Protein AF-0000000079915949 (afdb_homodimer)

Foldseek 3Di:
DLQCLDDPVRLVVLLDADDADPVLLVVQLDADPVNLVLLPPPDPDLLSSLLLSQLLRVCLSQVAQHLPSLRYDLVSLVVNCVVNVHDSVSPVVPNPDVVSNVVSNVSSLVVVVAAECDPVNVVVLLVVLLVVLLQDVFLVVSLVVSRVVNSVVRYRDDRPVVSSVSNSVSNVVNLLVLLVLCVVVDDVVLLVVLLQQLDQDPVVRGGVLQLLLDADLFLALVNLVSLLVNLVVLVVSVLLVDDPVSGDPNNLVLLLLVSSLDHSVRLVPDDPSNNVSSSSSVSNVSNQVSLQRSLLSLLVHLVVLLVVLVVVLVVVVVVCVVLCPLVVVLVVQLCVLVVDPPDDPVCSVVCCCDDSPHPVSVVVSVVSDDDDAALVSCSLVSSLVCLVRSVSHVLSSLQRFDKDFDPVCVLLVQLSVQVNVCNVVVPQARDPPRRDPLADPRLVVQLVVCVVVVPRNSNSSSSVSRSSVSVSLCQLLLRMATPSYDLSHRLVLLFDDPVRCVVCLVVQCVQQVADLALVVRVVVLQVLLVVLLVLLLVVAVVAPDQWYADPVLFIHHHDDPDPDQPPVLVVVLVVLVVVDAFAALLVLVVVVCVVQVLLVLFAFSVSSRPDDPVLSVLVSLLLLCLLQVVHLVNSCVQVVNDSVSNVVSCSTGQFLRSLLSSLLSLVVLLCPAPLLVLQHPLQEKEKDKDKFAADDGAPQWDDDVVVDPGTIWIKIWMATSSLATNDIAIHRPVDQPLLCQCQCVLVRPHPRNHAEYEYEQSNDDLLSLLLQSLSNHHYAYHHDPLSPDAAEHADDLVVQCVSRVSSSVSHDHYFDSVLLSVCVNVSNSVSVSPNVPSHGRSSSVSSLVSHDPPPSNSVSSSSSSSSSVNSSSSNCSSDVVSVVVSVSNVVSVVLLSVLSCVLNPPPNRHHHDSYRRSVSSSRSSNSSSSSSQLSSLSNSSSVSVVVCVVVPDDDDSNSVNPHGSSDPPSYHSDRDDDDDPVVVQVCQPPVSHHDDDDPPVPD/DLQCLDPPVRLVVLLDADDADPVLLVVQLDADPVNLVLLPPPDPDLLLSLLLSQLLRVCLSSVAQHLPSLRYDLVSLVVNCVVNVHDSVSPVVPNPDVVSNVVSNVSSLVVVVAAECDPVNVVVLLVVLLVVLLQDVFLVVSLVVSRVVSSVVRYRDDRSVVSSVSNSVSNVVNLLVLLVLCVVVDDVVLLVVLLQQLDQDPVVRGRVLQLLLDADLFLALVNLVSLLVNLVVLVVSVLLVDDPVSGDPNNLVLLLLVSSLDHSVVLVPDDPSNNSSSSSSVSNVSNQVSLQRSLLSLLVHLVVLLVVLVVVLVVVVVVCVVLCPLVVVVVVQLCVLVVDPPDDPVCSVVCCCHDSPHPVSVVVSVVSDDDDAALVSCSLVSSLVCLVRSVSHVLSSLQRFDKDFDPVCVLLVQLSVQVNVCVVVVPQARDPPRRDPLADPRLVVQLVVCVVVVPRNSNSSSSVSRSSVSVSLCQLLLRMATPSYDLSHRLVLLFDDPVRCVVCLVVQCVQQVADLALVVRVVVLQVLLLVLLVLLLVVAVVAPDQWYADPVLFIHHHDDPDPDQPPVLVVLLVVLVVVDAFAALLVLVVVVCVVQVLLVLFAFSVNSRPDDPVLSVLVSLLLLCLLQVVHLVNSCVQVVNDSVSNVVSCSTGQFLRSLLSSLLSLVVLLCPFPLLVLQHPLQEKEKDKDKFAADDGAHQWDDDVVVDPGTIWIKIWMATSSLATNDIAIHRPPDQPLLCQCQCVLVRPHPRNHAEYEYEQSNDDLLSLLLQSLSNHYYQYHHDPLSPDAAEHADDLVVQCVSRVSSSVSHDHYFDSVLLSVCVNVSNSVSVSPNVPSHGRSSSVSSLVSHDPPPSNSVSSSSSSSSSVNSSSSNCSSDVVSVVVSVSNVVSVVLLSVLSCVSNPPPNRHHHDSYRRSVSSSRSSNSSSSSSQLSSLSNSSSVVVVVCVVVPDDDDSNSSNPHGSSDPPSYHSDRDDDDDPVVVQVCQPPVSHHDDDDPPVPD

Structure (mmCIF, N/CA/C/O backbone):
data_AF-0000000079915949-model_v1
#
loop_
_entity.id
_entity.type
_entity.pdbx_description
1 polymer 'DDE transposase'
#
loop_
_atom_site.group_PDB
_atom_site.id
_atom_site.type_symbol
_atom_site.label_atom_id
_atom_site.label_alt_id
_atom_site.label_comp_id
_atom_site.label_asym_id
_atom_site.label_entity_id
_atom_site.label_seq_id
_atom_site.pdbx_PDB_ins_code
_atom_site.Cartn_x
_atom_site.Cartn_y
_atom_site.Cartn_z
_atom_site.occupancy
_atom_site.B_iso_or_equiv
_atom_site.auth_seq_id
_atom_site.auth_comp_id
_atom_site.auth_asym_id
_atom_site.auth_atom_id
_atom_site.pdbx_PDB_model_num
ATOM 1 N N . MET A 1 1 ? 31.922 27.156 32.312 1 30.62 1 MET A N 1
ATOM 2 C CA . MET A 1 1 ? 32.625 27.422 31.078 1 30.62 1 MET A CA 1
ATOM 3 C C . MET A 1 1 ? 31.688 27.984 30.016 1 30.62 1 MET A C 1
ATOM 5 O O . MET A 1 1 ? 30.609 27.422 29.781 1 30.62 1 MET A O 1
ATOM 9 N N . ALA A 1 2 ? 31.891 29.141 29.844 1 39.59 2 ALA A N 1
ATOM 10 C CA . ALA A 1 2 ? 31.109 29.906 28.875 1 39.59 2 ALA A CA 1
ATOM 11 C C . ALA A 1 2 ? 31.047 29.188 27.531 1 39.59 2 ALA A C 1
ATOM 13 O O . ALA A 1 2 ? 32.094 28.906 26.922 1 39.59 2 ALA A O 1
ATOM 14 N N . THR A 1 3 ? 30.078 28.406 27.344 1 44.78 3 THR A N 1
ATOM 15 C CA . THR A 1 3 ? 29.781 27.641 26.141 1 44.78 3 THR A CA 1
ATOM 16 C C . THR A 1 3 ? 29.969 28.5 24.891 1 44.78 3 THR A C 1
ATOM 18 O O . THR A 1 3 ? 29.484 29.625 24.812 1 44.78 3 THR A O 1
ATOM 21 N N . ARG A 1 4 ? 31.047 28.219 24.266 1 52.41 4 ARG A N 1
ATOM 22 C CA . ARG A 1 4 ? 31.531 28.953 23.109 1 52.41 4 ARG A CA 1
ATOM 23 C C . ARG A 1 4 ? 30.484 28.984 22 1 52.41 4 ARG A C 1
ATOM 25 O O . ARG A 1 4 ? 30.125 27.938 21.453 1 52.41 4 ARG A O 1
ATOM 32 N N . VAL A 1 5 ? 29.516 29.922 22.047 1 59.69 5 VAL A N 1
ATOM 33 C CA . VAL A 1 5 ? 28.469 30.172 21.062 1 59.69 5 VAL A CA 1
ATOM 34 C C . VAL A 1 5 ? 29.062 30.125 19.656 1 59.69 5 VAL A C 1
ATOM 36 O O . VAL A 1 5 ? 28.469 29.578 18.734 1 59.69 5 VAL A O 1
ATOM 39 N N . PHE A 1 6 ? 30.375 30.672 19.578 1 65.94 6 PHE A N 1
ATOM 40 C CA . PHE A 1 6 ? 31.062 30.766 18.281 1 65.94 6 PHE A CA 1
ATOM 41 C C . PHE A 1 6 ? 32.406 30.062 18.344 1 65.94 6 PHE A C 1
ATOM 43 O O . PHE A 1 6 ? 33.094 30.094 19.375 1 65.94 6 PHE A O 1
ATOM 50 N N . ALA A 1 7 ? 32.812 29.312 17.375 1 61.62 7 ALA A N 1
ATOM 51 C CA . ALA A 1 7 ? 34.188 28.812 17.234 1 61.62 7 ALA A CA 1
ATOM 52 C C . ALA A 1 7 ? 35.188 29.938 17.078 1 61.62 7 ALA A C 1
ATOM 54 O O . ALA A 1 7 ? 34.812 31.062 16.719 1 61.62 7 ALA A O 1
ATOM 55 N N . ASP A 1 8 ? 36.406 29.703 17.469 1 68.12 8 ASP A N 1
ATOM 56 C CA . ASP A 1 8 ? 37.469 30.719 17.375 1 68.12 8 ASP A CA 1
ATOM 57 C C . ASP A 1 8 ? 37.562 31.266 15.953 1 68.12 8 ASP A C 1
ATOM 59 O O . ASP A 1 8 ? 37.719 32.469 15.766 1 68.12 8 ASP A O 1
ATOM 63 N N . GLU A 1 9 ? 37.375 30.328 15.094 1 65.69 9 GLU A N 1
ATOM 64 C CA . GLU A 1 9 ? 37.438 30.766 13.695 1 65.69 9 GLU A CA 1
ATOM 65 C C . GLU A 1 9 ? 36.281 31.672 13.336 1 65.69 9 GLU A C 1
ATOM 67 O O . GLU A 1 9 ? 36.438 32.656 12.609 1 65.69 9 GLU A O 1
ATOM 72 N N . GLU A 1 10 ? 35.188 31.422 13.922 1 70.62 10 GLU A N 1
ATOM 73 C CA . GLU A 1 10 ? 34 32.25 13.656 1 70.62 10 GLU A CA 1
ATOM 74 C C . GLU A 1 10 ? 34.125 33.625 14.305 1 70.62 10 GLU A C 1
ATOM 76 O O . GLU A 1 10 ? 33.75 34.625 13.711 1 70.62 10 GLU A O 1
ATOM 81 N N . LEU A 1 11 ? 34.688 33.562 15.445 1 77.94 11 LEU A N 1
ATOM 82 C CA . LEU A 1 11 ? 34.906 34.844 16.125 1 77.94 11 LEU A CA 1
ATOM 83 C C . LEU A 1 11 ? 35.875 35.719 15.359 1 77.94 11 LEU A C 1
ATOM 85 O O . LEU A 1 11 ? 35.688 36.938 15.297 1 77.94 11 LEU A O 1
ATOM 89 N N . GLN A 1 12 ? 36.844 35.031 14.773 1 77.75 12 GLN A N 1
ATOM 90 C CA . GLN A 1 12 ? 37.812 35.781 13.953 1 77.75 12 GLN A CA 1
ATOM 91 C C . GLN A 1 12 ? 37.156 36.312 12.688 1 77.75 12 GLN A C 1
ATOM 93 O O . GLN A 1 12 ? 37.406 37.438 12.273 1 77.75 12 GLN A O 1
ATOM 98 N N . ARG A 1 13 ? 36.25 35.5 12.242 1 76.38 13 ARG A N 1
ATOM 99 C CA . ARG A 1 13 ? 35.531 35.906 11.039 1 76.38 13 ARG A CA 1
ATOM 100 C C . ARG A 1 13 ? 34.656 37.125 11.32 1 76.38 13 ARG A C 1
ATOM 102 O O . ARG A 1 13 ? 34.438 37.969 10.445 1 76.38 13 ARG A O 1
ATOM 109 N N . LEU A 1 14 ? 34.219 37.156 12.523 1 83.19 14 LEU A N 1
ATOM 110 C CA . LEU A 1 14 ? 33.312 38.25 12.898 1 83.19 14 LEU A CA 1
ATOM 111 C C . LEU A 1 14 ? 34.094 39.562 13.078 1 83.19 14 LEU A C 1
ATOM 113 O O . LEU A 1 14 ? 33.5 40.625 13.125 1 83.19 14 LEU A O 1
ATOM 117 N N . ARG A 1 15 ? 35.469 39.469 13.008 1 83.88 15 ARG A N 1
ATOM 118 C CA . ARG A 1 15 ? 36.312 40.656 13.133 1 83.88 15 ARG A CA 1
ATOM 119 C C . ARG A 1 15 ? 36.812 41.156 11.766 1 83.88 15 ARG A C 1
ATOM 121 O O . ARG A 1 15 ? 37.406 42.219 11.656 1 83.88 15 ARG A O 1
ATOM 128 N N . GLU A 1 16 ? 36.469 40.281 10.852 1 84.81 16 GLU A N 1
ATOM 129 C CA . GLU A 1 16 ? 36.969 40.562 9.516 1 84.81 16 GLU A CA 1
ATOM 130 C C . GLU A 1 16 ? 35.844 41.031 8.594 1 84.81 16 GLU A C 1
ATOM 132 O O . GLU A 1 16 ? 34.656 41.062 8.992 1 84.81 16 GLU A O 1
ATOM 137 N N . PHE A 1 17 ? 36.281 41.656 7.422 1 87.44 17 PHE A N 1
ATOM 138 C CA . PHE A 1 17 ? 35.312 42.062 6.414 1 87.44 17 PHE A CA 1
ATOM 139 C C . PHE A 1 17 ? 34.625 40.875 5.797 1 87.44 17 PHE A C 1
ATOM 141 O O . PHE A 1 17 ? 35.25 39.906 5.406 1 87.44 17 PHE A O 1
ATOM 148 N N . PRO A 1 18 ? 33.281 40.906 5.91 1 81.25 18 PRO A N 1
ATOM 149 C CA . PRO A 1 18 ? 32.531 39.875 5.203 1 81.25 18 PRO A CA 1
ATOM 150 C C . PRO A 1 18 ? 32.438 40.125 3.699 1 81.25 18 PRO A C 1
ATOM 152 O O . PRO A 1 18 ? 32.906 41.156 3.215 1 81.25 18 PRO A O 1
ATOM 155 N N . GLU A 1 19 ? 31.906 39.156 3.02 1 74.38 19 GLU A N 1
ATOM 156 C CA . GLU A 1 19 ? 31.656 39.375 1.599 1 74.38 19 GLU A CA 1
ATOM 157 C C . GLU A 1 19 ? 30.516 40.344 1.392 1 74.38 19 GLU A C 1
ATOM 159 O O . GLU A 1 19 ? 29.594 40.438 2.209 1 74.38 19 GLU A O 1
ATOM 164 N N . ILE A 1 20 ? 30.75 41.281 0.415 1 75.69 20 ILE A N 1
ATOM 165 C CA . ILE A 1 20 ? 29.766 42.344 0.226 1 75.69 20 ILE A CA 1
ATOM 166 C C . ILE A 1 20 ? 28.906 42.031 -0.997 1 75.69 20 ILE A C 1
ATOM 168 O O . ILE A 1 20 ? 29.422 41.562 -2.018 1 75.69 20 ILE A O 1
ATOM 172 N N . SER A 1 21 ? 27.656 42.094 -0.811 1 65.69 21 SER A N 1
ATOM 173 C CA . SER A 1 21 ? 26.719 41.938 -1.918 1 65.69 21 SER A CA 1
ATOM 174 C C . SER A 1 21 ? 26.641 43.219 -2.758 1 65.69 21 SER A C 1
ATOM 176 O O . SER A 1 21 ? 27.078 44.281 -2.326 1 65.69 21 SER A O 1
ATOM 178 N N . ARG A 1 22 ? 26.141 43.062 -4.008 1 64.88 22 ARG A N 1
ATOM 179 C CA . ARG A 1 22 ? 26.016 44.188 -4.91 1 64.88 22 ARG A CA 1
ATOM 180 C C . ARG A 1 22 ? 25.109 45.25 -4.316 1 64.88 22 ARG A C 1
ATOM 182 O O . ARG A 1 22 ? 25.406 46.469 -4.414 1 64.88 22 ARG A O 1
ATOM 189 N N . GLU A 1 23 ? 24.141 44.781 -3.658 1 65.38 23 GLU A N 1
ATOM 190 C CA . GLU A 1 23 ? 23.203 45.719 -3.066 1 65.38 23 GLU A CA 1
ATOM 191 C C . GLU A 1 23 ? 23.844 46.5 -1.916 1 65.38 23 GLU A C 1
ATOM 193 O O . GLU A 1 23 ? 23.656 47.719 -1.799 1 65.38 23 GLU A O 1
ATOM 198 N N . GLU A 1 24 ? 24.562 45.812 -1.232 1 78.81 24 GLU A N 1
ATOM 199 C CA . GLU A 1 24 ? 25.234 46.438 -0.103 1 78.81 24 GLU A CA 1
ATOM 200 C C . GLU A 1 24 ? 26.297 47.406 -0.577 1 78.81 24 GLU A C 1
ATOM 202 O O . GLU A 1 24 ? 26.5 48.469 0.032 1 78.81 24 GLU A O 1
ATOM 207 N N . LEU A 1 25 ? 26.875 47.094 -1.7 1 80.94 25 LEU A N 1
ATOM 208 C CA . LEU A 1 25 ? 27.938 47.938 -2.254 1 80.94 25 LEU A CA 1
ATOM 209 C C . LEU A 1 25 ? 27.391 49.281 -2.65 1 80.94 25 LEU A C 1
ATOM 211 O O . LEU A 1 25 ? 27.969 50.312 -2.305 1 80.94 25 LEU A O 1
ATOM 215 N N . PHE A 1 26 ? 26.25 49.25 -3.236 1 78.06 26 PHE A N 1
ATOM 216 C CA . PHE A 1 26 ? 25.672 50.5 -3.709 1 78.06 26 PHE A CA 1
ATOM 217 C C . PHE A 1 26 ? 25.062 51.281 -2.557 1 78.06 26 PHE A C 1
ATOM 219 O O . PHE A 1 26 ? 25.109 52.531 -2.535 1 78.06 26 PHE A O 1
ATOM 226 N N . ARG A 1 27 ? 24.641 50.562 -1.641 1 80.69 27 ARG A N 1
ATOM 227 C CA . ARG A 1 27 ? 23.953 51.188 -0.534 1 80.69 27 ARG A CA 1
ATOM 228 C C . ARG A 1 27 ? 24.938 51.875 0.418 1 80.69 27 ARG A C 1
ATOM 230 O O . ARG A 1 27 ? 24.688 52.969 0.886 1 80.69 27 ARG A O 1
ATOM 237 N N . TYR A 1 28 ? 26.094 51.312 0.673 1 87.75 28 TYR A N 1
ATOM 238 C CA . TYR A 1 28 ? 26.938 51.781 1.768 1 87.75 28 TYR A CA 1
ATOM 239 C C . TYR A 1 28 ? 28.234 52.375 1.239 1 87.75 28 TYR A C 1
ATOM 241 O O . TYR A 1 28 ? 28.875 53.156 1.924 1 87.75 28 TYR A O 1
ATOM 249 N N . PHE A 1 29 ? 28.609 52.094 0.014 1 89.69 29 PHE A N 1
ATOM 250 C CA . PHE A 1 29 ? 29.922 52.531 -0.476 1 89.69 29 PHE A CA 1
ATOM 251 C C . PHE A 1 29 ? 29.75 53.531 -1.603 1 89.69 29 PHE A C 1
ATOM 253 O O . PHE A 1 29 ? 30.422 53.438 -2.633 1 89.69 29 PHE A O 1
ATOM 260 N N . THR A 1 30 ? 28.828 54.344 -1.421 1 87.75 30 THR A N 1
ATOM 261 C CA . THR A 1 30 ? 28.625 55.531 -2.26 1 87.75 30 THR A CA 1
ATOM 262 C C . THR A 1 30 ? 28.797 56.812 -1.444 1 87.75 30 THR A C 1
ATOM 264 O O . THR A 1 30 ? 28.094 57 -0.451 1 87.75 30 THR A O 1
ATOM 267 N N . LEU A 1 31 ? 29.766 57.75 -1.846 1 86.75 31 LEU A N 1
ATOM 268 C CA . LEU A 1 31 ? 30.062 58.938 -1.087 1 86.75 31 LEU A CA 1
ATOM 269 C C . LEU A 1 31 ? 29.172 60.125 -1.531 1 86.75 31 LEU A C 1
ATOM 271 O O . LEU A 1 31 ? 29.109 60.406 -2.723 1 86.75 31 LEU A O 1
ATOM 275 N N . THR A 1 32 ? 28.516 60.719 -0.638 1 84.44 32 THR A N 1
ATOM 276 C CA . THR A 1 32 ? 27.734 61.938 -0.9 1 84.44 32 THR A CA 1
ATOM 277 C C . THR A 1 32 ? 28.641 63.156 -1.005 1 84.44 32 THR A C 1
ATOM 279 O O . THR A 1 32 ? 29.812 63.094 -0.612 1 84.44 32 THR A O 1
ATOM 282 N N . PRO A 1 33 ? 28.078 64.25 -1.519 1 82.06 33 PRO A N 1
ATOM 283 C CA . PRO A 1 33 ? 28.875 65.438 -1.572 1 82.06 33 PRO A CA 1
ATOM 284 C C . PRO A 1 33 ? 29.375 65.938 -0.196 1 82.06 33 PRO A C 1
ATOM 286 O O . PRO A 1 33 ? 30.484 66.375 -0.066 1 82.06 33 PRO A O 1
ATOM 289 N N . ALA A 1 34 ? 28.609 65.688 0.743 1 85.44 34 ALA A N 1
ATOM 290 C CA . ALA A 1 34 ? 29.016 66 2.109 1 85.44 34 ALA A CA 1
ATOM 291 C C . ALA A 1 34 ? 30.156 65.125 2.576 1 85.44 34 ALA A C 1
ATOM 293 O O . ALA A 1 34 ? 31.062 65.562 3.281 1 85.44 34 ALA A O 1
ATOM 294 N N . ASP A 1 35 ? 30.094 63.875 2.197 1 90.62 35 ASP A N 1
ATOM 295 C CA . ASP A 1 35 ? 31.156 62.906 2.537 1 90.62 35 ASP A CA 1
ATOM 296 C C . ASP A 1 35 ? 32.469 63.281 1.873 1 90.62 35 ASP A C 1
ATOM 298 O O . ASP A 1 35 ? 33.531 63.188 2.496 1 90.62 35 ASP A O 1
ATOM 302 N N . LEU A 1 36 ? 32.344 63.781 0.668 1 87.25 36 LEU A N 1
ATOM 303 C CA . LEU A 1 36 ? 33.531 64.188 -0.066 1 87.25 36 LEU A CA 1
ATOM 304 C C . LEU A 1 36 ? 34.188 65.438 0.586 1 87.25 36 LEU A C 1
ATOM 306 O O . LEU A 1 36 ? 35.406 65.5 0.666 1 87.25 36 LEU A O 1
ATOM 310 N N . ALA A 1 37 ? 33.25 66.25 0.999 1 86.06 37 ALA A N 1
ATOM 311 C CA . ALA A 1 37 ? 33.75 67.438 1.669 1 86.06 37 ALA A CA 1
ATOM 312 C C . ALA A 1 37 ? 34.438 67.125 2.988 1 86.06 37 ALA A C 1
ATOM 314 O O . ALA A 1 37 ? 35.344 67.812 3.422 1 86.06 37 ALA A O 1
ATOM 315 N N . PHE A 1 38 ? 34 66.062 3.646 1 89.81 38 PHE A N 1
ATOM 316 C CA . PHE A 1 38 ? 34.562 65.625 4.906 1 89.81 38 PHE A CA 1
ATOM 317 C C . PHE A 1 38 ? 35.906 64.938 4.676 1 89.81 38 PHE A C 1
ATOM 319 O O . PHE A 1 38 ? 36.875 65.125 5.449 1 89.81 38 PHE A O 1
ATOM 326 N N . VAL A 1 39 ? 36.062 64.188 3.594 1 89.12 39 VAL A N 1
ATOM 327 C CA . VAL A 1 39 ? 37.25 63.375 3.332 1 89.12 39 VAL A CA 1
ATOM 328 C C . VAL A 1 39 ? 38.344 64.25 2.74 1 89.12 39 VAL A C 1
ATOM 330 O O . VAL A 1 39 ? 39.531 64 2.969 1 89.12 39 VAL A O 1
ATOM 333 N N . ALA A 1 40 ? 38.094 65.438 2.102 1 77.56 40 ALA A N 1
ATOM 334 C CA . ALA A 1 40 ? 39 66.25 1.309 1 77.56 40 ALA A CA 1
ATOM 335 C C . ALA A 1 40 ? 40 67 2.203 1 77.56 40 ALA A C 1
ATOM 337 O O . ALA A 1 40 ? 41.219 66.938 1.985 1 77.56 40 ALA A O 1
ATOM 338 N N . PRO A 1 41 ? 39.5 67.75 3.203 1 69.69 41 PRO A N 1
ATOM 339 C CA . PRO A 1 41 ? 40.438 68.625 3.945 1 69.69 41 PRO A CA 1
ATOM 340 C C . PRO A 1 41 ? 41.375 67.812 4.84 1 69.69 41 PRO A C 1
ATOM 342 O O . PRO A 1 41 ? 42.469 68.25 5.168 1 69.69 41 PRO A O 1
ATOM 345 N N . GLN A 1 42 ? 41.031 66.812 5.289 1 60.31 42 GLN A N 1
ATOM 346 C CA . GLN A 1 42 ? 41.719 66.062 6.34 1 60.31 42 GLN A CA 1
ATOM 347 C C . GLN A 1 42 ? 42.875 65.25 5.777 1 60.31 42 GLN A C 1
ATOM 349 O O . GLN A 1 42 ? 43.781 64.812 6.516 1 60.31 42 GLN A O 1
ATOM 354 N N . GLY A 1 43 ? 43.031 65 4.426 1 58 43 GLY A N 1
ATOM 355 C CA . GLY A 1 43 ? 43.906 63.969 3.926 1 58 43 GLY A CA 1
ATOM 356 C C . GLY A 1 43 ? 45.219 64.5 3.363 1 58 43 GLY A C 1
ATOM 357 O O . GLY A 1 43 ? 45.219 65.125 2.305 1 58 43 GLY A O 1
ATOM 358 N N . ARG A 1 44 ? 46.344 64.625 4.207 1 63.59 44 ARG A N 1
ATOM 359 C CA . ARG A 1 44 ? 47.688 65 3.799 1 63.59 44 ARG A CA 1
ATOM 360 C C . ARG A 1 44 ? 48.281 63.938 2.871 1 63.59 44 ARG A C 1
ATOM 362 O O . ARG A 1 44 ? 49.5 63.938 2.654 1 63.59 44 ARG A O 1
ATOM 369 N N . GLY A 1 45 ? 47.344 63.031 2.176 1 78.25 45 GLY A N 1
ATOM 370 C CA . GLY A 1 45 ? 47.812 62.062 1.2 1 78.25 45 GLY A CA 1
ATOM 371 C C . GLY A 1 45 ? 46.75 61.156 0.654 1 78.25 45 GLY A C 1
ATOM 372 O O . GLY A 1 45 ? 45.656 61.031 1.262 1 78.25 45 GLY A O 1
ATOM 373 N N . PRO A 1 46 ? 46.875 60.656 -0.602 1 86.06 46 PRO A N 1
ATOM 374 C CA . PRO A 1 46 ? 45.906 59.812 -1.258 1 86.06 46 PRO A CA 1
ATOM 375 C C . PRO A 1 46 ? 45.562 58.562 -0.444 1 86.06 46 PRO A C 1
ATOM 377 O O . PRO A 1 46 ? 44.406 58.125 -0.404 1 86.06 46 PRO A O 1
ATOM 380 N N . ALA A 1 47 ? 46.531 58 0.283 1 86.69 47 ALA A N 1
ATOM 381 C CA . ALA A 1 47 ? 46.312 56.781 1.089 1 86.69 47 ALA A CA 1
ATOM 382 C C . ALA A 1 47 ? 45.406 57.094 2.266 1 86.69 47 ALA A C 1
ATOM 384 O O . ALA A 1 47 ? 44.531 56.281 2.592 1 86.69 47 ALA A O 1
ATOM 385 N N . VAL A 1 48 ? 45.531 58.188 2.859 1 86.56 48 VAL A N 1
ATOM 386 C CA . VAL A 1 48 ? 44.75 58.594 4.031 1 86.56 48 VAL A CA 1
ATOM 387 C C . VAL A 1 48 ? 43.312 58.875 3.619 1 86.56 48 VAL A C 1
ATOM 389 O O . VAL A 1 48 ? 42.375 58.5 4.312 1 86.56 48 VAL A O 1
ATOM 392 N N . ARG A 1 49 ? 43.156 59.562 2.461 1 88.88 49 ARG A N 1
ATOM 393 C CA . ARG A 1 49 ? 41.812 59.875 1.976 1 88.88 49 ARG A CA 1
ATOM 394 C C . ARG A 1 49 ? 41.031 58.625 1.654 1 88.88 49 ARG A C 1
ATOM 396 O O . ARG A 1 49 ? 39.875 58.5 1.992 1 88.88 49 ARG A O 1
ATOM 403 N N . LEU A 1 50 ? 41.75 57.656 1.048 1 90.38 50 LEU A N 1
ATOM 404 C CA . LEU A 1 50 ? 41.094 56.406 0.706 1 90.38 50 LEU A CA 1
ATOM 405 C C . LEU A 1 50 ? 40.781 55.594 1.961 1 90.38 50 LEU A C 1
ATOM 407 O O . LEU A 1 50 ? 39.719 55 2.064 1 90.38 50 LEU A O 1
ATOM 411 N N . GLY A 1 51 ? 41.688 55.562 2.867 1 90.44 51 GLY A N 1
ATOM 412 C CA . GLY A 1 51 ? 41.469 54.844 4.121 1 90.44 51 GLY A CA 1
ATOM 413 C C . GLY A 1 51 ? 40.312 55.438 4.918 1 90.44 51 GLY A C 1
ATOM 414 O O . GLY A 1 51 ? 39.5 54.688 5.477 1 90.44 51 GLY A O 1
ATOM 415 N N . LEU A 1 52 ? 40.25 56.688 4.961 1 89.94 52 LEU A N 1
ATOM 416 C CA . LEU A 1 52 ? 39.156 57.375 5.645 1 89.94 52 LEU A CA 1
ATOM 417 C C . LEU A 1 52 ? 37.812 57.094 4.957 1 89.94 52 LEU A C 1
ATOM 419 O O . LEU A 1 52 ? 36.781 56.906 5.629 1 89.94 52 LEU A O 1
ATOM 423 N N . ALA A 1 53 ? 37.844 57.094 3.654 1 92.44 53 ALA A N 1
ATOM 424 C CA . ALA A 1 53 ? 36.625 56.781 2.896 1 92.44 53 ALA A CA 1
ATOM 425 C C . ALA A 1 53 ? 36.156 55.344 3.174 1 92.44 53 ALA A C 1
ATOM 427 O O . ALA A 1 53 ? 34.969 55.094 3.289 1 92.44 53 ALA A O 1
ATOM 428 N N . VAL A 1 54 ? 37.062 54.438 3.322 1 92.81 54 VAL A N 1
ATOM 429 C CA . VAL A 1 54 ? 36.719 53.031 3.621 1 92.81 54 VAL A CA 1
ATOM 430 C C . VAL A 1 54 ? 36.094 52.969 5.012 1 92.81 54 VAL A C 1
ATOM 432 O O . VAL A 1 54 ? 35.094 52.281 5.203 1 92.81 54 VAL A O 1
ATOM 435 N N . ALA A 1 55 ? 36.688 53.594 5.945 1 92.25 55 ALA A N 1
ATOM 436 C CA . ALA A 1 55 ? 36.156 53.594 7.305 1 92.25 55 ALA A CA 1
ATOM 437 C C . ALA A 1 55 ? 34.75 54.25 7.352 1 92.25 55 ALA A C 1
ATOM 439 O O . ALA A 1 55 ? 33.875 53.75 8.062 1 92.25 55 ALA A O 1
ATOM 440 N N . LEU A 1 56 ? 34.625 55.312 6.598 1 92.25 56 LEU A N 1
ATOM 441 C CA . LEU A 1 56 ? 33.375 56.062 6.543 1 92.25 56 LEU A CA 1
ATOM 442 C C . LEU A 1 56 ? 32.25 55.188 6.012 1 92.25 56 LEU A C 1
ATOM 444 O O . LEU A 1 56 ? 31.125 55.25 6.516 1 92.25 56 LEU A O 1
ATOM 448 N N . CYS A 1 57 ? 32.5 54.375 5.086 1 92.75 57 CYS A N 1
ATOM 449 C CA . CYS A 1 57 ? 31.469 53.562 4.465 1 92.75 57 CYS A CA 1
ATOM 450 C C . CYS A 1 57 ? 31.281 52.25 5.238 1 92.75 57 CYS A C 1
ATOM 452 O O . CYS A 1 57 ? 30.188 51.688 5.258 1 92.75 57 CYS A O 1
ATOM 454 N N . THR A 1 58 ? 32.25 51.75 5.898 1 92.56 58 THR A N 1
ATOM 455 C CA . THR A 1 58 ? 32.188 50.469 6.59 1 92.56 58 THR A CA 1
ATOM 456 C C . THR A 1 58 ? 31.391 50.562 7.887 1 92.56 58 THR A C 1
ATOM 458 O O . THR A 1 58 ? 30.703 49.625 8.281 1 92.56 58 THR A O 1
ATOM 461 N N . LEU A 1 59 ? 31.484 51.594 8.57 1 91.44 59 LEU A N 1
ATOM 462 C CA . LEU A 1 59 ? 30.859 51.75 9.883 1 91.44 59 LEU A CA 1
ATOM 463 C C . LEU A 1 59 ? 29.344 51.562 9.797 1 91.44 59 LEU A C 1
ATOM 465 O O . LEU A 1 59 ? 28.766 50.75 10.523 1 91.44 59 LEU A O 1
ATOM 469 N N . PRO A 1 60 ? 28.688 52.25 8.914 1 88.69 60 PRO A N 1
ATOM 470 C CA . PRO A 1 60 ? 27.25 52 8.82 1 88.69 60 PRO A CA 1
ATOM 471 C C . PRO A 1 60 ? 26.906 50.625 8.266 1 88.69 60 PRO A C 1
ATOM 473 O O . PRO A 1 60 ? 25.828 50.094 8.516 1 88.69 60 PRO A O 1
ATOM 476 N N . TRP A 1 61 ? 27.844 50.094 7.516 1 88.25 61 TRP A N 1
ATOM 477 C CA . TRP A 1 61 ? 27.641 48.781 6.906 1 88.25 61 TRP A CA 1
ATOM 478 C C . TRP A 1 61 ? 27.75 47.656 7.945 1 88.25 61 TRP A C 1
ATOM 480 O O . TRP A 1 61 ? 26.844 46.844 8.078 1 88.25 61 TRP A O 1
ATOM 490 N N . LEU A 1 62 ? 28.703 47.625 8.727 1 89.44 62 LEU A N 1
ATOM 491 C CA . LEU A 1 62 ? 29 46.5 9.625 1 89.44 62 LEU A CA 1
ATOM 492 C C . LEU A 1 62 ? 28.719 46.875 11.078 1 89.44 62 LEU A C 1
ATOM 494 O O . LEU A 1 62 ? 28.562 46.031 11.93 1 89.44 62 LEU A O 1
ATOM 498 N N . GLY A 1 63 ? 28.656 48.094 11.383 1 90.44 63 GLY A N 1
ATOM 499 C CA . GLY A 1 63 ? 28.516 48.562 12.75 1 90.44 63 GLY A CA 1
ATOM 500 C C . GLY A 1 63 ? 29.844 48.719 13.469 1 90.44 63 GLY A C 1
ATOM 501 O O . GLY A 1 63 ? 29.891 49.094 14.633 1 90.44 63 GLY A O 1
ATOM 502 N N . PHE A 1 64 ? 30.922 48.281 12.75 1 91.19 64 PHE A N 1
ATOM 503 C CA . PHE A 1 64 ? 32.281 48.406 13.234 1 91.19 64 PHE A CA 1
ATOM 504 C C . PHE A 1 64 ? 33.281 48.469 12.07 1 91.19 64 PHE A C 1
ATOM 506 O O . PHE A 1 64 ? 32.875 48.281 10.914 1 91.19 64 PHE A O 1
ATOM 513 N N . VAL A 1 65 ? 34.5 48.938 12.32 1 91.19 65 VAL A N 1
ATOM 514 C CA . VAL A 1 65 ? 35.531 49 11.297 1 91.19 65 VAL A CA 1
ATOM 515 C C . VAL A 1 65 ? 36.656 48.031 11.648 1 91.19 65 VAL A C 1
ATOM 517 O O . VAL A 1 65 ? 37.344 48.188 12.672 1 91.19 65 VAL A O 1
ATOM 520 N N . PRO A 1 66 ? 36.812 47 10.844 1 91.06 66 PRO A N 1
ATOM 521 C CA . PRO A 1 66 ? 37.875 46.031 11.102 1 91.06 66 PRO A CA 1
ATOM 522 C C . PRO A 1 66 ? 39.25 46.688 11.195 1 91.06 66 PRO A C 1
ATOM 524 O O . PRO A 1 66 ? 39.5 47.719 10.539 1 91.06 66 PRO A O 1
ATOM 527 N N . ASP A 1 67 ? 40.188 46.062 11.945 1 85.31 67 ASP A N 1
ATOM 528 C CA . ASP A 1 67 ? 41.5 46.625 12.188 1 85.31 67 ASP A CA 1
ATOM 529 C C . ASP A 1 67 ? 42.344 46.625 10.906 1 85.31 67 ASP A C 1
ATOM 531 O O . ASP A 1 67 ? 43.094 47.594 10.648 1 85.31 67 ASP A O 1
ATOM 535 N N . LYS A 1 68 ? 42.125 45.594 10.133 1 86.75 68 LYS A N 1
ATOM 536 C CA . LYS A 1 68 ? 42.844 45.5 8.859 1 86.75 68 LYS A CA 1
ATOM 537 C C . LYS A 1 68 ? 42.031 46.125 7.727 1 86.75 68 LYS A C 1
ATOM 539 O O . LYS A 1 68 ? 41.469 45.406 6.895 1 86.75 68 LYS A O 1
ATOM 544 N N . VAL A 1 69 ? 42.094 47.375 7.598 1 88.31 69 VAL A N 1
ATOM 545 C CA . VAL A 1 69 ? 41.312 48.125 6.637 1 88.31 69 VAL A CA 1
ATOM 546 C C . VAL A 1 69 ? 41.719 47.75 5.215 1 88.31 69 VAL A C 1
ATOM 548 O O . VAL A 1 69 ? 40.875 47.625 4.328 1 88.31 69 VAL A O 1
ATOM 551 N N . PRO A 1 70 ? 43 47.406 5.016 1 85.62 70 PRO A N 1
ATOM 552 C CA . PRO A 1 70 ? 43.406 47.031 3.658 1 85.62 70 PRO A CA 1
ATOM 553 C C . PRO A 1 70 ? 42.812 45.719 3.217 1 85.62 70 PRO A C 1
ATOM 555 O O . PRO A 1 70 ? 42.844 45.375 2.029 1 85.62 70 PRO A O 1
ATOM 558 N N . SER A 1 71 ? 42.219 45.062 4.184 1 87.81 71 SER A N 1
ATOM 559 C CA . SER A 1 71 ? 41.625 43.781 3.838 1 87.81 71 SER A CA 1
ATOM 560 C C . SER A 1 71 ? 40.188 43.938 3.4 1 87.81 71 SER A C 1
ATOM 562 O O . SER A 1 71 ? 39.469 42.938 3.246 1 87.81 71 SER A O 1
ATOM 564 N N . ALA A 1 72 ? 39.781 45.094 3.156 1 91.62 72 ALA A N 1
ATOM 565 C CA . ALA A 1 72 ? 38.406 45.375 2.697 1 91.62 72 ALA A CA 1
ATOM 566 C C . ALA A 1 72 ? 38.156 44.75 1.321 1 91.62 72 ALA A C 1
ATOM 568 O O . ALA A 1 72 ? 39.094 44.594 0.536 1 91.62 72 ALA A O 1
ATOM 569 N N . PRO A 1 73 ? 36.969 44.438 1.111 1 88.31 73 PRO A N 1
ATOM 570 C CA . PRO A 1 73 ? 36.688 43.844 -0.189 1 88.31 73 PRO A CA 1
ATOM 571 C C . PRO A 1 73 ? 37.188 44.688 -1.36 1 88.31 73 PRO A C 1
ATOM 573 O O . PRO A 1 73 ? 36.906 45.875 -1.418 1 88.31 73 PRO A O 1
ATOM 576 N N . PRO A 1 74 ? 37.844 44.062 -2.27 1 86.31 74 PRO A N 1
ATOM 577 C CA . PRO A 1 74 ? 38.438 44.844 -3.371 1 86.31 74 PRO A CA 1
ATOM 578 C C . PRO A 1 74 ? 37.406 45.594 -4.203 1 86.31 74 PRO A C 1
ATOM 580 O O . PRO A 1 74 ? 37.688 46.688 -4.66 1 86.31 74 PRO A O 1
ATOM 583 N N . VAL A 1 75 ? 36.312 45.031 -4.273 1 86.31 75 VAL A N 1
ATOM 584 C CA . VAL A 1 75 ? 35.281 45.656 -5.082 1 86.31 75 VAL A CA 1
ATOM 585 C C . VAL A 1 75 ? 34.844 46.938 -4.414 1 86.31 75 VAL A C 1
ATOM 587 O O . VAL A 1 75 ? 34.562 47.938 -5.09 1 86.31 75 VAL A O 1
ATOM 590 N N . ALA A 1 76 ? 34.812 46.969 -3.203 1 92.12 76 ALA A N 1
ATOM 591 C CA . ALA A 1 76 ? 34.406 48.156 -2.453 1 92.12 76 ALA A CA 1
ATOM 592 C C . ALA A 1 76 ? 35.5 49.219 -2.508 1 92.12 76 ALA A C 1
ATOM 594 O O . ALA A 1 76 ? 35.219 50.406 -2.678 1 92.12 76 ALA A O 1
ATOM 595 N N . VAL A 1 77 ? 36.75 48.844 -2.471 1 92.19 77 VAL A N 1
ATOM 596 C CA . VAL A 1 77 ? 37.875 49.75 -2.498 1 92.19 77 VAL A CA 1
ATOM 597 C C . VAL A 1 77 ? 38 50.406 -3.881 1 92.19 77 VAL A C 1
ATOM 599 O O . VAL A 1 77 ? 38.281 51.594 -4 1 92.19 77 VAL A O 1
ATOM 602 N N . ALA A 1 78 ? 37.781 49.531 -4.816 1 90.25 78 ALA A N 1
ATOM 603 C CA . ALA A 1 78 ? 37.844 50.031 -6.184 1 90.25 78 ALA A CA 1
ATOM 604 C C . ALA A 1 78 ? 36.75 51.094 -6.438 1 90.25 78 ALA A C 1
ATOM 606 O O . ALA A 1 78 ? 37.031 52.094 -7.086 1 90.25 78 ALA A O 1
ATOM 607 N N . ARG A 1 79 ? 35.719 50.844 -5.965 1 91.69 79 ARG A N 1
ATOM 608 C CA . ARG A 1 79 ? 34.625 51.781 -6.148 1 91.69 79 ARG A CA 1
ATOM 609 C C . ARG A 1 79 ? 34.906 53.094 -5.461 1 91.69 79 ARG A C 1
ATOM 611 O O . ARG A 1 79 ? 34.656 54.156 -6.031 1 91.69 79 ARG A O 1
ATOM 618 N N . LEU A 1 80 ? 35.344 53.125 -4.324 1 93.25 80 LEU A N 1
ATOM 619 C CA . LEU A 1 80 ? 35.688 54.344 -3.58 1 93.25 80 LEU A CA 1
ATOM 620 C C . LEU A 1 80 ? 36.844 55.094 -4.219 1 93.25 80 LEU A C 1
ATOM 622 O O . LEU A 1 80 ? 36.844 56.312 -4.277 1 93.25 80 LEU A O 1
ATOM 626 N N . ALA A 1 81 ? 37.812 54.312 -4.703 1 92.12 81 ALA A N 1
ATOM 627 C CA . ALA A 1 81 ? 38.969 54.906 -5.379 1 92.12 81 ALA A CA 1
ATOM 628 C C . ALA A 1 81 ? 38.531 55.656 -6.633 1 92.12 81 ALA A C 1
ATOM 630 O O . ALA A 1 81 ? 39.031 56.75 -6.914 1 92.12 81 ALA A O 1
ATOM 631 N N . ASP A 1 82 ? 37.594 55.125 -7.254 1 89.44 82 ASP A N 1
ATOM 632 C CA . ASP A 1 82 ? 37.062 55.75 -8.453 1 89.44 82 ASP A CA 1
ATOM 633 C C . ASP A 1 82 ? 36.344 57.062 -8.117 1 89.44 82 ASP A C 1
ATOM 635 O O . ASP A 1 82 ? 36.5 58.062 -8.836 1 89.44 82 ASP A O 1
ATOM 639 N N . GLN A 1 83 ? 35.656 57.062 -7.07 1 89.75 83 GLN A N 1
ATOM 640 C CA . GLN A 1 83 ? 34.906 58.25 -6.652 1 89.75 83 GLN A CA 1
ATOM 641 C C . GLN A 1 83 ? 35.844 59.344 -6.164 1 89.75 83 GLN A C 1
ATOM 643 O O . GLN A 1 83 ? 35.531 60.531 -6.297 1 89.75 83 GLN A O 1
ATOM 648 N N . LEU A 1 84 ? 37 59.031 -5.648 1 90.94 84 LEU A N 1
ATOM 649 C CA . LEU A 1 84 ? 37.969 60 -5.102 1 90.94 84 LEU A CA 1
ATOM 650 C C . LEU A 1 84 ? 39.062 60.281 -6.105 1 90.94 84 LEU A C 1
ATOM 652 O O . LEU A 1 84 ? 39.906 61.156 -5.875 1 90.94 84 LEU A O 1
ATOM 656 N N . ASN A 1 85 ? 39.031 59.656 -7.207 1 87.19 85 ASN A N 1
ATOM 657 C CA . ASN A 1 85 ? 40.062 59.75 -8.242 1 87.19 85 ASN A CA 1
ATOM 658 C C . ASN A 1 85 ? 41.469 59.438 -7.695 1 87.19 85 ASN A C 1
ATOM 660 O O . ASN A 1 85 ? 42.375 60.25 -7.855 1 87.19 85 ASN A O 1
ATOM 664 N N . ILE A 1 86 ? 41.531 58.312 -6.938 1 89.62 86 ILE A N 1
ATOM 665 C CA . ILE A 1 86 ? 42.781 57.844 -6.344 1 89.62 86 ILE A CA 1
ATOM 666 C C . ILE A 1 86 ? 43.031 56.375 -6.77 1 89.62 86 ILE A C 1
ATOM 668 O O . ILE A 1 86 ? 42.094 55.688 -7.137 1 89.62 86 ILE A O 1
ATOM 672 N N . ASP A 1 87 ? 44.25 56 -6.883 1 86.88 87 ASP A N 1
ATOM 673 C CA . ASP A 1 87 ? 44.594 54.625 -7.18 1 86.88 87 ASP A CA 1
ATOM 674 C C . ASP A 1 87 ? 44.25 53.688 -6.004 1 86.88 87 ASP A C 1
ATOM 676 O O . ASP A 1 87 ? 44.656 53.969 -4.867 1 86.88 87 ASP A O 1
ATOM 680 N N . ALA A 1 88 ? 43.5 52.656 -6.234 1 90.56 88 ALA A N 1
ATOM 681 C CA . ALA A 1 88 ? 43.062 51.719 -5.23 1 90.56 88 ALA A CA 1
ATOM 682 C C . ALA A 1 88 ? 44.219 51.062 -4.496 1 90.56 88 ALA A C 1
ATOM 684 O O . ALA A 1 88 ? 44.094 50.688 -3.334 1 90.56 88 ALA A O 1
ATOM 685 N N . ALA A 1 89 ? 45.406 51.031 -5.16 1 85.56 89 ALA A N 1
ATOM 686 C CA . ALA A 1 89 ? 46.562 50.375 -4.594 1 85.56 89 ALA A CA 1
ATOM 687 C C . ALA A 1 89 ? 47.125 51.188 -3.43 1 85.56 89 ALA A C 1
ATOM 689 O O . ALA A 1 89 ? 47.875 50.656 -2.594 1 85.56 89 ALA A O 1
ATOM 690 N N . GLN A 1 90 ? 46.75 52.375 -3.301 1 87.69 90 GLN A N 1
ATOM 691 C CA . GLN A 1 90 ? 47.281 53.281 -2.266 1 87.69 90 GLN A CA 1
ATOM 692 C C . GLN A 1 90 ? 46.75 52.875 -0.888 1 87.69 90 GLN A C 1
ATOM 694 O O . GLN A 1 90 ? 47.312 53.25 0.134 1 87.69 90 GLN A O 1
ATOM 699 N N . LEU A 1 91 ? 45.688 52.062 -0.879 1 88.62 91 LEU A N 1
ATOM 700 C CA . LEU A 1 91 ? 45.125 51.656 0.399 1 88.62 91 LEU A CA 1
ATOM 701 C C . LEU A 1 91 ? 46.094 50.75 1.169 1 88.62 91 LEU A C 1
ATOM 703 O O . LEU A 1 91 ? 46.031 50.719 2.4 1 88.62 91 LEU A O 1
ATOM 707 N N . ARG A 1 92 ? 46.938 50.031 0.479 1 84.19 92 ARG A N 1
ATOM 708 C CA . ARG A 1 92 ? 47.875 49.094 1.095 1 84.19 92 ARG A CA 1
ATOM 709 C C . ARG A 1 92 ? 48.812 49.781 2.066 1 84.19 92 ARG A C 1
ATOM 711 O O . ARG A 1 92 ? 49.281 49.188 3.037 1 84.19 92 ARG A O 1
ATOM 718 N N . SER A 1 93 ? 48.938 51.125 1.807 1 80.38 93 SER A N 1
ATOM 719 C CA . SER A 1 93 ? 49.875 51.906 2.633 1 80.38 93 SER A CA 1
ATOM 720 C C . SER A 1 93 ? 49.156 52.562 3.795 1 80.38 93 SER A C 1
ATOM 722 O O . SER A 1 93 ? 49.812 53.219 4.637 1 80.38 93 SER A O 1
ATOM 724 N N . TYR A 1 94 ? 47.875 52.312 3.764 1 84.44 94 TYR A N 1
ATOM 725 C CA . TYR A 1 94 ? 47.094 52.938 4.828 1 84.44 94 TYR A CA 1
ATOM 726 C C . TYR A 1 94 ? 47.188 52.125 6.113 1 84.44 94 TYR A C 1
ATOM 728 O O . TYR A 1 94 ? 47.219 50.875 6.074 1 84.44 94 TYR A O 1
ATOM 736 N N . GLY A 1 95 ? 47.281 52.75 7.266 1 71.75 95 GLY A N 1
ATOM 737 C CA . GLY A 1 95 ? 47.031 52.125 8.562 1 71.75 95 GLY A CA 1
ATOM 738 C C . GLY A 1 95 ? 48.281 51.5 9.164 1 71.75 95 GLY A C 1
ATOM 739 O O . GLY A 1 95 ? 48.188 50.594 9.977 1 71.75 95 GLY A O 1
ATOM 740 N N . LYS A 1 96 ? 49.5 51.844 8.648 1 69.44 96 LYS A N 1
ATOM 741 C CA . LYS A 1 96 ? 50.75 51.344 9.219 1 69.44 96 LYS A CA 1
ATOM 742 C C . LYS A 1 96 ? 50.906 51.781 10.68 1 69.44 96 LYS A C 1
ATOM 744 O O . LYS A 1 96 ? 51.406 51 11.5 1 69.44 96 LYS A O 1
ATOM 749 N N . ARG A 1 97 ? 50.406 52.906 10.961 1 70.75 97 ARG A N 1
ATOM 750 C CA . ARG A 1 97 ? 50.375 53.344 12.344 1 70.75 97 ARG A CA 1
ATOM 751 C C . ARG A 1 97 ? 49 53.094 12.953 1 70.75 97 ARG A C 1
ATOM 753 O O . ARG A 1 97 ? 48 53.625 12.445 1 70.75 97 ARG A O 1
ATOM 760 N N . ALA A 1 98 ? 48.875 52.406 14.102 1 78.19 98 ALA A N 1
ATOM 761 C CA . ALA A 1 98 ? 47.625 52.031 14.773 1 78.19 98 ALA A CA 1
ATOM 762 C C . ALA A 1 98 ? 46.906 53.281 15.273 1 78.19 98 ALA A C 1
ATOM 764 O O . ALA A 1 98 ? 45.656 53.344 15.242 1 78.19 98 ALA A O 1
ATOM 765 N N . GLN A 1 99 ? 47.625 54.312 15.688 1 79.81 99 GLN A N 1
ATOM 766 C CA . GLN A 1 99 ? 47.031 55.562 16.234 1 79.81 99 GLN A CA 1
ATOM 767 C C . GLN A 1 99 ? 46.281 56.312 15.172 1 79.81 99 GLN A C 1
ATOM 769 O O . GLN A 1 99 ? 45.219 56.906 15.461 1 79.81 99 GLN A O 1
ATOM 774 N N . THR A 1 100 ? 46.812 56.281 13.945 1 80.69 100 THR A N 1
ATOM 775 C CA . THR A 1 100 ? 46.156 56.969 12.852 1 80.69 100 THR A CA 1
ATOM 776 C C . THR A 1 100 ? 44.812 56.344 12.562 1 80.69 100 THR A C 1
ATOM 778 O O . THR A 1 100 ? 43.812 57.031 12.336 1 80.69 100 THR A O 1
ATOM 781 N N . ARG A 1 101 ? 44.812 55.062 12.695 1 83.44 101 ARG A N 1
ATOM 782 C CA . ARG A 1 101 ? 43.562 54.344 12.43 1 83.44 101 ARG A CA 1
ATOM 783 C C . ARG A 1 101 ? 42.5 54.656 13.484 1 83.44 101 ARG A C 1
ATOM 785 O O . ARG A 1 101 ? 41.344 54.906 13.148 1 83.44 101 ARG A O 1
ATOM 792 N N . THR A 1 102 ? 42.938 54.625 14.719 1 84.94 102 THR A N 1
ATOM 793 C CA . THR A 1 102 ? 42.031 54.875 15.828 1 84.94 102 THR A CA 1
ATOM 794 C C . THR A 1 102 ? 41.469 56.281 15.758 1 84.94 102 THR A C 1
ATOM 796 O O . THR A 1 102 ? 40.281 56.531 16.031 1 84.94 102 THR A O 1
ATOM 799 N N . GLU A 1 103 ? 42.312 57.219 15.359 1 87.19 103 GLU A N 1
ATOM 800 C CA . GLU A 1 103 ? 41.906 58.625 15.227 1 87.19 103 GLU A CA 1
ATOM 801 C C . GLU A 1 103 ? 40.938 58.812 14.07 1 87.19 103 GLU A C 1
ATOM 803 O O . GLU A 1 103 ? 39.969 59.562 14.188 1 87.19 103 GLU A O 1
ATOM 808 N N . HIS A 1 104 ? 41.188 58.156 13.039 1 88.62 104 HIS A N 1
ATOM 809 C CA . HIS A 1 104 ? 40.312 58.25 11.875 1 88.62 104 HIS A CA 1
ATOM 810 C C . HIS A 1 104 ? 38.938 57.656 12.172 1 88.62 104 HIS A C 1
ATOM 812 O O . HIS A 1 104 ? 37.938 58.219 11.758 1 88.62 104 HIS A O 1
ATOM 818 N N . VAL A 1 105 ? 38.938 56.5 12.875 1 90.31 105 VAL A N 1
ATOM 819 C CA . VAL A 1 105 ? 37.656 55.875 13.234 1 90.31 105 VAL A CA 1
ATOM 820 C C . VAL A 1 105 ? 36.875 56.812 14.141 1 90.31 105 VAL A C 1
ATOM 822 O O . VAL A 1 105 ? 35.625 56.938 14.023 1 90.31 105 VAL A O 1
ATOM 825 N N . ARG A 1 106 ? 37.531 57.531 15 1 88.75 106 ARG A N 1
ATOM 826 C CA . ARG A 1 106 ? 36.906 58.469 15.891 1 88.75 106 ARG A CA 1
ATOM 827 C C . ARG A 1 106 ? 36.312 59.656 15.102 1 88.75 106 ARG A C 1
ATOM 829 O O . ARG A 1 106 ? 35.188 60.094 15.375 1 88.75 106 ARG A O 1
ATOM 836 N N . LEU A 1 107 ? 37.094 60.125 14.141 1 89.69 107 LEU A N 1
ATOM 837 C CA . LEU A 1 107 ? 36.656 61.25 13.305 1 89.69 107 LEU A CA 1
ATOM 838 C C . LEU A 1 107 ? 35.438 60.844 12.477 1 89.69 107 LEU A C 1
ATOM 840 O O . LEU A 1 107 ? 34.5 61.625 12.359 1 89.69 107 LEU A O 1
ATOM 844 N N . VAL A 1 108 ? 35.5 59.688 11.969 1 92.62 108 VAL A N 1
ATOM 845 C CA . VAL A 1 108 ? 34.406 59.156 11.164 1 92.62 108 VAL A CA 1
ATOM 846 C C . VAL A 1 108 ? 33.156 59 12.031 1 92.62 108 VAL A C 1
ATOM 848 O O . VAL A 1 108 ? 32.031 59.312 11.617 1 92.62 108 VAL A O 1
ATOM 851 N N . ALA A 1 109 ? 33.312 58.406 13.234 1 93.56 109 ALA A N 1
ATOM 852 C CA . ALA A 1 109 ? 32.188 58.156 14.164 1 93.56 109 ALA A CA 1
ATOM 853 C C . ALA A 1 109 ? 31.516 59.469 14.531 1 93.56 109 ALA A C 1
ATOM 855 O O . ALA A 1 109 ? 30.281 59.562 14.594 1 93.56 109 ALA A O 1
ATOM 856 N N . GLN A 1 110 ? 32.25 60.562 14.719 1 90.94 110 GLN A N 1
ATOM 857 C CA . GLN A 1 110 ? 31.703 61.875 15.055 1 90.94 110 GLN A CA 1
ATOM 858 C C . GLN A 1 110 ? 30.938 62.469 13.875 1 90.94 110 GLN A C 1
ATOM 860 O O . GLN A 1 110 ? 29.859 63.031 14.047 1 90.94 110 GLN A O 1
ATOM 865 N N . TYR A 1 111 ? 31.641 62.312 12.75 1 91.75 111 TYR A N 1
ATOM 866 C CA . TYR A 1 111 ? 31 62.812 11.539 1 91.75 111 TYR A CA 1
ATOM 867 C C . TYR A 1 111 ? 29.656 62.156 11.297 1 91.75 111 TYR A C 1
ATOM 869 O O . TYR A 1 111 ? 28.672 62.812 10.953 1 91.75 111 TYR A O 1
ATOM 877 N N . LEU A 1 112 ? 29.547 60.844 11.562 1 92.38 112 LEU A N 1
ATOM 878 C CA . LEU A 1 112 ? 28.344 60.062 11.273 1 92.38 112 LEU A CA 1
ATOM 879 C C . LEU A 1 112 ? 27.406 60.062 12.477 1 92.38 112 LEU A C 1
ATOM 881 O O . LEU A 1 112 ? 26.281 59.562 12.383 1 92.38 112 LEU A O 1
ATOM 885 N N . GLY A 1 113 ? 27.844 60.531 13.602 1 90.62 113 GLY A N 1
ATOM 886 C CA . GLY A 1 113 ? 27.016 60.562 14.805 1 90.62 113 GLY A CA 1
ATOM 887 C C . GLY A 1 113 ? 27 59.25 15.539 1 90.62 113 GLY A C 1
ATOM 888 O O . GLY A 1 113 ? 25.984 58.844 16.109 1 90.62 113 GLY A O 1
ATOM 889 N N . TRP A 1 114 ? 27.984 58.438 15.383 1 93.44 114 TRP A N 1
ATOM 890 C CA . TRP A 1 114 ? 28.109 57.156 16.078 1 93.44 114 TRP A CA 1
ATOM 891 C C . TRP A 1 114 ? 28.812 57.344 17.422 1 93.44 114 TRP A C 1
ATOM 893 O O . TRP A 1 114 ? 29.672 58.219 17.562 1 93.44 114 TRP A O 1
ATOM 903 N N . ARG A 1 115 ? 28.516 56.625 18.406 1 92.31 115 ARG A N 1
ATOM 904 C CA . ARG A 1 115 ? 29.125 56.688 19.734 1 92.31 115 ARG A CA 1
ATOM 905 C C . ARG A 1 115 ? 29.891 55.406 20.047 1 92.31 115 ARG A C 1
ATOM 907 O O . ARG A 1 115 ? 29.516 54.312 19.562 1 92.31 115 ARG A O 1
ATOM 914 N N . PRO A 1 116 ? 30.969 55.562 20.75 1 90.06 116 PRO A N 1
ATOM 915 C CA . PRO A 1 116 ? 31.609 54.344 21.234 1 90.06 116 PRO A CA 1
ATOM 916 C C . PRO A 1 116 ? 30.797 53.625 22.297 1 90.06 116 PRO A C 1
ATOM 918 O O . PRO A 1 116 ? 29.938 54.219 22.938 1 90.06 116 PRO A O 1
ATOM 921 N N . ALA A 1 117 ? 31.078 52.344 22.469 1 90.44 117 ALA A N 1
ATOM 922 C CA . ALA A 1 117 ? 30.375 51.531 23.438 1 90.44 117 ALA A CA 1
ATOM 923 C C . ALA A 1 117 ? 30.859 51.781 24.859 1 90.44 117 ALA A C 1
ATOM 925 O O . ALA A 1 117 ? 31.75 51.094 25.359 1 90.44 117 ALA A O 1
ATOM 926 N N . GLY A 1 118 ? 30.359 52.812 25.438 1 87.88 118 GLY A N 1
ATOM 927 C CA . GLY A 1 118 ? 30.688 53.125 26.812 1 87.88 118 GLY A CA 1
ATOM 928 C C . GLY A 1 118 ? 29.812 52.406 27.828 1 87.88 118 GLY A C 1
ATOM 929 O O . GLY A 1 118 ? 29.078 51.469 27.469 1 87.88 118 GLY A O 1
ATOM 930 N N . ALA A 1 119 ? 29.906 52.75 29.031 1 88.81 119 ALA A N 1
ATOM 931 C CA . ALA A 1 119 ? 29.203 52.094 30.125 1 88.81 119 ALA A CA 1
ATOM 932 C C . ALA A 1 119 ? 27.688 52.25 29.969 1 88.81 119 ALA A C 1
ATOM 934 O O . ALA A 1 119 ? 26.938 51.281 30.188 1 88.81 119 ALA A O 1
ATOM 935 N N . MET A 1 120 ? 27.297 53.375 29.547 1 88.94 120 MET A N 1
ATOM 936 C CA . MET A 1 120 ? 25.875 53.656 29.406 1 88.94 120 MET A CA 1
ATOM 937 C C . MET A 1 120 ? 25.297 52.875 28.219 1 88.94 120 MET A C 1
ATOM 939 O O . MET A 1 120 ? 24.234 52.281 28.328 1 88.94 120 MET A O 1
ATOM 943 N N . GLU A 1 121 ? 25.984 52.906 27.109 1 89.75 121 GLU A N 1
ATOM 944 C CA . GLU A 1 121 ? 25.547 52.188 25.922 1 89.75 121 GLU A CA 1
ATOM 945 C C . GLU A 1 121 ? 25.5 50.688 26.172 1 89.75 121 GLU A C 1
ATOM 947 O O . GLU A 1 121 ? 24.609 50 25.688 1 89.75 121 GLU A O 1
ATOM 952 N N . LEU A 1 122 ? 26.438 50.25 26.953 1 91.75 122 LEU A N 1
ATOM 953 C CA . LEU A 1 122 ? 26.5 48.812 27.25 1 91.75 122 LEU A CA 1
ATOM 954 C C . LEU A 1 122 ? 25.375 48.438 28.203 1 91.75 122 LEU A C 1
ATOM 956 O O . LEU A 1 122 ? 24.844 47.312 28.125 1 91.75 122 LEU A O 1
ATOM 960 N N . LYS A 1 123 ? 25.031 49.281 29.047 1 90.69 123 LYS A N 1
ATOM 961 C CA . LYS A 1 123 ? 23.906 49.031 29.938 1 90.69 123 LYS A CA 1
ATOM 962 C C . LYS A 1 123 ? 22.594 48.969 29.156 1 90.69 123 LYS A C 1
ATOM 964 O O . LYS A 1 123 ? 21.734 48.125 29.438 1 90.69 123 LYS A O 1
ATOM 969 N N . GLU A 1 124 ? 22.484 49.875 28.25 1 90.88 124 GLU A N 1
ATOM 970 C CA . GLU A 1 124 ? 21.297 49.812 27.391 1 90.88 124 GLU A CA 1
ATOM 971 C C . GLU A 1 124 ? 21.25 48.5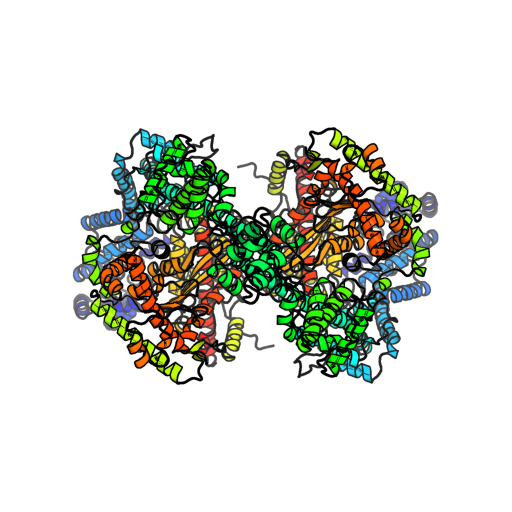31 26.562 1 90.88 124 GLU A C 1
ATOM 973 O O . GLU A 1 124 ? 20.188 47.969 26.359 1 90.88 124 GLU A O 1
ATOM 978 N N . LEU A 1 125 ? 22.328 48.125 26.156 1 93.12 125 LEU A N 1
ATOM 979 C CA . LEU A 1 125 ? 22.406 46.875 25.438 1 93.12 125 LEU A CA 1
ATOM 980 C C . LEU A 1 125 ? 22 45.688 26.328 1 93.12 125 LEU A C 1
ATOM 982 O O . LEU A 1 125 ? 21.312 44.781 25.891 1 93.12 125 LEU A O 1
ATOM 986 N N . ASP A 1 126 ? 22.438 45.75 27.516 1 92.19 126 ASP A N 1
ATOM 987 C CA . ASP A 1 126 ? 22.109 44.688 28.453 1 92.19 126 ASP A CA 1
ATOM 988 C C . ASP A 1 126 ? 20.594 44.625 28.688 1 92.19 126 ASP A C 1
ATOM 990 O O . ASP A 1 126 ? 20.031 43.531 28.781 1 92.19 126 ASP A O 1
ATOM 994 N N . GLU A 1 127 ? 19.969 45.719 28.734 1 89.12 127 GLU A N 1
ATOM 995 C CA . GLU A 1 127 ? 18.531 45.75 28.922 1 89.12 127 GLU A CA 1
ATOM 996 C C . GLU A 1 127 ? 17.797 45.219 27.703 1 89.12 127 GLU A C 1
ATOM 998 O O . GLU A 1 127 ? 16.812 44.5 27.828 1 89.12 127 GLU A O 1
ATOM 1003 N N . PHE A 1 128 ? 18.188 45.688 26.609 1 90.38 128 PHE A N 1
ATOM 1004 C CA . PHE A 1 128 ? 17.641 45.156 25.359 1 90.38 128 PHE A CA 1
ATOM 1005 C C . PHE A 1 128 ? 17.797 43.656 25.281 1 90.38 128 PHE A C 1
ATOM 1007 O O . PHE A 1 128 ? 16.859 42.938 24.938 1 90.38 128 PHE A O 1
ATOM 1014 N N . LEU A 1 129 ? 18.984 43.219 25.625 1 90 129 LEU A N 1
ATOM 1015 C CA . LEU A 1 129 ? 19.281 41.812 25.531 1 90 129 LEU A CA 1
ATOM 1016 C C . LEU A 1 129 ? 18.469 41 26.531 1 90 129 LEU A C 1
ATOM 1018 O O . LEU A 1 129 ? 18.047 39.875 26.25 1 90 129 LEU A O 1
ATOM 1022 N N . LEU A 1 130 ? 18.266 41.5 27.641 1 88.88 130 LEU A N 1
ATOM 1023 C CA . LEU A 1 130 ? 17.469 40.781 28.641 1 88.88 130 LEU A CA 1
ATOM 1024 C C . LEU A 1 130 ? 16.031 40.625 28.172 1 88.88 130 LEU A C 1
ATOM 1026 O O . LEU A 1 130 ? 15.453 39.562 28.312 1 88.88 130 LEU A O 1
ATOM 1030 N N . ALA A 1 131 ? 15.5 41.688 27.625 1 83.56 131 ALA A N 1
ATOM 1031 C CA . ALA A 1 131 ? 14.133 41.625 27.109 1 83.56 131 ALA A CA 1
ATOM 1032 C C . ALA A 1 131 ? 14.008 40.594 26.016 1 83.56 131 ALA A C 1
ATOM 1034 O O . ALA A 1 131 ? 13.016 39.875 25.953 1 83.56 131 ALA A O 1
ATOM 1035 N N . ARG A 1 132 ? 14.969 40.562 25.219 1 82.25 132 ARG A N 1
ATOM 1036 C CA . ARG A 1 132 ? 14.945 39.625 24.109 1 82.25 132 ARG A CA 1
ATOM 1037 C C . ARG A 1 132 ? 15.234 38.188 24.609 1 82.25 132 ARG A C 1
ATOM 1039 O O . ARG A 1 132 ? 14.719 37.219 24.047 1 82.25 132 ARG A O 1
ATOM 1046 N N . ALA A 1 133 ? 16.078 38.125 25.578 1 85.44 133 ALA A N 1
ATOM 1047 C CA . ALA A 1 133 ? 16.422 36.844 26.125 1 85.44 133 ALA A CA 1
ATOM 1048 C C . ALA A 1 133 ? 15.234 36.188 26.828 1 85.44 133 ALA A C 1
ATOM 1050 O O . ALA A 1 133 ? 15.164 34.969 26.953 1 85.44 133 ALA A O 1
ATOM 1051 N N . MET A 1 134 ? 14.336 37 27.234 1 83.06 134 MET A N 1
ATOM 1052 C CA . MET A 1 134 ? 13.125 36.469 27.859 1 83.06 134 MET A CA 1
ATOM 1053 C C . MET A 1 134 ? 12.172 35.906 26.812 1 83.06 134 MET A C 1
ATOM 1055 O O . MET A 1 134 ? 11.297 35.094 27.125 1 83.06 134 MET A O 1
ATOM 1059 N N . GLU A 1 135 ? 12.43 36.312 25.625 1 75 135 GLU A N 1
ATOM 1060 C CA . GLU A 1 135 ? 11.57 35.844 24.547 1 75 135 GLU A CA 1
ATOM 1061 C C . GLU A 1 135 ? 12.25 34.719 23.75 1 75 135 GLU A C 1
ATOM 1063 O O . GLU A 1 135 ? 11.578 33.875 23.172 1 75 135 GLU A O 1
ATOM 1068 N N . HIS A 1 136 ? 13.555 34.969 23.625 1 68.31 136 HIS A N 1
ATOM 1069 C CA . HIS A 1 136 ? 14.305 34.031 22.797 1 68.31 136 HIS A CA 1
ATOM 1070 C C . HIS A 1 136 ? 15.516 33.5 23.547 1 68.31 136 HIS A C 1
ATOM 1072 O O . HIS A 1 136 ? 16.125 34.219 24.359 1 68.31 136 HIS A O 1
ATOM 1078 N N . ASP A 1 137 ? 15.812 32.281 23.438 1 67.44 137 ASP A N 1
ATOM 1079 C CA . ASP A 1 137 ? 16.938 31.734 24.172 1 67.44 137 ASP A CA 1
ATOM 1080 C C . ASP A 1 137 ? 18.109 31.422 23.234 1 67.44 137 ASP A C 1
ATOM 1082 O O . ASP A 1 137 ? 19.203 31.078 23.688 1 67.44 137 ASP A O 1
ATOM 1086 N N . SER A 1 138 ? 17.969 31.719 22.031 1 70.12 138 SER A N 1
ATOM 1087 C CA . SER A 1 138 ? 19.062 31.422 21.094 1 70.12 138 SER A CA 1
ATOM 1088 C C . SER A 1 138 ? 20.172 32.469 21.219 1 70.12 138 SER A C 1
ATOM 1090 O O . SER A 1 138 ? 19.953 33.656 20.969 1 70.12 138 SER A O 1
ATOM 1092 N N . PRO A 1 139 ? 21.391 31.984 21.672 1 74.5 139 PRO A N 1
ATOM 1093 C CA . PRO A 1 139 ? 22.5 32.938 21.781 1 74.5 139 PRO A CA 1
ATOM 1094 C C . PRO A 1 139 ? 22.844 33.594 20.453 1 74.5 139 PRO A C 1
ATOM 1096 O O . PRO A 1 139 ? 23.172 34.781 20.406 1 74.5 139 PRO A O 1
ATOM 1099 N N . THR A 1 140 ? 22.719 32.812 19.375 1 71.94 140 THR A N 1
ATOM 1100 C CA . THR A 1 140 ? 23.047 33.344 18.062 1 71.94 140 THR A CA 1
ATOM 1101 C C . THR A 1 140 ? 22.031 34.406 17.656 1 71.94 140 THR A C 1
ATOM 1103 O O . THR A 1 140 ? 22.391 35.438 17.078 1 71.94 140 THR A O 1
ATOM 1106 N N . LEU A 1 141 ? 20.844 34.031 17.969 1 72.56 141 LEU A N 1
ATOM 1107 C CA . LEU A 1 141 ? 19.812 35.031 17.656 1 72.56 141 LEU A CA 1
ATOM 1108 C C . LEU A 1 141 ? 20.016 36.281 18.516 1 72.56 141 LEU A C 1
ATOM 1110 O O . LEU A 1 141 ? 19.906 37.406 18 1 72.56 141 LEU A O 1
ATOM 1114 N N . LEU A 1 142 ? 20.328 36.062 19.734 1 81.44 142 LEU A N 1
ATOM 1115 C CA . LEU A 1 142 ? 20.531 37.219 20.625 1 81.44 142 LEU A CA 1
ATOM 1116 C C . LEU A 1 142 ? 21.734 38.031 20.188 1 81.44 142 LEU A C 1
ATOM 1118 O O . LEU A 1 142 ? 21.719 39.281 20.266 1 81.44 142 LEU A O 1
ATOM 1122 N N . PHE A 1 143 ? 22.75 37.312 19.703 1 82.38 143 PHE A N 1
ATOM 1123 C CA . PHE A 1 143 ? 23.922 38.031 19.172 1 82.38 143 PHE A CA 1
ATOM 1124 C C . PHE A 1 143 ? 23.547 38.875 17.953 1 82.38 143 PHE A C 1
ATOM 1126 O O . PHE A 1 143 ? 23.938 40.031 17.859 1 82.38 143 PHE A O 1
ATOM 1133 N N . ARG A 1 144 ? 22.859 38.25 17.094 1 75.94 144 ARG A N 1
ATOM 1134 C CA . ARG A 1 144 ? 22.422 38.969 15.891 1 75.94 144 ARG A CA 1
ATOM 1135 C C . ARG A 1 144 ? 21.562 40.188 16.25 1 75.94 144 ARG A C 1
ATOM 1137 O O . ARG A 1 144 ? 21.734 41.281 15.703 1 75.94 144 ARG A O 1
ATOM 1144 N N . LEU A 1 145 ? 20.672 39.938 17.172 1 79.75 145 LEU A N 1
ATOM 1145 C CA . LEU A 1 145 ? 19.797 41 17.594 1 79.75 145 LEU A CA 1
ATOM 1146 C C . LEU A 1 145 ? 20.594 42.125 18.281 1 79.75 145 LEU A C 1
ATOM 1148 O O . LEU A 1 145 ? 20.281 43.312 18.125 1 79.75 145 LEU A O 1
ATOM 1152 N N . ALA A 1 146 ? 21.641 41.75 19 1 88.44 146 ALA A N 1
ATOM 1153 C CA . ALA A 1 146 ? 22.5 42.719 19.656 1 88.44 146 ALA A CA 1
ATOM 1154 C C . ALA A 1 146 ? 23.219 43.594 18.625 1 88.44 146 ALA A C 1
ATOM 1156 O O . ALA A 1 146 ? 23.297 44.812 18.781 1 88.44 146 ALA A O 1
ATOM 1157 N N . CYS A 1 147 ? 23.672 42.844 17.562 1 86 147 CYS A N 1
ATOM 1158 C CA . CYS A 1 147 ? 24.359 43.594 16.5 1 86 147 CYS A CA 1
ATOM 1159 C C . CYS A 1 147 ? 23.406 44.562 15.797 1 86 147 CYS A C 1
ATOM 1161 O O . CYS A 1 147 ? 23.75 45.688 15.531 1 86 147 CYS A O 1
ATOM 1163 N N . GLU A 1 148 ? 22.281 44.125 15.539 1 83.25 148 GLU A N 1
ATOM 1164 C CA . GLU A 1 148 ? 21.281 44.969 14.883 1 83.25 148 GLU A CA 1
ATOM 1165 C C . GLU A 1 148 ? 20.875 46.156 15.773 1 83.25 148 GLU A C 1
ATOM 1167 O O . GLU A 1 148 ? 20.688 47.25 15.281 1 83.25 148 GLU A O 1
ATOM 1172 N N . TYR A 1 149 ? 20.703 45.844 16.984 1 87.5 149 TYR A N 1
ATOM 1173 C CA . TYR A 1 149 ? 20.344 46.875 17.938 1 87.5 149 TYR A CA 1
ATOM 1174 C C . TYR A 1 149 ? 21.438 47.938 18 1 87.5 149 TYR A C 1
ATOM 1176 O O . TYR A 1 149 ? 21.125 49.156 17.984 1 87.5 149 TYR A O 1
ATOM 1184 N N . LEU A 1 150 ? 22.75 47.594 18 1 90.44 150 LEU A N 1
ATOM 1185 C CA . LEU A 1 150 ? 23.859 48.531 18.094 1 90.44 150 LEU A CA 1
ATOM 1186 C C . LEU A 1 150 ? 23.938 49.406 16.844 1 90.44 150 LEU A C 1
ATOM 1188 O O . LEU A 1 150 ? 24.234 50.594 16.938 1 90.44 150 LEU A O 1
ATOM 1192 N N . ILE A 1 151 ? 23.609 48.812 15.75 1 87.75 151 ILE A N 1
ATOM 1193 C CA . ILE A 1 151 ? 23.609 49.562 14.5 1 87.75 151 ILE A CA 1
ATOM 1194 C C . ILE A 1 151 ? 22.469 50.594 14.516 1 87.75 151 ILE A C 1
ATOM 1196 O O . ILE A 1 151 ? 22.656 51.75 14.172 1 87.75 151 ILE A O 1
ATOM 1200 N N . SER A 1 152 ? 21.328 50.125 14.945 1 85.25 152 SER A N 1
ATOM 1201 C CA . SER A 1 152 ? 20.156 51 14.984 1 85.25 152 SER A CA 1
ATOM 1202 C C . SER A 1 152 ? 20.375 52.156 15.977 1 85.25 152 SER A C 1
ATOM 1204 O O . SER A 1 152 ? 19.906 53.281 15.75 1 85.25 152 SER A O 1
ATOM 1206 N N . ALA A 1 153 ? 21.031 51.875 17.031 1 88.06 153 ALA A N 1
ATOM 1207 C CA . ALA A 1 153 ? 21.297 52.875 18.062 1 88.06 153 ALA A CA 1
ATOM 1208 C C . ALA A 1 153 ? 22.531 53.688 17.719 1 88.06 153 ALA A C 1
ATOM 1210 O O . ALA A 1 153 ? 22.875 54.625 18.422 1 88.06 153 ALA A O 1
ATOM 1211 N N . ARG A 1 154 ? 23.25 53.312 16.609 1 89.81 154 ARG A N 1
ATOM 1212 C CA . ARG A 1 154 ? 24.453 53.969 16.141 1 89.81 154 ARG A CA 1
ATOM 1213 C C . ARG A 1 154 ? 25.547 53.938 17.203 1 89.81 154 ARG A C 1
ATOM 1215 O O . ARG A 1 154 ? 26.141 54.969 17.531 1 89.81 154 ARG A O 1
ATOM 1222 N N . VAL A 1 155 ? 25.75 52.812 17.766 1 93.62 155 VAL A N 1
ATOM 1223 C CA . VAL A 1 155 ? 26.828 52.531 18.719 1 93.62 155 VAL A CA 1
ATOM 1224 C C . VAL A 1 155 ? 27.812 51.562 18.078 1 93.62 155 VAL A C 1
ATOM 1226 O O . VAL A 1 155 ? 27.406 50.562 17.484 1 93.62 155 VAL A O 1
ATOM 1229 N N . ILE A 1 156 ? 29.078 51.875 18.125 1 93.44 156 ILE A N 1
ATOM 1230 C CA . ILE A 1 156 ? 30.109 51.031 17.516 1 93.44 156 ILE A CA 1
ATOM 1231 C C . ILE A 1 156 ? 30.172 49.719 18.25 1 93.44 156 ILE A C 1
ATOM 1233 O O . ILE A 1 156 ? 30.312 49.688 19.484 1 93.44 156 ILE A O 1
ATOM 1237 N N . ARG A 1 157 ? 30.047 48.594 17.562 1 93.25 157 ARG A N 1
ATOM 1238 C CA . ARG A 1 157 ? 30.047 47.25 18.141 1 93.25 157 ARG A CA 1
ATOM 1239 C C . ARG A 1 157 ? 31.375 46.969 18.844 1 93.25 157 ARG A C 1
ATOM 1241 O O . ARG A 1 157 ? 32.438 47.125 18.25 1 93.25 157 ARG A O 1
ATOM 1248 N N . PRO A 1 158 ? 31.25 46.562 20.062 1 89.94 158 PRO A N 1
ATOM 1249 C CA . PRO A 1 158 ? 32.5 46.094 20.703 1 89.94 158 PRO A CA 1
ATOM 1250 C C . PRO A 1 158 ? 33 44.812 20.109 1 89.94 158 PRO A C 1
ATOM 1252 O O . PRO A 1 158 ? 32.406 44.219 19.219 1 89.94 158 PRO A O 1
ATOM 1255 N N . GLY A 1 159 ? 34.156 44.344 20.594 1 86.88 159 GLY A N 1
ATOM 1256 C CA . GLY A 1 159 ? 34.688 43.062 20.125 1 86.88 159 GLY A CA 1
ATOM 1257 C C . GLY A 1 159 ? 33.688 41.938 20.25 1 86.88 159 GLY A C 1
ATOM 1258 O O . GLY A 1 159 ? 32.875 41.938 21.156 1 86.88 159 GLY A O 1
ATOM 1259 N N . PRO A 1 160 ? 33.656 41.062 19.312 1 88.44 160 PRO A N 1
ATOM 1260 C CA . PRO A 1 160 ? 32.719 39.969 19.359 1 88.44 160 PRO A CA 1
ATOM 1261 C C . PRO A 1 160 ? 32.719 39.219 20.688 1 88.44 160 PRO A C 1
ATOM 1263 O O . PRO A 1 160 ? 31.672 38.75 21.156 1 88.44 160 PRO A O 1
ATOM 1266 N N . GLU A 1 161 ? 33.812 39.125 21.234 1 87.06 161 GLU A N 1
ATOM 1267 C CA . GLU A 1 161 ? 33.875 38.438 22.516 1 87.06 161 GLU A CA 1
ATOM 1268 C C . GLU A 1 161 ? 33.094 39.156 23.594 1 87.06 161 GLU A C 1
ATOM 1270 O O . GLU A 1 161 ? 32.469 38.531 24.453 1 87.06 161 GLU A O 1
ATOM 1275 N N . THR A 1 162 ? 33.219 40.438 23.516 1 88.88 162 THR A N 1
ATOM 1276 C CA . THR A 1 162 ? 32.469 41.219 24.5 1 88.88 162 THR A CA 1
ATOM 1277 C C . THR A 1 162 ? 30.969 41.062 24.297 1 88.88 162 THR A C 1
ATOM 1279 O O . THR A 1 162 ? 30.219 40.938 25.266 1 88.88 162 THR A O 1
ATOM 1282 N N . VAL A 1 163 ? 30.531 41.062 23.141 1 90.25 163 VAL A N 1
ATOM 1283 C CA . VAL A 1 163 ? 29.109 40.938 22.844 1 90.25 163 VAL A CA 1
ATOM 1284 C C . VAL A 1 163 ? 28.641 39.531 23.266 1 90.25 163 VAL A C 1
ATOM 1286 O O . VAL A 1 163 ? 27.562 39.406 23.844 1 90.25 163 VAL A O 1
ATOM 1289 N N . VAL A 1 164 ? 29.438 38.562 23 1 88.06 164 VAL A N 1
ATOM 1290 C CA . VAL A 1 164 ? 29.094 37.188 23.359 1 88.06 164 VAL A CA 1
ATOM 1291 C C . VAL A 1 164 ? 28.969 37.062 24.875 1 88.06 164 VAL A C 1
ATOM 1293 O O . VAL A 1 164 ? 28.078 36.375 25.375 1 88.06 164 VAL A O 1
ATOM 1296 N N . ARG A 1 165 ? 29.875 37.719 25.516 1 87.5 165 ARG A N 1
ATOM 1297 C CA . ARG A 1 165 ? 29.812 37.719 26.984 1 87.5 165 ARG A CA 1
ATOM 1298 C C . ARG A 1 165 ? 28.547 38.375 27.5 1 87.5 165 ARG A C 1
ATOM 1300 O O . ARG A 1 165 ? 27.969 37.906 28.484 1 87.5 165 ARG A O 1
ATOM 1307 N N . ARG A 1 166 ? 28.188 39.375 26.828 1 90.25 166 ARG A N 1
ATOM 1308 C CA . ARG A 1 166 ? 26.969 40.062 27.25 1 90.25 166 ARG A CA 1
ATOM 1309 C C . ARG A 1 166 ? 25.734 39.219 26.938 1 90.25 166 ARG A C 1
ATOM 1311 O O . ARG A 1 166 ? 24.75 39.281 27.672 1 90.25 166 ARG A O 1
ATOM 1318 N N . VAL A 1 167 ? 25.734 38.562 25.906 1 88.5 167 VAL A N 1
ATOM 1319 C CA . VAL A 1 167 ? 24.656 37.656 25.562 1 88.5 167 VAL A CA 1
ATOM 1320 C C . VAL A 1 167 ? 24.547 36.562 26.625 1 88.5 167 VAL A C 1
ATOM 1322 O O . VAL A 1 167 ? 23.453 36.219 27.062 1 88.5 167 VAL A O 1
ATOM 1325 N N . ALA A 1 168 ? 25.656 35.969 26.953 1 86.06 168 ALA A N 1
ATOM 1326 C CA . ALA A 1 168 ? 25.672 34.938 27.969 1 86.06 168 ALA A CA 1
ATOM 1327 C C . ALA A 1 168 ? 25.125 35.469 29.297 1 86.06 168 ALA A C 1
ATOM 1329 O O . ALA A 1 168 ? 24.406 34.75 30 1 86.06 168 ALA A O 1
ATOM 1330 N N . HIS A 1 169 ? 25.578 36.625 29.531 1 87.94 169 HIS A N 1
ATOM 1331 C CA . HIS A 1 169 ? 25.094 37.25 30.766 1 87.94 169 HIS A CA 1
ATOM 1332 C C . HIS A 1 169 ? 23.594 37.469 30.719 1 87.94 169 HIS A C 1
ATOM 1334 O O . HIS A 1 169 ? 22.891 37.281 31.703 1 87.94 169 HIS A O 1
ATOM 1340 N N . ALA A 1 170 ? 23.125 37.969 29.688 1 89.62 170 ALA A N 1
ATOM 1341 C CA . ALA A 1 170 ? 21.688 38.219 29.516 1 89.62 170 ALA A CA 1
ATOM 1342 C C . ALA A 1 170 ? 20.891 36.906 29.656 1 89.62 170 ALA A C 1
ATOM 1344 O O . ALA A 1 170 ? 19.797 36.906 30.219 1 89.62 170 ALA A O 1
ATOM 1345 N N . ARG A 1 171 ? 21.375 35.906 29.172 1 86.94 171 ARG A N 1
ATOM 1346 C CA . ARG A 1 171 ? 20.703 34.625 29.266 1 86.94 171 ARG A CA 1
ATOM 1347 C C . ARG A 1 171 ? 20.641 34.125 30.719 1 86.94 171 ARG A C 1
ATOM 1349 O O . ARG A 1 171 ? 19.625 33.594 31.156 1 86.94 171 ARG A O 1
ATOM 1356 N N . THR A 1 172 ? 21.734 34.281 31.312 1 86.5 172 THR A N 1
ATOM 1357 C CA . THR A 1 172 ? 21.766 33.906 32.719 1 86.5 172 THR A CA 1
ATOM 1358 C C . THR A 1 172 ? 20.812 34.781 33.531 1 86.5 172 THR A C 1
ATOM 1360 O O . THR A 1 172 ? 20.109 34.281 34.438 1 86.5 172 THR A O 1
ATOM 1363 N N . ARG A 1 173 ? 20.844 36 33.219 1 88.81 173 ARG A N 1
ATOM 1364 C CA . ARG A 1 173 ? 19.922 36.906 33.875 1 88.81 173 ARG A CA 1
ATOM 1365 C C . ARG A 1 173 ? 18.484 36.531 33.562 1 88.81 173 ARG A C 1
ATOM 1367 O O . ARG A 1 173 ? 17.609 36.656 34.438 1 88.81 173 ARG A O 1
ATOM 1374 N N . ALA A 1 174 ? 18.203 36.25 32.438 1 89.31 174 ALA A N 1
ATOM 1375 C CA . ALA A 1 174 ? 16.859 35.844 32.031 1 89.31 174 ALA A CA 1
ATOM 1376 C C . ALA A 1 174 ? 16.406 34.625 32.844 1 89.31 174 ALA A C 1
ATOM 1378 O O . ALA A 1 174 ? 15.227 34.5 33.188 1 89.31 174 ALA A O 1
ATOM 1379 N N . GLN A 1 175 ? 17.297 33.75 33.062 1 88.81 175 GLN A N 1
ATOM 1380 C CA . GLN A 1 175 ? 16.984 32.562 33.875 1 88.81 175 GLN A CA 1
ATOM 1381 C C . GLN A 1 175 ? 16.625 32.938 35.281 1 88.81 175 GLN A C 1
ATOM 1383 O O . GLN A 1 175 ? 15.656 32.406 35.875 1 88.81 175 GLN A O 1
ATOM 1388 N N . ARG A 1 176 ? 17.406 33.781 35.781 1 88.75 176 ARG A N 1
ATOM 1389 C CA . ARG A 1 176 ? 17.141 34.25 37.125 1 88.75 176 ARG A CA 1
ATOM 1390 C C . ARG A 1 176 ? 15.836 35.031 37.188 1 88.75 176 ARG A C 1
ATOM 1392 O O . ARG A 1 176 ? 15.07 34.875 38.156 1 88.75 176 ARG A O 1
ATOM 1399 N N . GLU A 1 177 ? 15.695 35.812 36.188 1 90.94 177 GLU A N 1
ATOM 1400 C CA . GLU A 1 177 ? 14.461 36.594 36.125 1 90.94 177 GLU A CA 1
ATOM 1401 C C . GLU A 1 177 ? 13.242 35.688 36.031 1 90.94 177 GLU A C 1
ATOM 1403 O O . GLU A 1 177 ? 12.188 36 36.594 1 90.94 177 GLU A O 1
ATOM 1408 N N . THR A 1 178 ? 13.352 34.688 35.312 1 92.06 178 THR A N 1
ATOM 1409 C CA . THR A 1 178 ? 12.266 33.719 35.188 1 92.06 178 THR A CA 1
ATOM 1410 C C . THR A 1 178 ? 11.898 33.094 36.531 1 92.06 178 THR A C 1
ATOM 1412 O O . THR A 1 178 ? 10.727 33 36.875 1 92.06 178 THR A O 1
ATOM 1415 N N . TYR A 1 179 ? 12.891 32.719 37.25 1 92.56 179 TYR A N 1
ATOM 1416 C CA . TYR A 1 179 ? 12.672 32.125 38.594 1 92.56 179 TYR A CA 1
ATOM 1417 C C . TYR A 1 179 ? 12.039 33.156 39.531 1 92.56 179 TYR A C 1
ATOM 1419 O O . TYR A 1 179 ? 11.117 32.812 40.281 1 92.56 179 TYR A O 1
ATOM 1427 N N . ASP A 1 180 ? 12.461 34.406 39.406 1 92 180 ASP A N 1
ATOM 1428 C CA . ASP A 1 180 ? 11.969 35.438 40.312 1 92 180 ASP A CA 1
ATOM 1429 C C . ASP A 1 180 ? 10.516 35.781 40 1 92 180 ASP A C 1
ATOM 1431 O O . ASP A 1 180 ? 9.727 36.031 40.906 1 92 180 ASP A O 1
ATOM 1435 N N . ARG A 1 181 ? 10.219 35.812 38.781 1 92.06 181 ARG A N 1
ATOM 1436 C CA . ARG A 1 181 ? 8.844 36.094 38.375 1 92.06 181 ARG A CA 1
ATOM 1437 C C . ARG A 1 181 ? 7.887 35 38.812 1 92.06 181 ARG A C 1
ATOM 1439 O O . ARG A 1 181 ? 6.707 35.25 39.062 1 92.06 181 ARG A O 1
ATOM 1446 N N . LEU A 1 182 ? 8.438 33.844 38.969 1 93.19 182 LEU A N 1
ATOM 1447 C CA . LEU A 1 182 ? 7.609 32.719 39.344 1 93.19 182 LEU A CA 1
ATOM 1448 C C . LEU A 1 182 ? 7.766 32.375 40.812 1 93.19 182 LEU A C 1
ATOM 1450 O O . LEU A 1 182 ? 7.281 31.344 41.281 1 93.19 182 LEU A O 1
ATOM 1454 N N . ALA A 1 183 ? 8.383 33.156 41.5 1 90.31 183 ALA A N 1
ATOM 1455 C CA . ALA A 1 183 ? 8.75 32.875 42.875 1 90.31 183 ALA A CA 1
ATOM 1456 C C . ALA A 1 183 ? 7.508 32.594 43.719 1 90.31 183 ALA A C 1
ATOM 1458 O O . ALA A 1 183 ? 7.543 31.781 44.625 1 90.31 183 ALA A O 1
ATOM 1459 N N . ARG A 1 184 ? 6.438 33.25 43.344 1 88.62 184 ARG A N 1
ATOM 1460 C CA . ARG A 1 184 ? 5.207 33.094 44.125 1 88.62 184 ARG A CA 1
ATOM 1461 C C . ARG A 1 184 ? 4.633 31.688 43.969 1 88.62 184 ARG A C 1
ATOM 1463 O O . ARG A 1 184 ? 3.928 31.203 44.875 1 88.62 184 ARG A O 1
ATOM 1470 N N . GLU A 1 185 ? 4.938 31.062 42.969 1 92 185 GLU A N 1
ATOM 1471 C CA . GLU A 1 185 ? 4.398 29.734 42.688 1 92 185 GLU A CA 1
ATOM 1472 C C . GLU A 1 185 ? 5.25 28.641 43.312 1 92 185 GLU A C 1
ATOM 1474 O O . GLU A 1 185 ? 4.797 27.5 43.469 1 92 185 GLU A O 1
ATOM 1479 N N . PHE A 1 186 ? 6.434 28.984 43.844 1 92.81 186 PHE A N 1
ATOM 1480 C CA . PHE A 1 186 ? 7.336 27.969 44.375 1 92.81 186 PHE A CA 1
ATOM 1481 C C . PHE A 1 186 ? 7.191 27.844 45.875 1 92.81 186 PHE A C 1
ATOM 1483 O O . PHE A 1 186 ? 8.125 28.141 46.625 1 92.81 186 PHE A O 1
ATOM 1490 N N . THR A 1 187 ? 6.094 27.312 46.25 1 92.5 187 THR A N 1
ATOM 1491 C CA . THR A 1 187 ? 5.914 26.969 47.656 1 92.5 187 THR A CA 1
ATOM 1492 C C . THR A 1 187 ? 6.648 25.672 47.969 1 92.5 187 THR A C 1
ATOM 1494 O O . THR A 1 187 ? 6.93 24.859 47.094 1 92.5 187 THR A O 1
ATOM 1497 N N . PRO A 1 188 ? 7.023 25.5 49.188 1 93.31 188 PRO A N 1
ATOM 1498 C CA . PRO A 1 188 ? 7.73 24.266 49.562 1 93.31 188 PRO A CA 1
ATOM 1499 C C . PRO A 1 188 ? 6.961 23 49.156 1 93.31 188 PRO A C 1
ATOM 1501 O O . PRO A 1 188 ? 7.566 22.016 48.719 1 93.31 188 PRO A O 1
ATOM 1504 N N . GLN A 1 189 ? 5.758 23.094 49.312 1 93.5 189 GLN A N 1
ATOM 1505 C CA . GLN A 1 189 ? 4.945 21.953 48.938 1 93.5 189 GLN A CA 1
ATOM 1506 C C . GLN A 1 189 ? 5.012 21.719 47.438 1 93.5 189 GLN A C 1
ATOM 1508 O O . GLN A 1 189 ? 5.168 20.578 46.969 1 93.5 189 GLN A O 1
ATOM 1513 N N . ARG A 1 190 ? 4.855 22.719 46.719 1 93.56 190 ARG A N 1
ATOM 1514 C CA . ARG A 1 190 ? 4.906 22.594 45.25 1 93.56 190 ARG A CA 1
ATOM 1515 C C . ARG A 1 190 ? 6.266 22.078 44.781 1 93.56 190 ARG A C 1
ATOM 1517 O O . ARG A 1 190 ? 6.344 21.266 43.875 1 93.56 190 ARG A O 1
ATOM 1524 N N . CYS A 1 191 ? 7.309 22.547 45.344 1 94.94 191 CYS A N 1
ATOM 1525 C CA . CYS A 1 191 ? 8.648 22.094 44.969 1 94.94 191 CYS A CA 1
ATOM 1526 C C . CYS A 1 191 ? 8.82 20.609 45.25 1 94.94 191 CYS A C 1
ATOM 1528 O O . CYS A 1 191 ? 9.438 19.906 44.438 1 94.94 191 CYS A O 1
ATOM 1530 N N . LYS A 1 192 ? 8.234 20.203 46.281 1 94.25 192 LYS A N 1
ATOM 1531 C CA . LYS A 1 192 ? 8.273 18.781 46.594 1 94.25 192 LYS A CA 1
ATOM 1532 C C . LYS A 1 192 ? 7.5 17.969 45.531 1 94.25 192 LYS A C 1
ATOM 1534 O O . LYS A 1 192 ? 7.926 16.891 45.156 1 94.25 192 LYS A O 1
ATOM 1539 N N . GLU A 1 193 ? 6.387 18.531 45.25 1 94.69 193 GLU A N 1
ATOM 1540 C CA . GLU A 1 193 ? 5.566 17.875 44.25 1 94.69 193 GLU A CA 1
ATOM 1541 C C . GLU A 1 193 ? 6.285 17.828 42.906 1 94.69 193 GLU A C 1
ATOM 1543 O O . GLU A 1 193 ? 6.188 16.828 42.188 1 94.69 193 GLU A O 1
ATOM 1548 N N . LEU A 1 194 ? 6.934 18.891 42.562 1 95.19 194 LEU A N 1
ATOM 1549 C CA . LEU A 1 194 ? 7.68 18.953 41.312 1 95.19 194 LEU A CA 1
ATOM 1550 C C . LEU A 1 194 ? 8.82 17.938 41.312 1 95.19 194 LEU A C 1
ATOM 1552 O O . LEU A 1 194 ? 9.07 17.281 40.281 1 95.19 194 LEU A O 1
ATOM 1556 N N . ASP A 1 195 ? 9.445 17.781 42.375 1 94.25 195 ASP A N 1
ATOM 1557 C CA . ASP A 1 195 ? 10.531 16.812 42.5 1 94.25 195 ASP A CA 1
ATOM 1558 C C . ASP A 1 195 ? 10 15.383 42.406 1 94.25 195 ASP A C 1
ATOM 1560 O O . ASP A 1 195 ? 10.68 14.5 41.906 1 94.25 195 ASP A O 1
ATOM 1564 N N . ALA A 1 196 ? 8.859 15.203 42.875 1 93.62 196 ALA A N 1
ATOM 1565 C CA . ALA A 1 196 ? 8.242 13.875 42.875 1 93.62 196 ALA A CA 1
ATOM 1566 C C . ALA A 1 196 ? 7.953 13.414 41.469 1 93.62 196 ALA A C 1
ATOM 1568 O O . ALA A 1 196 ? 7.875 12.211 41.188 1 93.62 196 ALA A O 1
ATOM 1569 N N . LEU A 1 197 ? 7.797 14.375 40.562 1 94.5 197 LEU A N 1
ATOM 1570 C CA . LEU A 1 197 ? 7.535 14.039 39.156 1 94.5 197 LEU A CA 1
ATOM 1571 C C . LEU A 1 197 ? 8.727 13.312 38.531 1 94.5 197 LEU A C 1
ATOM 1573 O O . LEU A 1 197 ? 8.578 12.617 37.531 1 94.5 197 LEU A O 1
ATOM 1577 N N . LEU A 1 198 ? 9.93 13.438 39.094 1 93.38 198 LEU A N 1
ATOM 1578 C CA . LEU A 1 198 ? 11.156 12.93 38.5 1 93.38 198 LEU A CA 1
ATOM 1579 C C . LEU A 1 198 ? 11.461 11.523 39 1 93.38 198 LEU A C 1
ATOM 1581 O O . LEU A 1 198 ? 12.266 10.805 38.406 1 93.38 198 LEU A O 1
ATOM 1585 N N . VAL A 1 199 ? 10.695 11.07 40 1 90.88 199 VAL A N 1
ATOM 1586 C CA . VAL A 1 199 ? 10.945 9.766 40.625 1 90.88 199 VAL A CA 1
ATOM 1587 C C . VAL A 1 199 ? 10.086 8.703 39.938 1 90.88 199 VAL A C 1
ATOM 1589 O O . VAL A 1 199 ? 8.945 8.969 39.531 1 90.88 199 VAL A O 1
ATOM 1592 N N . VAL A 1 200 ? 10.672 7.531 39.75 1 90.5 200 VAL A N 1
ATOM 1593 C CA . VAL A 1 200 ? 9.969 6.422 39.125 1 90.5 200 VAL A CA 1
ATOM 1594 C C . VAL A 1 200 ? 8.883 5.898 40.062 1 90.5 200 VAL A C 1
ATOM 1596 O O . VAL A 1 200 ? 9.164 5.547 41.219 1 90.5 200 VAL A O 1
ATOM 1599 N N . ASP A 1 201 ? 7.719 6.004 39.594 1 89.38 201 ASP A N 1
ATOM 1600 C CA . ASP A 1 201 ? 6.57 5.449 40.312 1 89.38 201 ASP A CA 1
ATOM 1601 C C . ASP A 1 201 ? 6.438 3.951 40.062 1 89.38 201 ASP A C 1
ATOM 1603 O O . ASP A 1 201 ? 6.234 3.527 38.938 1 89.38 201 ASP A O 1
ATOM 1607 N N . PRO A 1 202 ? 6.59 3.133 40.938 1 87.25 202 PRO A N 1
ATOM 1608 C CA . PRO A 1 202 ? 6.543 1.679 40.75 1 87.25 202 PRO A CA 1
ATOM 1609 C C . PRO A 1 202 ? 5.215 1.193 40.188 1 87.25 202 PRO A C 1
ATOM 1611 O O . PRO A 1 202 ? 5.168 0.161 39.5 1 87.25 202 PRO A O 1
ATOM 1614 N N . SER A 1 203 ? 4.145 1.866 40.438 1 85.88 203 SER A N 1
ATOM 1615 C CA . SER A 1 203 ? 2.832 1.44 39.969 1 85.88 203 SER A CA 1
ATOM 1616 C C . SER A 1 203 ? 2.74 1.536 38.438 1 85.88 203 SER A C 1
ATOM 1618 O O . SER A 1 203 ? 2.055 0.732 37.812 1 85.88 203 SER A O 1
ATOM 1620 N N . ILE A 1 204 ? 3.404 2.574 37.938 1 88.81 204 ILE A N 1
ATOM 1621 C CA . ILE A 1 204 ? 3.311 2.76 36.5 1 88.81 204 ILE A CA 1
ATOM 1622 C C . ILE A 1 204 ? 4.648 2.422 35.844 1 88.81 204 ILE A C 1
ATOM 1624 O O . ILE A 1 204 ? 4.773 2.443 34.594 1 88.81 204 ILE A O 1
ATOM 1628 N N . GLU A 1 205 ? 5.691 2.049 36.594 1 87.38 205 GLU A N 1
ATOM 1629 C CA . GLU A 1 205 ? 7.012 1.615 36.125 1 87.38 205 GLU A CA 1
ATOM 1630 C C . GLU A 1 205 ? 7.699 2.693 35.312 1 87.38 205 GLU A C 1
ATOM 1632 O O . GLU A 1 205 ? 8.414 2.385 34.344 1 87.38 205 GLU A O 1
ATOM 1637 N N . MET A 1 206 ? 7.289 3.973 35.531 1 90.12 206 MET A N 1
ATOM 1638 C CA . MET A 1 206 ? 7.93 5.129 34.906 1 90.12 206 MET A CA 1
ATOM 1639 C C . MET A 1 206 ? 7.746 6.379 35.75 1 90.12 206 MET A C 1
ATOM 1641 O O . MET A 1 206 ? 6.969 6.375 36.719 1 90.12 206 MET A O 1
ATOM 1645 N N . SER A 1 207 ? 8.5 7.32 35.406 1 92.12 207 SER A N 1
ATOM 1646 C CA . SER A 1 207 ? 8.328 8.578 36.125 1 92.12 207 SER A CA 1
ATOM 1647 C C . SER A 1 207 ? 7.031 9.266 35.719 1 92.12 207 SER A C 1
ATOM 1649 O O . SER A 1 207 ? 6.539 9.086 34.625 1 92.12 207 SER A O 1
ATOM 1651 N N . ARG A 1 208 ? 6.441 10.008 36.594 1 92.56 208 ARG A N 1
ATOM 1652 C CA . ARG A 1 208 ? 5.203 10.727 36.312 1 92.56 208 ARG A CA 1
ATOM 1653 C C . ARG A 1 208 ? 5.414 11.766 35.219 1 92.56 208 ARG A C 1
ATOM 1655 O O . ARG A 1 208 ? 4.5 12.047 34.438 1 92.56 208 ARG A O 1
ATOM 1662 N N . LEU A 1 209 ? 6.617 12.273 35.156 1 92.44 209 LEU A N 1
ATOM 1663 C CA . LEU A 1 209 ? 6.914 13.227 34.094 1 92.44 209 LEU A CA 1
ATOM 1664 C C . LEU A 1 209 ? 6.824 12.562 32.719 1 92.44 209 LEU A C 1
ATOM 1666 O O . LEU A 1 209 ? 6.219 13.117 31.812 1 92.44 209 LEU A O 1
ATOM 1670 N N . ARG A 1 210 ? 7.406 11.406 32.656 1 89.88 210 ARG A N 1
ATOM 1671 C CA . ARG A 1 210 ? 7.344 10.672 31.391 1 89.88 210 ARG A CA 1
ATOM 1672 C C . ARG A 1 210 ? 5.91 10.25 31.062 1 89.88 210 ARG A C 1
ATOM 1674 O O . ARG A 1 210 ? 5.492 10.273 29.906 1 89.88 210 ARG A O 1
ATOM 1681 N N . TRP A 1 211 ? 5.254 9.859 32.062 1 92.62 211 TRP A N 1
ATOM 1682 C CA . TRP A 1 211 ? 3.855 9.461 31.922 1 92.62 211 TRP A CA 1
ATOM 1683 C C . TRP A 1 211 ? 3.016 10.602 31.359 1 92.62 211 TRP A C 1
ATOM 1685 O O . TRP A 1 211 ? 2.211 10.398 30.453 1 92.62 211 TRP A O 1
ATOM 1695 N N . LEU A 1 212 ? 3.215 11.781 31.797 1 91.75 212 LEU A N 1
ATOM 1696 C CA . LEU A 1 212 ? 2.477 12.969 31.375 1 91.75 212 LEU A CA 1
ATOM 1697 C C . LEU A 1 212 ? 2.852 13.359 29.953 1 91.75 212 LEU A C 1
ATOM 1699 O O . LEU A 1 212 ? 2.02 13.883 29.203 1 91.75 212 LEU A O 1
ATOM 1703 N N . SER A 1 213 ? 4.07 13.039 29.625 1 88.75 213 SER A N 1
ATOM 1704 C CA . SER A 1 213 ? 4.578 13.5 28.328 1 88.75 213 SER A CA 1
ATOM 1705 C C . SER A 1 213 ? 4.262 12.5 27.219 1 88.75 213 SER A C 1
ATOM 1707 O O . SER A 1 213 ? 4.43 12.805 26.031 1 88.75 213 SER A O 1
ATOM 1709 N N . THR A 1 214 ? 3.82 11.305 27.562 1 88.06 214 THR A N 1
ATOM 1710 C CA . THR A 1 214 ? 3.498 10.297 26.547 1 88.06 214 THR A CA 1
ATOM 1711 C C . THR A 1 214 ? 2.025 10.375 26.156 1 88.06 214 THR A C 1
ATOM 1713 O O . THR A 1 214 ? 1.145 10.133 26.984 1 88.06 214 THR A O 1
ATOM 1716 N N . GLY A 1 215 ? 1.729 10.758 25 1 89.44 215 GLY A N 1
ATOM 1717 C CA . GLY A 1 215 ? 0.364 10.898 24.516 1 89.44 215 GLY A CA 1
ATOM 1718 C C . GLY A 1 215 ? -0.266 9.578 24.109 1 89.44 215 GLY A C 1
ATOM 1719 O O . GLY A 1 215 ? 0.425 8.57 23.984 1 89.44 215 GLY A O 1
ATOM 1720 N N . PRO A 1 216 ? -1.563 9.578 23.922 1 91.94 216 PRO A N 1
ATOM 1721 C CA . PRO A 1 216 ? -2.273 8.367 23.484 1 91.94 216 PRO A CA 1
ATOM 1722 C C . PRO A 1 216 ? -1.994 8.016 22.031 1 91.94 216 PRO A C 1
ATOM 1724 O O . PRO A 1 216 ? -1.684 8.898 21.219 1 91.94 216 PRO A O 1
ATOM 1727 N N . VAL A 1 217 ? -2.145 6.723 21.656 1 89.94 217 VAL A N 1
ATOM 1728 C CA . VAL A 1 217 ? -1.868 6.266 20.297 1 89.94 217 VAL A CA 1
ATOM 1729 C C . VAL A 1 217 ? -3.145 5.707 19.672 1 89.94 217 VAL A C 1
ATOM 1731 O O . VAL A 1 217 ? -3.146 5.309 18.5 1 89.94 217 VAL A O 1
ATOM 1734 N N . GLU A 1 218 ? -4.207 5.645 20.406 1 89.75 218 GLU A N 1
ATOM 1735 C CA . GLU A 1 218 ? -5.492 5.18 19.891 1 89.75 218 GLU A CA 1
ATOM 1736 C C . GLU A 1 218 ? -6.652 5.809 20.656 1 89.75 218 GLU A C 1
ATOM 1738 O O . GLU A 1 218 ? -6.469 6.312 21.766 1 89.75 218 GLU A O 1
ATOM 1743 N N . ALA A 1 219 ? -7.766 5.773 20.031 1 89.56 219 ALA A N 1
ATOM 1744 C CA . ALA A 1 219 ? -8.961 6.309 20.688 1 89.56 219 ALA A CA 1
ATOM 1745 C C . ALA A 1 219 ? -9.859 5.188 21.188 1 89.56 219 ALA A C 1
ATOM 1747 O O . ALA A 1 219 ? -11.016 5.074 20.781 1 89.56 219 ALA A O 1
ATOM 1748 N N . SER A 1 220 ? -9.352 4.438 22.141 1 91.38 220 SER A N 1
ATOM 1749 C CA . SER A 1 220 ? -10.117 3.375 22.781 1 91.38 220 SER A CA 1
ATOM 1750 C C . SER A 1 220 ? -10.672 3.83 24.125 1 91.38 220 SER A C 1
ATOM 1752 O O . SER A 1 220 ? -10.266 4.871 24.641 1 91.38 220 SER A O 1
ATOM 1754 N N . ALA A 1 221 ? -11.586 3.104 24.656 1 92.94 221 ALA A N 1
ATOM 1755 C CA . ALA A 1 221 ? -12.148 3.41 25.969 1 92.94 221 ALA A CA 1
ATOM 1756 C C . ALA A 1 221 ? -11.055 3.445 27.031 1 92.94 221 ALA A C 1
ATOM 1758 O O . ALA A 1 221 ? -11.047 4.336 27.891 1 92.94 221 ALA A O 1
ATOM 1759 N N . THR A 1 222 ? -10.133 2.609 26.859 1 92.25 222 THR A N 1
ATOM 1760 C CA . THR A 1 222 ? -9.039 2.537 27.812 1 92.25 222 THR A CA 1
ATOM 1761 C C . THR A 1 222 ? -8.133 3.76 27.703 1 92.25 222 THR A C 1
ATOM 1763 O O . THR A 1 222 ? -7.66 4.285 28.703 1 92.25 222 THR A O 1
ATOM 1766 N N . ALA A 1 223 ? -7.918 4.215 26.531 1 93.62 223 ALA A N 1
ATOM 1767 C CA . ALA A 1 223 ? -7.07 5.383 26.312 1 93.62 223 ALA A CA 1
ATOM 1768 C C . ALA A 1 223 ? -7.727 6.648 26.859 1 93.62 223 ALA A C 1
ATOM 1770 O O . ALA A 1 223 ? -7.047 7.516 27.406 1 93.62 223 ALA A O 1
ATOM 1771 N N . VAL A 1 224 ? -9.016 6.758 26.688 1 95.12 224 VAL A N 1
ATOM 1772 C CA . VAL A 1 224 ? -9.734 7.918 27.203 1 95.12 224 VAL A CA 1
ATOM 1773 C C . VAL A 1 224 ? -9.656 7.934 28.734 1 95.12 224 VAL A C 1
ATOM 1775 O O . VAL A 1 224 ? -9.398 8.977 29.328 1 95.12 224 VAL A O 1
ATOM 1778 N N . LYS A 1 225 ? -9.812 6.781 29.344 1 95.19 225 LYS A N 1
ATOM 1779 C CA . LYS A 1 225 ? -9.75 6.684 30.797 1 95.19 225 LYS A CA 1
ATOM 1780 C C . LYS A 1 225 ? -8.359 7.051 31.312 1 95.19 225 LYS A C 1
ATOM 1782 O O . LYS A 1 225 ? -8.227 7.746 32.312 1 95.19 225 LYS A O 1
ATOM 1787 N N . ALA A 1 226 ? -7.418 6.641 30.562 1 94.69 226 ALA A N 1
ATOM 1788 C CA . ALA A 1 226 ? -6.043 6.938 30.953 1 94.69 226 ALA A CA 1
ATOM 1789 C C . ALA A 1 226 ? -5.77 8.438 30.906 1 94.69 226 ALA A C 1
ATOM 1791 O O . ALA A 1 226 ? -5.094 8.984 31.781 1 94.69 226 ALA A O 1
ATOM 1792 N N . GLU A 1 227 ? -6.246 9.094 29.906 1 95.75 227 GLU A N 1
ATOM 1793 C CA . GLU A 1 227 ? -6.039 10.531 29.766 1 95.75 227 GLU A CA 1
ATOM 1794 C C . GLU A 1 227 ? -6.84 11.305 30.812 1 95.75 227 GLU A C 1
ATOM 1796 O O . GLU A 1 227 ? -6.398 12.352 31.297 1 95.75 227 GLU A O 1
ATOM 1801 N N . VAL A 1 228 ? -8.008 10.75 31.188 1 96.5 228 VAL A N 1
ATOM 1802 C CA . VAL A 1 228 ? -8.797 11.375 32.25 1 96.5 228 VAL A CA 1
ATOM 1803 C C . VAL A 1 228 ? -8.047 11.266 33.562 1 96.5 228 VAL A C 1
ATOM 1805 O O . VAL A 1 228 ? -8.055 12.203 34.375 1 96.5 228 VAL A O 1
ATOM 1808 N N . GLU A 1 229 ? -7.426 10.172 33.75 1 95.31 229 GLU A N 1
ATOM 1809 C CA . GLU A 1 229 ? -6.617 10 34.938 1 95.31 229 GLU A CA 1
ATOM 1810 C C . GLU A 1 229 ? -5.477 11.016 35 1 95.31 229 GLU A C 1
ATOM 1812 O O . GLU A 1 229 ? -5.145 11.531 36.062 1 95.31 229 GLU A O 1
ATOM 1817 N N . LYS A 1 230 ? -4.867 11.266 33.906 1 96.19 230 LYS A N 1
ATOM 1818 C CA . LYS A 1 230 ? -3.826 12.289 33.844 1 96.19 230 LYS A CA 1
ATOM 1819 C C . LYS A 1 230 ? -4.379 13.664 34.188 1 96.19 230 LYS A C 1
ATOM 1821 O O . LYS A 1 230 ? -3.727 14.43 34.906 1 96.19 230 LYS A O 1
ATOM 1826 N N . LEU A 1 231 ? -5.566 13.93 33.625 1 96.38 231 LEU A N 1
ATOM 1827 C CA . LEU A 1 231 ? -6.188 15.227 33.875 1 96.38 231 LEU A CA 1
ATOM 1828 C C . LEU A 1 231 ? -6.492 15.422 35.344 1 96.38 231 LEU A C 1
ATOM 1830 O O . LEU A 1 231 ? -6.258 16.5 35.906 1 96.38 231 LEU A O 1
ATOM 1834 N N . VAL A 1 232 ? -7.008 14.344 35.969 1 95.88 232 VAL A N 1
ATOM 1835 C CA . VAL A 1 232 ? -7.312 14.406 37.406 1 95.88 232 VAL A CA 1
ATOM 1836 C C . VAL A 1 232 ? -6.023 14.586 38.188 1 95.88 232 VAL A C 1
ATOM 1838 O O . VAL A 1 232 ? -5.984 15.352 39.156 1 95.88 232 VAL A O 1
ATOM 1841 N N . PHE A 1 233 ? -4.98 13.953 37.875 1 95.25 233 PHE A N 1
ATOM 1842 C CA . PHE A 1 233 ? -3.676 14.078 38.5 1 95.25 233 PHE A CA 1
ATOM 1843 C C . PHE A 1 233 ? -3.17 15.508 38.438 1 95.25 233 PHE A C 1
ATOM 1845 O O . PHE A 1 233 ? -2.713 16.062 39.438 1 95.25 233 PHE A O 1
ATOM 1852 N N . LEU A 1 234 ? -3.281 16.109 37.281 1 96 234 LEU A N 1
ATOM 1853 C CA . LEU A 1 234 ? -2.82 17.484 37.062 1 96 234 LEU A CA 1
ATOM 1854 C C . LEU A 1 234 ? -3.648 18.469 37.875 1 96 234 LEU A C 1
ATOM 1856 O O . LEU A 1 234 ? -3.105 19.422 38.438 1 96 234 LEU A O 1
ATOM 1860 N N . ARG A 1 235 ? -4.879 18.25 37.938 1 94.69 235 ARG A N 1
ATOM 1861 C CA . ARG A 1 235 ? -5.75 19.141 38.688 1 94.69 235 ARG A CA 1
ATOM 1862 C C . ARG A 1 235 ? -5.488 19.016 40.188 1 94.69 235 ARG A C 1
ATOM 1864 O O . ARG A 1 235 ? -5.586 20.016 40.938 1 94.69 235 ARG A O 1
ATOM 1871 N N . ASN A 1 236 ? -5.184 17.828 40.625 1 93.62 236 ASN A N 1
ATOM 1872 C CA . ASN A 1 236 ? -4.84 17.625 42.031 1 93.62 236 ASN A CA 1
ATOM 1873 C C . ASN A 1 236 ? -3.564 18.375 42.406 1 93.62 236 ASN A C 1
ATOM 1875 O O . ASN A 1 236 ? -3.385 18.766 43.562 1 93.62 236 ASN A O 1
ATOM 1879 N N . LEU A 1 237 ? -2.744 18.609 41.375 1 94.25 237 LEU A N 1
ATOM 1880 C CA . LEU A 1 237 ? -1.516 19.375 41.625 1 94.25 237 LEU A CA 1
ATOM 1881 C C . LEU A 1 237 ? -1.749 20.859 41.406 1 94.25 237 LEU A C 1
ATOM 1883 O O . LEU A 1 237 ? -0.827 21.672 41.562 1 94.25 237 LEU A O 1
ATOM 1887 N N . GLY A 1 238 ? -2.943 21.172 41 1 92.12 238 GLY A N 1
ATOM 1888 C CA . GLY A 1 238 ? -3.279 22.562 40.781 1 92.12 238 GLY A CA 1
ATOM 1889 C C . GLY A 1 238 ? -2.703 23.125 39.5 1 92.12 238 GLY A C 1
ATOM 1890 O O . GLY A 1 238 ? -2.467 24.328 39.375 1 92.12 238 GLY A O 1
ATOM 1891 N N . ALA A 1 239 ? -2.436 22.359 38.531 1 92.62 239 ALA A N 1
ATOM 1892 C CA . ALA A 1 239 ? -1.797 22.766 37.281 1 92.62 239 ALA A CA 1
ATOM 1893 C C . ALA A 1 239 ? -2.713 23.688 36.469 1 92.62 239 ALA A C 1
ATOM 1895 O O . ALA A 1 239 ? -2.238 24.516 35.688 1 92.62 239 ALA A O 1
ATOM 1896 N N . ASP A 1 240 ? -4.02 23.578 36.625 1 89 240 ASP A N 1
ATOM 1897 C CA . ASP A 1 240 ? -4.973 24.359 35.844 1 89 240 ASP A CA 1
ATOM 1898 C C . ASP A 1 240 ? -5.168 25.75 36.438 1 89 240 ASP A C 1
ATOM 1900 O O . ASP A 1 240 ? -5.742 26.625 35.781 1 89 240 ASP A O 1
ATOM 1904 N N . GLU A 1 241 ? -4.613 25.938 37.562 1 88.5 241 GLU A N 1
ATOM 1905 C CA . GLU A 1 241 ? -4.812 27.219 38.25 1 88.5 241 GLU A CA 1
ATOM 1906 C C . GLU A 1 241 ? -3.525 28.031 38.281 1 88.5 241 GLU A C 1
ATOM 1908 O O . GLU A 1 241 ? -3.51 29.156 38.781 1 88.5 241 GLU A O 1
ATOM 1913 N N . LEU A 1 242 ? -2.537 27.5 37.656 1 89.62 242 LEU A N 1
ATOM 1914 C CA . LEU A 1 242 ? -1.255 28.188 37.656 1 89.62 242 LEU A CA 1
ATOM 1915 C C . LEU A 1 242 ? -1.311 29.453 36.781 1 89.62 242 LEU A C 1
ATOM 1917 O O . LEU A 1 242 ? -1.861 29.422 35.688 1 89.62 242 LEU A O 1
ATOM 1921 N N . ASP A 1 243 ? -0.91 30.469 37.312 1 86.19 243 ASP A N 1
ATOM 1922 C CA . ASP A 1 243 ? -0.836 31.719 36.562 1 86.19 243 ASP A CA 1
ATOM 1923 C C . ASP A 1 243 ? 0.529 31.859 35.875 1 86.19 243 ASP A C 1
ATOM 1925 O O . ASP A 1 243 ? 1.509 32.219 36.531 1 86.19 243 ASP A O 1
ATOM 1929 N N . MET A 1 244 ? 0.601 31.609 34.688 1 86.56 244 MET A N 1
ATOM 1930 C CA . MET A 1 244 ? 1.85 31.703 33.938 1 86.56 244 MET A CA 1
ATOM 1931 C C . MET A 1 244 ? 1.889 32.969 33.094 1 86.56 244 MET A C 1
ATOM 1933 O O . MET A 1 244 ? 2.777 33.125 32.25 1 86.56 244 MET A O 1
ATOM 1937 N N . SER A 1 245 ? 0.978 33.906 33.312 1 83.06 245 SER A N 1
ATOM 1938 C CA . SER A 1 245 ? 0.866 35.094 32.469 1 83.06 245 SER A CA 1
ATOM 1939 C C . SER A 1 245 ? 2.035 36.062 32.719 1 83.06 245 SER A C 1
ATOM 1941 O O . SER A 1 245 ? 2.305 36.938 31.875 1 83.06 245 SER A O 1
ATOM 1943 N N . VAL A 1 246 ? 2.771 35.719 33.75 1 84.75 246 VAL A N 1
ATOM 1944 C CA . VAL A 1 246 ? 3.906 36.562 34.094 1 84.75 246 VAL A CA 1
ATOM 1945 C C . VAL A 1 246 ? 5.055 36.312 33.125 1 84.75 246 VAL A C 1
ATOM 1947 O O . VAL A 1 246 ? 5.949 37.156 32.969 1 84.75 246 VAL A O 1
ATOM 1950 N N . LEU A 1 247 ? 4.992 35.219 32.5 1 87.81 247 LEU A N 1
ATOM 1951 C CA . LEU A 1 247 ? 6.023 34.906 31.516 1 87.81 247 LEU A CA 1
ATOM 1952 C C . LEU A 1 247 ? 5.5 35.094 30.094 1 87.81 247 LEU A C 1
ATOM 1954 O O . LEU A 1 247 ? 4.34 34.781 29.812 1 87.81 247 LEU A O 1
ATOM 1958 N N . PRO A 1 248 ? 6.352 35.625 29.281 1 81.88 248 PRO A N 1
ATOM 1959 C CA . PRO A 1 248 ? 5.957 35.656 27.875 1 81.88 248 PRO A CA 1
ATOM 1960 C C . PRO A 1 248 ? 5.656 34.25 27.328 1 81.88 248 PRO A C 1
ATOM 1962 O O . PRO A 1 248 ? 6.238 33.281 27.781 1 81.88 248 PRO A O 1
ATOM 1965 N N . ALA A 1 249 ? 4.781 34.219 26.391 1 78.25 249 ALA A N 1
ATOM 1966 C CA . ALA A 1 249 ? 4.305 32.938 25.828 1 78.25 249 ALA A CA 1
ATOM 1967 C C . ALA A 1 249 ? 5.457 32.125 25.234 1 78.25 249 ALA A C 1
ATOM 1969 O O . ALA A 1 249 ? 5.496 30.906 25.359 1 78.25 249 ALA A O 1
ATOM 1970 N N . GLU A 1 250 ? 6.375 32.781 24.625 1 76.25 250 GLU A N 1
ATOM 1971 C CA . GLU A 1 250 ? 7.484 32.094 23.969 1 76.25 250 GLU A CA 1
ATOM 1972 C C . GLU A 1 250 ? 8.414 31.438 24.984 1 76.25 250 GLU A C 1
ATOM 1974 O O . GLU A 1 250 ? 8.953 30.344 24.75 1 76.25 250 GLU A O 1
ATOM 1979 N N . ARG A 1 251 ? 8.633 32.125 26.062 1 84.81 251 ARG A N 1
ATOM 1980 C CA . ARG A 1 251 ? 9.477 31.578 27.109 1 84.81 251 ARG A CA 1
ATOM 1981 C C . ARG A 1 251 ? 8.844 30.328 27.734 1 84.81 251 ARG A C 1
ATOM 1983 O O . ARG A 1 251 ? 9.539 29.359 28.016 1 84.81 251 ARG A O 1
ATOM 1990 N N . ARG A 1 252 ? 7.578 30.438 27.922 1 87.06 252 ARG A N 1
ATOM 1991 C CA . ARG A 1 252 ? 6.855 29.297 28.469 1 87.06 252 ARG A CA 1
ATOM 1992 C C . ARG A 1 252 ? 6.988 28.078 27.562 1 87.06 252 ARG A C 1
ATOM 1994 O O . ARG A 1 252 ? 7.281 26.969 28.031 1 87.06 252 ARG A O 1
ATOM 2001 N N . ARG A 1 253 ? 6.785 28.344 26.344 1 83.12 253 ARG A N 1
ATOM 2002 C CA . ARG A 1 253 ? 6.863 27.25 25.359 1 83.12 253 ARG A CA 1
ATOM 2003 C C . ARG A 1 253 ? 8.266 26.656 25.312 1 83.12 253 ARG A C 1
ATOM 2005 O O . ARG A 1 253 ? 8.43 25.438 25.203 1 83.12 253 ARG A O 1
ATOM 2012 N N . PHE A 1 254 ? 9.195 27.562 25.422 1 81.62 254 PHE A N 1
ATOM 2013 C CA . PHE A 1 254 ? 10.594 27.125 25.391 1 81.62 254 PHE A CA 1
ATOM 2014 C C . PHE A 1 254 ? 10.914 26.234 26.578 1 81.62 254 PHE A C 1
ATOM 2016 O O . PHE A 1 254 ? 11.461 25.141 26.422 1 81.62 254 PHE A O 1
ATOM 2023 N N . LEU A 1 255 ? 10.602 26.656 27.719 1 87.56 255 LEU A N 1
ATOM 2024 C CA . LEU A 1 255 ? 10.914 25.906 28.938 1 87.56 255 LEU A CA 1
ATOM 2025 C C . LEU A 1 255 ? 10.172 24.578 28.953 1 87.56 255 LEU A C 1
ATOM 2027 O O . LEU A 1 255 ? 10.742 23.547 29.344 1 87.56 255 LEU A O 1
ATOM 2031 N N . ALA A 1 256 ? 8.977 24.625 28.531 1 89.56 256 ALA A N 1
ATOM 2032 C CA . ALA A 1 256 ? 8.203 23.391 28.469 1 89.56 256 ALA A CA 1
ATOM 2033 C C . ALA A 1 256 ? 8.812 22.391 27.5 1 89.56 256 ALA A C 1
ATOM 2035 O O . ALA A 1 256 ? 8.844 21.188 27.766 1 89.56 256 ALA A O 1
ATOM 2036 N N . THR A 1 257 ? 9.227 22.828 26.406 1 85.19 257 THR A N 1
ATOM 2037 C CA . THR A 1 257 ? 9.852 21.969 25.406 1 85.19 257 THR A CA 1
ATOM 2038 C C . THR A 1 257 ? 11.133 21.344 25.953 1 85.19 257 THR A C 1
ATOM 2040 O O . THR A 1 257 ? 11.383 20.156 25.75 1 85.19 257 THR A O 1
ATOM 2043 N N . VAL A 1 258 ? 11.922 22.141 26.641 1 84.25 258 VAL A N 1
ATOM 2044 C CA . VAL A 1 258 ? 13.148 21.641 27.25 1 84.25 258 VAL A CA 1
ATOM 2045 C C . VAL A 1 258 ? 12.812 20.562 28.281 1 84.25 258 VAL A C 1
ATOM 2047 O O . VAL A 1 258 ? 13.484 19.531 28.344 1 84.25 258 VAL A O 1
ATOM 2050 N N . GLY A 1 259 ? 11.844 20.812 28.984 1 88.25 259 GLY A N 1
ATOM 2051 C CA . GLY A 1 259 ? 11.453 19.859 30.016 1 88.25 259 GLY A CA 1
ATOM 2052 C C . GLY A 1 259 ? 10.984 18.531 29.453 1 88.25 259 GLY A C 1
ATOM 2053 O O . GLY A 1 259 ? 11.25 17.469 30.031 1 88.25 259 GLY A O 1
ATOM 2054 N N . ARG A 1 260 ? 10.305 18.547 28.375 1 87.19 260 ARG A N 1
ATOM 2055 C CA . ARG A 1 260 ? 9.789 17.328 27.766 1 87.19 260 ARG A CA 1
ATOM 2056 C C . ARG A 1 260 ? 10.906 16.516 27.125 1 87.19 260 ARG A C 1
ATOM 2058 O O . ARG A 1 260 ? 10.789 15.297 26.969 1 87.19 260 ARG A O 1
ATOM 2065 N N . ARG A 1 261 ? 11.953 17.125 26.797 1 82.62 261 ARG A N 1
ATOM 2066 C CA . ARG A 1 261 ? 13.023 16.453 26.078 1 82.62 261 ARG A CA 1
ATOM 2067 C C . ARG A 1 261 ? 14.102 15.953 27.016 1 82.62 261 ARG A C 1
ATOM 2069 O O . ARG A 1 261 ? 14.805 14.984 26.719 1 82.62 261 ARG A O 1
ATOM 2076 N N . LEU A 1 262 ? 14.266 16.594 28.188 1 83.81 262 LEU A N 1
ATOM 2077 C CA . LEU A 1 262 ? 15.297 16.203 29.141 1 83.81 262 LEU A CA 1
ATOM 2078 C C . LEU A 1 262 ? 14.898 14.93 29.891 1 83.81 262 LEU A C 1
ATOM 2080 O O . LEU A 1 262 ? 13.711 14.656 30.062 1 83.81 262 LEU A O 1
ATOM 2084 N N . THR A 1 263 ? 15.969 14.172 30.203 1 83 263 THR A N 1
ATOM 2085 C CA . THR A 1 263 ? 15.711 12.992 31.016 1 83 263 THR A CA 1
ATOM 2086 C C . THR A 1 263 ? 15.461 13.383 32.469 1 83 263 THR A C 1
ATOM 2088 O O . THR A 1 263 ? 15.852 14.469 32.906 1 83 263 THR A O 1
ATOM 2091 N N . GLY A 1 264 ? 14.82 12.531 33.156 1 86.12 264 GLY A N 1
ATOM 2092 C CA . GLY A 1 264 ? 14.586 12.766 34.594 1 86.12 264 GLY A CA 1
ATOM 2093 C C . GLY A 1 264 ? 15.875 12.977 35.375 1 86.12 264 GLY A C 1
ATOM 2094 O O . GLY A 1 264 ? 15.938 13.852 36.25 1 86.12 264 GLY A O 1
ATOM 2095 N N . GLN A 1 265 ? 16.906 12.305 34.906 1 83.25 265 GLN A N 1
ATOM 2096 C CA . GLN A 1 265 ? 18.188 12.406 35.594 1 83.25 265 GLN A CA 1
ATOM 2097 C C . GLN A 1 265 ? 18.844 13.758 35.312 1 83.25 265 GLN A C 1
ATOM 2099 O O . GLN A 1 265 ? 19.438 14.367 36.219 1 83.25 265 GLN A O 1
ATOM 2104 N N . ALA A 1 266 ? 18.688 14.219 34.125 1 85.62 266 ALA A N 1
ATOM 2105 C CA . ALA A 1 266 ? 19.266 15.508 33.75 1 85.62 266 ALA A CA 1
ATOM 2106 C C . ALA A 1 266 ? 18.594 16.656 34.5 1 85.62 266 ALA A C 1
ATOM 2108 O O . ALA A 1 266 ? 19.234 17.625 34.875 1 85.62 266 ALA A O 1
ATOM 2109 N N . LEU A 1 267 ? 17.344 16.547 34.719 1 91 267 LEU A N 1
ATOM 2110 C CA . LEU A 1 267 ? 16.594 17.562 35.438 1 91 267 LEU A CA 1
ATOM 2111 C C . LEU A 1 267 ? 16.906 17.547 36.906 1 91 267 LEU A C 1
ATOM 2113 O O . LEU A 1 267 ? 17 18.609 37.562 1 91 267 LEU A O 1
ATOM 2117 N N . GLU A 1 268 ? 17.141 16.328 37.406 1 89.12 268 GLU A N 1
ATOM 2118 C CA . GLU A 1 268 ? 17.469 16.188 38.812 1 89.12 268 GLU A CA 1
ATOM 2119 C C . GLU A 1 268 ? 18.828 16.812 39.156 1 89.12 268 GLU A C 1
ATOM 2121 O O . GLU A 1 268 ? 19.016 17.375 40.219 1 89.12 268 GLU A O 1
ATOM 2126 N N . ARG A 1 269 ? 19.703 16.797 38.188 1 87.19 269 ARG A N 1
ATOM 2127 C CA . ARG A 1 269 ? 21.062 17.281 38.375 1 87.19 269 ARG A CA 1
ATOM 2128 C C . ARG A 1 269 ? 21.125 18.797 38.281 1 87.19 269 ARG A C 1
ATOM 2130 O O . ARG A 1 269 ? 22.062 19.422 38.75 1 87.19 269 ARG A O 1
ATOM 2137 N N . ARG A 1 270 ? 20.125 19.375 37.75 1 88.69 270 ARG A N 1
ATOM 2138 C CA . ARG A 1 270 ? 20.109 20.828 37.562 1 88.69 270 ARG A CA 1
ATOM 2139 C C . ARG A 1 270 ? 19.781 21.547 38.844 1 88.69 270 ARG A C 1
ATOM 2141 O O . ARG A 1 270 ? 19.078 21 39.719 1 88.69 270 ARG A O 1
ATOM 2148 N N . ASP A 1 271 ? 20.281 22.75 38.906 1 89.44 271 ASP A N 1
ATOM 2149 C CA . ASP A 1 271 ? 19.984 23.594 40.062 1 89.44 271 ASP A CA 1
ATOM 2150 C C . ASP A 1 271 ? 18.5 23.891 40.156 1 89.44 271 ASP A C 1
ATOM 2152 O O . ASP A 1 271 ? 17.812 24.031 39.156 1 89.44 271 ASP A O 1
ATOM 2156 N N . PRO A 1 272 ? 18 23.984 41.375 1 91.31 272 PRO A N 1
ATOM 2157 C CA . PRO A 1 272 ? 16.578 24.25 41.594 1 91.31 272 PRO A CA 1
ATOM 2158 C C . PRO A 1 272 ? 16.094 25.5 40.844 1 91.31 272 PRO A C 1
ATOM 2160 O O . PRO A 1 272 ? 14.961 25.516 40.344 1 91.31 272 PRO A O 1
ATOM 2163 N N . GLN A 1 273 ? 16.969 26.469 40.781 1 89.75 273 GLN A N 1
ATOM 2164 C CA . GLN A 1 273 ? 16.562 27.719 40.125 1 89.75 273 GLN A CA 1
ATOM 2165 C C . GLN A 1 273 ? 16.281 27.484 38.625 1 89.75 273 GLN A C 1
ATOM 2167 O O . GLN A 1 273 ? 15.531 28.25 38.031 1 89.75 273 GLN A O 1
ATOM 2172 N N . ARG A 1 274 ? 16.844 26.484 38.156 1 89.38 274 ARG A N 1
ATOM 2173 C CA . ARG A 1 274 ? 16.609 26.156 36.75 1 89.38 274 ARG A CA 1
ATOM 2174 C C . ARG A 1 274 ? 15.594 25.031 36.625 1 89.38 274 ARG A C 1
ATOM 2176 O O . ARG A 1 274 ? 14.766 25.031 35.688 1 89.38 274 ARG A O 1
ATOM 2183 N N . ARG A 1 275 ? 15.578 24.141 37.5 1 93.31 275 ARG A N 1
ATOM 2184 C CA . ARG A 1 275 ? 14.758 22.922 37.469 1 93.31 275 ARG A CA 1
ATOM 2185 C C . ARG A 1 275 ? 13.281 23.266 37.656 1 93.31 275 ARG A C 1
ATOM 2187 O O . ARG A 1 275 ? 12.438 22.812 36.875 1 93.31 275 ARG A O 1
ATOM 2194 N N . TYR A 1 276 ? 12.945 24.062 38.594 1 94.69 276 TYR A N 1
ATOM 2195 C CA . TYR A 1 276 ? 11.555 24.266 39 1 94.69 276 TYR A CA 1
ATOM 2196 C C . TYR A 1 276 ? 10.789 25.047 37.938 1 94.69 276 TYR A C 1
ATOM 2198 O O . TYR A 1 276 ? 9.656 24.703 37.594 1 94.69 276 TYR A O 1
ATOM 2206 N N . PRO A 1 277 ? 11.375 26.141 37.375 1 93.38 277 PRO A N 1
ATOM 2207 C CA . PRO A 1 277 ? 10.633 26.812 36.312 1 93.38 277 PRO A CA 1
ATOM 2208 C C . PRO A 1 277 ? 10.344 25.891 35.125 1 93.38 277 PRO A C 1
ATOM 2210 O O . PRO A 1 277 ? 9.266 25.969 34.531 1 93.38 277 PRO A O 1
ATOM 2213 N N . ILE A 1 278 ? 11.219 25.031 34.812 1 92.69 278 ILE A N 1
ATOM 2214 C CA . ILE A 1 278 ? 11.047 24.094 33.719 1 92.69 278 ILE A CA 1
ATOM 2215 C C . ILE A 1 278 ? 9.898 23.141 34.031 1 92.69 278 ILE A C 1
ATOM 2217 O O . ILE A 1 278 ? 8.992 22.953 33.219 1 92.69 278 ILE A O 1
ATOM 2221 N N . LEU A 1 279 ? 9.922 22.609 35.156 1 94.81 279 LEU A N 1
ATOM 2222 C CA . LEU A 1 279 ? 8.914 21.641 35.531 1 94.81 279 LEU A CA 1
ATOM 2223 C C . LEU A 1 279 ? 7.543 22.297 35.656 1 94.81 279 LEU A C 1
ATOM 2225 O O . LEU A 1 279 ? 6.527 21.688 35.312 1 94.81 279 LEU A O 1
ATOM 2229 N N . LEU A 1 280 ? 7.559 23.484 36.188 1 94.5 280 LEU A N 1
ATOM 2230 C CA . LEU A 1 280 ? 6.297 24.203 36.375 1 94.5 280 LEU A CA 1
ATOM 2231 C C . LEU A 1 280 ? 5.648 24.5 35 1 94.5 280 LEU A C 1
ATOM 2233 O O . LEU A 1 280 ? 4.43 24.375 34.875 1 94.5 280 LEU A O 1
ATOM 2237 N N . THR A 1 281 ? 6.402 24.938 34.062 1 93.69 281 THR A N 1
ATOM 2238 C CA . THR A 1 281 ? 5.867 25.234 32.75 1 93.69 281 THR A CA 1
ATOM 2239 C C . THR A 1 281 ? 5.383 23.953 32.062 1 93.69 281 THR A C 1
ATOM 2241 O O . THR A 1 281 ? 4.395 23.969 31.328 1 93.69 281 THR A O 1
ATOM 2244 N N . VAL A 1 282 ? 6.039 22.859 32.281 1 93.69 282 VAL A N 1
ATOM 2245 C CA . VAL A 1 282 ? 5.598 21.578 31.734 1 93.69 282 VAL A CA 1
ATOM 2246 C C . VAL A 1 282 ? 4.242 21.203 32.312 1 93.69 282 VAL A C 1
ATOM 2248 O O . VAL A 1 282 ? 3.355 20.734 31.609 1 93.69 282 VAL A O 1
ATOM 2251 N N . LEU A 1 283 ? 4.148 21.422 33.562 1 94.25 283 LEU A N 1
ATOM 2252 C CA . LEU A 1 283 ? 2.898 21.094 34.25 1 94.25 283 LEU A CA 1
ATOM 2253 C C . LEU A 1 283 ? 1.756 21.953 33.688 1 94.25 283 LEU A C 1
ATOM 2255 O O . LEU A 1 283 ? 0.672 21.438 33.406 1 94.25 283 LEU A O 1
ATOM 2259 N N . ALA A 1 284 ? 1.992 23.188 33.562 1 93.25 284 ALA A N 1
ATOM 2260 C CA . ALA A 1 284 ? 0.964 24.109 33.094 1 93.25 284 ALA A CA 1
ATOM 2261 C C . ALA A 1 284 ? 0.547 23.766 31.656 1 93.25 284 ALA A C 1
ATOM 2263 O O . ALA A 1 284 ? -0.645 23.734 31.344 1 93.25 284 ALA A O 1
ATOM 2264 N N . GLN A 1 285 ? 1.467 23.562 30.875 1 91.75 285 GLN A N 1
ATOM 2265 C CA . GLN A 1 285 ? 1.17 23.234 29.484 1 91.75 285 GLN A CA 1
ATOM 2266 C C . GLN A 1 285 ? 0.483 21.875 29.391 1 91.75 285 GLN A C 1
ATOM 2268 O O . GLN A 1 285 ? -0.387 21.672 28.531 1 91.75 285 GLN A O 1
ATOM 2273 N N . SER A 1 286 ? 0.894 20.906 30.172 1 94.19 286 SER A N 1
ATOM 2274 C CA . SER A 1 286 ? 0.289 19.578 30.156 1 94.19 286 SER A CA 1
ATOM 2275 C C . SER A 1 286 ? -1.184 19.641 30.547 1 94.19 286 SER A C 1
ATOM 2277 O O . SER A 1 286 ? -1.993 18.859 30.047 1 94.19 286 SER A O 1
ATOM 2279 N N . ALA A 1 287 ? -1.515 20.531 31.438 1 94 287 ALA A N 1
ATOM 2280 C CA . ALA A 1 287 ? -2.91 20.672 31.844 1 94 287 ALA A CA 1
ATOM 2281 C C . ALA A 1 287 ? -3.799 21.031 30.656 1 94 287 ALA A C 1
ATOM 2283 O O . ALA A 1 287 ? -4.902 20.5 30.516 1 94 287 ALA A O 1
ATOM 2284 N N . THR A 1 288 ? -3.311 21.859 29.812 1 91.94 288 THR A N 1
ATOM 2285 C CA . THR A 1 288 ? -4.062 22.266 28.625 1 91.94 288 THR A CA 1
ATOM 2286 C C . THR A 1 288 ? -4.031 21.172 27.562 1 91.94 288 THR A C 1
ATOM 2288 O O . THR A 1 288 ? -5.059 20.859 26.969 1 91.94 288 THR A O 1
ATOM 2291 N N . ASP A 1 289 ? -2.885 20.625 27.375 1 92.38 289 ASP A N 1
ATOM 2292 C CA . ASP A 1 289 ? -2.711 19.625 26.328 1 92.38 289 ASP A CA 1
ATOM 2293 C C . ASP A 1 289 ? -3.539 18.375 26.625 1 92.38 289 ASP A C 1
ATOM 2295 O O . ASP A 1 289 ? -4.176 17.828 25.719 1 92.38 289 ASP A O 1
ATOM 2299 N N . VAL A 1 290 ? -3.49 17.875 27.828 1 95.38 290 VAL A N 1
ATOM 2300 C CA . VAL A 1 290 ? -4.199 16.656 28.203 1 95.38 290 VAL A CA 1
ATOM 2301 C C . VAL A 1 290 ? -5.707 16.891 28.109 1 95.38 290 VAL A C 1
ATOM 2303 O O . VAL A 1 290 ? -6.457 16 27.703 1 95.38 290 VAL A O 1
ATOM 2306 N N . LEU A 1 291 ? -6.133 18.078 28.5 1 95.25 291 LEU A N 1
ATOM 2307 C CA . LEU A 1 291 ? -7.547 18.422 28.359 1 95.25 291 LEU A CA 1
ATOM 2308 C C . LEU A 1 291 ? -7.984 18.344 26.906 1 95.25 291 LEU A C 1
ATOM 2310 O O . LEU A 1 291 ? -9.016 17.75 26.594 1 95.25 291 LEU A O 1
ATOM 2314 N N . ASP A 1 292 ? -7.254 18.922 26.062 1 93.75 292 ASP A N 1
ATOM 2315 C CA . ASP A 1 292 ? -7.535 18.859 24.641 1 93.75 292 ASP A CA 1
ATOM 2316 C C . ASP A 1 292 ? -7.566 17.422 24.141 1 93.75 292 ASP A C 1
ATOM 2318 O O . ASP A 1 292 ? -8.414 17.062 23.312 1 93.75 292 ASP A O 1
ATOM 2322 N N . GLU A 1 293 ? -6.672 16.625 24.641 1 94.25 293 GLU A N 1
ATOM 2323 C CA . GLU A 1 293 ? -6.574 15.234 24.219 1 94.25 293 GLU A CA 1
ATOM 2324 C C . GLU A 1 293 ? -7.793 14.43 24.672 1 94.25 293 GLU A C 1
ATOM 2326 O O . GLU A 1 293 ? -8.289 13.578 23.938 1 94.25 293 GLU A O 1
ATOM 2331 N N . VAL A 1 294 ? -8.211 14.695 25.859 1 95.88 294 VAL A N 1
ATOM 2332 C CA . VAL A 1 294 ? -9.383 13.992 26.391 1 95.88 294 VAL A CA 1
ATOM 2333 C C . VAL A 1 294 ? -10.594 14.281 25.5 1 95.88 294 VAL A C 1
ATOM 2335 O O . VAL A 1 294 ? -11.32 13.359 25.109 1 95.88 294 VAL A O 1
ATOM 2338 N N . VAL A 1 295 ? -10.766 15.531 25.172 1 95.38 295 VAL A N 1
ATOM 2339 C CA . VAL A 1 295 ? -11.914 15.93 24.375 1 95.38 295 VAL A CA 1
ATOM 2340 C C . VAL A 1 295 ? -11.789 15.359 22.969 1 95.38 295 VAL A C 1
ATOM 2342 O O . VAL A 1 295 ? -12.766 14.891 22.375 1 95.38 295 VAL A O 1
ATOM 2345 N N . GLN A 1 296 ? -10.641 15.43 22.469 1 93.31 296 GLN A N 1
ATOM 2346 C CA . GLN A 1 296 ? -10.391 14.891 21.141 1 93.31 296 GLN A CA 1
ATOM 2347 C C . GLN A 1 296 ? -10.664 13.391 21.094 1 93.31 296 GLN A C 1
ATOM 2349 O O . GLN A 1 296 ? -11.289 12.898 20.141 1 93.31 296 GLN A O 1
ATOM 2354 N N . LEU A 1 297 ? -10.172 12.633 22.062 1 94.88 297 LEU A N 1
ATOM 2355 C CA . LEU A 1 297 ? -10.375 11.188 22.125 1 94.88 297 LEU A CA 1
ATOM 2356 C C . LEU A 1 297 ? -11.852 10.852 22.281 1 94.88 297 LEU A C 1
ATOM 2358 O O . LEU A 1 297 ? -12.328 9.867 21.719 1 94.88 297 LEU A O 1
ATOM 2362 N N . PHE A 1 298 ? -12.531 11.68 23.078 1 94.5 298 PHE A N 1
ATOM 2363 C CA . PHE A 1 298 ? -13.969 11.523 23.25 1 94.5 298 PHE A CA 1
ATOM 2364 C C . PHE A 1 298 ? -14.688 11.625 21.906 1 94.5 298 PHE A C 1
ATOM 2366 O O . PHE A 1 298 ? -15.469 10.742 21.547 1 94.5 298 PHE A O 1
ATOM 2373 N N . ASP A 1 299 ? -14.383 12.609 21.219 1 92.56 299 ASP A N 1
ATOM 2374 C CA . ASP A 1 299 ? -14.977 12.836 19.891 1 92.56 299 ASP A CA 1
ATOM 2375 C C . ASP A 1 299 ? -14.656 11.68 18.953 1 92.56 299 ASP A C 1
ATOM 2377 O O . ASP A 1 299 ? -15.539 11.164 18.266 1 92.56 299 ASP A O 1
ATOM 2381 N N . GLN A 1 300 ? -13.438 11.266 18.938 1 91.75 300 GLN A N 1
ATOM 2382 C CA . GLN A 1 300 ? -12.984 10.25 18 1 91.75 300 GLN A CA 1
ATOM 2383 C C . GLN A 1 300 ? -13.578 8.883 18.344 1 91.75 300 GLN A C 1
ATOM 2385 O O . GLN A 1 300 ? -13.922 8.109 17.438 1 91.75 300 GLN A O 1
ATOM 2390 N N . ALA A 1 301 ? -13.609 8.57 19.594 1 93.5 301 ALA A N 1
ATOM 2391 C CA . ALA A 1 301 ? -14.148 7.281 20.016 1 93.5 301 ALA A CA 1
ATOM 2392 C C . ALA A 1 301 ? -15.633 7.164 19.656 1 93.5 301 ALA A C 1
ATOM 2394 O O . ALA A 1 301 ? -16.078 6.125 19.172 1 93.5 301 ALA A O 1
ATOM 2395 N N . ILE A 1 302 ? -16.359 8.219 19.906 1 93.62 302 ILE A N 1
ATOM 2396 C CA . ILE A 1 302 ? -17.797 8.219 19.609 1 93.62 302 ILE A CA 1
ATOM 2397 C C . ILE A 1 302 ? -18 8.156 18.094 1 93.62 302 ILE A C 1
ATOM 2399 O O . ILE A 1 302 ? -18.844 7.41 17.609 1 93.62 302 ILE A O 1
ATOM 2403 N N . SER A 1 303 ? -17.234 8.93 17.375 1 90.94 303 SER A N 1
ATOM 2404 C CA . SER A 1 303 ? -17.359 8.969 15.93 1 90.94 303 SER A CA 1
ATOM 2405 C C . SER A 1 303 ? -17.016 7.617 15.312 1 90.94 303 SER A C 1
ATOM 2407 O O . SER A 1 303 ? -17.609 7.219 14.305 1 90.94 303 SER A O 1
ATOM 2409 N N . ALA A 1 304 ? -16.047 6.957 15.836 1 88.56 304 ALA A N 1
ATOM 2410 C CA . ALA A 1 304 ? -15.664 5.641 15.336 1 88.56 304 ALA A CA 1
ATOM 2411 C C . ALA A 1 304 ? -16.812 4.645 15.477 1 88.56 304 ALA A C 1
ATOM 2413 O O . ALA A 1 304 ? -17.062 3.842 14.578 1 88.56 304 ALA A O 1
ATOM 2414 N N . ARG A 1 305 ? -17.5 4.699 16.609 1 91.19 305 ARG A N 1
ATOM 2415 C CA . ARG A 1 305 ? -18.609 3.787 16.828 1 91.19 305 ARG A CA 1
ATOM 2416 C C . ARG A 1 305 ? -19.797 4.145 15.945 1 91.19 305 ARG A C 1
ATOM 2418 O O . ARG A 1 305 ? -20.547 3.262 15.508 1 91.19 305 ARG A O 1
ATOM 2425 N N . LEU A 1 306 ? -19.969 5.402 15.727 1 90.12 306 LEU A N 1
ATOM 2426 C CA . LEU A 1 306 ? -21.031 5.848 14.82 1 90.12 306 LEU A CA 1
ATOM 2427 C C . LEU A 1 306 ? -20.766 5.363 13.398 1 90.12 306 LEU A C 1
ATOM 2429 O O . LEU A 1 306 ? -21.688 4.898 12.719 1 90.12 306 LEU A O 1
ATOM 2433 N N . SER A 1 307 ? -19.594 5.516 13.008 1 86.31 307 SER A N 1
ATOM 2434 C CA . SER A 1 307 ? -19.219 5.07 11.664 1 86.31 307 SER A CA 1
ATOM 2435 C C . SER A 1 307 ? -19.406 3.564 11.516 1 86.31 307 SER A C 1
ATOM 2437 O O . SER A 1 307 ? -19.844 3.088 10.469 1 86.31 307 SER A O 1
ATOM 2439 N N . LYS A 1 308 ? -19.047 2.809 12.508 1 86.31 308 LYS A N 1
ATOM 2440 C CA . LYS A 1 308 ? -19.234 1.361 12.5 1 86.31 308 LYS A CA 1
ATOM 2441 C C . LYS A 1 308 ? -20.719 1.008 12.398 1 86.31 308 LYS A C 1
ATOM 2443 O O . LYS A 1 308 ? -21.094 0.084 11.68 1 86.31 308 LYS A O 1
ATOM 2448 N N . ALA A 1 309 ? -21.547 1.726 13.172 1 88.44 309 ALA A N 1
ATOM 2449 C CA . ALA A 1 309 ? -22.984 1.52 13.133 1 88.44 309 ALA A CA 1
ATOM 2450 C C . ALA A 1 309 ? -23.547 1.817 11.75 1 88.44 309 ALA A C 1
ATOM 2452 O O . ALA A 1 309 ? -24.422 1.098 11.258 1 88.44 309 ALA A O 1
ATOM 2453 N N . GLU A 1 310 ? -23.062 2.865 11.164 1 84.44 310 GLU A N 1
ATOM 2454 C CA . GLU A 1 310 ? -23.5 3.246 9.82 1 84.44 310 GLU A CA 1
ATOM 2455 C C . GLU A 1 310 ? -23.156 2.176 8.797 1 84.44 310 GLU A C 1
ATOM 2457 O O . GLU A 1 310 ? -23.938 1.886 7.895 1 84.44 310 GLU A O 1
ATOM 2462 N N . ARG A 1 311 ? -22.031 1.604 8.891 1 78.62 311 ARG A N 1
ATOM 2463 C CA . ARG A 1 311 ? -21.609 0.55 7.969 1 78.62 311 ARG A CA 1
ATOM 2464 C C . ARG A 1 311 ? -22.469 -0.704 8.148 1 78.62 311 ARG A C 1
ATOM 2466 O O . ARG A 1 311 ? -22.875 -1.33 7.168 1 78.62 311 ARG A O 1
ATOM 2473 N N . ARG A 1 312 ? -22.703 -1.053 9.344 1 81.75 312 ARG A N 1
ATOM 2474 C CA . ARG A 1 312 ? -23.547 -2.205 9.648 1 81.75 312 ARG A CA 1
ATOM 2475 C C . ARG A 1 312 ? -24.953 -2.012 9.094 1 81.75 312 ARG A C 1
ATOM 2477 O O . ARG A 1 312 ? -25.531 -2.941 8.531 1 81.75 312 ARG A O 1
ATOM 2484 N N . MET A 1 313 ? -25.438 -0.847 9.289 1 80.12 313 MET A N 1
ATOM 2485 C CA . MET A 1 313 ? -26.797 -0.552 8.82 1 80.12 313 MET A CA 1
ATOM 2486 C C . MET A 1 313 ? -26.875 -0.599 7.297 1 80.12 313 MET A C 1
ATOM 2488 O O . MET A 1 313 ? -27.891 -0.997 6.734 1 80.12 313 MET A O 1
ATOM 2492 N N . ARG A 1 314 ? -25.828 -0.18 6.664 1 75.25 314 ARG A N 1
ATOM 2493 C CA . ARG A 1 314 ? -25.797 -0.235 5.207 1 75.25 314 ARG A CA 1
ATOM 2494 C C . ARG A 1 314 ? -25.844 -1.677 4.711 1 75.25 314 ARG A C 1
ATOM 2496 O O . ARG A 1 314 ? -26.547 -1.98 3.738 1 75.25 314 ARG A O 1
ATOM 2503 N N . ASP A 1 315 ? -25.172 -2.541 5.348 1 76.88 315 ASP A N 1
ATOM 2504 C CA . ASP A 1 315 ? -25.172 -3.957 4.996 1 76.88 315 ASP A CA 1
ATOM 2505 C C . ASP A 1 315 ? -26.547 -4.582 5.246 1 76.88 315 ASP A C 1
ATOM 2507 O O . ASP A 1 315 ? -27.031 -5.383 4.441 1 76.88 315 ASP A O 1
ATOM 2511 N N . GLU A 1 316 ? -27.172 -4.184 6.348 1 77.88 316 GLU A N 1
ATOM 2512 C CA . GLU A 1 316 ? -28.484 -4.711 6.68 1 77.88 316 GLU A CA 1
ATOM 2513 C C . GLU A 1 316 ? -29.547 -4.211 5.695 1 77.88 316 GLU A C 1
ATOM 2515 O O . GLU A 1 316 ? -30.469 -4.945 5.348 1 77.88 316 GLU A O 1
ATOM 2520 N N . LEU A 1 317 ? -29.422 -3.012 5.305 1 76.81 317 LEU A N 1
ATOM 2521 C CA . LEU A 1 317 ? -30.359 -2.441 4.348 1 76.81 317 LEU A CA 1
ATOM 2522 C C . LEU A 1 317 ? -30.25 -3.133 2.992 1 76.81 317 LEU A C 1
ATOM 2524 O O . LEU A 1 317 ? -31.25 -3.34 2.309 1 76.81 317 LEU A O 1
ATOM 2528 N N . ALA A 1 318 ? -29.062 -3.479 2.639 1 74.38 318 ALA A N 1
ATOM 2529 C CA . ALA A 1 318 ? -28.859 -4.203 1.389 1 74.38 318 ALA A CA 1
ATOM 2530 C C . ALA A 1 318 ? -29.516 -5.582 1.441 1 74.38 318 ALA A C 1
ATOM 2532 O O . ALA A 1 318 ? -30.125 -6.016 0.469 1 74.38 318 ALA A O 1
ATOM 2533 N N . GLU A 1 319 ? -29.422 -6.238 2.494 1 77.44 319 GLU A N 1
ATOM 2534 C CA . GLU A 1 319 ? -30.047 -7.543 2.674 1 77.44 319 GLU A CA 1
ATOM 2535 C C . GLU A 1 319 ? -31.578 -7.426 2.701 1 77.44 319 GLU A C 1
ATOM 2537 O O . GLU A 1 319 ? -32.281 -8.297 2.191 1 77.44 319 GLU A O 1
ATOM 2542 N N . ARG A 1 320 ? -32.062 -6.367 3.291 1 76.44 320 ARG A N 1
ATOM 2543 C CA . ARG A 1 320 ? -33.5 -6.109 3.326 1 76.44 320 ARG A CA 1
ATOM 2544 C C . ARG A 1 320 ? -34.062 -5.836 1.928 1 76.44 320 ARG A C 1
ATOM 2546 O O . ARG A 1 320 ? -35.188 -6.219 1.606 1 76.44 320 ARG A O 1
ATOM 2553 N N . GLY A 1 321 ? -33.281 -5.176 1.219 1 74.38 321 GLY A N 1
ATOM 2554 C CA . GLY A 1 321 ? -33.688 -4.926 -0.158 1 74.38 321 GLY A CA 1
ATOM 2555 C C . GLY A 1 321 ? -33.812 -6.195 -0.977 1 74.38 321 GLY A C 1
ATOM 2556 O O . GLY A 1 321 ? -34.75 -6.324 -1.764 1 74.38 321 GLY A O 1
ATOM 2557 N N . LYS A 1 322 ? -33.031 -7.176 -0.69 1 75.56 322 LYS A N 1
ATOM 2558 C CA . LYS A 1 322 ? -33.094 -8.461 -1.383 1 75.56 322 LYS A CA 1
ATOM 2559 C C . LYS A 1 322 ? -34.281 -9.266 -0.938 1 75.56 322 LYS A C 1
ATOM 2561 O O . LYS A 1 322 ? -35.031 -9.797 -1.771 1 75.56 322 LYS A O 1
ATOM 2566 N N . ALA A 1 323 ? -34.5 -9.227 0.304 1 74.44 323 ALA A N 1
ATOM 2567 C CA . ALA A 1 323 ? -35.562 -10.055 0.881 1 74.44 323 ALA A CA 1
ATOM 2568 C C . ALA A 1 323 ? -36.938 -9.461 0.607 1 74.44 323 ALA A C 1
ATOM 2570 O O . ALA A 1 323 ? -37.938 -10.18 0.569 1 74.44 323 ALA A O 1
ATOM 2571 N N . GLY A 1 324 ? -36.969 -8.195 0.354 1 77.19 324 GLY A N 1
ATOM 2572 C CA . GLY A 1 324 ? -38.25 -7.512 0.243 1 77.19 324 GLY A CA 1
ATOM 2573 C C . GLY A 1 324 ? -38.812 -7.527 -1.164 1 77.19 324 GLY A C 1
ATOM 2574 O O . GLY A 1 324 ? -39.906 -7.051 -1.397 1 77.19 324 GLY A O 1
ATOM 2575 N N . GLU A 1 325 ? -38.125 -8.188 -2.016 1 79.5 325 GLU A N 1
ATOM 2576 C CA . GLU A 1 325 ? -38.562 -8.125 -3.408 1 79.5 325 GLU A CA 1
ATOM 2577 C C . GLU A 1 325 ? -39.875 -8.859 -3.607 1 79.5 325 GLU A C 1
ATOM 2579 O O . GLU A 1 325 ? -40.75 -8.383 -4.324 1 79.5 325 GLU A O 1
ATOM 2584 N N . ASP A 1 326 ? -39.969 -9.992 -2.998 1 80.12 326 ASP A N 1
ATOM 2585 C CA . ASP A 1 326 ? -41.219 -10.75 -3.123 1 80.12 326 ASP A CA 1
ATOM 2586 C C . ASP A 1 326 ? -42.406 -9.984 -2.521 1 80.12 326 ASP A C 1
ATOM 2588 O O . ASP A 1 326 ? -43.5 -10 -3.066 1 80.12 326 ASP A O 1
ATOM 2592 N N . ARG A 1 327 ? -42.156 -9.359 -1.484 1 86.44 327 ARG A N 1
ATOM 2593 C CA . ARG A 1 327 ? -43.188 -8.562 -0.815 1 86.44 327 ARG A CA 1
ATOM 2594 C C . ARG A 1 327 ? -43.594 -7.363 -1.666 1 86.44 327 ARG A C 1
ATOM 2596 O O . ARG A 1 327 ? -44.781 -7.016 -1.739 1 86.44 327 ARG A O 1
ATOM 2603 N N . GLN A 1 328 ? -42.656 -6.855 -2.268 1 85.62 328 GLN A N 1
ATOM 2604 C CA . GLN A 1 328 ? -42.969 -5.734 -3.15 1 85.62 328 GLN A CA 1
ATOM 2605 C C . GLN A 1 328 ? -43.812 -6.18 -4.336 1 85.62 328 GLN A C 1
ATOM 2607 O O . GLN A 1 328 ? -44.688 -5.449 -4.773 1 85.62 328 GLN A O 1
ATOM 2612 N N . GLY A 1 329 ? -43.5 -7.332 -4.773 1 85.12 329 GLY A N 1
ATOM 2613 C CA . GLY A 1 329 ? -44.312 -7.891 -5.84 1 85.12 329 GLY A CA 1
ATOM 2614 C C . GLY A 1 329 ? -45.75 -8.125 -5.43 1 85.12 329 GLY A C 1
ATOM 2615 O O . GLY A 1 329 ? -46.688 -7.84 -6.195 1 85.12 329 GLY A O 1
ATOM 2616 N N . LEU A 1 330 ? -45.906 -8.594 -4.273 1 89.12 330 LEU A N 1
ATOM 2617 C CA . LEU A 1 330 ? -47.25 -8.812 -3.752 1 89.12 330 LEU A CA 1
ATOM 2618 C C . LEU A 1 330 ? -48 -7.492 -3.629 1 89.12 330 LEU A C 1
ATOM 2620 O O . LEU A 1 330 ? -49.188 -7.414 -3.967 1 89.12 330 LEU A O 1
ATOM 2624 N N . LEU A 1 331 ? -47.312 -6.535 -3.15 1 90.62 331 LEU A N 1
ATOM 2625 C CA . LEU A 1 331 ? -47.938 -5.223 -3.014 1 90.62 331 LEU A CA 1
ATOM 2626 C C . LEU A 1 331 ? -48.406 -4.703 -4.367 1 90.62 331 LEU A C 1
ATOM 2628 O O . LEU A 1 331 ? -49.5 -4.137 -4.477 1 90.62 331 LEU A O 1
ATOM 2632 N N . ASP A 1 332 ? -47.625 -4.895 -5.27 1 89.56 332 ASP A N 1
ATOM 2633 C CA . ASP A 1 332 ? -48 -4.449 -6.605 1 89.56 332 ASP A CA 1
ATOM 2634 C C . ASP A 1 332 ? -49.281 -5.164 -7.078 1 89.56 332 ASP A C 1
ATOM 2636 O O . ASP A 1 332 ? -50.156 -4.551 -7.695 1 89.56 332 ASP A O 1
ATOM 2640 N N . ASP A 1 333 ? -49.312 -6.418 -6.816 1 90.62 333 ASP A N 1
ATOM 2641 C CA . ASP A 1 333 ? -50.5 -7.199 -7.191 1 90.62 333 ASP A CA 1
ATOM 2642 C C . ASP A 1 333 ? -51.719 -6.727 -6.438 1 90.62 333 ASP A C 1
ATOM 2644 O O . ASP A 1 333 ? -52.812 -6.668 -7 1 90.62 333 ASP A O 1
ATOM 2648 N N . LEU A 1 334 ? -51.562 -6.453 -5.219 1 92.12 334 LEU A N 1
ATOM 2649 C CA . LEU A 1 334 ? -52.688 -5.953 -4.402 1 92.12 334 LEU A CA 1
ATOM 2650 C C . LEU A 1 334 ? -53.156 -4.594 -4.902 1 92.12 334 LEU A C 1
ATOM 2652 O O . LEU A 1 334 ? -54.344 -4.355 -5.016 1 92.12 334 LEU A O 1
ATOM 2656 N N . LEU A 1 335 ? -52.188 -3.789 -5.191 1 92 335 LEU A N 1
ATOM 2657 C CA . LEU A 1 335 ? -52.531 -2.439 -5.633 1 92 335 LEU A CA 1
ATOM 2658 C C . LEU A 1 335 ? -53.25 -2.471 -6.973 1 92 335 LEU A C 1
ATOM 2660 O O . LEU A 1 335 ? -54.094 -1.624 -7.242 1 92 335 LEU A O 1
ATOM 2664 N N . ALA A 1 336 ? -52.844 -3.406 -7.766 1 90.94 336 ALA A N 1
ATOM 2665 C CA . ALA A 1 336 ? -53.531 -3.566 -9.047 1 90.94 336 ALA A CA 1
ATOM 2666 C C . ALA A 1 336 ? -55.031 -3.871 -8.852 1 90.94 336 ALA A C 1
ATOM 2668 O O . ALA A 1 336 ? -55.875 -3.455 -9.648 1 90.94 336 ALA A O 1
ATOM 2669 N N . ILE A 1 337 ? -55.406 -4.547 -7.781 1 91.81 337 ILE A N 1
ATOM 2670 C CA . ILE A 1 337 ? -56.781 -4.914 -7.477 1 91.81 337 ILE A CA 1
ATOM 2671 C C . ILE A 1 337 ? -57.5 -3.748 -6.777 1 91.81 337 ILE A C 1
ATOM 2673 O O . ILE A 1 337 ? -58.594 -3.348 -7.176 1 91.81 337 ILE A O 1
ATOM 2677 N N . VAL A 1 338 ? -56.844 -3.125 -5.855 1 92.31 338 VAL A N 1
ATOM 2678 C CA . VAL A 1 338 ? -57.438 -2.121 -4.977 1 92.31 338 VAL A CA 1
ATOM 2679 C C . VAL A 1 338 ? -57.625 -0.81 -5.742 1 92.31 338 VAL A C 1
ATOM 2681 O O . VAL A 1 338 ? -58.594 -0.08 -5.516 1 92.31 338 VAL A O 1
ATOM 2684 N N . CYS A 1 339 ? -56.688 -0.586 -6.633 1 90.81 339 CYS A N 1
ATOM 2685 C CA . CYS A 1 339 ? -56.719 0.71 -7.301 1 90.81 339 CYS A CA 1
ATOM 2686 C C . CYS A 1 339 ? -57.562 0.643 -8.578 1 90.81 339 CYS A C 1
ATOM 2688 O O . CYS A 1 339 ? -57.75 1.658 -9.242 1 90.81 339 CYS A O 1
ATOM 2690 N N . ASP A 1 340 ? -58 -0.533 -8.898 1 90.19 340 ASP A N 1
ATOM 2691 C CA . ASP A 1 340 ? -58.875 -0.669 -10.055 1 90.19 340 ASP A CA 1
ATOM 2692 C C . ASP A 1 340 ? -60.281 -0.142 -9.742 1 90.19 340 ASP A C 1
ATOM 2694 O O . ASP A 1 340 ? -61 -0.748 -8.953 1 90.19 340 ASP A O 1
ATOM 2698 N N . LEU A 1 341 ? -60.656 0.847 -10.383 1 88.94 341 LEU A N 1
ATOM 2699 C CA . LEU A 1 341 ? -61.906 1.528 -10.102 1 88.94 341 LEU A CA 1
ATOM 2700 C C . LEU A 1 341 ? -63.094 0.719 -10.617 1 88.94 341 LEU A C 1
ATOM 2702 O O . LEU A 1 341 ? -64.25 0.956 -10.219 1 88.94 341 LEU A O 1
ATOM 2706 N N . GLN A 1 342 ? -62.906 -0.267 -11.492 1 90.38 342 GLN A N 1
ATOM 2707 C CA . GLN A 1 342 ? -64 -1.081 -12.062 1 90.38 342 GLN A CA 1
ATOM 2708 C C . GLN A 1 342 ? -64.438 -2.164 -11.086 1 90.38 342 GLN A C 1
ATOM 2710 O O . GLN A 1 342 ? -65.5 -2.76 -11.258 1 90.38 342 GLN A O 1
ATOM 2715 N N . ILE A 1 343 ? -63.656 -2.357 -10.094 1 92.31 343 ILE A N 1
ATOM 2716 C CA . ILE A 1 343 ? -64 -3.354 -9.086 1 92.31 343 ILE A CA 1
ATOM 2717 C C . ILE A 1 343 ? -64.688 -2.674 -7.902 1 92.31 343 ILE A C 1
ATOM 2719 O O . ILE A 1 343 ? -64.125 -1.818 -7.242 1 92.31 343 ILE A O 1
ATOM 2723 N N . PRO A 1 344 ? -66 -2.979 -7.711 1 90.94 344 PRO A N 1
ATOM 2724 C CA . PRO A 1 344 ? -66.688 -2.359 -6.57 1 90.94 344 PRO A CA 1
ATOM 2725 C C . PRO A 1 344 ? -66.062 -2.723 -5.23 1 90.94 344 PRO A C 1
ATOM 2727 O O . PRO A 1 344 ? -65.375 -3.754 -5.121 1 90.94 344 PRO A O 1
ATOM 2730 N N . ASP A 1 345 ? -66.125 -1.903 -4.207 1 91.44 345 ASP A N 1
ATOM 2731 C CA . ASP A 1 345 ? -65.562 -2.047 -2.891 1 91.44 345 ASP A CA 1
ATOM 2732 C C . ASP A 1 345 ? -65.875 -3.393 -2.264 1 91.44 345 ASP A C 1
ATOM 2734 O O . ASP A 1 345 ? -65.062 -3.996 -1.571 1 91.44 345 ASP A O 1
ATOM 2738 N N . GLU A 1 346 ? -67.062 -3.92 -2.598 1 89.94 346 GLU A N 1
ATOM 2739 C CA . GLU A 1 346 ? -67.562 -5.117 -1.944 1 89.94 346 GLU A CA 1
ATOM 2740 C C . GLU A 1 346 ? -66.938 -6.375 -2.488 1 89.94 346 GLU A C 1
ATOM 2742 O O . GLU A 1 346 ? -66.875 -7.406 -1.814 1 89.94 346 GLU A O 1
ATOM 2747 N N . GLU A 1 347 ? -66.25 -6.262 -3.635 1 91.88 347 GLU A N 1
ATOM 2748 C CA . GLU A 1 347 ? -65.688 -7.441 -4.277 1 91.88 347 GLU A CA 1
ATOM 2749 C C . GLU A 1 347 ? -64.188 -7.547 -4.004 1 91.88 347 GLU A C 1
ATOM 2751 O O . GLU A 1 347 ? -63.594 -8.594 -4.23 1 91.88 347 GLU A O 1
ATOM 2756 N N . ILE A 1 348 ? -63.656 -6.523 -3.523 1 92.56 348 ILE A N 1
ATOM 2757 C CA . ILE A 1 348 ? -62.219 -6.434 -3.375 1 92.56 348 ILE A CA 1
ATOM 2758 C C . ILE A 1 348 ? -61.719 -7.492 -2.389 1 92.56 348 ILE A C 1
ATOM 2760 O O . ILE A 1 348 ? -60.75 -8.203 -2.658 1 92.56 348 ILE A O 1
ATOM 2764 N N . GLY A 1 349 ? -62.344 -7.676 -1.28 1 92.19 349 GLY A N 1
ATOM 2765 C CA . GLY A 1 349 ? -61.938 -8.656 -0.279 1 92.19 349 GLY A CA 1
ATOM 2766 C C . GLY A 1 349 ? -61.969 -10.078 -0.793 1 92.19 349 GLY A C 1
ATOM 2767 O O . GLY A 1 349 ? -61.062 -10.859 -0.539 1 92.19 349 GLY A O 1
ATOM 2768 N N . GLY A 1 350 ? -63 -10.391 -1.514 1 90 350 GLY A N 1
ATOM 2769 C CA . GLY A 1 350 ? -63.125 -11.719 -2.084 1 90 350 GLY A CA 1
ATOM 2770 C C . GLY A 1 350 ? -62.062 -12.031 -3.123 1 90 350 GLY A C 1
ATOM 2771 O O . GLY A 1 350 ? -61.562 -13.156 -3.195 1 90 350 GLY A O 1
ATOM 2772 N N . LEU A 1 351 ? -61.656 -11.047 -3.889 1 92.75 351 LEU A N 1
ATOM 2773 C CA . LEU A 1 351 ? -60.656 -11.219 -4.922 1 92.75 351 LEU A CA 1
ATOM 2774 C C . LEU A 1 351 ? -59.281 -11.414 -4.297 1 92.75 351 LEU A C 1
ATOM 2776 O O . LEU A 1 351 ? -58.469 -12.195 -4.797 1 92.75 351 LEU A O 1
ATOM 2780 N N . ILE A 1 352 ? -59 -10.695 -3.236 1 93.56 352 ILE A N 1
ATOM 2781 C CA . ILE A 1 352 ? -57.688 -10.742 -2.598 1 93.56 352 ILE A CA 1
ATOM 2782 C C . ILE A 1 352 ? -57.531 -12.055 -1.832 1 93.56 352 ILE A C 1
ATOM 2784 O O . ILE A 1 352 ? -56.531 -12.758 -1.985 1 93.56 352 ILE A O 1
ATOM 2788 N N . ARG A 1 353 ? -58.562 -12.414 -1.019 1 92.56 353 ARG A N 1
ATOM 2789 C CA . ARG A 1 353 ? -58.5 -13.609 -0.187 1 92.56 353 ARG A CA 1
ATOM 2790 C C . ARG A 1 353 ? -58.75 -14.867 -1.016 1 92.56 353 ARG A C 1
ATOM 2792 O O . ARG A 1 353 ? -58.375 -15.969 -0.613 1 92.56 353 ARG A O 1
ATOM 2799 N N . GLY A 1 354 ? -59.281 -14.734 -2.131 1 85 354 GLY A N 1
ATOM 2800 C CA . GLY A 1 354 ? -59.656 -15.852 -2.973 1 85 354 GLY A CA 1
ATOM 2801 C C . GLY A 1 354 ? -58.625 -16.188 -4.035 1 85 354 GLY A C 1
ATOM 2802 O O . GLY A 1 354 ? -57.438 -16.297 -3.736 1 85 354 GLY A O 1
ATOM 2803 N N . ASP A 1 355 ? -59.062 -16.203 -5.367 1 78.38 355 ASP A N 1
ATOM 2804 C CA . ASP A 1 355 ? -58.375 -16.891 -6.441 1 78.38 355 ASP A CA 1
ATOM 2805 C C . ASP A 1 355 ? -57.281 -16 -7.035 1 78.38 355 ASP A C 1
ATOM 2807 O O . ASP A 1 355 ? -56.312 -16.516 -7.621 1 78.38 355 ASP A O 1
ATOM 2811 N N . ARG A 1 356 ? -57.312 -14.609 -6.867 1 84.94 356 ARG A N 1
ATOM 2812 C CA . ARG A 1 356 ? -56.312 -13.805 -7.57 1 84.94 356 ARG A CA 1
ATOM 2813 C C . ARG A 1 356 ? -55 -13.758 -6.805 1 84.94 356 ARG A C 1
ATOM 2815 O O . ARG A 1 356 ? -53.906 -13.867 -7.402 1 84.94 356 ARG A O 1
ATOM 2822 N N . ILE A 1 357 ? -55.031 -13.602 -5.492 1 91.94 357 ILE A N 1
ATOM 2823 C CA . ILE A 1 357 ? -53.812 -13.578 -4.691 1 91.94 357 ILE A CA 1
ATOM 2824 C C . ILE A 1 357 ? -53.75 -14.805 -3.779 1 91.94 357 ILE A C 1
ATOM 2826 O O . ILE A 1 357 ? -52.906 -15.688 -3.947 1 91.94 357 ILE A O 1
ATOM 2830 N N . GLY A 1 358 ? -54.75 -15.086 -3.031 1 90.44 358 GLY A N 1
ATOM 2831 C CA . GLY A 1 358 ? -54.875 -16.281 -2.221 1 90.44 358 GLY A CA 1
ATOM 2832 C C . GLY A 1 358 ? -54.25 -16.141 -0.837 1 90.44 358 GLY A C 1
ATOM 2833 O O . GLY A 1 358 ? -53.344 -15.328 -0.629 1 90.44 358 GLY A O 1
ATOM 2834 N N . TRP A 1 359 ? -54.656 -16.938 0.059 1 90.19 359 TRP A N 1
ATOM 2835 C CA . TRP A 1 359 ? -54.25 -16.906 1.461 1 90.19 359 TRP A CA 1
ATOM 2836 C C . TRP A 1 359 ? -52.781 -17.344 1.623 1 90.19 359 TRP A C 1
ATOM 2838 O O . TRP A 1 359 ? -52.094 -16.859 2.514 1 90.19 359 TRP A O 1
ATOM 2848 N N . GLU A 1 360 ? -52.344 -18.109 0.749 1 88.31 360 GLU A N 1
ATOM 2849 C CA . GLU A 1 360 ? -51 -18.625 0.871 1 88.31 360 GLU A CA 1
ATOM 2850 C C . GLU A 1 360 ? -49.969 -17.516 0.683 1 88.31 360 GLU A C 1
ATOM 2852 O O . GLU A 1 360 ? -49.031 -17.391 1.473 1 88.31 360 GLU A O 1
ATOM 2857 N N . ARG A 1 361 ? -50.156 -16.766 -0.279 1 90.31 361 ARG A N 1
ATOM 2858 C CA . ARG A 1 361 ? -49.25 -15.664 -0.562 1 90.31 361 ARG A CA 1
ATOM 2859 C C . ARG A 1 361 ? -49.344 -14.594 0.519 1 90.31 361 ARG A C 1
ATOM 2861 O O . ARG A 1 361 ? -48.344 -13.992 0.886 1 90.31 361 ARG A O 1
ATOM 2868 N N . LEU A 1 362 ? -50.562 -14.383 0.944 1 91.94 362 LEU A N 1
ATOM 2869 C CA . LEU A 1 362 ? -50.75 -13.367 1.968 1 91.94 362 LEU A CA 1
ATOM 2870 C C . LEU A 1 362 ? -50.094 -13.773 3.281 1 91.94 362 LEU A C 1
ATOM 2872 O O . LEU A 1 362 ? -49.406 -12.969 3.91 1 91.94 362 LEU A O 1
ATOM 2876 N N . ARG A 1 363 ? -50.219 -14.977 3.568 1 89.44 363 ARG A N 1
ATOM 2877 C CA . ARG A 1 363 ? -49.625 -15.477 4.805 1 89.44 363 ARG A CA 1
ATOM 2878 C C . ARG A 1 363 ? -48.094 -15.5 4.703 1 89.44 363 ARG A C 1
ATOM 2880 O O . ARG A 1 363 ? -47.406 -15.227 5.684 1 89.44 363 ARG A O 1
ATOM 2887 N N . ALA A 1 364 ? -47.625 -15.867 3.561 1 88.19 364 ALA A N 1
ATOM 2888 C CA . ALA A 1 364 ? -46.188 -15.875 3.352 1 88.19 364 ALA A CA 1
ATOM 2889 C C . ALA A 1 364 ? -45.594 -14.477 3.51 1 88.19 364 ALA A C 1
ATOM 2891 O O . ALA A 1 364 ? -44.5 -14.312 4.043 1 88.19 364 ALA A O 1
ATOM 2892 N N . ALA A 1 365 ? -46.312 -13.523 3.033 1 89.31 365 ALA A N 1
ATOM 2893 C CA . ALA A 1 365 ? -45.844 -12.133 3.123 1 89.31 365 ALA A CA 1
ATOM 2894 C C . ALA A 1 365 ? -45.844 -11.656 4.57 1 89.31 365 ALA A C 1
ATOM 2896 O O . ALA A 1 365 ? -44.969 -10.875 4.969 1 89.31 365 ALA A O 1
ATOM 2897 N N . VAL A 1 366 ? -46.844 -12.086 5.258 1 87.56 366 VAL A N 1
ATOM 2898 C CA . VAL A 1 366 ? -46.906 -11.711 6.668 1 87.56 366 VAL A CA 1
ATOM 2899 C C . VAL A 1 366 ? -45.75 -12.359 7.426 1 87.56 366 VAL A C 1
ATOM 2901 O O . VAL A 1 366 ? -45.125 -11.727 8.289 1 87.56 366 VAL A O 1
ATOM 2904 N N . ALA A 1 367 ? -45.469 -13.539 6.977 1 85.19 367 ALA A N 1
ATOM 2905 C CA . ALA A 1 367 ? -44.406 -14.273 7.645 1 85.19 367 ALA A CA 1
ATOM 2906 C C . ALA A 1 367 ? -43.031 -13.641 7.352 1 85.19 367 ALA A C 1
ATOM 2908 O O . ALA A 1 367 ? -42.125 -13.68 8.188 1 85.19 367 ALA A O 1
ATOM 2909 N N . GLN A 1 368 ? -42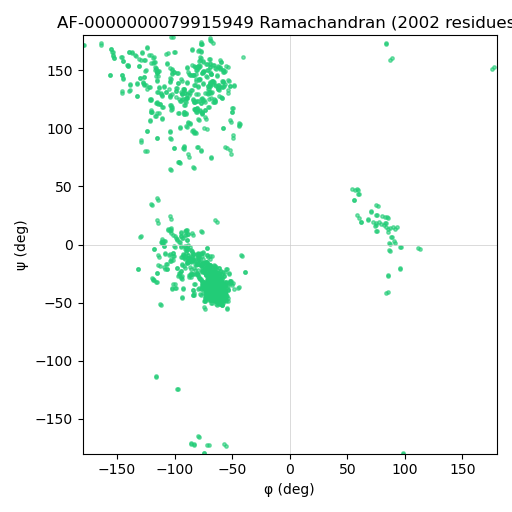.906 -13.062 6.234 1 81.5 368 GLN A N 1
ATOM 2910 C CA . GLN A 1 368 ? -41.625 -12.5 5.812 1 81.5 368 GLN A CA 1
ATOM 2911 C C . GLN A 1 368 ? -41.5 -11.047 6.27 1 81.5 368 GLN A C 1
ATOM 2913 O O . GLN A 1 368 ? -40.438 -10.43 6.082 1 81.5 368 GLN A O 1
ATOM 2918 N N . ALA A 1 369 ? -42.5 -10.539 6.863 1 80.81 369 ALA A N 1
ATOM 2919 C CA . ALA A 1 369 ? -42.531 -9.125 7.227 1 80.81 369 ALA A CA 1
ATOM 2920 C C . ALA A 1 369 ? -41.469 -8.812 8.266 1 80.81 369 ALA A C 1
ATOM 2922 O O . ALA A 1 369 ? -41.219 -9.602 9.188 1 80.81 369 ALA A O 1
ATOM 2923 N N . LYS A 1 370 ? -40.594 -7.859 7.91 1 77.62 370 LYS A N 1
ATOM 2924 C CA . LYS A 1 370 ? -39.625 -7.332 8.867 1 77.62 370 LYS A CA 1
ATOM 2925 C C . LYS A 1 370 ? -40.125 -6.039 9.5 1 77.62 370 LYS A C 1
ATOM 2927 O O . LYS A 1 370 ? -40.906 -5.312 8.898 1 77.62 370 LYS A O 1
ATOM 2932 N N . PRO A 1 371 ? -39.781 -5.836 10.641 1 76.69 371 PRO A N 1
ATOM 2933 C CA . PRO A 1 371 ? -40.25 -4.617 11.305 1 76.69 371 PRO A CA 1
ATOM 2934 C C . PRO A 1 371 ? -39.844 -3.346 10.555 1 76.69 371 PRO A C 1
ATOM 2936 O O . PRO A 1 371 ? -38.781 -3.289 9.945 1 76.69 371 PRO A O 1
ATOM 2939 N N . ARG A 1 372 ? -40.844 -2.422 10.57 1 75.38 372 ARG A N 1
ATOM 2940 C CA . ARG A 1 372 ? -40.625 -1.129 9.93 1 75.38 372 ARG A CA 1
ATOM 2941 C C . ARG A 1 372 ? -39.406 -0.429 10.523 1 75.38 372 ARG A C 1
ATOM 2943 O O . ARG A 1 372 ? -39.188 -0.468 11.734 1 75.38 372 ARG A O 1
ATOM 2950 N N . LEU A 1 373 ? -38.625 0.116 9.594 1 77.62 373 LEU A N 1
ATOM 2951 C CA . LEU A 1 373 ? -37.438 0.846 10.031 1 77.62 373 LEU A CA 1
ATOM 2952 C C . LEU A 1 373 ? -37.781 2.264 10.461 1 77.62 373 LEU A C 1
ATOM 2954 O O . LEU A 1 373 ? -38.719 2.859 9.93 1 77.62 373 LEU A O 1
ATOM 2958 N N . PRO A 1 374 ? -37.125 2.77 11.375 1 77.56 374 PRO A N 1
ATOM 2959 C CA . PRO A 1 374 ? -37.344 4.16 11.789 1 77.56 374 PRO A CA 1
ATOM 2960 C C . PRO A 1 374 ? -36.906 5.164 10.719 1 77.56 374 PRO A C 1
ATOM 2962 O O . PRO A 1 374 ? -36.406 4.77 9.664 1 77.56 374 PRO A O 1
ATOM 2965 N N . ARG A 1 375 ? -37.125 6.441 10.906 1 76.19 375 ARG A N 1
ATOM 2966 C CA . ARG A 1 375 ? -36.906 7.52 9.961 1 76.19 375 ARG A CA 1
ATOM 2967 C C . ARG A 1 375 ? -35.406 7.582 9.57 1 76.19 375 ARG A C 1
ATOM 2969 O O . ARG A 1 375 ? -35.094 7.992 8.461 1 76.19 375 ARG A O 1
ATOM 2976 N N . ASP A 1 376 ? -34.531 7.281 10.555 1 79.5 376 ASP A N 1
ATOM 2977 C CA . ASP A 1 376 ? -33.094 7.34 10.258 1 79.5 376 ASP A CA 1
ATOM 2978 C C . ASP A 1 376 ? -32.594 6.008 9.711 1 79.5 376 ASP A C 1
ATOM 2980 O O . ASP A 1 376 ? -31.391 5.75 9.695 1 79.5 376 ASP A O 1
ATOM 2984 N N . HIS A 1 377 ? -33.531 5.152 9.43 1 78.19 377 HIS A N 1
ATOM 2985 C CA . HIS A 1 377 ? -33.25 3.855 8.828 1 78.19 377 HIS A CA 1
ATOM 2986 C C . HIS A 1 377 ? -32.5 2.951 9.805 1 78.19 377 HIS A C 1
ATOM 2988 O O . HIS A 1 377 ? -31.703 2.113 9.398 1 78.19 377 HIS A O 1
ATOM 2994 N N . GLY A 1 378 ? -32.625 3.252 11.109 1 80.5 378 GLY A N 1
ATOM 2995 C CA . GLY A 1 378 ? -32.125 2.354 12.133 1 80.5 378 GLY A CA 1
ATOM 2996 C C . GLY A 1 378 ? -30.688 2.666 12.547 1 80.5 378 GLY A C 1
ATOM 2997 O O . GLY A 1 378 ? -30.047 1.874 13.242 1 80.5 378 GLY A O 1
ATOM 2998 N N . HIS A 1 379 ? -30.188 3.826 12.164 1 84.5 379 HIS A N 1
ATOM 2999 C CA . HIS A 1 379 ? -28.797 4.176 12.461 1 84.5 379 HIS A CA 1
ATOM 3000 C C . HIS A 1 379 ? -28.578 4.281 13.969 1 84.5 379 HIS A C 1
ATOM 3002 O O . HIS A 1 379 ? -27.609 3.727 14.492 1 84.5 379 HIS A O 1
ATOM 3008 N N . LEU A 1 380 ? -29.453 4.977 14.602 1 88.62 380 LEU A N 1
ATOM 3009 C CA . LEU A 1 380 ? -29.312 5.145 16.047 1 88.62 380 LEU A CA 1
ATOM 3010 C C . LEU A 1 380 ? -29.5 3.814 16.766 1 88.62 380 LEU A C 1
ATOM 3012 O O . LEU A 1 380 ? -28.797 3.543 17.75 1 88.62 380 LEU A O 1
ATOM 3016 N N . ALA A 1 381 ? -30.406 3.033 16.281 1 88 381 ALA A N 1
ATOM 3017 C CA . ALA A 1 381 ? -30.609 1.707 16.859 1 88 381 ALA A CA 1
ATOM 3018 C C . ALA A 1 381 ? -29.359 0.848 16.719 1 88 381 ALA A C 1
ATOM 3020 O O . ALA A 1 381 ? -29.047 0.061 17.609 1 88 381 ALA A O 1
ATOM 3021 N N . ALA A 1 382 ? -28.75 1.004 15.602 1 89 382 ALA A N 1
ATOM 3022 C CA . ALA A 1 382 ? -27.516 0.257 15.383 1 89 382 ALA A CA 1
ATOM 3023 C C . ALA A 1 382 ? -26.422 0.699 16.359 1 89 382 ALA A C 1
ATOM 3025 O O . ALA A 1 382 ? -25.594 -0.107 16.766 1 89 382 ALA A O 1
ATOM 3026 N N . LEU A 1 383 ? -26.406 1.961 16.734 1 91.06 383 LEU A N 1
ATOM 3027 C CA . LEU A 1 383 ? -25.422 2.494 17.672 1 91.06 383 LEU A CA 1
ATOM 3028 C C . LEU A 1 383 ? -25.672 1.969 19.078 1 91.06 383 LEU A C 1
ATOM 3030 O O . LEU A 1 383 ? -24.75 1.899 19.891 1 91.06 383 LEU A O 1
ATOM 3034 N N . ASP A 1 384 ? -26.875 1.598 19.359 1 89.5 384 ASP A N 1
ATOM 3035 C CA . ASP A 1 384 ? -27.25 1.086 20.672 1 89.5 384 ASP A CA 1
ATOM 3036 C C . ASP A 1 384 ? -26.469 -0.192 21 1 89.5 384 ASP A C 1
ATOM 3038 O O . ASP A 1 384 ? -26.234 -0.5 22.172 1 89.5 384 ASP A O 1
ATOM 3042 N N . SER A 1 385 ? -26.047 -0.876 19.922 1 87.38 385 SER A N 1
ATOM 3043 C CA . SER A 1 385 ? -25.25 -2.078 20.141 1 87.38 385 SER A CA 1
ATOM 3044 C C . SER A 1 385 ? -23.922 -1.745 20.812 1 87.38 385 SER A C 1
ATOM 3046 O O . SER A 1 385 ? -23.312 -2.605 21.438 1 87.38 385 SER A O 1
ATOM 3048 N N . SER A 1 386 ? -23.547 -0.442 20.703 1 91.38 386 SER A N 1
ATOM 3049 C CA . SER A 1 386 ? -22.281 -0.01 21.281 1 91.38 386 SER A CA 1
ATOM 3050 C C . SER A 1 386 ? -22.484 0.753 22.594 1 91.38 386 SER A C 1
ATOM 3052 O O . SER A 1 386 ? -21.578 1.426 23.078 1 91.38 386 SER A O 1
ATOM 3054 N N . TYR A 1 387 ? -23.656 0.672 23.141 1 92.44 387 TYR A N 1
ATOM 3055 C CA . TYR A 1 387 ? -24.016 1.437 24.344 1 92.44 387 TYR A CA 1
ATOM 3056 C C . TYR A 1 387 ? -23.109 1.072 25.516 1 92.44 387 TYR A C 1
ATOM 3058 O O . TYR A 1 387 ? -22.578 1.953 26.188 1 92.44 387 TYR A O 1
ATOM 3066 N N . SER A 1 388 ? -22.875 -0.213 25.688 1 91.19 388 SER A N 1
ATOM 3067 C CA . SER A 1 388 ? -22.062 -0.668 26.812 1 91.19 388 SER A CA 1
ATOM 3068 C C . SER A 1 388 ? -20.625 -0.215 26.672 1 91.19 388 SER A C 1
ATOM 3070 O O . SER A 1 388 ? -19.969 0.117 27.656 1 91.19 388 SER A O 1
ATOM 3072 N N . TYR A 1 389 ? -20.203 -0.21 25.484 1 92.56 389 TYR A N 1
ATOM 3073 C CA . TYR A 1 389 ? -18.844 0.248 25.234 1 92.56 389 TYR A CA 1
ATOM 3074 C C . TYR A 1 389 ? -18.688 1.732 25.547 1 92.56 389 TYR A C 1
ATOM 3076 O O . TYR A 1 389 ? -17.719 2.15 26.172 1 92.56 389 TYR A O 1
ATOM 3084 N N . LEU A 1 390 ? -19.641 2.531 25.172 1 94.31 390 LEU A N 1
ATOM 3085 C CA . LEU A 1 390 ? -19.594 3.973 25.391 1 94.31 390 LEU A CA 1
ATOM 3086 C C . LEU A 1 390 ? -19.656 4.301 26.875 1 94.31 390 LEU A C 1
ATOM 3088 O O . LEU A 1 390 ? -19 5.238 27.344 1 94.31 390 LEU A O 1
ATOM 3092 N N . ARG A 1 391 ? -20.312 3.494 27.578 1 93.88 391 ARG A N 1
ATOM 3093 C CA . ARG A 1 391 ? -20.516 3.744 29 1 93.88 391 ARG A CA 1
ATOM 3094 C C . ARG A 1 391 ? -19.219 3.506 29.781 1 93.88 391 ARG A C 1
ATOM 3096 O O . ARG A 1 391 ? -19.078 3.959 30.922 1 93.88 391 ARG A O 1
ATOM 3103 N N . GLN A 1 392 ? -18.328 2.867 29.156 1 93.81 392 GLN A N 1
ATOM 3104 C CA . GLN A 1 392 ? -17.078 2.582 29.828 1 93.81 392 GLN A CA 1
ATOM 3105 C C . GLN A 1 392 ? -16.297 3.865 30.109 1 93.81 392 GLN A C 1
ATOM 3107 O O . GLN A 1 392 ? -15.547 3.941 31.078 1 93.81 392 GLN A O 1
ATOM 3112 N N . PHE A 1 393 ? -16.516 4.922 29.281 1 95.56 393 PHE A N 1
ATOM 3113 C CA . PHE A 1 393 ? -15.656 6.082 29.469 1 95.56 393 PHE A CA 1
ATOM 3114 C C . PHE A 1 393 ? -16.469 7.363 29.531 1 95.56 393 PHE A C 1
ATOM 3116 O O . PHE A 1 393 ? -16.016 8.375 30.062 1 95.56 393 PHE A O 1
ATOM 3123 N N . THR A 1 394 ? -17.688 7.43 29.031 1 95.75 394 THR A N 1
ATOM 3124 C CA . THR A 1 394 ? -18.453 8.664 28.906 1 95.75 394 THR A CA 1
ATOM 3125 C C . THR A 1 394 ? -18.781 9.234 30.281 1 95.75 394 THR A C 1
ATOM 3127 O O . THR A 1 394 ? -18.703 10.453 30.484 1 95.75 394 THR A O 1
ATOM 3130 N N . PRO A 1 395 ? -19.109 8.391 31.297 1 95.44 395 PRO A N 1
ATOM 3131 C CA . PRO A 1 395 ? -19.406 8.969 32.625 1 95.44 395 PRO A CA 1
ATOM 3132 C C . PRO A 1 395 ? -18.203 9.672 33.219 1 95.44 395 PRO A C 1
ATOM 3134 O O . PRO A 1 395 ? -18.344 10.742 33.812 1 95.44 395 PRO A O 1
ATOM 3137 N N . GLN A 1 396 ? -17.078 9.133 33 1 95.5 396 GLN A N 1
ATOM 3138 C CA . GLN A 1 396 ? -15.867 9.727 33.531 1 95.5 396 GLN A CA 1
ATOM 3139 C C . GLN A 1 396 ? -15.523 11.039 32.844 1 95.5 396 GLN A C 1
ATOM 3141 O O . GLN A 1 396 ? -15.094 11.992 33.5 1 95.5 396 GLN A O 1
ATOM 3146 N N . VAL A 1 397 ? -15.703 11.117 31.609 1 96.69 397 VAL A N 1
ATOM 3147 C CA . VAL A 1 397 ? -15.414 12.328 30.844 1 96.69 397 VAL A CA 1
ATOM 3148 C C . VAL A 1 397 ? -16.375 13.438 31.25 1 96.69 397 VAL A C 1
ATOM 3150 O O . VAL A 1 397 ? -15.961 14.578 31.469 1 96.69 397 VAL A O 1
ATOM 3153 N N . LEU A 1 398 ? -17.656 13.07 31.438 1 96.31 398 LEU A N 1
ATOM 3154 C CA . LEU A 1 398 ? -18.672 14.062 31.75 1 96.31 398 LEU A CA 1
ATOM 3155 C C . LEU A 1 398 ? -18.5 14.57 33.188 1 96.31 398 LEU A C 1
ATOM 3157 O O . LEU A 1 398 ? -18.828 15.719 33.469 1 96.31 398 LEU A O 1
ATOM 3161 N N . SER A 1 399 ? -17.938 13.758 33.969 1 95.12 399 SER A N 1
ATOM 3162 C CA . SER A 1 399 ? -17.734 14.18 35.375 1 95.12 399 SER A CA 1
ATOM 3163 C C . SER A 1 399 ? -16.484 15.047 35.5 1 95.12 399 SER A C 1
ATOM 3165 O O . SER A 1 399 ? -16.391 15.891 36.375 1 95.12 399 SER A O 1
ATOM 3167 N N . THR A 1 400 ? -15.578 14.883 34.625 1 95.19 400 THR A N 1
ATOM 3168 C CA . THR A 1 400 ? -14.289 15.539 34.781 1 95.19 400 THR A CA 1
ATOM 3169 C C . THR A 1 400 ? -14.227 16.812 33.938 1 95.19 400 THR A C 1
ATOM 3171 O O . THR A 1 400 ? -13.664 17.828 34.375 1 95.19 400 THR A O 1
ATOM 3174 N N . VAL A 1 401 ? -14.773 16.844 32.781 1 96.19 401 VAL A N 1
ATOM 3175 C CA . VAL A 1 401 ? -14.664 17.984 31.859 1 96.19 401 VAL A CA 1
ATOM 3176 C C . VAL A 1 401 ? -15.836 18.938 32.062 1 96.19 401 VAL A C 1
ATOM 3178 O O . VAL A 1 401 ? -16.984 18.5 32.188 1 96.19 401 VAL A O 1
ATOM 3181 N N . ARG A 1 402 ? -15.492 20.109 32.125 1 94.12 402 ARG A N 1
ATOM 3182 C CA . ARG A 1 402 ? -16.516 21.156 32.25 1 94.12 402 ARG A CA 1
ATOM 3183 C C . ARG A 1 402 ? -16.891 21.703 30.859 1 94.12 402 ARG A C 1
ATOM 3185 O O . ARG A 1 402 ? -16 22.062 30.078 1 94.12 402 ARG A O 1
ATOM 3192 N N . PHE A 1 403 ? -18.172 21.734 30.625 1 96.12 403 PHE A N 1
ATOM 3193 C CA . PHE A 1 403 ? -18.656 22.203 29.328 1 96.12 403 PHE A CA 1
ATOM 3194 C C . PHE A 1 403 ? -19.422 23.5 29.469 1 96.12 403 PHE A C 1
ATOM 3196 O O . PHE A 1 403 ? -20.172 23.688 30.438 1 96.12 403 PHE A O 1
ATOM 3203 N N . ALA A 1 404 ? -19.094 24.375 28.578 1 94.44 404 ALA A N 1
ATOM 3204 C CA . ALA A 1 404 ? -19.812 25.641 28.5 1 94.44 404 ALA A CA 1
ATOM 3205 C C . ALA A 1 404 ? -20.281 25.922 27.078 1 94.44 404 ALA A C 1
ATOM 3207 O O . ALA A 1 404 ? -19.844 25.25 26.141 1 94.44 404 ALA A O 1
ATOM 3208 N N . GLY A 1 405 ? -21.312 26.812 27 1 89.62 405 GLY A N 1
ATOM 3209 C CA . GLY A 1 405 ? -21.797 27.062 25.641 1 89.62 405 GLY A CA 1
ATOM 3210 C C . GLY A 1 405 ? -22.656 28.312 25.547 1 89.62 405 GLY A C 1
ATOM 3211 O O . GLY A 1 405 ? -22.922 28.969 26.562 1 89.62 405 GLY A O 1
ATOM 3212 N N . GLY A 1 406 ? -22.969 28.656 24.328 1 80.31 406 GLY A N 1
ATOM 3213 C CA . GLY A 1 406 ? -23.812 29.812 24.047 1 80.31 406 GLY A CA 1
ATOM 3214 C C . GLY A 1 406 ? -25.281 29.531 24.25 1 80.31 406 GLY A C 1
ATOM 3215 O O . GLY A 1 406 ? -25.656 28.5 24.828 1 80.31 406 GLY A O 1
ATOM 3216 N N . THR A 1 407 ? -26.125 30.375 23.766 1 79 407 THR A N 1
ATOM 3217 C CA . THR A 1 407 ? -27.562 30.312 23.938 1 79 407 THR A CA 1
ATOM 3218 C C . THR A 1 407 ? -28.156 29.141 23.172 1 79 407 THR A C 1
ATOM 3220 O O . THR A 1 407 ? -29.094 28.484 23.641 1 79 407 THR A O 1
ATOM 3223 N N . ALA A 1 408 ? -27.578 28.875 22.109 1 78.38 408 ALA A N 1
ATOM 3224 C CA . ALA A 1 408 ? -28.125 27.812 21.25 1 78.38 408 ALA A CA 1
ATOM 3225 C C . ALA A 1 408 ? -27.906 26.438 21.875 1 78.38 408 ALA A C 1
ATOM 3227 O O . ALA A 1 408 ? -28.641 25.484 21.594 1 78.38 408 ALA A O 1
ATOM 3228 N N . ALA A 1 409 ? -26.953 26.328 22.828 1 89 409 ALA A N 1
ATOM 3229 C CA . ALA A 1 409 ? -26.609 25.016 23.391 1 89 409 ALA A CA 1
ATOM 3230 C C . ALA A 1 409 ? -27.172 24.859 24.812 1 89 409 ALA A C 1
ATOM 3232 O O . ALA A 1 409 ? -26.859 23.891 25.5 1 89 409 ALA A O 1
ATOM 3233 N N . THR A 1 410 ? -28.031 25.703 25.203 1 90.69 410 THR A N 1
ATOM 3234 C CA . THR A 1 410 ? -28.516 25.719 26.594 1 90.69 410 THR A CA 1
ATOM 3235 C C . THR A 1 410 ? -29.219 24.406 26.922 1 90.69 410 THR A C 1
ATOM 3237 O O . THR A 1 410 ? -28.922 23.781 27.938 1 90.69 410 THR A O 1
ATOM 3240 N N . GLU A 1 411 ? -30.125 24 26.016 1 93.38 411 GLU A N 1
ATOM 3241 C CA . GLU A 1 411 ? -30.875 22.766 26.281 1 93.38 411 GLU A CA 1
ATOM 3242 C C . GLU A 1 411 ? -29.938 21.562 26.312 1 93.38 411 GLU A C 1
ATOM 3244 O O . GLU A 1 411 ? -30.125 20.656 27.141 1 93.38 411 GLU A O 1
ATOM 3249 N N . LEU A 1 412 ? -29.062 21.562 25.453 1 95.12 412 LEU A N 1
ATOM 3250 C CA . LEU A 1 412 ? -28.094 20.469 25.406 1 95.12 412 LEU A CA 1
ATOM 3251 C C . LEU A 1 412 ? -27.266 20.406 26.688 1 95.12 412 LEU A C 1
ATOM 3253 O O . LEU A 1 412 ? -27.031 19.328 27.234 1 95.12 412 LEU A O 1
ATOM 3257 N N . LEU A 1 413 ? -26.844 21.531 27.219 1 96 413 LEU A N 1
ATOM 3258 C CA . LEU A 1 413 ? -26.016 21.594 28.406 1 96 413 LEU A CA 1
ATOM 3259 C C . LEU A 1 413 ? -26.812 21.156 29.641 1 96 413 LEU A C 1
ATOM 3261 O O . LEU A 1 413 ? -26.266 20.547 30.562 1 96 413 LEU A O 1
ATOM 3265 N N . ILE A 1 414 ? -28.047 21.531 29.578 1 95.5 414 ILE A N 1
ATOM 3266 C CA . ILE A 1 414 ? -28.922 21.047 30.641 1 95.5 414 ILE A CA 1
ATOM 3267 C C . ILE A 1 414 ? -28.984 19.516 30.594 1 95.5 414 ILE A C 1
ATOM 3269 O O . ILE A 1 414 ? -28.922 18.859 31.625 1 95.5 414 ILE A O 1
ATOM 3273 N N . GLY A 1 415 ? -29.141 19.031 29.406 1 96.12 415 GLY A N 1
ATOM 3274 C CA . GLY A 1 415 ? -29.125 17.594 29.234 1 96.12 415 GLY A CA 1
ATOM 3275 C C . GLY A 1 415 ? -27.844 16.953 29.719 1 96.12 415 GLY A C 1
ATOM 3276 O O . GLY A 1 415 ? -27.875 15.891 30.344 1 96.12 415 GLY A O 1
ATOM 3277 N N . VAL A 1 416 ? -26.688 17.531 29.406 1 96.88 416 VAL A N 1
ATOM 3278 C CA . VAL A 1 416 ? -25.391 17.016 29.812 1 96.88 416 VAL A CA 1
ATOM 3279 C C . VAL A 1 416 ? -25.281 17 31.328 1 96.88 416 VAL A C 1
ATOM 3281 O O . VAL A 1 416 ? -24.781 16.031 31.922 1 96.88 416 VAL A O 1
ATOM 3284 N N . HIS A 1 417 ? -25.75 18.047 31.938 1 95.56 417 HIS A N 1
ATOM 3285 C CA . HIS A 1 417 ? -25.734 18.125 33.406 1 95.56 417 HIS A CA 1
ATOM 3286 C C . HIS A 1 417 ? -26.625 17.047 34.031 1 95.56 417 HIS A C 1
ATOM 3288 O O . HIS A 1 417 ? -26.25 16.422 35 1 95.56 417 HIS A O 1
ATOM 3294 N N . MET A 1 418 ? -27.766 16.891 33.406 1 96 418 MET A N 1
ATOM 3295 C CA . MET A 1 418 ? -28.688 15.867 33.906 1 96 418 MET A CA 1
ATOM 3296 C C . MET A 1 418 ? -28.078 14.477 33.75 1 96 418 MET A C 1
ATOM 3298 O O . MET A 1 418 ? -28.219 13.641 34.656 1 96 418 MET A O 1
ATOM 3302 N N . LEU A 1 419 ? -27.484 14.258 32.656 1 96.19 419 LEU A N 1
ATOM 3303 C CA . LEU A 1 419 ? -26.859 12.961 32.438 1 96.19 419 LEU A CA 1
ATOM 3304 C C . LEU A 1 419 ? -25.734 12.719 33.438 1 96.19 419 LEU A C 1
ATOM 3306 O O . LEU A 1 419 ? -25.562 11.594 33.906 1 96.19 419 LEU A O 1
ATOM 3310 N N . ARG A 1 420 ? -24.938 13.719 33.719 1 95.88 420 ARG A N 1
ATOM 3311 C CA . ARG A 1 420 ? -23.891 13.633 34.719 1 95.88 420 ARG A CA 1
ATOM 3312 C C . ARG A 1 420 ? -24.453 13.219 36.094 1 95.88 420 ARG A C 1
ATOM 3314 O O . ARG A 1 420 ? -23.875 12.359 36.75 1 95.88 420 ARG A O 1
ATOM 3321 N N . GLU A 1 421 ? -25.562 13.758 36.406 1 94.44 421 GLU A N 1
ATOM 3322 C CA . GLU A 1 421 ? -26.203 13.453 37.688 1 94.44 421 GLU A CA 1
ATOM 3323 C C . GLU A 1 421 ? -26.766 12.031 37.688 1 94.44 421 GLU A C 1
ATOM 3325 O O . GLU A 1 421 ? -26.641 11.312 38.688 1 94.44 421 GLU A O 1
ATOM 3330 N N . LEU A 1 422 ? -27.359 11.711 36.625 1 95.12 422 LEU A N 1
ATOM 3331 C CA . LEU A 1 422 ? -27.906 10.359 36.5 1 95.12 422 LEU A CA 1
ATOM 3332 C C . LEU A 1 422 ? -26.781 9.328 36.625 1 95.12 422 LEU A C 1
ATOM 3334 O O . LEU A 1 422 ? -26.984 8.273 37.25 1 95.12 422 LEU A O 1
ATOM 3338 N N . ASN A 1 423 ? -25.672 9.609 36.031 1 95.19 423 ASN A N 1
ATOM 3339 C CA . ASN A 1 423 ? -24.547 8.703 36.094 1 95.19 423 ASN A CA 1
ATOM 3340 C C . ASN A 1 423 ? -23.984 8.609 37.531 1 95.19 423 ASN A C 1
ATOM 3342 O O . ASN A 1 423 ? -23.562 7.539 37.969 1 95.19 423 ASN A O 1
ATOM 3346 N N . ALA A 1 424 ? -23.938 9.68 38.188 1 93.44 424 ALA A N 1
ATOM 3347 C CA . ALA A 1 424 ? -23.406 9.727 39.531 1 93.44 424 ALA A CA 1
ATOM 3348 C C . ALA A 1 424 ? -24.312 8.961 40.5 1 93.44 424 ALA A C 1
ATOM 3350 O O . ALA A 1 424 ? -23.828 8.281 41.406 1 93.44 424 ALA A O 1
ATOM 3351 N N . THR A 1 425 ? -25.641 9.016 40.281 1 92.69 425 THR A N 1
ATOM 3352 C CA . THR A 1 425 ? -26.609 8.398 41.219 1 92.69 425 THR A CA 1
ATOM 3353 C C . THR A 1 425 ? -26.922 6.965 40.781 1 92.69 425 THR A C 1
ATOM 3355 O O . THR A 1 425 ? -27.406 6.172 41.594 1 92.69 425 THR A O 1
ATOM 3358 N N . GLY A 1 426 ? -26.641 6.668 39.562 1 88.88 426 GLY A N 1
ATOM 3359 C CA . GLY A 1 426 ? -26.922 5.34 39.031 1 88.88 426 GLY A CA 1
ATOM 3360 C C . GLY A 1 426 ? -28.391 5.133 38.688 1 88.88 426 GLY A C 1
ATOM 3361 O O . GLY A 1 426 ? -28.844 3.996 38.562 1 88.88 426 GLY A O 1
ATOM 3362 N N . THR A 1 427 ? -29.125 6.254 38.531 1 88.56 427 THR A N 1
ATOM 3363 C CA . THR A 1 427 ? -30.547 6.172 38.25 1 88.56 427 THR A CA 1
ATOM 3364 C C . THR A 1 427 ? -30.781 5.754 36.781 1 88.56 427 THR A C 1
ATOM 3366 O O . THR A 1 427 ? -30.109 6.242 35.875 1 88.56 427 THR A O 1
ATOM 3369 N N . ARG A 1 428 ? -31.688 4.926 36.562 1 84.56 428 ARG A N 1
ATOM 3370 C CA . ARG A 1 428 ? -31.969 4.387 35.25 1 84.56 428 ARG A CA 1
ATOM 3371 C C . ARG A 1 428 ? -33.062 5.191 34.531 1 84.56 428 ARG A C 1
ATOM 3373 O O . ARG A 1 428 ? -33 5.367 33.312 1 84.56 428 ARG A O 1
ATOM 3380 N N . LYS A 1 429 ? -33.969 5.77 35.344 1 90.69 429 LYS A N 1
ATOM 3381 C CA . LYS A 1 429 ? -35.062 6.477 34.75 1 90.69 429 LYS A CA 1
ATOM 3382 C C . LYS A 1 429 ? -34.719 7.941 34.469 1 90.69 429 LYS A C 1
ATOM 3384 O O . LYS A 1 429 ? -34.312 8.656 35.406 1 90.69 429 LYS A O 1
ATOM 3389 N N . VAL A 1 430 ? -34.938 8.406 33.312 1 94.12 430 VAL A N 1
ATOM 3390 C CA . VAL A 1 430 ? -34.75 9.797 32.906 1 94.12 430 VAL A CA 1
ATOM 3391 C C . VAL A 1 430 ? -35.969 10.633 33.375 1 94.12 430 VAL A C 1
ATOM 3393 O O . VAL A 1 430 ? -37.125 10.234 33.156 1 94.12 430 VAL A O 1
ATOM 3396 N N . PRO A 1 431 ? -35.688 11.672 34 1 91.88 431 PRO A N 1
ATOM 3397 C CA . PRO A 1 431 ? -36.781 12.523 34.469 1 91.88 431 PRO A CA 1
ATOM 3398 C C . PRO A 1 431 ? -37.688 12.969 33.312 1 91.88 431 PRO A C 1
ATOM 3400 O O . PRO A 1 431 ? -37.219 13.18 32.188 1 91.88 431 PRO A O 1
ATOM 3403 N N . ASP A 1 432 ? -38.938 13.156 33.594 1 88.94 432 ASP A N 1
ATOM 3404 C CA . ASP A 1 432 ? -39.938 13.508 32.594 1 88.94 432 ASP A CA 1
ATOM 3405 C C . ASP A 1 432 ? -39.688 14.906 32.031 1 88.94 432 ASP A C 1
ATOM 3407 O O . ASP A 1 432 ? -40.062 15.211 30.906 1 88.94 432 ASP A O 1
ATOM 3411 N N . ASP A 1 433 ? -38.938 15.703 32.781 1 88.62 433 ASP A N 1
ATOM 3412 C CA . ASP A 1 433 ? -38.656 17.078 32.375 1 88.62 433 ASP A CA 1
ATOM 3413 C C . ASP A 1 433 ? -37.344 17.172 31.625 1 88.62 433 ASP A C 1
ATOM 3415 O O . ASP A 1 433 ? -36.812 18.266 31.391 1 88.62 433 ASP A O 1
ATOM 3419 N N . ALA A 1 434 ? -36.812 16.047 31.297 1 93.31 434 ALA A N 1
ATOM 3420 C CA . ALA A 1 434 ? -35.562 16.047 30.562 1 93.31 434 ALA A CA 1
ATOM 3421 C C . ALA A 1 434 ? -35.719 16.75 29.219 1 93.31 434 ALA A C 1
ATOM 3423 O O . ALA A 1 434 ? -36.688 16.531 28.5 1 93.31 434 ALA A O 1
ATOM 3424 N N . PRO A 1 435 ? -34.812 17.609 28.891 1 93.44 435 PRO A N 1
ATOM 3425 C CA . PRO A 1 435 ? -34.906 18.359 27.641 1 93.44 435 PRO A CA 1
ATOM 3426 C C . PRO A 1 435 ? -34.75 17.469 26.406 1 93.44 435 PRO A C 1
ATOM 3428 O O . PRO A 1 435 ? -33.938 16.562 26.391 1 93.44 435 PRO A O 1
ATOM 3431 N N . THR A 1 436 ? -35.562 17.703 25.391 1 92.12 436 THR A N 1
ATOM 3432 C CA . THR A 1 436 ? -35.5 16.953 24.141 1 92.12 436 THR A CA 1
ATOM 3433 C C . THR A 1 436 ? -35.438 17.906 22.953 1 92.12 436 THR A C 1
ATOM 3435 O O . THR A 1 436 ? -35.5 17.484 21.797 1 92.12 436 THR A O 1
ATOM 3438 N N . GLY A 1 437 ? -35.312 19.125 23.234 1 88.5 437 GLY A N 1
ATOM 3439 C CA . GLY A 1 437 ? -35.312 20.125 22.156 1 88.5 437 GLY A CA 1
ATOM 3440 C C . GLY A 1 437 ? -34.094 20.031 21.266 1 88.5 437 GLY A C 1
ATOM 3441 O O . GLY A 1 437 ? -34.125 20.422 20.109 1 88.5 437 GLY A O 1
ATOM 3442 N N . PHE A 1 438 ? -33 19.469 21.797 1 91 438 PHE A N 1
ATOM 3443 C CA . PHE A 1 438 ? -31.766 19.391 21.047 1 91 438 PHE A CA 1
ATOM 3444 C C . PHE A 1 438 ? -31.75 18.156 20.156 1 91 438 PHE A C 1
ATOM 3446 O O . PHE A 1 438 ? -30.906 18.031 19.266 1 91 438 PHE A O 1
ATOM 3453 N N . VAL A 1 439 ? -32.719 17.234 20.312 1 92.94 439 VAL A N 1
ATOM 3454 C CA . VAL A 1 439 ? -32.75 15.984 19.578 1 92.94 439 VAL A CA 1
ATOM 3455 C C . VAL A 1 439 ? -33.219 16.234 18.156 1 92.94 439 VAL A C 1
ATOM 3457 O O . VAL A 1 439 ? -34.281 16.812 17.938 1 92.94 439 VAL A O 1
ATOM 3460 N N . PRO A 1 440 ? -32.469 15.805 17.203 1 88.88 440 PRO A N 1
ATOM 3461 C CA . PRO A 1 440 ? -32.906 15.953 15.805 1 88.88 440 PRO A CA 1
ATOM 3462 C C . PRO A 1 440 ? -34.219 15.242 15.523 1 88.88 440 PRO A C 1
ATOM 3464 O O . PRO A 1 440 ? -34.5 14.211 16.141 1 88.88 440 PRO A O 1
ATOM 3467 N N . THR A 1 441 ? -34.875 15.648 14.555 1 87.12 441 THR A N 1
ATOM 3468 C CA . THR A 1 441 ? -36.188 15.125 14.211 1 87.12 441 THR A CA 1
ATOM 3469 C C . THR A 1 441 ? -36.094 13.664 13.797 1 87.12 441 THR A C 1
ATOM 3471 O O . THR A 1 441 ? -37 12.875 14.078 1 87.12 441 THR A O 1
ATOM 3474 N N . LYS A 1 442 ? -35.062 13.312 13.305 1 86.44 442 LYS A N 1
ATOM 3475 C CA . LYS A 1 442 ? -34.906 11.953 12.797 1 86.44 442 LYS A CA 1
ATOM 3476 C C . LYS A 1 442 ? -34.812 10.945 13.938 1 86.44 442 LYS A C 1
ATOM 3478 O O . LYS A 1 442 ? -35.062 9.758 13.75 1 86.44 442 LYS A O 1
ATOM 3483 N N . TRP A 1 443 ? -34.5 11.406 15.125 1 91.44 443 TRP A N 1
ATOM 3484 C CA . TRP A 1 443 ? -34.281 10.484 16.234 1 91.44 443 TRP A CA 1
ATOM 3485 C C . TRP A 1 443 ? -35.438 10.562 17.234 1 91.44 443 TRP A C 1
ATOM 3487 O O . TRP A 1 443 ? -35.531 9.742 18.156 1 91.44 443 TRP A O 1
ATOM 3497 N N . ARG A 1 444 ? -36.312 11.484 17.062 1 89.69 444 ARG A N 1
ATOM 3498 C CA . ARG A 1 444 ? -37.406 11.703 18.016 1 89.69 444 ARG A CA 1
ATOM 3499 C C . ARG A 1 444 ? -38.312 10.484 18.094 1 89.69 444 ARG A C 1
ATOM 3501 O O . ARG A 1 444 ? -38.844 10.18 19.156 1 89.69 444 ARG A O 1
ATOM 3508 N N . GLY A 1 445 ? -38.406 9.797 17.016 1 88.81 445 GLY A N 1
ATOM 3509 C CA . GLY A 1 445 ? -39.25 8.625 16.969 1 88.81 445 GLY A CA 1
ATOM 3510 C C . GLY A 1 445 ? -38.844 7.535 17.938 1 88.81 445 GLY A C 1
ATOM 3511 O O . GLY A 1 445 ? -39.688 6.82 18.469 1 88.81 445 GLY A O 1
ATOM 3512 N N . TYR A 1 446 ? -37.594 7.445 18.25 1 92 446 TYR A N 1
ATOM 3513 C CA . TYR A 1 446 ? -37.094 6.43 19.172 1 92 446 TYR A CA 1
ATOM 3514 C C . TYR A 1 446 ? -37.531 6.711 20.594 1 92 446 TYR A C 1
ATOM 3516 O O . TYR A 1 446 ? -37.906 5.793 21.328 1 92 446 TYR A O 1
ATOM 3524 N N . LEU A 1 447 ? -37.469 7.988 20.938 1 92.75 447 LEU A N 1
ATOM 3525 C CA . LEU A 1 447 ? -37.844 8.383 22.297 1 92.75 447 LEU A CA 1
ATOM 3526 C C . LEU A 1 447 ? -39.344 8.266 22.5 1 92.75 447 LEU A C 1
ATOM 3528 O O . LEU A 1 447 ? -39.781 7.766 23.531 1 92.75 447 LEU A O 1
ATOM 3532 N N . ASP A 1 448 ? -40.125 8.641 21.484 1 91.31 448 ASP A N 1
ATOM 3533 C CA . ASP A 1 448 ? -41.562 8.562 21.578 1 91.31 448 ASP A CA 1
ATOM 3534 C C . ASP A 1 448 ? -42.031 7.113 21.688 1 91.31 448 ASP A C 1
ATOM 3536 O O . ASP A 1 448 ? -42.938 6.805 22.5 1 91.31 448 ASP A O 1
ATOM 3540 N N . GLU A 1 449 ? -41.438 6.297 20.906 1 90.25 449 GLU A N 1
ATOM 3541 C CA . GLU A 1 449 ? -41.812 4.883 20.938 1 90.25 449 GLU A CA 1
ATOM 3542 C C . GLU A 1 449 ? -41.438 4.238 22.266 1 90.25 449 GLU A C 1
ATOM 3544 O O . GLU A 1 449 ? -42.219 3.416 22.797 1 90.25 449 GLU A O 1
ATOM 3549 N N . ALA A 1 450 ? -40.344 4.582 22.766 1 91.69 450 ALA A N 1
ATOM 3550 C CA . ALA A 1 450 ? -39.938 4.031 24.047 1 91.69 450 ALA A CA 1
ATOM 3551 C C . ALA A 1 450 ? -40.844 4.504 25.172 1 91.69 450 ALA A C 1
ATOM 3553 O O . ALA A 1 450 ? -41.156 3.74 26.078 1 91.69 450 ALA A O 1
ATOM 3554 N N . ARG A 1 451 ? -41.188 5.758 25.125 1 90.06 451 ARG A N 1
ATOM 3555 C CA . ARG A 1 451 ? -42.094 6.316 26.125 1 90.06 451 ARG A CA 1
ATOM 3556 C C . ARG A 1 451 ? -43.469 5.66 26.062 1 90.06 451 ARG A C 1
ATOM 3558 O O . ARG A 1 451 ? -44.031 5.312 27.094 1 90.06 451 ARG A O 1
ATOM 3565 N N . LYS A 1 452 ? -44 5.465 24.875 1 89.62 452 LYS A N 1
ATOM 3566 C CA . LYS A 1 452 ? -45.312 4.836 24.672 1 89.62 452 LYS A CA 1
ATOM 3567 C C . LYS A 1 452 ? -45.281 3.389 25.156 1 89.62 452 LYS A C 1
ATOM 3569 O O . LYS A 1 452 ? -46.281 2.92 25.734 1 89.62 452 LYS A O 1
ATOM 3574 N N . ALA A 1 453 ? -44.219 2.766 24.875 1 90.19 453 ALA A N 1
ATOM 3575 C CA . ALA A 1 453 ? -44.125 1.363 25.266 1 90.19 453 ALA A CA 1
ATOM 3576 C C . ALA A 1 453 ? -43.812 1.229 26.75 1 90.19 453 ALA A C 1
ATOM 3578 O O . ALA A 1 453 ? -43.875 0.131 27.312 1 90.19 453 ALA A O 1
ATOM 3579 N N . GLY A 1 454 ? -43.438 2.221 27.438 1 86.12 454 GLY A N 1
ATOM 3580 C CA . GLY A 1 454 ? -43.125 2.219 28.859 1 86.12 454 GLY A CA 1
ATOM 3581 C C . GLY A 1 454 ? -41.781 1.576 29.156 1 86.12 454 GLY A C 1
ATOM 3582 O O . GLY A 1 454 ? -41.562 1.06 30.25 1 86.12 454 GLY A O 1
ATOM 3583 N N . ASN A 1 455 ? -41.031 1.504 28.125 1 91 455 ASN A N 1
ATOM 3584 C CA . ASN A 1 455 ? -39.688 0.92 28.281 1 91 455 ASN A CA 1
ATOM 3585 C C . ASN A 1 455 ? -38.688 1.953 28.766 1 91 455 ASN A C 1
ATOM 3587 O O . ASN A 1 455 ? -38.062 2.641 27.969 1 91 455 ASN A O 1
ATOM 3591 N N . THR A 1 456 ? -38.375 2.031 29.953 1 89.81 456 THR A N 1
ATOM 3592 C CA . THR A 1 456 ? -37.5 3.023 30.578 1 89.81 456 THR A CA 1
ATOM 3593 C C . THR A 1 456 ? -36.031 2.82 30.172 1 89.81 456 THR A C 1
ATOM 3595 O O . THR A 1 456 ? -35.281 3.787 30.031 1 89.81 456 THR A O 1
ATOM 3598 N N . THR A 1 457 ? -35.719 1.586 29.969 1 90.31 457 THR A N 1
ATOM 3599 C CA . THR A 1 457 ? -34.344 1.283 29.594 1 90.31 457 THR A CA 1
ATOM 3600 C C . THR A 1 457 ? -34.031 1.784 28.188 1 90.31 457 THR A C 1
ATOM 3602 O O . THR A 1 457 ? -33 2.41 27.953 1 90.31 457 THR A O 1
ATOM 3605 N N . ALA A 1 458 ? -34.969 1.562 27.328 1 92 458 ALA A N 1
ATOM 3606 C CA . ALA A 1 458 ? -34.781 2.016 25.953 1 92 458 ALA A CA 1
ATOM 3607 C C . ALA A 1 458 ? -34.75 3.541 25.875 1 92 458 ALA A C 1
ATOM 3609 O O . ALA A 1 458 ? -33.969 4.117 25.125 1 92 458 ALA A O 1
ATOM 3610 N N . TYR A 1 459 ? -35.594 4.102 26.641 1 93.5 459 TYR A N 1
ATOM 3611 C CA . TYR A 1 459 ? -35.625 5.562 26.656 1 93.5 459 TYR A CA 1
ATOM 3612 C C . TYR A 1 459 ? -34.281 6.129 27.156 1 93.5 459 TYR A C 1
ATOM 3614 O O . TYR A 1 459 ? -33.75 7.078 26.578 1 93.5 459 TYR A O 1
ATOM 3622 N N . ARG A 1 460 ? -33.812 5.59 28.203 1 94.44 460 ARG A N 1
ATOM 3623 C CA . ARG A 1 460 ? -32.531 6.031 28.766 1 94.44 460 ARG A CA 1
ATOM 3624 C C . ARG A 1 460 ? -31.406 5.875 27.75 1 94.44 460 ARG A C 1
ATOM 3626 O O . ARG A 1 460 ? -30.594 6.789 27.562 1 94.44 460 ARG A O 1
ATOM 3633 N N . HIS A 1 461 ? -31.359 4.793 27.094 1 94.19 461 HIS A N 1
ATOM 3634 C CA . HIS A 1 461 ? -30.312 4.512 26.125 1 94.19 461 HIS A CA 1
ATOM 3635 C C . HIS A 1 461 ? -30.328 5.531 24.984 1 94.19 461 HIS A C 1
ATOM 3637 O O . HIS A 1 461 ? -29.312 6.176 24.719 1 94.19 461 HIS A O 1
ATOM 3643 N N . TYR A 1 462 ? -31.531 5.727 24.438 1 94.94 462 TYR A N 1
ATOM 3644 C CA . TYR A 1 462 ? -31.609 6.586 23.25 1 94.94 462 TYR A CA 1
ATOM 3645 C C . TYR A 1 462 ? -31.438 8.047 23.641 1 94.94 462 TYR A C 1
ATOM 3647 O O . TYR A 1 462 ? -30.828 8.82 22.891 1 94.94 462 TYR A O 1
ATOM 3655 N N . TRP A 1 463 ? -31.922 8.383 24.75 1 95.56 463 TRP A N 1
ATOM 3656 C CA . TRP A 1 463 ? -31.75 9.766 25.203 1 95.56 463 TRP A CA 1
ATOM 3657 C C . TRP A 1 463 ? -30.281 10.07 25.484 1 95.56 463 TRP A C 1
ATOM 3659 O O . TRP A 1 463 ? -29.766 11.109 25.062 1 95.56 463 TRP A O 1
ATOM 3669 N N . GLU A 1 464 ? -29.641 9.203 26.172 1 96 464 GLU A N 1
ATOM 3670 C CA . GLU A 1 464 ? -28.219 9.352 26.469 1 96 464 GLU A CA 1
ATOM 3671 C C . GLU A 1 464 ? -27.406 9.43 25.188 1 96 464 GLU A C 1
ATOM 3673 O O . GLU A 1 464 ? -26.5 10.258 25.078 1 96 464 GLU A O 1
ATOM 3678 N N . LEU A 1 465 ? -27.75 8.578 24.281 1 96.12 465 LEU A N 1
ATOM 3679 C CA . LEU A 1 465 ? -27.031 8.586 23.016 1 96.12 465 LEU A CA 1
ATOM 3680 C C . LEU A 1 465 ? -27.234 9.922 22.281 1 96.12 465 LEU A C 1
ATOM 3682 O O . LEU A 1 465 ? -26.297 10.453 21.688 1 96.12 465 LEU A O 1
ATOM 3686 N N . CYS A 1 466 ? -28.375 10.453 22.344 1 95.62 466 CYS A N 1
ATOM 3687 C CA . CYS A 1 466 ? -28.641 11.742 21.719 1 95.62 466 CYS A CA 1
ATOM 3688 C C . CYS A 1 466 ? -27.859 12.859 22.391 1 95.62 466 CYS A C 1
ATOM 3690 O O . CYS A 1 466 ? -27.359 13.766 21.719 1 95.62 466 CYS A O 1
ATOM 3692 N N . VAL A 1 467 ? -27.766 12.742 23.703 1 95.94 467 VAL A N 1
ATOM 3693 C CA . VAL A 1 467 ? -27 13.742 24.438 1 95.94 467 VAL A CA 1
ATOM 3694 C C . VAL A 1 467 ? -25.531 13.68 24.047 1 95.94 467 VAL A C 1
ATOM 3696 O O . VAL A 1 467 ? -24.906 14.711 23.797 1 95.94 467 VAL A O 1
ATOM 3699 N N . LEU A 1 468 ? -25.016 12.516 23.984 1 96.44 468 LEU A N 1
ATOM 3700 C CA . LEU A 1 468 ? -23.609 12.328 23.656 1 96.44 468 LEU A CA 1
ATOM 3701 C C . LEU A 1 468 ? -23.312 12.789 22.234 1 96.44 468 LEU A C 1
ATOM 3703 O O . LEU A 1 468 ? -22.297 13.453 21.984 1 96.44 468 LEU A O 1
ATOM 3707 N N . LEU A 1 469 ? -24.172 12.492 21.297 1 95.12 469 LEU A N 1
ATOM 3708 C CA . LEU A 1 469 ? -24 12.906 19.906 1 95.12 469 LEU A CA 1
ATOM 3709 C C . LEU A 1 469 ? -24.188 14.406 19.766 1 95.12 469 LEU A C 1
ATOM 3711 O O . LEU A 1 469 ? -23.469 15.055 18.984 1 95.12 469 LEU A O 1
ATOM 3715 N N . GLY A 1 470 ? -25.125 14.883 20.484 1 93.62 470 GLY A N 1
ATOM 3716 C CA . GLY A 1 470 ? -25.281 16.328 20.516 1 93.62 470 GLY A CA 1
ATOM 3717 C C . GLY A 1 470 ? -24.062 17.062 21.047 1 93.62 470 GLY A C 1
ATOM 3718 O O . GLY A 1 470 ? -23.688 18.109 20.531 1 93.62 470 GLY A O 1
ATOM 3719 N N . LEU A 1 471 ? -23.531 16.516 22.094 1 95.5 471 LEU A N 1
ATOM 3720 C CA . LEU A 1 471 ? -22.328 17.094 22.672 1 95.5 471 LEU A CA 1
ATOM 3721 C C . LEU A 1 471 ? -21.172 17.062 21.688 1 95.5 471 LEU A C 1
ATOM 3723 O O . LEU A 1 471 ? -20.438 18.047 21.531 1 95.5 471 LEU A O 1
ATOM 3727 N N . ARG A 1 472 ? -20.953 15.938 21.047 1 93.69 472 ARG A N 1
ATOM 3728 C CA . ARG A 1 472 ? -19.906 15.812 20.031 1 93.69 472 ARG A CA 1
ATOM 3729 C C . ARG A 1 472 ? -20.078 16.859 18.938 1 93.69 472 ARG A C 1
ATOM 3731 O O . ARG A 1 472 ? -19.125 17.547 18.578 1 93.69 472 ARG A O 1
ATOM 3738 N N . ASP A 1 473 ? -21.297 17.016 18.406 1 91.06 473 ASP A N 1
ATOM 3739 C CA . ASP A 1 473 ? -21.578 17.984 17.344 1 91.06 473 ASP A CA 1
ATOM 3740 C C . ASP A 1 473 ? -21.391 19.406 17.828 1 91.06 473 ASP A C 1
ATOM 3742 O O . ASP A 1 473 ? -20.922 20.281 17.094 1 91.06 473 ASP A O 1
ATOM 3746 N N . GLY A 1 474 ? -21.844 19.625 19.078 1 91.06 474 GLY A N 1
ATOM 3747 C CA . GLY A 1 474 ? -21.672 20.938 19.656 1 91.06 474 GLY A CA 1
ATOM 3748 C C . GLY A 1 474 ? -20.203 21.328 19.828 1 91.06 474 GLY A C 1
ATOM 3749 O O . GLY A 1 474 ? -19.844 22.484 19.641 1 91.06 474 GLY A O 1
ATOM 3750 N N . LEU A 1 475 ? -19.391 20.391 20.203 1 91.88 475 LEU A N 1
ATOM 3751 C CA . LEU A 1 475 ? -17.969 20.641 20.344 1 91.88 475 LEU A CA 1
ATOM 3752 C C . LEU A 1 475 ? -17.328 20.922 18.984 1 91.88 475 LEU A C 1
ATOM 3754 O O . LEU A 1 475 ? -16.438 21.766 18.875 1 91.88 475 LEU A O 1
ATOM 3758 N N . ARG A 1 476 ? -17.781 20.297 17.922 1 88.06 476 ARG A N 1
ATOM 3759 C CA . ARG A 1 476 ? -17.25 20.469 16.578 1 88.06 476 ARG A CA 1
ATOM 3760 C C . ARG A 1 476 ? -17.641 21.828 16.016 1 88.06 476 ARG A C 1
ATOM 3762 O O . ARG A 1 476 ? -16.859 22.469 15.32 1 88.06 476 ARG A O 1
ATOM 3769 N N . SER A 1 477 ? -18.859 22.25 16.297 1 85.44 477 SER A N 1
ATOM 3770 C CA . SER A 1 477 ? -19.375 23.516 15.766 1 85.44 477 SER A CA 1
ATOM 3771 C C . SER A 1 477 ? -18.859 24.703 16.578 1 85.44 477 SER A C 1
ATOM 3773 O O . SER A 1 477 ? -18.844 25.828 16.094 1 85.44 477 SER A O 1
ATOM 3775 N N . GLY A 1 478 ? -18.516 24.406 17.875 1 86.25 478 GLY A N 1
ATOM 3776 C CA . GLY A 1 478 ? -18.109 25.484 18.766 1 86.25 478 GLY A CA 1
ATOM 3777 C C . GLY A 1 478 ? -19.234 26.016 19.625 1 86.25 478 GLY A C 1
ATOM 3778 O O . GLY A 1 478 ? -19.016 26.891 20.469 1 86.25 478 GLY A O 1
ATOM 3779 N N . ASP A 1 479 ? -20.438 25.469 19.422 1 87.62 479 ASP A N 1
ATOM 3780 C CA . ASP A 1 479 ? -21.562 25.875 20.266 1 87.62 479 ASP A CA 1
ATOM 3781 C C . ASP A 1 479 ? -21.297 25.5 21.734 1 87.62 479 ASP A C 1
ATOM 3783 O O . ASP A 1 479 ? -21.781 26.172 22.641 1 87.62 479 ASP A O 1
ATOM 3787 N N . VAL A 1 480 ? -20.656 24.438 21.828 1 92.88 480 VAL A N 1
ATOM 3788 C CA . VAL A 1 480 ? -20.172 24.016 23.141 1 92.88 480 VAL A CA 1
ATOM 3789 C C . VAL A 1 480 ? -18.656 24.125 23.188 1 92.88 480 VAL A C 1
ATOM 3791 O O . VAL A 1 480 ? -17.969 23.797 22.219 1 92.88 480 VAL A O 1
ATOM 3794 N N . PHE A 1 481 ? -18.141 24.766 24.172 1 93.38 481 PHE A N 1
ATOM 3795 C CA . PHE A 1 481 ? -16.688 24.875 24.297 1 93.38 481 PHE A CA 1
ATOM 3796 C C . PHE A 1 481 ? -16.234 24.453 25.688 1 93.38 481 PHE A C 1
ATOM 3798 O O . PHE A 1 481 ? -17.062 24.234 26.578 1 93.38 481 PHE A O 1
ATOM 3805 N N . VAL A 1 482 ? -15.008 24.219 25.875 1 95.25 482 VAL A N 1
ATOM 3806 C CA . VAL A 1 482 ? -14.406 23.734 27.109 1 95.25 482 VAL A CA 1
ATOM 3807 C C . VAL A 1 482 ? -13.438 24.781 27.656 1 95.25 482 VAL A C 1
ATOM 3809 O O . VAL A 1 482 ? -12.375 25 27.094 1 95.25 482 VAL A O 1
ATOM 3812 N N . PRO A 1 483 ? -13.82 25.344 28.719 1 91.88 483 PRO A N 1
ATOM 3813 C CA . PRO A 1 483 ? -12.898 26.312 29.312 1 91.88 483 PRO A CA 1
ATOM 3814 C C . PRO A 1 483 ? -11.539 25.703 29.656 1 91.88 483 PRO A C 1
ATOM 3816 O O . PRO A 1 483 ? -11.477 24.625 30.234 1 91.88 483 PRO A O 1
ATOM 3819 N N . GLY A 1 484 ? -10.5 26.438 29.312 1 87.94 484 GLY A N 1
ATOM 3820 C CA . GLY A 1 484 ? -9.156 25.938 29.578 1 87.94 484 GLY A CA 1
ATOM 3821 C C . GLY A 1 484 ? -8.539 25.234 28.391 1 87.94 484 GLY A C 1
ATOM 3822 O O . GLY A 1 484 ? -7.324 25.016 28.359 1 87.94 484 GLY A O 1
ATOM 3823 N N . SER A 1 485 ? -9.398 24.828 27.5 1 91.38 485 SER A N 1
ATOM 3824 C CA . SER A 1 485 ? -8.906 24.156 26.297 1 91.38 485 SER A CA 1
ATOM 3825 C C . SER A 1 485 ? -8.43 25.156 25.266 1 91.38 485 SER A C 1
ATOM 3827 O O . SER A 1 485 ? -8.875 26.312 25.266 1 91.38 485 SER A O 1
ATOM 3829 N N . ARG A 1 486 ? -7.508 24.766 24.516 1 86.5 486 ARG A N 1
ATOM 3830 C CA . ARG A 1 486 ? -7.031 25.609 23.406 1 86.5 486 ARG A CA 1
ATOM 3831 C C . ARG A 1 486 ? -7.762 25.266 22.109 1 86.5 486 ARG A C 1
ATOM 3833 O O . ARG A 1 486 ? -8.148 26.172 21.359 1 86.5 486 ARG A O 1
ATOM 3840 N N . ARG A 1 487 ? -8.047 24.094 21.828 1 87.5 487 ARG A N 1
ATOM 3841 C CA . ARG A 1 487 ? -8.625 23.641 20.578 1 87.5 487 ARG A CA 1
ATOM 3842 C C . ARG A 1 487 ? -10.148 23.734 20.609 1 87.5 487 ARG A C 1
ATOM 3844 O O . ARG A 1 487 ? -10.789 23.828 19.547 1 87.5 487 ARG A O 1
ATOM 3851 N N . TYR A 1 488 ? -10.68 23.656 21.812 1 91.69 488 TYR A N 1
ATOM 3852 C CA . TYR A 1 488 ? -12.133 23.672 21.953 1 91.69 488 TYR A CA 1
ATOM 3853 C C . TYR A 1 488 ? -12.578 24.859 22.812 1 91.69 488 TYR A C 1
ATOM 3855 O O . TYR A 1 488 ? -13.484 24.734 23.641 1 91.69 488 TYR A O 1
ATOM 3863 N N . ALA A 1 489 ? -11.828 25.891 22.625 1 88.62 489 ALA A N 1
ATOM 3864 C CA . ALA A 1 489 ? -12.156 27.109 23.359 1 88.62 489 ALA A CA 1
ATOM 3865 C C . ALA A 1 489 ? -13.344 27.828 22.734 1 88.62 489 ALA A C 1
ATOM 3867 O O . ALA A 1 489 ? -13.852 27.406 21.703 1 88.62 489 ALA A O 1
ATOM 3868 N N . ASP A 1 490 ? -13.75 28.797 23.406 1 86.44 490 ASP A N 1
ATOM 3869 C CA . ASP A 1 490 ? -14.82 29.641 22.875 1 86.44 490 ASP A CA 1
ATOM 3870 C C . ASP A 1 490 ? -14.422 30.266 21.531 1 86.44 490 ASP A C 1
ATOM 3872 O O . ASP A 1 490 ? -13.352 30.859 21.422 1 86.44 490 ASP A O 1
ATOM 3876 N N . PRO A 1 491 ? -15.219 30.094 20.547 1 81.88 491 PRO A N 1
ATOM 3877 C CA . PRO A 1 491 ? -14.891 30.656 19.219 1 81.88 491 PRO A CA 1
ATOM 3878 C C . PRO A 1 491 ? -14.672 32.156 19.25 1 81.88 491 PRO A C 1
ATOM 3880 O O . PRO A 1 491 ? -13.891 32.688 18.469 1 81.88 491 PRO A O 1
ATOM 3883 N N . ALA A 1 492 ? -15.281 32.75 20.172 1 79.81 492 ALA A N 1
ATOM 3884 C CA . ALA A 1 492 ? -15.117 34.188 20.297 1 79.81 492 ALA A CA 1
ATOM 3885 C C . ALA A 1 492 ? -13.711 34.562 20.781 1 79.81 492 ALA A C 1
ATOM 3887 O O . ALA A 1 492 ? -13.195 35.625 20.469 1 79.81 492 ALA A O 1
ATOM 3888 N N . ALA A 1 493 ? -13.227 33.656 21.453 1 82.5 493 ALA A N 1
ATOM 3889 C CA . ALA A 1 493 ? -11.891 33.875 21.984 1 82.5 493 ALA A CA 1
ATOM 3890 C C . ALA A 1 493 ? -10.836 33.844 20.891 1 82.5 493 ALA A C 1
ATOM 3892 O O . ALA A 1 493 ? -9.727 34.344 21.062 1 82.5 493 ALA A O 1
ATOM 3893 N N . TYR A 1 494 ? -11.234 33.312 19.781 1 84.5 494 TYR A N 1
ATOM 3894 C CA . TYR A 1 494 ? -10.297 33.219 18.656 1 84.5 494 TYR A CA 1
ATOM 3895 C C . TYR A 1 494 ? -10.266 34.531 17.875 1 84.5 494 TYR A C 1
ATOM 3897 O O . TYR A 1 494 ? -9.367 34.75 17.062 1 84.5 494 TYR A O 1
ATOM 3905 N N . LEU A 1 495 ? -11.242 35.375 18.125 1 87.81 495 LEU A N 1
ATOM 3906 C CA . LEU A 1 495 ? -11.359 36.625 17.359 1 87.81 495 LEU A CA 1
ATOM 3907 C C . LEU A 1 495 ? -10.844 37.812 18.156 1 87.81 495 LEU A C 1
ATOM 3909 O O . LEU A 1 495 ? -10.852 37.781 19.391 1 87.81 495 LEU A O 1
ATOM 3913 N N . LEU A 1 496 ? -10.391 38.719 17.438 1 88.5 496 LEU A N 1
ATOM 3914 C CA . LEU A 1 496 ? -10.07 40 18.062 1 88.5 496 LEU A CA 1
ATOM 3915 C C . LEU A 1 496 ? -11.297 40.594 18.75 1 88.5 496 LEU A C 1
ATOM 3917 O O . LEU A 1 496 ? -12.414 40.5 18.219 1 88.5 496 LEU A O 1
ATOM 3921 N N . THR A 1 497 ? -11.055 41.156 19.875 1 89.81 497 THR A N 1
ATOM 3922 C CA . THR A 1 497 ? -12.164 41.812 20.531 1 89.81 497 THR A CA 1
ATOM 3923 C C . THR A 1 497 ? -12.586 43.062 19.75 1 89.81 497 THR A C 1
ATOM 3925 O O . THR A 1 497 ? -11.781 43.656 19.031 1 89.81 497 THR A O 1
ATOM 3928 N N . PRO A 1 498 ? -13.883 43.344 19.828 1 89.94 498 PRO A N 1
ATOM 3929 C CA . PRO A 1 498 ? -14.344 44.531 19.109 1 89.94 498 PRO A CA 1
ATOM 3930 C C . PRO A 1 498 ? -13.523 45.781 19.438 1 89.94 498 PRO A C 1
ATOM 3932 O O . PRO A 1 498 ? -13.273 46.625 18.562 1 89.94 498 PRO A O 1
ATOM 3935 N N . GLN A 1 499 ? -13.039 45.844 20.641 1 89.94 499 GLN A N 1
ATOM 3936 C CA . GLN A 1 499 ? -12.25 47 21.062 1 89.94 499 GLN A CA 1
ATOM 3937 C C . GLN A 1 499 ? -10.875 47 20.406 1 89.94 499 GLN A C 1
ATOM 3939 O O . GLN A 1 499 ? -10.391 48.062 19.969 1 89.94 499 GLN A O 1
ATOM 3944 N N . ALA A 1 500 ? -10.344 45.875 20.297 1 88.69 500 ALA A N 1
ATOM 3945 C CA . ALA A 1 500 ? -9.031 45.75 19.656 1 88.69 500 ALA A CA 1
ATOM 3946 C C . ALA A 1 500 ? -9.133 45.875 18.141 1 88.69 500 ALA A C 1
ATOM 3948 O O . ALA A 1 500 ? -8.18 46.312 17.484 1 88.69 500 ALA A O 1
ATOM 3949 N N . TRP A 1 501 ? -10.312 45.656 17.547 1 91.12 501 TRP A N 1
ATOM 3950 C CA . TRP A 1 501 ? -10.531 45.625 16.094 1 91.12 501 TRP A CA 1
ATOM 3951 C C . TRP A 1 501 ? -10.711 47.031 15.539 1 91.12 501 TRP A C 1
ATOM 3953 O O . TRP A 1 501 ? -10.211 47.312 14.453 1 91.12 501 TRP A O 1
ATOM 3963 N N . GLU A 1 502 ? -11.258 47.844 16.234 1 89.88 502 GLU A N 1
ATOM 3964 C CA . GLU A 1 502 ? -11.625 49.156 15.742 1 89.88 502 GLU A CA 1
ATOM 3965 C C . GLU A 1 502 ? -10.398 49.938 15.25 1 89.88 502 GLU A C 1
ATOM 3967 O O . GLU A 1 502 ? -10.391 50.438 14.125 1 89.88 502 GLU A O 1
ATOM 3972 N N . PRO A 1 503 ? -9.352 49.906 16.031 1 88 503 PRO A N 1
ATOM 3973 C CA . PRO A 1 503 ? -8.188 50.625 15.531 1 88 503 PRO A CA 1
ATOM 3974 C C . PRO A 1 503 ? -7.461 49.906 14.398 1 88 503 PRO A C 1
ATOM 3976 O O . PRO A 1 503 ? -6.746 50.531 13.617 1 88 503 PRO A O 1
ATOM 3979 N N . GLN A 1 504 ? -7.598 48.656 14.297 1 90.31 504 GLN A N 1
ATOM 3980 C CA . GLN A 1 504 ? -6.859 47.875 13.32 1 90.31 504 GLN A CA 1
ATOM 3981 C C . GLN A 1 504 ? -7.637 47.719 12.016 1 90.31 504 GLN A C 1
ATOM 3983 O O . GLN A 1 504 ? -7.07 47.344 10.992 1 90.31 504 GLN A O 1
ATOM 3988 N N . ARG A 1 505 ? -8.883 48.062 11.984 1 92.62 505 ARG A N 1
ATOM 3989 C CA . ARG A 1 505 ? -9.773 47.844 10.844 1 92.62 505 ARG A CA 1
ATOM 3990 C C . ARG A 1 505 ? -9.266 48.562 9.602 1 92.62 505 ARG A C 1
ATOM 3992 O O . ARG A 1 505 ? -9.18 48 8.523 1 92.62 505 ARG A O 1
ATOM 3999 N N . ASP A 1 506 ? -8.914 49.781 9.734 1 87.69 506 ASP A N 1
ATOM 4000 C CA . ASP A 1 506 ? -8.492 50.594 8.586 1 87.69 506 ASP A CA 1
ATOM 4001 C C . ASP A 1 506 ? -7.164 50.094 8.023 1 87.69 506 ASP A C 1
ATOM 4003 O O . ASP A 1 506 ? -6.969 50.062 6.809 1 87.69 506 ASP A O 1
ATOM 4007 N N . GLU A 1 507 ? -6.344 49.75 8.953 1 86.44 507 GLU A N 1
ATOM 4008 C CA . GLU A 1 507 ? -5.07 49.188 8.516 1 86.44 507 GLU A CA 1
ATOM 4009 C C . GLU A 1 507 ? -5.273 47.906 7.754 1 86.44 507 GLU A C 1
ATOM 4011 O O . GLU A 1 507 ? -4.648 47.688 6.711 1 86.44 507 GLU A O 1
ATOM 4016 N N . PHE A 1 508 ? -6.062 47.094 8.289 1 91 508 PHE A N 1
ATOM 4017 C CA . PHE A 1 508 ? -6.359 45.844 7.645 1 91 508 PHE A CA 1
ATOM 4018 C C . PHE A 1 508 ? -6.957 46.062 6.262 1 91 508 PHE A C 1
ATOM 4020 O O . PHE A 1 508 ? -6.547 45.406 5.289 1 91 508 PHE A O 1
ATOM 4027 N N . CYS A 1 509 ? -7.996 46.875 6.109 1 91.38 509 CYS A N 1
ATOM 4028 C CA . CYS A 1 509 ? -8.688 47.125 4.848 1 91.38 509 CYS A CA 1
ATOM 4029 C C . CYS A 1 509 ? -7.727 47.656 3.793 1 91.38 509 CYS A C 1
ATOM 4031 O O . CYS A 1 509 ? -7.836 47.312 2.617 1 91.38 509 CYS A O 1
ATOM 4033 N N . ARG A 1 510 ? -6.773 48.406 4.211 1 87.19 510 ARG A N 1
ATOM 4034 C CA . ARG A 1 510 ? -5.758 48.906 3.285 1 87.19 510 ARG A CA 1
ATOM 4035 C C . ARG A 1 510 ? -4.848 47.781 2.814 1 87.19 510 ARG A C 1
ATOM 4037 O O . ARG A 1 510 ? -4.484 47.719 1.639 1 87.19 510 ARG A O 1
ATOM 4044 N N . LEU A 1 511 ? -4.516 47 3.703 1 84.75 511 LEU A N 1
ATOM 4045 C CA . LEU A 1 511 ? -3.607 45.875 3.41 1 84.75 511 LEU A CA 1
ATOM 4046 C C . LEU A 1 511 ? -4.23 44.906 2.408 1 84.75 511 LEU A C 1
ATOM 4048 O O . LEU A 1 511 ? -3.537 44.375 1.541 1 84.75 511 LEU A O 1
ATOM 4052 N N . VAL A 1 512 ? -5.535 44.656 2.482 1 90 512 VAL A N 1
ATOM 4053 C CA . VAL A 1 512 ? -6.172 43.625 1.671 1 90 512 VAL A CA 1
ATOM 4054 C C . VAL A 1 512 ? -6.879 44.281 0.479 1 90 512 VAL A C 1
ATOM 4056 O O . VAL A 1 512 ? -7.285 43.594 -0.458 1 90 512 VAL A O 1
ATOM 4059 N N . GLY A 1 513 ? -7 45.594 0.436 1 87.31 513 GLY A N 1
ATOM 4060 C CA . GLY A 1 513 ? -7.625 46.281 -0.673 1 87.31 513 GLY A CA 1
ATOM 4061 C C . GLY A 1 513 ? -9.141 46.188 -0.665 1 87.31 513 GLY A C 1
ATOM 4062 O O . GLY A 1 513 ? -9.758 45.969 -1.706 1 87.31 513 GLY A O 1
ATOM 4063 N N . LYS A 1 514 ? -9.727 46.156 0.521 1 91.56 514 LYS A N 1
ATOM 4064 C CA . LYS A 1 514 ? -11.18 46.094 0.663 1 91.56 514 LYS A CA 1
ATOM 4065 C C . LYS A 1 514 ? -11.703 47.344 1.363 1 91.56 514 LYS A C 1
ATOM 4067 O O . LYS A 1 514 ? -11 47.969 2.168 1 91.56 514 LYS A O 1
ATOM 4072 N N . SER A 1 515 ? -12.93 47.656 1.048 1 92.69 515 SER A N 1
ATOM 4073 C CA . SER A 1 515 ? -13.555 48.812 1.677 1 92.69 515 SER A CA 1
ATOM 4074 C C . SER A 1 515 ? -14.148 48.438 3.033 1 92.69 515 SER A C 1
ATOM 4076 O O . SER A 1 515 ? -14.695 47.344 3.207 1 92.69 515 SER A O 1
ATOM 4078 N N . ALA A 1 516 ? -14.109 49.375 3.959 1 93.19 516 ALA A N 1
ATOM 4079 C CA . ALA A 1 516 ? -14.719 49.188 5.27 1 93.19 516 ALA A CA 1
ATOM 4080 C C . ALA A 1 516 ? -16.234 49.375 5.207 1 93.19 516 ALA A C 1
ATOM 4082 O O . ALA A 1 516 ? -16.953 48.875 6.078 1 93.19 516 ALA A O 1
ATOM 4083 N N . ASP A 1 517 ? -16.625 50 4.035 1 93.94 517 ASP A N 1
ATOM 4084 C CA . ASP A 1 517 ? -18.062 50.25 3.846 1 93.94 517 ASP A CA 1
ATOM 4085 C C . ASP A 1 517 ? -18.719 49.094 3.107 1 93.94 517 ASP A C 1
ATOM 4087 O O . ASP A 1 517 ? -18.344 48.781 1.975 1 93.94 517 ASP A O 1
ATOM 4091 N N . PRO A 1 518 ? -19.688 48.5 3.783 1 95.62 518 PRO A N 1
ATOM 4092 C CA . PRO A 1 518 ? -20.344 47.344 3.166 1 95.62 518 PRO A CA 1
ATOM 4093 C C . PRO A 1 518 ? -21.016 47.688 1.838 1 95.62 518 PRO A C 1
ATOM 4095 O O . PRO A 1 518 ? -21 46.875 0.903 1 95.62 518 PRO A O 1
ATOM 4098 N N . ALA A 1 519 ? -21.625 48.812 1.739 1 94.62 519 ALA A N 1
ATOM 4099 C CA . ALA A 1 519 ? -22.328 49.188 0.519 1 94.62 519 ALA A CA 1
ATOM 4100 C C . ALA A 1 519 ? -21.359 49.312 -0.66 1 94.62 519 ALA A C 1
ATOM 4102 O O . ALA A 1 519 ? -21.656 48.844 -1.759 1 94.62 519 ALA A O 1
ATOM 4103 N N . ARG A 1 520 ? -20.328 49.938 -0.44 1 94.75 520 ARG A N 1
ATOM 4104 C CA . ARG A 1 520 ? -19.328 50.062 -1.495 1 94.75 520 ARG A CA 1
ATOM 4105 C C . ARG A 1 520 ? -18.734 48.719 -1.867 1 94.75 520 ARG A C 1
ATOM 4107 O O . ARG A 1 520 ? -18.516 48.438 -3.047 1 94.75 520 ARG A O 1
ATOM 4114 N N . ALA A 1 521 ? -18.422 47.969 -0.844 1 94.75 521 ALA A N 1
ATOM 4115 C CA . ALA A 1 521 ? -17.828 46.656 -1.075 1 94.75 521 ALA A CA 1
ATOM 4116 C C . ALA A 1 521 ? -18.766 45.781 -1.888 1 94.75 521 ALA A C 1
ATOM 4118 O O . ALA A 1 521 ? -18.344 45.062 -2.809 1 94.75 521 ALA A O 1
ATOM 4119 N N . LEU A 1 522 ? -20.031 45.719 -1.562 1 95.75 522 LEU A N 1
ATOM 4120 C CA . LEU A 1 522 ? -21 44.875 -2.238 1 95.75 522 LEU A CA 1
ATOM 4121 C C . LEU A 1 522 ? -21.281 45.406 -3.645 1 95.75 522 LEU A C 1
ATOM 4123 O O . LEU A 1 522 ? -21.531 44.594 -4.562 1 95.75 522 LEU A O 1
ATOM 4127 N N . ALA A 1 523 ? -21.25 46.719 -3.785 1 94.56 523 ALA A N 1
ATOM 4128 C CA . ALA A 1 523 ? -21.422 47.281 -5.121 1 94.56 523 ALA A CA 1
ATOM 4129 C C . ALA A 1 523 ? -20.297 46.844 -6.051 1 94.56 523 ALA A C 1
ATOM 4131 O O . ALA A 1 523 ? -20.531 46.469 -7.207 1 94.56 523 ALA A O 1
ATOM 4132 N N . THR A 1 524 ? -19.172 46.938 -5.539 1 94.12 524 THR A N 1
ATOM 4133 C CA . THR A 1 524 ? -18.016 46.5 -6.316 1 94.12 524 THR A CA 1
ATOM 4134 C C . THR A 1 524 ? -18.125 45.031 -6.68 1 94.12 524 THR A C 1
ATOM 4136 O O . THR A 1 524 ? -17.828 44.625 -7.812 1 94.12 524 THR A O 1
ATOM 4139 N N . ALA A 1 525 ? -18.5 44.188 -5.742 1 95.19 525 ALA A N 1
ATOM 4140 C CA . ALA A 1 525 ? -18.625 42.75 -5.965 1 95.19 525 ALA A CA 1
ATOM 4141 C C . ALA A 1 525 ? -19.719 42.438 -6.977 1 95.19 525 ALA A C 1
ATOM 4143 O O . ALA A 1 525 ? -19.578 41.531 -7.797 1 95.19 525 ALA A O 1
ATOM 4144 N N . THR A 1 526 ? -20.781 43.125 -6.891 1 95.06 526 THR A N 1
ATOM 4145 C CA . THR A 1 526 ? -21.875 42.906 -7.828 1 95.06 526 THR A CA 1
ATOM 4146 C C . THR A 1 526 ? -21.5 43.344 -9.234 1 95.06 526 THR A C 1
ATOM 4148 O O . THR A 1 526 ? -21.922 42.75 -10.219 1 95.06 526 THR A O 1
ATOM 4151 N N . ASP A 1 527 ? -20.703 44.406 -9.297 1 94.75 527 ASP A N 1
ATOM 4152 C CA . ASP A 1 527 ? -20.188 44.844 -10.586 1 94.75 527 ASP A CA 1
ATOM 4153 C C . ASP A 1 527 ? -19.281 43.781 -11.203 1 94.75 527 ASP A C 1
ATOM 4155 O O . ASP A 1 527 ? -19.328 43.531 -12.414 1 94.75 527 ASP A O 1
ATOM 4159 N N . GLU A 1 528 ? -18.516 43.25 -10.375 1 95.81 528 GLU A N 1
ATOM 4160 C CA . GLU A 1 528 ? -17.656 42.156 -10.836 1 95.81 528 GLU A CA 1
ATOM 4161 C C . GLU A 1 528 ? -18.484 40.969 -11.336 1 95.81 528 GLU A C 1
ATOM 4163 O O . GLU A 1 528 ? -18.125 40.344 -12.328 1 95.81 528 GLU A O 1
ATOM 4168 N N . LEU A 1 529 ? -19.531 40.625 -10.633 1 96.44 529 LEU A N 1
ATOM 4169 C CA . LEU A 1 529 ? -20.422 39.531 -11.031 1 96.44 529 LEU A CA 1
ATOM 4170 C C . LEU A 1 529 ? -21.047 39.812 -12.391 1 96.44 529 LEU A C 1
ATOM 4172 O O . LEU A 1 529 ? -21.078 38.938 -13.258 1 96.44 529 LEU A O 1
ATOM 4176 N N . ASP A 1 530 ? -21.438 41.031 -12.57 1 94.81 530 ASP A N 1
ATOM 4177 C CA . ASP A 1 530 ? -22.047 41.406 -13.836 1 94.81 530 ASP A CA 1
ATOM 4178 C C . ASP A 1 530 ? -21.047 41.344 -14.984 1 94.81 530 ASP A C 1
ATOM 4180 O O . ASP A 1 530 ? -21.391 40.906 -16.078 1 94.81 530 ASP A O 1
ATOM 4184 N N . ALA A 1 531 ? -19.938 41.781 -14.656 1 95.38 531 ALA A N 1
ATOM 4185 C CA . ALA A 1 531 ? -18.891 41.719 -15.672 1 95.38 531 ALA A CA 1
ATOM 4186 C C . ALA A 1 531 ? -18.578 40.281 -16.047 1 95.38 531 ALA A C 1
ATOM 4188 O O . ALA A 1 531 ? -18.406 39.969 -17.219 1 95.38 531 ALA A O 1
ATOM 4189 N N . ALA A 1 532 ? -18.406 39.438 -15.094 1 96.12 532 ALA A N 1
ATOM 4190 C CA . ALA A 1 532 ? -18.094 38.031 -15.328 1 96.12 532 ALA A CA 1
ATOM 4191 C C . ALA A 1 532 ? -19.219 37.344 -16.094 1 96.12 532 ALA A C 1
ATOM 4193 O O . ALA A 1 532 ? -18.969 36.531 -17 1 96.12 532 ALA A O 1
ATOM 4194 N N . MET A 1 533 ? -20.422 37.719 -15.781 1 95 533 MET A N 1
ATOM 4195 C CA . MET A 1 533 ? -21.578 37.125 -16.453 1 95 533 MET A CA 1
ATOM 4196 C C . MET A 1 533 ? -21.656 37.625 -17.906 1 95 533 MET A C 1
ATOM 4198 O O . MET A 1 533 ? -22.094 36.875 -18.781 1 95 533 MET A O 1
ATOM 4202 N N . GLY A 1 534 ? -21.25 38.812 -18.047 1 94.38 534 GLY A N 1
ATOM 4203 C CA . GLY A 1 534 ? -21.188 39.344 -19.406 1 94.38 534 GLY A CA 1
ATOM 4204 C C . GLY A 1 534 ? -20.25 38.562 -20.297 1 94.38 534 GLY A C 1
ATOM 4205 O O . GLY A 1 534 ? -20.562 38.281 -21.453 1 94.38 534 GLY A O 1
ATOM 4206 N N . GLU A 1 535 ? -19.188 38.281 -19.766 1 94.75 535 GLU A N 1
ATOM 4207 C CA . GLU A 1 535 ? -18.219 37.469 -20.516 1 94.75 535 GLU A CA 1
ATOM 4208 C C . GLU A 1 535 ? -18.75 36.062 -20.781 1 94.75 535 GLU A C 1
ATOM 4210 O O . GLU A 1 535 ? -18.547 35.531 -21.875 1 94.75 535 GLU A O 1
ATOM 4215 N N . LEU A 1 536 ? -19.359 35.469 -19.812 1 94.38 536 LEU A N 1
ATOM 4216 C CA . LEU A 1 536 ? -19.922 34.125 -19.984 1 94.38 536 LEU A CA 1
ATOM 4217 C C . LEU A 1 536 ? -21.047 34.125 -21.031 1 94.38 536 LEU A C 1
ATOM 4219 O O . LEU A 1 536 ? -21.172 33.188 -21.812 1 94.38 536 LEU A O 1
ATOM 4223 N N . GLU A 1 537 ? -21.812 35.219 -21.031 1 94.56 537 GLU A N 1
ATOM 4224 C CA . GLU A 1 537 ? -22.891 35.344 -22 1 94.56 537 GLU A CA 1
ATOM 4225 C C . GLU A 1 537 ? -22.359 35.344 -23.422 1 94.56 537 GLU A C 1
ATOM 4227 O O . GLU A 1 537 ? -22.938 34.719 -24.312 1 94.56 537 GLU A O 1
ATOM 4232 N N . LYS A 1 538 ? -21.25 36 -23.562 1 93.12 538 LYS A N 1
ATOM 4233 C CA . LYS A 1 538 ? -20.641 36.062 -24.891 1 93.12 538 LYS A CA 1
ATOM 4234 C C . LYS A 1 538 ? -20.203 34.688 -25.359 1 93.12 538 LYS A C 1
ATOM 4236 O O . LYS A 1 538 ? -20.344 34.344 -26.531 1 93.12 538 LYS A O 1
ATOM 4241 N N . VAL A 1 539 ? -19.641 33.938 -24.453 1 93.25 539 VAL A N 1
ATOM 4242 C CA . VAL A 1 539 ? -19.141 32.594 -24.781 1 93.25 539 VAL A CA 1
ATOM 4243 C C . VAL A 1 539 ? -20.312 31.656 -25.094 1 93.25 539 VAL A C 1
ATOM 4245 O O . VAL A 1 539 ? -20.266 30.891 -26.047 1 93.25 539 VAL A O 1
ATOM 4248 N N . LEU A 1 540 ? -21.344 31.703 -24.344 1 92.75 540 LEU A N 1
ATOM 4249 C CA . LEU A 1 540 ? -22.484 30.812 -24.516 1 92.75 540 LEU A CA 1
ATOM 4250 C C . LEU A 1 540 ? -23.281 31.188 -25.766 1 92.75 540 LEU A C 1
ATOM 4252 O O . LEU A 1 540 ? -23.891 30.328 -26.391 1 92.75 540 LEU A O 1
ATOM 4256 N N . ALA A 1 541 ? -23.297 32.406 -26.078 1 90.62 541 ALA A N 1
ATOM 4257 C CA . ALA A 1 541 ? -23.984 32.875 -27.281 1 90.62 541 ALA A CA 1
ATOM 4258 C C . ALA A 1 541 ? -23.297 32.344 -28.547 1 90.62 541 ALA A C 1
ATOM 4260 O O . ALA A 1 541 ? -23.953 32.125 -29.562 1 90.62 541 ALA A O 1
ATOM 4261 N N . GLY A 1 542 ? -22.078 32.094 -28.516 1 86.69 542 GLY A N 1
ATOM 4262 C CA . GLY A 1 542 ? -21.344 31.578 -29.641 1 86.69 542 GLY A CA 1
ATOM 4263 C C . GLY A 1 542 ? -21.656 30.125 -29.938 1 86.69 542 GLY A C 1
ATOM 4264 O O . GLY A 1 542 ? -21.5 29.672 -31.078 1 86.69 542 GLY A O 1
ATOM 4265 N N . GLY A 1 543 ? -22.109 29.125 -29.109 1 75.38 543 GLY A N 1
ATOM 4266 C CA . GLY A 1 543 ? -22.703 27.797 -29.25 1 75.38 543 GLY A CA 1
ATOM 4267 C C . GLY A 1 543 ? -21.656 26.703 -29.406 1 75.38 543 GLY A C 1
ATOM 4268 O O . GLY A 1 543 ? -21.938 25.531 -29.109 1 75.38 543 GLY A O 1
ATOM 4269 N N . ASP A 1 544 ? -20.562 26.844 -30.156 1 73.62 544 ASP A N 1
ATOM 4270 C CA . ASP A 1 544 ? -19.734 25.719 -30.578 1 73.62 544 ASP A CA 1
ATOM 4271 C C . ASP A 1 544 ? -18.453 25.641 -29.766 1 73.62 544 ASP A C 1
ATOM 4273 O O . ASP A 1 544 ? -17.531 24.875 -30.094 1 73.62 544 ASP A O 1
ATOM 4277 N N . GLY A 1 545 ? -18.391 26.109 -28.672 1 79.31 545 GLY A N 1
ATOM 4278 C CA . GLY A 1 545 ? -17.125 26.078 -27.953 1 79.31 545 GLY A CA 1
ATOM 4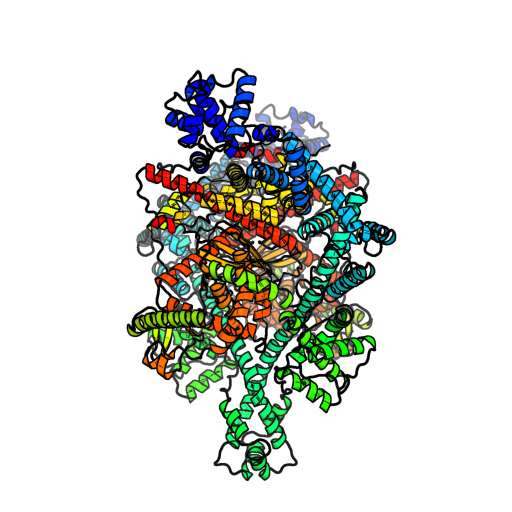279 C C . GLY A 1 545 ? -17.078 25 -26.875 1 79.31 545 GLY A C 1
ATOM 4280 O O . GLY A 1 545 ? -17.969 24.156 -26.797 1 79.31 545 GLY A O 1
ATOM 4281 N N . PRO A 1 546 ? -15.914 24.859 -26.141 1 84.75 546 PRO A N 1
ATOM 4282 C CA . PRO A 1 546 ? -15.758 23.875 -25.062 1 84.75 546 PRO A CA 1
ATOM 4283 C C . PRO A 1 546 ? -16.844 24 -24 1 84.75 546 PRO A C 1
ATOM 4285 O O . PRO A 1 546 ? -17.078 23.047 -23.25 1 84.75 546 PRO A O 1
ATOM 4288 N N . VAL A 1 547 ? -17.484 25.219 -23.938 1 90.25 547 VAL A N 1
ATOM 4289 C CA . VAL A 1 547 ? -18.578 25.438 -23.016 1 90.25 547 VAL A CA 1
ATOM 4290 C C . VAL A 1 547 ? -19.844 25.828 -23.781 1 90.25 547 VAL A C 1
ATOM 4292 O O . VAL A 1 547 ? -19.875 26.828 -24.484 1 90.25 547 VAL A O 1
ATOM 4295 N N . ARG A 1 548 ? -20.812 24.938 -23.656 1 90.25 548 ARG A N 1
ATOM 4296 C CA . ARG A 1 548 ? -22.031 25.188 -24.422 1 90.25 548 ARG A CA 1
ATOM 4297 C C . ARG A 1 548 ? -23.266 24.688 -23.656 1 90.25 548 ARG A C 1
ATOM 4299 O O . ARG A 1 548 ? -23.125 24.016 -22.625 1 90.25 548 ARG A O 1
ATOM 4306 N N . LEU A 1 549 ? -24.391 25.172 -24.031 1 89.38 549 LEU A N 1
ATOM 4307 C CA . LEU A 1 549 ? -25.656 24.703 -23.469 1 89.38 549 LEU A CA 1
ATOM 4308 C C . LEU A 1 549 ? -26.266 23.594 -24.328 1 89.38 549 LEU A C 1
ATOM 4310 O O . LEU A 1 549 ? -26.203 23.672 -25.562 1 89.38 549 LEU A O 1
ATOM 4314 N N . ASP A 1 550 ? -26.625 22.547 -23.688 1 85.69 550 ASP A N 1
ATOM 4315 C CA . ASP A 1 550 ? -27.312 21.5 -24.438 1 85.69 550 ASP A CA 1
ATOM 4316 C C . ASP A 1 550 ? -28.75 21.891 -24.766 1 85.69 550 ASP A C 1
ATOM 4318 O O . ASP A 1 550 ? -29.188 22.984 -24.422 1 85.69 550 ASP A O 1
ATOM 4322 N N . GLU A 1 551 ? -29.438 20.938 -25.453 1 80.19 551 GLU A N 1
ATOM 4323 C CA . GLU A 1 551 ? -30.797 21.203 -25.922 1 80.19 551 GLU A CA 1
ATOM 4324 C C . GLU A 1 551 ? -31.75 21.438 -24.75 1 80.19 551 GLU A C 1
ATOM 4326 O O . GLU A 1 551 ? -32.719 22.188 -24.875 1 80.19 551 GLU A O 1
ATOM 4331 N N . ALA A 1 552 ? -31.453 20.859 -23.641 1 80.88 552 ALA A N 1
ATOM 4332 C CA . ALA A 1 552 ? -32.281 21 -22.453 1 80.88 552 ALA A CA 1
ATOM 4333 C C . ALA A 1 552 ? -31.906 22.234 -21.641 1 80.88 552 ALA A C 1
ATOM 4335 O O . ALA A 1 552 ? -32.594 22.594 -20.672 1 80.88 552 ALA A O 1
ATOM 4336 N N . GLY A 1 553 ? -30.859 22.984 -22.094 1 81 553 GLY A N 1
ATOM 4337 C CA . GLY A 1 553 ? -30.406 24.188 -21.406 1 81 553 GLY A CA 1
ATOM 4338 C C . GLY A 1 553 ? -29.375 23.906 -20.328 1 81 553 GLY A C 1
ATOM 4339 O O . GLY A 1 553 ? -29.016 24.812 -19.562 1 81 553 GLY A O 1
ATOM 4340 N N . ASP A 1 554 ? -28.969 22.672 -20.297 1 85.75 554 ASP A N 1
ATOM 4341 C CA . ASP A 1 554 ? -27.969 22.312 -19.297 1 85.75 554 ASP A CA 1
ATOM 4342 C C . ASP A 1 554 ? -26.547 22.594 -19.797 1 85.75 554 ASP A C 1
ATOM 4344 O O . ASP A 1 554 ? -26.281 22.469 -21 1 85.75 554 ASP A O 1
ATOM 4348 N N . LEU A 1 555 ? -25.766 22.969 -18.844 1 88.31 555 LEU A N 1
ATOM 4349 C CA . LEU A 1 555 ? -24.375 23.344 -19.141 1 88.31 555 LEU A CA 1
ATOM 4350 C C . LEU A 1 555 ? -23.531 22.109 -19.453 1 88.31 555 LEU A C 1
ATOM 4352 O O . LEU A 1 555 ? -23.547 21.141 -18.688 1 88.31 555 LEU A O 1
ATOM 4356 N N . VAL A 1 556 ? -22.906 22.031 -20.594 1 87.62 556 VAL A N 1
ATOM 4357 C CA . VAL A 1 556 ? -21.984 20.984 -20.984 1 87.62 556 VAL A CA 1
ATOM 4358 C C . VAL A 1 556 ? -20.562 21.531 -21.047 1 87.62 556 VAL A C 1
ATOM 4360 O O . VAL A 1 556 ? -20.297 22.5 -21.766 1 87.62 556 VAL A O 1
ATOM 4363 N N . ILE A 1 557 ? -19.719 21 -20.25 1 88.88 557 ILE A N 1
ATOM 4364 C CA . ILE A 1 557 ? -18.328 21.438 -20.188 1 88.88 557 ILE A CA 1
ATOM 4365 C C . ILE A 1 557 ? -17.422 20.344 -20.734 1 88.88 557 ILE A C 1
ATOM 4367 O O . ILE A 1 557 ? -17.203 19.328 -20.078 1 88.88 557 ILE A O 1
ATOM 4371 N N . SER A 1 558 ? -16.859 20.422 -21.797 1 82.88 558 SER A N 1
ATOM 4372 C CA . SER A 1 558 ? -15.961 19.438 -22.406 1 82.88 558 SER A CA 1
ATOM 4373 C C . SER A 1 558 ? -14.539 19.578 -21.859 1 82.88 558 SER A C 1
ATOM 4375 O O . SER A 1 558 ? -14.07 20.688 -21.625 1 82.88 558 SER A O 1
ATOM 4377 N N . PRO A 1 559 ? -13.953 18.406 -21.594 1 81.06 559 PRO A N 1
ATOM 4378 C CA . PRO A 1 559 ? -12.547 18.484 -21.172 1 81.06 559 PRO A CA 1
ATOM 4379 C C . PRO A 1 559 ? -11.648 19.109 -22.25 1 81.06 559 PRO A C 1
ATOM 4381 O O . PRO A 1 559 ? -11.867 18.891 -23.438 1 81.06 559 PRO A O 1
ATOM 4384 N N . LEU A 1 560 ? -10.805 19.938 -21.812 1 78.69 560 LEU A N 1
ATOM 4385 C CA . LEU A 1 560 ? -9.859 20.547 -22.734 1 78.69 560 LEU A CA 1
ATOM 4386 C C . LEU A 1 560 ? -8.828 19.516 -23.203 1 78.69 560 LEU A C 1
ATOM 4388 O O . LEU A 1 560 ? -8.492 18.594 -22.469 1 78.69 560 LEU A O 1
ATOM 4392 N N . SER A 1 561 ? -8.5 19.469 -24.422 1 69.25 561 SER A N 1
ATOM 4393 C CA . SER A 1 561 ? -7.477 18.578 -24.953 1 69.25 561 SER A CA 1
ATOM 4394 C C . SER A 1 561 ? -6.176 18.703 -24.172 1 69.25 561 SER A C 1
ATOM 4396 O O . SER A 1 561 ? -5.84 19.766 -23.672 1 69.25 561 SER A O 1
ATOM 4398 N N . ALA A 1 562 ? -5.613 17.578 -23.906 1 65.88 562 ALA A N 1
ATOM 4399 C CA . ALA A 1 562 ? -4.34 17.594 -23.188 1 65.88 562 ALA A CA 1
ATOM 4400 C C . ALA A 1 562 ? -3.346 18.547 -23.844 1 65.88 562 ALA A C 1
ATOM 4402 O O . ALA A 1 562 ? -3.262 18.609 -25.078 1 65.88 562 ALA A O 1
ATOM 4403 N N . GLU A 1 563 ? -2.963 19.578 -23.031 1 64.69 563 GLU A N 1
ATOM 4404 C CA . GLU A 1 563 ? -1.946 20.469 -23.578 1 64.69 563 GLU A CA 1
ATOM 4405 C C . GLU A 1 563 ? -0.751 19.688 -24.109 1 64.69 563 GLU A C 1
ATOM 4407 O O . GLU A 1 563 ? -0.185 18.844 -23.406 1 64.69 563 GLU A O 1
ATOM 4412 N N . ASP A 1 564 ? -0.604 19.562 -25.328 1 65.94 564 ASP A N 1
ATOM 4413 C CA . ASP A 1 564 ? 0.488 18.828 -25.953 1 65.94 564 ASP A CA 1
ATOM 4414 C C . ASP A 1 564 ? 1.844 19.391 -25.531 1 65.94 564 ASP A C 1
ATOM 4416 O O . ASP A 1 564 ? 2.104 20.578 -25.688 1 65.94 564 ASP A O 1
ATOM 4420 N N . VAL A 1 565 ? 2.516 18.797 -24.625 1 77.12 565 VAL A N 1
ATOM 4421 C CA . VAL A 1 565 ? 3.928 19.109 -24.438 1 77.12 565 VAL A CA 1
ATOM 4422 C C . VAL A 1 565 ? 4.648 19.047 -25.781 1 77.12 565 VAL A C 1
ATOM 4424 O O . VAL A 1 565 ? 4.609 18.016 -26.469 1 77.12 565 VAL A O 1
ATOM 4427 N N . PRO A 1 566 ? 5.105 20.219 -26.172 1 81.19 566 PRO A N 1
ATOM 4428 C CA . PRO A 1 566 ? 5.832 20.219 -27.453 1 81.19 566 PRO A CA 1
ATOM 4429 C C . PRO A 1 566 ? 6.887 19.125 -27.531 1 81.19 566 PRO A C 1
ATOM 4431 O O . PRO A 1 566 ? 7.547 18.828 -26.531 1 81.19 566 PRO A O 1
ATOM 4434 N N . ALA A 1 567 ? 6.973 18.469 -28.578 1 85.94 567 ALA A N 1
ATOM 4435 C CA . ALA A 1 567 ? 7.961 17.406 -28.812 1 85.94 567 ALA A CA 1
ATOM 4436 C C . ALA A 1 567 ? 9.375 17.906 -28.516 1 85.94 567 ALA A C 1
ATOM 4438 O O . ALA A 1 567 ? 10.211 17.156 -28.016 1 85.94 567 ALA A O 1
ATOM 4439 N N . GLU A 1 568 ? 9.531 19.125 -28.766 1 88.56 568 GLU A N 1
ATOM 4440 C CA . GLU A 1 568 ? 10.836 19.75 -28.516 1 88.56 568 GLU A CA 1
ATOM 4441 C C . GLU A 1 568 ? 11.172 19.734 -27.031 1 88.56 568 GLU A C 1
ATOM 4443 O O . GLU A 1 568 ? 12.336 19.578 -26.656 1 88.56 568 GLU A O 1
ATOM 4448 N N . ALA A 1 569 ? 10.219 19.922 -26.234 1 91.31 569 ALA A N 1
ATOM 4449 C CA . ALA A 1 569 ? 10.445 19.938 -24.797 1 91.31 569 ALA A CA 1
ATOM 4450 C C . ALA A 1 569 ? 10.836 18.547 -24.297 1 91.31 569 ALA A C 1
ATOM 4452 O O . ALA A 1 569 ? 11.688 18.422 -23.406 1 91.31 569 ALA A O 1
ATOM 4453 N N . THR A 1 570 ? 10.273 17.562 -24.844 1 91 570 THR A N 1
ATOM 4454 C CA . THR A 1 570 ? 10.602 16.188 -24.469 1 91 570 THR A CA 1
ATOM 4455 C C . THR A 1 570 ? 12.023 15.836 -24.875 1 91 570 THR A C 1
ATOM 4457 O O . THR A 1 570 ? 12.766 15.219 -24.109 1 91 570 THR A O 1
ATOM 4460 N N . ALA A 1 571 ? 12.344 16.234 -26.094 1 91.25 571 ALA A N 1
ATOM 4461 C CA . ALA A 1 571 ? 13.703 15.992 -26.578 1 91.25 571 ALA A CA 1
ATOM 4462 C C . ALA A 1 571 ? 14.727 16.75 -25.75 1 91.25 571 ALA A C 1
ATOM 4464 O O . ALA A 1 571 ? 15.797 16.219 -25.422 1 91.25 571 ALA A O 1
ATOM 4465 N N . LEU A 1 572 ? 14.391 17.938 -25.484 1 93.19 572 LEU A N 1
ATOM 4466 C CA . LEU A 1 572 ? 15.297 18.766 -24.688 1 93.19 572 LEU A CA 1
ATOM 4467 C C . LEU A 1 572 ? 15.477 18.172 -23.297 1 93.19 572 LEU A C 1
ATOM 4469 O O . LEU A 1 572 ? 16.594 18.156 -22.766 1 93.19 572 LEU A O 1
ATOM 4473 N N . LYS A 1 573 ? 14.398 17.734 -22.656 1 93.19 573 LYS A N 1
ATOM 4474 C CA . LYS A 1 573 ? 14.484 17.125 -21.328 1 93.19 573 LYS A CA 1
ATOM 4475 C C . LYS A 1 573 ? 15.406 15.906 -21.344 1 93.19 573 LYS A C 1
ATOM 4477 O O . LYS A 1 573 ? 16.203 15.711 -20.422 1 93.19 573 LYS A O 1
ATOM 4482 N N . ALA A 1 574 ? 15.289 15.125 -22.391 1 91.31 574 ALA A N 1
ATOM 4483 C CA . ALA A 1 574 ? 16.141 13.945 -22.516 1 91.31 574 ALA A CA 1
ATOM 4484 C C . ALA A 1 574 ? 17.609 14.336 -22.641 1 91.31 574 ALA A C 1
ATOM 4486 O O . ALA A 1 574 ? 18.484 13.703 -22.047 1 91.31 574 ALA A O 1
ATOM 4487 N N . GLU A 1 575 ? 17.859 15.336 -23.422 1 90.88 575 GLU A N 1
ATOM 4488 C CA . GLU A 1 575 ? 19.219 15.82 -23.594 1 90.88 575 GLU A CA 1
ATOM 4489 C C . GLU A 1 575 ? 19.781 16.375 -22.297 1 90.88 575 GLU A C 1
ATOM 4491 O O . GLU A 1 575 ? 20.938 16.109 -21.938 1 90.88 575 GLU A O 1
ATOM 4496 N N . LEU A 1 576 ? 18.969 17.094 -21.609 1 93.31 576 LEU A N 1
ATOM 4497 C CA . LEU A 1 576 ? 19.391 17.656 -20.328 1 93.31 576 LEU A CA 1
ATOM 4498 C C . LEU A 1 576 ? 19.688 16.531 -19.328 1 93.31 576 LEU A C 1
ATOM 4500 O O . LEU A 1 576 ? 20.672 16.609 -18.578 1 93.31 576 LEU A O 1
ATOM 4504 N N . THR A 1 577 ? 18.844 15.547 -19.297 1 91.38 577 THR A N 1
ATOM 4505 C CA . THR A 1 577 ? 19.016 14.422 -18.391 1 91.38 577 THR A CA 1
ATOM 4506 C C . THR A 1 577 ? 20.344 13.703 -18.656 1 91.38 577 THR A C 1
ATOM 4508 O O . THR A 1 577 ? 21.016 13.273 -17.719 1 91.38 577 THR A O 1
ATOM 4511 N N . GLU A 1 578 ? 20.703 13.648 -19.891 1 88.12 578 GLU A N 1
ATOM 4512 C CA . GLU A 1 578 ? 21.953 12.992 -20.266 1 88.12 578 GLU A CA 1
ATOM 4513 C C . GLU A 1 578 ? 23.156 13.828 -19.859 1 88.12 578 GLU A C 1
ATOM 4515 O O . GLU A 1 578 ? 24.234 13.289 -19.578 1 88.12 578 GLU A O 1
ATOM 4520 N N . MET A 1 579 ? 22.969 15.07 -19.75 1 91.44 579 MET A N 1
ATOM 4521 C CA . MET A 1 579 ? 24.047 15.984 -19.422 1 91.44 579 MET A CA 1
ATOM 4522 C C . MET A 1 579 ? 24.234 16.094 -17.922 1 91.44 579 MET A C 1
ATOM 4524 O O . MET A 1 579 ? 25.312 16.438 -17.438 1 91.44 579 MET A O 1
ATOM 4528 N N . LEU A 1 580 ? 23.203 15.836 -17.156 1 92.81 580 LEU A N 1
ATOM 4529 C CA . LEU A 1 580 ? 23.266 15.992 -15.711 1 92.81 580 LEU A CA 1
ATOM 4530 C C . LEU A 1 580 ? 24.219 14.969 -15.094 1 92.81 580 LEU A C 1
ATOM 4532 O O . LEU A 1 580 ? 24.266 13.82 -15.539 1 92.81 580 LEU A O 1
ATOM 4536 N N . PRO A 1 581 ? 24.984 15.375 -14.102 1 90 581 PRO A N 1
ATOM 4537 C CA . PRO A 1 581 ? 25.797 14.391 -13.383 1 90 581 PRO A CA 1
ATOM 4538 C C . PRO A 1 581 ? 24.969 13.438 -12.539 1 90 581 PRO A C 1
ATOM 4540 O O . PRO A 1 581 ? 23.828 13.758 -12.18 1 90 581 PRO A O 1
ATOM 4543 N N . PHE A 1 582 ? 25.562 12.312 -12.312 1 85.69 582 PHE A N 1
ATOM 4544 C CA . PHE A 1 582 ? 24.969 11.391 -11.352 1 85.69 582 PHE A CA 1
ATOM 4545 C C . PHE A 1 582 ? 25.484 11.664 -9.945 1 85.69 582 PHE A C 1
ATOM 4547 O O . PHE A 1 582 ? 26.688 11.828 -9.75 1 85.69 582 PHE A O 1
ATOM 4554 N N . ALA A 1 583 ? 24.594 11.852 -9.047 1 88.62 583 ALA A N 1
ATOM 4555 C CA . ALA A 1 583 ? 25.016 12.141 -7.676 1 88.62 583 ALA A CA 1
ATOM 4556 C C . ALA A 1 583 ? 24.156 11.398 -6.664 1 88.62 583 ALA A C 1
ATOM 4558 O O . ALA A 1 583 ? 22.938 11.258 -6.863 1 88.62 583 ALA A O 1
ATOM 4559 N N . PRO A 1 584 ? 24.812 10.812 -5.602 1 90.12 584 PRO A N 1
ATOM 4560 C CA . PRO A 1 584 ? 24 10.312 -4.492 1 90.12 584 PRO A CA 1
ATOM 4561 C C . PRO A 1 584 ? 23.281 11.438 -3.738 1 90.12 584 PRO A C 1
ATOM 4563 O O . PRO A 1 584 ? 23.75 12.578 -3.74 1 90.12 584 PRO A O 1
ATOM 4566 N N . ILE A 1 585 ? 22.219 11.234 -3.102 1 92.62 585 ILE A N 1
ATOM 4567 C CA . ILE A 1 585 ? 21.422 12.227 -2.4 1 92.62 585 ILE A CA 1
ATOM 4568 C C . ILE A 1 585 ? 22.25 12.883 -1.297 1 92.62 585 ILE A C 1
ATOM 4570 O O . ILE A 1 585 ? 22.078 14.07 -1.003 1 92.62 585 ILE A O 1
ATOM 4574 N N . VAL A 1 586 ? 23.219 12.141 -0.722 1 93.12 586 VAL A N 1
ATOM 4575 C CA . VAL A 1 586 ? 24.094 12.695 0.312 1 93.12 586 VAL A CA 1
ATOM 4576 C C . VAL A 1 586 ? 24.922 13.836 -0.265 1 93.12 586 VAL A C 1
ATOM 4578 O O . VAL A 1 586 ? 25.047 14.891 0.362 1 93.12 586 VAL A O 1
ATOM 4581 N N . SER A 1 587 ? 25.406 13.617 -1.44 1 92.19 587 SER A N 1
ATOM 4582 C CA . SER A 1 587 ? 26.234 14.625 -2.104 1 92.19 587 SER A CA 1
ATOM 4583 C C . SER A 1 587 ? 25.422 15.891 -2.402 1 92.19 587 SER A C 1
ATOM 4585 O O . SER A 1 587 ? 25.938 17 -2.268 1 92.19 587 SER A O 1
ATOM 4587 N N . LEU A 1 588 ? 24.266 15.656 -2.812 1 94.75 588 LEU A N 1
ATOM 4588 C CA . LEU A 1 588 ? 23.375 16.766 -3.115 1 94.75 588 LEU A CA 1
ATOM 4589 C C . LEU A 1 588 ? 23.109 17.609 -1.87 1 94.75 588 LEU A C 1
ATOM 4591 O O . LEU A 1 588 ? 23.125 18.844 -1.937 1 94.75 588 LEU A O 1
ATOM 4595 N N . LEU A 1 589 ? 22.875 17.016 -0.71 1 96.19 589 LEU A N 1
ATOM 4596 C CA . LEU A 1 589 ? 22.609 17.734 0.536 1 96.19 589 LEU A CA 1
ATOM 4597 C C . LEU A 1 589 ? 23.844 18.484 1.001 1 96.19 589 LEU A C 1
ATOM 4599 O O . LEU A 1 589 ? 23.734 19.594 1.533 1 96.19 589 LEU A O 1
ATOM 4603 N N . ILE A 1 590 ? 25.031 17.875 0.755 1 94.69 590 ILE A N 1
ATOM 4604 C CA . ILE A 1 590 ? 26.281 18.516 1.133 1 94.69 590 ILE A CA 1
ATOM 4605 C C . ILE A 1 590 ? 26.531 19.734 0.249 1 94.69 590 ILE A C 1
ATOM 4607 O O . ILE A 1 590 ? 26.906 20.797 0.742 1 94.69 590 ILE A O 1
ATOM 4611 N N . GLU A 1 591 ? 26.281 19.625 -1.027 1 95.06 591 GLU A N 1
ATOM 4612 C CA . GLU A 1 591 ? 26.469 20.719 -1.968 1 95.06 591 GLU A CA 1
ATOM 4613 C C . GLU A 1 591 ? 25.562 21.891 -1.629 1 95.06 591 GLU A C 1
ATOM 4615 O O . GLU A 1 591 ? 26 23.047 -1.667 1 95.06 591 GLU A O 1
ATOM 4620 N N . LEU A 1 592 ? 24.359 21.625 -1.324 1 95.94 592 LEU A N 1
ATOM 4621 C CA . LEU A 1 592 ? 23.422 22.688 -1.014 1 95.94 592 LEU A CA 1
ATOM 4622 C C . LEU A 1 592 ? 23.781 23.375 0.295 1 95.94 592 LEU A C 1
ATOM 4624 O O . LEU A 1 592 ? 23.516 24.562 0.472 1 95.94 592 LEU A O 1
ATOM 4628 N N . ASP A 1 593 ? 24.328 22.562 1.243 1 94.19 593 ASP A N 1
ATOM 4629 C CA . ASP A 1 593 ? 24.781 23.203 2.475 1 94.19 593 ASP A CA 1
ATOM 4630 C C . ASP A 1 593 ? 25.922 24.172 2.203 1 94.19 593 ASP A C 1
ATOM 4632 O O . ASP A 1 593 ? 26 25.25 2.814 1 94.19 593 ASP A O 1
ATOM 4636 N N . LYS A 1 594 ? 26.75 23.766 1.319 1 91.5 594 LYS A N 1
ATOM 4637 C CA . LYS A 1 594 ? 27.844 24.641 0.934 1 91.5 594 LYS A CA 1
ATOM 4638 C C . LYS A 1 594 ? 27.328 25.938 0.32 1 91.5 594 LYS A C 1
ATOM 4640 O O . LYS A 1 594 ? 27.859 27.016 0.581 1 91.5 594 LYS A O 1
ATOM 4645 N N . ARG A 1 595 ? 26.203 25.859 -0.445 1 92.12 595 ARG A N 1
ATOM 4646 C CA . ARG A 1 595 ? 25.625 26.984 -1.143 1 92.12 595 ARG A CA 1
ATOM 4647 C C . ARG A 1 595 ? 24.812 27.859 -0.186 1 92.12 595 ARG A C 1
ATOM 4649 O O . ARG A 1 595 ? 24.797 29.094 -0.325 1 92.12 595 ARG A O 1
ATOM 4656 N N . THR A 1 596 ? 24.125 27.266 0.731 1 92.94 596 THR A N 1
ATOM 4657 C CA . THR A 1 596 ? 23.078 27.984 1.45 1 92.94 596 THR A CA 1
ATOM 4658 C C . THR A 1 596 ? 23.391 28.047 2.943 1 92.94 596 THR A C 1
ATOM 4660 O O . THR A 1 596 ? 22.906 28.938 3.648 1 92.94 596 THR A O 1
ATOM 4663 N N . GLY A 1 597 ? 24.109 27.031 3.449 1 90.94 597 GLY A N 1
ATOM 4664 C CA . GLY A 1 597 ? 24.297 26.906 4.887 1 90.94 597 GLY A CA 1
ATOM 4665 C C . GLY A 1 597 ? 23.047 26.516 5.625 1 90.94 597 GLY A C 1
ATOM 4666 O O . GLY A 1 597 ? 22.828 26.938 6.766 1 90.94 597 GLY A O 1
ATOM 4667 N N . TYR A 1 598 ? 22.141 25.797 5.016 1 95 598 TYR A N 1
ATOM 4668 C CA . TYR A 1 598 ? 20.844 25.5 5.609 1 95 598 TYR A CA 1
ATOM 4669 C C . TYR A 1 598 ? 21 24.641 6.863 1 95 598 TYR A C 1
ATOM 4671 O O . TYR A 1 598 ? 20.156 24.656 7.75 1 95 598 TYR A O 1
ATOM 4679 N N . LEU A 1 599 ? 22.125 23.859 7.043 1 93.75 599 LEU A N 1
ATOM 4680 C CA . LEU A 1 599 ? 22.344 23.016 8.211 1 93.75 599 LEU A CA 1
ATOM 4681 C C . LEU A 1 599 ? 22.594 23.859 9.453 1 93.75 599 LEU A C 1
ATOM 4683 O O . LEU A 1 599 ? 22.453 23.375 10.578 1 93.75 599 LEU A O 1
ATOM 4687 N N . ASP A 1 600 ? 22.906 25.047 9.234 1 87 600 ASP A N 1
ATOM 4688 C CA . ASP A 1 600 ? 23.156 25.938 10.359 1 87 600 ASP A CA 1
ATOM 4689 C C . ASP A 1 600 ? 21.844 26.359 11.031 1 87 600 ASP A C 1
ATOM 4691 O O . ASP A 1 600 ? 21.859 26.875 12.156 1 87 600 ASP A O 1
ATOM 4695 N N . CYS A 1 601 ? 20.766 26.156 10.367 1 89 601 CYS A N 1
ATOM 4696 C CA . CYS A 1 601 ? 19.469 26.484 10.93 1 89 601 CYS A CA 1
ATOM 4697 C C . CYS A 1 601 ? 19.109 25.531 12.062 1 89 601 CYS A C 1
ATOM 4699 O O . CYS A 1 601 ? 18.234 25.828 12.875 1 89 601 CYS A O 1
ATOM 4701 N N . PHE A 1 602 ? 19.781 24.359 12.102 1 91.44 602 PHE A N 1
ATOM 4702 C CA . PHE A 1 602 ? 19.5 23.375 13.141 1 91.44 602 PHE A CA 1
ATOM 4703 C C . PHE A 1 602 ? 20.266 23.703 14.414 1 91.44 602 PHE A C 1
ATOM 4705 O O . PHE A 1 602 ? 21.391 23.25 14.609 1 91.44 602 PHE A O 1
ATOM 4712 N N . THR A 1 603 ? 19.531 24.375 15.273 1 83.25 603 THR A N 1
ATOM 4713 C CA . THR A 1 603 ? 20.125 24.812 16.531 1 83.25 603 THR A CA 1
ATOM 4714 C C . THR A 1 603 ? 19.688 23.891 17.672 1 83.25 603 THR A C 1
ATOM 4716 O O . THR A 1 603 ? 18.625 23.25 17.594 1 83.25 603 THR A O 1
ATOM 4719 N N . HIS A 1 604 ? 20.547 23.703 18.609 1 80.19 604 HIS A N 1
ATOM 4720 C CA . HIS A 1 604 ? 20.234 22.859 19.766 1 80.19 604 HIS A CA 1
ATOM 4721 C C . HIS A 1 604 ? 19.047 23.391 20.547 1 80.19 604 HIS A C 1
ATOM 4723 O O . HIS A 1 604 ? 18.938 24.609 20.766 1 80.19 604 HIS A O 1
ATOM 4729 N N . ALA A 1 605 ? 18.109 22.609 20.969 1 75.62 605 ALA A N 1
ATOM 4730 C CA . ALA A 1 605 ? 16.891 23 21.672 1 75.62 605 ALA A CA 1
ATOM 4731 C C . ALA A 1 605 ? 17.203 23.641 23.016 1 75.62 605 ALA A C 1
ATOM 4733 O O . ALA A 1 605 ? 16.406 24.438 23.516 1 75.62 605 ALA A O 1
ATOM 4734 N N . GLY A 1 606 ? 18.391 23.172 23.656 1 66.31 606 GLY A N 1
ATOM 4735 C CA . GLY A 1 606 ? 18.781 23.734 24.938 1 66.31 606 GLY A CA 1
ATOM 4736 C C . GLY A 1 606 ? 19.578 25.031 24.812 1 66.31 606 GLY A C 1
ATOM 4737 O O . GLY A 1 606 ? 20.016 25.609 25.797 1 66.31 606 GLY A O 1
ATOM 4738 N N . GLY A 1 607 ? 19.656 25.594 23.625 1 60.06 607 GLY A N 1
ATOM 4739 C CA . GLY A 1 607 ? 20.344 26.875 23.422 1 60.06 607 GLY A CA 1
ATOM 4740 C C . GLY A 1 607 ? 21.828 26.719 23.203 1 60.06 607 GLY A C 1
ATOM 4741 O O . GLY A 1 607 ? 22.484 27.641 22.719 1 60.06 607 GLY A O 1
ATOM 4742 N N . LYS A 1 608 ? 22.594 25.516 23.781 1 54.66 608 LYS A N 1
ATOM 4743 C CA . LYS A 1 608 ? 24.047 25.359 23.719 1 54.66 608 LYS A CA 1
ATOM 4744 C C . LYS A 1 608 ? 24.484 24.938 22.312 1 54.66 608 LYS A C 1
ATOM 4746 O O . LYS A 1 608 ? 23.906 24.031 21.719 1 54.66 608 LYS A O 1
ATOM 4751 N N . GLN A 1 609 ? 25.203 25.688 21.531 1 55.12 609 GLN A N 1
ATOM 4752 C CA . GLN A 1 609 ? 25.484 25.422 20.125 1 55.12 609 GLN A CA 1
ATOM 4753 C C . GLN A 1 609 ? 26.828 24.734 19.953 1 55.12 609 GLN A C 1
ATOM 4755 O O . GLN A 1 609 ? 27.875 25.328 20.25 1 55.12 609 GLN A O 1
ATOM 4760 N N . ALA A 1 610 ? 27.094 23.391 20.328 1 50.09 610 ALA A N 1
ATOM 4761 C CA . ALA A 1 610 ? 28.375 22.812 19.922 1 50.09 610 ALA A CA 1
ATOM 4762 C C . ALA A 1 610 ? 28.406 22.547 18.422 1 50.09 610 ALA A C 1
ATOM 4764 O O . ALA A 1 610 ? 27.5 21.891 17.875 1 50.09 610 ALA A O 1
ATOM 4765 N N . ARG A 1 611 ? 29.078 23.5 17.547 1 57.22 611 ARG A N 1
ATOM 4766 C CA . ARG A 1 611 ? 29.125 23.266 16.109 1 57.22 611 ARG A CA 1
ATOM 4767 C C . ARG A 1 611 ? 30.328 22.422 15.719 1 57.22 611 ARG A C 1
ATOM 4769 O O . ARG A 1 611 ? 31.453 22.922 15.703 1 57.22 611 ARG A O 1
ATOM 4776 N N . SER A 1 612 ? 30.312 21.062 15.977 1 62.34 612 SER A N 1
ATOM 4777 C CA . SER A 1 612 ? 31.344 20.172 15.469 1 62.34 612 SER A CA 1
ATOM 4778 C C . SER A 1 612 ? 31.016 19.688 14.055 1 62.34 612 SER A C 1
ATOM 4780 O O . SER A 1 612 ? 29.844 19.609 13.68 1 62.34 612 SER A O 1
ATOM 4782 N N . PRO A 1 613 ? 32.031 19.828 13.172 1 64.38 613 PRO A N 1
ATOM 4783 C CA . PRO A 1 613 ? 31.812 19.234 11.844 1 64.38 613 PRO A CA 1
ATOM 4784 C C . PRO A 1 613 ? 31.078 17.906 11.898 1 64.38 613 PRO A C 1
ATOM 4786 O O . PRO A 1 613 ? 30.391 17.531 10.945 1 64.38 613 PRO A O 1
ATOM 4789 N N . GLU A 1 614 ? 31.188 17.328 12.953 1 82.5 614 GLU A N 1
ATOM 4790 C CA . GLU A 1 614 ? 30.516 16.031 13.094 1 82.5 614 GLU A CA 1
ATOM 4791 C C . GLU A 1 614 ? 29 16.219 13.18 1 82.5 614 GLU A C 1
ATOM 4793 O O . GLU A 1 614 ? 28.25 15.305 12.82 1 82.5 614 GLU A O 1
ATOM 4798 N N . LEU A 1 615 ? 28.688 17.438 13.516 1 87.25 615 LEU A N 1
ATOM 4799 C CA . LEU A 1 615 ? 27.25 17.688 13.664 1 87.25 615 LEU A CA 1
ATOM 4800 C C . LEU A 1 615 ? 26.562 17.688 12.305 1 87.25 615 LEU A C 1
ATOM 4802 O O . LEU A 1 615 ? 25.469 17.141 12.164 1 87.25 615 LEU A O 1
ATOM 4806 N N . LYS A 1 616 ? 27.25 18.344 11.367 1 91.62 616 LYS A N 1
ATOM 4807 C CA . LYS A 1 616 ? 26.641 18.406 10.039 1 91.62 616 LYS A CA 1
ATOM 4808 C C . LYS A 1 616 ? 26.469 17 9.445 1 91.62 616 LYS A C 1
ATOM 4810 O O . LYS A 1 616 ? 25.453 16.719 8.805 1 91.62 616 LYS A O 1
ATOM 4815 N N . ARG A 1 617 ? 27.484 16.203 9.703 1 91.62 617 ARG A N 1
ATOM 4816 C CA . ARG A 1 617 ? 27.406 14.82 9.25 1 91.62 617 ARG A CA 1
ATOM 4817 C C . ARG A 1 617 ? 26.219 14.094 9.883 1 91.62 617 ARG A C 1
ATOM 4819 O O . ARG A 1 617 ? 25.469 13.406 9.195 1 91.62 617 ARG A O 1
ATOM 4826 N N . ASN A 1 618 ? 26.078 14.281 11.156 1 92.88 618 ASN A N 1
ATOM 4827 C CA . ASN A 1 618 ? 25 13.633 11.883 1 92.88 618 ASN A CA 1
ATOM 4828 C C . ASN A 1 618 ? 23.641 14.141 11.422 1 92.88 618 ASN A C 1
ATOM 4830 O O . ASN A 1 618 ? 22.672 13.367 11.312 1 92.88 618 ASN A O 1
ATOM 4834 N N . LEU A 1 619 ? 23.562 15.43 11.164 1 95.38 619 LEU A N 1
ATOM 4835 C CA . LEU A 1 619 ? 22.312 16.031 10.734 1 95.38 619 LEU A CA 1
ATOM 4836 C C . LEU A 1 619 ? 21.875 15.477 9.383 1 95.38 619 LEU A C 1
ATOM 4838 O O . LEU A 1 619 ? 20.703 15.164 9.188 1 95.38 619 LEU A O 1
ATOM 4842 N N . ILE A 1 620 ? 22.828 15.336 8.492 1 96.19 620 ILE A N 1
ATOM 4843 C CA . ILE A 1 620 ? 22.5 14.812 7.168 1 96.19 620 ILE A CA 1
ATOM 4844 C C . ILE A 1 620 ? 22 13.383 7.289 1 96.19 620 ILE A C 1
ATOM 4846 O O . ILE A 1 620 ? 21.016 13.008 6.633 1 96.19 620 ILE A O 1
ATOM 4850 N N . ALA A 1 621 ? 22.625 12.617 8.156 1 95.19 621 ALA A N 1
ATOM 4851 C CA . ALA A 1 621 ? 22.203 11.234 8.359 1 95.19 621 ALA A CA 1
ATOM 4852 C C . ALA A 1 621 ? 20.797 11.164 8.906 1 95.19 621 ALA A C 1
ATOM 4854 O O . ALA A 1 621 ? 19.984 10.328 8.469 1 95.19 621 ALA A O 1
ATOM 4855 N N . VAL A 1 622 ? 20.484 12.023 9.859 1 96.56 622 VAL A N 1
ATOM 4856 C CA . VAL A 1 622 ? 19.156 12.031 10.469 1 96.56 622 VAL A CA 1
ATOM 4857 C C . VAL A 1 622 ? 18.109 12.477 9.445 1 96.56 622 VAL A C 1
ATOM 4859 O O . VAL A 1 622 ? 17.031 11.891 9.359 1 96.56 622 VAL A O 1
ATOM 4862 N N . LEU A 1 623 ? 18.438 13.523 8.688 1 97.5 623 LEU A N 1
ATOM 4863 C CA . LEU A 1 623 ? 17.531 14.016 7.656 1 97.5 623 LEU A CA 1
ATOM 4864 C C . LEU A 1 623 ? 17.203 12.922 6.648 1 97.5 623 LEU A C 1
ATOM 4866 O O . LEU A 1 623 ? 16.047 12.75 6.262 1 97.5 623 LEU A O 1
ATOM 4870 N N . LEU A 1 624 ? 18.203 12.172 6.301 1 96.19 624 LEU A N 1
ATOM 4871 C CA . LEU A 1 624 ? 18 11.102 5.328 1 96.19 624 LEU A CA 1
ATOM 4872 C C . LEU A 1 624 ? 17.234 9.938 5.953 1 96.19 624 LEU A C 1
ATOM 4874 O O . LEU A 1 624 ? 16.438 9.281 5.281 1 96.19 624 LEU A O 1
ATOM 4878 N N . ALA A 1 625 ? 17.516 9.656 7.199 1 95.81 625 ALA A N 1
ATOM 4879 C CA . ALA A 1 625 ? 16.828 8.578 7.891 1 95.81 625 ALA A CA 1
ATOM 4880 C C . ALA A 1 625 ? 15.312 8.773 7.844 1 95.81 625 ALA A C 1
ATOM 4882 O O . ALA A 1 625 ? 14.555 7.828 7.602 1 95.81 625 ALA A O 1
ATOM 4883 N N . TYR A 1 626 ? 14.906 10.031 8.055 1 96.25 626 TYR A N 1
ATOM 4884 C CA . TYR A 1 626 ? 13.477 10.32 8.117 1 96.25 626 TYR A CA 1
ATOM 4885 C C . TYR A 1 626 ? 12.898 10.508 6.719 1 96.25 626 TYR A C 1
ATOM 4887 O O . TYR A 1 626 ? 11.789 10.047 6.434 1 96.25 626 TYR A O 1
ATOM 4895 N N . SER A 1 627 ? 13.594 11.141 5.797 1 96 627 SER A N 1
ATOM 4896 C CA . SER A 1 627 ? 13.07 11.414 4.461 1 96 627 SER A CA 1
ATOM 4897 C C . SER A 1 627 ? 12.93 10.125 3.65 1 96 627 SER A C 1
ATOM 4899 O O . SER A 1 627 ? 12.062 10.023 2.781 1 96 627 SER A O 1
ATOM 4901 N N . THR A 1 628 ? 13.766 9.133 3.883 1 93.75 628 THR A N 1
ATOM 4902 C CA . THR A 1 628 ? 13.727 7.875 3.143 1 93.75 628 THR A CA 1
ATOM 4903 C C . THR A 1 628 ? 12.891 6.836 3.887 1 93.75 628 THR A C 1
ATOM 4905 O O . THR A 1 628 ? 12.648 5.742 3.371 1 93.75 628 THR A O 1
ATOM 4908 N N . ASN A 1 629 ? 12.523 7.094 5.121 1 93.06 629 ASN A N 1
ATOM 4909 C CA . ASN A 1 629 ? 11.719 6.227 5.977 1 93.06 629 ASN A CA 1
ATOM 4910 C C . ASN A 1 629 ? 12.531 5.043 6.496 1 93.06 629 ASN A C 1
ATOM 4912 O O . ASN A 1 629 ? 11.969 4.059 6.977 1 93.06 629 ASN A O 1
ATOM 4916 N N . LEU A 1 630 ? 13.852 5.078 6.43 1 91.12 630 LEU A N 1
ATOM 4917 C CA . LEU A 1 630 ? 14.727 4.047 6.977 1 91.12 630 LEU A CA 1
ATOM 4918 C C . LEU A 1 630 ? 14.641 4.016 8.5 1 91.12 630 LEU A C 1
ATOM 4920 O O . LEU A 1 630 ? 14.688 2.943 9.109 1 91.12 630 LEU A O 1
ATOM 4924 N N . GLY A 1 631 ? 14.516 5.188 9.086 1 91.06 631 GLY A N 1
ATOM 4925 C CA . GLY A 1 631 ? 14.594 5.301 10.531 1 91.06 631 GLY A CA 1
ATOM 4926 C C . GLY A 1 631 ? 16.016 5.383 11.047 1 91.06 631 GLY A C 1
ATOM 4927 O O . GLY A 1 631 ? 16.969 5.211 10.281 1 91.06 631 GLY A O 1
ATOM 4928 N N . LEU A 1 632 ? 16.141 5.613 12.258 1 92.44 632 LEU A N 1
ATOM 4929 C CA . LEU A 1 632 ? 17.469 5.852 12.844 1 92.44 632 LEU A CA 1
ATOM 4930 C C . LEU A 1 632 ? 18.234 4.547 12.984 1 92.44 632 LEU A C 1
ATOM 4932 O O . LEU A 1 632 ? 19.453 4.52 12.797 1 92.44 632 LEU A O 1
ATOM 4936 N N . THR A 1 633 ? 17.562 3.473 13.211 1 86.44 633 THR A N 1
ATOM 4937 C CA . THR A 1 633 ? 18.219 2.189 13.43 1 86.44 633 THR A CA 1
ATOM 4938 C C . THR A 1 633 ? 18.891 1.709 12.141 1 86.44 633 THR A C 1
ATOM 4940 O O . THR A 1 633 ? 20.094 1.396 12.141 1 86.44 633 THR A O 1
ATOM 4943 N N . ARG A 1 634 ? 18.172 1.712 11.078 1 87.62 634 ARG A N 1
ATOM 4944 C CA . ARG A 1 634 ? 18.719 1.239 9.805 1 87.62 634 ARG A CA 1
ATOM 4945 C C . ARG A 1 634 ? 19.75 2.217 9.25 1 87.62 634 ARG A C 1
ATOM 4947 O O . ARG A 1 634 ? 20.703 1.808 8.609 1 87.62 634 ARG A O 1
ATOM 4954 N N . MET A 1 635 ? 19.516 3.471 9.5 1 91.19 635 MET A N 1
ATOM 4955 C CA . MET A 1 635 ? 20.5 4.461 9.047 1 91.19 635 MET A CA 1
ATOM 4956 C C . MET A 1 635 ? 21.828 4.293 9.781 1 91.19 635 MET A C 1
ATOM 4958 O O . MET A 1 635 ? 22.891 4.473 9.188 1 91.19 635 MET A O 1
ATOM 4962 N N . ALA A 1 636 ? 21.75 3.99 11.07 1 87.19 636 ALA A N 1
ATOM 4963 C CA . ALA A 1 636 ? 22.969 3.742 11.82 1 87.19 636 ALA A CA 1
ATOM 4964 C C . ALA A 1 636 ? 23.766 2.596 11.203 1 87.19 636 ALA A C 1
ATOM 4966 O O . ALA A 1 636 ? 24.984 2.689 11.062 1 87.19 636 ALA A O 1
ATOM 4967 N N . GLU A 1 637 ? 23.094 1.615 10.758 1 81 637 GLU A N 1
ATOM 4968 C CA . GLU A 1 637 ? 23.719 0.462 10.133 1 81 637 GLU A CA 1
ATOM 4969 C C . GLU A 1 637 ? 24.281 0.822 8.758 1 81 637 GLU A C 1
ATOM 4971 O O . GLU A 1 637 ? 25.375 0.375 8.383 1 81 637 GLU A O 1
ATOM 4976 N N . ALA A 1 638 ? 23.562 1.602 8.062 1 85.56 638 ALA A N 1
ATOM 4977 C CA . ALA A 1 638 ? 23.938 1.945 6.691 1 85.56 638 ALA A CA 1
ATOM 4978 C C . ALA A 1 638 ? 25.078 2.957 6.668 1 85.56 638 ALA A C 1
ATOM 4980 O O . ALA A 1 638 ? 25.891 2.955 5.746 1 85.56 638 ALA A O 1
ATOM 4981 N N . SER A 1 639 ? 25.156 3.844 7.641 1 86.94 639 SER A N 1
ATOM 4982 C CA . SER A 1 639 ? 26.125 4.941 7.617 1 86.94 639 SER A CA 1
ATOM 4983 C C . SER A 1 639 ? 27.359 4.609 8.445 1 86.94 639 SER A C 1
ATOM 4985 O O . SER A 1 639 ? 28.406 5.246 8.297 1 86.94 639 SER A O 1
ATOM 4987 N N . GLY A 1 640 ? 27.234 3.682 9.336 1 79.56 640 GLY A N 1
ATOM 4988 C CA . GLY A 1 640 ? 28.344 3.365 10.227 1 79.56 640 GLY A CA 1
ATOM 4989 C C . GLY A 1 640 ? 28.375 4.234 11.469 1 79.56 640 GLY A C 1
ATOM 4990 O O . GLY A 1 640 ? 29.219 4.059 12.344 1 79.56 640 GLY A O 1
ATOM 4991 N N . LEU A 1 641 ? 27.375 5.172 11.586 1 86.69 641 LEU A N 1
ATOM 4992 C CA . LEU A 1 641 ? 27.234 5.996 12.781 1 86.69 641 LEU A CA 1
ATOM 4993 C C . LEU A 1 641 ? 26.469 5.254 13.867 1 86.69 641 LEU A C 1
ATOM 4995 O O . LEU A 1 641 ? 25.719 4.32 13.578 1 86.69 641 LEU A O 1
ATOM 4999 N N . SER A 1 642 ? 26.734 5.617 15.078 1 85.81 642 SER A N 1
ATOM 5000 C CA . SER A 1 642 ? 26.031 4.949 16.172 1 85.81 642 SER A CA 1
ATOM 5001 C C . SER A 1 642 ? 24.594 5.434 16.281 1 85.81 642 SER A C 1
ATOM 5003 O O . SER A 1 642 ? 24.297 6.594 16 1 85.81 642 SER A O 1
ATOM 5005 N N . TYR A 1 643 ? 23.75 4.574 16.703 1 87.56 643 TYR A N 1
ATOM 5006 C CA . TYR A 1 643 ? 22.344 4.895 16.891 1 87.56 643 TYR A CA 1
ATOM 5007 C C . TYR A 1 643 ? 22.172 6.008 17.922 1 87.56 643 TYR A C 1
ATOM 5009 O O . TYR A 1 643 ? 21.359 6.91 17.75 1 87.56 643 TYR A O 1
ATOM 5017 N N . ASP A 1 644 ? 22.938 6.004 18.953 1 84.88 644 ASP A N 1
ATOM 5018 C CA . ASP A 1 644 ? 22.797 6.949 20.062 1 84.88 644 ASP A CA 1
ATOM 5019 C C . ASP A 1 644 ? 23.078 8.375 19.594 1 84.88 644 ASP A C 1
ATOM 5021 O O . ASP A 1 644 ? 22.375 9.312 19.984 1 84.88 644 ASP A O 1
ATOM 5025 N N . ILE A 1 645 ? 24.047 8.461 18.781 1 87.94 645 ILE A N 1
ATOM 5026 C CA . ILE A 1 645 ? 24.406 9.789 18.281 1 87.94 645 ILE A CA 1
ATOM 5027 C C . ILE A 1 645 ? 23.297 10.32 17.375 1 87.94 645 ILE A C 1
ATOM 5029 O O . ILE A 1 645 ? 22.953 11.5 17.438 1 87.94 645 ILE A O 1
ATOM 5033 N N . LEU A 1 646 ? 22.797 9.438 16.562 1 92.19 646 LEU A N 1
ATOM 5034 C CA . LEU A 1 646 ? 21.734 9.859 15.664 1 92.19 646 LEU A CA 1
ATOM 5035 C C . LEU A 1 646 ? 20.469 10.219 16.438 1 92.19 646 LEU A C 1
ATOM 5037 O O . LEU A 1 646 ? 19.797 11.203 16.125 1 92.19 646 LEU A O 1
ATOM 5041 N N . ALA A 1 647 ? 20.172 9.406 17.453 1 90.38 647 ALA A N 1
ATOM 5042 C CA . ALA A 1 647 ? 19 9.656 18.281 1 90.38 647 ALA A CA 1
ATOM 5043 C C . ALA A 1 647 ? 19.125 10.977 19.031 1 90.38 647 ALA A C 1
ATOM 5045 O O . ALA A 1 647 ? 18.156 11.734 19.156 1 90.38 647 ALA A O 1
ATOM 5046 N N . TRP A 1 648 ? 20.297 11.195 19.484 1 85.5 648 TRP A N 1
ATOM 5047 C CA . TRP A 1 648 ? 20.594 12.445 20.188 1 85.5 648 TRP A CA 1
ATOM 5048 C C . TRP A 1 648 ? 20.453 13.641 19.266 1 85.5 648 TRP A C 1
ATOM 5050 O O . TRP A 1 648 ? 19.844 14.656 19.625 1 85.5 648 TRP A O 1
ATOM 5060 N N . THR A 1 649 ? 20.969 13.555 18.141 1 90.38 649 THR A N 1
ATOM 5061 C CA . THR A 1 649 ? 20.906 14.625 17.156 1 90.38 649 THR A CA 1
ATOM 5062 C C . THR A 1 649 ? 19.453 14.898 16.75 1 90.38 649 THR A C 1
ATOM 5064 O O . THR A 1 649 ? 19.031 16.062 16.656 1 90.38 649 THR A O 1
ATOM 5067 N N . SER A 1 650 ? 18.703 13.852 16.531 1 93.31 650 SER A N 1
ATOM 5068 C CA . SER A 1 650 ? 17.297 13.969 16.156 1 93.31 650 SER A CA 1
ATOM 5069 C C . SER A 1 650 ? 16.484 14.648 17.266 1 93.31 650 SER A C 1
ATOM 5071 O O . SER A 1 650 ? 15.68 15.539 16.984 1 93.31 650 SER A O 1
ATOM 5073 N N . GLU A 1 651 ? 16.734 14.336 18.484 1 86.31 651 GLU A N 1
ATOM 5074 C CA . GLU A 1 651 ? 15.945 14.812 19.625 1 86.31 651 GLU A CA 1
ATOM 5075 C C . GLU A 1 651 ? 16.219 16.281 19.906 1 86.31 651 GLU A C 1
ATOM 5077 O O . GLU A 1 651 ? 15.312 17.047 20.25 1 86.31 651 GLU A O 1
ATOM 5082 N N . TRP A 1 652 ? 17.453 16.688 19.672 1 84.12 652 TRP A N 1
ATOM 5083 C CA . TRP A 1 652 ? 17.828 18 20.188 1 84.12 652 TRP A CA 1
ATOM 5084 C C . TRP A 1 652 ? 17.922 19.016 19.047 1 84.12 652 TRP A C 1
ATOM 5086 O O . TRP A 1 652 ? 17.797 20.234 19.281 1 84.12 652 TRP A O 1
ATOM 5096 N N . TYR A 1 653 ? 18.094 18.562 17.844 1 89.12 653 TYR A N 1
ATOM 5097 C CA . TYR A 1 653 ? 18.359 19.531 16.781 1 89.12 653 TYR A CA 1
ATOM 5098 C C . TYR A 1 653 ? 17.25 19.531 15.758 1 89.12 653 TYR A C 1
ATOM 5100 O O . TYR A 1 653 ? 16.953 20.578 15.148 1 89.12 653 TYR A O 1
ATOM 5108 N N . VAL A 1 654 ? 16.641 18.422 15.523 1 93.88 654 VAL A N 1
ATOM 5109 C CA . VAL A 1 654 ? 15.664 18.297 14.445 1 93.88 654 VAL A CA 1
ATOM 5110 C C . VAL A 1 654 ? 14.25 18.516 14.992 1 93.88 654 VAL A C 1
ATOM 5112 O O . VAL A 1 654 ? 13.648 17.594 15.539 1 93.88 654 VAL A O 1
ATOM 5115 N N . ARG A 1 655 ? 13.734 19.719 14.789 1 91.75 655 ARG A N 1
ATOM 5116 C CA . ARG A 1 655 ? 12.414 20.156 15.227 1 91.75 655 ARG A CA 1
ATOM 5117 C C . ARG A 1 655 ? 11.672 20.875 14.117 1 91.75 655 ARG A C 1
ATOM 5119 O O . ARG A 1 655 ? 12.289 21.312 13.133 1 91.75 655 ARG A O 1
ATOM 5126 N N . GLU A 1 656 ? 10.406 21.016 14.227 1 89.94 656 GLU A N 1
ATOM 5127 C CA . GLU A 1 656 ? 9.617 21.672 13.195 1 89.94 656 GLU A CA 1
ATOM 5128 C C . GLU A 1 656 ? 10.141 23.078 12.906 1 89.94 656 GLU A C 1
ATOM 5130 O O . GLU A 1 656 ? 10.242 23.484 11.742 1 89.94 656 GLU A O 1
ATOM 5135 N N . GLU A 1 657 ? 10.492 23.828 13.953 1 85 657 GLU A N 1
ATOM 5136 C CA . GLU A 1 657 ? 10.953 25.203 13.805 1 85 657 GLU A CA 1
ATOM 5137 C C . GLU A 1 657 ? 12.25 25.25 13 1 85 657 GLU A C 1
ATOM 5139 O O . GLU A 1 657 ? 12.391 26.078 12.094 1 85 657 GLU A O 1
ATOM 5144 N N . THR A 1 658 ? 13.172 24.344 13.352 1 91.5 658 THR A N 1
ATOM 5145 C CA . THR A 1 658 ? 14.453 24.359 12.672 1 91.5 658 THR A CA 1
ATOM 5146 C C . THR A 1 658 ? 14.312 23.828 11.242 1 91.5 658 THR A C 1
ATOM 5148 O O . THR A 1 658 ? 14.977 24.312 10.328 1 91.5 658 THR A O 1
ATOM 5151 N N . LEU A 1 659 ? 13.492 22.891 11.055 1 95.44 659 LEU A N 1
ATOM 5152 C CA . LEU A 1 659 ? 13.242 22.344 9.727 1 95.44 659 LEU A CA 1
ATOM 5153 C C . LEU A 1 659 ? 12.609 23.391 8.812 1 95.44 659 LEU A C 1
ATOM 5155 O O . LEU A 1 659 ? 12.961 23.484 7.637 1 95.44 659 LEU A O 1
ATOM 5159 N N . ARG A 1 660 ? 11.672 24.188 9.375 1 91.44 660 ARG A N 1
ATOM 5160 C CA . ARG A 1 660 ? 11.047 25.266 8.609 1 91.44 660 ARG A CA 1
ATOM 5161 C C . ARG A 1 660 ? 12.078 26.297 8.18 1 91.44 660 ARG A C 1
ATOM 5163 O O . ARG A 1 660 ? 12.062 26.766 7.039 1 91.44 660 ARG A O 1
ATOM 5170 N N . ALA A 1 661 ? 12.914 26.594 9.125 1 89.94 661 ALA A N 1
ATOM 5171 C CA . ALA A 1 661 ? 13.953 27.578 8.828 1 89.94 661 ALA A CA 1
ATOM 5172 C C . ALA A 1 661 ? 14.898 27.062 7.742 1 89.94 661 ALA A C 1
ATOM 5174 O O . ALA A 1 661 ? 15.258 27.812 6.828 1 89.94 661 ALA A O 1
ATOM 5175 N N . ALA A 1 662 ? 15.273 25.828 7.879 1 95.5 662 ALA A N 1
ATOM 5176 C CA . ALA A 1 662 ? 16.156 25.234 6.879 1 95.5 662 ALA A CA 1
ATOM 5177 C C . ALA A 1 662 ? 15.477 25.188 5.512 1 95.5 662 ALA A C 1
ATOM 5179 O O . ALA A 1 662 ? 16.109 25.453 4.488 1 95.5 662 ALA A O 1
ATOM 5180 N N . ASN A 1 663 ? 14.258 24.828 5.461 1 95.06 663 ASN A N 1
ATOM 5181 C CA . ASN A 1 663 ? 13.492 24.766 4.219 1 95.06 663 ASN A CA 1
ATOM 5182 C C . ASN A 1 663 ? 13.406 26.125 3.539 1 95.06 663 ASN A C 1
ATOM 5184 O O . ASN A 1 663 ? 13.539 26.234 2.318 1 95.06 663 ASN A O 1
ATOM 5188 N 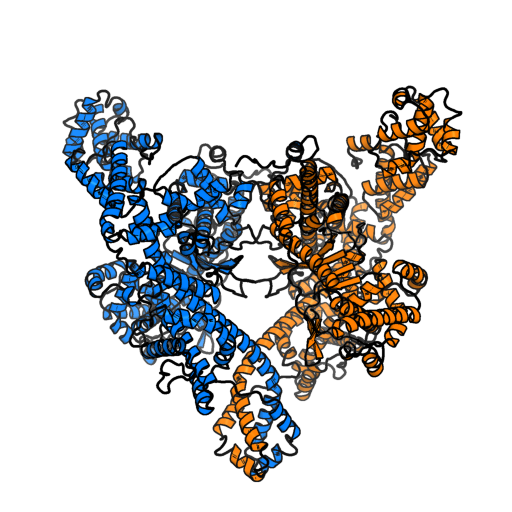N . LEU A 1 664 ? 13.195 27.172 4.328 1 91.5 664 LEU A N 1
ATOM 5189 C CA . LEU A 1 664 ? 13.109 28.531 3.797 1 91.5 664 LEU A CA 1
ATOM 5190 C C . LEU A 1 664 ? 14.43 28.953 3.174 1 91.5 664 LEU A C 1
ATOM 5192 O O . LEU A 1 664 ? 14.445 29.625 2.139 1 91.5 664 LEU A O 1
ATOM 5196 N N . THR A 1 665 ? 15.469 28.531 3.822 1 93.25 665 THR A N 1
ATOM 5197 C CA . THR A 1 665 ? 16.781 28.859 3.307 1 93.25 665 THR A CA 1
ATOM 5198 C C . THR A 1 665 ? 17 28.25 1.926 1 93.25 665 THR A C 1
ATOM 5200 O O . THR A 1 665 ? 17.547 28.891 1.028 1 93.25 665 THR A O 1
ATOM 5203 N N . ILE A 1 666 ? 16.578 27.078 1.729 1 95.69 666 ILE A N 1
ATOM 5204 C CA . ILE A 1 666 ? 16.719 26.391 0.451 1 95.69 666 ILE A CA 1
ATOM 5205 C C . ILE A 1 666 ? 15.812 27.031 -0.59 1 95.69 666 ILE A C 1
ATOM 5207 O O . ILE A 1 666 ? 16.203 27.219 -1.745 1 95.69 666 ILE A O 1
ATOM 5211 N N . ILE A 1 667 ? 14.602 27.406 -0.217 1 93.69 667 ILE A N 1
ATOM 5212 C CA . ILE A 1 667 ? 13.648 28.031 -1.132 1 93.69 667 ILE A CA 1
ATOM 5213 C C . ILE A 1 667 ? 14.18 29.391 -1.588 1 93.69 667 ILE A C 1
ATOM 5215 O O . ILE A 1 667 ? 14.062 29.734 -2.762 1 93.69 667 ILE A O 1
ATOM 5219 N N . ASP A 1 668 ? 14.766 30.078 -0.647 1 90.56 668 ASP A N 1
ATOM 5220 C CA . ASP A 1 668 ? 15.336 31.391 -0.977 1 90.56 668 ASP A CA 1
ATOM 5221 C C . ASP A 1 668 ? 16.453 31.25 -2.01 1 90.56 668 ASP A C 1
ATOM 5223 O O . ASP A 1 668 ? 16.562 32.062 -2.928 1 90.56 668 ASP A O 1
ATOM 5227 N N . TYR A 1 669 ? 17.266 30.281 -1.784 1 93.81 669 TYR A N 1
ATOM 5228 C CA . TYR A 1 669 ? 18.328 30.031 -2.748 1 93.81 669 TYR A CA 1
ATOM 5229 C C . TYR A 1 669 ? 17.75 29.641 -4.109 1 93.81 669 TYR A C 1
ATOM 5231 O O . TYR A 1 669 ? 18.219 30.141 -5.141 1 93.81 669 TYR A O 1
ATOM 5239 N N . HIS A 1 670 ? 16.781 28.766 -4.148 1 95.06 670 HIS A N 1
ATOM 5240 C CA . HIS A 1 670 ? 16.125 28.328 -5.375 1 95.06 670 HIS A CA 1
ATOM 5241 C C . HIS A 1 670 ? 15.547 29.5 -6.152 1 95.06 670 HIS A C 1
ATOM 5243 O O . HIS A 1 670 ? 15.617 29.531 -7.383 1 95.06 670 HIS A O 1
ATOM 5249 N N . GLN A 1 671 ? 15.047 30.484 -5.453 1 89.88 671 GLN A N 1
ATOM 5250 C CA . GLN A 1 671 ? 14.438 31.656 -6.078 1 89.88 671 GLN A CA 1
ATOM 5251 C C . GLN A 1 671 ? 15.477 32.5 -6.801 1 89.88 671 GLN A C 1
ATOM 5253 O O . GLN A 1 671 ? 15.156 33.188 -7.762 1 89.88 671 GLN A O 1
ATOM 5258 N N . ARG A 1 672 ? 16.656 32.375 -6.387 1 89.69 672 ARG A N 1
ATOM 5259 C CA . ARG A 1 672 ? 17.719 33.188 -6.945 1 89.69 672 ARG A CA 1
ATOM 5260 C C . ARG A 1 672 ? 18.344 32.531 -8.164 1 89.69 672 ARG A C 1
ATOM 5262 O O . ARG A 1 672 ? 19.094 33.188 -8.906 1 89.69 672 ARG A O 1
ATOM 5269 N N . LEU A 1 673 ? 18 31.344 -8.414 1 94.69 673 LEU A N 1
ATOM 5270 C CA . LEU A 1 673 ? 18.547 30.641 -9.555 1 94.69 673 LEU A CA 1
ATOM 5271 C C . LEU A 1 673 ? 17.984 31.188 -10.867 1 94.69 673 LEU A C 1
ATOM 5273 O O . LEU A 1 673 ? 16.812 31.562 -10.93 1 94.69 673 LEU A O 1
ATOM 5277 N N . PRO A 1 674 ? 18.734 31.234 -11.875 1 91.5 674 PRO A N 1
ATOM 5278 C CA . PRO A 1 674 ? 18.328 31.844 -13.141 1 91.5 674 PRO A CA 1
ATOM 5279 C C . PRO A 1 674 ? 17.156 31.125 -13.797 1 91.5 674 PRO A C 1
ATOM 5281 O O . PRO A 1 674 ? 16.344 31.75 -14.477 1 91.5 674 PRO A O 1
ATOM 5284 N N . LEU A 1 675 ? 17.062 29.891 -13.664 1 93.94 675 LEU A N 1
ATOM 5285 C CA . LEU A 1 675 ? 16.031 29.109 -14.344 1 93.94 675 LEU A CA 1
ATOM 5286 C C . LEU A 1 675 ? 14.703 29.188 -13.586 1 93.94 675 LEU A C 1
ATOM 5288 O O . LEU A 1 675 ? 13.648 28.891 -14.148 1 93.94 675 LEU A O 1
ATOM 5292 N N . THR A 1 676 ? 14.672 29.578 -12.336 1 93.81 676 THR A N 1
ATOM 5293 C CA . THR A 1 676 ? 13.5 29.531 -11.469 1 93.81 676 THR A CA 1
ATOM 5294 C C . THR A 1 676 ? 12.391 30.438 -11.992 1 93.81 676 THR A C 1
ATOM 5296 O O . THR A 1 676 ? 11.227 30.047 -12.062 1 93.81 676 THR A O 1
ATOM 5299 N N . PRO A 1 677 ? 12.742 31.656 -12.469 1 90.75 677 PRO A N 1
ATOM 5300 C CA . PRO A 1 677 ? 11.68 32.531 -12.961 1 90.75 677 PRO A CA 1
ATOM 5301 C C . PRO A 1 677 ? 11.047 32.031 -14.258 1 90.75 677 PRO A C 1
ATOM 5303 O O . PRO A 1 677 ? 9.945 32.438 -14.609 1 90.75 677 PRO A O 1
ATOM 5306 N N . VAL A 1 678 ? 11.711 31.188 -14.891 1 92.5 678 VAL A N 1
ATOM 5307 C CA . VAL A 1 678 ? 11.188 30.609 -16.125 1 92.5 678 VAL A CA 1
ATOM 5308 C C . VAL A 1 678 ? 10.031 29.672 -15.812 1 92.5 678 VAL A C 1
ATOM 5310 O O . VAL A 1 678 ? 9.086 29.562 -16.594 1 92.5 678 VAL A O 1
ATOM 5313 N N . PHE A 1 679 ? 10.117 29.062 -14.688 1 92.12 679 PHE A N 1
ATOM 5314 C CA . PHE A 1 679 ? 9.062 28.125 -14.305 1 92.12 679 PHE A CA 1
ATOM 5315 C C . PHE A 1 679 ? 7.785 28.875 -13.945 1 92.12 679 PHE A C 1
ATOM 5317 O O . PHE A 1 679 ? 6.684 28.375 -14.195 1 92.12 679 PHE A O 1
ATOM 5324 N N . GLY A 1 680 ? 7.922 30.016 -13.281 1 89.88 680 GLY A N 1
ATOM 5325 C CA . GLY A 1 680 ? 6.797 30.812 -12.82 1 89.88 680 GLY A CA 1
ATOM 5326 C C . GLY A 1 680 ? 7.219 32.062 -12.094 1 89.88 680 GLY A C 1
ATOM 5327 O O . GLY A 1 680 ? 8.375 32.219 -11.703 1 89.88 680 GLY A O 1
ATOM 5328 N N . ALA A 1 681 ? 6.266 32.875 -11.82 1 86.31 681 ALA A N 1
ATOM 5329 C CA . ALA A 1 681 ? 6.531 34.188 -11.203 1 86.31 681 ALA A CA 1
ATOM 5330 C C . ALA A 1 681 ? 6.582 34.062 -9.68 1 86.31 681 ALA A C 1
ATOM 5332 O O . ALA A 1 681 ? 7.086 34.969 -9 1 86.31 681 ALA A O 1
ATOM 5333 N N . GLY A 1 682 ? 6.156 32.969 -9.148 1 87.31 682 GLY A N 1
ATOM 5334 C CA . GLY A 1 682 ? 6.152 32.812 -7.703 1 87.31 682 GLY A CA 1
ATOM 5335 C C . GLY A 1 682 ? 4.91 33.375 -7.035 1 87.31 682 GLY A C 1
ATOM 5336 O O . GLY A 1 682 ? 4.84 33.438 -5.809 1 87.31 682 GLY A O 1
ATOM 5337 N N . THR A 1 683 ? 3.85 33.75 -7.758 1 89.44 683 THR A N 1
ATOM 5338 C CA . THR A 1 683 ? 2.65 34.375 -7.215 1 89.44 683 THR A CA 1
ATOM 5339 C C . THR A 1 683 ? 1.507 33.344 -7.129 1 89.44 683 THR A C 1
ATOM 5341 O O . THR A 1 683 ? 0.494 33.625 -6.477 1 89.44 683 THR A O 1
ATOM 5344 N N . LEU A 1 684 ? 1.689 32.281 -7.762 1 93.25 684 LEU A N 1
ATOM 5345 C CA . LEU A 1 684 ? 0.672 31.234 -7.785 1 93.25 684 LEU A CA 1
ATOM 5346 C C . LEU A 1 684 ? 1.125 30.031 -6.984 1 93.25 684 LEU A C 1
ATOM 5348 O O . LEU A 1 684 ? 2.299 29.641 -7.027 1 93.25 684 LEU A O 1
ATOM 5352 N N . SER A 1 685 ? 0.246 29.516 -6.215 1 94.06 685 SER A N 1
ATOM 5353 C CA . SER A 1 685 ? 0.543 28.297 -5.461 1 94.06 685 SER A CA 1
ATOM 5354 C C . SER A 1 685 ? -0.63 27.328 -5.496 1 94.06 685 SER A C 1
ATOM 5356 O O . SER A 1 685 ? -1.717 27.672 -5.965 1 94.06 685 SER A O 1
ATOM 5358 N N . SER A 1 686 ? -0.408 26.172 -5.141 1 95.81 686 SER A N 1
ATOM 5359 C CA . SER A 1 686 ? -1.44 25.141 -5.055 1 95.81 686 SER A CA 1
ATOM 5360 C C . SER A 1 686 ? -1.242 24.266 -3.828 1 95.81 686 SER A C 1
ATOM 5362 O O . SER A 1 686 ? -0.162 24.25 -3.234 1 95.81 686 SER A O 1
ATOM 5364 N N . SER A 1 687 ? -2.318 23.688 -3.344 1 94.56 687 SER A N 1
ATOM 5365 C CA . SER A 1 687 ? -2.234 22.75 -2.229 1 94.56 687 SER A CA 1
ATOM 5366 C C . SER A 1 687 ? -2.984 21.453 -2.535 1 94.56 687 SER A C 1
ATOM 5368 O O . SER A 1 687 ? -3.986 21.469 -3.252 1 94.56 687 SER A O 1
ATOM 5370 N N . ASP A 1 688 ? -2.432 20.375 -2.07 1 92.75 688 ASP A N 1
ATOM 5371 C CA . ASP A 1 688 ? -3.021 19.047 -2.268 1 92.75 688 ASP A CA 1
ATOM 5372 C C . ASP A 1 688 ? -2.561 18.078 -1.188 1 92.75 688 ASP A C 1
ATOM 5374 O O . ASP A 1 688 ? -1.463 18.219 -0.644 1 92.75 688 ASP A O 1
ATOM 5378 N N . GLY A 1 689 ? -3.482 17.203 -0.865 1 91.94 689 GLY A N 1
ATOM 5379 C CA . GLY A 1 689 ? -3.154 16.203 0.131 1 91.94 689 GLY A CA 1
ATOM 5380 C C . GLY A 1 689 ? -2.586 14.922 -0.47 1 91.94 689 GLY A C 1
ATOM 5381 O O . GLY A 1 689 ? -3.062 14.453 -1.506 1 91.94 689 GLY A O 1
ATOM 5382 N N . GLN A 1 690 ? -1.477 14.469 0.063 1 91.81 690 GLN A N 1
ATOM 5383 C CA . GLN A 1 690 ? -0.9 13.18 -0.302 1 91.81 690 GLN A CA 1
ATOM 5384 C C . GLN A 1 690 ? -1.082 12.164 0.818 1 91.81 690 GLN A C 1
ATOM 5386 O O . GLN A 1 690 ? -0.81 12.453 1.984 1 91.81 690 GLN A O 1
ATOM 5391 N N . ARG A 1 691 ? -1.539 11.031 0.492 1 90.31 691 ARG A N 1
ATOM 5392 C CA . ARG A 1 691 ? -1.87 10.023 1.491 1 90.31 691 ARG A CA 1
ATOM 5393 C C . ARG A 1 691 ? -0.742 9.008 1.64 1 90.31 691 ARG A C 1
ATOM 5395 O O . ARG A 1 691 ? -0.135 8.602 0.648 1 90.31 691 ARG A O 1
ATOM 5402 N N . PHE A 1 692 ? -0.368 8.664 2.861 1 90.38 692 PHE A N 1
ATOM 5403 C CA . PHE A 1 692 ? 0.636 7.668 3.205 1 90.38 692 PHE A CA 1
ATOM 5404 C C . PHE A 1 692 ? 0.066 6.637 4.172 1 90.38 692 PHE A C 1
ATOM 5406 O O . PHE A 1 692 ? -0.655 6.988 5.109 1 90.38 692 PHE A O 1
ATOM 5413 N N . PRO A 1 693 ? 0.333 5.359 4.016 1 88.75 693 PRO A N 1
ATOM 5414 C CA . PRO A 1 693 ? -0.078 4.359 5 1 88.75 693 PRO A CA 1
ATOM 5415 C C . PRO A 1 693 ? 0.691 4.473 6.312 1 88.75 693 PRO A C 1
ATOM 5417 O O . PRO A 1 693 ? 1.768 5.074 6.355 1 88.75 693 PRO A O 1
ATOM 5420 N N . THR A 1 694 ? 0.067 4.051 7.383 1 89.31 694 THR A N 1
ATOM 5421 C CA . THR A 1 694 ? 0.722 4.059 8.688 1 89.31 694 THR A CA 1
ATOM 5422 C C . THR A 1 694 ? 0.9 2.639 9.211 1 89.31 694 THR A C 1
ATOM 5424 O O . THR A 1 694 ? 0.09 1.757 8.922 1 89.31 694 THR A O 1
ATOM 5427 N N . ARG A 1 695 ? 2.002 2.412 9.82 1 85.94 695 ARG A N 1
ATOM 5428 C CA . ARG A 1 695 ? 2.219 1.155 10.531 1 85.94 695 ARG A CA 1
ATOM 5429 C C . ARG A 1 695 ? 2.09 1.349 12.039 1 85.94 695 ARG A C 1
ATOM 5431 O O . ARG A 1 695 ? 2.799 2.168 12.633 1 85.94 695 ARG A O 1
ATOM 5438 N N . GLY A 1 696 ? 1.171 0.642 12.617 1 82 696 GLY A N 1
ATOM 5439 C CA . GLY A 1 696 ? 0.895 0.814 14.039 1 82 696 GLY A CA 1
ATOM 5440 C C . GLY A 1 696 ? -0.3 1.708 14.312 1 82 696 GLY A C 1
ATOM 5441 O O . GLY A 1 696 ? -0.885 2.27 13.383 1 82 696 GLY A O 1
ATOM 5442 N N . LYS A 1 697 ? -0.594 1.899 15.547 1 86.44 697 LYS A N 1
ATOM 5443 C CA . LYS A 1 697 ? -1.753 2.691 15.945 1 86.44 697 LYS A CA 1
ATOM 5444 C C . LYS A 1 697 ? -1.378 4.16 16.141 1 86.44 697 LYS A C 1
ATOM 5446 O O . LYS A 1 697 ? -0.285 4.469 16.609 1 86.44 697 LYS A O 1
ATOM 5451 N N . SER A 1 698 ? -2.15 5.016 15.625 1 89.31 698 SER A N 1
ATOM 5452 C CA . SER A 1 698 ? -1.991 6.457 15.789 1 89.31 698 SER A CA 1
ATOM 5453 C C . SER A 1 698 ? -3.344 7.16 15.836 1 89.31 698 SER A C 1
ATOM 5455 O O . SER A 1 698 ? -4.281 6.77 15.141 1 89.31 698 SER A O 1
ATOM 5457 N N . VAL A 1 699 ? -3.391 8.141 16.578 1 88.5 699 VAL A N 1
ATOM 5458 C CA . VAL A 1 699 ? -4.633 8.898 16.703 1 88.5 699 VAL A CA 1
ATOM 5459 C C . VAL A 1 699 ? -4.879 9.695 15.43 1 88.5 699 VAL A C 1
ATOM 5461 O O . VAL A 1 699 ? -6.02 10.07 15.133 1 88.5 699 VAL A O 1
ATOM 5464 N N . THR A 1 700 ? -3.879 9.891 14.711 1 87.75 700 THR A N 1
ATOM 5465 C CA . THR A 1 700 ? -3.99 10.695 13.5 1 87.75 700 THR A CA 1
ATOM 5466 C C . THR A 1 700 ? -4.363 9.828 12.305 1 87.75 700 THR A C 1
ATOM 5468 O O . THR A 1 700 ? -4.766 10.336 11.258 1 87.75 700 THR A O 1
ATOM 5471 N N . ALA A 1 701 ? -4.254 8.555 12.398 1 87.19 701 ALA A N 1
ATOM 5472 C CA . ALA A 1 701 ? -4.492 7.641 11.281 1 87.19 701 ALA A CA 1
ATOM 5473 C C . ALA A 1 701 ? -5.957 7.223 11.219 1 87.19 701 ALA A C 1
ATOM 5475 O O . ALA A 1 701 ? -6.613 7.07 12.25 1 87.19 701 ALA A O 1
ATOM 5476 N N . ARG A 1 702 ? -6.469 7.164 9.969 1 84.69 702 ARG A N 1
ATOM 5477 C CA . ARG A 1 702 ? -7.844 6.719 9.75 1 84.69 702 ARG A CA 1
ATOM 5478 C C . ARG A 1 702 ? -7.902 5.664 8.648 1 84.69 702 ARG A C 1
ATOM 5480 O O . ARG A 1 702 ? -7.027 5.609 7.781 1 84.69 702 ARG A O 1
ATOM 5487 N N . ALA A 1 703 ? -8.938 4.836 8.742 1 77.69 703 ALA A N 1
ATOM 5488 C CA . ALA A 1 703 ? -9.156 3.822 7.715 1 77.69 703 ALA A CA 1
ATOM 5489 C C . ALA A 1 703 ? -9.875 4.422 6.504 1 77.69 703 ALA A C 1
ATOM 5491 O O . ALA A 1 703 ? -10.922 5.051 6.645 1 77.69 703 ALA A O 1
ATOM 5492 N N . LEU A 1 704 ? -9.211 4.426 5.34 1 74.25 704 LEU A N 1
ATOM 5493 C CA . LEU A 1 704 ? -9.805 4.812 4.062 1 74.25 704 LEU A CA 1
ATOM 5494 C C . LEU A 1 704 ? -9.664 3.695 3.035 1 74.25 704 LEU A C 1
ATOM 5496 O O . LEU A 1 704 ? -8.617 3.545 2.412 1 74.25 704 LEU A O 1
ATOM 5500 N N . SER A 1 705 ? -10.633 2.924 2.844 1 67.44 705 SER A N 1
ATOM 5501 C CA . SER A 1 705 ? -10.578 1.697 2.055 1 67.44 705 SER A CA 1
ATOM 5502 C C . SER A 1 705 ? -10.156 1.98 0.62 1 67.44 705 SER A C 1
ATOM 5504 O O . SER A 1 705 ? -9.578 1.114 -0.045 1 67.44 705 SER A O 1
ATOM 5506 N N . ARG A 1 706 ? -10.43 3.227 0.188 1 66.5 706 ARG A N 1
ATOM 5507 C CA . ARG A 1 706 ? -10.086 3.572 -1.187 1 66.5 706 ARG A CA 1
ATOM 5508 C C . ARG A 1 706 ? -8.57 3.67 -1.363 1 66.5 706 ARG A C 1
ATOM 5510 O O . ARG A 1 706 ? -8.047 3.402 -2.447 1 66.5 706 ARG A O 1
ATOM 5517 N N . TYR A 1 707 ? -7.949 3.973 -0.273 1 67.62 707 TYR A N 1
ATOM 5518 C CA . TYR A 1 707 ? -6.543 4.316 -0.439 1 67.62 707 TYR A CA 1
ATOM 5519 C C . TYR A 1 707 ? -5.648 3.348 0.325 1 67.62 707 TYR A C 1
ATOM 5521 O O . TYR A 1 707 ? -4.492 3.141 -0.04 1 67.62 707 TYR A O 1
ATOM 5529 N N . PHE A 1 708 ? -6.246 2.854 1.446 1 69.5 708 PHE A N 1
ATOM 5530 C CA . PHE A 1 708 ? -5.406 2.031 2.309 1 69.5 708 PHE A CA 1
ATOM 5531 C C . PHE A 1 708 ? -6.062 0.681 2.576 1 69.5 708 PHE A C 1
ATOM 5533 O O . PHE A 1 708 ? -7.289 0.584 2.645 1 69.5 708 PHE A O 1
ATOM 5540 N N . ALA A 1 709 ? -5.246 -0.301 2.656 1 63.94 709 ALA A N 1
ATOM 5541 C CA . ALA A 1 709 ? -5.762 -1.565 3.176 1 63.94 709 ALA A CA 1
ATOM 5542 C C . ALA A 1 709 ? -6.07 -1.461 4.668 1 63.94 709 ALA A C 1
ATOM 5544 O O . ALA A 1 709 ? -7.055 -2.027 5.145 1 63.94 709 ALA A O 1
ATOM 5545 N N . ASN A 1 710 ? -5.238 -0.704 5.367 1 73.19 710 ASN A N 1
ATOM 5546 C CA . ASN A 1 710 ? -5.434 -0.49 6.797 1 73.19 710 ASN A CA 1
ATOM 5547 C C . ASN A 1 710 ? -5.707 0.978 7.113 1 73.19 710 ASN A C 1
ATOM 5549 O O . ASN A 1 710 ? -6.719 1.532 6.684 1 73.19 710 ASN A O 1
ATOM 5553 N N . GLU A 1 711 ? -4.812 1.652 7.824 1 86.06 711 GLU A N 1
ATOM 5554 C CA . GLU A 1 711 ? -4.988 3.064 8.156 1 86.06 711 GLU A CA 1
ATOM 5555 C C . GLU A 1 711 ? -3.887 3.918 7.531 1 86.06 711 GLU A C 1
ATOM 5557 O O . GLU A 1 711 ? -2.869 3.391 7.078 1 86.06 711 GLU A O 1
ATOM 5562 N N . GLY A 1 712 ? -4.188 5.125 7.375 1 88.25 712 GLY A N 1
ATOM 5563 C CA . GLY A 1 712 ? -3.211 6.039 6.809 1 88.25 712 GLY A CA 1
ATOM 5564 C C . GLY A 1 712 ? -3.441 7.484 7.207 1 88.25 712 GLY A C 1
ATOM 5565 O O . GLY A 1 712 ? -4.391 7.789 7.934 1 88.25 712 GLY A O 1
ATOM 5566 N N . LEU A 1 713 ? -2.418 8.312 6.898 1 91.56 713 LEU A N 1
ATOM 5567 C CA . LEU A 1 713 ? -2.506 9.742 7.16 1 91.56 713 LEU A CA 1
ATOM 5568 C C . LEU A 1 713 ? -2.318 10.547 5.875 1 91.56 713 LEU A C 1
ATOM 5570 O O . LEU A 1 713 ? -1.956 9.984 4.836 1 91.56 713 LEU A O 1
ATOM 5574 N N . SER A 1 714 ? -2.699 11.789 5.887 1 91.5 714 SER A N 1
ATOM 5575 C CA . SER A 1 714 ? -2.551 12.703 4.754 1 91.5 714 SER A CA 1
ATOM 5576 C C . SER A 1 714 ? -1.586 13.836 5.078 1 91.5 714 SER A C 1
ATOM 5578 O O . SER A 1 714 ? -1.586 14.359 6.195 1 91.5 714 SER A O 1
ATOM 5580 N N . THR A 1 715 ? -0.697 14.062 4.219 1 93.69 715 THR A N 1
ATOM 5581 C CA . THR A 1 715 ? 0.161 15.234 4.301 1 93.69 715 THR A CA 1
ATOM 5582 C C . THR A 1 715 ? -0.289 16.297 3.309 1 93.69 715 THR A C 1
ATOM 5584 O O . THR A 1 715 ? -0.323 16.062 2.1 1 93.69 715 THR A O 1
ATOM 5587 N N . TYR A 1 716 ? -0.705 17.391 3.818 1 94.19 716 TYR A N 1
ATOM 5588 C CA . TYR A 1 716 ? -1.173 18.5 3.006 1 94.19 716 TYR A CA 1
ATOM 5589 C C . TYR A 1 716 ? -0.03 19.469 2.68 1 94.19 716 TYR A C 1
ATOM 5591 O O . TYR A 1 716 ? 0.572 20.047 3.582 1 94.19 716 TYR A O 1
ATOM 5599 N N . THR A 1 717 ? 0.324 19.562 1.406 1 95.12 717 THR A N 1
ATOM 5600 C CA . THR A 1 717 ? 1.482 20.359 1.01 1 95.12 717 THR A CA 1
ATOM 5601 C C . THR A 1 717 ? 1.055 21.562 0.172 1 95.12 717 THR A C 1
ATOM 5603 O O . THR A 1 717 ? 0.017 21.516 -0.492 1 95.12 717 THR A O 1
ATOM 5606 N N . HIS A 1 718 ? 1.761 22.656 0.241 1 94.81 718 HIS A N 1
ATOM 5607 C CA . HIS A 1 718 ? 1.609 23.875 -0.541 1 94.81 718 HIS A CA 1
ATOM 5608 C C . HIS A 1 718 ? 2.797 24.078 -1.476 1 94.81 718 HIS A C 1
ATOM 5610 O O . HIS A 1 718 ? 3.939 24.172 -1.023 1 94.81 718 HIS A O 1
ATOM 5616 N N . VAL A 1 719 ? 2.537 24.141 -2.738 1 95.5 719 VAL A N 1
ATOM 5617 C CA . VAL A 1 719 ? 3.58 24.188 -3.756 1 95.5 719 VAL A CA 1
ATOM 5618 C C . VAL A 1 719 ? 3.436 25.453 -4.602 1 95.5 719 VAL A C 1
ATOM 5620 O O . VAL A 1 719 ? 2.328 25.797 -5.012 1 95.5 719 VAL A O 1
ATOM 5623 N N . THR A 1 720 ? 4.504 26.109 -4.855 1 94.06 720 THR A N 1
ATOM 5624 C CA . THR A 1 720 ? 4.492 27.312 -5.688 1 94.06 720 THR A CA 1
ATOM 5625 C C . THR A 1 720 ? 4.59 26.938 -7.164 1 94.06 720 THR A C 1
ATOM 5627 O O . THR A 1 720 ? 4.863 25.781 -7.508 1 94.06 720 THR A O 1
ATOM 5630 N N . ASP A 1 721 ? 4.344 27.906 -8.016 1 93.88 721 ASP A N 1
ATOM 5631 C CA . ASP A 1 721 ? 4.441 27.672 -9.453 1 93.88 721 ASP A CA 1
ATOM 5632 C C . ASP A 1 721 ? 5.895 27.516 -9.891 1 93.88 721 ASP A C 1
ATOM 5634 O O . ASP A 1 721 ? 6.172 27.203 -11.047 1 93.88 721 ASP A O 1
ATOM 5638 N N . GLN A 1 722 ? 6.82 27.672 -8.93 1 94.19 722 GLN A N 1
ATOM 5639 C CA . GLN A 1 722 ? 8.242 27.438 -9.172 1 94.19 722 GLN A CA 1
ATOM 5640 C C . GLN A 1 722 ? 8.656 26.047 -8.703 1 94.19 722 GLN A C 1
ATOM 5642 O O . GLN A 1 722 ? 9.844 25.75 -8.633 1 94.19 722 GLN A O 1
ATOM 5647 N N . HIS A 1 723 ? 7.816 25.25 -8.273 1 94.75 723 HIS A N 1
ATOM 5648 C CA . HIS A 1 723 ? 7.984 23.859 -7.887 1 94.75 723 HIS A CA 1
ATOM 5649 C C . HIS A 1 723 ? 8.523 23.734 -6.465 1 94.75 723 HIS A C 1
ATOM 5651 O O . HIS A 1 723 ? 9.039 22.688 -6.074 1 94.75 723 HIS A O 1
ATOM 5657 N N . ALA A 1 724 ? 8.406 24.781 -5.684 1 93.94 724 ALA A N 1
ATOM 5658 C CA . ALA A 1 724 ? 8.891 24.75 -4.309 1 93.94 724 ALA A CA 1
ATOM 5659 C C . ALA A 1 724 ? 7.754 24.484 -3.326 1 93.94 724 ALA A C 1
ATOM 5661 O O . ALA A 1 724 ? 6.672 25.062 -3.457 1 93.94 724 ALA A O 1
ATOM 5662 N N . THR A 1 725 ? 7.973 23.562 -2.416 1 95.5 725 THR A N 1
ATOM 5663 C CA . THR A 1 725 ? 7.012 23.297 -1.353 1 95.5 725 THR A CA 1
ATOM 5664 C C . THR A 1 725 ? 7.309 24.172 -0.131 1 95.5 725 THR A C 1
ATOM 5666 O O . THR A 1 725 ? 8.312 23.953 0.556 1 95.5 725 THR A O 1
ATOM 5669 N N . TYR A 1 726 ? 6.465 25.094 0.186 1 92.81 726 TYR A N 1
ATOM 5670 C CA . TYR A 1 726 ? 6.766 26.016 1.267 1 92.81 726 TYR A CA 1
ATOM 5671 C C . TYR A 1 726 ? 5.977 25.672 2.521 1 92.81 726 TYR A C 1
ATOM 5673 O O . TYR A 1 726 ? 6.258 26.188 3.605 1 92.81 726 TYR A O 1
ATOM 5681 N N . GLY A 1 727 ? 5.078 24.766 2.375 1 92.81 727 GLY A N 1
ATOM 5682 C CA . GLY A 1 727 ? 4.293 24.359 3.531 1 92.81 727 GLY A CA 1
ATOM 5683 C C . GLY A 1 727 ? 3.943 22.891 3.523 1 92.81 727 GLY A C 1
ATOM 5684 O O . GLY A 1 727 ? 3.689 22.312 2.465 1 92.81 727 GLY A O 1
ATOM 5685 N N . THR A 1 728 ? 3.938 22.281 4.668 1 94 728 THR A N 1
ATOM 5686 C CA . THR A 1 728 ? 3.545 20.891 4.852 1 94 728 THR A CA 1
ATOM 5687 C C . THR A 1 728 ? 2.854 20.688 6.195 1 94 728 THR A C 1
ATOM 5689 O O . THR A 1 728 ? 3.271 21.266 7.203 1 94 728 THR A O 1
ATOM 5692 N N . LYS A 1 729 ? 1.729 20.047 6.156 1 92.94 729 LYS A N 1
ATOM 5693 C CA . LYS A 1 729 ? 0.978 19.781 7.379 1 92.94 729 LYS A CA 1
ATOM 5694 C C . LYS A 1 729 ? 0.395 18.375 7.367 1 92.94 729 LYS A C 1
ATOM 5696 O O . LYS A 1 729 ? -0.169 17.938 6.363 1 92.94 729 LYS A O 1
ATOM 5701 N N . VAL A 1 730 ? 0.592 17.688 8.484 1 93.81 730 VAL A N 1
ATOM 5702 C CA . VAL A 1 730 ? -0.013 16.359 8.625 1 93.81 730 VAL A CA 1
ATOM 5703 C C . VAL A 1 730 ? -1.46 16.5 9.094 1 93.81 730 VAL A C 1
ATOM 5705 O O . VAL A 1 730 ? -1.73 17.156 10.102 1 93.81 730 VAL A O 1
ATOM 5708 N N . ILE A 1 731 ? -2.385 15.969 8.352 1 91.06 731 ILE A N 1
ATOM 5709 C CA . ILE A 1 731 ? -3.793 16.078 8.711 1 91.06 731 ILE A CA 1
ATOM 5710 C C . ILE A 1 731 ? -4.434 14.695 8.75 1 91.06 731 ILE A C 1
ATOM 5712 O O . ILE A 1 731 ? -3.902 13.742 8.164 1 91.06 731 ILE A O 1
ATOM 5716 N N . VAL A 1 732 ? -5.535 14.656 9.484 1 85.94 732 VAL A N 1
ATOM 5717 C CA . VAL A 1 732 ? -6.312 13.422 9.547 1 85.94 732 VAL A CA 1
ATOM 5718 C C . VAL A 1 732 ? -6.992 13.18 8.195 1 85.94 732 VAL A C 1
ATOM 5720 O O . VAL A 1 732 ? -7.59 14.086 7.621 1 85.94 732 VAL A O 1
ATOM 5723 N N . ALA A 1 733 ? -6.93 12.008 7.699 1 78.81 733 ALA A N 1
ATOM 5724 C CA . ALA A 1 733 ? -7.316 11.672 6.332 1 78.81 733 ALA A CA 1
ATOM 5725 C C . ALA A 1 733 ? -8.812 11.898 6.109 1 78.81 733 ALA A C 1
ATOM 5727 O O . ALA A 1 733 ? -9.242 12.188 4.992 1 78.81 733 ALA A O 1
ATOM 5728 N N . THR A 1 734 ? -9.578 11.805 7.105 1 77.81 734 THR A N 1
ATOM 5729 C CA . THR A 1 734 ? -11.016 11.914 6.934 1 77.81 734 THR A CA 1
ATOM 5730 C C . THR A 1 734 ? -11.461 13.375 7.027 1 77.81 734 THR A C 1
ATOM 5732 O O . THR A 1 734 ? -12.586 13.711 6.66 1 77.81 734 THR A O 1
ATOM 5735 N N . ARG A 1 735 ? -10.594 14.203 7.516 1 81.06 735 ARG A N 1
ATOM 5736 C CA . ARG A 1 735 ? -10.93 15.617 7.602 1 81.06 735 ARG A CA 1
ATOM 5737 C C . ARG A 1 735 ? -10.875 16.281 6.23 1 81.06 735 ARG A C 1
ATOM 5739 O O . ARG A 1 735 ? -10.055 15.906 5.387 1 81.06 735 ARG A O 1
ATOM 5746 N N . ARG A 1 736 ? -11.68 17.25 6.09 1 83 736 ARG A N 1
ATOM 5747 C CA . ARG A 1 736 ? -11.719 17.953 4.816 1 83 736 ARG A CA 1
ATOM 5748 C C . ARG A 1 736 ? -10.445 18.766 4.602 1 83 736 ARG A C 1
ATOM 5750 O O . ARG A 1 736 ? -10.062 19.562 5.461 1 83 736 ARG A O 1
ATOM 5757 N N . GLU A 1 737 ? -9.859 18.688 3.586 1 88.88 737 GLU A N 1
ATOM 5758 C CA . GLU A 1 737 ? -8.633 19.406 3.229 1 88.88 737 GLU A CA 1
ATOM 5759 C C . GLU A 1 737 ? -8.867 20.906 3.176 1 88.88 737 GLU A C 1
ATOM 5761 O O . GLU A 1 737 ? -7.953 21.688 3.443 1 88.88 737 GLU A O 1
ATOM 5766 N N . ALA A 1 738 ? -10.094 21.25 2.947 1 89.94 738 ALA A N 1
ATOM 5767 C CA . ALA A 1 738 ? -10.461 22.656 2.801 1 89.94 738 ALA A CA 1
ATOM 5768 C C . ALA A 1 738 ? -10.156 23.438 4.074 1 89.94 738 ALA A C 1
ATOM 5770 O O . ALA A 1 738 ? -9.898 24.641 4.023 1 89.94 738 ALA A O 1
ATOM 5771 N N . HIS A 1 739 ? -10.156 22.781 5.168 1 89.75 739 HIS A N 1
ATOM 5772 C CA . HIS A 1 739 ? -9.93 23.453 6.445 1 89.75 739 HIS A CA 1
ATOM 5773 C C . HIS A 1 739 ? -8.492 23.938 6.562 1 89.75 739 HIS A C 1
ATOM 5775 O O . HIS A 1 739 ? -8.203 24.875 7.309 1 89.75 739 HIS A O 1
ATOM 5781 N N . TYR A 1 740 ? -7.633 23.359 5.789 1 91.19 740 TYR A N 1
ATOM 5782 C CA . TYR A 1 740 ? -6.215 23.578 6.051 1 91.19 740 TYR A CA 1
ATOM 5783 C C . TYR A 1 740 ? -5.574 24.406 4.938 1 91.19 740 TYR A C 1
ATOM 5785 O O . TYR A 1 740 ? -4.383 24.703 4.988 1 91.19 740 TYR A O 1
ATOM 5793 N N . VAL A 1 741 ? -6.289 24.828 3.984 1 92 741 VAL A N 1
ATOM 5794 C CA . VAL A 1 741 ? -5.758 25.484 2.799 1 92 741 VAL A CA 1
ATOM 5795 C C . VAL A 1 741 ? -5.066 26.781 3.201 1 92 741 VAL A C 1
ATOM 5797 O O . VAL A 1 741 ? -3.984 27.109 2.701 1 92 741 VAL A O 1
ATOM 5800 N N . LEU A 1 742 ? -5.59 27.453 4.145 1 90.38 742 LEU A N 1
ATOM 5801 C CA . LEU A 1 742 ? -5.109 28.781 4.465 1 90.38 742 LEU A CA 1
ATOM 5802 C C . LEU A 1 742 ? -3.984 28.734 5.488 1 90.38 742 LEU A C 1
ATOM 5804 O O . LEU A 1 742 ? -3.268 29.719 5.684 1 90.38 742 LEU A O 1
ATOM 5808 N N . ASP A 1 743 ? -3.797 27.656 6.172 1 87.31 743 ASP A N 1
ATOM 5809 C CA . ASP A 1 743 ? -2.85 27.562 7.277 1 87.31 743 ASP A CA 1
ATOM 5810 C C . ASP A 1 743 ? -1.453 28 6.84 1 87.31 743 ASP A C 1
ATOM 5812 O O . ASP A 1 743 ? -0.868 28.906 7.438 1 87.31 743 ASP A O 1
ATOM 5816 N N . GLU A 1 744 ? -0.949 27.406 5.82 1 84.75 744 GLU A N 1
ATOM 5817 C CA . GLU A 1 744 ? 0.442 27.641 5.441 1 84.75 744 GLU A CA 1
ATOM 5818 C C . GLU A 1 744 ? 0.575 28.875 4.551 1 84.75 744 GLU A C 1
ATOM 5820 O O . GLU A 1 744 ? 1.671 29.406 4.395 1 84.75 744 GLU A O 1
ATOM 5825 N N . ILE A 1 745 ? -0.52 29.359 4.008 1 85.25 745 ILE A N 1
ATOM 5826 C CA . ILE A 1 745 ? -0.493 30.594 3.223 1 85.25 745 ILE A CA 1
ATOM 5827 C C . ILE A 1 745 ? -0.314 31.781 4.148 1 85.25 745 ILE A C 1
ATOM 5829 O O . ILE A 1 745 ? 0.507 32.656 3.883 1 85.25 745 ILE A O 1
ATOM 5833 N N . LEU A 1 746 ? -1.045 31.75 5.215 1 77.31 746 LEU A N 1
ATOM 5834 C CA . LEU A 1 746 ? -0.986 32.844 6.168 1 77.31 746 LEU A CA 1
ATOM 5835 C C . LEU A 1 746 ? 0.274 32.75 7.02 1 77.31 746 LEU A C 1
ATOM 5837 O O . LEU A 1 746 ? 0.791 33.781 7.477 1 77.31 746 LEU A O 1
ATOM 5841 N N . GLY A 1 747 ? 0.742 31.578 7.23 1 67.06 747 GLY A N 1
ATOM 5842 C CA . GLY A 1 747 ? 1.956 31.422 8.016 1 67.06 747 GLY A CA 1
ATOM 5843 C C . GLY A 1 747 ? 3.217 31.438 7.172 1 67.06 747 GLY A C 1
ATOM 5844 O O . GLY A 1 747 ? 4.301 31.094 7.656 1 67.06 747 GLY A O 1
ATOM 5845 N N . ASN A 1 748 ? 3.014 31.828 5.961 1 58.56 748 ASN A N 1
ATOM 5846 C CA . ASN A 1 748 ? 4.129 31.766 5.023 1 58.56 748 ASN A CA 1
ATOM 5847 C C . ASN A 1 748 ? 5.152 32.875 5.301 1 58.56 748 ASN A C 1
ATOM 5849 O O . ASN A 1 748 ? 4.832 34.062 5.215 1 58.56 748 ASN A O 1
ATOM 5853 N N . ALA A 1 749 ? 6.219 32.406 5.777 1 55.75 749 ALA A N 1
ATOM 5854 C CA . ALA A 1 749 ? 7.285 33.375 6.098 1 55.75 749 ALA A CA 1
ATOM 5855 C C . ALA A 1 749 ? 8.219 33.562 4.91 1 55.75 749 ALA A C 1
ATOM 5857 O O . ALA A 1 749 ? 9.242 34.25 5.023 1 55.75 749 ALA A O 1
ATOM 5858 N N . THR A 1 750 ? 7.793 32.969 3.781 1 55.59 750 THR A N 1
ATOM 5859 C CA . THR A 1 750 ? 8.641 33.125 2.604 1 55.59 750 THR A CA 1
ATOM 5860 C C . THR A 1 750 ? 8.461 34.5 1.964 1 55.59 750 THR A C 1
ATOM 5862 O O . THR A 1 750 ? 7.496 35.188 2.258 1 55.59 750 THR A O 1
ATOM 5865 N N . ASP A 1 751 ? 9.367 34.844 1.27 1 58.81 751 ASP A N 1
ATOM 5866 C CA . ASP A 1 751 ? 9.281 36.062 0.494 1 58.81 751 ASP A CA 1
ATOM 5867 C C . ASP A 1 751 ? 8.414 35.875 -0.746 1 58.81 751 ASP A C 1
ATOM 5869 O O . ASP A 1 751 ? 8.328 36.781 -1.596 1 58.81 751 ASP A O 1
ATOM 5873 N N . LEU A 1 752 ? 7.754 34.812 -0.767 1 70.12 752 LEU A N 1
ATOM 5874 C CA . LEU A 1 752 ? 6.934 34.562 -1.944 1 70.12 752 LEU A CA 1
ATOM 5875 C C . LEU A 1 752 ? 5.594 35.281 -1.845 1 70.12 752 LEU A C 1
ATOM 5877 O O . LEU A 1 752 ? 4.832 35.062 -0.899 1 70.12 752 LEU A O 1
ATOM 5881 N N . PRO A 1 753 ? 5.406 36.156 -2.725 1 79 753 PRO A N 1
ATOM 5882 C CA . PRO A 1 753 ? 4.137 36.906 -2.711 1 79 753 PRO A CA 1
ATOM 5883 C C . PRO A 1 753 ? 2.992 36.094 -3.338 1 79 753 PRO A C 1
ATOM 5885 O O . PRO A 1 753 ? 2.59 36.375 -4.469 1 79 753 PRO A O 1
ATOM 5888 N N . ILE A 1 754 ? 2.357 35.25 -2.662 1 85.69 754 ILE A N 1
ATOM 5889 C CA . ILE A 1 754 ? 1.269 34.438 -3.174 1 85.69 754 ILE A CA 1
ATOM 5890 C C . ILE A 1 754 ? -0.008 35.281 -3.275 1 85.69 754 ILE A C 1
ATOM 5892 O O . ILE A 1 754 ? -0.438 35.875 -2.293 1 85.69 754 ILE A O 1
ATOM 5896 N N . THR A 1 755 ? -0.56 35.375 -4.43 1 88.06 755 THR A N 1
ATOM 5897 C CA . THR A 1 755 ? -1.783 36.125 -4.633 1 88.06 755 THR A CA 1
ATOM 5898 C C . THR A 1 755 ? -2.93 35.219 -5.059 1 88.06 755 THR A C 1
ATOM 5900 O O . THR A 1 755 ? -4.102 35.562 -4.875 1 88.06 755 THR A O 1
ATOM 5903 N N . GLU A 1 756 ? -2.545 34.188 -5.605 1 93.62 756 GLU A N 1
ATOM 5904 C CA . GLU A 1 756 ? -3.533 33.25 -6.117 1 93.62 756 GLU A CA 1
ATOM 5905 C C . GLU A 1 756 ? -3.199 31.812 -5.688 1 93.62 756 GLU A C 1
ATOM 5907 O O . GLU A 1 756 ? -2.027 31.438 -5.602 1 93.62 756 GLU A O 1
ATOM 5912 N N . HIS A 1 757 ? -4.254 31.078 -5.32 1 94.94 757 HIS A N 1
ATOM 5913 C CA . HIS A 1 757 ? -4.039 29.734 -4.824 1 94.94 757 HIS A CA 1
ATOM 5914 C C . HIS A 1 757 ? -5 28.75 -5.488 1 94.94 757 HIS A C 1
ATOM 5916 O O . HIS A 1 757 ? -6.203 29 -5.559 1 94.94 757 HIS A O 1
ATOM 5922 N N . ALA A 1 758 ? -4.461 27.719 -6.008 1 95.81 758 ALA A N 1
ATOM 5923 C CA . ALA A 1 758 ? -5.258 26.688 -6.672 1 95.81 758 ALA A CA 1
ATOM 5924 C C . ALA A 1 758 ? -5.398 25.453 -5.793 1 95.81 758 ALA A C 1
ATOM 5926 O O . ALA A 1 758 ? -4.492 25.125 -5.027 1 95.81 758 ALA A O 1
ATOM 5927 N N . THR A 1 759 ? -6.594 24.797 -5.824 1 94.38 759 THR A N 1
ATOM 5928 C CA . THR A 1 759 ? -6.848 23.547 -5.121 1 94.38 759 THR A CA 1
ATOM 5929 C C . THR A 1 759 ? -7.688 22.609 -5.977 1 94.38 759 THR A C 1
ATOM 5931 O O . THR A 1 759 ? -8.234 23.016 -7.004 1 94.38 759 THR A O 1
ATOM 5934 N N . ASP A 1 760 ? -7.75 21.375 -5.613 1 90.88 760 ASP A N 1
ATOM 5935 C CA . ASP A 1 760 ? -8.719 20.453 -6.199 1 90.88 760 ASP A CA 1
ATOM 5936 C C . ASP A 1 760 ? -10.078 20.578 -5.52 1 90.88 760 ASP A C 1
ATOM 5938 O O . ASP A 1 760 ? -10.289 21.469 -4.691 1 90.88 760 ASP A O 1
ATOM 5942 N N . THR A 1 761 ? -10.969 19.719 -5.836 1 88.06 761 THR A N 1
ATOM 5943 C CA . THR A 1 761 ? -12.344 19.812 -5.355 1 88.06 761 THR A CA 1
ATOM 5944 C C . THR A 1 761 ? -12.398 19.656 -3.84 1 88.06 761 THR A C 1
ATOM 5946 O O . THR A 1 761 ? -13.266 20.25 -3.184 1 88.06 761 THR A O 1
ATOM 5949 N N . HIS A 1 762 ? -11.477 19.062 -3.246 1 83.5 762 HIS A N 1
ATOM 5950 C CA . HIS A 1 762 ? -11.508 18.766 -1.818 1 83.5 762 HIS A CA 1
ATOM 5951 C C . HIS A 1 762 ? -11.125 20 -0.996 1 83.5 762 HIS A C 1
ATOM 5953 O O . HIS A 1 762 ? -11.383 20.047 0.21 1 83.5 762 HIS A O 1
ATOM 5959 N N . GLY A 1 763 ? -10.555 20.922 -1.627 1 83.38 763 GLY A N 1
ATOM 5960 C CA . GLY A 1 763 ? -10.18 22.141 -0.931 1 83.38 763 GLY A CA 1
ATOM 5961 C C . GLY A 1 763 ? -11.227 23.234 -1.039 1 83.38 763 GLY A C 1
ATOM 5962 O O . GLY A 1 763 ? -11.062 24.312 -0.477 1 83.38 763 GLY A O 1
ATOM 5963 N N . VAL A 1 764 ? -12.352 22.828 -1.609 1 87.56 764 VAL A N 1
ATOM 5964 C CA . VAL A 1 764 ? -13.305 23.891 -1.949 1 87.56 764 VAL A CA 1
ATOM 5965 C C . VAL A 1 764 ? -14.445 23.891 -0.931 1 87.56 764 VAL A C 1
ATOM 5967 O O . VAL A 1 764 ? -15.008 22.844 -0.611 1 87.56 764 VAL A O 1
ATOM 5970 N N . THR A 1 765 ? -14.68 25.094 -0.366 1 90.25 765 THR A N 1
ATOM 5971 C CA . THR A 1 765 ? -15.867 25.406 0.42 1 90.25 765 THR A CA 1
ATOM 5972 C C . THR A 1 765 ? -16.297 26.844 0.199 1 90.25 765 THR A C 1
ATOM 5974 O O . THR A 1 765 ? -15.5 27.672 -0.258 1 90.25 765 THR A O 1
ATOM 5977 N N . LEU A 1 766 ? -17.516 27.141 0.455 1 92.38 766 LEU A N 1
ATOM 5978 C CA . LEU A 1 766 ? -17.984 28.516 0.346 1 92.38 766 LEU A CA 1
ATOM 5979 C C . LEU A 1 766 ? -17.266 29.422 1.339 1 92.38 766 LEU A C 1
ATOM 5981 O O . LEU A 1 766 ? -16.953 30.562 1.026 1 92.38 766 LEU A O 1
ATOM 5985 N N . VAL A 1 767 ? -16.906 28.875 2.414 1 92.69 767 VAL A N 1
ATOM 5986 C CA . VAL A 1 767 ? -16.203 29.609 3.453 1 92.69 767 VAL A CA 1
ATOM 5987 C C . VAL A 1 767 ? -14.828 30.031 2.934 1 92.69 767 VAL A C 1
ATOM 5989 O O . VAL A 1 767 ? -14.422 31.188 3.111 1 92.69 767 VAL A O 1
ATOM 5992 N N . ASN A 1 768 ? -14.172 29.156 2.268 1 94.31 768 ASN A N 1
ATOM 5993 C CA . ASN A 1 768 ? -12.844 29.469 1.747 1 94.31 768 ASN A CA 1
ATOM 5994 C C . ASN A 1 768 ? -12.906 30.531 0.656 1 94.31 768 ASN A C 1
ATOM 5996 O O . ASN A 1 768 ? -12.031 31.406 0.575 1 94.31 768 ASN A O 1
ATOM 6000 N N . PHE A 1 769 ? -13.93 30.438 -0.174 1 95.38 769 PHE A N 1
ATOM 6001 C CA . PHE A 1 769 ? -14.07 31.469 -1.205 1 95.38 769 PHE A CA 1
ATOM 6002 C C . PHE A 1 769 ? -14.219 32.844 -0.58 1 95.38 769 PHE A C 1
ATOM 6004 O O . PHE A 1 769 ? -13.594 33.812 -1.031 1 95.38 769 PHE A O 1
ATOM 6011 N N . GLY A 1 770 ? -15.062 32.875 0.404 1 95.5 770 GLY A N 1
ATOM 6012 C CA . GLY A 1 770 ? -15.25 34.156 1.09 1 95.5 770 GLY A CA 1
ATOM 6013 C C . GLY A 1 770 ? -14 34.656 1.774 1 95.5 770 GLY A C 1
ATOM 6014 O O . GLY A 1 770 ? -13.617 35.812 1.615 1 95.5 770 GLY A O 1
ATOM 6015 N N . LEU A 1 771 ? -13.359 33.812 2.502 1 94.5 771 LEU A N 1
ATOM 6016 C CA . LEU A 1 771 ? -12.188 34.188 3.283 1 94.5 771 LEU A CA 1
ATOM 6017 C C . LEU A 1 771 ? -11.031 34.594 2.371 1 94.5 771 LEU A C 1
ATOM 6019 O O . LEU A 1 771 ? -10.305 35.562 2.67 1 94.5 771 LEU A O 1
ATOM 6023 N N . PHE A 1 772 ? -10.789 33.875 1.32 1 94.81 772 PHE A N 1
ATOM 6024 C CA . PHE A 1 772 ? -9.703 34.219 0.407 1 94.81 772 PHE A CA 1
ATOM 6025 C C . PHE A 1 772 ? -9.852 35.625 -0.131 1 94.81 772 PHE A C 1
ATOM 6027 O O . PHE A 1 772 ? -8.891 36.406 -0.14 1 94.81 772 PHE A O 1
ATOM 6034 N N . ASP A 1 773 ? -11.047 35.875 -0.536 1 95.12 773 ASP A N 1
ATOM 6035 C CA . ASP A 1 773 ? -11.266 37.219 -1.083 1 95.12 773 ASP A CA 1
ATOM 6036 C C . ASP A 1 773 ? -11.078 38.281 -0.01 1 95.12 773 ASP A C 1
ATOM 6038 O O . ASP A 1 773 ? -10.461 39.312 -0.259 1 95.12 773 ASP A O 1
ATOM 6042 N N . LEU A 1 774 ? -11.688 38.062 1.142 1 95.06 774 LEU A N 1
ATOM 6043 C CA . LEU A 1 774 ? -11.602 39.031 2.234 1 95.06 774 LEU A CA 1
ATOM 6044 C C . LEU A 1 774 ? -10.156 39.219 2.684 1 95.06 774 LEU A C 1
ATOM 6046 O O . LEU A 1 774 ? -9.812 40.25 3.246 1 95.06 774 LEU A O 1
ATOM 6050 N N . LEU A 1 775 ? -9.344 38.25 2.469 1 92.56 775 LEU A N 1
ATOM 6051 C CA . LEU A 1 775 ? -7.934 38.312 2.838 1 92.56 775 LEU A CA 1
ATOM 6052 C C . LEU A 1 775 ? -7.098 38.906 1.692 1 92.56 775 LEU A C 1
ATOM 6054 O O . LEU A 1 775 ? -5.871 38.938 1.783 1 92.56 775 LEU A O 1
ATOM 6058 N N . GLY A 1 776 ? -7.707 39.188 0.643 1 90 776 GLY A N 1
ATOM 6059 C CA . GLY A 1 776 ? -7.02 39.781 -0.494 1 90 776 GLY A CA 1
ATOM 6060 C C . GLY A 1 776 ? -6.359 38.75 -1.394 1 90 776 GLY A C 1
ATOM 6061 O O . GLY A 1 776 ? -5.363 39.031 -2.057 1 90 776 GLY A O 1
ATOM 6062 N N . LEU A 1 777 ? -6.809 37.531 -1.382 1 92.5 777 LEU A N 1
ATOM 6063 C CA . LEU A 1 777 ? -6.27 36.438 -2.176 1 92.5 777 LEU A CA 1
ATOM 6064 C C . LEU A 1 777 ? -7.324 35.906 -3.133 1 92.5 777 LEU A C 1
ATOM 6066 O O . LEU A 1 777 ? -8.516 36.156 -2.961 1 92.5 777 LEU A O 1
ATOM 6070 N N . GLN A 1 778 ? -6.887 35.219 -4.109 1 93.88 778 GLN A N 1
ATOM 6071 C CA . GLN A 1 778 ? -7.801 34.625 -5.062 1 93.88 778 GLN A CA 1
ATOM 6072 C C . GLN A 1 778 ? -7.727 33.094 -4.988 1 93.88 778 GLN A C 1
ATOM 6074 O O . GLN A 1 778 ? -6.645 32.5 -5.102 1 93.88 778 GLN A O 1
ATOM 6079 N N . LEU A 1 779 ? -8.852 32.5 -4.711 1 95.38 779 LEU A N 1
ATOM 6080 C CA . LEU A 1 779 ? -8.938 31.031 -4.727 1 95.38 779 LEU A CA 1
ATOM 6081 C C . LEU A 1 779 ? -9.352 30.531 -6.105 1 95.38 779 LEU A C 1
ATOM 6083 O O . LEU A 1 779 ? -10.367 30.953 -6.652 1 95.38 779 LEU A O 1
ATOM 6087 N N . SER A 1 780 ? -8.578 29.672 -6.715 1 95.44 780 SER A N 1
ATOM 6088 C CA . SER A 1 780 ? -8.828 29.141 -8.047 1 95.44 780 SER A CA 1
ATOM 6089 C C . SER A 1 780 ? -8.844 27.625 -8.047 1 95.44 780 SER A C 1
ATOM 6091 O O . SER A 1 780 ? -7.906 26.984 -8.531 1 95.44 780 SER A O 1
ATOM 6093 N N . PRO A 1 781 ? -9.922 27.047 -7.66 1 94.94 781 PRO A N 1
ATOM 6094 C CA . PRO A 1 781 ? -9.984 25.578 -7.57 1 94.94 781 PRO A CA 1
ATOM 6095 C C . PRO A 1 781 ? -10.438 24.938 -8.875 1 94.94 781 PRO A C 1
ATOM 6097 O O . PRO A 1 781 ? -11.055 25.594 -9.719 1 94.94 781 PRO A O 1
ATOM 6100 N N . ARG A 1 782 ? -10.023 23.719 -9.117 1 92.62 782 ARG A N 1
ATOM 6101 C CA . ARG A 1 782 ? -10.617 22.844 -10.133 1 92.62 782 ARG A CA 1
ATOM 6102 C C . ARG A 1 782 ? -11.781 22.047 -9.555 1 92.62 782 ARG A C 1
ATOM 6104 O O . ARG A 1 782 ? -11.57 21.109 -8.789 1 92.62 782 ARG A O 1
ATOM 6111 N N . ILE A 1 783 ? -12.961 22.391 -9.867 1 90.75 783 ILE A N 1
ATOM 6112 C CA . ILE A 1 783 ? -14.148 21.797 -9.273 1 90.75 783 ILE A CA 1
ATOM 6113 C C . ILE A 1 783 ? -14.664 20.672 -10.164 1 90.75 783 ILE A C 1
ATOM 6115 O O . ILE A 1 783 ? -14.938 20.891 -11.344 1 90.75 783 ILE A O 1
ATOM 6119 N N . ARG A 1 784 ? -14.766 19.484 -9.516 1 84.88 784 ARG A N 1
ATOM 6120 C CA . ARG A 1 784 ? -15.359 18.359 -10.227 1 84.88 784 ARG A CA 1
ATOM 6121 C C . ARG A 1 784 ? -16.859 18.578 -10.438 1 84.88 784 ARG A C 1
ATOM 6123 O O . ARG A 1 784 ? -17.547 19.078 -9.555 1 84.88 784 ARG A O 1
ATOM 6130 N N . ASP A 1 785 ? -17.438 18.312 -11.484 1 81.81 785 ASP A N 1
ATOM 6131 C CA . ASP A 1 785 ? -18.859 18.438 -11.82 1 81.81 785 ASP A CA 1
ATOM 6132 C C . ASP A 1 785 ? -19.328 19.875 -11.695 1 81.81 785 ASP A C 1
ATOM 6134 O O . ASP A 1 785 ? -20.328 20.156 -11.047 1 81.81 785 ASP A O 1
ATOM 6138 N N . LEU A 1 786 ? -18.562 20.781 -12.172 1 84.75 786 LEU A N 1
ATOM 6139 C CA . LEU A 1 786 ? -18.828 22.219 -12.133 1 84.75 786 LEU A CA 1
ATOM 6140 C C . LEU A 1 786 ? -20.203 22.516 -12.711 1 84.75 786 LEU A C 1
ATOM 6142 O O . LEU A 1 786 ? -20.859 23.484 -12.305 1 84.75 786 LEU A O 1
ATOM 6146 N N . GLY A 1 787 ? -20.672 21.641 -13.57 1 77.31 787 GLY A N 1
ATOM 6147 C CA . GLY A 1 787 ? -21.969 21.844 -14.172 1 77.31 787 GLY A CA 1
ATOM 6148 C C . GLY A 1 787 ? -23.125 21.656 -13.195 1 77.31 787 GLY A C 1
ATOM 6149 O O . GLY A 1 787 ? -24.219 22.156 -13.422 1 77.31 787 GLY A O 1
ATOM 6150 N N . ARG A 1 788 ? -22.891 21.156 -12.07 1 80.25 788 ARG A N 1
ATOM 6151 C CA . ARG A 1 788 ? -23.969 20.828 -11.133 1 80.25 788 ARG A CA 1
ATOM 6152 C C . ARG A 1 788 ? -23.953 21.781 -9.93 1 80.25 788 ARG A C 1
ATOM 6154 O O . ARG A 1 788 ? -24.781 21.656 -9.031 1 80.25 788 ARG A O 1
ATOM 6161 N N . ILE A 1 789 ? -23.047 22.75 -9.93 1 86.69 789 ILE A N 1
ATOM 6162 C CA . ILE A 1 789 ? -22.984 23.641 -8.781 1 86.69 789 ILE A CA 1
ATOM 6163 C C . ILE A 1 789 ? -24.078 24.703 -8.891 1 86.69 789 ILE A C 1
ATOM 6165 O O . ILE A 1 789 ? -24.484 25.062 -10 1 86.69 789 ILE A O 1
ATOM 6169 N N . THR A 1 790 ? -24.531 25.203 -7.816 1 89.38 790 THR A N 1
ATOM 6170 C CA . THR A 1 790 ? -25.562 26.234 -7.77 1 89.38 790 THR A CA 1
ATOM 6171 C C . THR A 1 790 ? -24.953 27.625 -7.988 1 89.38 790 THR A C 1
ATOM 6173 O O . THR A 1 790 ? -24.016 28 -7.277 1 89.38 790 THR A O 1
ATOM 6176 N N . LEU A 1 791 ? -25.406 28.297 -8.945 1 92.75 791 LEU A N 1
ATOM 6177 C CA . LEU A 1 791 ? -24.969 29.656 -9.211 1 92.75 791 LEU A CA 1
ATOM 6178 C C . LEU A 1 791 ? -25.984 30.672 -8.688 1 92.75 791 LEU A C 1
ATOM 6180 O O . LEU A 1 791 ? -27.188 30.375 -8.617 1 92.75 791 LEU A O 1
ATOM 6184 N N . TYR A 1 792 ? -25.5 31.797 -8.289 1 95.31 792 TYR A N 1
ATOM 6185 C CA . TYR A 1 792 ? -26.328 32.75 -7.559 1 95.31 792 TYR A CA 1
ATOM 6186 C C . TYR A 1 792 ? -26.5 34.031 -8.344 1 95.31 792 TYR A C 1
ATOM 6188 O O . TYR A 1 792 ? -25.609 34.438 -9.109 1 95.31 792 TYR A O 1
ATOM 6196 N N . ARG A 1 793 ? -27.641 34.719 -8.148 1 94.5 793 ARG A N 1
ATOM 6197 C CA . ARG A 1 793 ? -27.922 36 -8.766 1 94.5 793 ARG A CA 1
ATOM 6198 C C . ARG A 1 793 ? -28.031 37.094 -7.711 1 94.5 793 ARG A C 1
ATOM 6200 O O . ARG A 1 793 ? -28.469 36.844 -6.586 1 94.5 793 ARG A O 1
ATOM 6207 N N . ALA A 1 794 ? -27.656 38.281 -8.055 1 93.38 794 ALA A N 1
ATOM 6208 C CA . ALA A 1 794 ? -27.719 39.438 -7.148 1 93.38 794 ALA A CA 1
ATOM 6209 C C . ALA A 1 794 ? -29.031 40.219 -7.328 1 93.38 794 ALA A C 1
ATOM 6211 O O . ALA A 1 794 ? -29.422 40.969 -6.457 1 93.38 794 ALA A O 1
ATOM 6212 N N . ALA A 1 795 ? -29.688 39.969 -8.469 1 91.62 795 ALA A N 1
ATOM 6213 C CA . ALA A 1 795 ? -30.922 40.688 -8.812 1 91.62 795 ALA A CA 1
ATOM 6214 C C . ALA A 1 795 ? -32.062 39.688 -9.078 1 91.62 795 ALA A C 1
ATOM 6216 O O . ALA A 1 795 ? -31.844 38.469 -9.133 1 91.62 795 ALA A O 1
ATOM 6217 N N . PRO A 1 796 ? -33.25 40.219 -9.188 1 92.62 796 PRO A N 1
ATOM 6218 C CA . PRO A 1 796 ? -34.375 39.312 -9.445 1 92.62 796 PRO A CA 1
ATOM 6219 C C . PRO A 1 796 ? -34.25 38.562 -10.766 1 92.62 796 PRO A C 1
ATOM 6221 O O . PRO A 1 796 ? -33.625 39.062 -11.703 1 92.62 796 PRO A O 1
ATOM 6224 N N . ARG A 1 797 ? -34.812 37.438 -10.852 1 92.5 797 ARG A N 1
ATOM 6225 C CA . ARG A 1 797 ? -34.688 36.5 -11.953 1 92.5 797 ARG A CA 1
ATOM 6226 C C . ARG A 1 797 ? -35.031 37.156 -13.289 1 92.5 797 ARG A C 1
ATOM 6228 O O . ARG A 1 797 ? -34.281 37.031 -14.258 1 92.5 797 ARG A O 1
ATOM 6235 N N . ALA A 1 798 ? -36.062 37.906 -13.367 1 92.12 798 ALA A N 1
ATOM 6236 C CA . ALA A 1 798 ? -36.531 38.531 -14.609 1 92.12 798 ALA A CA 1
ATOM 6237 C C . ALA A 1 798 ? -35.531 39.531 -15.156 1 92.12 798 ALA A C 1
ATOM 6239 O O . ALA A 1 798 ? -35.281 39.594 -16.359 1 92.12 798 ALA A O 1
ATOM 6240 N N . GLN A 1 799 ? -34.938 40.188 -14.328 1 92.88 799 GLN A N 1
ATOM 6241 C CA . GLN A 1 799 ? -33.969 41.188 -14.711 1 92.88 799 GLN A CA 1
ATOM 6242 C C . GLN A 1 799 ? -32.688 40.562 -15.234 1 92.88 799 GLN A C 1
ATOM 6244 O O . GLN A 1 799 ? -32.125 41 -16.219 1 92.88 799 GLN A O 1
ATOM 6249 N N . VAL A 1 800 ? -32.219 39.531 -14.523 1 93.38 800 VAL A N 1
ATOM 6250 C CA . VAL A 1 800 ? -30.984 38.844 -14.891 1 93.38 800 VAL A CA 1
ATOM 6251 C C . VAL A 1 800 ? -31.172 38.094 -16.203 1 93.38 800 VAL A C 1
ATOM 6253 O O . VAL A 1 800 ? -30.281 38.094 -17.047 1 93.38 800 VAL A O 1
ATOM 6256 N N . GLU A 1 801 ? -32.312 37.5 -16.422 1 93.12 801 GLU A N 1
ATOM 6257 C CA . GLU A 1 801 ? -32.594 36.75 -17.656 1 93.12 801 GLU A CA 1
ATOM 6258 C C . GLU A 1 801 ? -32.719 37.688 -18.859 1 93.12 801 GLU A C 1
ATOM 6260 O O . GLU A 1 801 ? -32.406 37.312 -19.984 1 93.12 801 GLU A O 1
ATOM 6265 N N . SER A 1 802 ? -33.188 38.844 -18.594 1 93.12 802 SER A N 1
ATOM 6266 C CA . SER A 1 802 ? -33.281 39.844 -19.672 1 93.12 802 SER A CA 1
ATOM 6267 C C . SER A 1 802 ? -31.891 40.375 -20.047 1 93.12 802 SER A C 1
ATOM 6269 O O . SER A 1 802 ? -31.609 40.562 -21.234 1 93.12 802 SER A O 1
ATOM 6271 N N . ALA A 1 803 ? -31.109 40.562 -19.047 1 93.06 803 ALA A N 1
ATOM 6272 C CA . ALA A 1 803 ? -29.75 41.062 -19.297 1 93.06 803 ALA A CA 1
ATOM 6273 C C . ALA A 1 803 ? -28.859 40 -19.891 1 93.06 803 ALA A C 1
ATOM 6275 O O . ALA A 1 803 ? -28 40.312 -20.734 1 93.06 803 ALA A O 1
ATOM 6276 N N . PHE A 1 804 ? -29.047 38.781 -19.422 1 95.25 804 PHE A N 1
ATOM 6277 C CA . PHE A 1 804 ? -28.25 37.656 -19.891 1 95.25 804 PHE A CA 1
ATOM 6278 C C . PHE A 1 804 ? -29.141 36.469 -20.312 1 95.25 804 PHE A C 1
ATOM 6280 O O . PHE A 1 804 ? -29.375 35.562 -19.531 1 95.25 804 PHE A O 1
ATOM 6287 N N . PRO A 1 805 ? -29.547 36.438 -21.5 1 91.94 805 PRO A N 1
ATOM 6288 C CA . PRO A 1 805 ? -30.531 35.469 -21.953 1 91.94 805 PRO A CA 1
ATOM 6289 C C . PRO A 1 805 ? -30.031 34.031 -21.875 1 91.94 805 PRO A C 1
ATOM 6291 O O . PRO A 1 805 ? -30.812 33.094 -21.672 1 91.94 805 PRO A O 1
ATOM 6294 N N . HIS A 1 806 ? -28.781 33.875 -22.109 1 92.56 806 HIS A N 1
ATOM 6295 C CA . HIS A 1 806 ? -28.266 32.5 -22.109 1 92.56 806 HIS A CA 1
ATOM 6296 C C . HIS A 1 806 ? -27.719 32.125 -20.734 1 92.56 806 HIS A C 1
ATOM 6298 O O . HIS A 1 806 ? -28.016 31.031 -20.219 1 92.56 806 HIS A O 1
ATOM 6304 N N . ALA A 1 807 ? -26.938 33 -20.109 1 93.25 807 ALA A N 1
ATOM 6305 C CA . ALA A 1 807 ? -26.297 32.688 -18.828 1 93.25 807 ALA A CA 1
ATOM 6306 C C . ALA A 1 807 ? -27.25 32.938 -17.656 1 93.25 807 ALA A C 1
ATOM 6308 O O . ALA A 1 807 ? -27.094 32.344 -16.594 1 93.25 807 ALA A O 1
ATOM 6309 N N . GLY A 1 808 ? -28.203 33.656 -17.797 1 92.25 808 GLY A N 1
ATOM 6310 C CA . GLY A 1 808 ? -29.125 34.062 -16.75 1 92.25 808 GLY A CA 1
ATOM 6311 C C . GLY A 1 808 ? -29.859 32.875 -16.141 1 92.25 808 GLY A C 1
ATOM 6312 O O . GLY A 1 808 ? -29.906 32.719 -14.914 1 92.25 808 GLY A O 1
ATOM 6313 N N . PRO A 1 809 ? -30.406 32.031 -16.953 1 91.12 809 PRO A N 1
ATOM 6314 C CA . PRO A 1 809 ? -31.156 30.875 -16.438 1 91.12 809 PRO A CA 1
ATOM 6315 C C . PRO A 1 809 ? -30.297 29.938 -15.594 1 91.12 809 PRO A C 1
ATOM 6317 O O . PRO A 1 809 ? -30.828 29.125 -14.828 1 91.12 809 PRO A O 1
ATOM 6320 N N . LEU A 1 810 ? -29.094 30.031 -15.758 1 91.94 810 LEU A N 1
ATOM 6321 C CA . LEU A 1 810 ? -28.203 29.156 -14.992 1 91.94 810 LEU A CA 1
ATOM 6322 C C . LEU A 1 810 ? -28.125 29.594 -13.539 1 91.94 810 LEU A C 1
ATOM 6324 O O . LEU A 1 810 ? -27.734 28.812 -12.672 1 91.94 810 LEU A O 1
ATOM 6328 N N . LEU A 1 811 ? -28.406 30.891 -13.266 1 94.31 811 LEU A N 1
ATOM 6329 C CA . LEU A 1 811 ? -28.391 31.438 -11.906 1 94.31 811 LEU A CA 1
ATOM 6330 C C . LEU A 1 811 ? -29.688 31.125 -11.18 1 94.31 811 LEU A C 1
ATOM 6332 O O . LEU A 1 811 ? -30.609 31.938 -11.188 1 94.31 811 LEU A O 1
ATOM 6336 N N . THR A 1 812 ? -29.734 30.094 -10.398 1 90.88 812 THR A N 1
ATOM 6337 C CA . THR A 1 812 ? -30.984 29.562 -9.898 1 90.88 812 THR A CA 1
ATOM 6338 C C . THR A 1 812 ? -31.297 30.125 -8.508 1 90.88 812 THR A C 1
ATOM 6340 O O . THR A 1 812 ? -32.469 30.156 -8.094 1 90.88 812 THR A O 1
ATOM 6343 N N . ARG A 1 813 ? -30.266 30.562 -7.734 1 94 813 ARG A N 1
ATOM 6344 C CA . ARG A 1 813 ? -30.516 31.016 -6.371 1 94 813 ARG A CA 1
ATOM 6345 C C . ARG A 1 813 ? -30.203 32.5 -6.215 1 94 813 ARG A C 1
ATOM 6347 O O . ARG A 1 813 ? -29.281 33 -6.855 1 94 813 ARG A O 1
ATOM 6354 N N . LYS A 1 814 ? -30.938 33.156 -5.348 1 95 814 LYS A N 1
ATOM 6355 C CA . LYS A 1 814 ? -30.719 34.594 -5.102 1 95 814 LYS A CA 1
ATOM 6356 C C . LYS A 1 814 ? -29.844 34.812 -3.863 1 95 814 LYS A C 1
ATOM 6358 O O . LYS A 1 814 ? -30.031 34.125 -2.846 1 95 814 LYS A O 1
ATOM 6363 N N . LEU A 1 815 ? -28.969 35.719 -3.943 1 95.38 815 LEU A N 1
ATOM 6364 C CA . LEU A 1 815 ? -28.062 36.062 -2.846 1 95.38 815 LEU A CA 1
ATOM 6365 C C . LEU A 1 815 ? -28.781 36.938 -1.808 1 95.38 815 LEU A C 1
ATOM 6367 O O . LEU A 1 815 ? -29.578 37.781 -2.158 1 95.38 815 LEU A O 1
ATOM 6371 N N . ASN A 1 816 ? -28.453 36.688 -0.553 1 95.06 816 ASN A N 1
ATOM 6372 C CA . ASN A 1 816 ? -28.922 37.531 0.523 1 95.06 816 ASN A CA 1
ATOM 6373 C C . ASN A 1 816 ? -27.922 38.656 0.823 1 95.06 816 ASN A C 1
ATOM 6375 O O . ASN A 1 816 ? -27.188 38.594 1.809 1 95.06 816 ASN A O 1
ATOM 6379 N N . LEU A 1 817 ? -28 39.719 0.091 1 94.94 817 LEU A N 1
ATOM 6380 C CA . LEU A 1 817 ? -27.031 40.812 0.19 1 94.94 817 LEU A CA 1
ATOM 6381 C C . LEU A 1 817 ? -27.203 41.562 1.501 1 94.94 817 LEU A C 1
ATOM 6383 O O . LEU A 1 817 ? -26.234 42.125 2.043 1 94.94 817 LEU A O 1
ATOM 6387 N N . ASP A 1 818 ? -28.375 41.531 2.035 1 94.44 818 ASP A N 1
ATOM 6388 C CA . ASP A 1 818 ? -28.641 42.25 3.291 1 94.44 818 ASP A CA 1
ATOM 6389 C C . ASP A 1 818 ? -27.922 41.562 4.453 1 94.44 818 ASP A C 1
ATOM 6391 O O . ASP A 1 818 ? -27.375 42.25 5.336 1 94.44 818 ASP A O 1
ATOM 6395 N N . LEU A 1 819 ? -28 40.344 4.402 1 94.75 819 LEU A N 1
ATOM 6396 C CA . LEU A 1 819 ? -27.312 39.594 5.441 1 94.75 819 LEU A CA 1
ATOM 6397 C C . LEU A 1 819 ? -25.812 39.875 5.414 1 94.75 819 LEU A C 1
ATOM 6399 O O . LEU A 1 819 ? -25.188 40 6.465 1 94.75 819 LEU A O 1
ATOM 6403 N N . ILE A 1 820 ? -25.234 39.938 4.277 1 96.5 820 ILE A N 1
ATOM 6404 C CA . ILE A 1 820 ? -23.812 40.219 4.129 1 96.5 820 ILE A CA 1
ATOM 6405 C C . ILE A 1 820 ? -23.516 41.625 4.645 1 96.5 820 ILE A C 1
ATOM 6407 O O . ILE A 1 820 ? -22.547 41.844 5.383 1 96.5 820 ILE A O 1
ATOM 6411 N N . ALA A 1 821 ? -24.344 42.531 4.293 1 96.06 821 ALA A N 1
ATOM 6412 C CA . ALA A 1 821 ? -24.125 43.938 4.676 1 96.06 821 ALA A CA 1
ATOM 6413 C C . ALA A 1 821 ? -24.203 44.094 6.188 1 96.06 821 ALA A C 1
ATOM 6415 O O . ALA A 1 821 ? -23.422 44.844 6.777 1 96.06 821 ALA A O 1
ATOM 6416 N N . GLU A 1 822 ? -25.125 43.438 6.758 1 94.81 822 GLU A N 1
ATOM 6417 C CA . GLU A 1 822 ? -25.344 43.531 8.195 1 94.81 822 GLU A CA 1
ATOM 6418 C C . GLU A 1 822 ? -24.141 43 8.977 1 94.81 822 GLU A C 1
ATOM 6420 O O . GLU A 1 822 ? -23.844 43.5 10.062 1 94.81 822 GLU A O 1
ATOM 6425 N N . HIS A 1 823 ? -23.516 42.062 8.453 1 95 823 HIS A N 1
ATOM 6426 C CA . HIS A 1 823 ? -22.438 41.438 9.195 1 95 823 HIS A CA 1
ATOM 6427 C C . HIS A 1 823 ? -21.094 41.656 8.531 1 95 823 HIS A C 1
ATOM 6429 O O . HIS A 1 823 ? -20.141 40.906 8.758 1 95 823 HIS A O 1
ATOM 6435 N N . TYR A 1 824 ? -20.969 42.656 7.691 1 95.94 824 TYR A N 1
ATOM 6436 C CA . TYR A 1 824 ? -19.766 42.875 6.91 1 95.94 824 TYR A CA 1
ATOM 6437 C C . TYR A 1 824 ? -18.578 43.219 7.812 1 95.94 824 TYR A C 1
ATOM 6439 O O . TYR A 1 824 ? -17.469 42.719 7.617 1 95.94 824 TYR A O 1
ATOM 6447 N N . ASP A 1 825 ? -18.844 43.938 8.828 1 94.69 825 ASP A N 1
ATOM 6448 C CA . ASP A 1 825 ? -17.781 44.312 9.742 1 94.69 825 ASP A CA 1
ATOM 6449 C C . ASP A 1 825 ? -17.281 43.094 10.523 1 94.69 825 ASP A C 1
ATOM 6451 O O . ASP A 1 825 ? -16.078 42.969 10.797 1 94.69 825 ASP A O 1
ATOM 6455 N N . ASP A 1 826 ? -18.141 42.344 10.867 1 93.44 826 ASP A N 1
ATOM 6456 C CA . ASP A 1 826 ? -17.766 41.094 11.555 1 93.44 826 ASP A CA 1
ATOM 6457 C C . ASP A 1 826 ? -16.953 40.188 10.641 1 93.44 826 ASP A C 1
ATOM 6459 O O . ASP A 1 826 ? -16.062 39.469 11.102 1 93.44 826 ASP A O 1
ATOM 6463 N N . LEU A 1 827 ? -17.297 40.219 9.422 1 95.69 827 LEU A N 1
ATOM 6464 C CA . LEU A 1 827 ? -16.547 39.438 8.453 1 95.69 827 LEU A CA 1
ATOM 6465 C C . LEU A 1 827 ? -15.125 39.969 8.32 1 95.69 827 LEU A C 1
ATOM 6467 O O . LEU A 1 827 ? -14.172 39.188 8.242 1 95.69 827 LEU A O 1
ATOM 6471 N N . LEU A 1 828 ? -15.031 41.219 8.344 1 95.56 828 LEU A N 1
ATOM 6472 C CA . LEU A 1 828 ? -13.711 41.812 8.289 1 95.56 828 LEU A CA 1
ATOM 6473 C C . LEU A 1 828 ? -12.922 41.531 9.555 1 95.56 828 LEU A C 1
ATOM 6475 O O . LEU A 1 828 ? -11.719 41.25 9.492 1 95.56 828 LEU A O 1
ATOM 6479 N N . ARG A 1 829 ? -13.594 41.562 10.648 1 93.94 829 ARG A N 1
ATOM 6480 C CA . ARG A 1 829 ? -12.961 41.25 11.93 1 93.94 829 ARG A CA 1
ATOM 6481 C C . ARG A 1 829 ? -12.461 39.812 11.961 1 93.94 829 ARG A C 1
ATOM 6483 O O . ARG A 1 829 ? -11.367 39.562 12.461 1 93.94 829 ARG A O 1
ATOM 6490 N N . LEU A 1 830 ? -13.242 39.031 11.461 1 92.69 830 LEU A N 1
ATOM 6491 C CA . LEU A 1 830 ? -12.859 37.625 11.359 1 92.69 830 LEU A CA 1
ATOM 6492 C C . LEU A 1 830 ? -11.617 37.469 10.492 1 92.69 830 LEU A C 1
ATOM 6494 O O . LEU A 1 830 ? -10.656 36.812 10.898 1 92.69 830 LEU A O 1
ATOM 6498 N N . SER A 1 831 ? -11.57 38 9.375 1 93.94 831 SER A N 1
ATOM 6499 C CA . SER A 1 831 ? -10.445 37.938 8.453 1 93.94 831 SER A CA 1
ATOM 6500 C C . SER A 1 831 ? -9.203 38.594 9.023 1 93.94 831 SER A C 1
ATOM 6502 O O . SER A 1 831 ? -8.086 38.125 8.844 1 93.94 831 SER A O 1
ATOM 6504 N N . GLY A 1 832 ? -9.445 39.656 9.656 1 90.06 832 GLY A N 1
ATOM 6505 C CA . GLY A 1 832 ? -8.344 40.344 10.32 1 90.06 832 GLY A CA 1
ATOM 6506 C C . GLY A 1 832 ? -7.703 39.5 11.414 1 90.06 832 GLY A C 1
ATOM 6507 O O . GLY A 1 832 ? -6.484 39.531 11.578 1 90.06 832 GLY A O 1
ATOM 6508 N N . SER A 1 833 ? -8.523 38.812 12.148 1 89.62 833 SER A N 1
ATOM 6509 C CA . SER A 1 833 ? -8.023 37.938 13.195 1 89.62 833 SER A CA 1
ATOM 6510 C C . SER A 1 833 ? -7.121 36.875 12.625 1 89.62 833 SER A C 1
ATOM 6512 O O . SER A 1 833 ? -6.152 36.438 13.266 1 89.62 833 SER A O 1
ATOM 6514 N N . LEU A 1 834 ? -7.43 36.406 11.461 1 87.5 834 LEU A N 1
ATOM 6515 C CA . LEU A 1 834 ? -6.621 35.406 10.805 1 87.5 834 LEU A CA 1
ATOM 6516 C C . LEU A 1 834 ? -5.324 36 10.266 1 87.5 834 LEU A C 1
ATOM 6518 O O . LEU A 1 834 ? -4.246 35.438 10.453 1 87.5 834 LEU A O 1
ATOM 6522 N N . LYS A 1 835 ? -5.438 37.062 9.664 1 84.44 835 LYS A N 1
ATOM 6523 C CA . LYS A 1 835 ? -4.297 37.719 9.023 1 84.44 835 LYS A CA 1
ATOM 6524 C C . LYS A 1 835 ? -3.25 38.125 10.047 1 84.44 835 LYS A C 1
ATOM 6526 O O . LYS A 1 835 ? -2.047 38 9.805 1 84.44 835 LYS A O 1
ATOM 6531 N N . PHE A 1 836 ? -3.732 38.531 11.195 1 79.88 836 PHE A N 1
ATOM 6532 C CA . PHE A 1 836 ? -2.814 39.031 12.211 1 79.88 836 PHE A CA 1
ATOM 6533 C C . PHE A 1 836 ? -2.381 37.938 13.156 1 79.88 836 PHE A C 1
ATOM 6535 O O . PHE A 1 836 ? -1.686 38.188 14.141 1 79.88 836 PHE A O 1
ATOM 6542 N N . GLY A 1 837 ? -2.766 36.688 12.898 1 76.19 837 GLY A N 1
ATOM 6543 C CA . GLY A 1 837 ? -2.23 35.5 13.57 1 76.19 837 GLY A CA 1
ATOM 6544 C C . GLY A 1 837 ? -2.887 35.25 14.906 1 76.19 837 GLY A C 1
ATOM 6545 O O . GLY A 1 837 ? -2.33 34.531 15.742 1 76.19 837 GLY A O 1
ATOM 6546 N N . HIS A 1 838 ? -3.951 35.812 15.156 1 74.75 838 HIS A N 1
ATOM 6547 C CA . HIS A 1 838 ? -4.652 35.594 16.422 1 74.75 838 HIS A CA 1
ATOM 6548 C C . HIS A 1 838 ? -5.203 34.188 16.516 1 74.75 838 HIS A C 1
ATOM 6550 O O . HIS A 1 838 ? -5.461 33.688 17.609 1 74.75 838 HIS A O 1
ATOM 6556 N N . ALA A 1 839 ? -5.523 33.656 15.383 1 78.69 839 ALA A N 1
ATOM 6557 C CA . ALA A 1 839 ? -6.062 32.281 15.352 1 78.69 839 ALA A CA 1
ATOM 6558 C C . ALA A 1 839 ? -5.523 31.516 14.164 1 78.69 839 ALA A C 1
ATOM 6560 O O . ALA A 1 839 ? -5.109 32.094 13.164 1 78.69 839 ALA A O 1
ATOM 6561 N N . THR A 1 840 ? -5.539 30.219 14.438 1 82.25 840 THR A N 1
ATOM 6562 C CA . THR A 1 840 ? -5.172 29.359 13.312 1 82.25 840 THR A CA 1
ATOM 6563 C C . THR A 1 840 ? -6.348 29.188 12.359 1 82.25 840 THR A C 1
ATOM 6565 O O . THR A 1 840 ? -7.488 29.031 12.797 1 82.25 840 THR A O 1
ATOM 6568 N N . ALA A 1 841 ? -6.133 29.266 11.109 1 85.69 841 ALA A N 1
ATOM 6569 C CA . ALA A 1 841 ? -7.18 29.266 10.086 1 85.69 841 ALA A CA 1
ATOM 6570 C C . ALA A 1 841 ? -7.953 27.953 10.109 1 85.69 841 ALA A C 1
ATOM 6572 O O . ALA A 1 841 ? -9.188 27.938 10.016 1 85.69 841 ALA A O 1
ATOM 6573 N N . SER A 1 842 ? -7.285 26.844 10.227 1 87.75 842 SER A N 1
ATOM 6574 C CA . SER A 1 842 ? -7.953 25.547 10.172 1 87.75 842 SER A CA 1
ATOM 6575 C C . SER A 1 842 ? -8.961 25.391 11.305 1 87.75 842 SER A C 1
ATOM 6577 O O . SER A 1 842 ? -10.039 24.828 11.117 1 87.75 842 SER A O 1
ATOM 6579 N N . LEU A 1 843 ? -8.602 25.906 12.43 1 85.25 843 LEU A N 1
ATOM 6580 C CA . LEU A 1 843 ? -9.492 25.828 13.586 1 85.25 843 LEU A CA 1
ATOM 6581 C C . LEU A 1 843 ? -10.766 26.641 13.344 1 85.25 843 LEU A C 1
ATOM 6583 O O . LEU A 1 843 ? -11.867 26.141 13.586 1 85.25 843 LEU A O 1
ATOM 6587 N N . LEU A 1 844 ? -10.609 27.812 12.859 1 85.56 844 LEU A N 1
ATOM 6588 C CA . LEU A 1 844 ? -11.75 28.703 12.641 1 85.56 844 LEU A CA 1
ATOM 6589 C C . LEU A 1 844 ? -12.602 28.203 11.477 1 85.56 844 LEU A C 1
ATOM 6591 O O . LEU A 1 844 ? -13.836 28.203 11.555 1 85.56 844 LEU A O 1
ATOM 6595 N N . VAL A 1 845 ? -11.977 27.828 10.391 1 87.31 845 VAL A N 1
ATOM 6596 C CA . VAL A 1 845 ? -12.703 27.359 9.211 1 87.31 845 VAL A CA 1
ATOM 6597 C C . VAL A 1 845 ? -13.453 26.078 9.562 1 87.31 845 VAL A C 1
ATOM 6599 O O . VAL A 1 845 ? -14.586 25.875 9.109 1 87.31 845 VAL A O 1
ATOM 6602 N N . GLY A 1 846 ? -12.805 25.25 10.344 1 85.94 846 GLY A N 1
ATOM 6603 C CA . GLY A 1 846 ? -13.469 24.016 10.766 1 85.94 846 GLY A CA 1
ATOM 6604 C C . GLY A 1 846 ? -14.734 24.281 11.562 1 85.94 846 GLY A C 1
ATOM 6605 O O . GLY A 1 846 ? -15.758 23.625 11.336 1 85.94 846 GLY A O 1
ATOM 6606 N N . LYS A 1 847 ? -14.703 25.219 12.469 1 85.5 847 LYS A N 1
ATOM 6607 C CA . LYS A 1 847 ? -15.852 25.547 13.305 1 85.5 847 LYS A CA 1
ATOM 6608 C C . LYS A 1 847 ? -16.953 26.219 12.492 1 85.5 847 LYS A C 1
ATOM 6610 O O . LYS A 1 847 ? -18.141 25.922 12.688 1 85.5 847 LYS A O 1
ATOM 6615 N N . LEU A 1 848 ? -16.547 27.031 11.57 1 85.12 848 LEU A N 1
ATOM 6616 C CA . LEU A 1 848 ? -17.516 27.75 10.75 1 85.12 848 LEU A CA 1
ATOM 6617 C C . LEU A 1 848 ? -18.203 26.812 9.766 1 85.12 848 LEU A C 1
ATOM 6619 O O . LEU A 1 848 ? -19.375 27 9.438 1 85.12 848 LEU A O 1
ATOM 6623 N N . SER A 1 849 ? -17.484 25.828 9.359 1 82.81 849 SER A N 1
ATOM 6624 C CA . SER A 1 849 ? -18.047 24.875 8.414 1 82.81 849 SER A CA 1
ATOM 6625 C C . SER A 1 849 ? -19.016 23.922 9.094 1 82.81 849 SER A C 1
ATOM 6627 O O . SER A 1 849 ? -19.969 23.438 8.477 1 82.81 849 SER A O 1
ATOM 6629 N N . ALA A 1 850 ? -18.75 23.641 10.312 1 78 850 ALA A N 1
ATOM 6630 C CA . ALA A 1 850 ? -19.594 22.719 11.062 1 78 850 ALA A CA 1
ATOM 6631 C C . ALA A 1 850 ? -20.797 23.438 11.656 1 78 850 ALA A C 1
ATOM 6633 O O . ALA A 1 850 ? -21.75 22.781 12.086 1 78 850 ALA A O 1
ATOM 6634 N N . SER A 1 851 ? -20.766 24.734 11.641 1 73.56 851 SER A N 1
ATOM 6635 C CA . SER A 1 851 ? -21.828 25.516 12.258 1 73.56 851 SER A CA 1
ATOM 6636 C C . SER A 1 851 ? -23.125 25.391 11.484 1 73.56 851 SER A C 1
ATOM 6638 O O . SER A 1 851 ? -23.125 25.234 10.258 1 73.56 851 SER A O 1
ATOM 6640 N N . GLY A 1 852 ? -24.125 25.297 12.203 1 67.81 852 GLY A N 1
ATOM 6641 C CA . GLY A 1 852 ? -25.453 25.203 11.602 1 67.81 852 GLY A CA 1
ATOM 6642 C C . GLY A 1 852 ? -25.922 26.516 10.984 1 67.81 852 GLY A C 1
ATOM 6643 O O . GLY A 1 852 ? -25.203 27.516 11.016 1 67.81 852 GLY A O 1
ATOM 6644 N N . ARG A 1 853 ? -27.047 26.594 10.586 1 60.19 853 ARG A N 1
ATOM 6645 C CA . ARG A 1 853 ? -27.641 27.719 9.867 1 60.19 853 ARG A CA 1
ATOM 6646 C C . ARG A 1 853 ? -27.953 28.875 10.812 1 60.19 853 ARG A C 1
ATOM 6648 O O . ARG A 1 853 ? -28.062 30.016 10.383 1 60.19 853 ARG A O 1
ATOM 6655 N N . GLN A 1 854 ? -27.828 28.547 11.977 1 63.06 854 GLN A N 1
ATOM 6656 C CA . GLN A 1 854 ? -28.25 29.547 12.953 1 63.06 854 GLN A CA 1
ATOM 6657 C C . GLN A 1 854 ? -27.125 30.516 13.281 1 63.06 854 GLN A C 1
ATOM 6659 O O . GLN A 1 854 ? -27.359 31.609 13.812 1 63.06 854 GLN A O 1
ATOM 6664 N N . ASN A 1 855 ? -26 30.234 12.953 1 80.81 855 ASN A N 1
ATOM 6665 C CA . ASN A 1 855 ? -24.891 31.156 13.141 1 80.81 855 ASN A CA 1
ATOM 6666 C C . ASN A 1 855 ? -24.859 32.219 12.039 1 80.81 855 ASN A C 1
ATOM 6668 O O . ASN A 1 855 ? -24.438 31.938 10.914 1 80.81 855 ASN A O 1
ATOM 6672 N N . ALA A 1 856 ? -25.203 33.375 12.391 1 83.94 856 ALA A N 1
ATOM 6673 C CA . ALA A 1 856 ? -25.391 34.438 11.422 1 83.94 856 ALA A CA 1
ATOM 6674 C C . ALA A 1 856 ? -24.062 34.781 10.727 1 83.94 856 ALA A C 1
ATOM 6676 O O . ALA A 1 856 ? -24.047 35.094 9.531 1 83.94 856 ALA A O 1
ATOM 6677 N N . LEU A 1 857 ? -23.062 34.75 11.508 1 88.12 857 LEU A N 1
ATOM 6678 C CA . LEU A 1 857 ? -21.766 35.062 10.922 1 88.12 857 LEU A CA 1
ATOM 6679 C C . LEU A 1 857 ? -21.375 34.031 9.883 1 88.12 857 LEU A C 1
ATOM 6681 O O . LEU A 1 857 ? -20.906 34.375 8.797 1 88.12 857 LEU A O 1
ATOM 6685 N N . ALA A 1 858 ? -21.547 32.812 10.219 1 89.94 858 ALA A N 1
ATOM 6686 C CA . ALA A 1 858 ? -21.234 31.734 9.297 1 89.94 858 ALA A CA 1
ATOM 6687 C C . ALA A 1 858 ? -22.109 31.812 8.047 1 89.94 858 ALA A C 1
ATOM 6689 O O . ALA A 1 858 ? -21.641 31.578 6.934 1 89.94 858 ALA A O 1
ATOM 6690 N N . ALA A 1 859 ? -23.312 32.125 8.234 1 91.81 859 ALA A N 1
ATOM 6691 C CA . ALA A 1 859 ? -24.25 32.219 7.117 1 91.81 859 ALA A CA 1
ATOM 6692 C C . ALA A 1 859 ? -23.859 33.375 6.195 1 91.81 859 ALA A C 1
ATOM 6694 O O . ALA A 1 859 ? -23.922 33.25 4.973 1 91.81 859 ALA A O 1
ATOM 6695 N N . ALA A 1 860 ? -23.5 34.469 6.828 1 94.5 860 ALA A N 1
ATOM 6696 C CA . ALA A 1 860 ? -23.078 35.625 6.039 1 94.5 860 ALA A CA 1
ATOM 6697 C C . ALA A 1 860 ? -21.828 35.281 5.223 1 94.5 860 ALA A C 1
ATOM 6699 O O . ALA A 1 860 ? -21.719 35.688 4.062 1 94.5 860 ALA A O 1
ATOM 6700 N N . LEU A 1 861 ? -20.969 34.656 5.852 1 94.44 861 LEU A N 1
ATOM 6701 C CA . LEU A 1 861 ? -19.734 34.25 5.164 1 94.44 861 LEU A CA 1
ATOM 6702 C C . LEU A 1 861 ? -20.031 33.312 4.008 1 94.44 861 LEU A C 1
ATOM 6704 O O . LEU A 1 861 ? -19.438 33.438 2.936 1 94.44 861 LEU A O 1
ATOM 6708 N N . LYS A 1 862 ? -20.875 32.375 4.168 1 94.19 862 LYS A N 1
ATOM 6709 C CA . LYS A 1 862 ? -21.266 31.438 3.119 1 94.19 862 LYS A CA 1
ATOM 6710 C C . LYS A 1 862 ? -21.953 32.156 1.96 1 94.19 862 LYS A C 1
ATOM 6712 O O . LYS A 1 862 ? -21.719 31.812 0.795 1 94.19 862 LYS A O 1
ATOM 6717 N N . GLU A 1 863 ? -22.766 33.094 2.301 1 94.88 863 GLU A N 1
ATOM 6718 C CA . GLU A 1 863 ? -23.422 33.875 1.262 1 94.88 863 GLU A CA 1
ATOM 6719 C C . GLU A 1 863 ? -22.391 34.688 0.448 1 94.88 863 GLU A C 1
ATOM 6721 O O . GLU A 1 863 ? -22.5 34.75 -0.778 1 94.88 863 GLU A O 1
ATOM 6726 N N . TYR A 1 864 ? -21.547 35.281 1.195 1 96.38 864 TYR A N 1
ATOM 6727 C CA . TYR A 1 864 ? -20.484 36.031 0.501 1 96.38 864 TYR A CA 1
ATOM 6728 C C . TYR A 1 864 ? -19.641 35.062 -0.342 1 96.38 864 TYR A C 1
ATOM 6730 O O . TYR A 1 864 ? -19.234 35.406 -1.46 1 96.38 864 TYR A O 1
ATOM 6738 N N . GLY A 1 865 ? -19.297 33.938 0.164 1 96.44 865 GLY A N 1
ATOM 6739 C CA . GLY A 1 865 ? -18.578 32.906 -0.574 1 96.44 865 GLY A CA 1
ATOM 6740 C C . GLY A 1 865 ? -19.297 32.469 -1.823 1 96.44 865 GLY A C 1
ATOM 6741 O O . GLY A 1 865 ? -18.672 32.188 -2.846 1 96.44 865 GLY A O 1
ATOM 6742 N N . ALA A 1 866 ? -20.578 32.344 -1.715 1 96.25 866 ALA A N 1
ATOM 6743 C CA . ALA A 1 866 ? -21.391 31.969 -2.869 1 96.25 866 ALA A CA 1
ATOM 6744 C C . ALA A 1 866 ? -21.281 33 -3.988 1 96.25 866 ALA A C 1
ATOM 6746 O O . ALA A 1 866 ? -21.234 32.625 -5.168 1 96.25 866 ALA A O 1
ATOM 6747 N N . LEU A 1 867 ? -21.297 34.219 -3.574 1 96.75 867 LEU A N 1
ATOM 6748 C CA . LEU A 1 867 ? -21.109 35.281 -4.535 1 96.75 867 LEU A CA 1
ATOM 6749 C C . LEU A 1 867 ? -19.766 35.156 -5.242 1 96.75 867 LEU A C 1
ATOM 6751 O O . LEU A 1 867 ? -19.688 35.188 -6.473 1 96.75 867 LEU A O 1
ATOM 6755 N N . ARG A 1 868 ? -18.766 34.938 -4.453 1 96.12 868 ARG A N 1
ATOM 6756 C CA . ARG A 1 868 ? -17.422 34.844 -4.996 1 96.12 868 ARG A CA 1
ATOM 6757 C C . ARG A 1 868 ? -17.266 33.594 -5.855 1 96.12 868 ARG A C 1
ATOM 6759 O O . ARG A 1 868 ? -16.578 33.625 -6.879 1 96.12 868 ARG A O 1
ATOM 6766 N N . ARG A 1 869 ? -17.766 32.438 -5.43 1 96.19 869 ARG A N 1
ATOM 6767 C CA . ARG A 1 869 ? -17.703 31.219 -6.215 1 96.19 869 ARG A CA 1
ATOM 6768 C C . ARG A 1 869 ? -18.391 31.391 -7.562 1 96.19 869 ARG A C 1
ATOM 6770 O O . ARG A 1 869 ? -17.953 30.844 -8.57 1 96.19 869 ARG A O 1
ATOM 6777 N N . THR A 1 870 ? -19.547 32.094 -7.598 1 96.38 870 THR A N 1
ATOM 6778 C CA . THR A 1 870 ? -20.266 32.312 -8.844 1 96.38 870 THR A CA 1
ATOM 6779 C C . THR A 1 870 ? -19.422 33.156 -9.805 1 96.38 870 THR A C 1
ATOM 6781 O O . THR A 1 870 ? -19.375 32.844 -11 1 96.38 870 THR A O 1
ATOM 6784 N N . ILE A 1 871 ? -18.781 34.156 -9.227 1 95.75 871 ILE A N 1
ATOM 6785 C CA . ILE A 1 871 ? -17.891 35 -10.047 1 95.75 871 ILE A CA 1
ATOM 6786 C C . ILE A 1 871 ? -16.781 34.125 -10.617 1 95.75 871 ILE A C 1
ATOM 6788 O O . ILE A 1 871 ? -16.469 34.188 -11.812 1 95.75 871 ILE A O 1
ATOM 6792 N N . TYR A 1 872 ? -16.125 33.375 -9.789 1 95.5 872 TYR A N 1
ATOM 6793 C CA . TYR A 1 872 ? -15.055 32.469 -10.203 1 95.5 872 TYR A CA 1
ATOM 6794 C C . TYR A 1 872 ? -15.531 31.5 -11.281 1 95.5 872 TYR A C 1
ATOM 6796 O O . TYR A 1 872 ? -14.852 31.312 -12.297 1 95.5 872 TYR A O 1
ATOM 6804 N N . ALA A 1 873 ? -16.688 30.875 -11.031 1 95 873 ALA A N 1
ATOM 6805 C CA . ALA A 1 873 ? -17.203 29.891 -11.969 1 95 873 ALA A CA 1
ATOM 6806 C C . ALA A 1 873 ? -17.453 30.516 -13.336 1 95 873 ALA A C 1
ATOM 6808 O O . ALA A 1 873 ? -17.156 29.906 -14.367 1 95 873 ALA A O 1
ATOM 6809 N N . ALA A 1 874 ? -18.031 31.688 -13.367 1 94.62 874 ALA A N 1
ATOM 6810 C CA . ALA A 1 874 ? -18.297 32.375 -14.625 1 94.62 874 ALA A CA 1
ATOM 6811 C C . ALA A 1 874 ? -16.984 32.656 -15.375 1 94.62 874 ALA A C 1
ATOM 6813 O O . ALA A 1 874 ? -16.906 32.469 -16.578 1 94.62 874 ALA A O 1
ATOM 6814 N N . ARG A 1 875 ? -16 33.094 -14.656 1 94.06 875 ARG A N 1
ATOM 6815 C CA . ARG A 1 875 ? -14.711 33.375 -15.258 1 94.06 875 ARG A CA 1
ATOM 6816 C C . ARG A 1 875 ? -14.039 32.125 -15.75 1 94.06 875 ARG A C 1
ATOM 6818 O O . ARG A 1 875 ? -13.445 32.094 -16.828 1 94.06 875 ARG A O 1
ATOM 6825 N N . TYR A 1 876 ? -14.078 31.094 -14.906 1 93.69 876 TYR A N 1
ATOM 6826 C CA . TYR A 1 876 ? -13.492 29.797 -15.219 1 93.69 876 TYR A CA 1
ATOM 6827 C C . TYR A 1 876 ? -14.086 29.219 -16.5 1 93.69 876 TYR A C 1
ATOM 6829 O O . TYR A 1 876 ? -13.367 28.672 -17.328 1 93.69 876 TYR A O 1
ATOM 6837 N N . LEU A 1 877 ? -15.305 29.375 -16.734 1 92.19 877 LEU A N 1
ATOM 6838 C CA . LEU A 1 877 ? -16 28.812 -17.891 1 92.19 877 LEU A CA 1
ATOM 6839 C C . LEU A 1 877 ? -15.758 29.656 -19.125 1 92.19 877 LEU A C 1
ATOM 6841 O O . LEU A 1 877 ? -15.766 29.141 -20.25 1 92.19 877 LEU A O 1
ATOM 6845 N N . SER A 1 878 ? -15.508 30.922 -18.969 1 91.81 878 SER A N 1
ATOM 6846 C CA . SER A 1 878 ? -15.383 31.844 -20.094 1 91.81 878 SER A CA 1
ATOM 6847 C C . SER A 1 878 ? -13.969 31.812 -20.672 1 91.81 878 SER A C 1
ATOM 6849 O O . SER A 1 878 ? -13.766 32.156 -21.844 1 91.81 878 SER A O 1
ATOM 6851 N N . ASP A 1 879 ? -13 31.438 -19.828 1 91.38 879 ASP A N 1
ATOM 6852 C CA . ASP A 1 879 ? -11.609 31.594 -20.25 1 91.38 879 ASP A CA 1
ATOM 6853 C C . ASP A 1 879 ? -10.883 30.25 -20.234 1 91.38 879 ASP A C 1
ATOM 6855 O O . ASP A 1 879 ? -10.422 29.797 -19.172 1 91.38 879 ASP A O 1
ATOM 6859 N N . PRO A 1 880 ? -10.609 29.688 -21.406 1 88.56 880 PRO A N 1
ATOM 6860 C CA . PRO A 1 880 ? -9.859 28.422 -21.469 1 88.56 880 PRO A CA 1
ATOM 6861 C C . PRO A 1 880 ? -8.422 28.578 -20.969 1 88.56 880 PRO A C 1
ATOM 6863 O O . PRO A 1 880 ? -7.844 27.625 -20.438 1 88.56 880 PRO A O 1
ATOM 6866 N N . GLY A 1 881 ? -7.828 29.719 -21.219 1 87 881 GLY A N 1
ATOM 6867 C CA . GLY A 1 881 ? -6.488 29.969 -20.719 1 87 881 GLY A CA 1
ATOM 6868 C C . GLY A 1 881 ? -6.395 29.891 -19.203 1 87 881 GLY A C 1
ATOM 6869 O O . GLY A 1 881 ? -5.414 29.375 -18.672 1 87 881 GLY A O 1
ATOM 6870 N N . TYR A 1 882 ? -7.453 30.391 -18.594 1 90.94 882 TYR A N 1
ATOM 6871 C CA . TYR A 1 882 ? -7.523 30.344 -17.125 1 90.94 882 TYR A CA 1
ATOM 6872 C C . TYR A 1 882 ? -7.621 28.906 -16.641 1 90.94 882 TYR A C 1
ATOM 6874 O O . TYR A 1 882 ? -6.953 28.531 -15.68 1 90.94 882 TYR A O 1
ATOM 6882 N N . ARG A 1 883 ? -8.312 28.109 -17.312 1 90.12 883 ARG A N 1
ATOM 6883 C CA . ARG A 1 883 ? -8.461 26.688 -16.969 1 90.12 883 ARG A CA 1
ATOM 6884 C C . ARG A 1 883 ? -7.137 25.953 -17.109 1 90.12 883 ARG A C 1
ATOM 6886 O O . ARG A 1 883 ? -6.785 25.141 -16.266 1 90.12 883 ARG A O 1
ATOM 6893 N N . ARG A 1 884 ? -6.434 26.234 -18.156 1 88.94 884 ARG A N 1
ATOM 6894 C CA . ARG A 1 884 ? -5.16 25.578 -18.406 1 88.94 884 ARG A CA 1
ATOM 6895 C C . ARG A 1 884 ? -4.117 25.969 -17.375 1 88.94 884 ARG A C 1
ATOM 6897 O O . ARG A 1 884 ? -3.271 25.156 -16.984 1 88.94 884 ARG A O 1
ATOM 6904 N N . LYS A 1 885 ? -4.211 27.219 -17.016 1 89.62 885 LYS A N 1
ATOM 6905 C CA . LYS A 1 885 ? -3.285 27.703 -16 1 89.62 885 LYS A CA 1
ATOM 6906 C C . LYS A 1 885 ? -3.449 26.953 -14.695 1 89.62 885 LYS A C 1
ATOM 6908 O O . LYS A 1 885 ? -2.463 26.531 -14.086 1 89.62 885 LYS A O 1
ATOM 6913 N N . ILE A 1 886 ? -4.641 26.766 -14.305 1 91.88 886 ILE A N 1
ATOM 6914 C CA . ILE A 1 886 ? -4.949 26.078 -13.055 1 91.88 886 ILE A CA 1
ATOM 6915 C C . ILE A 1 886 ? -4.516 24.609 -13.156 1 91.88 886 ILE A C 1
ATOM 6917 O O . ILE A 1 886 ? -3.916 24.078 -12.227 1 91.88 886 ILE A O 1
ATOM 6921 N N . SER A 1 887 ? -4.77 24 -14.234 1 90.06 887 SER A N 1
ATOM 6922 C CA . SER A 1 887 ? -4.418 22.594 -14.438 1 90.06 887 SER A CA 1
ATOM 6923 C C . SER A 1 887 ? -2.906 22.391 -14.414 1 90.06 887 SER A C 1
ATOM 6925 O O . SER A 1 887 ? -2.414 21.406 -13.852 1 90.06 887 SER A O 1
ATOM 6927 N N . ARG A 1 888 ? -2.203 23.266 -15.023 1 89.19 888 ARG A N 1
ATOM 6928 C CA . ARG A 1 888 ? -0.745 23.188 -15.039 1 89.19 888 ARG A CA 1
ATOM 6929 C C . ARG A 1 888 ? -0.183 23.266 -13.625 1 89.19 888 ARG A C 1
ATOM 6931 O O . ARG A 1 888 ? 0.762 22.547 -13.281 1 89.19 888 ARG A O 1
ATOM 6938 N N . GLN A 1 889 ? -0.744 24.125 -12.859 1 92.31 889 GLN A N 1
ATOM 6939 C CA . GLN A 1 889 ? -0.276 24.297 -11.492 1 92.31 889 GLN A CA 1
ATOM 6940 C C . GLN A 1 889 ? -0.555 23.047 -10.656 1 92.31 889 GLN A C 1
ATOM 6942 O O . GLN A 1 889 ? 0.294 22.609 -9.875 1 92.31 889 GLN A O 1
ATOM 6947 N N . LEU A 1 890 ? -1.719 22.516 -10.805 1 91.62 890 LEU A N 1
ATOM 6948 C CA . LEU A 1 890 ? -2.072 21.328 -10.047 1 91.62 890 LEU A CA 1
ATOM 6949 C C . LEU A 1 890 ? -1.206 20.141 -10.461 1 91.62 890 LEU A C 1
ATOM 6951 O O . LEU A 1 890 ? -0.868 19.297 -9.641 1 91.62 890 LEU A O 1
ATOM 6955 N N . ASN A 1 891 ? -0.812 20.094 -11.703 1 89 891 ASN A N 1
ATOM 6956 C CA . ASN A 1 891 ? 0.038 19.016 -12.203 1 89 891 ASN A CA 1
ATOM 6957 C C . ASN A 1 891 ? 1.439 19.078 -11.602 1 89 891 ASN A C 1
ATOM 6959 O O . ASN A 1 891 ? 2.1 18.062 -11.438 1 89 891 ASN A O 1
ATOM 6963 N N . LYS A 1 892 ? 1.889 20.25 -11.344 1 92.31 892 LYS A N 1
ATOM 6964 C CA . LYS A 1 892 ? 3.168 20.391 -10.656 1 92.31 892 LYS A CA 1
ATOM 6965 C C . LYS A 1 892 ? 3.146 19.688 -9.305 1 92.31 892 LYS A C 1
ATOM 6967 O O . LYS A 1 892 ? 4.125 19.047 -8.922 1 92.31 892 LYS A O 1
ATOM 6972 N N . GLY A 1 893 ? 2.047 19.844 -8.586 1 91.5 893 GLY A N 1
ATOM 6973 C CA . GLY A 1 893 ? 1.9 19.141 -7.316 1 91.5 893 GLY A CA 1
ATOM 6974 C C . GLY A 1 893 ? 1.957 17.641 -7.449 1 91.5 893 GLY A C 1
ATOM 6975 O O . GLY A 1 893 ? 2.547 16.953 -6.605 1 91.5 893 GLY A O 1
ATOM 6976 N N . GLU A 1 894 ? 1.424 17.125 -8.469 1 88.62 894 GLU A N 1
ATOM 6977 C CA . GLU A 1 894 ? 1.42 15.68 -8.703 1 88.62 894 GLU A CA 1
ATOM 6978 C C . GLU A 1 894 ? 2.826 15.164 -8.984 1 88.62 894 GLU A C 1
ATOM 6980 O O . GLU A 1 894 ? 3.186 14.062 -8.562 1 88.62 894 GLU A O 1
ATOM 6985 N N . SER A 1 895 ? 3.549 15.945 -9.734 1 91.19 895 SER A N 1
ATOM 6986 C CA . SER A 1 895 ? 4.934 15.57 -10 1 91.19 895 SER A CA 1
ATOM 6987 C C . SER A 1 895 ? 5.746 15.5 -8.711 1 91.19 895 SER A C 1
ATOM 6989 O O . SER A 1 895 ? 6.59 14.609 -8.555 1 91.19 895 SER A O 1
ATOM 6991 N N . LEU A 1 896 ? 5.492 16.391 -7.879 1 94.88 896 LEU A N 1
ATOM 6992 C CA . LEU A 1 896 ? 6.203 16.406 -6.609 1 94.88 896 LEU A CA 1
ATOM 6993 C C . LEU A 1 896 ? 5.762 15.234 -5.73 1 94.88 896 LEU A C 1
ATOM 6995 O O . LEU A 1 896 ? 6.555 14.703 -4.953 1 94.88 896 LEU A O 1
ATOM 6999 N N . HIS A 1 897 ? 4.512 14.828 -5.828 1 92.5 897 HIS A N 1
ATOM 7000 C CA . HIS A 1 897 ? 4.047 13.641 -5.117 1 92.5 897 HIS A CA 1
ATOM 7001 C C . HIS A 1 897 ? 4.84 12.406 -5.531 1 92.5 897 HIS A C 1
ATOM 7003 O O . HIS A 1 897 ? 5.219 11.594 -4.684 1 92.5 897 HIS A O 1
ATOM 7009 N N . ALA A 1 898 ? 5.082 12.336 -6.789 1 91.06 898 ALA A N 1
ATOM 7010 C CA . ALA A 1 898 ? 5.848 11.195 -7.301 1 91.06 898 ALA A CA 1
ATOM 7011 C C . ALA A 1 898 ? 7.27 11.203 -6.75 1 91.06 898 ALA A C 1
ATOM 7013 O O . ALA A 1 898 ? 7.801 10.156 -6.375 1 91.06 898 ALA A O 1
ATOM 7014 N N . LEU A 1 899 ? 7.859 12.32 -6.762 1 93.88 899 LEU A N 1
ATOM 7015 C CA . LEU A 1 899 ? 9.211 12.453 -6.23 1 93.88 899 LEU A CA 1
ATOM 7016 C C . LEU A 1 899 ? 9.258 12.078 -4.75 1 93.88 899 LEU A C 1
ATOM 7018 O O . LEU A 1 899 ? 10.18 11.391 -4.309 1 93.88 899 LEU A O 1
ATOM 7022 N N . ARG A 1 900 ? 8.305 12.547 -3.973 1 94.56 900 ARG A N 1
ATOM 7023 C CA . ARG A 1 900 ? 8.25 12.242 -2.547 1 94.56 900 ARG A CA 1
ATOM 7024 C C . ARG A 1 900 ? 8.078 10.742 -2.32 1 94.56 900 ARG A C 1
ATOM 7026 O O . ARG A 1 900 ? 8.648 10.18 -1.379 1 94.56 900 ARG A O 1
ATOM 7033 N N . ARG A 1 901 ? 7.352 10.125 -3.117 1 89.75 901 ARG A N 1
ATOM 7034 C CA . ARG A 1 901 ? 7.188 8.68 -3.018 1 89.75 901 ARG A CA 1
ATOM 7035 C C . ARG A 1 901 ? 8.5 7.953 -3.303 1 89.75 901 ARG A C 1
ATOM 7037 O O . ARG A 1 901 ? 8.789 6.922 -2.693 1 89.75 901 ARG A O 1
ATOM 7044 N N . ASP A 1 902 ? 9.18 8.484 -4.273 1 88.56 902 ASP A N 1
ATOM 7045 C CA . ASP A 1 902 ? 10.469 7.891 -4.605 1 88.56 902 ASP A CA 1
ATOM 7046 C C . ASP A 1 902 ? 11.461 8.039 -3.453 1 88.56 902 ASP A C 1
ATOM 7048 O O . ASP A 1 902 ? 12.281 7.156 -3.215 1 88.56 902 ASP A O 1
ATOM 7052 N N . LEU A 1 903 ? 11.359 9.125 -2.82 1 93.25 903 LEU A N 1
ATOM 7053 C CA . LEU A 1 903 ? 12.266 9.398 -1.707 1 93.25 903 LEU A CA 1
ATOM 7054 C C . LEU A 1 903 ? 11.922 8.539 -0.5 1 93.25 903 LEU A C 1
ATOM 7056 O O . LEU A 1 903 ? 12.812 8.008 0.169 1 93.25 903 LEU A O 1
ATOM 7060 N N . LEU A 1 904 ? 10.641 8.422 -0.23 1 93.44 904 LEU A N 1
ATOM 7061 C CA . LEU A 1 904 ? 10.172 7.656 0.917 1 93.44 904 LEU A CA 1
ATOM 7062 C C . LEU A 1 904 ? 10.07 6.172 0.579 1 93.44 904 LEU A C 1
ATOM 7064 O O . LEU A 1 904 ? 9.008 5.57 0.709 1 93.44 904 LEU A O 1
ATOM 7068 N N . TYR A 1 905 ? 11.148 5.477 0.321 1 88 905 TYR A N 1
ATOM 7069 C CA . TYR A 1 905 ? 11.102 4.164 -0.315 1 88 905 TYR A CA 1
ATOM 7070 C C . TYR A 1 905 ? 11.102 3.051 0.728 1 88 905 TYR A C 1
ATOM 7072 O O . TYR A 1 905 ? 10.633 1.943 0.463 1 88 905 TYR A O 1
ATOM 7080 N N . ALA A 1 906 ? 11.594 3.311 1.927 1 88 906 ALA A N 1
ATOM 7081 C CA . ALA A 1 906 ? 11.766 2.219 2.881 1 88 906 ALA A CA 1
ATOM 7082 C C . ALA A 1 906 ? 10.453 1.884 3.582 1 88 906 ALA A C 1
ATOM 7084 O O . ALA A 1 906 ? 9.555 2.723 3.658 1 88 906 ALA A O 1
ATOM 7085 N N . HIS A 1 907 ? 10.258 0.623 4.039 1 87 907 HIS A N 1
ATOM 7086 C CA . HIS A 1 907 ? 9.125 0.106 4.793 1 87 907 HIS A CA 1
ATOM 7087 C C . HIS A 1 907 ? 7.812 0.353 4.055 1 87 907 HIS A C 1
ATOM 7089 O O . HIS A 1 907 ? 6.836 0.813 4.648 1 87 907 HIS A O 1
ATOM 7095 N N . GLU A 1 908 ? 7.855 0.206 2.76 1 80.06 908 GLU A N 1
ATOM 7096 C CA . GLU A 1 908 ? 6.676 0.308 1.903 1 80.06 908 GLU A CA 1
ATOM 7097 C C . GLU A 1 908 ? 6.055 1.699 1.982 1 80.06 908 GLU A C 1
ATOM 7099 O O . GLU A 1 908 ? 4.852 1.86 1.77 1 80.06 908 GLU A O 1
ATOM 7104 N N . GLY A 1 909 ? 6.863 2.697 2.459 1 86.88 909 GLY A N 1
ATOM 7105 C CA . GLY A 1 909 ? 6.367 4.062 2.541 1 86.88 909 GLY A CA 1
ATOM 7106 C C . GLY A 1 909 ? 5.41 4.281 3.695 1 86.88 909 GLY A C 1
ATOM 7107 O O . GLY A 1 909 ? 4.734 5.312 3.762 1 86.88 909 GLY A O 1
ATOM 7108 N N . ALA A 1 910 ? 5.301 3.33 4.617 1 89.31 910 ALA A N 1
ATOM 7109 C CA . ALA A 1 910 ? 4.387 3.445 5.75 1 89.31 910 ALA A CA 1
ATOM 7110 C C . ALA A 1 910 ? 5.023 4.242 6.887 1 89.31 910 ALA A C 1
ATOM 7112 O O . ALA A 1 910 ? 6.113 3.904 7.355 1 89.31 910 ALA A O 1
ATOM 7113 N N . VAL A 1 911 ? 4.328 5.273 7.285 1 91.5 911 VAL A N 1
ATOM 7114 C CA . VAL A 1 911 ? 4.812 6.098 8.383 1 91.5 911 VAL A CA 1
ATOM 7115 C C . VAL A 1 911 ? 4.773 5.301 9.688 1 91.5 911 VAL A C 1
ATOM 7117 O O . VAL A 1 911 ? 3.756 4.684 10.008 1 91.5 911 VAL A O 1
ATOM 7120 N N . ARG A 1 912 ? 5.828 5.301 10.445 1 89.5 912 ARG A N 1
ATOM 7121 C CA . ARG A 1 912 ? 5.934 4.461 11.633 1 89.5 912 ARG A CA 1
ATOM 7122 C C . ARG A 1 912 ? 5.832 5.297 12.906 1 89.5 912 ARG A C 1
ATOM 7124 O O . ARG A 1 912 ? 5.594 4.758 13.984 1 89.5 912 ARG A O 1
ATOM 7131 N N . ALA A 1 913 ? 6.027 6.648 12.711 1 90.31 913 ALA A N 1
ATOM 7132 C CA . ALA A 1 913 ? 5.84 7.52 13.875 1 90.31 913 ALA A CA 1
ATOM 7133 C C . ALA A 1 913 ? 4.406 7.445 14.391 1 90.31 913 ALA A C 1
ATOM 7135 O O . ALA A 1 913 ? 3.455 7.539 13.609 1 90.31 913 ALA A O 1
ATOM 7136 N N . ARG A 1 914 ? 4.242 7.324 15.664 1 87.81 914 ARG A N 1
ATOM 7137 C CA . ARG A 1 914 ? 2.924 7.102 16.25 1 87.81 914 ARG A CA 1
ATOM 7138 C C . ARG A 1 914 ? 2.281 8.422 16.672 1 87.81 914 ARG A C 1
ATOM 7140 O O . ARG A 1 914 ? 1.057 8.516 16.766 1 87.81 914 ARG A O 1
ATOM 7147 N N . HIS A 1 915 ? 3.125 9.375 16.984 1 90.44 915 HIS A N 1
ATOM 7148 C CA . HIS A 1 915 ? 2.604 10.641 17.469 1 90.44 915 HIS A CA 1
ATOM 7149 C C . HIS A 1 915 ? 2.725 11.734 16.422 1 90.44 915 HIS A C 1
ATOM 7151 O O . HIS A 1 915 ? 3.6 11.672 15.547 1 90.44 915 HIS A O 1
ATOM 7157 N N . LEU A 1 916 ? 1.891 12.727 16.531 1 90.88 916 LEU A N 1
ATOM 7158 C CA . LEU A 1 916 ? 1.806 13.812 15.555 1 90.88 916 LEU A CA 1
ATOM 7159 C C . LEU A 1 916 ? 3.137 14.547 15.438 1 90.88 916 LEU A C 1
ATOM 7161 O O . LEU A 1 916 ? 3.547 14.93 14.344 1 90.88 916 LEU A O 1
ATOM 7165 N N . GLU A 1 917 ? 3.795 14.742 16.531 1 89.56 917 GLU A N 1
ATOM 7166 C CA . GLU A 1 917 ? 5.062 15.469 16.516 1 89.56 917 GLU A CA 1
ATOM 7167 C C . GLU A 1 917 ? 6.09 14.758 15.641 1 89.56 917 GLU A C 1
ATOM 7169 O O . GLU A 1 917 ? 6.723 15.391 14.789 1 89.56 917 GLU A O 1
ATOM 7174 N N . GLY A 1 918 ? 6.25 13.477 15.875 1 92.06 918 GLY A N 1
ATOM 7175 C CA . GLY A 1 918 ? 7.164 12.703 15.055 1 92.06 918 GLY A CA 1
ATOM 7176 C C . GLY A 1 918 ? 6.766 12.656 13.586 1 92.06 918 GLY A C 1
ATOM 7177 O O . GLY A 1 918 ? 7.621 12.695 12.703 1 92.06 918 GLY A O 1
ATOM 7178 N N . GLN A 1 919 ? 5.496 12.578 13.344 1 94.5 919 GLN A N 1
ATOM 7179 C CA . GLN A 1 919 ? 4.988 12.57 11.977 1 94.5 919 GLN A CA 1
ATOM 7180 C C . GLN A 1 919 ? 5.273 13.898 11.281 1 94.5 919 GLN A C 1
ATOM 7182 O O . GLN A 1 919 ? 5.637 13.914 10.102 1 94.5 919 GLN A O 1
ATOM 7187 N N . THR A 1 920 ? 5.07 14.961 12 1 94.75 920 THR A N 1
ATOM 7188 C CA . THR A 1 920 ? 5.312 16.297 11.461 1 94.75 920 THR A CA 1
ATOM 7189 C C . THR A 1 920 ? 6.789 16.484 11.125 1 94.75 920 THR A C 1
ATOM 7191 O O . THR A 1 920 ? 7.133 17 10.07 1 94.75 920 THR A O 1
ATOM 7194 N N . GLU A 1 921 ? 7.633 16.078 12.039 1 95.44 921 GLU A N 1
ATOM 7195 C CA . GLU A 1 921 ? 9.062 16.188 11.789 1 95.44 921 GLU A CA 1
ATOM 7196 C C . GLU A 1 921 ? 9.477 15.375 10.562 1 95.44 921 GLU A C 1
ATOM 7198 O O . GLU A 1 921 ? 10.242 15.844 9.727 1 95.44 921 GLU A O 1
ATOM 7203 N N . GLN A 1 922 ? 8.984 14.219 10.461 1 96.25 922 GLN A N 1
ATOM 7204 C CA . GLN A 1 922 ? 9.297 13.383 9.305 1 96.25 922 GLN A CA 1
ATOM 7205 C C . GLN A 1 922 ? 8.789 14.023 8.016 1 96.25 922 GLN A C 1
ATOM 7207 O O . GLN A 1 922 ? 9.477 13.992 6.992 1 96.25 922 GLN A O 1
ATOM 7212 N N . ALA A 1 923 ? 7.574 14.539 8.039 1 96.44 923 ALA A N 1
ATOM 7213 C CA . ALA A 1 923 ? 7 15.195 6.863 1 96.44 923 ALA A CA 1
ATOM 7214 C C . ALA A 1 923 ? 7.859 16.375 6.422 1 96.44 923 ALA A C 1
ATOM 7216 O O . ALA A 1 923 ? 8.055 16.594 5.223 1 96.44 923 ALA A O 1
ATOM 7217 N N . TRP A 1 924 ? 8.336 17.078 7.371 1 96.94 924 TRP A N 1
ATOM 7218 C CA . TRP A 1 924 ? 9.172 18.234 7.047 1 96.94 924 TRP A CA 1
ATOM 7219 C C . TRP A 1 924 ? 10.531 17.781 6.52 1 96.94 924 TRP A C 1
ATOM 7221 O O . TRP A 1 924 ? 11.109 18.422 5.645 1 96.94 924 TRP A O 1
ATOM 7231 N N . CYS A 1 925 ? 11.086 16.734 7.105 1 97.75 925 CYS A N 1
ATOM 7232 C CA . CYS A 1 925 ? 12.32 16.188 6.551 1 97.75 925 CYS A CA 1
ATOM 7233 C C . CYS A 1 925 ? 12.133 15.797 5.094 1 97.75 925 CYS A C 1
ATOM 7235 O O . CYS A 1 925 ? 13.008 16.062 4.262 1 97.75 925 CYS A O 1
ATOM 7237 N N . LEU A 1 926 ? 11.039 15.164 4.824 1 97.25 926 LEU A N 1
ATOM 7238 C CA . LEU A 1 926 ? 10.719 14.766 3.459 1 97.25 926 LEU A CA 1
ATOM 7239 C C . LEU A 1 926 ? 10.578 15.984 2.557 1 97.25 926 LEU A C 1
ATOM 7241 O O . LEU A 1 926 ? 11.047 15.984 1.417 1 97.25 926 LEU A O 1
ATOM 7245 N N . THR A 1 927 ? 9.891 17.016 3.041 1 97.25 927 THR A N 1
ATOM 7246 C CA . THR A 1 927 ? 9.711 18.25 2.289 1 97.25 927 THR A CA 1
ATOM 7247 C C . THR A 1 927 ? 11.062 18.922 2.021 1 97.25 927 THR A C 1
ATOM 7249 O O . THR A 1 927 ? 11.32 19.375 0.907 1 97.25 927 THR A O 1
ATOM 7252 N N . LEU A 1 928 ? 11.883 18.938 3.062 1 97.88 928 LEU A N 1
ATOM 7253 C CA . LEU A 1 928 ? 13.211 19.531 2.922 1 97.88 928 LEU A CA 1
ATOM 7254 C C . LEU A 1 928 ? 14.023 18.797 1.865 1 97.88 928 LEU A C 1
ATOM 7256 O O . LEU A 1 928 ? 14.641 19.422 1.001 1 97.88 928 LEU A O 1
ATOM 7260 N N . ALA A 1 929 ? 14.039 17.5 1.944 1 97.44 929 ALA A N 1
ATOM 7261 C CA . ALA A 1 929 ? 14.766 16.703 0.963 1 97.44 929 ALA A CA 1
ATOM 7262 C C . ALA A 1 929 ? 14.203 16.922 -0.44 1 97.44 929 ALA A C 1
ATOM 7264 O O . ALA A 1 929 ? 14.961 16.953 -1.416 1 97.44 929 ALA A O 1
ATOM 7265 N N . THR A 1 930 ? 12.922 17.016 -0.598 1 97.31 930 THR A N 1
ATOM 7266 C CA . THR A 1 930 ? 12.281 17.234 -1.887 1 97.31 930 THR A CA 1
ATOM 7267 C C . THR A 1 930 ? 12.719 18.578 -2.48 1 97.31 930 THR A C 1
ATOM 7269 O O . THR A 1 930 ? 13.094 18.641 -3.656 1 97.31 930 THR A O 1
ATOM 7272 N N . ASN A 1 931 ? 12.609 19.656 -1.628 1 97.56 931 ASN A N 1
ATOM 7273 C CA . ASN A 1 931 ? 13.039 20.969 -2.102 1 97.56 931 ASN A CA 1
ATOM 7274 C C . ASN A 1 931 ? 14.523 20.984 -2.443 1 97.56 931 ASN A C 1
ATOM 7276 O O . ASN A 1 931 ? 14.953 21.688 -3.363 1 97.56 931 ASN A O 1
ATOM 7280 N N . ALA A 1 932 ? 15.297 20.172 -1.677 1 97.75 932 ALA A N 1
ATOM 7281 C CA . ALA A 1 932 ? 16.719 20.078 -1.977 1 97.75 932 ALA A CA 1
ATOM 7282 C C . ALA A 1 932 ? 16.953 19.484 -3.361 1 97.75 932 ALA A C 1
ATOM 7284 O O . ALA A 1 932 ? 17.781 19.969 -4.129 1 97.75 932 ALA A O 1
ATOM 7285 N N . VAL A 1 933 ? 16.25 18.438 -3.705 1 97.06 933 VAL A N 1
ATOM 7286 C CA . VAL A 1 933 ? 16.359 17.797 -5.012 1 97.06 933 VAL A CA 1
ATOM 7287 C C . VAL A 1 933 ? 15.945 18.781 -6.105 1 97.06 933 VAL A C 1
ATOM 7289 O O . VAL A 1 933 ? 16.609 18.875 -7.141 1 97.06 933 VAL A O 1
ATOM 7292 N N . ILE A 1 934 ? 14.875 19.5 -5.887 1 97.31 934 ILE A N 1
ATOM 7293 C CA . ILE A 1 934 ? 14.352 20.453 -6.863 1 97.31 934 ILE A CA 1
ATOM 7294 C C . ILE A 1 934 ? 15.383 21.562 -7.102 1 97.31 934 ILE A C 1
ATOM 7296 O O . ILE A 1 934 ? 15.664 21.922 -8.25 1 97.31 934 ILE A O 1
ATOM 7300 N N . ALA A 1 935 ? 15.914 22.094 -6.004 1 97.38 935 ALA A N 1
ATOM 7301 C CA . ALA A 1 935 ? 16.891 23.172 -6.121 1 97.38 935 ALA A CA 1
ATOM 7302 C C . ALA A 1 935 ? 18.141 22.703 -6.852 1 97.38 935 ALA A C 1
ATOM 7304 O O . ALA A 1 935 ? 18.656 23.391 -7.73 1 97.38 935 ALA A O 1
ATOM 7305 N N . TRP A 1 936 ? 18.641 21.531 -6.5 1 96.81 936 TRP A N 1
ATOM 7306 C CA . TRP A 1 936 ? 19.828 20.984 -7.125 1 96.81 936 TRP A CA 1
ATOM 7307 C C . TRP A 1 936 ? 19.609 20.734 -8.609 1 96.81 936 TRP A C 1
ATOM 7309 O O . TRP A 1 936 ? 20.438 21.094 -9.438 1 96.81 936 TRP A O 1
ATOM 7319 N N . THR A 1 937 ? 18.5 20.125 -8.977 1 96.31 937 THR A N 1
ATOM 7320 C CA . THR A 1 937 ? 18.188 19.812 -10.367 1 96.31 937 THR A CA 1
ATOM 7321 C C . THR A 1 937 ? 18.016 21.094 -11.172 1 96.31 937 THR A C 1
ATOM 7323 O O . THR A 1 937 ? 18.469 21.188 -12.312 1 96.31 937 THR A O 1
ATOM 7326 N N . THR A 1 938 ? 17.344 22.109 -10.578 1 96.75 938 THR A N 1
ATOM 7327 C CA . THR A 1 938 ? 17.172 23.391 -11.25 1 96.75 938 THR A CA 1
ATOM 7328 C C . THR A 1 938 ? 18.516 24.047 -11.523 1 96.75 938 THR A C 1
ATOM 7330 O O . THR A 1 938 ? 18.734 24.609 -12.594 1 96.75 938 THR A O 1
ATOM 7333 N N . GLU A 1 939 ? 19.359 23.969 -10.508 1 96.19 939 GLU A N 1
ATOM 7334 C CA . GLU A 1 939 ? 20.703 24.531 -10.648 1 96.19 939 GLU A CA 1
ATOM 7335 C C . GLU A 1 939 ? 21.453 23.875 -11.805 1 96.19 939 GLU A C 1
ATOM 7337 O O . GLU A 1 939 ? 22 24.578 -12.664 1 96.19 939 GLU A O 1
ATOM 7342 N N . TYR A 1 940 ? 21.469 22.625 -11.898 1 95.56 940 TYR A N 1
ATOM 7343 C CA . TYR A 1 940 ? 22.234 21.906 -12.914 1 95.56 940 TYR A CA 1
ATOM 7344 C C . TYR A 1 940 ? 21.531 21.984 -14.273 1 95.56 940 TYR A C 1
ATOM 7346 O O . TYR A 1 940 ? 22.203 22.016 -15.312 1 95.56 940 TYR A O 1
ATOM 7354 N N . TYR A 1 941 ? 20.219 21.984 -14.32 1 95.56 941 TYR A N 1
ATOM 7355 C CA . TYR A 1 941 ? 19.516 22.281 -15.562 1 95.56 941 TYR A CA 1
ATOM 7356 C C . TYR A 1 941 ? 19.953 23.641 -16.125 1 95.56 941 TYR A C 1
ATOM 7358 O O . TYR A 1 941 ? 20.125 23.781 -17.328 1 95.56 941 TYR A O 1
ATOM 7366 N N . GLY A 1 942 ? 20.031 24.641 -15.203 1 95 942 GLY A N 1
ATOM 7367 C CA . GLY A 1 942 ? 20.484 25.953 -15.617 1 95 942 GLY A CA 1
ATOM 7368 C C . GLY A 1 942 ? 21.875 25.953 -16.203 1 95 942 GLY A C 1
ATOM 7369 O O . GLY A 1 942 ? 22.125 26.562 -17.25 1 95 942 GLY A O 1
ATOM 7370 N N . LEU A 1 943 ? 22.797 25.25 -15.555 1 93.94 943 LEU A N 1
ATOM 7371 C CA . LEU A 1 943 ? 24.172 25.141 -16.031 1 93.94 943 LEU A CA 1
ATOM 7372 C C . LEU A 1 943 ? 24.234 24.438 -17.375 1 93.94 943 LEU A C 1
ATOM 7374 O O . LEU A 1 943 ? 24.969 24.859 -18.281 1 93.94 943 LEU A O 1
ATOM 7378 N N . ALA A 1 944 ? 23.469 23.375 -17.516 1 94.19 944 ALA A N 1
ATOM 7379 C CA . ALA A 1 944 ? 23.422 22.625 -18.766 1 94.19 944 ALA A CA 1
ATOM 7380 C C . ALA A 1 944 ? 22.859 23.453 -19.891 1 94.19 944 ALA A C 1
ATOM 7382 O O . ALA A 1 944 ? 23.359 23.422 -21.016 1 94.19 944 ALA A O 1
ATOM 7383 N N . THR A 1 945 ? 21.781 24.172 -19.625 1 94.94 945 THR A N 1
ATOM 7384 C CA . THR A 1 945 ? 21.156 25.031 -20.625 1 94.94 945 THR A CA 1
ATOM 7385 C C . THR A 1 945 ? 22.125 26.125 -21.078 1 94.94 945 THR A C 1
ATOM 7387 O O . THR A 1 945 ? 22.234 26.422 -22.266 1 94.94 945 THR A O 1
ATOM 7390 N N . GLU A 1 946 ? 22.828 26.719 -20.141 1 92.88 946 GLU A N 1
ATOM 7391 C CA . GLU A 1 946 ? 23.797 27.75 -20.469 1 92.88 946 GLU A CA 1
ATOM 7392 C C . GLU A 1 946 ? 24.922 27.203 -21.328 1 92.88 946 GLU A C 1
ATOM 7394 O O . GLU A 1 946 ? 25.406 27.875 -22.25 1 92.88 946 GLU A O 1
ATOM 7399 N N . GLN A 1 947 ? 25.312 26.031 -21 1 91.44 947 GLN A N 1
ATOM 7400 C CA . GLN A 1 947 ? 26.359 25.391 -21.781 1 91.44 947 GLN A CA 1
ATOM 7401 C C . GLN A 1 947 ? 25.891 25.094 -23.203 1 91.44 947 GLN A C 1
ATOM 7403 O O . GLN A 1 947 ? 26.625 25.281 -24.172 1 91.44 947 GLN A O 1
ATOM 7408 N N . MET A 1 948 ? 24.734 24.641 -23.344 1 93.25 948 MET A N 1
ATOM 7409 C CA . MET A 1 948 ? 24.172 24.375 -24.656 1 93.25 948 MET A CA 1
ATOM 7410 C C . MET A 1 948 ? 24.016 25.656 -25.469 1 93.25 948 MET A C 1
ATOM 7412 O O . MET A 1 948 ? 24.297 25.672 -26.672 1 93.25 948 MET A O 1
ATOM 7416 N N . ARG A 1 949 ? 23.594 26.672 -24.781 1 93.19 949 ARG A N 1
ATOM 7417 C CA . ARG A 1 949 ? 23.453 27.969 -25.453 1 93.19 949 ARG A CA 1
ATOM 7418 C C . ARG A 1 949 ? 24.812 28.484 -25.906 1 93.19 949 ARG A C 1
ATOM 7420 O O . ARG A 1 949 ? 24.938 29.031 -27 1 93.19 949 ARG A O 1
ATOM 7427 N N . ARG A 1 950 ? 25.781 28.297 -25.141 1 90.81 950 ARG A N 1
ATOM 7428 C CA . ARG A 1 950 ? 27.141 28.719 -25.484 1 90.81 950 ARG A CA 1
ATOM 7429 C C . ARG A 1 950 ? 27.672 27.922 -26.672 1 90.81 950 ARG A C 1
ATOM 7431 O O . ARG A 1 950 ? 28.469 28.438 -27.469 1 90.81 950 ARG A O 1
ATOM 7438 N N . ALA A 1 951 ? 27.25 26.734 -26.766 1 90.31 951 ALA A N 1
ATOM 7439 C CA . ALA A 1 951 ? 27.656 25.859 -27.859 1 90.31 951 ALA A CA 1
ATOM 7440 C C . ALA A 1 951 ? 26.875 26.156 -29.125 1 90.31 951 ALA A C 1
ATOM 7442 O O . ALA A 1 951 ? 27.125 25.562 -30.172 1 90.31 951 ALA A O 1
ATOM 7443 N N . GLY A 1 952 ? 25.859 27.016 -29.094 1 88.06 952 GLY A N 1
ATOM 7444 C CA . GLY A 1 952 ? 25.188 27.484 -30.281 1 88.06 952 GLY A CA 1
ATOM 7445 C C . GLY A 1 952 ? 23.766 26.984 -30.406 1 88.06 952 GLY A C 1
ATOM 7446 O O . GLY A 1 952 ? 23.047 27.328 -31.359 1 88.06 952 GLY A O 1
ATOM 7447 N N . ARG A 1 953 ? 23.328 26.156 -29.5 1 91 953 ARG A N 1
ATOM 7448 C CA . ARG A 1 953 ? 21.953 25.641 -29.562 1 91 953 ARG A CA 1
ATOM 7449 C C . ARG A 1 953 ? 20.953 26.688 -29.094 1 91 953 ARG A C 1
ATOM 7451 O O . ARG A 1 953 ? 21.141 27.312 -28.047 1 91 953 ARG A O 1
ATOM 7458 N N . ARG A 1 954 ? 20.016 26.953 -29.922 1 90.56 954 ARG A N 1
ATOM 7459 C CA . ARG A 1 954 ? 18.984 27.891 -29.531 1 90.56 954 ARG A CA 1
ATOM 7460 C C . ARG A 1 954 ? 17.906 27.219 -28.688 1 90.56 954 ARG A C 1
ATOM 7462 O O . ARG A 1 954 ? 17.266 26.266 -29.141 1 90.56 954 ARG A O 1
ATOM 7469 N N . ILE A 1 955 ? 17.781 27.656 -27.422 1 93.75 955 ILE A N 1
ATOM 7470 C CA . ILE A 1 955 ? 16.781 27.125 -26.516 1 93.75 955 ILE A CA 1
ATOM 7471 C C . ILE A 1 955 ? 15.859 28.25 -26.062 1 93.75 955 ILE A C 1
ATOM 7473 O O . ILE A 1 955 ? 16.297 29.172 -25.359 1 93.75 955 ILE A O 1
ATOM 7477 N N . ASP A 1 956 ? 14.656 28.141 -26.453 1 91.38 956 ASP A N 1
ATOM 7478 C CA . ASP A 1 956 ? 13.656 29.141 -26.047 1 91.38 956 ASP A CA 1
ATOM 7479 C C . ASP A 1 956 ? 13.18 28.875 -24.609 1 91.38 956 ASP A C 1
ATOM 7481 O O . ASP A 1 956 ? 12.984 27.719 -24.219 1 91.38 956 ASP A O 1
ATOM 7485 N N . ASP A 1 957 ? 12.977 29.969 -23.906 1 91.06 957 ASP A N 1
ATOM 7486 C CA . ASP A 1 957 ? 12.531 29.859 -22.531 1 91.06 957 ASP A CA 1
ATOM 7487 C C . ASP A 1 957 ? 11.141 29.219 -22.438 1 91.06 957 ASP A C 1
ATOM 7489 O O . ASP A 1 957 ? 10.82 28.562 -21.469 1 91.06 957 ASP A O 1
ATOM 7493 N N . GLU A 1 958 ? 10.383 29.359 -23.391 1 88.31 958 GLU A N 1
ATOM 7494 C CA . GLU A 1 958 ? 9.039 28.781 -23.422 1 88.31 958 GLU A CA 1
ATOM 7495 C C . GLU A 1 958 ? 9.086 27.266 -23.375 1 88.31 958 GLU A C 1
ATOM 7497 O O . GLU A 1 958 ? 8.211 26.625 -22.781 1 88.31 958 GLU A O 1
ATOM 7502 N N . VAL A 1 959 ? 10.055 26.797 -24.031 1 91.5 959 VAL A N 1
ATOM 7503 C CA . VAL A 1 959 ? 10.219 25.344 -24.047 1 91.5 959 VAL A CA 1
ATOM 7504 C C . VAL A 1 959 ? 10.633 24.859 -22.656 1 91.5 959 VAL A C 1
ATOM 7506 O O . VAL A 1 959 ? 10.195 23.797 -22.203 1 91.5 959 VAL A O 1
ATOM 7509 N N . LEU A 1 960 ? 11.398 25.672 -22.047 1 93.06 960 LEU A N 1
ATOM 7510 C CA . LEU A 1 960 ? 11.93 25.312 -20.734 1 93.06 960 LEU A CA 1
ATOM 7511 C C . LEU A 1 960 ? 10.828 25.281 -19.688 1 93.06 960 LEU A C 1
ATOM 7513 O O . LEU A 1 960 ? 10.945 24.594 -18.656 1 93.06 960 LEU A O 1
ATOM 7517 N N . THR A 1 961 ? 9.758 25.969 -19.891 1 88.88 961 THR A N 1
ATOM 7518 C CA . THR A 1 961 ? 8.648 26.031 -18.938 1 88.88 961 THR A CA 1
ATOM 7519 C C . THR A 1 961 ? 7.984 24.672 -18.797 1 88.88 961 THR A C 1
ATOM 7521 O O . THR A 1 961 ? 7.34 24.391 -17.781 1 88.88 961 THR A O 1
ATOM 7524 N N . HIS A 1 962 ? 8.234 23.797 -19.75 1 89.06 962 HIS A N 1
ATOM 7525 C CA . HIS A 1 962 ? 7.559 22.5 -19.766 1 89.06 962 HIS A CA 1
ATOM 7526 C C . HIS A 1 962 ? 8.422 21.422 -19.125 1 89.06 962 HIS A C 1
ATOM 7528 O O . HIS A 1 962 ? 7.992 20.281 -18.984 1 89.06 962 HIS A O 1
ATOM 7534 N N . ILE A 1 963 ? 9.531 21.797 -18.656 1 91.44 963 ILE A N 1
ATOM 7535 C CA . ILE A 1 963 ? 10.43 20.828 -18.047 1 91.44 963 ILE A CA 1
ATOM 7536 C C . ILE A 1 963 ? 10.359 20.938 -16.531 1 91.44 963 ILE A C 1
ATOM 7538 O O . ILE A 1 963 ? 10.664 21.984 -15.953 1 91.44 963 ILE A O 1
ATOM 7542 N N . SER A 1 964 ? 9.938 19.844 -15.898 1 92.06 964 SER A N 1
ATOM 7543 C CA . SER A 1 964 ? 9.812 19.828 -14.445 1 92.06 964 SER A CA 1
ATOM 7544 C C . SER A 1 964 ? 11.141 19.469 -13.781 1 92.06 964 SER A C 1
ATOM 7546 O O . SER A 1 964 ? 11.805 18.516 -14.188 1 92.06 964 SER A O 1
ATOM 7548 N N . PRO A 1 965 ? 11.508 20.188 -12.82 1 94.75 965 PRO A N 1
ATOM 7549 C CA . PRO A 1 965 ? 12.734 19.859 -12.078 1 94.75 965 PRO A CA 1
ATOM 7550 C C . PRO A 1 965 ? 12.539 18.703 -11.102 1 94.75 965 PRO A C 1
ATOM 7552 O O . PRO A 1 965 ? 13.484 18.297 -10.43 1 94.75 965 PRO A O 1
ATOM 7555 N N . ALA A 1 966 ? 11.305 18.234 -10.914 1 93.75 966 ALA A N 1
ATOM 7556 C CA . ALA A 1 966 ? 11.062 17.031 -10.117 1 93.75 966 ALA A CA 1
ATOM 7557 C C . ALA A 1 966 ? 11.609 15.797 -10.82 1 93.75 966 ALA A C 1
ATOM 7559 O O . ALA A 1 966 ? 10.836 15.008 -11.375 1 93.75 966 ALA A O 1
ATOM 7560 N N . HIS A 1 967 ? 12.891 15.664 -10.797 1 90.69 967 HIS A N 1
ATOM 7561 C CA . HIS A 1 967 ? 13.633 14.656 -11.547 1 90.69 967 HIS A CA 1
ATOM 7562 C C . HIS A 1 967 ? 14.438 13.758 -10.617 1 90.69 967 HIS A C 1
ATOM 7564 O O . HIS A 1 967 ? 15.18 14.242 -9.758 1 90.69 967 HIS A O 1
ATOM 7570 N N . SER A 1 968 ? 14.219 12.461 -10.75 1 88.06 968 SER A N 1
ATOM 7571 C CA . SER A 1 968 ? 14.891 11.555 -9.828 1 88.06 968 SER A CA 1
ATOM 7572 C C . SER A 1 968 ? 15.891 10.656 -10.555 1 88.06 968 SER A C 1
ATOM 7574 O O . SER A 1 968 ? 16.75 10.031 -9.93 1 88.06 968 SER A O 1
ATOM 7576 N N . GLU A 1 969 ? 15.953 10.609 -11.859 1 84.88 969 GLU A N 1
ATOM 7577 C CA . GLU A 1 969 ? 16.703 9.633 -12.633 1 84.88 969 GLU A CA 1
ATOM 7578 C C . GLU A 1 969 ? 18.203 9.797 -12.414 1 84.88 969 GLU A C 1
ATOM 7580 O O . GLU A 1 969 ? 18.969 8.828 -12.477 1 84.88 969 GLU A O 1
ATOM 7585 N N . ASN A 1 970 ? 18.734 10.984 -12.148 1 87.81 970 ASN A N 1
ATOM 7586 C CA . ASN A 1 970 ? 20.156 11.242 -12.008 1 87.81 970 ASN A CA 1
ATOM 7587 C C . ASN A 1 970 ? 20.578 11.273 -10.539 1 87.81 970 ASN A C 1
ATOM 7589 O O . ASN A 1 970 ? 21.734 11.609 -10.227 1 87.81 970 ASN A O 1
ATOM 7593 N N . ILE A 1 971 ? 19.688 10.961 -9.688 1 91.62 971 ILE A N 1
ATOM 7594 C CA . ILE A 1 971 ? 19.969 11.016 -8.258 1 91.62 971 ILE A CA 1
ATOM 7595 C C . ILE A 1 971 ? 19.781 9.633 -7.637 1 91.62 971 ILE A C 1
ATOM 7597 O O . ILE A 1 971 ? 18.703 9.039 -7.766 1 91.62 971 ILE A O 1
ATOM 7601 N N . ASN A 1 972 ? 20.812 9.156 -6.988 1 88.69 972 ASN A N 1
ATOM 7602 C CA . ASN A 1 972 ? 20.703 7.875 -6.301 1 88.69 972 ASN A CA 1
ATOM 7603 C C . ASN A 1 972 ? 20.156 8.039 -4.887 1 88.69 972 ASN A C 1
ATOM 7605 O O . ASN A 1 972 ? 20.875 8.453 -3.982 1 88.69 972 ASN A O 1
ATOM 7609 N N . PHE A 1 973 ? 18.953 7.703 -4.695 1 88.88 973 PHE A N 1
ATOM 7610 C CA . PHE A 1 973 ? 18.297 7.82 -3.398 1 88.88 973 PHE A CA 1
ATOM 7611 C C . PHE A 1 973 ? 18.688 6.656 -2.494 1 88.88 973 PHE A C 1
ATOM 7613 O O . PHE A 1 973 ? 18.5 6.723 -1.276 1 88.88 973 PHE A O 1
ATOM 7620 N N . PHE A 1 974 ? 19.359 5.707 -3.215 1 85.5 974 PHE A N 1
ATOM 7621 C CA . PHE A 1 974 ? 19.609 4.461 -2.498 1 85.5 974 PHE A CA 1
ATOM 7622 C C . PHE A 1 974 ? 21.062 4.367 -2.061 1 85.5 974 PHE A C 1
ATOM 7624 O O . PHE A 1 974 ? 21.906 5.141 -2.52 1 85.5 974 PHE A O 1
ATOM 7631 N N . GLY A 1 975 ? 21.422 3.74 -1.089 1 85.25 975 GLY A N 1
ATOM 7632 C CA . GLY A 1 975 ? 22.797 3.537 -0.662 1 85.25 975 GLY A CA 1
ATOM 7633 C C . GLY A 1 975 ? 23.641 2.814 -1.692 1 85.25 975 GLY A C 1
ATOM 7634 O O . GLY A 1 975 ? 23.109 2.271 -2.666 1 85.25 975 GLY A O 1
ATOM 7635 N N . ALA A 1 976 ? 24.875 2.951 -1.62 1 87.31 976 ALA A N 1
ATOM 7636 C CA . ALA A 1 976 ? 25.797 2.252 -2.504 1 87.31 976 ALA A CA 1
ATOM 7637 C C . ALA A 1 976 ? 25.844 0.759 -2.186 1 87.31 976 ALA A C 1
ATOM 7639 O O . ALA A 1 976 ? 25.859 0.367 -1.017 1 87.31 976 ALA A O 1
ATOM 7640 N N . ILE A 1 977 ? 25.703 -0.058 -3.213 1 87 977 ILE A N 1
ATOM 7641 C CA . ILE A 1 977 ? 25.781 -1.509 -3.078 1 87 977 ILE A CA 1
ATOM 7642 C C . ILE A 1 977 ? 26.984 -2.033 -3.844 1 87 977 ILE A C 1
ATOM 7644 O O . ILE A 1 977 ? 26.891 -2.355 -5.031 1 87 977 ILE A O 1
ATOM 7648 N N . GLU A 1 978 ? 28.047 -2.133 -3.186 1 84.38 978 GLU A N 1
ATOM 7649 C CA . GLU A 1 978 ? 29.281 -2.59 -3.82 1 84.38 978 GLU A CA 1
ATOM 7650 C C . GLU A 1 978 ? 29.453 -4.098 -3.672 1 84.38 978 GLU A C 1
ATOM 7652 O O . GLU A 1 978 ? 29.375 -4.629 -2.561 1 84.38 978 GLU A O 1
ATOM 7657 N N . VAL A 1 979 ? 29.641 -4.766 -4.82 1 87.94 979 VAL A N 1
ATOM 7658 C CA . VAL A 1 979 ? 29.875 -6.207 -4.805 1 87.94 979 VAL A CA 1
ATOM 7659 C C . VAL A 1 979 ? 31.375 -6.492 -4.973 1 87.94 979 VAL A C 1
ATOM 7661 O O . VAL A 1 979 ? 31.828 -6.762 -6.082 1 87.94 979 VAL A O 1
ATOM 7664 N N . ASP A 1 980 ? 32.062 -6.422 -3.891 1 85.25 980 ASP A N 1
ATOM 7665 C CA . ASP A 1 980 ? 33.5 -6.754 -3.877 1 85.25 980 ASP A CA 1
ATOM 7666 C C . ASP A 1 980 ? 33.719 -8.125 -3.246 1 85.25 980 ASP A C 1
ATOM 7668 O O . ASP A 1 980 ? 33.906 -8.227 -2.029 1 85.25 980 ASP A O 1
ATOM 7672 N N . ILE A 1 981 ? 33.844 -9.117 -4.102 1 88.06 981 ILE A N 1
ATOM 7673 C CA . ILE A 1 981 ? 33.906 -10.5 -3.643 1 88.06 981 ILE A CA 1
ATOM 7674 C C . ILE A 1 981 ? 35.188 -10.711 -2.826 1 88.06 981 ILE A C 1
ATOM 7676 O O . ILE A 1 981 ? 35.125 -11.258 -1.72 1 88.06 981 ILE A O 1
ATOM 7680 N N . ASP A 1 982 ? 36.281 -10.148 -3.293 1 82.06 982 ASP A N 1
ATOM 7681 C CA . ASP A 1 982 ? 37.562 -10.367 -2.631 1 82.06 982 ASP A CA 1
ATOM 7682 C C . ASP A 1 982 ? 37.594 -9.664 -1.275 1 82.06 982 ASP A C 1
ATOM 7684 O O . ASP A 1 982 ? 38.062 -10.242 -0.285 1 82.06 982 ASP A O 1
ATOM 7688 N N . ALA A 1 983 ? 37.094 -8.508 -1.277 1 83.44 983 ALA A N 1
ATOM 7689 C CA . ALA A 1 983 ? 37.125 -7.734 -0.037 1 83.44 983 ALA A CA 1
ATOM 7690 C C . ALA A 1 983 ? 36.25 -8.391 1.022 1 83.44 983 ALA A C 1
ATOM 7692 O O . ALA A 1 983 ? 36.562 -8.375 2.211 1 83.44 983 ALA A O 1
ATOM 7693 N N . GLU A 1 984 ? 35.156 -8.93 0.623 1 87.62 984 GLU A N 1
ATOM 7694 C CA . GLU A 1 984 ? 34.219 -9.539 1.562 1 87.62 984 GLU A CA 1
ATOM 7695 C C . GLU A 1 984 ? 34.781 -10.867 2.086 1 87.62 984 GLU A C 1
ATOM 7697 O O . GLU A 1 984 ? 34.594 -11.195 3.262 1 87.62 984 GLU A O 1
ATOM 7702 N N . LEU A 1 985 ? 35.406 -11.633 1.239 1 88.25 985 LEU A N 1
ATOM 7703 C CA . LEU A 1 985 ? 35.938 -12.914 1.657 1 88.25 985 LEU A CA 1
ATOM 7704 C C . LEU A 1 985 ? 37.125 -12.719 2.605 1 88.25 985 LEU A C 1
ATOM 7706 O O . LEU A 1 985 ? 37.375 -13.555 3.475 1 88.25 985 LEU A O 1
ATOM 7710 N N . ALA A 1 986 ? 37.75 -11.547 2.471 1 83.44 986 ALA A N 1
ATOM 7711 C CA . ALA A 1 986 ? 38.906 -11.234 3.326 1 83.44 986 ALA A CA 1
ATOM 7712 C C . ALA A 1 986 ? 38.438 -10.945 4.758 1 83.44 986 ALA A C 1
ATOM 7714 O O . ALA A 1 986 ? 39.219 -11.055 5.699 1 83.44 986 ALA A O 1
ATOM 7715 N N . GLN A 1 987 ? 37.219 -10.617 4.949 1 85 987 GLN A N 1
ATOM 7716 C CA . GLN A 1 987 ? 36.688 -10.297 6.273 1 85 987 GLN A CA 1
ATOM 7717 C C . GLN A 1 987 ? 36.406 -11.562 7.078 1 85 987 GLN A C 1
ATOM 7719 O O . GLN A 1 987 ? 36.188 -11.5 8.289 1 85 987 GLN A O 1
ATOM 7724 N N . LEU A 1 988 ? 36.531 -12.695 6.352 1 88.69 988 LEU A N 1
ATOM 7725 C CA . LEU A 1 988 ? 36.312 -13.961 7.039 1 88.69 988 LEU A CA 1
ATOM 7726 C C . LEU A 1 988 ? 37.531 -14.375 7.84 1 88.69 988 LEU A C 1
ATOM 7728 O O . LEU A 1 988 ? 38.656 -14.203 7.383 1 88.69 988 LEU A O 1
ATOM 7732 N N . GLY A 1 989 ? 37.469 -14.617 9.102 1 77.31 989 GLY A N 1
ATOM 7733 C CA . GLY A 1 989 ? 38.562 -15.055 9.961 1 77.31 989 GLY A CA 1
ATOM 7734 C C . GLY A 1 989 ? 39.219 -16.344 9.492 1 77.31 989 GLY A C 1
ATOM 7735 O O . GLY A 1 989 ? 38.906 -16.844 8.414 1 77.31 989 GLY A O 1
ATOM 7736 N N . PRO A 1 990 ? 40.031 -16.828 10.281 1 75 990 PRO A N 1
ATOM 7737 C CA . PRO A 1 990 ? 40.781 -18.047 9.961 1 75 990 PRO A CA 1
ATOM 7738 C C . PRO A 1 990 ? 39.844 -19.281 9.891 1 75 990 PRO A C 1
ATOM 7740 O O . PRO A 1 990 ? 40.188 -20.25 9.211 1 75 990 PRO A O 1
ATOM 7743 N N . THR A 1 991 ? 38.75 -19.125 10.586 1 80.81 991 THR A N 1
ATOM 7744 C CA . THR A 1 991 ? 37.812 -20.25 10.594 1 80.81 991 THR A CA 1
ATOM 7745 C C . THR A 1 991 ? 36.906 -20.203 9.367 1 80.81 991 THR A C 1
ATOM 7747 O O . THR A 1 991 ? 36.156 -21.141 9.109 1 80.81 991 THR A O 1
ATOM 7750 N N . GLY A 1 992 ? 37 -19.141 8.656 1 85.06 992 GLY A N 1
ATOM 7751 C CA . GLY A 1 992 ? 36.156 -19 7.48 1 85.06 992 GLY A CA 1
ATOM 7752 C C . GLY A 1 992 ? 34.844 -18.297 7.773 1 85.06 992 GLY A C 1
ATOM 7753 O O . GLY A 1 992 ? 33.969 -18.188 6.898 1 85.06 992 GLY A O 1
ATOM 7754 N N . TYR A 1 993 ? 34.719 -17.906 9.047 1 90.5 993 TYR A N 1
ATOM 7755 C CA . TYR A 1 993 ? 33.5 -17.219 9.445 1 90.5 993 TYR A CA 1
ATOM 7756 C C . TYR A 1 993 ? 33.812 -15.812 9.961 1 90.5 993 TYR A C 1
ATOM 7758 O O . TYR A 1 993 ? 34.969 -15.508 10.305 1 90.5 993 TYR A O 1
ATOM 7766 N N . ARG A 1 994 ? 32.844 -14.953 9.891 1 90.44 994 ARG A N 1
ATOM 7767 C CA . ARG A 1 994 ? 32.969 -13.648 10.531 1 90.44 994 ARG A CA 1
ATOM 7768 C C . ARG A 1 994 ? 33.031 -13.781 12.047 1 90.44 994 ARG A C 1
ATOM 7770 O O . ARG A 1 994 ? 32.312 -14.617 12.625 1 90.44 994 ARG A O 1
ATOM 7777 N N . PRO A 1 995 ? 33.844 -13.039 12.656 1 87.44 995 PRO A N 1
ATOM 7778 C CA . PRO A 1 995 ? 33.906 -13.133 14.117 1 87.44 995 PRO A CA 1
ATOM 7779 C C . PRO A 1 995 ? 32.594 -12.688 14.789 1 87.44 995 PRO A C 1
ATOM 7781 O O . PRO A 1 995 ? 31.969 -11.727 14.344 1 87.44 995 PRO A O 1
ATOM 7784 N N . LEU A 1 996 ? 32.188 -13.445 15.773 1 90.69 996 LEU A N 1
ATOM 7785 C CA . LEU A 1 996 ? 31.031 -13.086 16.578 1 90.69 996 LEU A CA 1
ATOM 7786 C C . LEU A 1 996 ? 31.312 -11.852 17.422 1 90.69 996 LEU A C 1
ATOM 7788 O O . LEU A 1 996 ? 32.469 -11.57 17.75 1 90.69 996 LEU A O 1
ATOM 7792 N N . ARG A 1 997 ? 30.328 -11.07 17.641 1 84.69 997 ARG A N 1
ATOM 7793 C CA . ARG A 1 997 ? 30.469 -9.875 18.453 1 84.69 997 ARG A CA 1
ATOM 7794 C C . ARG A 1 997 ? 30.516 -10.227 19.938 1 84.69 997 ARG A C 1
ATOM 7796 O O . ARG A 1 997 ? 29.75 -11.062 20.406 1 84.69 997 ARG A O 1
ATOM 7803 N N . VAL A 1 998 ? 31.656 -10.023 20.594 1 71.44 998 VAL A N 1
ATOM 7804 C CA . VAL A 1 998 ? 31.797 -10.289 22.016 1 71.44 998 VAL A CA 1
ATOM 7805 C C . VAL A 1 998 ? 31.219 -9.125 22.812 1 71.44 998 VAL A C 1
ATOM 7807 O O . VAL A 1 998 ? 31.422 -7.965 22.469 1 71.44 998 VAL A O 1
ATOM 7810 N N . ARG A 1 999 ? 30.156 -9.367 23.625 1 55.31 999 ARG A N 1
ATOM 7811 C CA . ARG A 1 999 ? 29.578 -8.367 24.531 1 55.31 999 ARG A CA 1
ATOM 7812 C C . ARG A 1 999 ? 30.688 -7.613 25.266 1 55.31 999 ARG A C 1
ATOM 7814 O O . ARG A 1 999 ? 31.609 -8.219 25.797 1 55.31 999 ARG A O 1
ATOM 7821 N N . ASP A 1 1000 ? 30.953 -6.414 24.828 1 41.88 1000 ASP A N 1
ATOM 7822 C CA . ASP A 1 1000 ? 31.75 -5.684 25.828 1 41.88 1000 ASP A CA 1
ATOM 7823 C C . ASP A 1 1000 ? 31.078 -5.734 27.203 1 41.88 1000 ASP A C 1
ATOM 7825 O O . ASP A 1 1000 ? 29.953 -5.266 27.359 1 41.88 1000 ASP A O 1
ATOM 7829 N N . THR A 1 1001 ? 31.266 -6.82 27.906 1 34.44 1001 THR A N 1
ATOM 7830 C CA . THR A 1 1001 ? 30.859 -6.828 29.297 1 34.44 1001 THR A CA 1
ATOM 7831 C C . THR A 1 1001 ? 31.234 -5.512 29.984 1 34.44 1001 THR A C 1
ATOM 7833 O O . THR A 1 1001 ? 31.141 -5.391 31.203 1 34.44 1001 THR A O 1
ATOM 7836 N N . LEU A 1 1002 ? 31.969 -4.641 29.406 1 29.3 1002 LEU A N 1
ATOM 7837 C CA . LEU A 1 1002 ? 32.312 -3.549 30.312 1 29.3 1002 LEU A CA 1
ATOM 7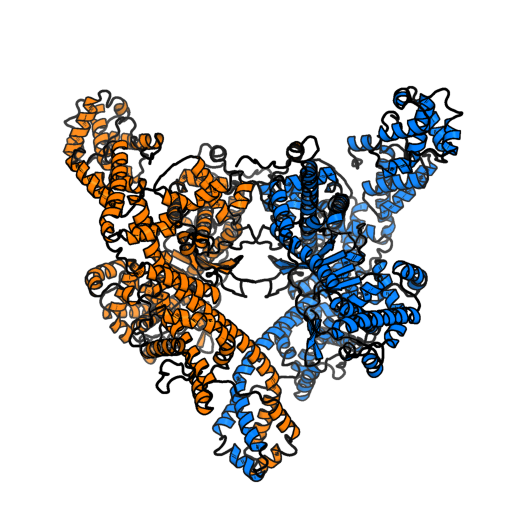838 C C . LEU A 1 1002 ? 31.062 -2.717 30.641 1 29.3 1002 LEU A C 1
ATOM 7840 O O . LEU A 1 1002 ? 31.094 -1.878 31.547 1 29.3 1002 LEU A O 1
ATOM 7844 N N . PHE A 1 1003 ? 30.125 -2.297 29.625 1 28.16 1003 PHE A N 1
ATOM 7845 C CA . PHE A 1 1003 ? 29.219 -1.393 30.312 1 28.16 1003 PHE A CA 1
ATOM 7846 C C . PHE A 1 1003 ? 28.109 -2.172 31.016 1 28.16 1003 PHE A C 1
ATOM 7848 O O . PHE A 1 1003 ? 27.641 -3.182 30.5 1 28.16 1003 PHE A O 1
ATOM 7855 N N . MET B 1 1 ? 36.406 -21.734 -32.219 1 30.81 1 MET B N 1
ATOM 7856 C CA . MET B 1 1 ? 37.125 -21.844 -30.969 1 30.81 1 MET B CA 1
ATOM 7857 C C . MET B 1 1 ? 36.281 -22.547 -29.906 1 30.81 1 MET B C 1
ATOM 7859 O O . MET B 1 1 ? 35.125 -22.172 -29.688 1 30.81 1 MET B O 1
ATOM 7863 N N . ALA B 1 2 ? 36.688 -23.703 -29.703 1 39.72 2 ALA B N 1
ATOM 7864 C CA . ALA B 1 2 ? 36 -24.562 -28.734 1 39.72 2 ALA B CA 1
ATOM 7865 C C . ALA B 1 2 ? 35.781 -23.844 -27.406 1 39.72 2 ALA B C 1
ATOM 7867 O O . ALA B 1 2 ? 36.75 -23.359 -26.781 1 39.72 2 ALA B O 1
ATOM 7868 N N . THR B 1 3 ? 34.688 -23.266 -27.25 1 44.94 3 THR B N 1
ATOM 7869 C CA . THR B 1 3 ? 34.25 -22.547 -26.078 1 44.94 3 THR B CA 1
ATOM 7870 C C . THR B 1 3 ? 34.594 -23.312 -24.797 1 44.94 3 THR B C 1
ATOM 7872 O O . THR B 1 3 ? 34.312 -24.516 -24.719 1 44.94 3 THR B O 1
ATOM 7875 N N . ARG B 1 4 ? 35.562 -22.859 -24.172 1 52.34 4 ARG B N 1
ATOM 7876 C CA . ARG B 1 4 ? 36.156 -23.469 -22.984 1 52.34 4 ARG B CA 1
ATOM 7877 C C . ARG B 1 4 ? 35.094 -23.688 -21.906 1 52.34 4 ARG B C 1
ATOM 7879 O O . ARG B 1 4 ? 34.562 -22.719 -21.344 1 52.34 4 ARG B O 1
ATOM 7886 N N . VAL B 1 5 ? 34.312 -24.781 -21.938 1 59.38 5 VAL B N 1
ATOM 7887 C CA . VAL B 1 5 ? 33.312 -25.203 -20.953 1 59.38 5 VAL B CA 1
ATOM 7888 C C . VAL B 1 5 ? 33.875 -25.062 -19.547 1 59.38 5 VAL B C 1
ATOM 7890 O O . VAL B 1 5 ? 33.156 -24.625 -18.641 1 59.38 5 VAL B O 1
ATOM 7893 N N . PHE B 1 6 ? 35.219 -25.391 -19.438 1 65.31 6 PHE B N 1
ATOM 7894 C CA . PHE B 1 6 ? 35.875 -25.359 -18.141 1 65.31 6 PHE B CA 1
ATOM 7895 C C . PHE B 1 6 ? 37.094 -24.438 -18.188 1 65.31 6 PHE B C 1
ATOM 7897 O O . PHE B 1 6 ? 37.781 -24.344 -19.203 1 65.31 6 PHE B O 1
ATOM 7904 N N . ALA B 1 7 ? 37.344 -23.531 -17.219 1 63.66 7 ALA B N 1
ATOM 7905 C CA . ALA B 1 7 ? 38.594 -22.797 -17.047 1 63.66 7 ALA B CA 1
ATOM 7906 C C . ALA B 1 7 ? 39.781 -23.75 -16.859 1 63.66 7 ALA B C 1
ATOM 7908 O O . ALA B 1 7 ? 39.594 -24.906 -16.516 1 63.66 7 ALA B O 1
ATOM 7909 N N . ASP B 1 8 ? 40.938 -23.344 -17.312 1 65.62 8 ASP B N 1
ATOM 7910 C CA . ASP B 1 8 ? 42.156 -24.141 -17.203 1 65.62 8 ASP B CA 1
ATOM 7911 C C . ASP B 1 8 ? 42.344 -24.672 -15.789 1 65.62 8 ASP B C 1
ATOM 7913 O O . ASP B 1 8 ? 42.719 -25.828 -15.586 1 65.62 8 ASP B O 1
ATOM 7917 N N . GLU B 1 9 ? 41.969 -23.766 -14.906 1 65.06 9 GLU B N 1
ATOM 7918 C CA . GLU B 1 9 ? 42.125 -24.172 -13.516 1 65.06 9 GLU B CA 1
ATOM 7919 C C . GLU B 1 9 ? 41.125 -25.281 -13.156 1 65.06 9 GLU B C 1
ATOM 7921 O O . GLU B 1 9 ? 41.469 -26.219 -12.43 1 65.06 9 GLU B O 1
ATOM 7926 N N . GLU B 1 10 ? 40.031 -25.219 -13.758 1 70.5 10 GLU B N 1
ATOM 7927 C CA . GLU B 1 10 ? 39 -26.234 -13.5 1 70.5 10 GLU B CA 1
ATOM 7928 C C . GLU B 1 10 ? 39.375 -27.578 -14.141 1 70.5 10 GLU B C 1
ATOM 7930 O O . GLU B 1 10 ? 39.156 -28.625 -13.547 1 70.5 10 GLU B O 1
ATOM 7935 N N . LEU B 1 11 ? 39.938 -27.453 -15.273 1 77.31 11 LEU B N 1
ATOM 7936 C CA . LEU B 1 11 ? 40.375 -28.672 -15.961 1 77.31 11 LEU B CA 1
ATOM 7937 C C . LEU B 1 11 ? 41.469 -29.375 -15.18 1 77.31 11 LEU B C 1
ATOM 7939 O O . LEU B 1 11 ? 41.5 -30.609 -15.117 1 77.31 11 LEU B O 1
ATOM 7943 N N . GLN B 1 12 ? 42.312 -28.516 -14.578 1 77.31 12 GLN B N 1
ATOM 7944 C CA . GLN B 1 12 ? 43.375 -29.094 -13.75 1 77.31 12 GLN B CA 1
ATOM 7945 C C . GLN B 1 12 ? 42.812 -29.734 -12.492 1 77.31 12 GLN B C 1
ATOM 7947 O O . GLN B 1 12 ? 43.25 -30.797 -12.07 1 77.31 12 GLN B O 1
ATOM 7952 N N . ARG B 1 13 ? 41.781 -29.109 -12.055 1 76.31 13 ARG B N 1
ATOM 7953 C CA . ARG B 1 13 ? 41.156 -29.641 -10.852 1 76.31 13 ARG B CA 1
ATOM 7954 C C . ARG B 1 13 ? 40.469 -30.984 -11.141 1 76.31 13 ARG B C 1
ATOM 7956 O O . ARG B 1 13 ? 40.438 -31.859 -10.273 1 76.31 13 ARG B O 1
ATOM 7963 N N . LEU B 1 14 ? 40.062 -31.094 -12.352 1 82.94 14 LEU B N 1
ATOM 7964 C CA . LEU B 1 14 ? 39.375 -32.312 -12.734 1 82.94 14 LEU B CA 1
ATOM 7965 C C . LEU B 1 14 ? 40.344 -33.469 -12.906 1 82.94 14 LEU B C 1
ATOM 7967 O O . LEU B 1 14 ? 39.969 -34.625 -12.969 1 82.94 14 LEU B O 1
ATOM 7971 N N . ARG B 1 15 ? 41.719 -33.125 -12.82 1 83.38 15 ARG B N 1
ATOM 7972 C CA . ARG B 1 15 ? 42.75 -34.156 -12.938 1 83.38 15 ARG B CA 1
ATOM 7973 C C . ARG B 1 15 ? 43.312 -34.562 -11.57 1 83.38 15 ARG B C 1
ATOM 7975 O O . ARG B 1 15 ? 44.094 -35.5 -11.453 1 83.38 15 ARG B O 1
ATOM 7982 N N . GLU B 1 16 ? 42.812 -33.75 -10.656 1 84.75 16 GLU B N 1
ATOM 7983 C CA . GLU B 1 16 ? 43.312 -33.938 -9.312 1 84.75 16 GLU B CA 1
ATOM 7984 C C . GLU B 1 16 ? 42.281 -34.625 -8.406 1 84.75 16 GLU B C 1
ATOM 7986 O O . GLU B 1 16 ? 41.156 -34.844 -8.82 1 84.75 16 GLU B O 1
ATOM 7991 N N . PHE B 1 17 ? 42.844 -35.125 -7.227 1 87.56 17 PHE B N 1
ATOM 7992 C CA . PHE B 1 17 ? 41.969 -35.719 -6.23 1 87.56 17 PHE B CA 1
ATOM 7993 C C . PHE B 1 17 ? 41.031 -34.656 -5.621 1 87.56 17 PHE B C 1
ATOM 7995 O O . PHE B 1 17 ? 41.5 -33.594 -5.223 1 87.56 17 PHE B O 1
ATOM 8002 N N . PRO B 1 18 ? 39.719 -34.938 -5.754 1 81.31 18 PRO B N 1
ATOM 8003 C CA . PRO B 1 18 ? 38.812 -34.031 -5.055 1 81.31 18 PRO B CA 1
ATOM 8004 C C . PRO B 1 18 ? 38.75 -34.312 -3.553 1 81.31 18 PRO B C 1
ATOM 8006 O O . PRO B 1 18 ? 39.375 -35.25 -3.066 1 81.31 18 PRO B O 1
ATOM 8009 N N . GLU B 1 19 ? 38.062 -33.469 -2.887 1 74.81 19 GLU B N 1
ATOM 8010 C CA . GLU B 1 19 ? 37.812 -33.719 -1.47 1 74.81 19 GLU B CA 1
ATOM 8011 C C . GLU B 1 19 ? 36.875 -34.906 -1.272 1 74.81 19 GLU B C 1
ATOM 8013 O O . GLU B 1 19 ? 36 -35.125 -2.096 1 74.81 19 GLU B O 1
ATOM 8018 N N . ILE B 1 20 ? 37.25 -35.75 -0.288 1 76.19 20 ILE B N 1
ATOM 8019 C CA . ILE B 1 20 ? 36.469 -36.969 -0.108 1 76.19 20 ILE B CA 1
ATOM 8020 C C . ILE B 1 20 ? 35.562 -36.844 1.106 1 76.19 20 ILE B C 1
ATOM 8022 O O . ILE B 1 20 ? 35.969 -36.281 2.135 1 76.19 20 ILE B O 1
ATOM 8026 N N . SER B 1 21 ? 34.344 -37.125 0.895 1 66 21 SER B N 1
ATOM 8027 C CA . SER B 1 21 ? 33.406 -37.125 1.993 1 66 21 SER B CA 1
ATOM 8028 C C . SER B 1 21 ? 33.531 -38.375 2.834 1 66 21 SER B C 1
ATOM 8030 O O . SER B 1 21 ? 34.156 -39.344 2.408 1 66 21 SER B O 1
ATOM 8032 N N . ARG B 1 22 ? 33 -38.312 4.098 1 64.94 22 ARG B N 1
ATOM 8033 C CA . ARG B 1 22 ? 33.062 -39.469 4.996 1 64.94 22 ARG B CA 1
ATOM 8034 C C . ARG B 1 22 ? 32.375 -40.688 4.395 1 64.94 22 ARG B C 1
ATOM 8036 O O . ARG B 1 22 ? 32.875 -41.812 4.492 1 64.94 22 ARG B O 1
ATOM 8043 N N . GLU B 1 23 ? 31.328 -40.375 3.729 1 65.69 23 GLU B N 1
ATOM 8044 C CA . GLU B 1 23 ? 30.578 -41.469 3.129 1 65.69 23 GLU B CA 1
ATOM 8045 C C . GLU B 1 23 ? 31.359 -42.125 1.986 1 65.69 23 GLU B C 1
ATOM 8047 O O . GLU B 1 23 ? 31.391 -43.344 1.872 1 65.69 23 GLU B O 1
ATOM 8052 N N . GLU B 1 24 ? 31.938 -41.312 1.307 1 79.12 24 GLU B N 1
ATOM 8053 C CA . GLU B 1 24 ? 32.719 -41.812 0.185 1 79.12 24 GLU B CA 1
ATOM 8054 C C . GLU B 1 24 ? 33.938 -42.594 0.673 1 79.12 24 GLU B C 1
ATOM 8056 O O . GLU B 1 24 ? 34.344 -43.594 0.069 1 79.12 24 GLU B O 1
ATOM 8061 N N . LEU B 1 25 ? 34.438 -42.156 1.805 1 81.06 25 LEU B N 1
ATOM 8062 C CA . LEU B 1 25 ? 35.625 -42.781 2.371 1 81.06 25 LEU B CA 1
ATOM 8063 C C . LEU B 1 25 ? 35.312 -44.219 2.768 1 81.06 25 LEU B C 1
ATOM 8065 O O . LEU B 1 25 ? 36.094 -45.156 2.43 1 81.06 25 LEU B O 1
ATOM 8069 N N . PHE B 1 26 ? 34.188 -44.375 3.336 1 78.06 26 PHE B N 1
ATOM 8070 C CA . PHE B 1 26 ? 33.844 -45.719 3.805 1 78.06 26 PHE B CA 1
ATOM 8071 C C . PHE B 1 26 ? 33.375 -46.594 2.646 1 78.06 26 PHE B C 1
ATOM 8073 O O . PHE B 1 26 ? 33.656 -47.812 2.631 1 78.06 26 PHE B O 1
ATOM 8080 N N . ARG B 1 27 ? 32.844 -45.969 1.727 1 80.94 27 ARG B N 1
ATOM 8081 C CA . ARG B 1 27 ? 32.281 -46.719 0.615 1 80.94 27 ARG B CA 1
ATOM 8082 C C . ARG B 1 27 ? 33.375 -47.219 -0.324 1 80.94 27 ARG B C 1
ATOM 8084 O O . ARG B 1 27 ? 33.344 -48.344 -0.789 1 80.94 27 ARG B O 1
ATOM 8091 N N . TYR B 1 28 ? 34.406 -46.438 -0.57 1 88.06 28 TYR B N 1
ATOM 8092 C CA . TYR B 1 28 ? 35.344 -46.75 -1.654 1 88.06 28 TYR B CA 1
ATOM 8093 C C . TYR B 1 28 ? 36.719 -47.125 -1.11 1 88.06 28 TYR B C 1
ATOM 8095 O O . TYR B 1 28 ? 37.5 -47.781 -1.787 1 88.06 28 TYR B O 1
ATOM 8103 N N . PHE B 1 29 ? 37.031 -46.781 0.123 1 89.81 29 PHE B N 1
ATOM 8104 C CA . PHE B 1 29 ? 38.375 -46.969 0.628 1 89.81 29 PHE B CA 1
ATOM 8105 C C . PHE B 1 29 ? 38.406 -48 1.755 1 89.81 29 PHE B C 1
ATOM 8107 O O . PHE B 1 29 ? 39.031 -47.812 2.789 1 89.81 29 PHE B O 1
ATOM 8114 N N . THR B 1 30 ? 37.625 -48.969 1.576 1 87.62 30 THR B N 1
ATOM 8115 C CA . THR B 1 30 ? 37.625 -50.156 2.416 1 87.62 30 THR B CA 1
ATOM 8116 C C . THR B 1 30 ? 38.031 -51.375 1.606 1 87.62 30 THR B C 1
ATOM 8118 O O . THR B 1 30 ? 37.375 -51.719 0.61 1 87.62 30 THR B O 1
ATOM 8121 N N . LEU B 1 31 ? 39.125 -52.125 2.027 1 87.12 31 LEU B N 1
ATOM 8122 C CA . LEU B 1 31 ? 39.656 -53.281 1.275 1 87.12 31 LEU B CA 1
ATOM 8123 C C . LEU B 1 31 ? 38.969 -54.562 1.713 1 87.12 31 LEU B C 1
ATOM 8125 O O . LEU B 1 31 ? 38.938 -54.875 2.904 1 87.12 31 LEU B O 1
ATOM 8129 N N . THR B 1 32 ? 38.438 -55.281 0.812 1 84.69 32 THR B N 1
ATOM 8130 C CA . THR B 1 32 ? 37.875 -56.625 1.068 1 84.69 32 THR B CA 1
ATOM 8131 C C . THR B 1 32 ? 38.969 -57.656 1.188 1 84.69 32 THR B C 1
ATOM 8133 O O . THR B 1 32 ? 40.125 -57.406 0.815 1 84.69 32 THR B O 1
ATOM 8136 N N . PRO B 1 33 ? 38.594 -58.812 1.701 1 82.12 33 PRO B N 1
ATOM 8137 C CA . PRO B 1 33 ? 39.625 -59.875 1.766 1 82.12 33 PRO B CA 1
ATOM 8138 C C . PRO B 1 33 ? 40.188 -60.219 0.395 1 82.12 33 PRO B C 1
ATOM 8140 O O . PRO B 1 33 ? 41.375 -60.531 0.278 1 82.12 33 PRO B O 1
ATOM 8143 N N . ALA B 1 34 ? 39.438 -60.188 -0.559 1 85.69 34 ALA B N 1
ATOM 8144 C CA . ALA B 1 34 ? 39.906 -60.438 -1.92 1 85.69 34 ALA B CA 1
ATOM 8145 C C . ALA B 1 34 ? 40.844 -59.312 -2.377 1 85.69 34 ALA B C 1
ATOM 8147 O O . ALA B 1 34 ? 41.844 -59.594 -3.066 1 85.69 34 ALA B O 1
ATOM 8148 N N . ASP B 1 35 ? 40.594 -58.094 -1.985 1 90.56 35 ASP B N 1
ATOM 8149 C CA . ASP B 1 35 ? 41.438 -56.969 -2.314 1 90.56 35 ASP B CA 1
ATOM 8150 C C . ASP B 1 35 ? 42.812 -57.125 -1.635 1 90.56 35 ASP B C 1
ATOM 8152 O O . ASP B 1 35 ? 43.844 -56.844 -2.248 1 90.56 35 ASP B O 1
ATOM 8156 N N . LEU B 1 36 ? 42.75 -57.625 -0.427 1 87.31 36 LEU B N 1
ATOM 8157 C CA . LEU B 1 36 ? 44 -57.812 0.322 1 87.31 36 LEU B CA 1
ATOM 8158 C C . LEU B 1 36 ? 44.844 -58.906 -0.32 1 87.31 36 LEU B C 1
ATOM 8160 O O . LEU B 1 36 ? 46.094 -58.75 -0.388 1 87.31 36 LEU B O 1
ATOM 8164 N N . ALA B 1 37 ? 44.094 -59.906 -0.733 1 86.25 37 ALA B N 1
ATOM 8165 C CA . ALA B 1 37 ? 44.812 -61 -1.396 1 86.25 37 ALA B CA 1
ATOM 8166 C C . ALA B 1 37 ? 45.438 -60.531 -2.709 1 86.25 37 ALA B C 1
ATOM 8168 O O . ALA B 1 37 ? 46.469 -61.062 -3.127 1 86.25 37 ALA B O 1
ATOM 8169 N N . PHE B 1 38 ? 44.812 -59.562 -3.371 1 89.75 38 PHE B N 1
ATOM 8170 C CA . PHE B 1 38 ? 45.312 -59 -4.625 1 89.75 38 PHE B CA 1
ATOM 8171 C C . PHE B 1 38 ? 46.531 -58.125 -4.383 1 89.75 38 PHE B C 1
ATOM 8173 O O . PHE B 1 38 ? 47.5 -58.125 -5.148 1 89.75 38 PHE B O 1
ATOM 8180 N N . VAL B 1 39 ? 46.5 -57.344 -3.309 1 89.06 39 VAL B N 1
ATOM 8181 C CA . VAL B 1 39 ? 47.531 -56.344 -3.037 1 89.06 39 VAL B CA 1
ATOM 8182 C C . VAL B 1 39 ? 48.75 -57.031 -2.43 1 89.06 39 VAL B C 1
ATOM 8184 O O . VAL B 1 39 ? 49.906 -56.594 -2.641 1 89.06 39 VAL B O 1
ATOM 8187 N N . ALA B 1 40 ? 48.688 -58.25 -1.799 1 77.25 40 ALA B N 1
ATOM 8188 C CA . ALA B 1 40 ? 49.719 -58.906 -0.995 1 77.25 40 ALA B CA 1
ATOM 8189 C C . ALA B 1 40 ? 50.844 -59.438 -1.879 1 77.25 40 ALA B C 1
ATOM 8191 O O . ALA B 1 40 ? 52 -59.188 -1.642 1 77.25 40 ALA B O 1
ATOM 8192 N N . PRO B 1 41 ? 50.5 -60.281 -2.881 1 69.06 41 PRO B N 1
ATOM 8193 C CA . PRO B 1 41 ? 51.594 -60.969 -3.604 1 69.06 41 PRO B CA 1
ATOM 8194 C C . PRO B 1 41 ? 52.375 -60 -4.484 1 69.06 41 PRO B C 1
ATOM 8196 O O . PRO B 1 41 ? 53.531 -60.25 -4.789 1 69.06 41 PRO B O 1
ATOM 8199 N N . GLN B 1 42 ? 51.875 -59.062 -4.945 1 59.44 42 GLN B N 1
ATOM 8200 C CA . GLN B 1 42 ? 52.438 -58.25 -6 1 59.44 42 GLN B CA 1
ATOM 8201 C C . GLN B 1 42 ? 53.406 -57.219 -5.43 1 59.44 42 GLN B C 1
ATOM 8203 O O . GLN B 1 42 ? 54.25 -56.656 -6.16 1 59.44 42 GLN B O 1
ATOM 8208 N N . GLY B 1 43 ? 53.5 -56.938 -4.07 1 57.66 43 GLY B N 1
ATOM 8209 C CA . GLY B 1 43 ? 54.188 -55.75 -3.574 1 57.66 43 GLY B CA 1
ATOM 8210 C C . GLY B 1 43 ? 55.531 -56.031 -2.994 1 57.66 43 GLY B C 1
ATOM 8211 O O . GLY B 1 43 ? 55.656 -56.656 -1.935 1 57.66 43 GLY B O 1
ATOM 8212 N N . ARG B 1 44 ? 56.688 -55.969 -3.818 1 63.41 44 ARG B N 1
ATOM 8213 C CA . ARG B 1 44 ? 58.062 -56.094 -3.4 1 63.41 44 ARG B CA 1
ATOM 8214 C C . ARG B 1 44 ? 58.469 -54.969 -2.465 1 63.41 44 ARG B C 1
ATOM 8216 O O . ARG B 1 44 ? 59.656 -54.719 -2.242 1 63.41 44 ARG B O 1
ATOM 8223 N N . GLY B 1 45 ? 57.406 -54.219 -1.797 1 78.25 45 GLY B N 1
ATOM 8224 C CA . GLY B 1 45 ? 57.688 -53.188 -0.814 1 78.25 45 GLY B CA 1
ATOM 8225 C C . GLY B 1 45 ? 56.469 -52.5 -0.282 1 78.25 45 GLY B C 1
ATOM 8226 O O . GLY B 1 45 ? 55.406 -52.562 -0.902 1 78.25 45 GLY B O 1
ATOM 8227 N N . PRO B 1 46 ? 56.531 -51.969 0.984 1 85.94 46 PRO B N 1
ATOM 8228 C CA . PRO B 1 46 ? 55.375 -51.312 1.631 1 85.94 46 PRO B CA 1
ATOM 8229 C C . PRO B 1 46 ? 54.844 -50.156 0.811 1 85.94 46 PRO B C 1
ATOM 8231 O O . PRO B 1 46 ? 53.625 -49.938 0.76 1 85.94 46 PRO B O 1
ATOM 8234 N N . ALA B 1 47 ? 55.719 -49.406 0.094 1 86.56 47 ALA B N 1
ATOM 8235 C CA . ALA B 1 47 ? 55.312 -48.25 -0.715 1 86.56 47 ALA B CA 1
ATOM 8236 C C . ALA B 1 47 ? 54.469 -48.719 -1.904 1 86.56 47 ALA B C 1
ATOM 8238 O O . ALA B 1 47 ? 53.469 -48.062 -2.238 1 86.56 47 ALA B O 1
ATOM 8239 N N . VAL B 1 48 ? 54.812 -49.781 -2.506 1 86.56 48 VAL B N 1
ATOM 8240 C CA . VAL B 1 48 ? 54.125 -50.312 -3.686 1 86.56 48 VAL B CA 1
ATOM 8241 C C . VAL B 1 48 ? 52.75 -50.844 -3.291 1 86.56 48 VAL B C 1
ATOM 8243 O O . VAL B 1 48 ? 51.781 -50.625 -3.998 1 86.56 48 VAL B O 1
ATOM 8246 N N . ARG B 1 49 ? 52.688 -51.562 -2.133 1 88.81 49 ARG B N 1
ATOM 8247 C CA . ARG B 1 49 ? 51.438 -52.125 -1.665 1 88.81 49 ARG B CA 1
ATOM 8248 C C . ARG B 1 49 ? 50.438 -51 -1.354 1 88.81 49 ARG B C 1
ATOM 8250 O O . ARG B 1 49 ? 49.25 -51.094 -1.708 1 88.81 49 ARG B O 1
ATOM 8257 N N . LEU B 1 50 ? 50.938 -49.938 -0.733 1 90.31 50 LEU B N 1
ATOM 8258 C CA . LEU B 1 50 ? 50.094 -48.812 -0.398 1 90.31 50 LEU B CA 1
ATOM 8259 C C . LEU B 1 50 ? 49.656 -48.062 -1.656 1 90.31 50 LEU B C 1
ATOM 8261 O O . LEU B 1 50 ? 48.469 -47.656 -1.772 1 90.31 50 LEU B O 1
ATOM 8265 N N . GLY B 1 51 ? 50.562 -47.875 -2.559 1 90.12 51 GLY B N 1
ATOM 8266 C CA . GLY B 1 51 ? 50.219 -47.219 -3.818 1 90.12 51 GLY B CA 1
ATOM 8267 C C . GLY B 1 51 ? 49.188 -48 -4.625 1 90.12 51 GLY B C 1
ATOM 8268 O O . GLY B 1 51 ? 48.281 -47.406 -5.191 1 90.12 51 GLY B O 1
ATOM 8269 N N . LEU B 1 52 ? 49.344 -49.25 -4.66 1 89.88 52 LEU B N 1
ATOM 8270 C CA . LEU B 1 52 ? 48.406 -50.125 -5.355 1 89.88 52 LEU B CA 1
ATOM 8271 C C . LEU B 1 52 ? 47.031 -50.062 -4.688 1 89.88 52 LEU B C 1
ATOM 8273 O O . LEU B 1 52 ? 46 -50.062 -5.367 1 89.88 52 LEU B O 1
ATOM 8277 N N . ALA B 1 53 ? 47.062 -50.062 -3.385 1 92.44 53 ALA B N 1
ATOM 8278 C CA . ALA B 1 53 ? 45.812 -49.969 -2.645 1 92.44 53 ALA B CA 1
ATOM 8279 C C . ALA B 1 53 ? 45.094 -48.656 -2.928 1 92.44 53 ALA B C 1
ATOM 8281 O O . ALA B 1 53 ? 43.844 -48.594 -3.061 1 92.44 53 ALA B O 1
ATOM 8282 N N . VAL B 1 54 ? 45.812 -47.594 -3.066 1 92.69 54 VAL B N 1
ATOM 8283 C CA . VAL B 1 54 ? 45.219 -46.281 -3.371 1 92.69 54 VAL B CA 1
ATOM 8284 C C . VAL B 1 54 ? 44.625 -46.312 -4.77 1 92.69 54 VAL B C 1
ATOM 8286 O O . VAL B 1 54 ? 43.5 -45.812 -4.973 1 92.69 54 VAL B O 1
ATOM 8289 N N . ALA B 1 55 ? 45.312 -46.812 -5.699 1 92.19 55 ALA B N 1
ATOM 8290 C CA . ALA B 1 55 ? 44.812 -46.938 -7.066 1 92.19 55 ALA B CA 1
ATOM 8291 C C . ALA B 1 55 ? 43.562 -47.812 -7.133 1 92.19 55 ALA B C 1
ATOM 8293 O O . ALA B 1 55 ? 42.625 -47.5 -7.848 1 92.19 55 ALA B O 1
ATOM 8294 N N . LEU B 1 56 ? 43.625 -48.875 -6.367 1 92.31 56 LEU B N 1
ATOM 8295 C CA . LEU B 1 56 ? 42.531 -49.844 -6.328 1 92.31 56 LEU B CA 1
ATOM 8296 C C . LEU B 1 56 ? 41.25 -49.156 -5.812 1 92.31 56 LEU B C 1
ATOM 8298 O O . LEU B 1 56 ? 40.156 -49.438 -6.328 1 92.31 56 LEU B O 1
ATOM 8302 N N . CYS B 1 57 ? 41.344 -48.344 -4.883 1 92.88 57 CYS B N 1
ATOM 8303 C CA . CYS B 1 57 ? 40.188 -47.719 -4.273 1 92.88 57 CYS B CA 1
ATOM 8304 C C . CYS B 1 57 ? 39.781 -46.469 -5.059 1 92.88 57 CYS B C 1
ATOM 8306 O O . CYS B 1 57 ? 38.594 -46.094 -5.09 1 92.88 57 CYS B O 1
ATOM 8308 N N . THR B 1 58 ? 40.625 -45.812 -5.707 1 92.56 58 THR B N 1
ATOM 8309 C CA . THR B 1 58 ? 40.375 -44.562 -6.402 1 92.56 58 THR B CA 1
ATOM 8310 C C . THR B 1 58 ? 39.625 -44.781 -7.707 1 92.56 58 THR B C 1
ATOM 8312 O O . THR B 1 58 ? 38.781 -44 -8.109 1 92.56 58 THR B O 1
ATOM 8315 N N . LEU B 1 59 ? 39.875 -45.781 -8.398 1 91.5 59 LEU B N 1
ATOM 8316 C CA . LEU B 1 59 ? 39.312 -46.031 -9.719 1 91.5 59 LEU B CA 1
ATOM 8317 C C . LEU B 1 59 ? 37.781 -46.125 -9.648 1 91.5 59 LEU B C 1
ATOM 8319 O O . LEU B 1 59 ? 37.094 -45.438 -10.383 1 91.5 59 LEU B O 1
ATOM 8323 N N . PRO B 1 60 ? 37.25 -46.906 -8.766 1 89 60 PRO B N 1
ATOM 8324 C CA . PRO B 1 60 ? 35.781 -46.938 -8.688 1 89 60 PRO B CA 1
ATOM 8325 C C . PRO B 1 60 ? 35.219 -45.625 -8.141 1 89 60 PRO B C 1
ATOM 8327 O O . PRO B 1 60 ? 34.062 -45.312 -8.398 1 89 60 PRO B O 1
ATOM 8330 N N . TRP B 1 61 ? 36.031 -44.938 -7.387 1 88.62 61 TRP B N 1
ATOM 8331 C CA . TRP B 1 61 ? 35.594 -43.688 -6.781 1 88.62 61 TRP B CA 1
ATOM 8332 C C . TRP B 1 61 ? 35.531 -42.594 -7.824 1 88.62 61 TRP B C 1
ATOM 8334 O O . TRP B 1 61 ? 34.5 -41.906 -7.961 1 88.62 61 TRP B O 1
ATOM 8344 N N . LEU B 1 62 ? 36.438 -42.375 -8.594 1 89.5 62 LEU B N 1
ATOM 8345 C CA . LEU B 1 62 ? 36.562 -41.219 -9.492 1 89.5 62 LEU B CA 1
ATOM 8346 C C . LEU B 1 62 ? 36.344 -41.625 -10.945 1 89.5 62 LEU B C 1
ATOM 8348 O O . LEU B 1 62 ? 36.062 -40.812 -11.805 1 89.5 62 LEU B O 1
ATOM 8352 N N . GLY B 1 63 ? 36.5 -42.844 -11.25 1 90.38 63 GLY B N 1
ATOM 8353 C CA . GLY B 1 63 ? 36.469 -43.312 -12.617 1 90.38 63 GLY B CA 1
ATOM 8354 C C . GLY B 1 63 ? 37.812 -43.219 -13.32 1 90.38 63 GLY B C 1
ATOM 8355 O O . GLY B 1 63 ? 37.938 -43.625 -14.484 1 90.38 63 GLY B O 1
ATOM 8356 N N . PHE B 1 64 ? 38.781 -42.625 -12.594 1 91.12 64 PHE B N 1
ATOM 8357 C CA . PHE B 1 64 ? 40.156 -42.5 -13.062 1 91.12 64 PHE B CA 1
ATOM 8358 C C . PHE B 1 64 ? 41.125 -42.406 -11.891 1 91.12 64 PHE B C 1
ATOM 8360 O O . PHE B 1 64 ? 40.688 -42.281 -10.734 1 91.12 64 PHE B O 1
ATOM 8367 N N . VAL B 1 65 ? 42.438 -42.625 -12.117 1 91.12 65 VAL B N 1
ATOM 8368 C CA . VAL B 1 65 ? 43.438 -42.5 -11.078 1 91.12 65 VAL B CA 1
ATOM 8369 C C . VAL B 1 65 ? 44.375 -41.344 -11.422 1 91.12 65 VAL B C 1
ATOM 8371 O O . VAL B 1 65 ? 45.094 -41.406 -12.43 1 91.12 65 VAL B O 1
ATOM 8374 N N . PRO B 1 66 ? 44.312 -40.312 -10.617 1 91 66 PRO B N 1
ATOM 8375 C CA . PRO B 1 66 ? 45.219 -39.188 -10.867 1 91 66 PRO B CA 1
ATOM 8376 C C . PRO B 1 66 ? 46.688 -39.594 -10.945 1 91 66 PRO B C 1
ATOM 8378 O O . PRO B 1 66 ? 47.094 -40.531 -10.281 1 91 66 PRO B O 1
ATOM 8381 N N . ASP B 1 67 ? 47.5 -38.812 -11.688 1 85.25 67 ASP B N 1
ATOM 8382 C CA . ASP B 1 67 ? 48.906 -39.125 -11.914 1 85.25 67 ASP B CA 1
ATOM 8383 C C . ASP B 1 67 ? 49.719 -38.969 -10.625 1 85.25 67 ASP B C 1
ATOM 8385 O O . ASP B 1 67 ? 50.594 -39.781 -10.352 1 85.25 67 ASP B O 1
ATOM 8389 N N . LYS B 1 68 ? 49.312 -37.969 -9.852 1 86.31 68 LYS B N 1
ATOM 8390 C CA . LYS B 1 68 ? 50 -37.75 -8.578 1 86.31 68 LYS B CA 1
ATOM 8391 C C . LYS B 1 68 ? 49.281 -38.5 -7.449 1 86.31 68 LYS B C 1
ATOM 8393 O O . LYS B 1 68 ? 48.594 -37.875 -6.629 1 86.31 68 LYS B O 1
ATOM 8398 N N . VAL B 1 69 ? 49.562 -39.719 -7.312 1 88.25 69 VAL B N 1
ATOM 8399 C CA . VAL B 1 69 ? 48.906 -40.594 -6.355 1 88.25 69 VAL B CA 1
ATOM 8400 C C . VAL B 1 69 ? 49.219 -40.156 -4.93 1 88.25 69 VAL B C 1
ATOM 8402 O O . VAL B 1 69 ? 48.344 -40.188 -4.055 1 88.25 69 VAL B O 1
ATOM 8405 N N . PRO B 1 70 ? 50.469 -39.625 -4.734 1 85.62 70 PRO B N 1
ATOM 8406 C CA . PRO B 1 70 ? 50.781 -39.188 -3.369 1 85.62 70 PRO B CA 1
ATOM 8407 C C . PRO B 1 70 ? 49.938 -37.969 -2.938 1 85.62 70 PRO B C 1
ATOM 8409 O O . PRO B 1 70 ? 49.906 -37.625 -1.75 1 85.62 70 PRO B O 1
ATOM 8412 N N . SER B 1 71 ? 49.281 -37.438 -3.912 1 87.81 71 SER B N 1
ATOM 8413 C CA . SER B 1 71 ? 48.469 -36.281 -3.578 1 87.81 71 SER B CA 1
ATOM 8414 C C . SER B 1 71 ? 47.062 -36.688 -3.152 1 87.81 71 SER B C 1
ATOM 8416 O O . SER B 1 71 ? 46.156 -35.844 -3.01 1 87.81 71 SER B O 1
ATOM 8418 N N . ALA B 1 72 ? 46.844 -37.906 -2.906 1 91.69 72 ALA B N 1
ATOM 8419 C CA . ALA B 1 72 ? 45.531 -38.406 -2.459 1 91.69 72 ALA B CA 1
ATOM 8420 C C . ALA B 1 72 ? 45.188 -37.844 -1.088 1 91.69 72 ALA B C 1
ATOM 8422 O O . ALA B 1 72 ? 46.062 -37.531 -0.292 1 91.69 72 ALA B O 1
ATOM 8423 N N . PRO B 1 73 ? 43.969 -37.75 -0.898 1 88.38 73 PRO B N 1
ATOM 8424 C CA . PRO B 1 73 ? 43.531 -37.188 0.398 1 88.38 73 PRO B CA 1
ATOM 8425 C C . PRO B 1 73 ? 44.156 -37.938 1.576 1 88.38 73 PRO B C 1
ATOM 8427 O O . PRO B 1 73 ? 44.094 -39.188 1.635 1 88.38 73 PRO B O 1
ATOM 8430 N N . PRO B 1 74 ? 44.719 -37.25 2.494 1 86.38 74 PRO B N 1
ATOM 8431 C CA . PRO B 1 74 ? 45.406 -37.875 3.602 1 86.38 74 PRO B CA 1
ATOM 8432 C C . PRO B 1 74 ? 44.531 -38.812 4.422 1 86.38 74 PRO B C 1
ATOM 8434 O O . PRO B 1 74 ? 45 -39.875 4.883 1 86.38 74 PRO B O 1
ATOM 8437 N N . VAL B 1 75 ? 43.344 -38.438 4.488 1 86.44 75 VAL B N 1
ATOM 8438 C CA . VAL B 1 75 ? 42.406 -39.25 5.285 1 86.44 75 VAL B CA 1
ATOM 8439 C C . VAL B 1 75 ? 42.219 -40.625 4.613 1 86.44 75 VAL B C 1
ATOM 8441 O O . VAL B 1 75 ? 42.125 -41.625 5.289 1 86.44 75 VAL B O 1
ATOM 8444 N N . ALA B 1 76 ? 42.219 -40.625 3.404 1 92.31 76 ALA B N 1
ATOM 8445 C CA . ALA B 1 76 ? 42.031 -41.875 2.654 1 92.31 76 ALA B CA 1
ATOM 8446 C C . ALA B 1 76 ? 43.312 -42.719 2.721 1 92.31 76 ALA B C 1
ATOM 8448 O O . ALA B 1 76 ? 43.219 -43.938 2.891 1 92.31 76 ALA B O 1
ATOM 8449 N N . VAL B 1 77 ? 44.469 -42.125 2.693 1 92.31 77 VAL B N 1
ATOM 8450 C CA . VAL B 1 77 ? 45.75 -42.812 2.734 1 92.31 77 VAL B CA 1
ATOM 8451 C C . VAL B 1 77 ? 45.969 -43.438 4.121 1 92.31 77 VAL B C 1
ATOM 8453 O O . VAL B 1 77 ? 46.406 -44.562 4.242 1 92.31 77 VAL B O 1
ATOM 8456 N N . ALA B 1 78 ? 45.562 -42.625 5.062 1 90.38 78 ALA B N 1
ATOM 8457 C CA . ALA B 1 78 ? 45.688 -43.125 6.434 1 90.38 78 ALA B CA 1
ATOM 8458 C C . ALA B 1 78 ? 44.812 -44.344 6.676 1 90.38 78 ALA B C 1
ATOM 8460 O O . ALA B 1 78 ? 45.25 -45.312 7.324 1 90.38 78 ALA B O 1
ATOM 8461 N N . ARG B 1 79 ? 43.75 -44.281 6.188 1 91.69 79 ARG B N 1
ATOM 8462 C CA . ARG B 1 79 ? 42.812 -45.406 6.359 1 91.69 79 ARG B CA 1
ATOM 8463 C C . ARG B 1 79 ? 43.344 -46.656 5.676 1 91.69 79 ARG B C 1
ATOM 8465 O O . ARG B 1 79 ? 43.281 -47.75 6.246 1 91.69 79 ARG B O 1
ATOM 8472 N N . LEU B 1 80 ? 43.781 -46.594 4.543 1 93.25 80 LEU B N 1
ATOM 8473 C CA . LEU B 1 80 ? 44.344 -47.75 3.805 1 93.25 80 LEU B CA 1
ATOM 8474 C C . LEU B 1 80 ? 45.594 -48.25 4.457 1 93.25 80 LEU B C 1
ATOM 8476 O O . LEU B 1 80 ? 45.812 -49.469 4.523 1 93.25 80 LEU B O 1
ATOM 8480 N N . ALA B 1 81 ? 46.406 -47.312 4.953 1 92.19 81 ALA B N 1
ATOM 8481 C CA . ALA B 1 81 ? 47.625 -47.688 5.648 1 92.19 81 ALA B CA 1
ATOM 8482 C C . ALA B 1 81 ? 47.344 -48.531 6.898 1 92.19 81 ALA B C 1
ATOM 8484 O O . ALA B 1 81 ? 48.031 -49.5 7.184 1 92.19 81 ALA B O 1
ATOM 8485 N N . ASP B 1 82 ? 46.344 -48.156 7.512 1 89.5 82 ASP B N 1
ATOM 8486 C CA . ASP B 1 82 ? 45.906 -48.875 8.711 1 89.5 82 ASP B CA 1
ATOM 8487 C C . ASP B 1 82 ? 45.438 -50.281 8.367 1 89.5 82 ASP B C 1
ATOM 8489 O O . ASP B 1 82 ? 45.75 -51.25 9.086 1 89.5 82 ASP B O 1
ATOM 8493 N N . GLN B 1 83 ? 44.75 -50.438 7.32 1 89.69 83 GLN B N 1
ATOM 8494 C CA . GLN B 1 83 ? 44.219 -51.719 6.898 1 89.69 83 GLN B CA 1
ATOM 8495 C C . GLN B 1 83 ? 45.344 -52.625 6.426 1 89.69 83 GLN B C 1
ATOM 8497 O O . GLN B 1 83 ? 45.25 -53.875 6.559 1 89.69 83 GLN B O 1
ATOM 8502 N N . LEU B 1 84 ? 46.438 -52.125 5.91 1 90.81 84 LEU B N 1
ATOM 8503 C CA . LEU B 1 84 ? 47.531 -52.906 5.375 1 90.81 84 LEU B CA 1
ATOM 8504 C C . LEU B 1 84 ? 48.688 -53 6.395 1 90.81 84 LEU B C 1
ATOM 8506 O O . LEU B 1 84 ? 49.656 -53.719 6.172 1 90.81 84 LEU B O 1
ATOM 8510 N N . ASN B 1 85 ? 48.531 -52.375 7.504 1 87.19 85 ASN B N 1
ATOM 8511 C CA . ASN B 1 85 ? 49.531 -52.312 8.555 1 87.19 85 ASN B CA 1
ATOM 8512 C C . ASN B 1 85 ? 50.844 -51.75 8.023 1 87.19 85 ASN B C 1
ATOM 8514 O O . ASN B 1 85 ? 51.906 -52.375 8.195 1 87.19 85 ASN B O 1
ATOM 8518 N N . ILE B 1 86 ? 50.75 -50.625 7.258 1 89.75 86 ILE B N 1
ATOM 8519 C CA . ILE B 1 86 ? 51.906 -49.938 6.676 1 89.75 86 ILE B CA 1
ATOM 8520 C C . ILE B 1 86 ? 51.906 -48.469 7.102 1 89.75 86 ILE B C 1
ATOM 8522 O O . ILE B 1 86 ? 50.844 -47.938 7.449 1 89.75 86 ILE B O 1
ATOM 8526 N N . ASP B 1 87 ? 53.031 -47.844 7.219 1 86.94 87 ASP B N 1
ATOM 8527 C CA . ASP B 1 87 ? 53.125 -46.438 7.52 1 86.94 87 ASP B CA 1
ATOM 8528 C C . ASP B 1 87 ? 52.656 -45.594 6.34 1 86.94 87 ASP B C 1
ATOM 8530 O O . ASP B 1 87 ? 53.094 -45.781 5.211 1 86.94 87 ASP B O 1
ATOM 8534 N N . ALA B 1 88 ? 51.719 -44.719 6.562 1 90.62 88 ALA B N 1
ATOM 8535 C CA . ALA B 1 88 ? 51.125 -43.844 5.551 1 90.62 88 ALA B CA 1
ATOM 8536 C C . ALA B 1 88 ? 52.156 -43 4.832 1 90.62 88 ALA B C 1
ATOM 8538 O O . ALA B 1 88 ? 52 -42.625 3.668 1 90.62 88 ALA B O 1
ATOM 8539 N N . ALA B 1 89 ? 53.312 -42.781 5.508 1 85.81 89 ALA B N 1
ATOM 8540 C CA . ALA B 1 89 ? 54.344 -41.938 4.953 1 85.81 89 ALA B CA 1
ATOM 8541 C C . ALA B 1 89 ? 55.062 -42.625 3.797 1 85.81 89 ALA B C 1
ATOM 8543 O O . ALA B 1 89 ? 55.719 -41.969 2.969 1 85.81 89 ALA B O 1
ATOM 8544 N N . GLN B 1 90 ? 54.906 -43.875 3.66 1 87.62 90 GLN B N 1
ATOM 8545 C CA . GLN B 1 90 ? 55.594 -44.625 2.633 1 87.62 90 GLN B CA 1
ATOM 8546 C C . GLN B 1 90 ? 55.031 -44.344 1.249 1 87.62 90 GLN B C 1
ATOM 8548 O O . GLN B 1 90 ? 55.656 -44.625 0.234 1 87.62 90 GLN B O 1
ATOM 8553 N N . LEU B 1 91 ? 53.844 -43.75 1.225 1 88.38 91 LEU B N 1
ATOM 8554 C CA . LEU B 1 91 ? 53.219 -43.438 -0.06 1 88.38 91 LEU B CA 1
ATOM 8555 C C . LEU B 1 91 ? 54 -42.375 -0.823 1 88.38 91 LEU B C 1
ATOM 8557 O O . LEU B 1 91 ? 53.969 -42.344 -2.055 1 88.38 91 LEU B O 1
ATOM 8561 N N . ARG B 1 92 ? 54.719 -41.5 -0.118 1 84.31 92 ARG B N 1
ATOM 8562 C CA . ARG B 1 92 ? 55.469 -40.406 -0.726 1 84.31 92 ARG B CA 1
ATOM 8563 C C . ARG B 1 92 ? 56.531 -40.969 -1.687 1 84.31 92 ARG B C 1
ATOM 8565 O O . ARG B 1 92 ? 56.875 -40.281 -2.652 1 84.31 92 ARG B O 1
ATOM 8572 N N . SER B 1 93 ? 56.906 -42.25 -1.436 1 80.25 93 SER B N 1
ATOM 8573 C CA . SER B 1 93 ? 57.969 -42.844 -2.25 1 80.25 93 SER B CA 1
ATOM 8574 C C . SER B 1 93 ? 57.406 -43.625 -3.42 1 80.25 93 SER B C 1
ATOM 8576 O O . SER B 1 93 ? 58.156 -44.125 -4.254 1 80.25 93 SER B O 1
ATOM 8578 N N . TYR B 1 94 ? 56.062 -43.594 -3.406 1 84.5 94 TYR B N 1
ATOM 8579 C CA . TYR B 1 94 ? 55.406 -44.344 -4.477 1 84.5 94 TYR B CA 1
ATOM 8580 C C . TYR B 1 94 ? 55.375 -43.5 -5.766 1 84.5 94 TYR B C 1
ATOM 8582 O O . TYR B 1 94 ? 55.188 -42.312 -5.73 1 84.5 94 TYR B O 1
ATOM 8590 N N . GLY B 1 95 ? 55.562 -44.125 -6.902 1 71.81 95 GLY B N 1
ATOM 8591 C CA . GLY B 1 95 ? 55.25 -43.562 -8.203 1 71.81 95 GLY B CA 1
ATOM 8592 C C . GLY B 1 95 ? 56.375 -42.75 -8.789 1 71.81 95 GLY B C 1
ATOM 8593 O O . GLY B 1 95 ? 56.125 -41.844 -9.609 1 71.81 95 GLY B O 1
ATOM 8594 N N . LYS B 1 96 ? 57.625 -42.844 -8.25 1 69.81 96 LYS B N 1
ATOM 8595 C CA . LYS B 1 96 ? 58.781 -42.156 -8.812 1 69.81 96 LYS B CA 1
ATOM 8596 C C . LYS B 1 96 ? 59 -42.531 -10.266 1 69.81 96 LYS B C 1
ATOM 8598 O O . LYS B 1 96 ? 59.375 -41.688 -11.086 1 69.81 96 LYS B O 1
ATOM 8603 N N . ARG B 1 97 ? 58.75 -43.75 -10.562 1 71.25 97 ARG B N 1
ATOM 8604 C CA . ARG B 1 97 ? 58.781 -44.188 -11.953 1 71.25 97 ARG B CA 1
ATOM 8605 C C . ARG B 1 97 ? 57.406 -44.188 -12.578 1 71.25 97 ARG B C 1
ATOM 8607 O O . ARG B 1 97 ? 56.5 -44.875 -12.086 1 71.25 97 ARG B O 1
ATOM 8614 N N . ALA B 1 98 ? 57.188 -43.5 -13.719 1 78.44 98 ALA B N 1
ATOM 8615 C CA . ALA B 1 98 ? 55.906 -43.375 -14.414 1 78.44 98 ALA B CA 1
ATOM 8616 C C . ALA B 1 98 ? 55.406 -44.75 -14.922 1 78.44 98 ALA B C 1
ATOM 8618 O O . ALA B 1 98 ? 54.219 -45 -14.906 1 78.44 98 ALA B O 1
ATOM 8619 N N . GLN B 1 99 ? 56.312 -45.625 -15.312 1 80 99 GLN B N 1
ATOM 8620 C CA . GLN B 1 99 ? 55.969 -46.938 -15.867 1 80 99 GLN B CA 1
ATOM 8621 C C . GLN B 1 99 ? 55.344 -47.844 -14.812 1 80 99 GLN B C 1
ATOM 8623 O O . GLN B 1 99 ? 54.406 -48.594 -15.109 1 80 99 GLN B O 1
ATOM 8628 N N . THR B 1 100 ? 55.875 -47.719 -13.586 1 80.69 100 THR B N 1
ATOM 8629 C CA . THR B 1 100 ? 55.312 -48.531 -12.492 1 80.69 100 THR B CA 1
ATOM 8630 C C . THR B 1 100 ? 53.844 -48.125 -12.219 1 80.69 100 THR B C 1
ATOM 8632 O O . THR B 1 100 ? 53 -49 -12.008 1 80.69 100 THR B O 1
ATOM 8635 N N . ARG B 1 101 ? 53.656 -46.875 -12.344 1 83.5 101 ARG B N 1
ATOM 8636 C CA . ARG B 1 101 ? 52.281 -46.375 -12.102 1 83.5 101 ARG B CA 1
ATOM 8637 C C . ARG B 1 101 ? 51.312 -46.875 -13.164 1 83.5 101 ARG B C 1
ATOM 8639 O O . ARG B 1 101 ? 50.219 -47.312 -12.844 1 83.5 101 ARG B O 1
ATOM 8646 N N . THR B 1 102 ? 51.75 -46.75 -14.406 1 85 102 THR B N 1
ATOM 8647 C CA . THR B 1 102 ? 50.906 -47.156 -15.523 1 85 102 THR B CA 1
ATOM 8648 C C . THR B 1 102 ? 50.625 -48.656 -15.461 1 85 102 THR B C 1
ATOM 8650 O O . THR B 1 102 ? 49.5 -49.094 -15.742 1 85 102 THR B O 1
ATOM 8653 N N . GLU B 1 103 ? 51.625 -49.438 -15.039 1 87.25 103 GLU B N 1
ATOM 8654 C CA . GLU B 1 103 ? 51.438 -50.875 -14.914 1 87.25 103 GLU B CA 1
ATOM 8655 C C . GLU B 1 103 ? 50.5 -51.219 -13.766 1 87.25 103 GLU B C 1
ATOM 8657 O O . GLU B 1 103 ? 49.688 -52.125 -13.891 1 87.25 103 GLU B O 1
ATOM 8662 N N . HIS B 1 104 ? 50.656 -50.531 -12.734 1 88.5 104 HIS B N 1
ATOM 8663 C CA . HIS B 1 104 ? 49.781 -50.781 -11.578 1 88.5 104 HIS B CA 1
ATOM 8664 C C . HIS B 1 104 ? 48.344 -50.438 -11.898 1 88.5 104 HIS B C 1
ATOM 8666 O O . HIS B 1 104 ? 47.438 -51.188 -11.492 1 88.5 104 HIS B O 1
ATOM 8672 N N . VAL B 1 105 ? 48.094 -49.312 -12.594 1 90.25 105 VAL B N 1
ATOM 8673 C CA . VAL B 1 105 ? 46.75 -48.938 -12.969 1 90.25 105 VAL B CA 1
ATOM 8674 C C . VAL B 1 105 ? 46.156 -50 -13.883 1 90.25 105 VAL B C 1
ATOM 8676 O O . VAL B 1 105 ? 44.969 -50.312 -13.773 1 90.25 105 VAL B O 1
ATOM 8679 N N . ARG B 1 106 ? 46.938 -50.562 -14.734 1 88.75 106 ARG B N 1
ATOM 8680 C CA . ARG B 1 106 ? 46.5 -51.625 -15.625 1 88.75 106 ARG B CA 1
ATOM 8681 C C . ARG B 1 106 ? 46.125 -52.875 -14.844 1 88.75 106 ARG B C 1
ATOM 8683 O O . ARG B 1 106 ? 45.094 -53.5 -15.125 1 88.75 106 ARG B O 1
ATOM 8690 N N . LEU B 1 107 ? 46.969 -53.219 -13.875 1 89.56 107 LEU B N 1
ATOM 8691 C CA . LEU B 1 107 ? 46.719 -54.375 -13.047 1 89.56 107 LEU B CA 1
ATOM 8692 C C . LEU B 1 107 ? 45.438 -54.188 -12.227 1 89.56 107 LEU B C 1
ATOM 8694 O O . LEU B 1 107 ? 44.625 -55.125 -12.117 1 89.56 107 LEU B O 1
ATOM 8698 N N . VAL B 1 108 ? 45.281 -53.031 -11.711 1 92.62 108 VAL B N 1
ATOM 8699 C CA . VAL B 1 108 ? 44.094 -52.719 -10.922 1 92.62 108 VAL B CA 1
ATOM 8700 C C . VAL B 1 108 ? 42.875 -52.781 -11.805 1 92.62 108 VAL B C 1
ATOM 8702 O O . VAL B 1 108 ? 41.812 -53.281 -11.398 1 92.62 108 VAL B O 1
ATOM 8705 N N . ALA B 1 109 ? 42.906 -52.156 -13.016 1 93.56 109 ALA B N 1
ATOM 8706 C CA . ALA B 1 109 ? 41.781 -52.156 -13.961 1 93.56 109 ALA B CA 1
ATOM 8707 C C . ALA B 1 109 ? 41.344 -53.562 -14.328 1 93.56 109 ALA B C 1
ATOM 8709 O O . ALA B 1 109 ? 40.156 -53.844 -14.391 1 93.56 109 ALA B O 1
ATOM 8710 N N . GLN B 1 110 ? 42.25 -54.469 -14.5 1 90.94 110 GLN B N 1
ATOM 8711 C CA . GLN B 1 110 ? 41.969 -55.875 -14.828 1 90.94 110 GLN B CA 1
ATOM 8712 C C . GLN B 1 110 ? 41.312 -56.562 -13.648 1 90.94 110 GLN B C 1
ATOM 8714 O O . GLN B 1 110 ? 40.344 -57.312 -13.836 1 90.94 110 GLN B O 1
ATOM 8719 N N . TYR B 1 111 ? 41.969 -56.312 -12.516 1 91.94 111 TYR B N 1
ATOM 8720 C CA . TYR B 1 111 ? 41.406 -56.938 -11.312 1 91.94 111 TYR B CA 1
ATOM 8721 C C . TYR B 1 111 ? 39.969 -56.5 -11.094 1 91.94 111 TYR B C 1
ATOM 8723 O O . TYR B 1 111 ? 39.094 -57.344 -10.758 1 91.94 111 TYR B O 1
ATOM 8731 N N . LEU B 1 112 ? 39.625 -55.25 -11.367 1 92.44 112 LEU B N 1
ATOM 8732 C CA . LEU B 1 112 ? 38.312 -54.688 -11.094 1 92.44 112 LEU B CA 1
ATOM 8733 C C . LEU B 1 112 ? 37.406 -54.844 -12.305 1 92.44 112 LEU B C 1
ATOM 8735 O O . LEU B 1 112 ? 36.188 -54.531 -12.227 1 92.44 112 LEU B O 1
ATOM 8739 N N . GLY B 1 113 ? 37.906 -55.25 -13.438 1 90.56 113 GLY B N 1
ATOM 8740 C CA . GLY B 1 113 ? 37.125 -55.406 -14.648 1 90.56 113 GLY B CA 1
ATOM 8741 C C . GLY B 1 113 ? 36.875 -54.125 -15.383 1 90.56 113 GLY B C 1
ATOM 8742 O O . GLY B 1 113 ? 35.812 -53.906 -15.977 1 90.56 113 GLY B O 1
ATOM 8743 N N . TRP B 1 114 ? 37.688 -53.156 -15.211 1 93.5 114 TRP B N 1
ATOM 8744 C CA . TRP B 1 114 ? 37.594 -51.906 -15.914 1 93.5 114 TRP B CA 1
ATOM 8745 C C . TRP B 1 114 ? 38.344 -51.938 -17.234 1 93.5 114 TRP B C 1
ATOM 8747 O O . TRP B 1 114 ? 39.344 -52.656 -17.375 1 93.5 114 TRP B O 1
ATOM 8757 N N . ARG B 1 115 ? 37.938 -51.25 -18.234 1 92.31 115 ARG B N 1
ATOM 8758 C CA . ARG B 1 115 ? 38.562 -51.219 -19.547 1 92.31 115 ARG B CA 1
ATOM 8759 C C . ARG B 1 115 ? 39.094 -49.812 -19.859 1 92.31 115 ARG B C 1
ATOM 8761 O O . ARG B 1 115 ? 38.531 -48.812 -19.391 1 92.31 115 ARG B O 1
ATOM 8768 N N . PRO B 1 116 ? 40.188 -49.812 -20.547 1 90 116 PRO B N 1
ATOM 8769 C CA . PRO B 1 116 ? 40.625 -48.469 -21.016 1 90 116 PRO B CA 1
ATOM 8770 C C . PRO B 1 116 ? 39.719 -47.906 -22.094 1 90 116 PRO B C 1
ATOM 8772 O O . PRO B 1 116 ? 38.969 -48.656 -22.75 1 90 116 PRO B O 1
ATOM 8775 N N . ALA B 1 117 ? 39.75 -46.625 -22.281 1 90.38 117 ALA B N 1
ATOM 8776 C CA . ALA B 1 117 ? 38.938 -45.938 -23.266 1 90.38 117 ALA B CA 1
ATOM 8777 C C . ALA B 1 117 ? 39.469 -46.094 -24.672 1 90.38 117 ALA B C 1
ATOM 8779 O O . ALA B 1 117 ? 40.25 -45.281 -25.156 1 90.38 117 ALA B O 1
ATOM 8780 N N . GLY B 1 118 ? 39.156 -47.219 -25.25 1 87.75 118 GLY B N 1
ATOM 8781 C CA . GLY B 1 118 ? 39.562 -47.469 -26.625 1 87.75 118 GLY B CA 1
ATOM 8782 C C . GLY B 1 118 ? 38.562 -46.906 -27.641 1 87.75 118 GLY B C 1
ATOM 8783 O O . GLY B 1 118 ? 37.688 -46.125 -27.297 1 87.75 118 GLY B O 1
ATOM 8784 N N . ALA B 1 119 ? 38.75 -47.219 -28.859 1 88.75 119 ALA B N 1
ATOM 8785 C CA . ALA B 1 119 ? 37.938 -46.688 -29.953 1 88.75 119 ALA B CA 1
ATOM 8786 C C . ALA B 1 119 ? 36.5 -47.094 -29.828 1 88.75 119 ALA B C 1
ATOM 8788 O O . ALA B 1 119 ? 35.594 -46.312 -30.047 1 88.75 119 ALA B O 1
ATOM 8789 N N . MET B 1 120 ? 36.312 -48.312 -29.406 1 88.88 120 MET B N 1
ATOM 8790 C CA . MET B 1 120 ? 34.938 -48.812 -29.266 1 88.88 120 MET B CA 1
ATOM 8791 C C . MET B 1 120 ? 34.219 -48.156 -28.094 1 88.88 120 MET B C 1
ATOM 8793 O O . MET B 1 120 ? 33.062 -47.75 -28.219 1 88.88 120 MET B O 1
ATOM 8797 N N . GLU B 1 121 ? 34.906 -48.094 -26.984 1 89.94 121 GLU B N 1
ATOM 8798 C CA . GLU B 1 121 ? 34.312 -47.469 -25.812 1 89.94 121 GLU B CA 1
ATOM 8799 C C . GLU B 1 121 ? 34.031 -45.969 -26.062 1 89.94 121 GLU B C 1
ATOM 8801 O O . GLU B 1 121 ? 33 -45.469 -25.578 1 89.94 121 GLU B O 1
ATOM 8806 N N . LEU B 1 122 ? 34.875 -45.375 -26.828 1 91.75 122 LEU B N 1
ATOM 8807 C CA . LEU B 1 122 ? 34.688 -43.969 -27.109 1 91.75 122 LEU B CA 1
ATOM 8808 C C . LEU B 1 122 ? 33.5 -43.781 -28.078 1 91.75 122 LEU B C 1
ATOM 8810 O O . LEU B 1 122 ? 32.781 -42.781 -28 1 91.75 122 LEU B O 1
ATOM 8814 N N . LYS B 1 123 ? 33.344 -44.688 -28.938 1 90.56 123 LYS B N 1
ATOM 8815 C CA . LYS B 1 123 ? 32.188 -44.625 -29.828 1 90.56 123 LYS B CA 1
ATOM 8816 C C . LYS B 1 123 ? 30.875 -44.781 -29.062 1 90.56 123 LYS B C 1
ATOM 8818 O O . LYS B 1 123 ? 29.891 -44.094 -29.359 1 90.56 123 LYS B O 1
ATOM 8823 N N . GLU B 1 124 ? 30.922 -45.688 -28.156 1 91 124 GLU B N 1
ATOM 8824 C CA . GLU B 1 124 ? 29.75 -45.844 -27.312 1 91 124 GLU B CA 1
ATOM 8825 C C . GLU B 1 124 ? 29.469 -44.594 -26.484 1 91 124 GLU B C 1
ATOM 8827 O O . GLU B 1 124 ? 28.312 -44.219 -26.281 1 91 124 GLU B O 1
ATOM 8832 N N . LEU B 1 125 ? 30.453 -44 -26.078 1 93.12 125 LEU B N 1
ATOM 8833 C CA . LEU B 1 125 ? 30.297 -42.75 -25.359 1 93.12 125 LEU B CA 1
ATOM 8834 C C . LEU B 1 125 ? 29.703 -41.688 -26.25 1 93.12 125 LEU B C 1
ATOM 8836 O O . LEU B 1 125 ? 28.844 -40.906 -25.812 1 93.12 125 LEU B O 1
ATOM 8840 N N . ASP B 1 126 ? 30.141 -41.656 -27.422 1 92.12 126 ASP B N 1
ATOM 8841 C CA . ASP B 1 126 ? 29.641 -40.656 -28.375 1 92.12 126 ASP B CA 1
ATOM 8842 C C . ASP B 1 126 ? 28.141 -40.844 -28.625 1 92.12 126 ASP B C 1
ATOM 8844 O O . ASP B 1 126 ? 27.391 -39.875 -28.719 1 92.12 126 ASP B O 1
ATOM 8848 N N . GLU B 1 127 ? 27.734 -42.062 -28.688 1 89.12 127 GLU B N 1
ATOM 8849 C CA . GLU B 1 127 ? 26.312 -42.344 -28.891 1 89.12 127 GLU B CA 1
ATOM 8850 C C . GLU B 1 127 ? 25.484 -41.938 -27.672 1 89.12 127 GLU B C 1
ATOM 8852 O O . GLU B 1 127 ? 24.391 -41.375 -27.812 1 89.12 127 GLU B O 1
ATOM 8857 N N . PHE B 1 128 ? 25.953 -42.312 -26.562 1 90.25 128 PHE B N 1
ATOM 8858 C CA . PHE B 1 128 ? 25.312 -41.906 -25.328 1 90.25 128 PHE B CA 1
ATOM 8859 C C . PHE B 1 128 ? 25.203 -40.406 -25.25 1 90.25 128 PHE B C 1
ATOM 8861 O O . PHE B 1 128 ? 24.141 -39.875 -24.922 1 90.25 128 PHE B O 1
ATOM 8868 N N . LEU B 1 129 ? 26.281 -39.75 -25.594 1 89.88 129 LEU B N 1
ATOM 8869 C CA . LEU B 1 129 ? 26.328 -38.312 -25.484 1 89.88 129 LEU B CA 1
ATOM 8870 C C . LEU B 1 129 ? 25.391 -37.656 -26.516 1 89.88 129 LEU B C 1
ATOM 8872 O O . LEU B 1 129 ? 24.781 -36.625 -26.234 1 89.88 129 LEU B O 1
ATOM 8876 N N . LEU B 1 130 ? 25.297 -38.188 -27.609 1 88.69 130 LEU B N 1
ATOM 8877 C CA . LEU B 1 130 ? 24.391 -37.625 -28.625 1 88.69 130 LEU B CA 1
ATOM 8878 C C . LEU B 1 130 ? 22.938 -37.719 -28.172 1 88.69 130 LEU B C 1
ATOM 8880 O O . LEU B 1 130 ? 22.188 -36.781 -28.328 1 88.69 130 LEU B O 1
ATOM 8884 N N . ALA B 1 131 ? 22.609 -38.875 -27.625 1 83.44 131 ALA B N 1
ATOM 8885 C CA . ALA B 1 131 ? 21.25 -39.031 -27.125 1 83.44 131 ALA B CA 1
ATOM 8886 C C . ALA B 1 131 ? 20.938 -38.031 -26.031 1 83.44 131 ALA B C 1
ATOM 8888 O O . ALA B 1 131 ? 19.828 -37.5 -25.969 1 83.44 131 ALA B O 1
ATOM 8889 N N . ARG B 1 132 ? 21.875 -37.844 -25.234 1 81.88 132 ARG B N 1
ATOM 8890 C CA . ARG B 1 132 ? 21.672 -36.938 -24.125 1 81.88 132 ARG B CA 1
ATOM 8891 C C . ARG B 1 132 ? 21.719 -35.469 -24.609 1 81.88 132 ARG B C 1
ATOM 8893 O O . ARG B 1 132 ? 21.031 -34.625 -24.062 1 81.88 132 ARG B O 1
ATOM 8900 N N . ALA B 1 133 ? 22.531 -35.281 -25.562 1 85.38 133 ALA B N 1
ATOM 8901 C CA . ALA B 1 133 ? 22.656 -33.938 -26.125 1 85.38 133 ALA B CA 1
ATOM 8902 C C . ALA B 1 133 ? 21.375 -33.5 -26.828 1 85.38 133 ALA B C 1
ATOM 8904 O O . ALA B 1 133 ? 21.078 -32.312 -26.953 1 85.38 133 ALA B O 1
ATOM 8905 N N . MET B 1 134 ? 20.625 -34.438 -27.234 1 82.81 134 MET B N 1
ATOM 8906 C CA . MET B 1 134 ? 19.344 -34.156 -27.875 1 82.81 134 MET B CA 1
ATOM 8907 C C . MET B 1 134 ? 18.297 -33.781 -26.844 1 82.81 134 MET B C 1
ATOM 8909 O O . MET B 1 134 ? 17.297 -33.125 -27.172 1 82.81 134 MET B O 1
ATOM 8913 N N . GLU B 1 135 ? 18.625 -34.125 -25.656 1 75 135 GLU B N 1
ATOM 8914 C CA . GLU B 1 135 ? 17.703 -33.812 -24.578 1 75 135 GLU B CA 1
ATOM 8915 C C . GLU B 1 135 ? 18.156 -32.594 -23.766 1 75 135 GLU B C 1
ATOM 8917 O O . GLU B 1 135 ? 17.344 -31.875 -23.203 1 75 135 GLU B O 1
ATOM 8922 N N . HIS B 1 136 ? 19.484 -32.594 -23.641 1 68.19 136 HIS B N 1
ATOM 8923 C CA . HIS B 1 136 ? 20.062 -31.547 -22.812 1 68.19 136 HIS B CA 1
ATOM 8924 C C . HIS B 1 136 ? 21.156 -30.797 -23.547 1 68.19 136 HIS B C 1
ATOM 8926 O O . HIS B 1 136 ? 21.875 -31.375 -24.359 1 68.19 136 HIS B O 1
ATOM 8932 N N . ASP B 1 137 ? 21.234 -29.547 -23.422 1 67.19 137 ASP B N 1
ATOM 8933 C CA . ASP B 1 137 ? 22.25 -28.797 -24.156 1 67.19 137 ASP B CA 1
ATOM 8934 C C . ASP B 1 137 ? 23.328 -28.281 -23.203 1 67.19 137 ASP B C 1
ATOM 8936 O O . ASP B 1 137 ? 24.344 -27.734 -23.656 1 67.19 137 ASP B O 1
ATOM 8940 N N . SER B 1 138 ? 23.234 -28.594 -22.016 1 69.75 138 SER B N 1
ATOM 8941 C CA . SER B 1 138 ? 24.25 -28.109 -21.078 1 69.75 138 SER B CA 1
ATOM 8942 C C . SER B 1 138 ? 25.531 -28.922 -21.172 1 69.75 138 SER B C 1
ATOM 8944 O O . SER B 1 138 ? 25.531 -30.125 -20.938 1 69.75 138 SER B O 1
ATOM 8946 N N . PRO B 1 139 ? 26.656 -28.234 -21.625 1 74.19 139 PRO B N 1
ATOM 8947 C CA . PRO B 1 139 ? 27.906 -28.984 -21.734 1 74.19 139 PRO B CA 1
ATOM 8948 C C . PRO B 1 139 ? 28.359 -29.562 -20.391 1 74.19 139 PRO B C 1
ATOM 8950 O O . PRO B 1 139 ? 28.891 -30.688 -20.344 1 74.19 139 PRO B O 1
ATOM 8953 N N . THR B 1 140 ? 28.094 -28.812 -19.312 1 71.88 140 THR B N 1
ATOM 8954 C CA . THR B 1 140 ? 28.5 -29.312 -18.016 1 71.88 140 THR B CA 1
ATOM 8955 C C . THR B 1 140 ? 27.688 -30.531 -17.609 1 71.88 140 THR B C 1
ATOM 8957 O O . THR B 1 140 ? 28.219 -31.484 -17.031 1 71.88 140 THR B O 1
ATOM 8960 N N . LEU B 1 141 ? 26.453 -30.359 -17.922 1 72.44 141 LEU B N 1
ATOM 8961 C CA . LEU B 1 141 ? 25.625 -31.516 -17.625 1 72.44 141 LEU B CA 1
ATOM 8962 C C . LEU B 1 141 ? 26.031 -32.719 -18.469 1 72.44 141 LEU B C 1
ATOM 8964 O O . LEU B 1 141 ? 26.125 -33.844 -17.969 1 72.44 141 LEU B O 1
ATOM 8968 N N . LEU B 1 142 ? 26.297 -32.469 -19.703 1 81.25 142 LEU B N 1
ATOM 8969 C CA . LEU B 1 142 ? 26.719 -33.531 -20.594 1 81.25 142 LEU B CA 1
ATOM 8970 C C . LEU B 1 142 ? 28.047 -34.125 -20.141 1 81.25 142 LEU B C 1
ATOM 8972 O O . LEU B 1 142 ? 28.234 -35.344 -20.219 1 81.25 142 LEU B O 1
ATOM 8976 N N . PHE B 1 143 ? 28.906 -33.25 -19.641 1 82.12 143 PHE B N 1
ATOM 8977 C CA . PHE B 1 143 ? 30.172 -33.75 -19.109 1 82.12 143 PHE B CA 1
ATOM 8978 C C . PHE B 1 143 ? 29.953 -34.625 -17.891 1 82.12 143 PHE B C 1
ATOM 8980 O O . PHE B 1 143 ? 30.531 -35.719 -17.797 1 82.12 143 PHE B O 1
ATOM 8987 N N . ARG B 1 144 ? 29.156 -34.188 -17.031 1 75.69 144 ARG B N 1
ATOM 8988 C CA . ARG B 1 144 ? 28.859 -34.969 -15.836 1 75.69 144 ARG B CA 1
ATOM 8989 C C . ARG B 1 144 ? 28.203 -36.281 -16.203 1 75.69 144 ARG B C 1
ATOM 8991 O O . ARG B 1 144 ? 28.562 -37.344 -15.648 1 75.69 144 ARG B O 1
ATOM 8998 N N . LEU B 1 145 ? 27.297 -36.188 -17.125 1 79.69 145 LEU B N 1
ATOM 8999 C CA . LEU B 1 145 ? 26.625 -37.438 -17.562 1 79.69 145 LEU B CA 1
ATOM 9000 C C . LEU B 1 145 ? 27.609 -38.375 -18.234 1 79.69 145 LEU B C 1
ATOM 9002 O O . LEU B 1 145 ? 27.516 -39.594 -18.078 1 79.69 145 LEU B O 1
ATOM 9006 N N . ALA B 1 146 ? 28.562 -37.812 -18.938 1 88.19 146 ALA B N 1
ATOM 9007 C CA . ALA B 1 146 ? 29.594 -38.625 -19.594 1 88.19 146 ALA B CA 1
ATOM 9008 C C . ALA B 1 146 ? 30.453 -39.344 -18.562 1 88.19 146 ALA B C 1
ATOM 9010 O O . ALA B 1 146 ? 30.734 -40.562 -18.719 1 88.19 146 ALA B O 1
ATOM 9011 N N . CYS B 1 147 ? 30.766 -38.562 -17.5 1 85.94 147 CYS B N 1
ATOM 9012 C CA . CYS B 1 147 ? 31.562 -39.156 -16.438 1 85.94 147 CYS B CA 1
ATOM 9013 C C . CYS B 1 147 ? 30.781 -40.281 -15.727 1 85.94 147 CYS B C 1
ATOM 9015 O O . CYS B 1 147 ? 31.328 -41.344 -15.461 1 85.94 147 CYS B O 1
ATOM 9017 N N . GLU B 1 148 ? 29.594 -40.062 -15.477 1 83.44 148 GLU B N 1
ATOM 9018 C CA . GLU B 1 148 ? 28.75 -41.062 -14.82 1 83.44 148 GLU B CA 1
ATOM 9019 C C . GLU B 1 148 ? 28.562 -42.312 -15.711 1 83.44 148 GLU B C 1
ATOM 9021 O O . GLU B 1 148 ? 28.578 -43.438 -15.227 1 83.44 148 GLU B O 1
ATOM 9026 N N . TYR B 1 149 ? 28.359 -42.031 -16.938 1 87.44 149 TYR B N 1
ATOM 9027 C CA . TYR B 1 149 ? 28.203 -43.125 -17.891 1 87.44 149 TYR B CA 1
ATOM 9028 C C . TYR B 1 149 ? 29.453 -43.969 -17.938 1 87.44 149 TYR B C 1
ATOM 9030 O O . TYR B 1 149 ? 29.375 -45.219 -17.906 1 87.44 149 TYR B O 1
ATOM 9038 N N . LEU B 1 150 ? 30.688 -43.406 -17.922 1 90.5 150 LEU B N 1
ATOM 9039 C CA . LEU B 1 150 ? 31.938 -44.125 -18 1 90.5 150 LEU B CA 1
ATOM 9040 C C . LEU B 1 150 ? 32.156 -44.969 -16.75 1 90.5 150 LEU B C 1
ATOM 9042 O O . LEU B 1 150 ? 32.656 -46.094 -16.828 1 90.5 150 LEU B O 1
ATOM 9046 N N . ILE B 1 151 ? 31.734 -44.438 -15.656 1 87.56 151 ILE B N 1
ATOM 9047 C CA . ILE B 1 151 ? 31.844 -45.188 -14.406 1 87.56 151 ILE B CA 1
ATOM 9048 C C . ILE B 1 151 ? 30.906 -46.406 -14.43 1 87.56 151 ILE B C 1
ATOM 9050 O O . ILE B 1 151 ? 31.297 -47.5 -14.086 1 87.56 151 ILE B O 1
ATOM 9054 N N . SER B 1 152 ? 29.688 -46.156 -14.859 1 85.31 152 SER B N 1
ATOM 9055 C CA . SER B 1 152 ? 28.703 -47.219 -14.914 1 85.31 152 SER B CA 1
ATOM 9056 C C . SER B 1 152 ? 29.109 -48.312 -15.898 1 85.31 152 SER B C 1
ATOM 9058 O O . SER B 1 152 ? 28.859 -49.5 -15.672 1 85.31 152 SER B O 1
ATOM 9060 N N . ALA B 1 153 ? 29.734 -47.906 -16.938 1 88 153 ALA B N 1
ATOM 9061 C CA . ALA B 1 153 ? 30.188 -48.844 -17.969 1 88 153 ALA B CA 1
ATOM 9062 C C . ALA B 1 153 ? 31.547 -49.438 -17.625 1 88 153 ALA B C 1
ATOM 9064 O O . ALA B 1 153 ? 32.062 -50.312 -18.312 1 88 153 ALA B O 1
ATOM 9065 N N . ARG B 1 154 ? 32.156 -48.938 -16.5 1 89.81 154 ARG B N 1
ATOM 9066 C CA . ARG B 1 154 ? 33.469 -49.375 -16 1 89.81 154 ARG B CA 1
ATOM 9067 C C . ARG B 1 154 ? 34.531 -49.156 -17.062 1 89.81 154 ARG B C 1
ATOM 9069 O O . ARG B 1 154 ? 35.312 -50.062 -17.375 1 89.81 154 ARG B O 1
ATOM 9076 N N . VAL B 1 155 ? 34.531 -48 -17.641 1 93.62 155 VAL B N 1
ATOM 9077 C CA . VAL B 1 155 ? 35.562 -47.531 -18.578 1 93.62 155 VAL B CA 1
ATOM 9078 C C . VAL B 1 155 ? 36.344 -46.406 -17.938 1 93.62 155 VAL B C 1
ATOM 9080 O O . VAL B 1 155 ? 35.781 -45.469 -17.359 1 93.62 155 VAL B O 1
ATOM 9083 N N . ILE B 1 156 ? 37.656 -46.5 -17.953 1 93.31 156 ILE B N 1
ATOM 9084 C CA . ILE B 1 156 ? 38.531 -45.5 -17.344 1 93.31 156 ILE B CA 1
ATOM 9085 C C . ILE B 1 156 ? 38.375 -44.156 -18.094 1 93.31 156 ILE B C 1
ATOM 9087 O O . ILE B 1 156 ? 38.5 -44.125 -19.312 1 93.31 156 ILE B O 1
ATOM 9091 N N . ARG B 1 157 ? 38.031 -43.094 -17.406 1 93.19 157 ARG B N 1
ATOM 9092 C CA . ARG B 1 157 ? 37.812 -41.781 -17.984 1 93.19 157 ARG B CA 1
ATOM 9093 C C . ARG B 1 157 ? 39.062 -41.25 -18.688 1 93.19 157 ARG B C 1
ATOM 9095 O O . ARG B 1 157 ? 40.156 -41.25 -18.094 1 93.19 157 ARG B O 1
ATOM 9102 N N . PRO B 1 158 ? 38.875 -40.875 -19.891 1 89.94 158 PRO B N 1
ATOM 9103 C CA . PRO B 1 158 ? 40.031 -40.188 -20.531 1 89.94 158 PRO B CA 1
ATOM 9104 C C . PRO B 1 158 ? 40.312 -38.812 -19.938 1 89.94 158 PRO B C 1
ATOM 9106 O O . PRO B 1 158 ? 39.594 -38.375 -19.047 1 89.94 158 PRO B O 1
ATOM 9109 N N . GLY B 1 159 ? 41.375 -38.188 -20.406 1 86.88 159 GLY B N 1
ATOM 9110 C CA . GLY B 1 159 ? 41.688 -36.844 -19.938 1 86.88 159 GLY B CA 1
ATOM 9111 C C . GLY B 1 159 ? 40.5 -35.875 -20.078 1 86.88 159 GLY B C 1
ATOM 9112 O O . GLY B 1 159 ? 39.688 -36.031 -20.984 1 86.88 159 GLY B O 1
ATOM 9113 N N . PRO B 1 160 ? 40.312 -35.031 -19.125 1 88.5 160 PRO B N 1
ATOM 9114 C CA . PRO B 1 160 ? 39.156 -34.125 -19.188 1 88.5 160 PRO B CA 1
ATOM 9115 C C . PRO B 1 160 ? 39.062 -33.375 -20.516 1 88.5 160 PRO B C 1
ATOM 9117 O O . PRO B 1 160 ? 37.938 -33.094 -20.984 1 88.5 160 PRO B O 1
ATOM 9120 N N . GLU B 1 161 ? 40.094 -33.094 -21.047 1 86.88 161 GLU B N 1
ATOM 9121 C CA . GLU B 1 161 ? 40.094 -32.406 -22.328 1 86.88 161 GLU B CA 1
ATOM 9122 C C . GLU B 1 161 ? 39.438 -33.25 -23.422 1 86.88 161 GLU B C 1
ATOM 9124 O O . GLU B 1 161 ? 38.719 -32.75 -24.266 1 86.88 161 GLU B O 1
ATOM 9129 N N . THR B 1 162 ? 39.781 -34.5 -23.344 1 88.69 162 THR B N 1
ATOM 9130 C CA . THR B 1 162 ? 39.219 -35.406 -24.328 1 88.69 162 THR B CA 1
ATOM 9131 C C . THR B 1 162 ? 37.688 -35.531 -24.156 1 88.69 162 THR B C 1
ATOM 9133 O O . THR B 1 162 ? 36.938 -35.531 -25.125 1 88.69 162 THR B O 1
ATOM 9136 N N . VAL B 1 163 ? 37.281 -35.594 -22.984 1 90.25 163 VAL B N 1
ATOM 9137 C CA . VAL B 1 163 ? 35.844 -35.688 -22.719 1 90.25 163 VAL B CA 1
ATOM 9138 C C . VAL B 1 163 ? 35.125 -34.406 -23.141 1 90.25 163 VAL B C 1
ATOM 9140 O O . VAL B 1 163 ? 34.031 -34.469 -23.719 1 90.25 163 VAL B O 1
ATOM 9143 N N . VAL B 1 164 ? 35.75 -33.312 -22.859 1 88.06 164 VAL B N 1
ATOM 9144 C CA . VAL B 1 164 ? 35.156 -32.031 -23.234 1 88.06 164 VAL B CA 1
ATOM 9145 C C . VAL B 1 164 ? 35.031 -31.938 -24.75 1 88.06 164 VAL B C 1
ATOM 9147 O O . VAL B 1 164 ? 34.031 -31.406 -25.266 1 88.06 164 VAL B O 1
ATOM 9150 N N . ARG B 1 165 ? 36.031 -32.406 -25.391 1 87.38 165 ARG B N 1
ATOM 9151 C CA . ARG B 1 165 ? 36 -32.406 -26.844 1 87.38 165 ARG B CA 1
ATOM 9152 C C . ARG B 1 165 ? 34.875 -33.281 -27.375 1 87.38 165 ARG B C 1
ATOM 9154 O O . ARG B 1 165 ? 34.219 -32.938 -28.359 1 87.38 165 ARG B O 1
ATOM 9161 N N . ARG B 1 166 ? 34.688 -34.344 -26.719 1 90.12 166 ARG B N 1
ATOM 9162 C CA . ARG B 1 166 ? 33.625 -35.25 -27.141 1 90.12 166 ARG B CA 1
ATOM 9163 C C . ARG B 1 166 ? 32.25 -34.625 -26.844 1 90.12 166 ARG B C 1
ATOM 9165 O O . ARG B 1 166 ? 31.281 -34.844 -27.594 1 90.12 166 ARG B O 1
ATOM 9172 N N . VAL B 1 167 ? 32.125 -34 -25.812 1 88.38 167 VAL B N 1
ATOM 9173 C CA . VAL B 1 167 ? 30.906 -33.281 -25.484 1 88.38 167 VAL B CA 1
ATOM 9174 C C . VAL B 1 167 ? 30.609 -32.219 -26.547 1 88.38 167 VAL B C 1
ATOM 9176 O O . VAL B 1 167 ? 29.484 -32.094 -27 1 88.38 167 VAL B O 1
ATOM 9179 N N . ALA B 1 168 ? 31.594 -31.438 -26.875 1 85.81 168 ALA B N 1
ATOM 9180 C CA . ALA B 1 168 ? 31.438 -30.422 -27.891 1 85.81 168 ALA B CA 1
ATOM 9181 C C . ALA B 1 168 ? 31.016 -31.031 -29.219 1 85.81 168 ALA B C 1
ATOM 9183 O O . ALA B 1 168 ? 30.172 -30.469 -29.938 1 85.81 168 ALA B O 1
ATOM 9184 N N . HIS B 1 169 ? 31.656 -32.094 -29.453 1 87.81 169 HIS B N 1
ATOM 9185 C CA . HIS B 1 169 ? 31.312 -32.812 -30.688 1 87.81 169 HIS B CA 1
ATOM 9186 C C . HIS B 1 169 ? 29.875 -33.312 -30.656 1 87.81 169 HIS B C 1
ATOM 9188 O O . HIS B 1 169 ? 29.156 -33.219 -31.656 1 87.81 169 HIS B O 1
ATOM 9194 N N . ALA B 1 170 ? 29.484 -33.875 -29.625 1 89.5 170 ALA B N 1
ATOM 9195 C CA . ALA B 1 170 ? 28.125 -34.344 -29.469 1 89.5 170 ALA B CA 1
ATOM 9196 C C . ALA B 1 170 ? 27.109 -33.219 -29.625 1 89.5 170 ALA B C 1
ATOM 9198 O O . ALA B 1 170 ? 26.047 -33.406 -30.203 1 89.5 170 ALA B O 1
ATOM 9199 N N . ARG B 1 171 ? 27.406 -32.156 -29.141 1 86.81 171 ARG B N 1
ATOM 9200 C CA . ARG B 1 171 ? 26.516 -31 -29.25 1 86.81 171 ARG B CA 1
ATOM 9201 C C . ARG B 1 171 ? 26.375 -30.531 -30.688 1 86.81 171 ARG B C 1
ATOM 9203 O O . ARG B 1 171 ? 25.281 -30.188 -31.141 1 86.81 171 ARG B O 1
ATOM 9210 N N . THR B 1 172 ? 27.484 -30.469 -31.297 1 86.25 172 THR B N 1
ATOM 9211 C CA . THR B 1 172 ? 27.453 -30.094 -32.688 1 86.25 172 THR B CA 1
ATOM 9212 C C . THR B 1 172 ? 26.672 -31.125 -33.5 1 86.25 172 THR B C 1
ATOM 9214 O O . THR B 1 172 ? 25.906 -30.75 -34.406 1 86.25 172 THR B O 1
ATOM 9217 N N . ARG B 1 173 ? 26.922 -32.312 -33.188 1 88.75 173 ARG B N 1
ATOM 9218 C CA . ARG B 1 173 ? 26.188 -33.375 -33.875 1 88.75 173 ARG B CA 1
ATOM 9219 C C . ARG B 1 173 ? 24.688 -33.281 -33.562 1 88.75 173 ARG B C 1
ATOM 9221 O O . ARG B 1 173 ? 23.859 -33.562 -34.438 1 88.75 173 ARG B O 1
ATOM 9228 N N . ALA B 1 174 ? 24.375 -33.031 -32.406 1 89.19 174 ALA B N 1
ATOM 9229 C CA . ALA B 1 174 ? 22.969 -32.875 -32.031 1 89.19 174 ALA B CA 1
ATOM 9230 C C . ALA B 1 174 ? 22.312 -31.75 -32.844 1 89.19 174 ALA B C 1
ATOM 9232 O O . ALA B 1 174 ? 21.125 -31.844 -33.188 1 89.19 174 ALA B O 1
ATOM 9233 N N . GLN B 1 175 ? 23.031 -30.719 -33.062 1 88.69 175 GLN B N 1
ATOM 9234 C CA . GLN B 1 175 ? 22.516 -29.609 -33.875 1 88.69 175 GLN B CA 1
ATOM 9235 C C . GLN B 1 175 ? 22.25 -30.062 -35.312 1 88.69 175 GLN B C 1
ATOM 9237 O O . GLN B 1 175 ? 21.203 -29.719 -35.875 1 88.69 175 GLN B O 1
ATOM 9242 N N . ARG B 1 176 ? 23.172 -30.75 -35.781 1 88.69 176 ARG B N 1
ATOM 9243 C CA . ARG B 1 176 ? 23 -31.25 -37.125 1 88.69 176 ARG B CA 1
ATOM 9244 C C . ARG B 1 176 ? 21.844 -32.25 -37.219 1 88.69 176 ARG B C 1
ATOM 9246 O O . ARG B 1 176 ? 21.062 -32.219 -38.156 1 88.69 176 ARG B O 1
ATOM 9253 N N . GLU B 1 177 ? 21.828 -33.062 -36.188 1 90.81 177 GLU B N 1
ATOM 9254 C CA . GLU B 1 177 ? 20.75 -34.031 -36.156 1 90.81 177 GLU B CA 1
ATOM 9255 C C . GLU B 1 177 ? 19.391 -33.344 -36.031 1 90.81 177 GLU B C 1
ATOM 9257 O O . GLU B 1 177 ? 18.406 -33.844 -36.594 1 90.81 177 GLU B O 1
ATOM 9262 N N . THR B 1 178 ? 19.328 -32.344 -35.344 1 92 178 THR B N 1
ATOM 9263 C CA . THR B 1 178 ? 18.078 -31.594 -35.219 1 92 178 THR B CA 1
ATOM 9264 C C . THR B 1 178 ? 17.625 -31.047 -36.562 1 92 178 THR B C 1
ATOM 9266 O O . THR B 1 178 ? 16.453 -31.156 -36.906 1 92 178 THR B O 1
ATOM 9269 N N . TYR B 1 179 ? 18.531 -30.484 -37.281 1 92.38 179 TYR B N 1
ATOM 9270 C CA . TYR B 1 179 ? 18.219 -29.953 -38.625 1 92.38 179 TYR B CA 1
ATOM 9271 C C . TYR B 1 179 ? 17.781 -31.062 -39.562 1 92.38 179 TYR B C 1
ATOM 9273 O O . TYR B 1 179 ? 16.828 -30.906 -40.312 1 92.38 179 TYR B O 1
ATOM 9281 N N . ASP B 1 180 ? 18.422 -32.219 -39.438 1 91.88 180 ASP B N 1
ATOM 9282 C CA . ASP B 1 180 ? 18.125 -33.344 -40.344 1 91.88 180 ASP B CA 1
ATOM 9283 C C . ASP B 1 180 ? 16.75 -33.906 -40.031 1 91.88 180 ASP B C 1
ATOM 9285 O O . ASP B 1 180 ? 16.016 -34.312 -40.938 1 91.88 180 ASP B O 1
ATOM 9289 N N . ARG B 1 181 ? 16.438 -34 -38.812 1 91.88 181 ARG B N 1
ATOM 9290 C CA . ARG B 1 181 ? 15.148 -34.531 -38.438 1 91.88 181 ARG B CA 1
ATOM 9291 C C . ARG B 1 181 ? 14.016 -33.625 -38.875 1 91.88 181 ARG B C 1
ATOM 9293 O O . ARG B 1 181 ? 12.898 -34.062 -39.125 1 91.88 181 ARG B O 1
ATOM 9300 N N . LEU B 1 182 ? 14.359 -32.375 -39 1 93.12 182 LEU B N 1
ATOM 9301 C CA . LEU B 1 182 ? 13.336 -31.406 -39.375 1 93.12 182 LEU B CA 1
ATOM 9302 C C . LEU B 1 182 ? 13.438 -31.062 -40.875 1 93.12 182 LEU B C 1
ATOM 9304 O O . LEU B 1 182 ? 12.789 -30.125 -41.344 1 93.12 182 LEU B O 1
ATOM 9308 N N . ALA B 1 183 ? 14.188 -31.703 -41.531 1 90.19 183 ALA B N 1
ATOM 9309 C CA . ALA B 1 183 ? 14.5 -31.391 -42.938 1 90.19 183 ALA B CA 1
ATOM 9310 C C . ALA B 1 183 ? 13.234 -31.328 -43.781 1 90.19 183 ALA B C 1
ATOM 9312 O O . ALA B 1 183 ? 13.133 -30.5 -44.688 1 90.19 183 ALA B O 1
ATOM 9313 N N . ARG B 1 184 ? 12.289 -32.156 -43.406 1 88.5 184 ARG B N 1
ATOM 9314 C CA . ARG B 1 184 ? 11.062 -32.219 -44.188 1 88.5 184 ARG B CA 1
ATOM 9315 C C . ARG B 1 184 ? 10.25 -30.922 -44.031 1 88.5 184 ARG B C 1
ATOM 9317 O O . ARG B 1 184 ? 9.469 -30.578 -44.938 1 88.5 184 ARG B O 1
ATOM 9324 N N . GLU B 1 185 ? 10.43 -30.25 -43.031 1 91.94 185 GLU B N 1
ATOM 9325 C CA . GLU B 1 185 ? 9.664 -29.031 -42.75 1 91.94 185 GLU B CA 1
ATOM 9326 C C . GLU B 1 185 ? 10.32 -27.812 -43.406 1 91.94 185 GLU B C 1
ATOM 9328 O O . GLU B 1 185 ? 9.68 -26.781 -43.562 1 91.94 185 GLU B O 1
ATOM 9333 N N . PHE B 1 186 ? 11.547 -27.938 -43.906 1 92.75 186 PHE B N 1
ATOM 9334 C CA . PHE B 1 186 ? 12.266 -26.797 -44.438 1 92.75 186 PHE B CA 1
ATOM 9335 C C . PHE B 1 186 ? 12.102 -26.703 -45.938 1 92.75 186 PHE B C 1
ATOM 9337 O O . PHE B 1 186 ? 13.086 -26.828 -46.688 1 92.75 186 PHE B O 1
ATOM 9344 N N . THR B 1 187 ? 10.93 -26.375 -46.344 1 92.44 187 THR B N 1
ATOM 9345 C CA . THR B 1 187 ? 10.695 -26.062 -47.75 1 92.44 187 THR B CA 1
ATOM 9346 C C . THR B 1 187 ? 11.195 -24.656 -48.062 1 92.44 187 THR B C 1
ATOM 9348 O O . THR B 1 187 ? 11.328 -23.812 -47.188 1 92.44 187 THR B O 1
ATOM 9351 N N . PRO B 1 188 ? 11.547 -24.422 -49.281 1 93.25 188 PRO B N 1
ATOM 9352 C CA . PRO B 1 188 ? 12.023 -23.078 -49.625 1 93.25 188 PRO B CA 1
ATOM 9353 C C . PRO B 1 188 ? 11.047 -21.984 -49.219 1 93.25 188 PRO B C 1
ATOM 9355 O O . PRO B 1 188 ? 11.469 -20.906 -48.812 1 93.25 188 PRO B O 1
ATOM 9358 N N . GLN B 1 189 ? 9.875 -22.281 -49.406 1 93.44 189 GLN B N 1
ATOM 9359 C CA . GLN B 1 189 ? 8.875 -21.297 -49.031 1 93.44 189 GLN B CA 1
ATOM 9360 C C . GLN B 1 189 ? 8.891 -21.047 -47.5 1 93.44 189 GLN B C 1
ATOM 9362 O O . GLN B 1 189 ? 8.844 -19.906 -47.062 1 93.44 189 GLN B O 1
ATOM 9367 N N . ARG B 1 190 ? 8.914 -22.062 -46.812 1 93.62 190 ARG B N 1
ATOM 9368 C CA . ARG B 1 190 ? 8.938 -21.938 -45.344 1 93.62 190 ARG B CA 1
ATOM 9369 C C . ARG B 1 190 ? 10.188 -21.188 -44.875 1 93.62 190 ARG B C 1
ATOM 9371 O O . ARG B 1 190 ? 10.117 -20.359 -43.969 1 93.62 190 ARG B O 1
ATOM 9378 N N . CYS B 1 191 ? 11.289 -21.453 -45.438 1 94.94 191 CYS B N 1
ATOM 9379 C CA . CYS B 1 191 ? 12.539 -20.797 -45.062 1 94.94 191 CYS B CA 1
ATOM 9380 C C . CYS B 1 191 ? 12.445 -19.297 -45.312 1 94.94 191 CYS B C 1
ATOM 9382 O O . CYS B 1 191 ? 12.93 -18.484 -44.531 1 94.94 191 CYS B O 1
ATOM 9384 N N . LYS B 1 192 ? 11.805 -19 -46.375 1 94.25 192 LYS B N 1
ATOM 9385 C CA . LYS B 1 192 ? 11.602 -17.578 -46.688 1 94.25 192 LYS B CA 1
ATOM 9386 C C . LYS B 1 192 ? 10.688 -16.922 -45.656 1 94.25 192 LYS B C 1
ATOM 9388 O O . LYS B 1 192 ? 10.922 -15.773 -45.25 1 94.25 192 LYS B O 1
ATOM 9393 N N . GLU B 1 193 ? 9.688 -17.656 -45.344 1 94.75 193 GLU B N 1
ATOM 9394 C CA . GLU B 1 193 ? 8.758 -17.156 -44.344 1 94.75 193 GLU B CA 1
ATOM 9395 C C . GLU B 1 193 ? 9.453 -16.984 -43 1 94.75 193 GLU B C 1
ATOM 9397 O O . GLU B 1 193 ? 9.18 -16.016 -42.281 1 94.75 193 GLU B O 1
ATOM 9402 N N . LEU B 1 194 ? 10.281 -17.922 -42.656 1 95.19 194 LEU B N 1
ATOM 9403 C CA . LEU B 1 194 ? 11.031 -17.844 -41.406 1 95.19 194 LEU B CA 1
ATOM 9404 C C . LEU B 1 194 ? 11.977 -16.656 -41.406 1 95.19 194 LEU B C 1
ATOM 9406 O O . LEU B 1 194 ? 12.102 -15.953 -40.406 1 95.19 194 LEU B O 1
ATOM 9410 N N . ASP B 1 195 ? 12.57 -16.391 -42.469 1 94.31 195 ASP B N 1
ATOM 9411 C CA . ASP B 1 195 ? 13.469 -15.242 -42.594 1 94.31 195 ASP B CA 1
ATOM 9412 C C . ASP B 1 195 ? 12.695 -13.93 -42.5 1 94.31 195 ASP B C 1
ATOM 9414 O O . ASP B 1 195 ? 13.203 -12.93 -42 1 94.31 195 ASP B O 1
ATOM 9418 N N . ALA B 1 196 ? 11.531 -13.945 -43 1 93.62 196 ALA B N 1
ATOM 9419 C CA . ALA B 1 196 ? 10.695 -12.75 -43 1 93.62 196 ALA B CA 1
ATOM 9420 C C . ALA B 1 196 ? 10.32 -12.336 -41.562 1 93.62 196 ALA B C 1
ATOM 9422 O O . ALA B 1 196 ? 10.031 -11.172 -41.312 1 93.62 196 ALA B O 1
ATOM 9423 N N . LEU B 1 197 ? 10.336 -13.32 -40.656 1 94.5 197 LEU B N 1
ATOM 9424 C CA . LEU B 1 197 ? 10.016 -13.031 -39.281 1 94.5 197 LEU B CA 1
ATOM 9425 C C . LEU B 1 197 ? 11.055 -12.102 -38.656 1 94.5 197 LEU B C 1
ATOM 9427 O O . LEU B 1 197 ? 10.789 -11.445 -37.656 1 94.5 197 LEU B O 1
ATOM 9431 N N . LEU B 1 198 ? 12.258 -12.016 -39.219 1 93.38 198 LEU B N 1
ATOM 9432 C CA . LEU B 1 198 ? 13.383 -11.297 -38.625 1 93.38 198 LEU B CA 1
ATOM 9433 C C . LEU B 1 198 ? 13.438 -9.859 -39.125 1 93.38 198 LEU B C 1
ATOM 9435 O O . LEU B 1 198 ? 14.102 -9.008 -38.531 1 93.38 198 LEU B O 1
ATOM 9439 N N . VAL B 1 199 ? 12.609 -9.547 -40.094 1 90.94 199 VAL B N 1
ATOM 9440 C CA . VAL B 1 199 ? 12.633 -8.219 -40.719 1 90.94 199 VAL B CA 1
ATOM 9441 C C . VAL B 1 199 ? 11.602 -7.32 -40.031 1 90.94 199 VAL B C 1
ATOM 9443 O O . VAL B 1 199 ? 10.523 -7.777 -39.656 1 90.94 199 VAL B O 1
ATOM 9446 N N . VAL B 1 200 ? 11.969 -6.07 -39.875 1 90.56 200 VAL B N 1
ATOM 9447 C CA . VAL B 1 200 ? 11.078 -5.098 -39.25 1 90.56 200 VAL B CA 1
ATOM 9448 C C . VAL B 1 200 ? 9.922 -4.77 -40.188 1 90.56 200 VAL B C 1
ATOM 9450 O O . VAL B 1 200 ? 10.141 -4.387 -41.344 1 90.56 200 VAL B O 1
ATOM 9453 N N . ASP B 1 201 ? 8.805 -5.074 -39.719 1 89.44 201 ASP B N 1
ATOM 9454 C CA . ASP B 1 201 ? 7.578 -4.723 -40.438 1 89.44 201 ASP B CA 1
ATOM 9455 C C . ASP B 1 201 ? 7.188 -3.27 -40.188 1 89.44 201 ASP B C 1
ATOM 9457 O O . ASP B 1 201 ? 6.91 -2.889 -39.062 1 89.44 201 ASP B O 1
ATOM 9461 N N . PRO B 1 202 ? 7.199 -2.43 -41.062 1 87.38 202 PRO B N 1
ATOM 9462 C CA . PRO B 1 202 ? 6.898 -1.006 -40.875 1 87.38 202 PRO B CA 1
ATOM 9463 C C . PRO B 1 202 ? 5.504 -0.761 -40.312 1 87.38 202 PRO B C 1
ATOM 9465 O O . PRO B 1 202 ? 5.273 0.248 -39.625 1 87.38 202 PRO B O 1
ATOM 9468 N N . SER B 1 203 ? 4.562 -1.621 -40.594 1 86.06 203 SER B N 1
ATOM 9469 C CA . SER B 1 203 ? 3.195 -1.432 -40.125 1 86.06 203 SER B CA 1
ATOM 9470 C C . SER B 1 203 ? 3.113 -1.541 -38.594 1 86.06 203 SER B C 1
ATOM 9472 O O . SER B 1 203 ? 2.297 -0.868 -37.969 1 86.06 203 SER B O 1
ATOM 9474 N N . ILE B 1 204 ? 3.949 -2.449 -38.062 1 89 204 ILE B N 1
ATOM 9475 C CA . ILE B 1 204 ? 3.887 -2.645 -36.625 1 89 204 ILE B CA 1
ATOM 9476 C C . ILE B 1 204 ? 5.145 -2.076 -35.969 1 89 204 ILE B C 1
ATOM 9478 O O . ILE B 1 204 ? 5.27 -2.076 -34.75 1 89 204 ILE B O 1
ATOM 9482 N N . GLU B 1 205 ? 6.102 -1.522 -36.719 1 87.56 205 GLU B N 1
ATOM 9483 C CA . GLU B 1 205 ? 7.328 -0.861 -36.281 1 87.56 205 GLU B CA 1
ATOM 9484 C C . GLU B 1 205 ? 8.188 -1.799 -35.438 1 87.56 205 GLU B C 1
ATOM 9486 O O . GLU B 1 205 ? 8.836 -1.366 -34.469 1 87.56 205 GLU B O 1
ATOM 9491 N N . MET B 1 206 ? 8.016 -3.145 -35.656 1 90.31 206 MET B N 1
ATOM 9492 C CA . MET B 1 206 ? 8.852 -4.164 -35.031 1 90.31 206 MET B CA 1
ATOM 9493 C C . MET B 1 206 ? 8.883 -5.434 -35.875 1 90.31 206 MET B C 1
ATOM 9495 O O . MET B 1 206 ? 8.125 -5.57 -36.844 1 90.31 206 MET B O 1
ATOM 9499 N N . SER B 1 207 ? 9.797 -6.219 -35.531 1 92.19 207 SER B N 1
ATOM 9500 C CA . SER B 1 207 ? 9.844 -7.492 -36.25 1 92.19 207 SER B CA 1
ATOM 9501 C C . SER B 1 207 ? 8.68 -8.398 -35.844 1 92.19 207 SER B C 1
ATOM 9503 O O . SER B 1 207 ? 8.164 -8.297 -34.719 1 92.19 207 SER B O 1
ATOM 9505 N N . ARG B 1 208 ? 8.234 -9.227 -36.719 1 92.5 208 ARG B N 1
ATOM 9506 C CA . ARG B 1 208 ? 7.141 -10.148 -36.438 1 92.5 208 ARG B CA 1
ATOM 9507 C C . ARG B 1 208 ? 7.523 -11.133 -35.344 1 92.5 208 ARG B C 1
ATOM 9509 O O . ARG B 1 208 ? 6.672 -11.562 -34.562 1 92.5 208 ARG B O 1
ATOM 9516 N N . LEU B 1 209 ? 8.797 -11.43 -35.281 1 92.44 209 LEU B N 1
ATOM 9517 C CA . LEU B 1 209 ? 9.258 -12.312 -34.219 1 92.44 209 LEU B CA 1
ATOM 9518 C C . LEU B 1 209 ? 9.047 -11.672 -32.844 1 92.44 209 LEU B C 1
ATOM 9520 O O . LEU B 1 209 ? 8.547 -12.32 -31.922 1 92.44 209 LEU B O 1
ATOM 9524 N N . ARG B 1 210 ? 9.422 -10.422 -32.75 1 90 210 ARG B N 1
ATOM 9525 C CA . ARG B 1 210 ? 9.227 -9.711 -31.484 1 90 210 ARG B CA 1
ATOM 9526 C C . ARG B 1 210 ? 7.742 -9.539 -31.188 1 90 210 ARG B C 1
ATOM 9528 O O . ARG B 1 210 ? 7.328 -9.641 -30.016 1 90 210 ARG B O 1
ATOM 9535 N N . TRP B 1 211 ? 7.023 -9.281 -32.188 1 92.62 211 TRP B N 1
ATOM 9536 C CA . TRP B 1 211 ? 5.574 -9.133 -32.062 1 92.62 211 TRP B CA 1
ATOM 9537 C C . TRP B 1 211 ? 4.945 -10.398 -31.484 1 92.62 211 TRP B C 1
ATOM 9539 O O . TRP B 1 211 ? 4.113 -10.336 -30.578 1 92.62 211 TRP B O 1
ATOM 9549 N N . LEU B 1 212 ? 5.352 -11.531 -31.922 1 91.88 212 LEU B N 1
ATOM 9550 C CA . LEU B 1 212 ? 4.828 -12.82 -31.5 1 91.88 212 LEU B CA 1
ATOM 9551 C C . LEU B 1 212 ? 5.262 -13.133 -30.062 1 91.88 212 LEU B C 1
ATOM 9553 O O . LEU B 1 212 ? 4.531 -13.797 -29.312 1 91.88 212 LEU B O 1
ATOM 9557 N N . SER B 1 213 ? 6.406 -12.602 -29.734 1 88.81 213 SER B N 1
ATOM 9558 C CA . SER B 1 213 ? 6.98 -12.961 -28.438 1 88.81 213 SER B CA 1
ATOM 9559 C C . SER B 1 213 ? 6.488 -12.031 -27.344 1 88.81 213 SER B C 1
ATOM 9561 O O . SER B 1 213 ? 6.703 -12.289 -26.156 1 88.81 213 SER B O 1
ATOM 9563 N N . THR B 1 214 ? 5.844 -10.938 -27.672 1 88.12 214 THR B N 1
ATOM 9564 C CA . THR B 1 214 ? 5.348 -10 -26.672 1 88.12 214 THR B CA 1
ATOM 9565 C C . THR B 1 214 ? 3.91 -10.328 -26.281 1 88.12 214 THR B C 1
ATOM 9567 O O . THR B 1 214 ? 3.002 -10.25 -27.125 1 88.12 214 THR B O 1
ATOM 9570 N N . GLY B 1 215 ? 3.693 -10.75 -25.125 1 89.5 215 GLY B N 1
ATOM 9571 C CA . GLY B 1 215 ? 2.373 -11.125 -24.641 1 89.5 215 GLY B CA 1
ATOM 9572 C C . GLY B 1 215 ? 1.522 -9.938 -24.25 1 89.5 215 GLY B C 1
ATOM 9573 O O . GLY B 1 215 ? 2.023 -8.82 -24.125 1 89.5 215 GLY B O 1
ATOM 9574 N N . PRO B 1 216 ? 0.244 -10.156 -24.047 1 91.94 216 PRO B N 1
ATOM 9575 C CA . PRO B 1 216 ? -0.667 -9.094 -23.625 1 91.94 216 PRO B CA 1
ATOM 9576 C C . PRO B 1 216 ? -0.459 -8.695 -22.172 1 91.94 216 PRO B C 1
ATOM 9578 O O . PRO B 1 216 ? 0.004 -9.5 -21.359 1 91.94 216 PRO B O 1
ATOM 9581 N N . VAL B 1 217 ? -0.829 -7.445 -21.797 1 90 217 VAL B N 1
ATOM 9582 C CA . VAL B 1 217 ? -0.641 -6.945 -20.438 1 90 217 VAL B CA 1
ATOM 9583 C C . VAL B 1 217 ? -1.996 -6.617 -19.812 1 90 217 VAL B C 1
ATOM 9585 O O . VAL B 1 217 ? -2.072 -6.223 -18.656 1 90 217 VAL B O 1
ATOM 9588 N N . GLU B 1 218 ? -3.053 -6.746 -20.562 1 89.81 218 GLU B N 1
ATOM 9589 C CA . GLU B 1 218 ? -4.402 -6.516 -20.047 1 89.81 218 GLU B CA 1
ATOM 9590 C C . GLU B 1 218 ? -5.434 -7.332 -20.812 1 89.81 218 GLU B C 1
ATOM 9592 O O . GLU B 1 218 ? -5.16 -7.805 -21.922 1 89.81 218 GLU B O 1
ATOM 9597 N N . ALA B 1 219 ? -6.535 -7.496 -20.188 1 89.44 219 ALA B N 1
ATOM 9598 C CA . ALA B 1 219 ? -7.617 -8.227 -20.828 1 89.44 219 ALA B CA 1
ATOM 9599 C C . ALA B 1 219 ? -8.695 -7.277 -21.344 1 89.44 219 ALA B C 1
ATOM 9601 O O . ALA B 1 219 ? -9.852 -7.363 -20.938 1 89.44 219 ALA B O 1
ATOM 9602 N N . SER B 1 220 ? -8.32 -6.457 -22.297 1 91.44 220 SER B N 1
ATOM 9603 C CA . SER B 1 220 ? -9.258 -5.543 -22.938 1 91.44 220 SER B CA 1
ATOM 9604 C C . SER B 1 220 ? -9.711 -6.086 -24.297 1 91.44 220 SER B C 1
ATOM 9606 O O . SER B 1 220 ? -9.141 -7.047 -24.812 1 91.44 220 SER B O 1
ATOM 9608 N N . ALA B 1 221 ? -10.734 -5.527 -24.828 1 92.88 221 ALA B N 1
ATOM 9609 C CA . ALA B 1 221 ? -11.234 -5.93 -26.141 1 92.88 221 ALA B CA 1
ATOM 9610 C C . ALA B 1 221 ? -10.148 -5.777 -27.203 1 92.88 221 ALA B C 1
ATOM 9612 O O . ALA B 1 221 ? -9.977 -6.652 -28.047 1 92.88 221 ALA B O 1
ATOM 9613 N N . THR B 1 222 ? -9.383 -4.785 -27.016 1 92.19 222 THR B N 1
ATOM 9614 C CA . THR B 1 222 ? -8.32 -4.523 -27.969 1 92.19 222 THR B CA 1
ATOM 9615 C C . THR B 1 222 ? -7.215 -5.57 -27.859 1 92.19 222 THR B C 1
ATOM 9617 O O . THR B 1 222 ? -6.652 -6.008 -28.859 1 92.19 222 THR B O 1
ATOM 9620 N N . ALA B 1 223 ? -6.926 -5.988 -26.688 1 93.62 223 ALA B N 1
ATOM 9621 C CA . ALA B 1 223 ? -5.891 -6.992 -26.469 1 93.62 223 ALA B CA 1
ATOM 9622 C C . ALA B 1 223 ? -6.316 -8.352 -27 1 93.62 223 ALA B C 1
ATOM 9624 O O . ALA B 1 223 ? -5.5 -9.086 -27.562 1 93.62 223 ALA B O 1
ATOM 9625 N N . VAL B 1 224 ? -7.562 -8.68 -26.844 1 95.12 224 VAL B N 1
ATOM 9626 C CA . VAL B 1 224 ? -8.07 -9.945 -27.359 1 95.12 224 VAL B CA 1
ATOM 9627 C C . VAL B 1 224 ? -7.984 -9.953 -28.891 1 95.12 224 VAL B C 1
ATOM 9629 O O . VAL B 1 224 ? -7.547 -10.938 -29.484 1 95.12 224 VAL B O 1
ATOM 9632 N N . LYS B 1 225 ? -8.344 -8.844 -29.5 1 95.19 225 LYS B N 1
ATOM 9633 C CA . LYS B 1 225 ? -8.289 -8.742 -30.953 1 95.19 225 LYS B CA 1
ATOM 9634 C C . LYS B 1 225 ? -6.859 -8.867 -31.469 1 95.19 225 LYS B C 1
ATOM 9636 O O . LYS B 1 225 ? -6.609 -9.531 -32.469 1 95.19 225 LYS B O 1
ATOM 9641 N N . ALA B 1 226 ? -6.008 -8.297 -30.719 1 94.69 226 ALA B N 1
ATOM 9642 C CA . ALA B 1 226 ? -4.602 -8.359 -31.109 1 94.69 226 ALA B CA 1
ATOM 9643 C C . ALA B 1 226 ? -4.074 -9.789 -31.047 1 94.69 226 ALA B C 1
ATOM 9645 O O . ALA B 1 226 ? -3.314 -10.219 -31.922 1 94.69 226 ALA B O 1
ATOM 9646 N N . GLU B 1 227 ? -4.43 -10.516 -30.062 1 95.75 227 GLU B N 1
ATOM 9647 C CA . GLU B 1 227 ? -3.979 -11.898 -29.922 1 95.75 227 GLU B CA 1
ATOM 9648 C C . GLU B 1 227 ? -4.633 -12.797 -30.969 1 95.75 227 GLU B C 1
ATOM 9650 O O . GLU B 1 227 ? -4.016 -13.758 -31.438 1 95.75 227 GLU B O 1
ATOM 9655 N N . VAL B 1 228 ? -5.875 -12.461 -31.344 1 96.56 228 VAL B N 1
ATOM 9656 C CA . VAL B 1 228 ? -6.535 -13.211 -32.406 1 96.56 228 VAL B CA 1
ATOM 9657 C C . VAL B 1 228 ? -5.809 -12.977 -33.719 1 96.56 228 VAL B C 1
ATOM 9659 O O . VAL B 1 228 ? -5.648 -13.906 -34.531 1 96.56 228 VAL B O 1
ATOM 9662 N N . GLU B 1 229 ? -5.391 -11.789 -33.906 1 95.38 229 GLU B N 1
ATOM 9663 C CA . GLU B 1 229 ? -4.621 -11.477 -35.094 1 95.38 229 GLU B CA 1
ATOM 9664 C C . GLU B 1 229 ? -3.324 -12.281 -35.125 1 95.38 229 GLU B C 1
ATOM 9666 O O . GLU B 1 229 ? -2.904 -12.734 -36.219 1 95.38 229 GLU B O 1
ATOM 9671 N N . LYS B 1 230 ? -2.682 -12.422 -34.062 1 96.19 230 LYS B N 1
ATOM 9672 C CA . LYS B 1 230 ? -1.481 -13.25 -33.969 1 96.19 230 LYS B CA 1
ATOM 9673 C C . LYS B 1 230 ? -1.786 -14.695 -34.344 1 96.19 230 LYS B C 1
ATOM 9675 O O . LYS B 1 230 ? -1.011 -15.344 -35.031 1 96.19 230 LYS B O 1
ATOM 9680 N N . LEU B 1 231 ? -2.918 -15.172 -33.75 1 96.44 231 LEU B N 1
ATOM 9681 C CA . LEU B 1 231 ? -3.301 -16.562 -34 1 96.44 231 LEU B CA 1
ATOM 9682 C C . LEU B 1 231 ? -3.562 -16.797 -35.5 1 96.44 231 LEU B C 1
ATOM 9684 O O . LEU B 1 231 ? -3.145 -17.828 -36.031 1 96.44 231 LEU B O 1
ATOM 9688 N N . VAL B 1 232 ? -4.25 -15.836 -36.125 1 95.94 232 VAL B N 1
ATOM 9689 C CA . VAL B 1 232 ? -4.539 -15.945 -37.531 1 95.94 232 VAL B CA 1
ATOM 9690 C C . VAL B 1 232 ? -3.232 -15.906 -38.344 1 95.94 232 VAL B C 1
ATOM 9692 O O . VAL B 1 232 ? -3.059 -16.656 -39.312 1 95.94 232 VAL B O 1
ATOM 9695 N N . PHE B 1 233 ? -2.318 -15.102 -38.031 1 95.19 233 PHE B N 1
ATOM 9696 C CA . PHE B 1 233 ? -1.011 -15 -38.656 1 95.19 233 PHE B CA 1
ATOM 9697 C C . PHE B 1 233 ? -0.264 -16.328 -38.562 1 95.19 233 PHE B C 1
ATOM 9699 O O . PHE B 1 233 ? 0.285 -16.797 -39.562 1 95.19 233 PHE B O 1
ATOM 9706 N N . LEU B 1 234 ? -0.27 -16.938 -37.406 1 96.06 234 LEU B N 1
ATOM 9707 C CA . LEU B 1 234 ? 0.419 -18.203 -37.188 1 96.06 234 LEU B CA 1
ATOM 9708 C C . LEU B 1 234 ? -0.22 -19.328 -38 1 96.06 234 LEU B C 1
ATOM 9710 O O . LEU B 1 234 ? 0.483 -20.172 -38.562 1 96.06 234 LEU B O 1
ATOM 9714 N N . ARG B 1 235 ? -1.477 -19.328 -38.062 1 94.75 235 ARG B N 1
ATOM 9715 C CA . ARG B 1 235 ? -2.178 -20.359 -38.812 1 94.75 235 ARG B CA 1
ATOM 9716 C C . ARG B 1 235 ? -1.935 -20.203 -40.312 1 94.75 235 ARG B C 1
ATOM 9718 O O . ARG B 1 235 ? -1.859 -21.188 -41.031 1 94.75 235 ARG B O 1
ATOM 9725 N N . ASN B 1 236 ? -1.846 -18.953 -40.75 1 93.69 236 ASN B N 1
ATOM 9726 C CA . ASN B 1 236 ? -1.536 -18.703 -42.156 1 93.69 236 ASN B CA 1
ATOM 9727 C C . ASN B 1 236 ? -0.151 -19.219 -42.531 1 93.69 236 ASN B C 1
ATOM 9729 O O . ASN B 1 236 ? 0.095 -19.578 -43.688 1 93.69 236 ASN B O 1
ATOM 9733 N N . LEU B 1 237 ? 0.709 -19.312 -41.5 1 94.31 237 LEU B N 1
ATOM 9734 C CA . LEU B 1 237 ? 2.049 -19.844 -41.719 1 94.31 237 LEU B CA 1
ATOM 9735 C C . LEU B 1 237 ? 2.076 -21.359 -41.531 1 94.31 237 LEU B C 1
ATOM 9737 O O . LEU B 1 237 ? 3.123 -21.984 -41.688 1 94.31 237 LEU B O 1
ATOM 9741 N N . GLY B 1 238 ? 0.947 -21.875 -41.125 1 92.12 238 GLY B N 1
ATOM 9742 C CA . GLY B 1 238 ? 0.858 -23.297 -40.875 1 92.12 238 GLY B CA 1
ATOM 9743 C C . GLY B 1 238 ? 1.518 -23.75 -39.594 1 92.12 238 GLY B C 1
ATOM 9744 O O . GLY B 1 238 ? 1.962 -24.891 -39.469 1 92.12 238 GLY B O 1
ATOM 9745 N N . ALA B 1 239 ? 1.642 -22.938 -38.656 1 92.69 239 ALA B N 1
ATOM 9746 C CA . ALA B 1 239 ? 2.338 -23.234 -37.406 1 92.69 239 ALA B CA 1
ATOM 9747 C C . ALA B 1 239 ? 1.588 -24.281 -36.594 1 92.69 239 ALA B C 1
ATOM 9749 O O . ALA B 1 239 ? 2.191 -25.016 -35.781 1 92.69 239 ALA B O 1
ATOM 9750 N N . ASP B 1 240 ? 0.286 -24.406 -36.75 1 89.06 240 ASP B N 1
ATOM 9751 C CA . ASP B 1 240 ? -0.525 -25.328 -35.938 1 89.06 240 ASP B CA 1
ATOM 9752 C C . ASP B 1 240 ? -0.474 -26.734 -36.531 1 89.06 240 ASP B C 1
ATOM 9754 O O . ASP B 1 240 ? -0.887 -27.703 -35.875 1 89.06 240 ASP B O 1
ATOM 9758 N N . GLU B 1 241 ? 0.109 -26.828 -37.688 1 88.5 241 GLU B N 1
ATOM 9759 C CA . GLU B 1 241 ? 0.134 -28.125 -38.344 1 88.5 241 GLU B CA 1
ATOM 9760 C C . GLU B 1 241 ? 1.545 -28.703 -38.375 1 88.5 241 GLU B C 1
ATOM 9762 O O . GLU B 1 241 ? 1.755 -29.812 -38.844 1 88.5 241 GLU B O 1
ATOM 9767 N N . LEU B 1 242 ? 2.414 -28 -37.75 1 89.62 242 LEU B N 1
ATOM 9768 C CA . LEU B 1 242 ? 3.799 -28.469 -37.75 1 89.62 242 LEU B CA 1
ATOM 9769 C C . LEU B 1 242 ? 3.955 -29.703 -36.875 1 89.62 242 LEU B C 1
ATOM 9771 O O . LEU B 1 242 ? 3.402 -29.766 -35.75 1 89.62 242 LEU B O 1
ATOM 9775 N N . ASP B 1 243 ? 4.531 -30.656 -37.375 1 86.12 243 ASP B N 1
ATOM 9776 C CA . ASP B 1 243 ? 4.812 -31.859 -36.625 1 86.12 243 ASP B CA 1
ATOM 9777 C C . ASP B 1 243 ? 6.184 -31.766 -35.938 1 86.12 243 ASP B C 1
ATOM 9779 O O . ASP B 1 243 ? 7.211 -31.953 -36.594 1 86.12 243 ASP B O 1
ATOM 9783 N N . MET B 1 244 ? 6.207 -31.516 -34.75 1 86.44 244 MET B N 1
ATOM 9784 C CA . MET B 1 244 ? 7.449 -31.391 -34 1 86.44 244 MET B CA 1
ATOM 9785 C C . MET B 1 244 ? 7.707 -32.625 -33.156 1 86.44 244 MET B C 1
ATOM 9787 O O . MET B 1 244 ? 8.609 -32.656 -32.312 1 86.44 244 MET B O 1
ATOM 9791 N N . SER B 1 245 ? 6.973 -33.719 -33.344 1 83 245 SER B N 1
ATOM 9792 C CA . SER B 1 245 ? 7.066 -34.906 -32.531 1 83 245 SER B CA 1
ATOM 9793 C C . SER B 1 245 ? 8.383 -35.625 -32.75 1 83 245 SER B C 1
ATOM 9795 O O . SER B 1 245 ? 8.797 -36.469 -31.922 1 83 245 SER B O 1
ATOM 9797 N N . VAL B 1 246 ? 9.062 -35.188 -33.812 1 84.5 246 VAL B N 1
ATOM 9798 C CA . VAL B 1 246 ? 10.328 -35.812 -34.125 1 84.5 246 VAL B CA 1
ATOM 9799 C C . VAL B 1 246 ? 11.414 -35.375 -33.156 1 84.5 246 VAL B C 1
ATOM 9801 O O . VAL B 1 246 ? 12.438 -36.031 -33 1 84.5 246 VAL B O 1
ATOM 9804 N N . LEU B 1 247 ? 11.164 -34.312 -32.531 1 87.69 247 LEU B N 1
ATOM 9805 C CA . LEU B 1 247 ? 12.117 -33.812 -31.562 1 87.69 247 LEU B CA 1
ATOM 9806 C C . LEU B 1 247 ? 11.633 -34.094 -30.141 1 87.69 247 LEU B C 1
ATOM 9808 O O . LEU B 1 247 ? 10.43 -34 -29.859 1 87.69 247 LEU B O 1
ATOM 9812 N N . PRO B 1 248 ? 12.555 -34.469 -29.312 1 81.62 248 PRO B N 1
ATOM 9813 C CA . PRO B 1 248 ? 12.164 -34.562 -27.906 1 81.62 248 PRO B CA 1
ATOM 9814 C C . PRO B 1 248 ? 11.625 -33.25 -27.359 1 81.62 248 PRO B C 1
ATOM 9816 O O . PRO B 1 248 ? 12.031 -32.156 -27.828 1 81.62 248 PRO B O 1
ATOM 9819 N N . ALA B 1 249 ? 10.742 -33.344 -26.422 1 78.06 249 ALA B N 1
ATOM 9820 C CA . ALA B 1 249 ? 10.055 -32.156 -25.875 1 78.06 249 ALA B CA 1
ATOM 9821 C C . ALA B 1 249 ? 11.039 -31.172 -25.281 1 78.06 249 ALA B C 1
ATOM 9823 O O . ALA B 1 249 ? 10.875 -29.953 -25.406 1 78.06 249 ALA B O 1
ATOM 9824 N N . GLU B 1 250 ? 12.047 -31.625 -24.672 1 76.19 250 GLU B N 1
ATOM 9825 C CA . GLU B 1 250 ? 13.023 -30.766 -24.016 1 76.19 250 GLU B CA 1
ATOM 9826 C C . GLU B 1 250 ? 13.836 -29.969 -25.031 1 76.19 250 GLU B C 1
ATOM 9828 O O . GLU B 1 250 ? 14.172 -28.812 -24.797 1 76.19 250 GLU B O 1
ATOM 9833 N N . ARG B 1 251 ? 14.18 -30.609 -26.094 1 84.56 251 ARG B N 1
ATOM 9834 C CA . ARG B 1 251 ? 14.922 -29.938 -27.141 1 84.56 251 ARG B CA 1
ATOM 9835 C C . ARG B 1 251 ? 14.094 -28.812 -27.766 1 84.56 251 ARG B C 1
ATOM 9837 O O . ARG B 1 251 ? 14.609 -27.734 -28.062 1 84.56 251 ARG B O 1
ATOM 9844 N N . ARG B 1 252 ? 12.859 -29.141 -27.969 1 86.88 252 ARG B N 1
ATOM 9845 C CA . ARG B 1 252 ? 11.953 -28.141 -28.516 1 86.88 252 ARG B CA 1
ATOM 9846 C C . ARG B 1 252 ? 11.875 -26.922 -27.609 1 86.88 252 ARG B C 1
ATOM 9848 O O . ARG B 1 252 ? 11.977 -25.781 -28.094 1 86.88 252 ARG B O 1
ATOM 9855 N N . ARG B 1 253 ? 11.711 -27.203 -26.391 1 83.19 253 ARG B N 1
ATOM 9856 C CA . ARG B 1 253 ? 11.594 -26.125 -25.422 1 83.19 253 ARG B CA 1
ATOM 9857 C C . ARG B 1 253 ? 12.875 -25.297 -25.375 1 83.19 253 ARG B C 1
ATOM 9859 O O . ARG B 1 253 ? 12.82 -24.062 -25.266 1 83.19 253 ARG B O 1
ATOM 9866 N N . PHE B 1 254 ? 13.945 -26.016 -25.469 1 81.75 254 PHE B N 1
ATOM 9867 C CA . PHE B 1 254 ? 15.242 -25.359 -25.438 1 81.75 254 PHE B CA 1
ATOM 9868 C C . PHE B 1 254 ? 15.406 -24.422 -26.625 1 81.75 254 PHE B C 1
ATOM 9870 O O . PHE B 1 254 ? 15.758 -23.25 -26.469 1 81.75 254 PHE B O 1
ATOM 9877 N N . LEU B 1 255 ? 15.188 -24.891 -27.766 1 87.5 255 LEU B N 1
ATOM 9878 C CA . LEU B 1 255 ? 15.367 -24.094 -28.984 1 87.5 255 LEU B CA 1
ATOM 9879 C C . LEU B 1 255 ? 14.406 -22.906 -29 1 87.5 255 LEU B C 1
ATOM 9881 O O . LEU B 1 255 ? 14.789 -21.812 -29.406 1 87.5 255 LEU B O 1
ATOM 9885 N N . ALA B 1 256 ? 13.234 -23.156 -28.594 1 89.62 256 ALA B N 1
ATOM 9886 C CA . ALA B 1 256 ? 12.258 -22.078 -28.547 1 89.62 256 ALA B CA 1
ATOM 9887 C C . ALA B 1 256 ? 12.688 -20.984 -27.562 1 89.62 256 ALA B C 1
ATOM 9889 O O . ALA B 1 256 ? 12.508 -19.797 -27.844 1 89.62 256 ALA B O 1
ATOM 9890 N N . THR B 1 257 ? 13.164 -21.344 -26.469 1 85.25 257 THR B N 1
ATOM 9891 C CA . THR B 1 257 ? 13.625 -20.391 -25.469 1 85.25 257 THR B CA 1
ATOM 9892 C C . THR B 1 257 ? 14.781 -19.562 -26.016 1 85.25 257 THR B C 1
ATOM 9894 O O . THR B 1 257 ? 14.82 -18.344 -25.812 1 85.25 257 THR B O 1
ATOM 9897 N N . VAL B 1 258 ? 15.695 -20.203 -26.703 1 84.25 258 VAL B N 1
ATOM 9898 C CA . VAL B 1 258 ? 16.812 -19.5 -27.312 1 84.25 258 VAL B CA 1
ATOM 9899 C C . VAL B 1 258 ? 16.312 -18.5 -28.344 1 84.25 258 VAL B C 1
ATOM 9901 O O . VAL B 1 258 ? 16.797 -17.359 -28.406 1 84.25 258 VAL B O 1
ATOM 9904 N N . GLY B 1 259 ? 15.398 -18.906 -29.062 1 88.25 259 GLY B N 1
ATOM 9905 C CA . GLY B 1 259 ? 14.852 -18.047 -30.094 1 88.25 259 GLY B CA 1
ATOM 9906 C C . GLY B 1 259 ? 14.164 -16.812 -29.531 1 88.25 259 GLY B C 1
ATOM 9907 O O . GLY B 1 259 ? 14.25 -15.734 -30.125 1 88.25 259 GLY B O 1
ATOM 9908 N N . ARG B 1 260 ? 13.5 -16.953 -28.453 1 87.25 260 ARG B N 1
ATOM 9909 C CA . ARG B 1 260 ? 12.773 -15.844 -27.844 1 87.25 260 ARG B CA 1
ATOM 9910 C C . ARG B 1 260 ? 13.734 -14.844 -27.203 1 87.25 260 ARG B C 1
ATOM 9912 O O . ARG B 1 260 ? 13.406 -13.664 -27.062 1 87.25 260 ARG B O 1
ATOM 9919 N N . ARG B 1 261 ? 14.867 -15.258 -26.891 1 83.06 261 ARG B N 1
ATOM 9920 C CA . ARG B 1 261 ? 15.805 -14.414 -26.156 1 83.06 261 ARG B CA 1
ATOM 9921 C C . ARG B 1 261 ? 16.781 -13.734 -27.094 1 83.06 261 ARG B C 1
ATOM 9923 O O . ARG B 1 261 ? 17.312 -12.656 -26.797 1 83.06 261 ARG B O 1
ATOM 9930 N N . LEU B 1 262 ? 17.062 -14.328 -28.266 1 84 262 LEU B N 1
ATOM 9931 C CA . LEU B 1 262 ? 18.016 -13.766 -29.219 1 84 262 LEU B CA 1
ATOM 9932 C C . LEU B 1 262 ? 17.406 -12.586 -29.969 1 84 262 LEU B C 1
ATOM 9934 O O . LEU B 1 262 ? 16.188 -12.523 -30.156 1 84 262 LEU B O 1
ATOM 9938 N N . THR B 1 263 ? 18.328 -11.648 -30.281 1 83.12 263 THR B N 1
ATOM 9939 C CA . THR B 1 263 ? 17.875 -10.539 -31.109 1 83.12 263 THR B CA 1
ATOM 9940 C C . THR B 1 263 ? 17.703 -10.969 -32.562 1 83.12 263 THR B C 1
ATOM 9942 O O . THR B 1 263 ? 18.281 -11.977 -32.969 1 83.12 263 THR B O 1
ATOM 9945 N N . GLY B 1 264 ? 16.906 -10.25 -33.281 1 86.31 264 GLY B N 1
ATOM 9946 C CA . GLY B 1 264 ? 16.734 -10.523 -34.688 1 86.31 264 GLY B CA 1
ATOM 9947 C C . GLY B 1 264 ? 18.031 -10.516 -35.469 1 86.31 264 GLY B C 1
ATOM 9948 O O . GLY B 1 264 ? 18.25 -11.367 -36.312 1 86.31 264 GLY B O 1
ATOM 9949 N N . GLN B 1 265 ? 18.938 -9.664 -35 1 83.5 265 GLN B N 1
ATOM 9950 C CA . GLN B 1 265 ? 20.219 -9.547 -35.656 1 83.5 265 GLN B CA 1
ATOM 9951 C C . GLN B 1 265 ? 21.109 -10.758 -35.375 1 83.5 265 GLN B C 1
ATOM 9953 O O . GLN B 1 265 ? 21.781 -11.258 -36.281 1 83.5 265 GLN B O 1
ATOM 9958 N N . ALA B 1 266 ? 21.031 -11.234 -34.219 1 85.88 266 ALA B N 1
ATOM 9959 C CA . ALA B 1 266 ? 21.828 -12.406 -33.844 1 85.88 266 ALA B CA 1
ATOM 9960 C C . ALA B 1 266 ? 21.359 -13.656 -34.562 1 85.88 266 ALA B C 1
ATOM 9962 O O . ALA B 1 266 ? 22.156 -14.508 -34.938 1 85.88 266 ALA B O 1
ATOM 9963 N N . LEU B 1 267 ? 20.109 -13.766 -34.781 1 91 267 LEU B N 1
ATOM 9964 C CA . LEU B 1 267 ? 19.547 -14.914 -35.5 1 91 267 LEU B CA 1
ATOM 9965 C C . LEU B 1 267 ? 19.859 -14.844 -37 1 91 267 LEU B C 1
ATOM 9967 O O . LEU B 1 267 ? 20.141 -15.867 -37.625 1 91 267 LEU B O 1
ATOM 9971 N N . GLU B 1 268 ? 19.875 -13.602 -37.469 1 89.25 268 GLU B N 1
ATOM 9972 C CA . GLU B 1 268 ? 20.188 -13.414 -38.906 1 89.25 268 GLU B CA 1
ATOM 9973 C C . GLU B 1 268 ? 21.625 -13.781 -39.219 1 89.25 268 GLU B C 1
ATOM 9975 O O . GLU B 1 268 ? 21.922 -14.305 -40.281 1 89.25 268 GLU B O 1
ATOM 9980 N N . ARG B 1 269 ? 22.484 -13.617 -38.25 1 87.25 269 ARG B N 1
ATOM 9981 C CA . ARG B 1 269 ? 23.922 -13.859 -38.438 1 87.25 269 ARG B CA 1
ATOM 9982 C C . ARG B 1 269 ? 24.234 -15.344 -38.344 1 87.25 269 ARG B C 1
ATOM 9984 O O . ARG B 1 269 ? 25.281 -15.797 -38.812 1 87.25 269 ARG B O 1
ATOM 9991 N N . ARG B 1 270 ? 23.344 -16.078 -37.812 1 88.62 270 ARG B N 1
ATOM 9992 C CA . ARG B 1 270 ? 23.594 -17.516 -37.594 1 88.62 270 ARG B CA 1
ATOM 9993 C C . ARG B 1 270 ? 23.391 -18.281 -38.906 1 88.62 270 ARG B C 1
ATOM 9995 O O . ARG B 1 270 ? 22.609 -17.859 -39.75 1 88.62 270 ARG B O 1
ATOM 10002 N N . ASP B 1 271 ? 24.078 -19.391 -38.969 1 89.31 271 ASP B N 1
ATOM 10003 C CA . ASP B 1 271 ? 23.938 -20.281 -40.125 1 89.31 271 ASP B CA 1
ATOM 10004 C C . ASP B 1 271 ? 22.531 -20.828 -40.219 1 89.31 271 ASP B C 1
ATOM 10006 O O . ASP B 1 271 ? 21.875 -21.078 -39.188 1 89.31 271 ASP B O 1
ATOM 10010 N N . PRO B 1 272 ? 22.062 -21.016 -41.438 1 91.25 272 PRO B N 1
ATOM 10011 C CA . PRO B 1 272 ? 20.703 -21.516 -41.625 1 91.25 272 PRO B CA 1
ATOM 10012 C C . PRO B 1 272 ? 20.438 -22.828 -40.906 1 91.25 272 PRO B C 1
ATOM 10014 O O . PRO B 1 272 ? 19.328 -23.047 -40.406 1 91.25 272 PRO B O 1
ATOM 10017 N N . GLN B 1 273 ? 21.469 -23.641 -40.812 1 89.69 273 GLN B N 1
ATOM 10018 C CA . GLN B 1 273 ? 21.297 -24.922 -40.156 1 89.69 273 GLN B CA 1
ATOM 10019 C C . GLN B 1 273 ? 20.969 -24.75 -38.688 1 89.69 273 GLN B C 1
ATOM 10021 O O . GLN B 1 273 ? 20.359 -25.625 -38.062 1 89.69 273 GLN B O 1
ATOM 10026 N N . ARG B 1 274 ? 21.344 -23.672 -38.188 1 89.25 274 ARG B N 1
ATOM 10027 C CA . ARG B 1 274 ? 21.062 -23.375 -36.781 1 89.25 274 ARG B CA 1
ATOM 10028 C C . ARG B 1 274 ? 19.859 -22.453 -36.656 1 89.25 274 ARG B C 1
ATOM 10030 O O . ARG B 1 274 ? 19.047 -22.594 -35.75 1 89.25 274 ARG B O 1
ATOM 10037 N N . ARG B 1 275 ? 19.688 -21.578 -37.562 1 93.25 275 ARG B N 1
ATOM 10038 C CA . ARG B 1 275 ? 18.672 -20.531 -37.531 1 93.25 275 ARG B CA 1
ATOM 10039 C C . ARG B 1 275 ? 17.281 -21.109 -37.719 1 93.25 275 ARG B C 1
ATOM 10041 O O . ARG B 1 275 ? 16.359 -20.812 -36.938 1 93.25 275 ARG B O 1
ATOM 10048 N N . TYR B 1 276 ? 17.078 -21.938 -38.656 1 94.69 276 TYR B N 1
ATOM 10049 C CA . TYR B 1 276 ? 15.75 -22.375 -39.062 1 94.69 276 TYR B CA 1
ATOM 10050 C C . TYR B 1 276 ? 15.133 -23.281 -38 1 94.69 276 TYR B C 1
ATOM 10052 O O . TYR B 1 276 ? 13.953 -23.141 -37.656 1 94.69 276 TYR B O 1
ATOM 10060 N N . PRO B 1 277 ? 15.898 -24.25 -37.438 1 93.31 277 PRO B N 1
ATOM 10061 C CA . PRO B 1 277 ? 15.281 -25.047 -36.375 1 93.31 277 PRO B CA 1
ATOM 10062 C C . PRO B 1 277 ? 14.836 -24.188 -35.188 1 93.31 277 PRO B C 1
ATOM 10064 O O . PRO B 1 277 ? 13.781 -24.453 -34.594 1 93.31 277 PRO B O 1
ATOM 10067 N N . ILE B 1 278 ? 15.547 -23.188 -34.875 1 92.69 278 ILE B N 1
ATOM 10068 C CA . ILE B 1 278 ? 15.211 -22.297 -33.781 1 92.69 278 ILE B CA 1
ATOM 10069 C C . ILE B 1 278 ? 13.914 -21.562 -34.094 1 92.69 278 ILE B C 1
ATOM 10071 O O . ILE B 1 278 ? 12.992 -21.531 -33.281 1 92.69 278 ILE B O 1
ATOM 10075 N N . LEU B 1 279 ? 13.844 -21.031 -35.219 1 94.81 279 LEU B N 1
ATOM 10076 C CA . LEU B 1 279 ? 12.68 -20.25 -35.625 1 94.81 279 LEU B CA 1
ATOM 10077 C C . LEU B 1 279 ? 11.445 -21.141 -35.75 1 94.81 279 LEU B C 1
ATOM 10079 O O . LEU B 1 279 ? 10.344 -20.719 -35.375 1 94.81 279 LEU B O 1
ATOM 10083 N N . LEU B 1 280 ? 11.672 -22.312 -36.25 1 94.44 280 LEU B N 1
ATOM 10084 C CA . LEU B 1 280 ? 10.555 -23.234 -36.438 1 94.44 280 LEU B CA 1
ATOM 10085 C C . LEU B 1 280 ? 9.961 -23.641 -35.094 1 94.44 280 LEU B C 1
ATOM 10087 O O . LEU B 1 280 ? 8.742 -23.719 -34.938 1 94.44 280 LEU B O 1
ATOM 10091 N N . THR B 1 281 ? 10.789 -23.938 -34.156 1 93.56 281 THR B N 1
ATOM 10092 C CA . THR B 1 281 ? 10.305 -24.312 -32.812 1 93.56 281 THR B CA 1
ATOM 10093 C C . THR B 1 281 ? 9.602 -23.141 -32.156 1 93.56 281 THR B C 1
ATOM 10095 O O . THR B 1 281 ? 8.633 -23.328 -31.422 1 93.56 281 THR B O 1
ATOM 10098 N N . VAL B 1 282 ? 10.055 -21.938 -32.344 1 93.69 282 VAL B N 1
ATOM 10099 C CA . VAL B 1 282 ? 9.398 -20.75 -31.812 1 93.69 282 VAL B CA 1
ATOM 10100 C C . VAL B 1 282 ? 7.996 -20.625 -32.406 1 93.69 282 VAL B C 1
ATOM 10102 O O . VAL B 1 282 ? 7.039 -20.312 -31.703 1 93.69 282 VAL B O 1
ATOM 10105 N N . LEU B 1 283 ? 7.941 -20.859 -33.656 1 94.31 283 LEU B N 1
ATOM 10106 C CA . LEU B 1 283 ? 6.656 -20.766 -34.344 1 94.31 283 LEU B CA 1
ATOM 10107 C C . LEU B 1 283 ? 5.676 -21.797 -33.812 1 94.31 283 LEU B C 1
ATOM 10109 O O . LEU B 1 283 ? 4.52 -21.484 -33.531 1 94.31 283 LEU B O 1
ATOM 10113 N N . ALA B 1 284 ? 6.125 -22.984 -33.656 1 93.25 284 ALA B N 1
ATOM 10114 C CA . ALA B 1 284 ? 5.27 -24.062 -33.188 1 93.25 284 ALA B CA 1
ATOM 10115 C C . ALA B 1 284 ? 4.797 -23.797 -31.766 1 93.25 284 ALA B C 1
ATOM 10117 O O . ALA B 1 284 ? 3.617 -23.969 -31.453 1 93.25 284 ALA B O 1
ATOM 10118 N N . GLN B 1 285 ? 5.664 -23.438 -30.969 1 91.75 285 GLN B N 1
ATOM 10119 C CA . GLN B 1 285 ? 5.312 -23.156 -29.594 1 91.75 285 GLN B CA 1
ATOM 10120 C C . GLN B 1 285 ? 4.398 -21.938 -29.484 1 91.75 285 GLN B C 1
ATOM 10122 O O . GLN B 1 285 ? 3.504 -21.891 -28.641 1 91.75 285 GLN B O 1
ATOM 10127 N N . SER B 1 286 ? 4.641 -20.922 -30.281 1 94.19 286 SER B N 1
ATOM 10128 C CA . SER B 1 286 ? 3.814 -19.719 -30.266 1 94.19 286 SER B CA 1
ATOM 10129 C C . SER B 1 286 ? 2.377 -20.031 -30.656 1 94.19 286 SER B C 1
ATOM 10131 O O . SER B 1 286 ? 1.44 -19.391 -30.172 1 94.19 286 SER B O 1
ATOM 10133 N N . ALA B 1 287 ? 2.203 -20.969 -31.547 1 94 287 ALA B N 1
ATOM 10134 C CA . ALA B 1 287 ? 0.856 -21.344 -31.969 1 94 287 ALA B CA 1
ATOM 10135 C C . ALA B 1 287 ? 0.038 -21.844 -30.781 1 94 287 ALA B C 1
ATOM 10137 O O . ALA B 1 287 ? -1.141 -21.5 -30.641 1 94 287 ALA B O 1
ATOM 10138 N N . THR B 1 288 ? 0.667 -22.578 -29.922 1 91.88 288 THR B N 1
ATOM 10139 C CA . THR B 1 288 ? -0.009 -23.109 -28.75 1 91.88 288 THR B CA 1
ATOM 10140 C C . THR B 1 288 ? -0.167 -22.031 -27.688 1 91.88 288 THR B C 1
ATOM 10142 O O . THR B 1 288 ? -1.235 -21.891 -27.078 1 91.88 288 THR B O 1
ATOM 10145 N N . ASP B 1 289 ? 0.865 -21.281 -27.5 1 92.38 289 ASP B N 1
ATOM 10146 C CA . ASP B 1 289 ? 0.862 -20.266 -26.453 1 92.38 289 ASP B CA 1
ATOM 10147 C C . ASP B 1 289 ? -0.167 -19.172 -26.75 1 92.38 289 ASP B C 1
ATOM 10149 O O . ASP B 1 289 ? -0.894 -18.75 -25.844 1 92.38 289 ASP B O 1
ATOM 10153 N N . VAL B 1 290 ? -0.206 -18.672 -27.938 1 95.38 290 VAL B N 1
ATOM 10154 C CA . VAL B 1 290 ? -1.115 -17.594 -28.328 1 95.38 290 VAL B CA 1
ATOM 10155 C C . VAL B 1 290 ? -2.559 -18.094 -28.234 1 95.38 290 VAL B C 1
ATOM 10157 O O . VAL B 1 290 ? -3.453 -17.328 -27.844 1 95.38 290 VAL B O 1
ATOM 10160 N N . LEU B 1 291 ? -2.77 -19.344 -28.625 1 95.31 291 LEU B N 1
ATOM 10161 C CA . LEU B 1 291 ? -4.105 -19.922 -28.5 1 95.31 291 LEU B CA 1
ATOM 10162 C C . LEU B 1 291 ? -4.555 -19.922 -27.031 1 95.31 291 LEU B C 1
ATOM 10164 O O . LEU B 1 291 ? -5.676 -19.516 -26.734 1 95.31 291 LEU B O 1
ATOM 10168 N N . ASP B 1 292 ? -3.732 -20.359 -26.203 1 93.81 292 ASP B N 1
ATOM 10169 C CA . ASP B 1 292 ? -4.023 -20.344 -24.766 1 93.81 292 ASP B CA 1
ATOM 10170 C C . ASP B 1 292 ? -4.309 -18.938 -24.281 1 93.81 292 ASP B C 1
ATOM 10172 O O . ASP B 1 292 ? -5.207 -18.719 -23.453 1 93.81 292 ASP B O 1
ATOM 10176 N N . GLU B 1 293 ? -3.559 -18 -24.781 1 94.25 293 GLU B N 1
ATOM 10177 C CA . GLU B 1 293 ? -3.703 -16.609 -24.359 1 94.25 293 GLU B CA 1
ATOM 10178 C C . GLU B 1 293 ? -5.039 -16.031 -24.828 1 94.25 293 GLU B C 1
ATOM 10180 O O . GLU B 1 293 ? -5.68 -15.273 -24.094 1 94.25 293 GLU B O 1
ATOM 10185 N N . VAL B 1 294 ? -5.414 -16.359 -26.016 1 95.88 294 VAL B N 1
ATOM 10186 C CA . VAL B 1 294 ? -6.684 -15.867 -26.547 1 95.88 294 VAL B CA 1
ATOM 10187 C C . VAL B 1 294 ? -7.828 -16.359 -25.656 1 95.88 294 VAL B C 1
ATOM 10189 O O . VAL B 1 294 ? -8.703 -15.578 -25.281 1 95.88 294 VAL B O 1
ATOM 10192 N N . VAL B 1 295 ? -7.789 -17.625 -25.328 1 95.44 295 VAL B N 1
ATOM 10193 C CA . VAL B 1 295 ? -8.859 -18.203 -24.531 1 95.44 295 VAL B CA 1
ATOM 10194 C C . VAL B 1 295 ? -8.828 -17.625 -23.125 1 95.44 295 VAL B C 1
ATOM 10196 O O . VAL B 1 295 ? -9.875 -17.328 -22.547 1 95.44 295 VAL B O 1
ATOM 10199 N N . GLN B 1 296 ? -7.691 -17.5 -22.625 1 93.38 296 GLN B N 1
ATOM 10200 C CA . GLN B 1 296 ? -7.535 -16.922 -21.297 1 93.38 296 GLN B CA 1
ATOM 10201 C C . GLN B 1 296 ? -8.062 -15.492 -21.25 1 93.38 296 GLN B C 1
ATOM 10203 O O . GLN B 1 296 ? -8.766 -15.117 -20.312 1 93.38 296 GLN B O 1
ATOM 10208 N N . LEU B 1 297 ? -7.715 -14.664 -22.219 1 94.88 297 LEU B N 1
ATOM 10209 C CA . LEU B 1 297 ? -8.156 -13.273 -22.281 1 94.88 297 LEU B CA 1
ATOM 10210 C C . LEU B 1 297 ? -9.672 -13.195 -22.453 1 94.88 297 LEU B C 1
ATOM 10212 O O . LEU B 1 297 ? -10.312 -12.305 -21.891 1 94.88 297 LEU B O 1
ATOM 10216 N N . PHE B 1 298 ? -10.203 -14.141 -23.234 1 94.56 298 PHE B N 1
ATOM 10217 C CA . PHE B 1 298 ? -11.648 -14.227 -23.406 1 94.56 298 PHE B CA 1
ATOM 10218 C C . PHE B 1 298 ? -12.336 -14.445 -22.062 1 94.56 298 PHE B C 1
ATOM 10220 O O . PHE B 1 298 ? -13.266 -13.711 -21.703 1 94.56 298 PHE B O 1
ATOM 10227 N N . ASP B 1 299 ? -11.867 -15.367 -21.375 1 92.62 299 ASP B N 1
ATOM 10228 C CA . ASP B 1 299 ? -12.414 -15.688 -20.062 1 92.62 299 ASP B CA 1
ATOM 10229 C C . ASP B 1 299 ? -12.305 -14.5 -19.109 1 92.62 299 ASP B C 1
ATOM 10231 O O . ASP B 1 299 ? -13.273 -14.141 -18.438 1 92.62 299 ASP B O 1
ATOM 10235 N N . GLN B 1 300 ? -11.172 -13.875 -19.109 1 91.75 300 GLN B N 1
ATOM 10236 C CA . GLN B 1 300 ? -10.906 -12.789 -18.172 1 91.75 300 GLN B CA 1
ATOM 10237 C C . GLN B 1 300 ? -11.727 -11.555 -18.516 1 91.75 300 GLN B C 1
ATOM 10239 O O . GLN B 1 300 ? -12.203 -10.852 -17.625 1 91.75 300 GLN B O 1
ATOM 10244 N N . ALA B 1 301 ? -11.805 -11.242 -19.766 1 93.56 301 ALA B N 1
ATOM 10245 C CA . ALA B 1 301 ? -12.562 -10.07 -20.188 1 93.56 301 ALA B CA 1
ATOM 10246 C C . ALA B 1 301 ? -14.039 -10.203 -19.844 1 93.56 301 ALA B C 1
ATOM 10248 O O . ALA B 1 301 ? -14.664 -9.258 -19.344 1 93.56 301 ALA B O 1
ATOM 10249 N N . ILE B 1 302 ? -14.586 -11.375 -20.094 1 93.69 302 ILE B N 1
ATOM 10250 C CA . ILE B 1 302 ? -15.992 -11.625 -19.781 1 93.69 302 ILE B CA 1
ATOM 10251 C C . ILE B 1 302 ? -16.203 -11.594 -18.281 1 93.69 302 ILE B C 1
ATOM 10253 O O . ILE B 1 302 ? -17.172 -11.008 -17.797 1 93.69 302 ILE B O 1
ATOM 10257 N N . SER B 1 303 ? -15.328 -12.219 -17.562 1 91 303 SER B N 1
ATOM 10258 C CA . SER B 1 303 ? -15.438 -12.273 -16.109 1 91 303 SER B CA 1
ATOM 10259 C C . SER B 1 303 ? -15.344 -10.883 -15.492 1 91 303 SER B C 1
ATOM 10261 O O . SER B 1 303 ? -16 -10.602 -14.484 1 91 303 SER B O 1
ATOM 10263 N N . ALA B 1 304 ? -14.508 -10.07 -16.016 1 88.69 304 ALA B N 1
ATOM 10264 C CA . ALA B 1 304 ? -14.367 -8.703 -15.516 1 88.69 304 ALA B CA 1
ATOM 10265 C C . ALA B 1 304 ? -15.672 -7.926 -15.664 1 88.69 304 ALA B C 1
ATOM 10267 O O . ALA B 1 304 ? -16.062 -7.18 -14.766 1 88.69 304 ALA B O 1
ATOM 10268 N N . ARG B 1 305 ? -16.328 -8.094 -16.781 1 91.38 305 ARG B N 1
ATOM 10269 C CA . ARG B 1 305 ? -17.594 -7.391 -17.016 1 91.38 305 ARG B CA 1
ATOM 10270 C C . ARG B 1 305 ? -18.703 -7.953 -16.125 1 91.38 305 ARG B C 1
ATOM 10272 O O . ARG B 1 305 ? -19.578 -7.215 -15.688 1 91.38 305 ARG B O 1
ATOM 10279 N N . LEU B 1 306 ? -18.641 -9.227 -15.906 1 90.31 306 LEU B N 1
ATOM 10280 C CA . LEU B 1 306 ? -19.594 -9.852 -15.008 1 90.31 306 LEU B CA 1
ATOM 10281 C C . LEU B 1 306 ? -19.438 -9.336 -13.586 1 90.31 306 LEU B C 1
ATOM 10283 O O . LEU B 1 306 ? -20.422 -9.047 -12.906 1 90.31 306 LEU B O 1
ATOM 10287 N N . SER B 1 307 ? -18.266 -9.258 -13.195 1 86.38 307 SER B N 1
ATOM 10288 C CA . SER B 1 307 ? -17.969 -8.75 -11.859 1 86.38 307 SER B CA 1
ATOM 10289 C C . SER B 1 307 ? -18.422 -7.293 -11.711 1 86.38 307 SER B C 1
ATOM 10291 O O . SER B 1 307 ? -18.938 -6.898 -10.672 1 86.38 307 SER B O 1
ATOM 10293 N N . LYS B 1 308 ? -18.188 -6.496 -12.695 1 86.56 308 LYS B N 1
ATOM 10294 C CA . LYS B 1 308 ? -18.641 -5.105 -12.695 1 86.56 308 LYS B CA 1
ATOM 10295 C C . LYS B 1 308 ? -20.156 -5.02 -12.609 1 86.56 308 LYS B C 1
ATOM 10297 O O . LYS B 1 308 ? -20.688 -4.172 -11.891 1 86.56 308 LYS B O 1
ATOM 10302 N N . ALA B 1 309 ? -20.844 -5.871 -13.367 1 88.69 309 ALA B N 1
ATOM 10303 C CA . ALA B 1 309 ? -22.297 -5.926 -13.336 1 88.69 309 ALA B CA 1
ATOM 10304 C C . ALA B 1 309 ? -22.797 -6.309 -11.945 1 88.69 309 ALA B C 1
ATOM 10306 O O . ALA B 1 309 ? -23.797 -5.77 -11.461 1 88.69 309 ALA B O 1
ATOM 10307 N N . GLU B 1 310 ? -22.125 -7.254 -11.359 1 84.31 310 GLU B N 1
ATOM 10308 C CA . GLU B 1 310 ? -22.5 -7.691 -10.016 1 84.31 310 GLU B CA 1
ATOM 10309 C C . GLU B 1 310 ? -22.359 -6.559 -9.008 1 84.31 310 GLU B C 1
ATOM 10311 O O . GLU B 1 310 ? -23.203 -6.41 -8.117 1 84.31 310 GLU B O 1
ATOM 10316 N N . ARG B 1 311 ? -21.359 -5.797 -9.094 1 78.88 311 ARG B N 1
ATOM 10317 C CA . ARG B 1 311 ? -21.141 -4.676 -8.188 1 78.88 311 ARG B CA 1
ATOM 10318 C C . ARG B 1 311 ? -22.219 -3.602 -8.383 1 78.88 311 ARG B C 1
ATOM 10320 O O . ARG B 1 311 ? -22.734 -3.051 -7.406 1 78.88 311 ARG B O 1
ATOM 10327 N N . ARG B 1 312 ? -22.5 -3.311 -9.57 1 81.81 312 ARG B N 1
ATOM 10328 C CA . ARG B 1 312 ? -23.547 -2.34 -9.883 1 81.81 312 ARG B CA 1
ATOM 10329 C C . ARG B 1 312 ? -24.906 -2.793 -9.336 1 81.81 312 ARG B C 1
ATOM 10331 O O . ARG B 1 312 ? -25.656 -1.989 -8.781 1 81.81 312 ARG B O 1
ATOM 10338 N N . MET B 1 313 ? -25.156 -4.047 -9.547 1 80.31 313 MET B N 1
ATOM 10339 C CA . MET B 1 313 ? -26.406 -4.609 -9.07 1 80.31 313 MET B CA 1
ATOM 10340 C C . MET B 1 313 ? -26.5 -4.523 -7.551 1 80.31 313 MET B C 1
ATOM 10342 O O . MET B 1 313 ? -27.578 -4.23 -7.004 1 80.31 313 MET B O 1
ATOM 10346 N N . ARG B 1 314 ? -25.422 -4.711 -6.879 1 75.31 314 ARG B N 1
ATOM 10347 C CA . ARG B 1 314 ? -25.406 -4.637 -5.422 1 75.31 314 ARG B CA 1
ATOM 10348 C C . ARG B 1 314 ? -25.703 -3.221 -4.945 1 75.31 314 ARG B C 1
ATOM 10350 O O . ARG B 1 314 ? -26.453 -3.033 -3.975 1 75.31 314 ARG B O 1
ATOM 10357 N N . ASP B 1 315 ? -25.188 -2.27 -5.594 1 76.75 315 ASP B N 1
ATOM 10358 C CA . ASP B 1 315 ? -25.438 -0.872 -5.262 1 76.75 315 ASP B CA 1
ATOM 10359 C C . ASP B 1 315 ? -26.906 -0.5 -5.516 1 76.75 315 ASP B C 1
ATOM 10361 O O . ASP B 1 315 ? -27.516 0.212 -4.715 1 76.75 315 ASP B O 1
ATOM 10365 N N . GLU B 1 316 ? -27.438 -0.998 -6.609 1 77.88 316 GLU B N 1
ATOM 10366 C CA . GLU B 1 316 ? -28.828 -0.717 -6.949 1 77.88 316 GLU B CA 1
ATOM 10367 C C . GLU B 1 316 ? -29.781 -1.387 -5.965 1 77.88 316 GLU B C 1
ATOM 10369 O O . GLU B 1 316 ? -30.828 -0.825 -5.621 1 77.88 316 GLU B O 1
ATOM 10374 N N . LEU B 1 317 ? -29.453 -2.543 -5.555 1 76.69 317 LEU B N 1
ATOM 10375 C CA . LEU B 1 317 ? -30.281 -3.26 -4.59 1 76.69 317 LEU B CA 1
ATOM 10376 C C . LEU B 1 317 ? -30.297 -2.545 -3.242 1 76.69 317 LEU B C 1
ATOM 10378 O O . LEU B 1 317 ? -31.312 -2.512 -2.559 1 76.69 317 LEU B O 1
ATOM 10382 N N . ALA B 1 318 ? -29.172 -1.992 -2.896 1 74.31 318 ALA B N 1
ATOM 10383 C CA . ALA B 1 318 ? -29.109 -1.235 -1.65 1 74.31 318 ALA B CA 1
ATOM 10384 C C . ALA B 1 318 ? -30 0.006 -1.709 1 74.31 318 ALA B C 1
ATOM 10386 O O . ALA B 1 318 ? -30.672 0.333 -0.738 1 74.31 318 ALA B O 1
ATOM 10387 N N . GLU B 1 319 ? -30.016 0.663 -2.766 1 77.44 319 GLU B N 1
ATOM 10388 C CA . GLU B 1 319 ? -30.859 1.839 -2.949 1 77.44 319 GLU B CA 1
ATOM 10389 C C . GLU B 1 319 ? -32.344 1.459 -2.973 1 77.44 319 GLU B C 1
ATOM 10391 O O . GLU B 1 319 ? -33.188 2.199 -2.463 1 77.44 319 GLU B O 1
ATOM 10396 N N . ARG B 1 320 ? -32.656 0.331 -3.553 1 76.56 320 ARG B N 1
ATOM 10397 C CA . ARG B 1 320 ? -34.031 -0.171 -3.584 1 76.56 320 ARG B CA 1
ATOM 10398 C C . ARG B 1 320 ? -34.5 -0.533 -2.184 1 76.56 320 ARG B C 1
ATOM 10400 O O . ARG B 1 320 ? -35.688 -0.348 -1.86 1 76.56 320 ARG B O 1
ATOM 10407 N N . GLY B 1 321 ? -33.625 -1.052 -1.481 1 74.38 321 GLY B N 1
ATOM 10408 C CA . GLY B 1 321 ? -33.969 -1.367 -0.105 1 74.38 321 GLY B CA 1
ATOM 10409 C C . GLY B 1 321 ? -34.344 -0.144 0.715 1 74.38 321 GLY B C 1
ATOM 10410 O O . GLY B 1 321 ? -35.281 -0.178 1.504 1 74.38 321 GLY B O 1
ATOM 10411 N N . LYS B 1 322 ? -33.719 0.954 0.434 1 75.31 322 LYS B N 1
ATOM 10412 C CA . LYS B 1 322 ? -34 2.209 1.127 1 75.31 322 LYS B CA 1
ATOM 10413 C C . LYS B 1 322 ? -35.312 2.797 0.682 1 75.31 322 LYS B C 1
ATOM 10415 O O . LYS B 1 322 ? -36.156 3.195 1.514 1 75.31 322 LYS B O 1
ATOM 10420 N N . ALA B 1 323 ? -35.531 2.732 -0.56 1 74.38 323 ALA B N 1
ATOM 10421 C CA . ALA B 1 323 ? -36.719 3.367 -1.138 1 74.38 323 ALA B CA 1
ATOM 10422 C C . ALA B 1 323 ? -37.969 2.543 -0.864 1 74.38 323 ALA B C 1
ATOM 10424 O O . ALA B 1 323 ? -39.062 3.082 -0.824 1 74.38 323 ALA B O 1
ATOM 10425 N N . GLY B 1 324 ? -37.781 1.282 -0.609 1 76.94 324 GLY B N 1
ATOM 10426 C CA . GLY B 1 324 ? -38.906 0.389 -0.501 1 76.94 324 GLY B CA 1
ATOM 10427 C C . GLY B 1 324 ? -39.469 0.305 0.906 1 76.94 324 GLY B C 1
ATOM 10428 O O . GLY B 1 324 ? -40.5 -0.358 1.138 1 76.94 324 GLY B O 1
ATOM 10429 N N . GLU B 1 325 ? -38.938 1.078 1.758 1 79.19 325 GLU B N 1
ATOM 10430 C CA . GLU B 1 325 ? -39.344 0.939 3.148 1 79.19 325 GLU B CA 1
ATOM 10431 C C . GLU B 1 325 ? -40.781 1.439 3.346 1 79.19 325 GLU B C 1
ATOM 10433 O O . GLU B 1 325 ? -41.562 0.818 4.062 1 79.19 325 GLU B O 1
ATOM 10438 N N . ASP B 1 326 ? -41.062 2.531 2.729 1 80.25 326 ASP B N 1
ATOM 10439 C CA . ASP B 1 326 ? -42.438 3.062 2.852 1 80.25 326 ASP B CA 1
ATOM 10440 C C . ASP B 1 326 ? -43.469 2.104 2.248 1 80.25 326 ASP B C 1
ATOM 10442 O O . ASP B 1 326 ? -44.531 1.929 2.793 1 80.25 326 ASP B O 1
ATOM 10446 N N . ARG B 1 327 ? -43.125 1.537 1.215 1 86.38 327 ARG B N 1
ATOM 10447 C CA . ARG B 1 327 ? -44 0.575 0.544 1 86.38 327 ARG B CA 1
ATOM 10448 C C . ARG B 1 327 ? -44.188 -0.678 1.394 1 86.38 327 ARG B C 1
ATOM 10450 O O . ARG B 1 327 ? -45.281 -1.228 1.464 1 86.38 327 ARG B O 1
ATOM 10457 N N . GLN B 1 328 ? -43.156 -1.016 2 1 85.44 328 GLN B N 1
ATOM 10458 C CA . GLN B 1 328 ? -43.25 -2.174 2.883 1 85.44 328 GLN B CA 1
ATOM 10459 C C . GLN B 1 328 ? -44.188 -1.884 4.066 1 85.44 328 GLN B C 1
ATOM 10461 O O . GLN B 1 328 ? -44.938 -2.758 4.5 1 85.44 328 GLN B O 1
ATOM 10466 N N . GLY B 1 329 ? -44.062 -0.693 4.508 1 85.06 329 GLY B N 1
ATOM 10467 C CA . GLY B 1 329 ? -44.969 -0.287 5.574 1 85.06 329 GLY B CA 1
ATOM 10468 C C . GLY B 1 329 ? -46.438 -0.305 5.164 1 85.06 329 GLY B C 1
ATOM 10469 O O . GLY B 1 329 ? -47.312 -0.747 5.926 1 85.06 329 GLY B O 1
ATOM 10470 N N . LEU B 1 330 ? -46.656 0.141 4.004 1 89.12 330 LEU B N 1
ATOM 10471 C CA . LEU B 1 330 ? -48.031 0.122 3.48 1 89.12 330 LEU B CA 1
ATOM 10472 C C . LEU B 1 330 ? -48.531 -1.309 3.357 1 89.12 330 LEU B C 1
ATOM 10474 O O . LEU B 1 330 ? -49.688 -1.59 3.693 1 89.12 330 LEU B O 1
ATOM 10478 N N . LEU B 1 331 ? -47.719 -2.141 2.873 1 90.62 331 LEU B N 1
ATOM 10479 C CA . LEU B 1 331 ? -48.094 -3.539 2.736 1 90.62 331 LEU B CA 1
ATOM 10480 C C . LEU B 1 331 ? -48.469 -4.133 4.09 1 90.62 331 LEU B C 1
ATOM 10482 O O . LEU B 1 331 ? -49.438 -4.883 4.199 1 90.62 331 LEU B O 1
ATOM 10486 N N . ASP B 1 332 ? -47.719 -3.814 4.996 1 89.5 332 ASP B N 1
ATOM 10487 C CA . ASP B 1 332 ? -48.031 -4.316 6.332 1 89.5 332 ASP B CA 1
ATOM 10488 C C . ASP B 1 332 ? -49.406 -3.834 6.801 1 89.5 332 ASP B C 1
ATOM 10490 O O . ASP B 1 332 ? -50.156 -4.594 7.414 1 89.5 332 ASP B O 1
ATOM 10494 N N . ASP B 1 333 ? -49.656 -2.604 6.531 1 90.56 333 ASP B N 1
ATOM 10495 C CA . ASP B 1 333 ? -50.969 -2.041 6.906 1 90.56 333 ASP B CA 1
ATOM 10496 C C . ASP B 1 333 ? -52.094 -2.719 6.148 1 90.56 333 ASP B C 1
ATOM 10498 O O . ASP B 1 333 ? -53.156 -2.967 6.715 1 90.56 333 ASP B O 1
ATOM 10502 N N . LEU B 1 334 ? -51.906 -2.961 4.938 1 92.06 334 LEU B N 1
ATOM 10503 C CA . LEU B 1 334 ? -52.875 -3.643 4.117 1 92.06 334 LEU B CA 1
ATOM 10504 C C . LEU B 1 334 ? -53.125 -5.062 4.621 1 92.06 334 LEU B C 1
ATOM 10506 O O . LEU B 1 334 ? -54.281 -5.504 4.73 1 92.06 334 LEU B O 1
ATOM 10510 N N . LEU B 1 335 ? -52.031 -5.691 4.902 1 91.88 335 LEU B N 1
ATOM 10511 C CA . LEU B 1 335 ? -52.125 -7.078 5.344 1 91.88 335 LEU B CA 1
ATOM 10512 C C . LEU B 1 335 ? -52.844 -7.172 6.684 1 91.88 335 LEU B C 1
ATOM 10514 O O . LEU B 1 335 ? -53.562 -8.156 6.953 1 91.88 335 LEU B O 1
ATOM 10518 N N . ALA B 1 336 ? -52.625 -6.18 7.488 1 90.88 336 ALA B N 1
ATOM 10519 C CA . ALA B 1 336 ? -53.344 -6.141 8.766 1 90.88 336 ALA B CA 1
ATOM 10520 C C . ALA B 1 336 ? -54.844 -6.098 8.562 1 90.88 336 ALA B C 1
ATOM 10522 O O . ALA B 1 336 ? -55.594 -6.652 9.367 1 90.88 336 ALA B O 1
ATOM 10523 N N . ILE B 1 337 ? -55.344 -5.5 7.48 1 91.81 337 ILE B N 1
ATOM 10524 C CA . ILE B 1 337 ? -56.781 -5.379 7.172 1 91.81 337 ILE B CA 1
ATOM 10525 C C . ILE B 1 337 ? -57.25 -6.648 6.477 1 91.81 337 ILE B C 1
ATOM 10527 O O . ILE B 1 337 ? -58.25 -7.238 6.875 1 91.81 337 ILE B O 1
ATOM 10531 N N . VAL B 1 338 ? -56.5 -7.148 5.555 1 92.25 338 VAL B N 1
ATOM 10532 C CA . VAL B 1 338 ? -56.906 -8.242 4.676 1 92.25 338 VAL B CA 1
ATOM 10533 C C . VAL B 1 338 ? -56.875 -9.562 5.434 1 92.25 338 VAL B C 1
ATOM 10535 O O . VAL B 1 338 ? -57.688 -10.453 5.203 1 92.25 338 VAL B O 1
ATOM 10538 N N . CYS B 1 339 ? -55.906 -9.633 6.336 1 90.81 339 CYS B N 1
ATOM 10539 C CA . CYS B 1 339 ? -55.719 -10.914 7.004 1 90.81 339 CYS B CA 1
ATOM 10540 C C . CYS B 1 339 ? -56.531 -10.992 8.281 1 90.81 339 CYS B C 1
ATOM 10542 O O . CYS B 1 339 ? -56.562 -12.031 8.945 1 90.81 339 CYS B O 1
ATOM 10544 N N . ASP B 1 340 ? -57.188 -9.914 8.609 1 90.06 340 ASP B N 1
ATOM 10545 C CA . ASP B 1 340 ? -58.094 -9.93 9.758 1 90.06 340 ASP B CA 1
ATOM 10546 C C . ASP B 1 340 ? -59.375 -10.695 9.445 1 90.06 340 ASP B C 1
ATOM 10548 O O . ASP B 1 340 ? -60.219 -10.227 8.656 1 90.06 340 ASP B O 1
ATOM 10552 N N . LEU B 1 341 ? -59.594 -11.727 10.078 1 88.81 341 LEU B N 1
ATOM 10553 C CA . LEU B 1 341 ? -60.719 -12.617 9.789 1 88.81 341 LEU B CA 1
ATOM 10554 C C . LEU B 1 341 ? -62.031 -12.023 10.305 1 88.81 341 LEU B C 1
ATOM 10556 O O . LEU B 1 341 ? -63.094 -12.453 9.898 1 88.81 341 LEU B O 1
ATOM 10560 N N . GLN B 1 342 ? -62 -11.016 11.18 1 90.19 342 GLN B N 1
ATOM 10561 C CA . GLN B 1 342 ? -63.219 -10.398 11.742 1 90.19 342 GLN B CA 1
ATOM 10562 C C . GLN B 1 342 ? -63.844 -9.406 10.766 1 90.19 342 GLN B C 1
ATOM 10564 O O . GLN B 1 342 ? -65 -9 10.93 1 90.19 342 GLN B O 1
ATOM 10569 N N . ILE B 1 343 ? -63.125 -9.102 9.781 1 92.25 343 ILE B N 1
ATOM 10570 C CA . ILE B 1 343 ? -63.625 -8.172 8.773 1 92.25 343 ILE B CA 1
ATOM 10571 C C . ILE B 1 343 ? -64.188 -8.961 7.586 1 92.25 343 ILE B C 1
ATOM 10573 O O . ILE B 1 343 ? -63.469 -9.703 6.926 1 92.25 343 ILE B O 1
ATOM 10577 N N . PRO B 1 344 ? -65.5 -8.875 7.391 1 90.88 344 PRO B N 1
ATOM 10578 C CA . PRO B 1 344 ? -66.062 -9.594 6.25 1 90.88 344 PRO B CA 1
ATOM 10579 C C . PRO B 1 344 ? -65.5 -9.125 4.914 1 90.88 344 PRO B C 1
ATOM 10581 O O . PRO B 1 344 ? -65 -7.996 4.809 1 90.88 344 PRO B O 1
ATOM 10584 N N . ASP B 1 345 ? -65.438 -9.945 3.895 1 91.44 345 ASP B N 1
ATOM 10585 C CA . ASP B 1 345 ? -64.875 -9.695 2.58 1 91.44 345 ASP B CA 1
ATOM 10586 C C . ASP B 1 345 ? -65.438 -8.43 1.954 1 91.44 345 ASP B C 1
ATOM 10588 O O . ASP B 1 345 ? -64.75 -7.691 1.268 1 91.44 345 ASP B O 1
ATOM 10592 N N . GLU B 1 346 ? -66.688 -8.117 2.279 1 89.88 346 GLU B N 1
ATOM 10593 C CA . GLU B 1 346 ? -67.438 -7.027 1.625 1 89.88 346 GLU B CA 1
ATOM 10594 C C . GLU B 1 346 ? -67 -5.672 2.172 1 89.88 346 GLU B C 1
ATOM 10596 O O . GLU B 1 346 ? -67.125 -4.652 1.498 1 89.88 346 GLU B O 1
ATOM 10601 N N . GLU B 1 347 ? -66.312 -5.664 3.318 1 91.81 347 GLU B N 1
ATOM 10602 C CA . GLU B 1 347 ? -66 -4.406 3.965 1 91.81 347 GLU B CA 1
ATOM 10603 C C . GLU B 1 347 ? -64.5 -4.043 3.695 1 91.81 347 GLU B C 1
ATOM 10605 O O . GLU B 1 347 ? -64.125 -2.904 3.93 1 91.81 347 GLU B O 1
ATOM 10610 N N . ILE B 1 348 ? -63.812 -4.965 3.215 1 92.56 348 ILE B N 1
ATOM 10611 C CA . ILE B 1 348 ? -62.344 -4.801 3.066 1 92.56 348 ILE B CA 1
ATOM 10612 C C . ILE B 1 348 ? -62.062 -3.668 2.084 1 92.56 348 ILE B C 1
ATOM 10614 O O . ILE B 1 348 ? -61.219 -2.803 2.357 1 92.56 348 ILE B O 1
ATOM 10618 N N . GLY B 1 349 ? -62.719 -3.596 0.983 1 92.12 349 GLY B N 1
ATOM 10619 C CA . GLY B 1 349 ? -62.5 -2.562 -0.017 1 92.12 349 GLY B CA 1
ATOM 10620 C C . GLY B 1 349 ? -62.781 -1.163 0.499 1 92.12 349 GLY B C 1
ATOM 10621 O O . GLY B 1 349 ? -62 -0.237 0.244 1 92.12 349 GLY B O 1
ATOM 10622 N N . GLY B 1 350 ? -63.812 -1.042 1.211 1 89.94 350 GLY B N 1
ATOM 10623 C CA . GLY B 1 350 ? -64.188 0.247 1.781 1 89.94 350 GLY B CA 1
ATOM 10624 C C . GLY B 1 350 ? -63.188 0.735 2.822 1 89.94 350 GLY B C 1
ATOM 10625 O O . GLY B 1 350 ? -62.906 1.931 2.896 1 89.94 350 GLY B O 1
ATOM 10626 N N . LEU B 1 351 ? -62.625 -0.175 3.586 1 92.69 351 LEU B N 1
ATOM 10627 C CA . LEU B 1 351 ? -61.656 0.174 4.621 1 92.69 351 LEU B CA 1
ATOM 10628 C C . LEU B 1 351 ? -60.344 0.602 4 1 92.69 351 LEU B C 1
ATOM 10630 O O . LEU B 1 351 ? -59.688 1.517 4.5 1 92.69 351 LEU B O 1
ATOM 10634 N N . ILE B 1 352 ? -59.938 -0.058 2.945 1 93.62 352 ILE B N 1
ATOM 10635 C CA . ILE B 1 352 ? -58.656 0.215 2.309 1 93.62 352 ILE B CA 1
ATOM 10636 C C . ILE B 1 352 ? -58.719 1.534 1.542 1 93.62 352 ILE B C 1
ATOM 10638 O O . ILE B 1 352 ? -57.875 2.398 1.695 1 93.62 352 ILE B O 1
ATOM 10642 N N . ARG B 1 353 ? -59.781 1.713 0.726 1 92.5 353 ARG B N 1
ATOM 10643 C CA . ARG B 1 353 ? -59.938 2.902 -0.108 1 92.5 353 ARG B CA 1
ATOM 10644 C C . ARG B 1 353 ? -60.406 4.094 0.717 1 92.5 353 ARG B C 1
ATOM 10646 O O . ARG B 1 353 ? -60.219 5.246 0.313 1 92.5 353 ARG B O 1
ATOM 10653 N N . GLY B 1 354 ? -60.906 3.877 1.832 1 84.69 354 GLY B N 1
ATOM 10654 C CA . GLY B 1 354 ? -61.5 4.918 2.67 1 84.69 354 GLY B CA 1
ATOM 10655 C C . GLY B 1 354 ? -60.531 5.426 3.732 1 84.69 354 GLY B C 1
ATOM 10656 O O . GLY B 1 354 ? -59.375 5.758 3.438 1 84.69 354 GLY B O 1
ATOM 10657 N N . ASP B 1 355 ? -60.969 5.348 5.07 1 78.31 355 ASP B N 1
ATOM 10658 C CA . ASP B 1 355 ? -60.375 6.152 6.145 1 78.31 355 ASP B CA 1
ATOM 10659 C C . ASP B 1 355 ? -59.156 5.477 6.742 1 78.31 355 ASP B C 1
ATOM 10661 O O . ASP B 1 355 ? -58.281 6.145 7.305 1 78.31 355 ASP B O 1
ATOM 10665 N N . ARG B 1 356 ? -58.938 4.102 6.57 1 84.88 356 ARG B N 1
ATOM 10666 C CA . ARG B 1 356 ? -57.812 3.477 7.273 1 84.88 356 ARG B CA 1
ATOM 10667 C C . ARG B 1 356 ? -56.531 3.662 6.512 1 84.88 356 ARG B C 1
ATOM 10669 O O . ARG B 1 356 ? -55.469 3.959 7.109 1 84.88 356 ARG B O 1
ATOM 10676 N N . ILE B 1 357 ? -56.5 3.49 5.203 1 92 357 ILE B N 1
ATOM 10677 C CA . ILE B 1 357 ? -55.312 3.684 4.402 1 92 357 ILE B CA 1
ATOM 10678 C C . ILE B 1 357 ? -55.469 4.895 3.488 1 92 357 ILE B C 1
ATOM 10680 O O . ILE B 1 357 ? -54.812 5.91 3.656 1 92 357 ILE B O 1
ATOM 10684 N N . GLY B 1 358 ? -56.5 4.996 2.725 1 90.44 358 GLY B N 1
ATOM 10685 C CA . GLY B 1 358 ? -56.844 6.156 1.913 1 90.44 358 GLY B CA 1
ATOM 10686 C C . GLY B 1 358 ? -56.219 6.117 0.53 1 90.44 358 GLY B C 1
ATOM 10687 O O . GLY B 1 358 ? -55.188 5.477 0.326 1 90.44 358 GLY B O 1
ATOM 10688 N N . TRP B 1 359 ? -56.719 6.84 -0.363 1 90.19 359 TRP B N 1
ATOM 10689 C CA . TRP B 1 359 ? -56.312 6.867 -1.765 1 90.19 359 TRP B CA 1
ATOM 10690 C C . TRP B 1 359 ? -54.969 7.551 -1.926 1 90.19 359 TRP B C 1
ATOM 10692 O O . TRP B 1 359 ? -54.188 7.195 -2.812 1 90.19 359 TRP B O 1
ATOM 10702 N N . GLU B 1 360 ? -54.656 8.391 -1.061 1 88.31 360 GLU B N 1
ATOM 10703 C CA . GLU B 1 360 ? -53.406 9.133 -1.182 1 88.31 360 GLU B CA 1
ATOM 10704 C C . GLU B 1 360 ? -52.219 8.219 -0.99 1 88.31 360 GLU B C 1
ATOM 10706 O O . GLU B 1 360 ? -51.25 8.258 -1.779 1 88.31 360 GLU B O 1
ATOM 10711 N N . ARG B 1 361 ? -52.281 7.449 -0.021 1 90.38 361 ARG B N 1
ATOM 10712 C CA . ARG B 1 361 ? -51.188 6.52 0.265 1 90.38 361 ARG B CA 1
ATOM 10713 C C . ARG B 1 361 ? -51.094 5.445 -0.815 1 90.38 361 ARG B C 1
ATOM 10715 O O . ARG B 1 361 ? -50 5.027 -1.181 1 90.38 361 ARG B O 1
ATOM 10722 N N . LEU B 1 362 ? -52.25 5.039 -1.24 1 91.94 362 LEU B N 1
ATOM 10723 C CA . LEU B 1 362 ? -52.281 3.998 -2.262 1 91.94 362 LEU B CA 1
ATOM 10724 C C . LEU B 1 362 ? -51.688 4.512 -3.574 1 91.94 362 LEU B C 1
ATOM 10726 O O . LEU B 1 362 ? -50.875 3.838 -4.203 1 91.94 362 LEU B O 1
ATOM 10730 N N . ARG B 1 363 ? -52 5.668 -3.873 1 89.38 363 ARG B N 1
ATOM 10731 C CA . ARG B 1 363 ? -51.5 6.258 -5.109 1 89.38 363 ARG B CA 1
ATOM 10732 C C . ARG B 1 363 ? -50 6.543 -5.008 1 89.38 363 ARG B C 1
ATOM 10734 O O . ARG B 1 363 ? -49.281 6.391 -5.984 1 89.38 363 ARG B O 1
ATOM 10741 N N . ALA B 1 364 ? -49.625 6.992 -3.871 1 88.19 364 ALA B N 1
ATOM 10742 C CA . ALA B 1 364 ? -48.188 7.25 -3.662 1 88.19 364 ALA B CA 1
ATOM 10743 C C . ALA B 1 364 ? -47.375 5.969 -3.814 1 88.19 364 ALA B C 1
ATOM 10745 O O . ALA B 1 364 ? -46.281 5.996 -4.348 1 88.19 364 ALA B O 1
ATOM 10746 N N . ALA B 1 365 ? -47.906 4.91 -3.334 1 89.44 365 ALA B N 1
ATOM 10747 C CA . ALA B 1 365 ? -47.219 3.623 -3.422 1 89.44 365 ALA B CA 1
ATOM 10748 C C . ALA B 1 365 ? -47.125 3.145 -4.867 1 89.44 365 ALA B C 1
ATOM 10750 O O . ALA B 1 365 ? -46.125 2.531 -5.266 1 89.44 365 ALA B O 1
ATOM 10751 N N . VAL B 1 366 ? -48.188 3.393 -5.555 1 87.5 366 VAL B N 1
ATOM 10752 C CA . VAL B 1 366 ? -48.188 3.008 -6.961 1 87.5 366 VAL B CA 1
ATOM 10753 C C . VAL B 1 366 ? -47.156 3.844 -7.723 1 87.5 366 VAL B C 1
ATOM 10755 O O . VAL B 1 366 ? -46.438 3.326 -8.586 1 87.5 366 VAL B O 1
ATOM 10758 N N . ALA B 1 367 ? -47.062 5.055 -7.277 1 85.25 367 ALA B N 1
ATOM 10759 C CA . ALA B 1 367 ? -46.156 5.957 -7.945 1 85.25 367 ALA B CA 1
ATOM 10760 C C . ALA B 1 367 ? -44.688 5.57 -7.648 1 85.25 367 ALA B C 1
ATOM 10762 O O . ALA B 1 367 ? -43.812 5.762 -8.484 1 85.25 367 ALA B O 1
ATOM 10763 N N . GLN B 1 368 ? -44.469 5.031 -6.527 1 81.69 368 GLN B N 1
ATOM 10764 C CA . GLN B 1 368 ? -43.125 4.695 -6.102 1 81.69 368 GLN B CA 1
ATOM 10765 C C . GLN B 1 368 ? -42.719 3.291 -6.559 1 81.69 368 GLN B C 1
ATOM 10767 O O . GLN B 1 368 ? -41.594 2.861 -6.359 1 81.69 368 GLN B O 1
ATOM 10772 N N . ALA B 1 369 ? -43.656 2.619 -7.16 1 80.94 369 ALA B N 1
ATOM 10773 C CA . ALA B 1 369 ? -43.406 1.223 -7.52 1 80.94 369 ALA B CA 1
ATOM 10774 C C . ALA B 1 369 ? -42.312 1.097 -8.555 1 80.94 369 ALA B C 1
ATOM 10776 O O . ALA B 1 369 ? -42.219 1.91 -9.477 1 80.94 369 ALA B O 1
ATOM 10777 N N . LYS B 1 370 ? -41.281 0.285 -8.195 1 77.75 370 LYS B N 1
ATOM 10778 C CA . LYS B 1 370 ? -40.25 -0.068 -9.148 1 77.75 370 LYS B CA 1
ATOM 10779 C C . LYS B 1 370 ? -40.5 -1.43 -9.781 1 77.75 370 LYS B C 1
ATOM 10781 O O . LYS B 1 370 ? -41.156 -2.279 -9.18 1 77.75 370 LYS B O 1
ATOM 10786 N N . PRO B 1 371 ? -40.125 -1.58 -10.938 1 76.62 371 PRO B N 1
ATOM 10787 C CA . PRO B 1 371 ? -40.375 -2.859 -11.609 1 76.62 371 PRO B CA 1
ATOM 10788 C C . PRO B 1 371 ? -39.75 -4.043 -10.852 1 76.62 371 PRO B C 1
ATOM 10790 O O . PRO B 1 371 ? -38.719 -3.914 -10.234 1 76.62 371 PRO B O 1
ATOM 10793 N N . ARG B 1 372 ? -40.594 -5.121 -10.867 1 76.19 372 ARG B N 1
ATOM 10794 C CA . ARG B 1 372 ? -40.125 -6.352 -10.219 1 76.19 372 ARG B CA 1
ATOM 10795 C C . ARG B 1 372 ? -38.812 -6.828 -10.797 1 76.19 372 ARG B C 1
ATOM 10797 O O . ARG B 1 372 ? -38.594 -6.758 -12.008 1 76.19 372 ARG B O 1
ATOM 10804 N N . LEU B 1 373 ? -37.969 -7.25 -9.859 1 78.12 373 LEU B N 1
ATOM 10805 C CA . LEU B 1 373 ? -36.656 -7.754 -10.281 1 78.12 373 LEU B CA 1
ATOM 10806 C C . LEU B 1 373 ? -36.75 -9.211 -10.711 1 78.12 373 LEU B C 1
ATOM 10808 O O . LEU B 1 373 ? -37.562 -9.969 -10.188 1 78.12 373 LEU B O 1
ATOM 10812 N N . PRO B 1 374 ? -36 -9.586 -11.641 1 78.31 374 PRO B N 1
ATOM 10813 C CA . PRO B 1 374 ? -35.938 -10.992 -12.047 1 78.31 374 PRO B CA 1
ATOM 10814 C C . PRO B 1 374 ? -35.344 -11.898 -10.977 1 78.31 374 PRO B C 1
ATOM 10816 O O . PRO B 1 374 ? -34.938 -11.414 -9.914 1 78.31 374 PRO B O 1
ATOM 10819 N N . ARG B 1 375 ? -35.344 -13.203 -11.148 1 76.5 375 ARG B N 1
ATOM 10820 C CA . ARG B 1 375 ? -34.938 -14.211 -10.188 1 76.5 375 ARG B CA 1
ATOM 10821 C C . ARG B 1 375 ? -33.469 -14 -9.789 1 76.5 375 ARG B C 1
ATOM 10823 O O . ARG B 1 375 ? -33.062 -14.344 -8.68 1 76.5 375 ARG B O 1
ATOM 10830 N N . ASP B 1 376 ? -32.625 -13.539 -10.766 1 80.19 376 ASP B N 1
ATOM 10831 C CA . ASP B 1 376 ? -31.219 -13.336 -10.469 1 80.19 376 ASP B CA 1
ATOM 10832 C C . ASP B 1 376 ? -30.969 -11.922 -9.93 1 80.19 376 ASP B C 1
ATOM 10834 O O . ASP B 1 376 ? -29.844 -11.445 -9.914 1 80.19 376 ASP B O 1
ATOM 10838 N N . HIS B 1 377 ? -32.062 -11.234 -9.664 1 78.69 377 HIS B N 1
ATOM 10839 C CA . HIS B 1 377 ? -32.031 -9.898 -9.078 1 78.69 377 HIS B CA 1
ATOM 10840 C C . HIS B 1 377 ? -31.453 -8.883 -10.062 1 78.69 377 HIS B C 1
ATOM 10842 O O . HIS B 1 377 ? -30.844 -7.895 -9.656 1 78.69 377 HIS B O 1
ATOM 10848 N N . GLY B 1 378 ? -31.484 -9.234 -11.359 1 80.75 378 GLY B N 1
ATOM 10849 C CA . GLY B 1 378 ? -31.125 -8.273 -12.398 1 80.75 378 GLY B CA 1
ATOM 10850 C C . GLY B 1 378 ? -29.656 -8.344 -12.789 1 80.75 378 GLY B C 1
ATOM 10851 O O . GLY B 1 378 ? -29.156 -7.445 -13.453 1 80.75 378 GLY B O 1
ATOM 10852 N N . HIS B 1 379 ? -29.031 -9.414 -12.398 1 84.69 379 HIS B N 1
ATOM 10853 C CA . HIS B 1 379 ? -27.609 -9.547 -12.688 1 84.69 379 HIS B CA 1
ATOM 10854 C C . HIS B 1 379 ? -27.344 -9.594 -14.188 1 84.69 379 HIS B C 1
ATOM 10856 O O . HIS B 1 379 ? -26.484 -8.875 -14.703 1 84.69 379 HIS B O 1
ATOM 10862 N N . LEU B 1 380 ? -28.062 -10.43 -14.867 1 88.75 380 LEU B N 1
ATOM 10863 C CA . LEU B 1 380 ? -27.875 -10.562 -16.312 1 88.75 380 LEU B CA 1
ATOM 10864 C C . LEU B 1 380 ? -28.281 -9.281 -17.031 1 88.75 380 LEU B C 1
ATOM 10866 O O . LEU B 1 380 ? -27.641 -8.883 -18 1 88.75 380 LEU B O 1
ATOM 10870 N N . ALA B 1 381 ? -29.312 -8.656 -16.531 1 88.06 381 ALA B N 1
ATOM 10871 C CA . ALA B 1 381 ? -29.734 -7.379 -17.094 1 88.06 381 ALA B CA 1
ATOM 10872 C C . ALA B 1 381 ? -28.656 -6.32 -16.953 1 88.06 381 ALA B C 1
ATOM 10874 O O . ALA B 1 381 ? -28.469 -5.488 -17.844 1 88.06 381 ALA B O 1
ATOM 10875 N N . ALA B 1 382 ? -28.016 -6.387 -15.828 1 88.88 382 ALA B N 1
ATOM 10876 C CA . ALA B 1 382 ? -26.922 -5.445 -15.602 1 88.88 382 ALA B CA 1
ATOM 10877 C C . ALA B 1 382 ? -25.781 -5.691 -16.562 1 88.88 382 ALA B C 1
ATOM 10879 O O . ALA B 1 382 ? -25.078 -4.758 -16.969 1 88.88 382 ALA B O 1
ATOM 10880 N N . LEU B 1 383 ? -25.547 -6.93 -16.953 1 91.12 383 LEU B N 1
ATOM 10881 C CA . LEU B 1 383 ? -24.484 -7.289 -17.891 1 91.12 383 LEU B CA 1
ATOM 10882 C C . LEU B 1 383 ? -24.812 -6.812 -19.297 1 91.12 383 LEU B C 1
ATOM 10884 O O . LEU B 1 383 ? -23.906 -6.57 -20.109 1 91.12 383 LEU B O 1
ATOM 10888 N N . ASP B 1 384 ? -26.062 -6.668 -19.578 1 89.81 384 ASP B N 1
ATOM 10889 C CA . ASP B 1 384 ? -26.5 -6.23 -20.891 1 89.81 384 ASP B CA 1
ATOM 10890 C C . ASP B 1 384 ? -25.969 -4.84 -21.219 1 89.81 384 ASP B C 1
ATOM 10892 O O . ASP B 1 384 ? -25.781 -4.5 -22.391 1 89.81 384 ASP B O 1
ATOM 10896 N N . SER B 1 385 ? -25.672 -4.09 -20.141 1 87.44 385 SER B N 1
ATOM 10897 C CA . SER B 1 385 ? -25.094 -2.768 -20.375 1 87.44 385 SER B CA 1
ATOM 10898 C C . SER B 1 385 ? -23.734 -2.863 -21.031 1 87.44 385 SER B C 1
ATOM 10900 O O . SER B 1 385 ? -23.266 -1.908 -21.656 1 87.44 385 SER B O 1
ATOM 10902 N N . SER B 1 386 ? -23.125 -4.078 -20.938 1 91.44 386 SER B N 1
ATOM 10903 C CA . SER B 1 386 ? -21.797 -4.285 -21.5 1 91.44 386 SER B CA 1
ATOM 10904 C C . SER B 1 386 ? -21.875 -5.074 -22.812 1 91.44 386 SER B C 1
ATOM 10906 O O . SER B 1 386 ? -20.859 -5.578 -23.297 1 91.44 386 SER B O 1
ATOM 10908 N N . TYR B 1 387 ? -23.047 -5.199 -23.359 1 92.56 387 TYR B N 1
ATOM 10909 C CA . TYR B 1 387 ? -23.25 -6.016 -24.547 1 92.56 387 TYR B CA 1
ATOM 10910 C C . TYR B 1 387 ? -22.422 -5.5 -25.719 1 92.56 387 TYR B C 1
ATOM 10912 O O . TYR B 1 387 ? -21.734 -6.277 -26.391 1 92.56 387 TYR B O 1
ATOM 10920 N N . SER B 1 388 ? -22.422 -4.199 -25.906 1 91.12 388 SER B N 1
ATOM 10921 C CA . SER B 1 388 ? -21.688 -3.611 -27.031 1 91.12 388 SER B CA 1
ATOM 10922 C C . SER B 1 388 ? -20.188 -3.811 -26.875 1 91.12 388 SER B C 1
ATOM 10924 O O . SER B 1 388 ? -19.469 -4.02 -27.859 1 91.12 388 SER B O 1
ATOM 10926 N N . TYR B 1 389 ? -19.781 -3.734 -25.703 1 92.62 389 TYR B N 1
ATOM 10927 C CA . TYR B 1 389 ? -18.359 -3.953 -25.438 1 92.62 389 TYR B CA 1
ATOM 10928 C C . TYR B 1 389 ? -17.969 -5.395 -25.734 1 92.62 389 TYR B C 1
ATOM 10930 O O . TYR B 1 389 ? -16.922 -5.641 -26.359 1 92.62 389 TYR B O 1
ATOM 10938 N N . LEU B 1 390 ? -18.766 -6.344 -25.375 1 94.38 390 LEU B N 1
ATOM 10939 C CA . LEU B 1 390 ? -18.453 -7.758 -25.578 1 94.38 390 LEU B CA 1
ATOM 10940 C C . LEU B 1 390 ? -18.469 -8.094 -27.078 1 94.38 390 LEU B C 1
ATOM 10942 O O . LEU B 1 390 ? -17.656 -8.906 -27.531 1 94.38 390 LEU B O 1
ATOM 10946 N N . ARG B 1 391 ? -19.25 -7.41 -27.781 1 93.88 391 ARG B N 1
ATOM 10947 C CA . ARG B 1 391 ? -19.406 -7.691 -29.203 1 93.88 391 ARG B CA 1
ATOM 10948 C C . ARG B 1 391 ? -18.172 -7.238 -29.984 1 93.88 391 ARG B C 1
ATOM 10950 O O . ARG B 1 391 ? -17.953 -7.664 -31.109 1 93.88 391 ARG B O 1
ATOM 10957 N N . GLN B 1 392 ? -17.406 -6.457 -29.344 1 93.81 392 GLN B N 1
ATOM 10958 C CA . GLN B 1 392 ? -16.203 -5.965 -30.016 1 93.81 392 GLN B CA 1
ATOM 10959 C C . GLN B 1 392 ? -15.219 -7.098 -30.297 1 93.81 392 GLN B C 1
ATOM 10961 O O . GLN B 1 392 ? -14.461 -7.043 -31.266 1 93.81 392 GLN B O 1
ATOM 10966 N N . PHE B 1 393 ? -15.258 -8.164 -29.469 1 95.56 393 PHE B N 1
ATOM 10967 C CA . PHE B 1 393 ? -14.211 -9.164 -29.656 1 95.56 393 PHE B CA 1
ATOM 10968 C C . PHE B 1 393 ? -14.805 -10.562 -29.719 1 95.56 393 PHE B C 1
ATOM 10970 O O . PHE B 1 393 ? -14.172 -11.484 -30.25 1 95.56 393 PHE B O 1
ATOM 10977 N N . THR B 1 394 ? -15.984 -10.836 -29.219 1 95.75 394 THR B N 1
ATOM 10978 C CA . THR B 1 394 ? -16.531 -12.188 -29.094 1 95.75 394 THR B CA 1
ATOM 10979 C C . THR B 1 394 ? -16.734 -12.812 -30.469 1 95.75 394 THR B C 1
ATOM 10981 O O . THR B 1 394 ? -16.453 -13.992 -30.672 1 95.75 394 THR B O 1
ATOM 10984 N N . PRO B 1 395 ? -17.219 -12.039 -31.484 1 95.44 395 PRO B N 1
ATOM 10985 C CA . PRO B 1 395 ? -17.391 -12.664 -32.812 1 95.44 395 PRO B CA 1
ATOM 10986 C C . PRO B 1 395 ? -16.078 -13.148 -33.406 1 95.44 395 PRO B C 1
ATOM 10988 O O . PRO B 1 395 ? -16.031 -14.227 -34 1 95.44 395 PRO B O 1
ATOM 10991 N N . GLN B 1 396 ? -15.07 -12.422 -33.156 1 95.5 396 GLN B N 1
ATOM 10992 C CA . GLN B 1 396 ? -13.773 -12.797 -33.719 1 95.5 396 GLN B CA 1
ATOM 10993 C C . GLN B 1 396 ? -13.211 -14.031 -33 1 95.5 396 GLN B C 1
ATOM 10995 O O . GLN B 1 396 ? -12.617 -14.898 -33.656 1 95.5 396 GLN B O 1
ATOM 11000 N N . VAL B 1 397 ? -13.375 -14.133 -31.781 1 96.69 397 VAL B N 1
ATOM 11001 C CA . VAL B 1 397 ? -12.891 -15.273 -31.016 1 96.69 397 VAL B CA 1
ATOM 11002 C C . VAL B 1 397 ? -13.648 -16.531 -31.438 1 96.69 397 VAL B C 1
ATOM 11004 O O . VAL B 1 397 ? -13.039 -17.594 -31.641 1 96.69 397 VAL B O 1
ATOM 11007 N N . LEU B 1 398 ? -14.969 -16.391 -31.609 1 96.31 398 LEU B N 1
ATOM 11008 C CA . LEU B 1 398 ? -15.797 -17.547 -31.938 1 96.31 398 LEU B CA 1
ATOM 11009 C C . LEU B 1 398 ? -15.523 -18.031 -33.375 1 96.31 398 LEU B C 1
ATOM 11011 O O . LEU B 1 398 ? -15.656 -19.219 -33.656 1 96.31 398 LEU B O 1
ATOM 11015 N N . SER B 1 399 ? -15.125 -17.125 -34.156 1 95.12 399 SER B N 1
ATOM 11016 C CA . SER B 1 399 ? -14.836 -17.5 -35.531 1 95.12 399 SER B CA 1
ATOM 11017 C C . SER B 1 399 ? -13.461 -18.141 -35.656 1 95.12 399 SER B C 1
ATOM 11019 O O . SER B 1 399 ? -13.227 -18.953 -36.562 1 95.12 399 SER B O 1
ATOM 11021 N N . THR B 1 400 ? -12.602 -17.844 -34.781 1 95.25 400 THR B N 1
ATOM 11022 C CA . THR B 1 400 ? -11.211 -18.266 -34.938 1 95.25 400 THR B CA 1
ATOM 11023 C C . THR B 1 400 ? -10.938 -19.5 -34.094 1 95.25 400 THR B C 1
ATOM 11025 O O . THR B 1 400 ? -10.211 -20.406 -34.531 1 95.25 400 THR B O 1
ATOM 11028 N N . VAL B 1 401 ? -11.469 -19.641 -32.938 1 96.19 401 VAL B N 1
ATOM 11029 C CA . VAL B 1 401 ? -11.172 -20.734 -32 1 96.19 401 VAL B CA 1
ATOM 11030 C C . VAL B 1 401 ? -12.156 -21.875 -32.219 1 96.19 401 VAL B C 1
ATOM 11032 O O . VAL B 1 401 ? -13.359 -21.641 -32.344 1 96.19 401 VAL B O 1
ATOM 11035 N N . ARG B 1 402 ? -11.617 -22.969 -32.281 1 94.19 402 ARG B N 1
ATOM 11036 C CA . ARG B 1 402 ? -12.438 -24.172 -32.375 1 94.19 402 ARG B CA 1
ATOM 11037 C C . ARG B 1 402 ? -12.719 -24.781 -31.016 1 94.19 402 ARG B C 1
ATOM 11039 O O . ARG B 1 402 ? -11.789 -24.984 -30.234 1 94.19 402 ARG B O 1
ATOM 11046 N N . PHE B 1 403 ? -13.984 -25.031 -30.781 1 96.12 403 PHE B N 1
ATOM 11047 C CA . PHE B 1 403 ? -14.383 -25.562 -29.5 1 96.12 403 PHE B CA 1
ATOM 11048 C C . PHE B 1 403 ? -14.914 -26.984 -29.641 1 96.12 403 PHE B C 1
ATOM 11050 O O . PHE B 1 403 ? -15.609 -27.297 -30.609 1 96.12 403 PHE B O 1
ATOM 11057 N N . ALA B 1 404 ? -14.453 -27.781 -28.734 1 94.44 404 ALA B N 1
ATOM 11058 C CA . ALA B 1 404 ? -14.945 -29.141 -28.656 1 94.44 404 ALA B CA 1
ATOM 11059 C C . ALA B 1 404 ? -15.352 -29.5 -27.234 1 94.44 404 ALA B C 1
ATOM 11061 O O . ALA B 1 404 ? -15.047 -28.766 -26.281 1 94.44 404 ALA B O 1
ATOM 11062 N N . GLY B 1 405 ? -16.219 -30.562 -27.156 1 89.75 405 GLY B N 1
ATOM 11063 C CA . GLY B 1 405 ? -16.656 -30.906 -25.812 1 89.75 405 GLY B CA 1
ATOM 11064 C C . GLY B 1 405 ? -17.281 -32.281 -25.719 1 89.75 405 GLY B C 1
ATOM 11065 O O . GLY B 1 405 ? -17.438 -32.969 -26.719 1 89.75 405 GLY B O 1
ATOM 11066 N N . GLY B 1 406 ? -17.547 -32.656 -24.484 1 80.38 406 GLY B N 1
ATOM 11067 C CA . GLY B 1 406 ? -18.188 -33.938 -24.203 1 80.38 406 GLY B CA 1
ATOM 11068 C C . GLY B 1 406 ? -19.688 -33.906 -24.422 1 80.38 406 GLY B C 1
ATOM 11069 O O . GLY B 1 406 ? -20.219 -32.969 -25 1 80.38 406 GLY B O 1
ATOM 11070 N N . THR B 1 407 ? -20.359 -34.875 -23.922 1 79.12 407 THR B N 1
ATOM 11071 C CA . THR B 1 407 ? -21.797 -35.062 -24.125 1 79.12 407 THR B CA 1
ATOM 11072 C C . THR B 1 407 ? -22.578 -34 -23.344 1 79.12 407 THR B C 1
ATOM 11074 O O . THR B 1 407 ? -23.609 -33.531 -23.828 1 79.12 407 THR B O 1
ATOM 11077 N N . ALA B 1 408 ? -22.062 -33.656 -22.281 1 78.5 408 ALA B N 1
ATOM 11078 C CA . ALA B 1 408 ? -22.781 -32.719 -21.438 1 78.5 408 ALA B CA 1
ATOM 11079 C C . ALA B 1 408 ? -22.797 -31.312 -22.062 1 78.5 408 ALA B C 1
ATOM 11081 O O . ALA B 1 408 ? -23.688 -30.5 -21.781 1 78.5 408 ALA B O 1
ATOM 11082 N N . ALA B 1 409 ? -21.875 -31.047 -23.016 1 89 409 ALA B N 1
ATOM 11083 C CA . ALA B 1 409 ? -21.75 -29.703 -23.578 1 89 409 ALA B CA 1
ATOM 11084 C C . ALA B 1 409 ? -22.328 -29.641 -24.984 1 89 409 ALA B C 1
ATOM 11086 O O . ALA B 1 409 ? -22.188 -28.625 -25.672 1 89 409 ALA B O 1
ATOM 11087 N N . THR B 1 410 ? -23.031 -30.625 -25.391 1 90.75 410 THR B N 1
ATOM 11088 C CA . THR B 1 410 ? -23.5 -30.719 -26.766 1 90.75 410 THR B CA 1
ATOM 11089 C C . THR B 1 410 ? -24.422 -29.547 -27.109 1 90.75 410 THR B C 1
ATOM 11091 O O . THR B 1 410 ? -24.234 -28.875 -28.125 1 90.75 410 THR B O 1
ATOM 11094 N N . GLU B 1 411 ? -25.391 -29.312 -26.219 1 93.44 411 GLU B N 1
ATOM 11095 C CA . GLU B 1 411 ? -26.328 -28.219 -26.484 1 93.44 411 GLU B CA 1
ATOM 11096 C C . GLU B 1 411 ? -25.625 -26.875 -26.516 1 93.44 411 GLU B C 1
ATOM 11098 O O . GLU B 1 411 ? -25.953 -26.016 -27.344 1 93.44 411 GLU B O 1
ATOM 11103 N N . LEU B 1 412 ? -24.75 -26.719 -25.656 1 95.12 412 LEU B N 1
ATOM 11104 C CA . LEU B 1 412 ? -24 -25.469 -25.609 1 95.12 412 LEU B CA 1
ATOM 11105 C C . LEU B 1 412 ? -23.188 -25.266 -26.875 1 95.12 412 LEU B C 1
ATOM 11107 O O . LEU B 1 412 ? -23.141 -24.172 -27.422 1 95.12 412 LEU B O 1
ATOM 11111 N N . LEU B 1 413 ? -22.578 -26.312 -27.406 1 96 413 LEU B N 1
ATOM 11112 C CA . LEU B 1 413 ? -21.75 -26.219 -28.594 1 96 413 LEU B CA 1
ATOM 11113 C C . LEU B 1 413 ? -22.594 -25.938 -29.828 1 96 413 LEU B C 1
ATOM 11115 O O . LEU B 1 413 ? -22.156 -25.234 -30.75 1 96 413 LEU B O 1
ATOM 11119 N N . ILE B 1 414 ? -23.75 -26.531 -29.766 1 95.56 414 ILE B N 1
ATOM 11120 C CA . ILE B 1 414 ? -24.688 -26.203 -30.844 1 95.56 414 ILE B CA 1
ATOM 11121 C C . ILE B 1 414 ? -25.016 -24.703 -30.797 1 95.56 414 ILE B C 1
ATOM 11123 O O . ILE B 1 414 ? -25.062 -24.047 -31.844 1 95.56 414 ILE B O 1
ATOM 11127 N N . GLY B 1 415 ? -25.25 -24.25 -29.625 1 96.19 415 GLY B N 1
ATOM 11128 C CA . GLY B 1 415 ? -25.484 -22.828 -29.453 1 96.19 415 GLY B CA 1
ATOM 11129 C C . GLY B 1 415 ? -24.328 -21.969 -29.922 1 96.19 415 GLY B C 1
ATOM 11130 O O . GLY B 1 415 ? -24.547 -20.938 -30.578 1 96.19 415 GLY B O 1
ATOM 11131 N N . VAL B 1 416 ? -23.109 -22.344 -29.609 1 96.88 416 VAL B N 1
ATOM 11132 C CA . VAL B 1 416 ? -21.906 -21.609 -30.016 1 96.88 416 VAL B CA 1
ATOM 11133 C C . VAL B 1 416 ? -21.797 -21.594 -31.531 1 96.88 416 VAL B C 1
ATOM 11135 O O . VAL B 1 416 ? -21.469 -20.547 -32.125 1 96.88 416 VAL B O 1
ATOM 11138 N N . HIS B 1 417 ? -22.078 -22.703 -32.156 1 95.62 417 HIS B N 1
ATOM 11139 C CA . HIS B 1 417 ? -22.031 -22.781 -33.594 1 95.62 417 HIS B CA 1
ATOM 11140 C C . HIS B 1 417 ? -23.094 -21.875 -34.219 1 95.62 417 HIS B C 1
ATOM 11142 O O . HIS B 1 417 ? -22.828 -21.188 -35.219 1 95.62 417 HIS B O 1
ATOM 11148 N N . MET B 1 418 ? -24.25 -21.922 -33.625 1 96.06 418 MET B N 1
ATOM 11149 C CA . MET B 1 418 ? -25.328 -21.078 -34.125 1 96.06 418 MET B CA 1
ATOM 11150 C C . MET B 1 418 ? -24.969 -19.594 -34 1 96.06 418 MET B C 1
ATOM 11152 O O . MET B 1 418 ? -25.25 -18.812 -34.906 1 96.06 418 MET B O 1
ATOM 11156 N N . LEU B 1 419 ? -24.438 -19.281 -32.875 1 96.25 419 LEU B N 1
ATOM 11157 C CA . LEU B 1 419 ? -24.047 -17.891 -32.656 1 96.25 419 LEU B CA 1
ATOM 11158 C C . LEU B 1 419 ? -22.984 -17.453 -33.656 1 96.25 419 LEU B C 1
ATOM 11160 O O . LEU B 1 419 ? -23 -16.328 -34.125 1 96.25 419 LEU B O 1
ATOM 11164 N N . ARG B 1 420 ? -22.031 -18.312 -33.938 1 95.94 420 ARG B N 1
ATOM 11165 C CA . ARG B 1 420 ? -21 -18.047 -34.938 1 95.94 420 ARG B CA 1
ATOM 11166 C C . ARG B 1 420 ? -21.625 -17.734 -36.281 1 95.94 420 ARG B C 1
ATOM 11168 O O . ARG B 1 420 ? -21.203 -16.781 -36.969 1 95.94 420 ARG B O 1
ATOM 11175 N N . GLU B 1 421 ? -22.609 -18.453 -36.625 1 94.44 421 GLU B N 1
ATOM 11176 C CA . GLU B 1 421 ? -23.297 -18.25 -37.906 1 94.44 421 GLU B CA 1
ATOM 11177 C C . GLU B 1 421 ? -24.078 -16.953 -37.906 1 94.44 421 GLU B C 1
ATOM 11179 O O . GLU B 1 421 ? -24.078 -16.219 -38.906 1 94.44 421 GLU B O 1
ATOM 11184 N N . LEU B 1 422 ? -24.75 -16.75 -36.844 1 95.12 422 LEU B N 1
ATOM 11185 C CA . LEU B 1 422 ? -25.5 -15.5 -36.719 1 95.12 422 LEU B CA 1
ATOM 11186 C C . LEU B 1 422 ? -24.578 -14.289 -36.875 1 95.12 422 LEU B C 1
ATOM 11188 O O . LEU B 1 422 ? -24.953 -13.289 -37.469 1 95.12 422 LEU B O 1
ATOM 11192 N N . ASN B 1 423 ? -23.453 -14.391 -36.25 1 95.25 423 ASN B N 1
ATOM 11193 C CA . ASN B 1 423 ? -22.484 -13.297 -36.344 1 95.25 423 ASN B CA 1
ATOM 11194 C C . ASN B 1 423 ? -21.938 -13.109 -37.75 1 95.25 423 ASN B C 1
ATOM 11196 O O . ASN B 1 423 ? -21.719 -11.984 -38.188 1 95.25 423 ASN B O 1
ATOM 11200 N N . ALA B 1 424 ? -21.719 -14.148 -38.406 1 93.44 424 ALA B N 1
ATOM 11201 C CA . ALA B 1 424 ? -21.188 -14.109 -39.75 1 93.44 424 ALA B CA 1
ATOM 11202 C C . ALA B 1 424 ? -22.203 -13.508 -40.719 1 93.44 424 ALA B C 1
ATOM 11204 O O . ALA B 1 424 ? -21.828 -12.758 -41.625 1 93.44 424 ALA B O 1
ATOM 11205 N N . THR B 1 425 ? -23.5 -13.789 -40.531 1 92.81 425 THR B N 1
ATOM 11206 C CA . THR B 1 425 ? -24.562 -13.352 -41.438 1 92.81 425 THR B CA 1
ATOM 11207 C C . THR B 1 425 ? -25.109 -11.992 -41 1 92.81 425 THR B C 1
ATOM 11209 O O . THR B 1 425 ? -25.719 -11.289 -41.812 1 92.81 425 THR B O 1
ATOM 11212 N N . GLY B 1 426 ? -24.891 -11.641 -39.75 1 89.12 426 GLY B N 1
ATOM 11213 C CA . GLY B 1 426 ? -25.406 -10.383 -39.25 1 89.12 426 GLY B CA 1
ATOM 11214 C C . GLY B 1 426 ? -26.891 -10.438 -38.906 1 89.12 426 GLY B C 1
ATOM 11215 O O . GLY B 1 426 ? -27.531 -9.391 -38.781 1 89.12 426 GLY B O 1
ATOM 11216 N N . THR B 1 427 ? -27.406 -11.664 -38.75 1 88.75 427 THR B N 1
ATOM 11217 C CA . THR B 1 427 ? -28.828 -11.828 -38.469 1 88.75 427 THR B CA 1
ATOM 11218 C C . THR B 1 427 ? -29.141 -11.461 -37.031 1 88.75 427 THR B C 1
ATOM 11220 O O . THR B 1 427 ? -28.391 -11.828 -36.125 1 88.75 427 THR B O 1
ATOM 11223 N N . ARG B 1 428 ? -30.172 -10.812 -36.812 1 84.88 428 ARG B N 1
ATOM 11224 C CA . ARG B 1 428 ? -30.547 -10.328 -35.469 1 84.88 428 ARG B CA 1
ATOM 11225 C C . ARG B 1 428 ? -31.484 -11.305 -34.781 1 84.88 428 ARG B C 1
ATOM 11227 O O . ARG B 1 428 ? -31.422 -11.461 -33.562 1 84.88 428 ARG B O 1
ATOM 11234 N N . LYS B 1 429 ? -32.25 -12.023 -35.594 1 90.69 429 LYS B N 1
ATOM 11235 C CA . LYS B 1 429 ? -33.25 -12.906 -35 1 90.69 429 LYS B CA 1
ATOM 11236 C C . LYS B 1 429 ? -32.656 -14.289 -34.719 1 90.69 429 LYS B C 1
ATOM 11238 O O . LYS B 1 429 ? -32.125 -14.922 -35.625 1 90.69 429 LYS B O 1
ATOM 11243 N N . VAL B 1 430 ? -32.812 -14.789 -33.562 1 94.19 430 VAL B N 1
ATOM 11244 C CA . VAL B 1 430 ? -32.375 -16.125 -33.156 1 94.19 430 VAL B CA 1
ATOM 11245 C C . VAL B 1 430 ? -33.406 -17.156 -33.625 1 94.19 430 VAL B C 1
ATOM 11247 O O . VAL B 1 430 ? -34.594 -16.969 -33.406 1 94.19 430 VAL B O 1
ATOM 11250 N N . PRO B 1 431 ? -32.969 -18.141 -34.25 1 92 431 PRO B N 1
ATOM 11251 C CA . PRO B 1 431 ? -33.906 -19.172 -34.688 1 92 431 PRO B CA 1
ATOM 11252 C C . PRO B 1 431 ? -34.719 -19.766 -33.562 1 92 431 PRO B C 1
ATOM 11254 O O . PRO B 1 431 ? -34.219 -19.891 -32.438 1 92 431 PRO B O 1
ATOM 11257 N N . ASP B 1 432 ? -35.906 -20.172 -33.844 1 89.06 432 ASP B N 1
ATOM 11258 C CA . ASP B 1 432 ? -36.844 -20.688 -32.844 1 89.06 432 ASP B CA 1
ATOM 11259 C C . ASP B 1 432 ? -36.344 -22.016 -32.281 1 89.06 432 ASP B C 1
ATOM 11261 O O . ASP B 1 432 ? -36.688 -22.375 -31.156 1 89.06 432 ASP B O 1
ATOM 11265 N N . ASP B 1 433 ? -35.469 -22.672 -33.031 1 88.75 433 ASP B N 1
ATOM 11266 C CA . ASP B 1 433 ? -34.969 -23.969 -32.625 1 88.75 433 ASP B CA 1
ATOM 11267 C C . ASP B 1 433 ? -33.656 -23.828 -31.875 1 88.75 433 ASP B C 1
ATOM 11269 O O . ASP B 1 433 ? -32.938 -24.828 -31.641 1 88.75 433 ASP B O 1
ATOM 11273 N N . ALA B 1 434 ? -33.344 -22.641 -31.547 1 93.44 434 ALA B N 1
ATOM 11274 C CA . ALA B 1 434 ? -32.094 -22.422 -30.812 1 93.44 434 ALA B CA 1
ATOM 11275 C C . ALA B 1 434 ? -32.125 -23.141 -29.453 1 93.44 434 ALA B C 1
ATOM 11277 O O . ALA B 1 434 ? -33.156 -23.078 -28.75 1 93.44 434 ALA B O 1
ATOM 11278 N N . PRO B 1 435 ? -31.078 -23.828 -29.125 1 93.56 435 PRO B N 1
ATOM 11279 C CA . PRO B 1 435 ? -31.078 -24.578 -27.859 1 93.56 435 PRO B CA 1
ATOM 11280 C C . PRO B 1 435 ? -31.094 -23.672 -26.641 1 93.56 435 PRO B C 1
ATOM 11282 O O . PRO B 1 435 ? -30.438 -22.625 -26.625 1 93.56 435 PRO B O 1
ATOM 11285 N N . THR B 1 436 ? -31.828 -24.031 -25.625 1 92.19 436 THR B N 1
ATOM 11286 C CA . THR B 1 436 ? -31.906 -23.281 -24.375 1 92.19 436 THR B CA 1
ATOM 11287 C C . THR B 1 436 ? -31.688 -24.219 -23.188 1 92.19 436 THR B C 1
ATOM 11289 O O . THR B 1 436 ? -31.844 -23.797 -22.031 1 92.19 436 THR B O 1
ATOM 11292 N N . GLY B 1 437 ? -31.359 -25.406 -23.453 1 88.69 437 GLY B N 1
ATOM 11293 C CA . GLY B 1 437 ? -31.188 -26.375 -22.391 1 88.69 437 GLY B CA 1
ATOM 11294 C C . GLY B 1 437 ? -30 -26.062 -21.484 1 88.69 437 GLY B C 1
ATOM 11295 O O . GLY B 1 437 ? -29.969 -26.453 -20.328 1 88.69 437 GLY B O 1
ATOM 11296 N N . PHE B 1 438 ? -29.047 -25.328 -22.016 1 91.12 438 PHE B N 1
ATOM 11297 C CA . PHE B 1 438 ? -27.828 -25.016 -21.266 1 91.12 438 PHE B CA 1
ATOM 11298 C C . PHE B 1 438 ? -28.031 -23.797 -20.375 1 91.12 438 PHE B C 1
ATOM 11300 O O . PHE B 1 438 ? -27.219 -23.531 -19.484 1 91.12 438 PHE B O 1
ATOM 11307 N N . VAL B 1 439 ? -29.141 -23.078 -20.547 1 93 439 VAL B N 1
ATOM 11308 C CA . VAL B 1 439 ? -29.391 -21.828 -19.812 1 93 439 VAL B CA 1
ATOM 11309 C C . VAL B 1 439 ? -29.812 -22.156 -18.391 1 93 439 VAL B C 1
ATOM 11311 O O . VAL B 1 439 ? -30.766 -22.922 -18.172 1 93 439 VAL B O 1
ATOM 11314 N N . PRO B 1 440 ? -29.156 -21.625 -17.422 1 89 440 PRO B N 1
ATOM 11315 C CA . PRO B 1 440 ? -29.562 -21.844 -16.031 1 89 440 PRO B CA 1
ATOM 11316 C C . PRO B 1 440 ? -30.984 -21.359 -15.75 1 89 440 PRO B C 1
ATOM 11318 O O . PRO B 1 440 ? -31.453 -20.391 -16.359 1 89 440 PRO B O 1
ATOM 11321 N N . THR B 1 441 ? -31.578 -21.859 -14.789 1 87.19 441 THR B N 1
ATOM 11322 C CA . THR B 1 441 ? -32.969 -21.578 -14.453 1 87.19 441 THR B CA 1
ATOM 11323 C C . THR B 1 441 ? -33.125 -20.125 -14.031 1 87.19 441 THR B C 1
ATOM 11325 O O . THR B 1 441 ? -34.156 -19.5 -14.312 1 87.19 441 THR B O 1
ATOM 11328 N N . LYS B 1 442 ? -32.156 -19.609 -13.539 1 86.62 442 LYS B N 1
ATOM 11329 C CA . LYS B 1 442 ? -32.25 -18.234 -13.023 1 86.62 442 LYS B CA 1
ATOM 11330 C C . LYS B 1 442 ? -32.312 -17.234 -14.164 1 86.62 442 LYS B C 1
ATOM 11332 O O . LYS B 1 442 ? -32.75 -16.094 -13.977 1 86.62 442 LYS B O 1
ATOM 11337 N N . TRP B 1 443 ? -31.922 -17.625 -15.344 1 91.38 443 TRP B N 1
ATOM 11338 C CA . TRP B 1 443 ? -31.859 -16.672 -16.453 1 91.38 443 TRP B CA 1
ATOM 11339 C C . TRP B 1 443 ? -32.969 -16.953 -17.453 1 91.38 443 TRP B C 1
ATOM 11341 O O . TRP B 1 443 ? -33.188 -16.172 -18.391 1 91.38 443 TRP B O 1
ATOM 11351 N N . ARG B 1 444 ? -33.688 -18.016 -17.297 1 89.88 444 ARG B N 1
ATOM 11352 C CA . ARG B 1 444 ? -34.719 -18.422 -18.25 1 89.88 444 ARG B CA 1
ATOM 11353 C C . ARG B 1 444 ? -35.812 -17.375 -18.344 1 89.88 444 ARG B C 1
ATOM 11355 O O . ARG B 1 444 ? -36.406 -17.172 -19.406 1 89.88 444 ARG B O 1
ATOM 11362 N N . GLY B 1 445 ? -36.031 -16.719 -17.266 1 88.94 445 GLY B N 1
ATOM 11363 C CA . GLY B 1 445 ? -37.062 -15.703 -17.219 1 88.94 445 GLY B CA 1
ATOM 11364 C C . GLY B 1 445 ? -36.844 -14.562 -18.188 1 88.94 445 GLY B C 1
ATOM 11365 O O . GLY B 1 445 ? -37.781 -14.008 -18.75 1 88.94 445 GLY B O 1
ATOM 11366 N N . TYR B 1 446 ? -35.625 -14.258 -18.5 1 92.06 446 TYR B N 1
ATOM 11367 C CA . TYR B 1 446 ? -35.281 -13.172 -19.422 1 92.06 446 TYR B CA 1
ATOM 11368 C C . TYR B 1 446 ? -35.688 -13.531 -20.859 1 92.06 446 TYR B C 1
ATOM 11370 O O . TYR B 1 446 ? -36.219 -12.695 -21.578 1 92.06 446 TYR B O 1
ATOM 11378 N N . LEU B 1 447 ? -35.406 -14.773 -21.203 1 92.81 447 LEU B N 1
ATOM 11379 C CA . LEU B 1 447 ? -35.688 -15.234 -22.547 1 92.81 447 LEU B CA 1
ATOM 11380 C C . LEU B 1 447 ? -37.188 -15.367 -22.766 1 92.81 447 LEU B C 1
ATOM 11382 O O . LEU B 1 447 ? -37.719 -14.961 -23.797 1 92.81 447 LEU B O 1
ATOM 11386 N N . ASP B 1 448 ? -37.906 -15.883 -21.766 1 91.38 448 ASP B N 1
ATOM 11387 C CA . ASP B 1 448 ? -39.344 -16.047 -21.859 1 91.38 448 ASP B CA 1
ATOM 11388 C C . ASP B 1 448 ? -40.062 -14.703 -21.969 1 91.38 448 ASP B C 1
ATOM 11390 O O . ASP B 1 448 ? -40.969 -14.547 -22.781 1 91.38 448 ASP B O 1
ATOM 11394 N N . GLU B 1 449 ? -39.594 -13.773 -21.188 1 90.38 449 GLU B N 1
ATOM 11395 C CA . GLU B 1 449 ? -40.219 -12.445 -21.219 1 90.38 449 GLU B CA 1
ATOM 11396 C C . GLU B 1 449 ? -39.969 -11.75 -22.547 1 90.38 449 GLU B C 1
ATOM 11398 O O . GLU B 1 449 ? -40.844 -11.07 -23.078 1 90.38 449 GLU B O 1
ATOM 11403 N N . ALA B 1 450 ? -38.812 -11.914 -23.047 1 91.69 450 ALA B N 1
ATOM 11404 C CA . ALA B 1 450 ? -38.469 -11.297 -24.328 1 91.69 450 ALA B CA 1
ATOM 11405 C C . ALA B 1 450 ? -39.312 -11.922 -25.453 1 91.69 450 ALA B C 1
ATOM 11407 O O . ALA B 1 450 ? -39.75 -11.227 -26.375 1 91.69 450 ALA B O 1
ATOM 11408 N N . ARG B 1 451 ? -39.438 -13.219 -25.406 1 90.19 451 ARG B N 1
ATOM 11409 C CA . ARG B 1 451 ? -40.219 -13.93 -26.406 1 90.19 451 ARG B CA 1
ATOM 11410 C C . ARG B 1 451 ? -41.688 -13.516 -26.344 1 90.19 451 ARG B C 1
ATOM 11412 O O . ARG B 1 451 ? -42.312 -13.273 -27.391 1 90.19 451 ARG B O 1
ATOM 11419 N N . LYS B 1 452 ? -42.25 -13.398 -25.156 1 89.81 452 LYS B N 1
ATOM 11420 C CA . LYS B 1 452 ? -43.625 -13 -24.969 1 89.81 452 LYS B CA 1
ATOM 11421 C C . LYS B 1 452 ? -43.875 -11.578 -25.453 1 89.81 452 LYS B C 1
ATOM 11423 O O . LYS B 1 452 ? -44.906 -11.281 -26.031 1 89.81 452 LYS B O 1
ATOM 11428 N N . ALA B 1 453 ? -42.938 -10.781 -25.172 1 90.19 453 ALA B N 1
ATOM 11429 C CA . ALA B 1 453 ? -43.062 -9.375 -25.562 1 90.19 453 ALA B CA 1
ATOM 11430 C C . ALA B 1 453 ? -42.75 -9.195 -27.047 1 90.19 453 ALA B C 1
ATOM 11432 O O . ALA B 1 453 ? -43 -8.125 -27.609 1 90.19 453 ALA B O 1
ATOM 11433 N N . GLY B 1 454 ? -42.25 -10.109 -27.734 1 86.19 454 GLY B N 1
ATOM 11434 C CA . GLY B 1 454 ? -41.906 -10.047 -29.156 1 86.19 454 GLY B CA 1
ATOM 11435 C C . GLY B 1 454 ? -40.688 -9.188 -29.438 1 86.19 454 GLY B C 1
ATOM 11436 O O . GLY B 1 454 ? -40.562 -8.641 -30.531 1 86.19 454 GLY B O 1
ATOM 11437 N N . ASN B 1 455 ? -39.969 -9 -28.406 1 91 455 ASN B N 1
ATOM 11438 C CA . ASN B 1 455 ? -38.75 -8.203 -28.562 1 91 455 ASN B CA 1
ATOM 11439 C C . ASN B 1 455 ? -37.562 -9.047 -29.047 1 91 455 ASN B C 1
ATOM 11441 O O . ASN B 1 455 ? -36.844 -9.609 -28.234 1 91 455 ASN B O 1
ATOM 11445 N N . THR B 1 456 ? -37.25 -9.07 -30.234 1 89.88 456 THR B N 1
ATOM 11446 C CA . THR B 1 456 ? -36.219 -9.906 -30.859 1 89.88 456 THR B CA 1
ATOM 11447 C C . THR B 1 456 ? -34.844 -9.453 -30.438 1 89.88 456 THR B C 1
ATOM 11449 O O . THR B 1 456 ? -33.938 -10.281 -30.297 1 89.88 456 THR B O 1
ATOM 11452 N N . THR B 1 457 ? -34.719 -8.188 -30.25 1 90.44 457 THR B N 1
ATOM 11453 C CA . THR B 1 457 ? -33.406 -7.656 -29.859 1 90.44 457 THR B CA 1
ATOM 11454 C C . THR B 1 457 ? -33.062 -8.094 -28.453 1 90.44 457 THR B C 1
ATOM 11456 O O . THR B 1 457 ? -31.922 -8.531 -28.203 1 90.44 457 THR B O 1
ATOM 11459 N N . ALA B 1 458 ? -34 -8.031 -27.609 1 92 458 ALA B N 1
ATOM 11460 C CA . ALA B 1 458 ? -33.75 -8.445 -26.234 1 92 458 ALA B CA 1
ATOM 11461 C C . ALA B 1 458 ? -33.469 -9.945 -26.141 1 92 458 ALA B C 1
ATOM 11463 O O . ALA B 1 458 ? -32.594 -10.375 -25.391 1 92 458 ALA B O 1
ATOM 11464 N N . TYR B 1 459 ? -34.188 -10.641 -26.906 1 93.56 459 TYR B N 1
ATOM 11465 C CA . TYR B 1 459 ? -33.969 -12.086 -26.906 1 93.56 459 TYR B CA 1
ATOM 11466 C C . TYR B 1 459 ? -32.562 -12.422 -27.406 1 93.56 459 TYR B C 1
ATOM 11468 O O . TYR B 1 459 ? -31.875 -13.258 -26.828 1 93.56 459 TYR B O 1
ATOM 11476 N N . ARG B 1 460 ? -32.156 -11.805 -28.453 1 94.5 460 ARG B N 1
ATOM 11477 C CA . ARG B 1 460 ? -30.828 -12.023 -29.016 1 94.5 460 ARG B CA 1
ATOM 11478 C C . ARG B 1 460 ? -29.75 -11.68 -27.984 1 94.5 460 ARG B C 1
ATOM 11480 O O . ARG B 1 460 ? -28.797 -12.438 -27.797 1 94.5 460 ARG B O 1
ATOM 11487 N N . HIS B 1 461 ? -29.906 -10.602 -27.359 1 94.25 461 HIS B N 1
ATOM 11488 C CA . HIS B 1 461 ? -28.922 -10.141 -26.375 1 94.25 461 HIS B CA 1
ATOM 11489 C C . HIS B 1 461 ? -28.766 -11.148 -25.234 1 94.25 461 HIS B C 1
ATOM 11491 O O . HIS B 1 461 ? -27.656 -11.609 -24.969 1 94.25 461 HIS B O 1
ATOM 11497 N N . TYR B 1 462 ? -29.906 -11.531 -24.672 1 95 462 TYR B N 1
ATOM 11498 C CA . TYR B 1 462 ? -29.859 -12.391 -23.5 1 95 462 TYR B CA 1
ATOM 11499 C C . TYR B 1 462 ? -29.438 -13.805 -23.875 1 95 462 TYR B C 1
ATOM 11501 O O . TYR B 1 462 ? -28.703 -14.461 -23.125 1 95 462 TYR B O 1
ATOM 11509 N N . TRP B 1 463 ? -29.844 -14.227 -24.984 1 95.62 463 TRP B N 1
ATOM 11510 C CA . TRP B 1 463 ? -29.453 -15.555 -25.438 1 95.62 463 TRP B CA 1
ATOM 11511 C C . TRP B 1 463 ? -27.953 -15.602 -25.703 1 95.62 463 TRP B C 1
ATOM 11513 O O . TRP B 1 463 ? -27.266 -16.547 -25.297 1 95.62 463 TRP B O 1
ATOM 11523 N N . GLU B 1 464 ? -27.469 -14.648 -26.406 1 96.06 464 GLU B N 1
ATOM 11524 C CA . GLU B 1 464 ? -26.047 -14.555 -26.703 1 96.06 464 GLU B CA 1
ATOM 11525 C C . GLU B 1 464 ? -25.219 -14.484 -25.422 1 96.06 464 GLU B C 1
ATOM 11527 O O . GLU B 1 464 ? -24.188 -15.148 -25.297 1 96.06 464 GLU B O 1
ATOM 11532 N N . LEU B 1 465 ? -25.703 -13.703 -24.531 1 96.19 465 LEU B N 1
ATOM 11533 C CA . LEU B 1 465 ? -25.016 -13.586 -23.25 1 96.19 465 LEU B CA 1
ATOM 11534 C C . LEU B 1 465 ? -24.984 -14.922 -22.516 1 96.19 465 LEU B C 1
ATOM 11536 O O . LEU B 1 465 ? -23.969 -15.289 -21.922 1 96.19 465 LEU B O 1
ATOM 11540 N N . CYS B 1 466 ? -26.016 -15.648 -22.578 1 95.69 466 CYS B N 1
ATOM 11541 C CA . CYS B 1 466 ? -26.062 -16.969 -21.953 1 95.69 466 CYS B CA 1
ATOM 11542 C C . CYS B 1 466 ? -25.094 -17.922 -22.609 1 95.69 466 CYS B C 1
ATOM 11544 O O . CYS B 1 466 ? -24.438 -18.734 -21.938 1 95.69 466 CYS B O 1
ATOM 11546 N N . VAL B 1 467 ? -25 -17.812 -23.922 1 96 467 VAL B N 1
ATOM 11547 C CA . VAL B 1 467 ? -24.094 -18.672 -24.656 1 96 467 VAL B CA 1
ATOM 11548 C C . VAL B 1 467 ? -22.656 -18.344 -24.266 1 96 467 VAL B C 1
ATOM 11550 O O . VAL B 1 467 ? -21.859 -19.25 -24 1 96 467 VAL B O 1
ATOM 11553 N N . LEU B 1 468 ? -22.344 -17.109 -24.203 1 96.44 468 LEU B N 1
ATOM 11554 C CA . LEU B 1 468 ? -20.984 -16.688 -23.859 1 96.44 468 LEU B CA 1
ATOM 11555 C C . LEU B 1 468 ? -20.625 -17.094 -22.438 1 96.44 468 LEU B C 1
ATOM 11557 O O . LEU B 1 468 ? -19.516 -17.562 -22.172 1 96.44 468 LEU B O 1
ATOM 11561 N N . LEU B 1 469 ? -21.531 -16.938 -21.5 1 95.19 469 LEU B N 1
ATOM 11562 C CA . LEU B 1 469 ? -21.297 -17.312 -20.125 1 95.19 469 LEU B CA 1
ATOM 11563 C C . LEU B 1 469 ? -21.219 -18.828 -19.969 1 95.19 469 LEU B C 1
ATOM 11565 O O . LEU B 1 469 ? -20.422 -19.328 -19.188 1 95.19 469 LEU B O 1
ATOM 11569 N N . GLY B 1 470 ? -22.062 -19.453 -20.688 1 93.69 470 GLY B N 1
ATOM 11570 C CA . GLY B 1 470 ? -21.969 -20.906 -20.703 1 93.69 470 GLY B CA 1
ATOM 11571 C C . GLY B 1 470 ? -20.641 -21.406 -21.234 1 93.69 470 GLY B C 1
ATOM 11572 O O . GLY B 1 470 ? -20.078 -22.375 -20.719 1 93.69 470 GLY B O 1
ATOM 11573 N N . LEU B 1 471 ? -20.203 -20.797 -22.281 1 95.5 471 LEU B N 1
ATOM 11574 C CA . LEU B 1 471 ? -18.906 -21.156 -22.859 1 95.5 471 LEU B CA 1
ATOM 11575 C C . LEU B 1 471 ? -17.781 -20.922 -21.859 1 95.5 471 LEU B C 1
ATOM 11577 O O . LEU B 1 471 ? -16.891 -21.766 -21.703 1 95.5 471 LEU B O 1
ATOM 11581 N N . ARG B 1 472 ? -17.766 -19.766 -21.234 1 93.69 472 ARG B N 1
ATOM 11582 C CA . ARG B 1 472 ? -16.766 -19.469 -20.203 1 93.69 472 ARG B CA 1
ATOM 11583 C C . ARG B 1 472 ? -16.75 -20.531 -19.125 1 93.69 472 ARG B C 1
ATOM 11585 O O . ARG B 1 472 ? -15.695 -21.031 -18.75 1 93.69 472 ARG B O 1
ATOM 11592 N N . ASP B 1 473 ? -17.938 -20.891 -18.594 1 91.06 473 ASP B N 1
ATOM 11593 C CA . ASP B 1 473 ? -18.047 -21.891 -17.516 1 91.06 473 ASP B CA 1
ATOM 11594 C C . ASP B 1 473 ? -17.625 -23.266 -18.016 1 91.06 473 ASP B C 1
ATOM 11596 O O . ASP B 1 473 ? -17 -24.031 -17.266 1 91.06 473 ASP B O 1
ATOM 11600 N N . GLY B 1 474 ? -18.016 -23.562 -19.25 1 91.12 474 GLY B N 1
ATOM 11601 C CA . GLY B 1 474 ? -17.609 -24.828 -19.844 1 91.12 474 GLY B CA 1
ATOM 11602 C C . GLY B 1 474 ? -16.094 -24.953 -20 1 91.12 474 GLY B C 1
ATOM 11603 O O . GLY B 1 474 ? -15.539 -26.031 -19.797 1 91.12 474 GLY B O 1
ATOM 11604 N N . LEU B 1 475 ? -15.461 -23.906 -20.375 1 92 475 LEU B N 1
ATOM 11605 C CA . LEU B 1 475 ? -14.016 -23.891 -20.5 1 92 475 LEU B CA 1
ATOM 11606 C C . LEU B 1 475 ? -13.336 -24.047 -19.141 1 92 475 LEU B C 1
ATOM 11608 O O . LEU B 1 475 ? -12.312 -24.734 -19.031 1 92 475 LEU B O 1
ATOM 11612 N N . ARG B 1 476 ? -13.906 -23.516 -18.094 1 88.19 476 ARG B N 1
ATOM 11613 C CA . ARG B 1 476 ? -13.344 -23.594 -16.75 1 88.19 476 ARG B CA 1
ATOM 11614 C C . ARG B 1 476 ? -13.516 -25 -16.172 1 88.19 476 ARG B C 1
ATOM 11616 O O . ARG B 1 476 ? -12.625 -25.5 -15.477 1 88.19 476 ARG B O 1
ATOM 11623 N N . SER B 1 477 ? -14.633 -25.625 -16.453 1 85.62 477 SER B N 1
ATOM 11624 C CA . SER B 1 477 ? -14.914 -26.953 -15.922 1 85.62 477 SER B CA 1
ATOM 11625 C C . SER B 1 477 ? -14.203 -28.031 -16.734 1 85.62 477 SER B C 1
ATOM 11627 O O . SER B 1 477 ? -13.984 -29.141 -16.234 1 85.62 477 SER B O 1
ATOM 11629 N N . GLY B 1 478 ? -13.922 -27.688 -18.031 1 86.31 478 GLY B N 1
ATOM 11630 C CA . GLY B 1 478 ? -13.32 -28.688 -18.906 1 86.31 478 GLY B CA 1
ATOM 11631 C C . GLY B 1 478 ? -14.336 -29.406 -19.766 1 86.31 478 GLY B C 1
ATOM 11632 O O . GLY B 1 478 ? -13.969 -30.234 -20.609 1 86.31 478 GLY B O 1
ATOM 11633 N N . ASP B 1 479 ? -15.625 -29.062 -19.578 1 87.81 479 ASP B N 1
ATOM 11634 C CA . ASP B 1 479 ? -16.641 -29.656 -20.422 1 87.81 479 ASP B CA 1
ATOM 11635 C C . ASP B 1 479 ? -16.453 -29.25 -21.891 1 87.81 479 ASP B C 1
ATOM 11637 O O . ASP B 1 479 ? -16.812 -30 -22.797 1 87.81 479 ASP B O 1
ATOM 11641 N N . VAL B 1 480 ? -16 -28.094 -21.984 1 92.88 480 VAL B N 1
ATOM 11642 C CA . VAL B 1 480 ? -15.594 -27.594 -23.297 1 92.88 480 VAL B CA 1
ATOM 11643 C C . VAL B 1 480 ? -14.078 -27.438 -23.344 1 92.88 480 VAL B C 1
ATOM 11645 O O . VAL B 1 480 ? -13.461 -26.984 -22.375 1 92.88 480 VAL B O 1
ATOM 11648 N N . PHE B 1 481 ? -13.461 -27.984 -24.312 1 93.5 481 PHE B N 1
ATOM 11649 C CA . PHE B 1 481 ? -12.016 -27.844 -24.438 1 93.5 481 PHE B CA 1
ATOM 11650 C C . PHE B 1 481 ? -11.633 -27.359 -25.828 1 93.5 481 PHE B C 1
ATOM 11652 O O . PHE B 1 481 ? -12.477 -27.281 -26.719 1 93.5 481 PHE B O 1
ATOM 11659 N N . VAL B 1 482 ? -10.469 -26.906 -26.016 1 95.31 482 VAL B N 1
ATOM 11660 C CA . VAL B 1 482 ? -9.953 -26.344 -27.266 1 95.31 482 VAL B CA 1
ATOM 11661 C C . VAL B 1 482 ? -8.82 -27.203 -27.812 1 95.31 482 VAL B C 1
ATOM 11663 O O . VAL B 1 482 ? -7.73 -27.234 -27.234 1 95.31 482 VAL B O 1
ATOM 11666 N N . PRO B 1 483 ? -9.086 -27.828 -28.859 1 91.94 483 PRO B N 1
ATOM 11667 C CA . PRO B 1 483 ? -8.016 -28.625 -29.453 1 91.94 483 PRO B CA 1
ATOM 11668 C C . PRO B 1 483 ? -6.777 -27.781 -29.797 1 91.94 483 PRO B C 1
ATOM 11670 O O . PRO B 1 483 ? -6.902 -26.703 -30.375 1 91.94 483 PRO B O 1
ATOM 11673 N N . GLY B 1 484 ? -5.633 -28.328 -29.453 1 88 484 GLY B N 1
ATOM 11674 C CA . GLY B 1 484 ? -4.391 -27.609 -29.719 1 88 484 GLY B CA 1
ATOM 11675 C C . GLY B 1 484 ? -3.908 -26.812 -28.516 1 88 484 GLY B C 1
ATOM 11676 O O . GLY B 1 484 ? -2.748 -26.391 -28.484 1 88 484 GLY B O 1
ATOM 11677 N N . SER B 1 485 ? -4.824 -26.547 -27.641 1 91.44 485 SER B N 1
ATOM 11678 C CA . SER B 1 485 ? -4.461 -25.797 -26.438 1 91.44 485 SER B CA 1
ATOM 11679 C C . SER B 1 485 ? -3.818 -26.703 -25.391 1 91.44 485 SER B C 1
ATOM 11681 O O . SER B 1 485 ? -4.055 -27.922 -25.391 1 91.44 485 SER B O 1
ATOM 11683 N N . ARG B 1 486 ? -2.975 -26.141 -24.641 1 86.75 486 ARG B N 1
ATOM 11684 C CA . ARG B 1 486 ? -2.363 -26.891 -23.531 1 86.75 486 ARG B CA 1
ATOM 11685 C C . ARG B 1 486 ? -3.141 -26.688 -22.234 1 86.75 486 ARG B C 1
ATOM 11687 O O . ARG B 1 486 ? -3.367 -27.641 -21.5 1 86.75 486 ARG B O 1
ATOM 11694 N N . ARG B 1 487 ? -3.631 -25.578 -21.969 1 87.62 487 ARG B N 1
ATOM 11695 C CA . ARG B 1 487 ? -4.281 -25.234 -20.719 1 87.62 487 ARG B CA 1
ATOM 11696 C C . ARG B 1 487 ? -5.762 -25.578 -20.75 1 87.62 487 ARG B C 1
ATOM 11698 O O . ARG B 1 487 ? -6.379 -25.781 -19.688 1 87.62 487 ARG B O 1
ATOM 11705 N N . TYR B 1 488 ? -6.305 -25.594 -21.953 1 91.88 488 TYR B N 1
ATOM 11706 C CA . TYR B 1 488 ? -7.73 -25.875 -22.109 1 91.88 488 TYR B CA 1
ATOM 11707 C C . TYR B 1 488 ? -7.961 -27.125 -22.953 1 91.88 488 TYR B C 1
ATOM 11709 O O . TYR B 1 488 ? -8.875 -27.156 -23.781 1 91.88 488 TYR B O 1
ATOM 11717 N N . ALA B 1 489 ? -7.039 -28 -22.766 1 88.75 489 ALA B N 1
ATOM 11718 C CA . ALA B 1 489 ? -7.152 -29.266 -23.5 1 88.75 489 ALA B CA 1
ATOM 11719 C C . ALA B 1 489 ? -8.203 -30.172 -22.859 1 88.75 489 ALA B C 1
ATOM 11721 O O . ALA B 1 489 ? -8.781 -29.844 -21.828 1 88.75 489 ALA B O 1
ATOM 11722 N N . ASP B 1 490 ? -8.438 -31.203 -23.531 1 86.62 490 ASP B N 1
ATOM 11723 C CA . ASP B 1 490 ? -9.344 -32.219 -23 1 86.62 490 ASP B CA 1
ATOM 11724 C C . ASP B 1 490 ? -8.844 -32.75 -21.672 1 86.62 490 ASP B C 1
ATOM 11726 O O . ASP B 1 490 ? -7.691 -33.156 -21.547 1 86.62 490 ASP B O 1
ATOM 11730 N N . PRO B 1 491 ? -9.664 -32.719 -20.672 1 82.19 491 PRO B N 1
ATOM 11731 C CA . PRO B 1 491 ? -9.242 -33.219 -19.359 1 82.19 491 PRO B CA 1
ATOM 11732 C C . PRO B 1 491 ? -8.766 -34.656 -19.391 1 82.19 491 PRO B C 1
ATOM 11734 O O . PRO B 1 491 ? -7.906 -35.031 -18.578 1 82.19 491 PRO B O 1
ATOM 11737 N N . ALA B 1 492 ? -9.258 -35.344 -20.297 1 80.06 492 ALA B N 1
ATOM 11738 C CA . ALA B 1 492 ? -8.844 -36.75 -20.422 1 80.06 492 ALA B CA 1
ATOM 11739 C C . ALA B 1 492 ? -7.391 -36.844 -20.891 1 80.06 492 ALA B C 1
ATOM 11741 O O . ALA B 1 492 ? -6.695 -37.812 -20.578 1 80.06 492 ALA B O 1
ATOM 11742 N N . ALA B 1 493 ? -7.066 -35.875 -21.562 1 82.75 493 ALA B N 1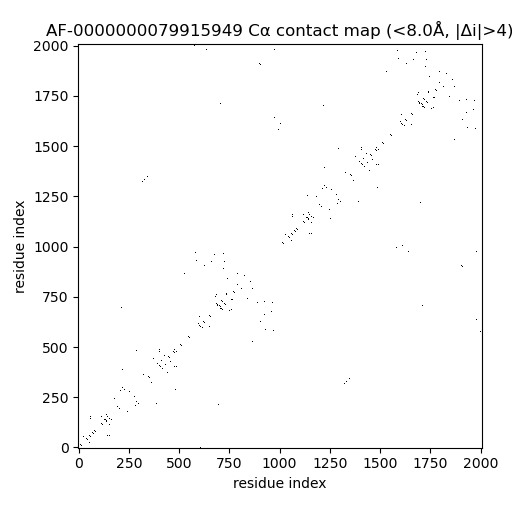
ATOM 11743 C CA . ALA B 1 493 ? -5.707 -35.875 -22.094 1 82.75 493 ALA B CA 1
ATOM 11744 C C . ALA B 1 493 ? -4.68 -35.656 -20.984 1 82.75 493 ALA B C 1
ATOM 11746 O O . ALA B 1 493 ? -3.5 -35.969 -21.156 1 82.75 493 ALA B O 1
ATOM 11747 N N . TYR B 1 494 ? -5.164 -35.188 -19.891 1 84.69 494 TYR B N 1
ATOM 11748 C CA . TYR B 1 494 ? -4.266 -34.938 -18.766 1 84.69 494 TYR B CA 1
ATOM 11749 C C . TYR B 1 494 ? -4.012 -36.219 -17.969 1 84.69 494 TYR B C 1
ATOM 11751 O O . TYR B 1 494 ? -3.086 -36.281 -17.156 1 84.69 494 TYR B O 1
ATOM 11759 N N . LEU B 1 495 ? -4.824 -37.219 -18.234 1 87.88 495 LEU B N 1
ATOM 11760 C CA . LEU B 1 495 ? -4.73 -38.469 -17.469 1 87.88 495 LEU B CA 1
ATOM 11761 C C . LEU B 1 495 ? -4.012 -39.562 -18.266 1 87.88 495 LEU B C 1
ATOM 11763 O O . LEU B 1 495 ? -4.02 -39.531 -19.5 1 87.88 495 LEU B O 1
ATOM 11767 N N . LEU B 1 496 ? -3.402 -40.375 -17.516 1 88.62 496 LEU B N 1
ATOM 11768 C CA . LEU B 1 496 ? -2.855 -41.562 -18.141 1 88.62 496 LEU B CA 1
ATOM 11769 C C . LEU B 1 496 ? -3.955 -42.375 -18.828 1 88.62 496 LEU B C 1
ATOM 11771 O O . LEU B 1 496 ? -5.07 -42.469 -18.312 1 88.62 496 LEU B O 1
ATOM 11775 N N . THR B 1 497 ? -3.607 -42.875 -19.953 1 89.94 497 THR B N 1
ATOM 11776 C CA . THR B 1 497 ? -4.582 -43.719 -20.625 1 89.94 497 THR B CA 1
ATOM 11777 C C . THR B 1 497 ? -4.785 -45.031 -19.844 1 89.94 497 THR B C 1
ATOM 11779 O O . THR B 1 497 ? -3.889 -45.469 -19.109 1 89.94 497 THR B O 1
ATOM 11782 N N . PRO B 1 498 ? -6.012 -45.531 -19.906 1 90.06 498 PRO B N 1
ATOM 11783 C CA . PRO B 1 498 ? -6.258 -46.781 -19.188 1 90.06 498 PRO B CA 1
ATOM 11784 C C . PRO B 1 498 ? -5.238 -47.875 -19.516 1 90.06 498 PRO B C 1
ATOM 11786 O O . PRO B 1 498 ? -4.844 -48.656 -18.641 1 90.06 498 PRO B O 1
ATOM 11789 N N . GLN B 1 499 ? -4.746 -47.844 -20.719 1 90 499 GLN B N 1
ATOM 11790 C CA . GLN B 1 499 ? -3.764 -48.844 -21.141 1 90 499 GLN B CA 1
ATOM 11791 C C . GLN B 1 499 ? -2.414 -48.625 -20.469 1 90 499 GLN B C 1
ATOM 11793 O O . GLN B 1 499 ? -1.755 -49.562 -20.031 1 90 499 GLN B O 1
ATOM 11798 N N . ALA B 1 500 ? -2.084 -47.406 -20.375 1 88.62 500 ALA B N 1
ATOM 11799 C CA . ALA B 1 500 ? -0.815 -47.062 -19.734 1 88.62 500 ALA B CA 1
ATOM 11800 C C . ALA B 1 500 ? -0.898 -47.219 -18.219 1 88.62 500 ALA B C 1
ATOM 11802 O O . ALA B 1 500 ? 0.116 -47.438 -17.547 1 88.62 500 ALA B O 1
ATOM 11803 N N . TRP B 1 501 ? -2.098 -47.188 -17.625 1 91.12 501 TRP B N 1
ATOM 11804 C CA . TRP B 1 501 ? -2.322 -47.188 -16.188 1 91.12 501 TRP B CA 1
ATOM 11805 C C . TRP B 1 501 ? -2.254 -48.594 -15.617 1 91.12 501 TRP B C 1
ATOM 11807 O O . TRP B 1 501 ? -1.707 -48.812 -14.531 1 91.12 501 TRP B O 1
ATOM 11817 N N . GLU B 1 502 ? -2.66 -49.5 -16.312 1 89.88 502 GLU B N 1
ATOM 11818 C CA . GLU B 1 502 ? -2.795 -50.844 -15.812 1 89.88 502 GLU B CA 1
ATOM 11819 C C . GLU B 1 502 ? -1.459 -51.406 -15.312 1 89.88 502 GLU B C 1
ATOM 11821 O O . GLU B 1 502 ? -1.364 -51.906 -14.188 1 89.88 502 GLU B O 1
ATOM 11826 N N . PRO B 1 503 ? -0.424 -51.188 -16.078 1 88.12 503 PRO B N 1
ATOM 11827 C CA . PRO B 1 503 ? 0.852 -51.719 -15.586 1 88.12 503 PRO B CA 1
ATOM 11828 C C . PRO B 1 503 ? 1.436 -50.875 -14.461 1 88.12 503 PRO B C 1
ATOM 11830 O O . PRO B 1 503 ? 2.248 -51.375 -13.672 1 88.12 503 PRO B O 1
ATOM 11833 N N . GLN B 1 504 ? 1.095 -49.656 -14.352 1 90.12 504 GLN B N 1
ATOM 11834 C CA . GLN B 1 504 ? 1.679 -48.75 -13.383 1 90.12 504 GLN B CA 1
ATOM 11835 C C . GLN B 1 504 ? 0.882 -48.75 -12.078 1 90.12 504 GLN B C 1
ATOM 11837 O O . GLN B 1 504 ? 1.37 -48.281 -11.047 1 90.12 504 GLN B O 1
ATOM 11842 N N . ARG B 1 505 ? -0.291 -49.312 -12.047 1 92.56 505 ARG B N 1
ATOM 11843 C CA . ARG B 1 505 ? -1.211 -49.219 -10.914 1 92.56 505 ARG B CA 1
ATOM 11844 C C . ARG B 1 505 ? -0.591 -49.844 -9.672 1 92.56 505 ARG B C 1
ATOM 11846 O O . ARG B 1 505 ? -0.614 -49.25 -8.594 1 92.56 505 ARG B O 1
ATOM 11853 N N . ASP B 1 506 ? -0.032 -51 -9.789 1 87.56 506 ASP B N 1
ATOM 11854 C CA . ASP B 1 506 ? 0.521 -51.688 -8.641 1 87.56 506 ASP B CA 1
ATOM 11855 C C . ASP B 1 506 ? 1.737 -50.969 -8.07 1 87.56 506 ASP B C 1
ATOM 11857 O O . ASP B 1 506 ? 1.919 -50.906 -6.855 1 87.56 506 ASP B O 1
ATOM 11861 N N . GLU B 1 507 ? 2.492 -50.5 -9 1 86.12 507 GLU B N 1
ATOM 11862 C CA . GLU B 1 507 ? 3.65 -49.75 -8.562 1 86.12 507 GLU B CA 1
ATOM 11863 C C . GLU B 1 507 ? 3.221 -48.5 -7.809 1 86.12 507 GLU B C 1
ATOM 11865 O O . GLU B 1 507 ? 3.791 -48.156 -6.766 1 86.12 507 GLU B O 1
ATOM 11870 N N . PHE B 1 508 ? 2.305 -47.844 -8.359 1 90.94 508 PHE B N 1
ATOM 11871 C CA . PHE B 1 508 ? 1.789 -46.656 -7.715 1 90.94 508 PHE B CA 1
ATOM 11872 C C . PHE B 1 508 ? 1.231 -46.969 -6.332 1 90.94 508 PHE B C 1
ATOM 11874 O O . PHE B 1 508 ? 1.529 -46.25 -5.363 1 90.94 508 PHE B O 1
ATOM 11881 N N . CYS B 1 509 ? 0.342 -47.938 -6.18 1 91.19 509 CYS B N 1
ATOM 11882 C CA . CYS B 1 509 ? -0.299 -48.312 -4.922 1 91.19 509 CYS B CA 1
ATOM 11883 C C . CYS B 1 509 ? 0.739 -48.656 -3.859 1 91.19 509 CYS B C 1
ATOM 11885 O O . CYS B 1 509 ? 0.565 -48.312 -2.686 1 91.19 509 CYS B O 1
ATOM 11887 N N . ARG B 1 510 ? 1.812 -49.25 -4.27 1 87.06 510 ARG B N 1
ATOM 11888 C CA . ARG B 1 510 ? 2.895 -49.562 -3.338 1 87.06 510 ARG B CA 1
ATOM 11889 C C . ARG B 1 510 ? 3.59 -48.281 -2.869 1 87.06 510 ARG B C 1
ATOM 11891 O O . ARG B 1 510 ? 3.93 -48.156 -1.69 1 87.06 510 ARG B O 1
ATOM 11898 N N . LEU B 1 511 ? 3.795 -47.438 -3.764 1 84.44 511 LEU B N 1
ATOM 11899 C CA . LEU B 1 511 ? 4.496 -46.219 -3.471 1 84.44 511 LEU B CA 1
ATOM 11900 C C . LEU B 1 511 ? 3.709 -45.375 -2.475 1 84.44 511 LEU B C 1
ATOM 11902 O O . LEU B 1 511 ? 4.297 -44.719 -1.608 1 84.44 511 LEU B O 1
ATOM 11906 N N . VAL B 1 512 ? 2.381 -45.344 -2.555 1 89.94 512 VAL B N 1
ATOM 11907 C CA . VAL B 1 512 ? 1.57 -44.438 -1.748 1 89.94 512 VAL B CA 1
ATOM 11908 C C . VAL B 1 512 ? 0.983 -45.188 -0.557 1 89.94 512 VAL B C 1
ATOM 11910 O O . VAL B 1 512 ? 0.459 -44.562 0.376 1 89.94 512 VAL B O 1
ATOM 11913 N N . GLY B 1 513 ? 1.095 -46.5 -0.512 1 87.12 513 GLY B N 1
ATOM 11914 C CA . GLY B 1 513 ? 0.595 -47.312 0.596 1 87.12 513 GLY B CA 1
ATOM 11915 C C . GLY B 1 513 ? -0.913 -47.469 0.582 1 87.12 513 GLY B C 1
ATOM 11916 O O . GLY B 1 513 ? -1.566 -47.344 1.621 1 87.12 513 GLY B O 1
ATOM 11917 N N . LYS B 1 514 ? -1.502 -47.531 -0.598 1 91.56 514 LYS B N 1
ATOM 11918 C CA . LYS B 1 514 ? -2.939 -47.719 -0.745 1 91.56 514 LYS B CA 1
ATOM 11919 C C . LYS B 1 514 ? -3.24 -49.031 -1.441 1 91.56 514 LYS B C 1
ATOM 11921 O O . LYS B 1 514 ? -2.434 -49.531 -2.236 1 91.56 514 LYS B O 1
ATOM 11926 N N . SER B 1 515 ? -4.391 -49.562 -1.13 1 92.75 515 SER B N 1
ATOM 11927 C CA . SER B 1 515 ? -4.809 -50.812 -1.754 1 92.75 515 SER B CA 1
ATOM 11928 C C . SER B 1 515 ? -5.453 -50.562 -3.113 1 92.75 515 SER B C 1
ATOM 11930 O O . SER B 1 515 ? -6.168 -49.562 -3.297 1 92.75 515 SER B O 1
ATOM 11932 N N . ALA B 1 516 ? -5.25 -51.469 -4.031 1 93.31 516 ALA B N 1
ATOM 11933 C CA . ALA B 1 516 ? -5.879 -51.406 -5.348 1 93.31 516 ALA B CA 1
ATOM 11934 C C . ALA B 1 516 ? -7.336 -51.844 -5.289 1 93.31 516 ALA B C 1
ATOM 11936 O O . ALA B 1 516 ? -8.133 -51.5 -6.168 1 93.31 516 ALA B O 1
ATOM 11937 N N . ASP B 1 517 ? -7.625 -52.531 -4.125 1 93.94 517 ASP B N 1
ATOM 11938 C CA . ASP B 1 517 ? -8.984 -53.031 -3.938 1 93.94 517 ASP B CA 1
ATOM 11939 C C . ASP B 1 517 ? -9.852 -52 -3.205 1 93.94 517 ASP B C 1
ATOM 11941 O O . ASP B 1 517 ? -9.547 -51.625 -2.068 1 93.94 517 ASP B O 1
ATOM 11945 N N . PRO B 1 518 ? -10.906 -51.594 -3.893 1 95.69 518 PRO B N 1
ATOM 11946 C CA . PRO B 1 518 ? -11.758 -50.562 -3.281 1 95.69 518 PRO B CA 1
ATOM 11947 C C . PRO B 1 518 ? -12.359 -51 -1.953 1 95.69 518 PRO B C 1
ATOM 11949 O O . PRO B 1 518 ? -12.477 -50.219 -1.021 1 95.69 518 PRO B O 1
ATOM 11952 N N . ALA B 1 519 ? -12.766 -52.219 -1.856 1 94.69 519 ALA B N 1
ATOM 11953 C CA . ALA B 1 519 ? -13.398 -52.719 -0.636 1 94.69 519 ALA B CA 1
ATOM 11954 C C . ALA B 1 519 ? -12.43 -52.656 0.545 1 94.69 519 ALA B C 1
ATOM 11956 O O . ALA B 1 519 ? -12.812 -52.25 1.642 1 94.69 519 ALA B O 1
ATOM 11957 N N . ARG B 1 520 ? -11.305 -53.125 0.346 1 94.94 520 ARG B N 1
ATOM 11958 C CA . ARG B 1 520 ? -10.305 -53.062 1.404 1 94.94 520 ARG B CA 1
ATOM 11959 C C . ARG B 1 520 ? -9.953 -51.625 1.775 1 94.94 520 ARG B C 1
ATOM 11961 O O . ARG B 1 520 ? -9.797 -51.312 2.955 1 94.94 520 ARG B O 1
ATOM 11968 N N . ALA B 1 521 ? -9.758 -50.844 0.741 1 94.75 521 ALA B N 1
ATOM 11969 C CA . ALA B 1 521 ? -9.406 -49.438 0.97 1 94.75 521 ALA B CA 1
ATOM 11970 C C . ALA B 1 521 ? -10.484 -48.719 1.778 1 94.75 521 ALA B C 1
ATOM 11972 O O . ALA B 1 521 ? -10.188 -47.969 2.703 1 94.75 521 ALA B O 1
ATOM 11973 N N . LEU B 1 522 ? -11.734 -48.906 1.446 1 95.81 522 LEU B N 1
ATOM 11974 C CA . LEU B 1 522 ? -12.844 -48.25 2.117 1 95.81 522 LEU B CA 1
ATOM 11975 C C . LEU B 1 522 ? -13.039 -48.781 3.525 1 95.81 522 LEU B C 1
ATOM 11977 O O . LEU B 1 522 ? -13.414 -48.062 4.438 1 95.81 522 LEU B O 1
ATOM 11981 N N . ALA B 1 523 ? -12.773 -50.062 3.672 1 94.62 523 ALA B N 1
ATOM 11982 C CA . ALA B 1 523 ? -12.852 -50.656 5.012 1 94.62 523 ALA B CA 1
ATOM 11983 C C . ALA B 1 523 ? -11.812 -50.031 5.938 1 94.62 523 ALA B C 1
ATOM 11985 O O . ALA B 1 523 ? -12.117 -49.719 7.094 1 94.62 523 ALA B O 1
ATOM 11986 N N . THR B 1 524 ? -10.711 -49.906 5.426 1 94.12 524 THR B N 1
ATOM 11987 C CA . THR B 1 524 ? -9.648 -49.312 6.207 1 94.12 524 THR B CA 1
ATOM 11988 C C . THR B 1 524 ? -10.008 -47.875 6.566 1 94.12 524 THR B C 1
ATOM 11990 O O . THR B 1 524 ? -9.789 -47.438 7.699 1 94.12 524 THR B O 1
ATOM 11993 N N . ALA B 1 525 ? -10.516 -47.094 5.621 1 95.19 525 ALA B N 1
ATOM 11994 C CA . ALA B 1 525 ? -10.883 -45.719 5.836 1 95.19 525 ALA B CA 1
ATOM 11995 C C . ALA B 1 525 ? -12.023 -45.594 6.844 1 95.19 525 ALA B C 1
ATOM 11997 O O . ALA B 1 525 ? -12.039 -44.656 7.664 1 95.19 525 ALA B O 1
ATOM 11998 N N . THR B 1 526 ? -12.953 -46.438 6.766 1 95.19 526 THR B N 1
ATOM 11999 C CA . THR B 1 526 ? -14.078 -46.438 7.695 1 95.19 526 THR B CA 1
ATOM 12000 C C . THR B 1 526 ? -13.617 -46.812 9.102 1 95.19 526 THR B C 1
ATOM 12002 O O . THR B 1 526 ? -14.148 -46.281 10.094 1 95.19 526 THR B O 1
ATOM 12005 N N . ASP B 1 527 ? -12.656 -47.719 9.164 1 94.81 527 ASP B N 1
ATOM 12006 C CA . ASP B 1 527 ? -12.07 -48.031 10.461 1 94.81 527 ASP B CA 1
ATOM 12007 C C . ASP B 1 527 ? -11.375 -46.844 11.07 1 94.81 527 ASP B C 1
ATOM 12009 O O . ASP B 1 527 ? -11.461 -46.594 12.281 1 94.81 527 ASP B O 1
ATOM 12013 N N . GLU B 1 528 ? -10.703 -46.188 10.258 1 95.88 528 GLU B N 1
ATOM 12014 C CA . GLU B 1 528 ? -10.047 -44.969 10.711 1 95.88 528 GLU B CA 1
ATOM 12015 C C . GLU B 1 528 ? -11.07 -43.938 11.211 1 95.88 528 GLU B C 1
ATOM 12017 O O . GLU B 1 528 ? -10.828 -43.25 12.203 1 95.88 528 GLU B O 1
ATOM 12022 N N . LEU B 1 529 ? -12.164 -43.75 10.5 1 96.5 529 LEU B N 1
ATOM 12023 C CA . LEU B 1 529 ? -13.227 -42.844 10.891 1 96.5 529 LEU B CA 1
ATOM 12024 C C . LEU B 1 529 ? -13.805 -43.219 12.25 1 96.5 529 LEU B C 1
ATOM 12026 O O . LEU B 1 529 ? -13.992 -42.375 13.117 1 96.5 529 LEU B O 1
ATOM 12030 N N . ASP B 1 530 ? -13.969 -44.5 12.438 1 94.94 530 ASP B N 1
ATOM 12031 C CA . ASP B 1 530 ? -14.516 -45 13.695 1 94.94 530 ASP B CA 1
ATOM 12032 C C . ASP B 1 530 ? -13.547 -44.719 14.852 1 94.94 530 ASP B C 1
ATOM 12034 O O . ASP B 1 530 ? -13.961 -44.344 15.945 1 94.94 530 ASP B O 1
ATOM 12038 N N . ALA B 1 531 ? -12.375 -45 14.523 1 95.5 531 ALA B N 1
ATOM 12039 C CA . ALA B 1 531 ? -11.359 -44.75 15.547 1 95.5 531 ALA B CA 1
ATOM 12040 C C . ALA B 1 531 ? -11.305 -43.281 15.922 1 95.5 531 ALA B C 1
ATOM 12042 O O . ALA B 1 531 ? -11.203 -42.938 17.094 1 95.5 531 ALA B O 1
ATOM 12043 N N . ALA B 1 532 ? -11.273 -42.406 14.969 1 96.19 532 ALA B N 1
ATOM 12044 C CA . ALA B 1 532 ? -11.219 -40.969 15.195 1 96.19 532 ALA B CA 1
ATOM 12045 C C . ALA B 1 532 ? -12.445 -40.5 15.961 1 96.19 532 ALA B C 1
ATOM 12047 O O . ALA B 1 532 ? -12.344 -39.656 16.859 1 96.19 532 ALA B O 1
ATOM 12048 N N . MET B 1 533 ? -13.562 -41.031 15.633 1 95.06 533 MET B N 1
ATOM 12049 C CA . MET B 1 533 ? -14.805 -40.688 16.312 1 95.06 533 MET B CA 1
ATOM 12050 C C . MET B 1 533 ? -14.805 -41.156 17.75 1 95.06 533 MET B C 1
ATOM 12052 O O . MET B 1 533 ? -15.375 -40.5 18.625 1 95.06 533 MET B O 1
ATOM 12056 N N . GLY B 1 534 ? -14.203 -42.281 17.891 1 94.5 534 GLY B N 1
ATOM 12057 C CA . GLY B 1 534 ? -14.055 -42.781 19.25 1 94.5 534 GLY B CA 1
ATOM 12058 C C . GLY B 1 534 ? -13.258 -41.844 20.156 1 94.5 534 GLY B C 1
ATOM 12059 O O . GLY B 1 534 ? -13.633 -41.625 21.297 1 94.5 534 GLY B O 1
ATOM 12060 N N . GLU B 1 535 ? -12.266 -41.375 19.641 1 94.75 535 GLU B N 1
ATOM 12061 C CA . GLU B 1 535 ? -11.445 -40.438 20.375 1 94.75 535 GLU B CA 1
ATOM 12062 C C . GLU B 1 535 ? -12.219 -39.125 20.656 1 94.75 535 GLU B C 1
ATOM 12064 O O . GLU B 1 535 ? -12.109 -38.562 21.734 1 94.75 535 GLU B O 1
ATOM 12069 N N . LEU B 1 536 ? -12.93 -38.656 19.672 1 94.38 536 LEU B N 1
ATOM 12070 C CA . LEU B 1 536 ? -13.719 -37.438 19.844 1 94.38 536 LEU B CA 1
ATOM 12071 C C . LEU B 1 536 ? -14.812 -37.625 20.875 1 94.38 536 LEU B C 1
ATOM 12073 O O . LEU B 1 536 ? -15.109 -36.719 21.656 1 94.38 536 LEU B O 1
ATOM 12077 N N . GLU B 1 537 ? -15.391 -38.844 20.875 1 94.56 537 GLU B N 1
ATOM 12078 C CA . GLU B 1 537 ? -16.438 -39.156 21.828 1 94.56 537 GLU B CA 1
ATOM 12079 C C . GLU B 1 537 ? -15.914 -39.062 23.266 1 94.56 537 GLU B C 1
ATOM 12081 O O . GLU B 1 537 ? -16.594 -38.531 24.141 1 94.56 537 GLU B O 1
ATOM 12086 N N . LYS B 1 538 ? -14.711 -39.5 23.422 1 93.12 538 LYS B N 1
ATOM 12087 C CA . LYS B 1 538 ? -14.094 -39.469 24.734 1 93.12 538 LYS B CA 1
ATOM 12088 C C . LYS B 1 538 ? -13.914 -38.031 25.203 1 93.12 538 LYS B C 1
ATOM 12090 O O . LYS B 1 538 ? -14.117 -37.719 26.375 1 93.12 538 LYS B O 1
ATOM 12095 N N . VAL B 1 539 ? -13.492 -37.188 24.312 1 93.25 539 VAL B N 1
ATOM 12096 C CA . VAL B 1 539 ? -13.234 -35.781 24.641 1 93.25 539 VAL B CA 1
ATOM 12097 C C . VAL B 1 539 ? -14.547 -35.062 24.938 1 93.25 539 VAL B C 1
ATOM 12099 O O . VAL B 1 539 ? -14.641 -34.312 25.891 1 93.25 539 VAL B O 1
ATOM 12102 N N . LEU B 1 540 ? -15.555 -35.281 24.172 1 92.81 540 LEU B N 1
ATOM 12103 C CA . LEU B 1 540 ? -16.828 -34.625 24.344 1 92.81 540 LEU B CA 1
ATOM 12104 C C . LEU B 1 540 ? -17.562 -35.125 25.578 1 92.81 540 LEU B C 1
ATOM 12106 O O . LEU B 1 540 ? -18.312 -34.375 26.219 1 92.81 540 LEU B O 1
ATOM 12110 N N . ALA B 1 541 ? -17.344 -36.344 25.906 1 90.75 541 ALA B N 1
ATOM 12111 C CA . ALA B 1 541 ? -17.953 -36.906 27.109 1 90.75 541 ALA B CA 1
ATOM 12112 C C . ALA B 1 541 ? -17.375 -36.281 28.375 1 90.75 541 ALA B C 1
ATOM 12114 O O . ALA B 1 541 ? -18.062 -36.156 29.391 1 90.75 541 ALA B O 1
ATOM 12115 N N . GLY B 1 542 ? -16.219 -35.812 28.344 1 86.75 542 GLY B N 1
ATOM 12116 C CA . GLY B 1 542 ? -15.578 -35.188 29.484 1 86.75 542 GLY B CA 1
ATOM 12117 C C . GLY B 1 542 ? -16.141 -33.812 29.781 1 86.75 542 GLY B C 1
ATOM 12118 O O . GLY B 1 542 ? -16.047 -33.312 30.922 1 86.75 542 GLY B O 1
ATOM 12119 N N . GLY B 1 543 ? -16.781 -32.906 28.953 1 75.31 543 GLY B N 1
ATOM 12120 C CA . GLY B 1 543 ? -17.578 -31.688 29.094 1 75.31 543 GLY B CA 1
ATOM 12121 C C . GLY B 1 543 ? -16.75 -30.438 29.25 1 75.31 543 GLY B C 1
ATOM 12122 O O . GLY B 1 543 ? -17.188 -29.344 28.891 1 75.31 543 GLY B O 1
ATOM 12123 N N . ASP B 1 544 ? -15.633 -30.359 30.016 1 73.75 544 ASP B N 1
ATOM 12124 C CA . ASP B 1 544 ? -15.008 -29.125 30.453 1 73.75 544 ASP B CA 1
ATOM 12125 C C . ASP B 1 544 ? -13.758 -28.812 29.625 1 73.75 544 ASP B C 1
ATOM 12127 O O . ASP B 1 544 ? -12.992 -27.906 29.969 1 73.75 544 ASP B O 1
ATOM 12131 N N . GLY B 1 545 ? -13.617 -29.281 28.531 1 79.38 545 GLY B N 1
ATOM 12132 C CA . GLY B 1 545 ? -12.383 -29.031 27.812 1 79.38 545 GLY B CA 1
ATOM 12133 C C . GLY B 1 545 ? -12.516 -27.969 26.75 1 79.38 545 GLY B C 1
ATOM 12134 O O . GLY B 1 545 ? -13.547 -27.297 26.656 1 79.38 545 GLY B O 1
ATOM 12135 N N . PRO B 1 546 ? -11.406 -27.625 26.016 1 84.81 546 PRO B N 1
ATOM 12136 C CA . PRO B 1 546 ? -11.414 -26.625 24.938 1 84.81 546 PRO B CA 1
ATOM 12137 C C . PRO B 1 546 ? -12.461 -26.938 23.859 1 84.81 546 PRO B C 1
ATOM 12139 O O . PRO B 1 546 ? -12.883 -26.031 23.141 1 84.81 546 PRO B O 1
ATOM 12142 N N . VAL B 1 547 ? -12.875 -28.234 23.797 1 90.31 547 VAL B N 1
ATOM 12143 C CA . VAL B 1 547 ? -13.906 -28.656 22.844 1 90.31 547 VAL B CA 1
ATOM 12144 C C . VAL B 1 547 ? -15.094 -29.25 23.609 1 90.31 547 VAL B C 1
ATOM 12146 O O . VAL B 1 547 ? -14.945 -30.25 24.312 1 90.31 547 VAL B O 1
ATOM 12149 N N . ARG B 1 548 ? -16.188 -28.547 23.5 1 90.25 548 ARG B N 1
ATOM 12150 C CA . ARG B 1 548 ? -17.359 -29 24.25 1 90.25 548 ARG B CA 1
ATOM 12151 C C . ARG B 1 548 ? -18.641 -28.719 23.484 1 90.25 548 ARG B C 1
ATOM 12153 O O . ARG B 1 548 ? -18.625 -28.047 22.469 1 90.25 548 ARG B O 1
ATOM 12160 N N . LEU B 1 549 ? -19.688 -29.391 23.844 1 89.38 549 LEU B N 1
ATOM 12161 C CA . LEU B 1 549 ? -21 -29.141 23.266 1 89.38 549 LEU B CA 1
ATOM 12162 C C . LEU B 1 549 ? -21.797 -28.172 24.125 1 89.38 549 LEU B C 1
ATOM 12164 O O . LEU B 1 549 ? -21.734 -28.234 25.359 1 89.38 549 LEU B O 1
ATOM 12168 N N . ASP B 1 550 ? -22.344 -27.188 23.5 1 85.69 550 ASP B N 1
ATOM 12169 C CA . ASP B 1 550 ? -23.203 -26.281 24.25 1 85.69 550 ASP B CA 1
ATOM 12170 C C . ASP B 1 550 ? -24.547 -26.906 24.562 1 85.69 550 ASP B C 1
ATOM 12172 O O . ASP B 1 550 ? -24.797 -28.062 24.219 1 85.69 550 ASP B O 1
ATOM 12176 N N . GLU B 1 551 ? -25.406 -26.094 25.25 1 80.5 551 GLU B N 1
ATOM 12177 C CA . GLU B 1 551 ? -26.703 -26.594 25.703 1 80.5 551 GLU B CA 1
ATOM 12178 C C . GLU B 1 551 ? -27.594 -26.969 24.531 1 80.5 551 GLU B C 1
ATOM 12180 O O . GLU B 1 551 ? -28.422 -27.891 24.641 1 80.5 551 GLU B O 1
ATOM 12185 N N . ALA B 1 552 ? -27.391 -26.359 23.422 1 81.44 552 ALA B N 1
ATOM 12186 C CA . ALA B 1 552 ? -28.188 -26.641 22.234 1 81.44 552 ALA B CA 1
ATOM 12187 C C . ALA B 1 552 ? -27.594 -27.781 21.422 1 81.44 552 ALA B C 1
ATOM 12189 O O . ALA B 1 552 ? -28.188 -28.25 20.453 1 81.44 552 ALA B O 1
ATOM 12190 N N . GLY B 1 553 ? -26.438 -28.359 21.875 1 81.12 553 GLY B N 1
ATOM 12191 C CA . GLY B 1 553 ? -25.797 -29.469 21.172 1 81.12 553 GLY B CA 1
ATOM 12192 C C . GLY B 1 553 ? -24.812 -29 20.109 1 81.12 553 GLY B C 1
ATOM 12193 O O . GLY B 1 553 ? -24.297 -29.828 19.344 1 81.12 553 GLY B O 1
ATOM 12194 N N . ASP B 1 554 ? -24.609 -27.719 20.094 1 85.88 554 ASP B N 1
ATOM 12195 C CA . ASP B 1 554 ? -23.688 -27.188 19.094 1 85.88 554 ASP B CA 1
ATOM 12196 C C . ASP B 1 554 ? -22.25 -27.219 19.594 1 85.88 554 ASP B C 1
ATOM 12198 O O . ASP B 1 554 ? -22 -27.047 20.797 1 85.88 554 ASP B O 1
ATOM 12202 N N . LEU B 1 555 ? -21.391 -27.453 18.641 1 88.31 555 LEU B N 1
ATOM 12203 C CA . LEU B 1 555 ? -19.969 -27.594 18.953 1 88.31 555 LEU B CA 1
ATOM 12204 C C . LEU B 1 555 ? -19.359 -26.219 19.25 1 88.31 555 LEU B C 1
ATOM 12206 O O . LEU B 1 555 ? -19.531 -25.281 18.484 1 88.31 555 LEU B O 1
ATOM 12210 N N . VAL B 1 556 ? -18.75 -26.047 20.406 1 87.69 556 VAL B N 1
ATOM 12211 C CA . VAL B 1 556 ? -18.031 -24.844 20.797 1 87.69 556 VAL B CA 1
ATOM 12212 C C . VAL B 1 556 ? -16.531 -25.141 20.859 1 87.69 556 VAL B C 1
ATOM 12214 O O . VAL B 1 556 ? -16.094 -26.031 21.594 1 87.69 556 VAL B O 1
ATOM 12217 N N . ILE B 1 557 ? -15.789 -24.484 20.062 1 88.81 557 ILE B N 1
ATOM 12218 C CA . ILE B 1 557 ? -14.344 -24.672 20.016 1 88.81 557 ILE B CA 1
ATOM 12219 C C . ILE B 1 557 ? -13.641 -23.438 20.562 1 88.81 557 ILE B C 1
ATOM 12221 O O . ILE B 1 557 ? -13.578 -22.406 19.906 1 88.81 557 ILE B O 1
ATOM 12225 N N . SER B 1 558 ? -13.07 -23.406 21.625 1 82.94 558 SER B N 1
ATOM 12226 C CA . SER B 1 558 ? -12.359 -22.297 22.25 1 82.94 558 SER B CA 1
ATOM 12227 C C . SER B 1 558 ? -10.93 -22.188 21.719 1 82.94 558 SER B C 1
ATOM 12229 O O . SER B 1 558 ? -10.273 -23.203 21.484 1 82.94 558 SER B O 1
ATOM 12231 N N . PRO B 1 559 ? -10.547 -20.922 21.469 1 81.31 559 PRO B N 1
ATOM 12232 C CA . PRO B 1 559 ? -9.148 -20.766 21.047 1 81.31 559 PRO B CA 1
ATOM 12233 C C . PRO B 1 559 ? -8.164 -21.219 22.109 1 81.31 559 PRO B C 1
ATOM 12235 O O . PRO B 1 559 ? -8.422 -21.062 23.312 1 81.31 559 PRO B O 1
ATOM 12238 N N . LEU B 1 560 ? -7.188 -21.891 21.688 1 79.06 560 LEU B N 1
ATOM 12239 C CA . LEU B 1 560 ? -6.148 -22.312 22.609 1 79.06 560 LEU B CA 1
ATOM 12240 C C . LEU B 1 560 ? -5.316 -21.141 23.094 1 79.06 560 LEU B C 1
ATOM 12242 O O . LEU B 1 560 ? -5.148 -20.156 22.359 1 79.06 560 LEU B O 1
ATOM 12246 N N . SER B 1 561 ? -5 -21.031 24.312 1 70 561 SER B N 1
ATOM 12247 C CA . SER B 1 561 ? -4.152 -19.969 24.859 1 70 561 SER B CA 1
ATOM 12248 C C . SER B 1 561 ? -2.848 -19.859 24.078 1 70 561 SER B C 1
ATOM 12250 O O . SER B 1 561 ? -2.326 -20.859 23.578 1 70 561 SER B O 1
ATOM 12252 N N . ALA B 1 562 ? -2.488 -18.672 23.812 1 66.69 562 ALA B N 1
ATOM 12253 C CA . ALA B 1 562 ? -1.229 -18.438 23.094 1 66.69 562 ALA B CA 1
ATOM 12254 C C . ALA B 1 562 ? -0.087 -19.219 23.75 1 66.69 562 ALA B C 1
ATOM 12256 O O . ALA B 1 562 ? 0.002 -19.281 24.984 1 66.69 562 ALA B O 1
ATOM 12257 N N . GLU B 1 563 ? 0.48 -20.156 22.922 1 65.12 563 GLU B N 1
ATOM 12258 C CA . GLU B 1 563 ? 1.637 -20.859 23.484 1 65.12 563 GLU B CA 1
ATOM 12259 C C . GLU B 1 563 ? 2.672 -19.875 24.016 1 65.12 563 GLU B C 1
ATOM 12261 O O . GLU B 1 563 ? 3.078 -18.938 23.312 1 65.12 563 GLU B O 1
ATOM 12266 N N . ASP B 1 564 ? 2.807 -19.75 25.25 1 65.94 564 ASP B N 1
ATOM 12267 C CA . ASP B 1 564 ? 3.754 -18.844 25.891 1 65.94 564 ASP B CA 1
ATOM 12268 C C . ASP B 1 564 ? 5.188 -19.156 25.453 1 65.94 564 ASP B C 1
ATOM 12270 O O . ASP B 1 564 ? 5.652 -20.281 25.609 1 65.94 564 ASP B O 1
ATOM 12274 N N . VAL B 1 565 ? 5.742 -18.438 24.547 1 77.12 565 VAL B N 1
ATOM 12275 C CA . VAL B 1 565 ? 7.188 -18.5 24.359 1 77.12 565 VAL B CA 1
ATOM 12276 C C . VAL B 1 565 ? 7.891 -18.312 25.688 1 77.12 565 VAL B C 1
ATOM 12278 O O . VAL B 1 565 ? 7.672 -17.312 26.375 1 77.12 565 VAL B O 1
ATOM 12281 N N . PRO B 1 566 ? 8.539 -19.391 26.078 1 81.31 566 PRO B N 1
ATOM 12282 C CA . PRO B 1 566 ? 9.258 -19.266 27.359 1 81.31 566 PRO B CA 1
ATOM 12283 C C . PRO B 1 566 ? 10.109 -18 27.422 1 81.31 566 PRO B C 1
ATOM 12285 O O . PRO B 1 566 ? 10.695 -17.594 26.422 1 81.31 566 PRO B O 1
ATOM 12288 N N . ALA B 1 567 ? 10.086 -17.344 28.484 1 86 567 ALA B N 1
ATOM 12289 C CA . ALA B 1 567 ? 10.883 -16.125 28.719 1 86 567 ALA B CA 1
ATOM 12290 C C . ALA B 1 567 ? 12.352 -16.375 28.406 1 86 567 ALA B C 1
ATOM 12292 O O . ALA B 1 567 ? 13.047 -15.492 27.906 1 86 567 ALA B O 1
ATOM 12293 N N . GLU B 1 568 ? 12.719 -17.562 28.672 1 88.44 568 GLU B N 1
ATOM 12294 C CA . GLU B 1 568 ? 14.102 -17.938 28.406 1 88.44 568 GLU B CA 1
ATOM 12295 C C . GLU B 1 568 ? 14.438 -17.875 26.922 1 88.44 568 GLU B C 1
ATOM 12297 O O . GLU B 1 568 ? 15.547 -17.5 26.547 1 88.44 568 GLU B O 1
ATOM 12302 N N . ALA B 1 569 ? 13.523 -18.219 26.141 1 91.25 569 ALA B N 1
ATOM 12303 C CA . ALA B 1 569 ? 13.742 -18.188 24.688 1 91.25 569 ALA B CA 1
ATOM 12304 C C . ALA B 1 569 ? 13.891 -16.75 24.188 1 91.25 569 ALA B C 1
ATOM 12306 O O . ALA B 1 569 ? 14.711 -16.469 23.312 1 91.25 569 ALA B O 1
ATOM 12307 N N . THR B 1 570 ? 13.164 -15.875 24.734 1 90.88 570 THR B N 1
ATOM 12308 C CA . THR B 1 570 ? 13.25 -14.469 24.359 1 90.88 570 THR B CA 1
ATOM 12309 C C . THR B 1 570 ? 14.594 -13.875 24.781 1 90.88 570 THR B C 1
ATOM 12311 O O . THR B 1 570 ? 15.219 -13.141 24 1 90.88 570 THR B O 1
ATOM 12314 N N . ALA B 1 571 ? 14.977 -14.219 25.984 1 91.12 571 ALA B N 1
ATOM 12315 C CA . ALA B 1 571 ? 16.266 -13.742 26.484 1 91.12 571 ALA B CA 1
ATOM 12316 C C . ALA B 1 571 ? 17.422 -14.312 25.641 1 91.12 571 ALA B C 1
ATOM 12318 O O . ALA B 1 571 ? 18.375 -13.602 25.328 1 91.12 571 ALA B O 1
ATOM 12319 N N . LEU B 1 572 ? 17.281 -15.547 25.375 1 93.12 572 LEU B N 1
ATOM 12320 C CA . LEU B 1 572 ? 18.312 -16.203 24.578 1 93.12 572 LEU B CA 1
ATOM 12321 C C . LEU B 1 572 ? 18.391 -15.586 23.188 1 93.12 572 LEU B C 1
ATOM 12323 O O . LEU B 1 572 ? 19.484 -15.383 22.656 1 93.12 572 LEU B O 1
ATOM 12327 N N . LYS B 1 573 ? 17.25 -15.336 22.562 1 93.12 573 LYS B N 1
ATOM 12328 C CA . LYS B 1 573 ? 17.234 -14.727 21.234 1 93.12 573 LYS B CA 1
ATOM 12329 C C . LYS B 1 573 ? 17.922 -13.359 21.25 1 93.12 573 LYS B C 1
ATOM 12331 O O . LYS B 1 573 ? 18.688 -13.031 20.328 1 93.12 573 LYS B O 1
ATOM 12336 N N . ALA B 1 574 ? 17.688 -12.617 22.297 1 91.19 574 ALA B N 1
ATOM 12337 C CA . ALA B 1 574 ? 18.328 -11.305 22.438 1 91.19 574 ALA B CA 1
ATOM 12338 C C . ALA B 1 574 ? 19.844 -11.438 22.562 1 91.19 574 ALA B C 1
ATOM 12340 O O . ALA B 1 574 ? 20.594 -10.672 21.953 1 91.19 574 ALA B O 1
ATOM 12341 N N . GLU B 1 575 ? 20.25 -12.383 23.328 1 90.69 575 GLU B N 1
ATOM 12342 C CA . GLU B 1 575 ? 21.672 -12.625 23.516 1 90.69 575 GLU B CA 1
ATOM 12343 C C . GLU B 1 575 ? 22.328 -13.07 22.203 1 90.69 575 GLU B C 1
ATOM 12345 O O . GLU B 1 575 ? 23.422 -12.609 21.859 1 90.69 575 GLU B O 1
ATOM 12350 N N . LEU B 1 576 ? 21.656 -13.922 21.516 1 93.25 576 LEU B N 1
ATOM 12351 C CA . LEU B 1 576 ? 22.172 -14.391 20.234 1 93.25 576 LEU B CA 1
ATOM 12352 C C . LEU B 1 576 ? 22.266 -13.242 19.234 1 93.25 576 LEU B C 1
ATOM 12354 O O . LEU B 1 576 ? 23.25 -13.133 18.484 1 93.25 576 LEU B O 1
ATOM 12358 N N . THR B 1 577 ? 21.266 -12.414 19.188 1 91.31 577 THR B N 1
ATOM 12359 C CA . THR B 1 577 ? 21.234 -11.273 18.281 1 91.31 577 THR B CA 1
ATOM 12360 C C . THR B 1 577 ? 22.422 -10.336 18.562 1 91.31 577 THR B C 1
ATOM 12362 O O . THR B 1 577 ? 23.016 -9.797 17.625 1 91.31 577 THR B O 1
ATOM 12365 N N . GLU B 1 578 ? 22.766 -10.219 19.797 1 87.94 578 GLU B N 1
ATOM 12366 C CA . GLU B 1 578 ? 23.891 -9.359 20.172 1 87.94 578 GLU B CA 1
ATOM 12367 C C . GLU B 1 578 ? 25.219 -9.977 19.766 1 87.94 578 GLU B C 1
ATOM 12369 O O . GLU B 1 578 ? 26.188 -9.258 19.484 1 87.94 578 GLU B O 1
ATOM 12374 N N . MET B 1 579 ? 25.234 -11.242 19.672 1 91.38 579 MET B N 1
ATOM 12375 C CA . MET B 1 579 ? 26.469 -11.953 19.344 1 91.38 579 MET B CA 1
ATOM 12376 C C . MET B 1 579 ? 26.672 -12.031 17.828 1 91.38 579 MET B C 1
ATOM 12378 O O . MET B 1 579 ? 27.797 -12.18 17.359 1 91.38 579 MET B O 1
ATOM 12382 N N . LEU B 1 580 ? 25.625 -11.953 17.078 1 92.75 580 LEU B N 1
ATOM 12383 C CA . LEU B 1 580 ? 25.703 -12.102 15.625 1 92.75 580 LEU B CA 1
ATOM 12384 C C . LEU B 1 580 ? 26.453 -10.922 15.008 1 92.75 580 LEU B C 1
ATOM 12386 O O . LEU B 1 580 ? 26.312 -9.781 15.445 1 92.75 580 LEU B O 1
ATOM 12390 N N . PRO B 1 581 ? 27.281 -11.18 14.016 1 89.88 581 PRO B N 1
ATOM 12391 C CA . PRO B 1 581 ? 27.922 -10.07 13.289 1 89.88 581 PRO B CA 1
ATOM 12392 C C . PRO B 1 581 ? 26.922 -9.273 12.445 1 89.88 581 PRO B C 1
ATOM 12394 O O . PRO B 1 581 ? 25.859 -9.789 12.094 1 89.88 581 PRO B O 1
ATOM 12397 N N . PHE B 1 582 ? 27.328 -8.078 12.234 1 85.62 582 PHE B N 1
ATOM 12398 C CA . PHE B 1 582 ? 26.578 -7.27 11.273 1 85.62 582 PHE B CA 1
ATOM 12399 C C . PHE B 1 582 ? 27.141 -7.445 9.867 1 85.62 582 PHE B C 1
ATOM 12401 O O . PHE B 1 582 ? 28.359 -7.387 9.664 1 85.62 582 PHE B O 1
ATOM 12408 N N . ALA B 1 583 ? 26.312 -7.797 8.953 1 88.5 583 ALA B N 1
ATOM 12409 C CA . ALA B 1 583 ? 26.781 -8 7.59 1 88.5 583 ALA B CA 1
ATOM 12410 C C . ALA B 1 583 ? 25.797 -7.434 6.574 1 88.5 583 ALA B C 1
ATOM 12412 O O . ALA B 1 583 ? 24.578 -7.508 6.77 1 88.5 583 ALA B O 1
ATOM 12413 N N . PRO B 1 584 ? 26.359 -6.738 5.5 1 90.06 584 PRO B N 1
ATOM 12414 C CA . PRO B 1 584 ? 25.469 -6.398 4.391 1 90.06 584 PRO B CA 1
ATOM 12415 C C . PRO B 1 584 ? 24.969 -7.629 3.635 1 90.06 584 PRO B C 1
ATOM 12417 O O . PRO B 1 584 ? 25.625 -8.672 3.641 1 90.06 584 PRO B O 1
ATOM 12420 N N . ILE B 1 585 ? 23.891 -7.621 3.004 1 92.5 585 ILE B N 1
ATOM 12421 C CA . ILE B 1 585 ? 23.266 -8.742 2.305 1 92.5 585 ILE B CA 1
ATOM 12422 C C . ILE B 1 585 ? 24.203 -9.242 1.206 1 92.5 585 ILE B C 1
ATOM 12424 O O . ILE B 1 585 ? 24.25 -10.438 0.916 1 92.5 585 ILE B O 1
ATOM 12428 N N . VAL B 1 586 ? 25.031 -8.344 0.631 1 93.06 586 VAL B N 1
ATOM 12429 C CA . VAL B 1 586 ? 26 -8.734 -0.4 1 93.06 586 VAL B CA 1
ATOM 12430 C C . VAL B 1 586 ? 27 -9.719 0.182 1 93.06 586 VAL B C 1
ATOM 12432 O O . VAL B 1 586 ? 27.328 -10.734 -0.442 1 93.06 586 VAL B O 1
ATOM 12435 N N . SER B 1 587 ? 27.438 -9.406 1.364 1 92.06 587 SER B N 1
ATOM 12436 C CA . SER B 1 587 ? 28.422 -10.258 2.031 1 92.06 587 SER B CA 1
ATOM 12437 C C . SER B 1 587 ? 27.844 -11.641 2.328 1 92.06 587 SER B C 1
ATOM 12439 O O . SER B 1 587 ? 28.547 -12.648 2.193 1 92.06 587 SER B O 1
ATOM 12441 N N . LEU B 1 588 ? 26.672 -11.625 2.732 1 94.69 588 LEU B N 1
ATOM 12442 C CA . LEU B 1 588 ? 25.984 -12.875 3.033 1 94.69 588 LEU B CA 1
ATOM 12443 C C . LEU B 1 588 ? 25.875 -13.75 1.789 1 94.69 588 LEU B C 1
ATOM 12445 O O . LEU B 1 588 ? 26.109 -14.961 1.856 1 94.69 588 LEU B O 1
ATOM 12449 N N . LEU B 1 589 ? 25.547 -13.211 0.625 1 96.12 589 LEU B N 1
ATOM 12450 C CA . LEU B 1 589 ? 25.422 -13.961 -0.621 1 96.12 589 LEU B CA 1
ATOM 12451 C C . LEU B 1 589 ? 26.766 -14.484 -1.082 1 96.12 589 LEU B C 1
ATOM 12453 O O . LEU B 1 589 ? 26.859 -15.594 -1.613 1 96.12 589 LEU B O 1
ATOM 12457 N N . ILE B 1 590 ? 27.812 -13.68 -0.836 1 94.56 590 ILE B N 1
ATOM 12458 C CA . ILE B 1 590 ? 29.172 -14.086 -1.21 1 94.56 590 ILE B CA 1
ATOM 12459 C C . ILE B 1 590 ? 29.625 -15.242 -0.323 1 94.56 590 ILE B C 1
ATOM 12461 O O . ILE B 1 590 ? 30.172 -16.219 -0.813 1 94.56 590 ILE B O 1
ATOM 12465 N N . GLU B 1 591 ? 29.344 -15.172 0.953 1 95 591 GLU B N 1
ATOM 12466 C CA . GLU B 1 591 ? 29.719 -16.219 1.897 1 95 591 GLU B CA 1
ATOM 12467 C C . GLU B 1 591 ? 29.031 -17.547 1.559 1 95 591 GLU B C 1
ATOM 12469 O O . GLU B 1 591 ? 29.656 -18.609 1.6 1 95 591 GLU B O 1
ATOM 12474 N N . LEU B 1 592 ? 27.812 -17.484 1.251 1 95.88 592 LEU B N 1
ATOM 12475 C CA . LEU B 1 592 ? 27.062 -18.703 0.942 1 95.88 592 LEU B CA 1
ATOM 12476 C C . LEU B 1 592 ? 27.547 -19.312 -0.365 1 95.88 592 LEU B C 1
ATOM 12478 O O . LEU B 1 592 ? 27.484 -20.531 -0.541 1 95.88 592 LEU B O 1
ATOM 12482 N N . ASP B 1 593 ? 27.938 -18.422 -1.315 1 94.19 593 ASP B N 1
ATOM 12483 C CA . ASP B 1 593 ? 28.5 -18.984 -2.545 1 94.19 593 ASP B CA 1
ATOM 12484 C C . ASP B 1 593 ? 29.797 -19.734 -2.268 1 94.19 593 ASP B C 1
ATOM 12486 O O . ASP B 1 593 ? 30.047 -20.781 -2.873 1 94.19 593 ASP B O 1
ATOM 12490 N N . LYS B 1 594 ? 30.531 -19.172 -1.379 1 91.38 594 LYS B N 1
ATOM 12491 C CA . LYS B 1 594 ? 31.766 -19.859 -0.988 1 91.38 594 LYS B CA 1
ATOM 12492 C C . LYS B 1 594 ? 31.469 -21.219 -0.368 1 91.38 594 LYS B C 1
ATOM 12494 O O . LYS B 1 594 ? 32.188 -22.188 -0.625 1 91.38 594 LYS B O 1
ATOM 12499 N N . ARG B 1 595 ? 30.344 -21.328 0.396 1 92.06 595 ARG B N 1
ATOM 12500 C CA . ARG B 1 595 ? 29.969 -22.547 1.098 1 92.06 595 ARG B CA 1
ATOM 12501 C C . ARG B 1 595 ? 29.328 -23.547 0.142 1 92.06 595 ARG B C 1
ATOM 12503 O O . ARG B 1 595 ? 29.516 -24.75 0.287 1 92.06 595 ARG B O 1
ATOM 12510 N N . THR B 1 596 ? 28.547 -23.078 -0.793 1 92.88 596 THR B N 1
ATOM 12511 C CA . THR B 1 596 ? 27.641 -23.984 -1.513 1 92.88 596 THR B CA 1
ATOM 12512 C C . THR B 1 596 ? 27.969 -23.984 -3.006 1 92.88 596 THR B C 1
ATOM 12514 O O . THR B 1 596 ? 27.656 -24.938 -3.711 1 92.88 596 THR B O 1
ATOM 12517 N N . GLY B 1 597 ? 28.5 -22.859 -3.51 1 90.81 597 GLY B N 1
ATOM 12518 C CA . GLY B 1 597 ? 28.672 -22.703 -4.945 1 90.81 597 GLY B CA 1
ATOM 12519 C C . GLY B 1 597 ? 27.359 -22.531 -5.691 1 90.81 597 GLY B C 1
ATOM 12520 O O . GLY B 1 597 ? 27.219 -22.984 -6.828 1 90.81 597 GLY B O 1
ATOM 12521 N N . TYR B 1 598 ? 26.359 -22 -5.078 1 95 598 TYR B N 1
ATOM 12522 C CA . TYR B 1 598 ? 25.031 -21.922 -5.676 1 95 598 TYR B CA 1
ATOM 12523 C C . TYR B 1 598 ? 25.031 -21.047 -6.93 1 95 598 TYR B C 1
ATOM 12525 O O . TYR B 1 598 ? 24.203 -21.219 -7.82 1 95 598 TYR B O 1
ATOM 12533 N N . LEU B 1 599 ? 26 -20.078 -7.113 1 93.69 599 LEU B N 1
ATOM 12534 C CA . LEU B 1 599 ? 26.078 -19.203 -8.281 1 93.69 599 LEU B CA 1
ATOM 12535 C C . LEU B 1 599 ? 26.469 -20 -9.523 1 93.69 599 LEU B C 1
ATOM 12537 O O . LEU B 1 599 ? 26.25 -19.547 -10.648 1 93.69 599 LEU B O 1
ATOM 12541 N N . ASP B 1 600 ? 26.969 -21.109 -9.305 1 87 600 ASP B N 1
ATOM 12542 C CA . ASP B 1 600 ? 27.375 -21.953 -10.43 1 87 600 ASP B CA 1
ATOM 12543 C C . ASP B 1 600 ? 26.172 -22.594 -11.102 1 87 600 ASP B C 1
ATOM 12545 O O . ASP B 1 600 ? 26.266 -23.094 -12.227 1 87 600 ASP B O 1
ATOM 12549 N N . CYS B 1 601 ? 25.062 -22.578 -10.438 1 88.88 601 CYS B N 1
ATOM 12550 C CA . CYS B 1 601 ? 23.844 -23.125 -11.008 1 88.88 601 CYS B CA 1
ATOM 12551 C C . CYS B 1 601 ? 23.328 -22.266 -12.141 1 88.88 601 CYS B C 1
ATOM 12553 O O . CYS B 1 601 ? 22.516 -22.703 -12.953 1 88.88 601 CYS B O 1
ATOM 12555 N N . PHE B 1 602 ? 23.797 -20.984 -12.172 1 91.31 602 PHE B N 1
ATOM 12556 C CA . PHE B 1 602 ? 23.344 -20.078 -13.211 1 91.31 602 PHE B CA 1
ATOM 12557 C C . PHE B 1 602 ? 24.156 -20.266 -14.492 1 91.31 602 PHE B C 1
ATOM 12559 O O . PHE B 1 602 ? 25.203 -19.625 -14.672 1 91.31 602 PHE B O 1
ATOM 12566 N N . THR B 1 603 ? 23.562 -21.047 -15.352 1 83.19 603 THR B N 1
ATOM 12567 C CA . THR B 1 603 ? 24.219 -21.375 -16.625 1 83.19 603 THR B CA 1
ATOM 12568 C C . THR B 1 603 ? 23.625 -20.547 -17.75 1 83.19 603 THR B C 1
ATOM 12570 O O . THR B 1 603 ? 22.484 -20.094 -17.688 1 83.19 603 THR B O 1
ATOM 12573 N N . HIS B 1 604 ? 24.453 -20.219 -18.703 1 80.38 604 HIS B N 1
ATOM 12574 C CA . HIS B 1 604 ? 24.016 -19.438 -19.844 1 80.38 604 HIS B CA 1
ATOM 12575 C C . HIS B 1 604 ? 22.938 -20.188 -20.641 1 80.38 604 HIS B C 1
ATOM 12577 O O . HIS B 1 604 ? 23.031 -21.391 -20.844 1 80.38 604 HIS B O 1
ATOM 12583 N N . ALA B 1 605 ? 21.875 -19.562 -21.062 1 75.69 605 ALA B N 1
ATOM 12584 C CA . ALA B 1 605 ? 20.734 -20.156 -21.75 1 75.69 605 ALA B CA 1
ATOM 12585 C C . ALA B 1 605 ? 21.156 -20.734 -23.094 1 75.69 605 ALA B C 1
ATOM 12587 O O . ALA B 1 605 ? 20.5 -21.656 -23.609 1 75.69 605 ALA B O 1
ATOM 12588 N N . GLY B 1 606 ? 22.25 -20.062 -23.75 1 66.5 606 GLY B N 1
ATOM 12589 C CA . GLY B 1 606 ? 22.734 -20.547 -25.031 1 66.5 606 GLY B CA 1
ATOM 12590 C C . GLY B 1 606 ? 23.734 -21.688 -24.891 1 66.5 606 GLY B C 1
ATOM 12591 O O . GLY B 1 606 ? 24.266 -22.172 -25.891 1 66.5 606 GLY B O 1
ATOM 12592 N N . GLY B 1 607 ? 23.938 -22.234 -23.719 1 60.09 607 GLY B N 1
ATOM 12593 C CA . GLY B 1 607 ? 24.828 -23.359 -23.516 1 60.09 607 GLY B CA 1
ATOM 12594 C C . GLY B 1 607 ? 26.266 -22.969 -23.312 1 60.09 607 GLY B C 1
ATOM 12595 O O . GLY B 1 607 ? 27.078 -23.75 -22.844 1 60.09 607 GLY B O 1
ATOM 12596 N N . LYS B 1 608 ? 26.828 -21.641 -23.891 1 55.12 608 LYS B N 1
ATOM 12597 C CA . LYS B 1 608 ? 28.219 -21.25 -23.844 1 55.12 608 LYS B CA 1
ATOM 12598 C C . LYS B 1 608 ? 28.609 -20.766 -22.453 1 55.12 608 LYS B C 1
ATOM 12600 O O . LYS B 1 608 ? 27.875 -19.969 -21.844 1 55.12 608 LYS B O 1
ATOM 12605 N N . GLN B 1 609 ? 29.453 -21.406 -21.688 1 56.06 609 GLN B N 1
ATOM 12606 C CA . GLN B 1 609 ? 29.688 -21.109 -20.266 1 56.06 609 GLN B CA 1
ATOM 12607 C C . GLN B 1 609 ? 30.906 -20.188 -20.094 1 56.06 609 GLN B C 1
ATOM 12609 O O . GLN B 1 609 ? 32.031 -20.594 -20.375 1 56.06 609 GLN B O 1
ATOM 12614 N N . ALA B 1 610 ? 30.953 -18.828 -20.453 1 49.78 610 ALA B N 1
ATOM 12615 C CA . ALA B 1 610 ? 32.125 -18.047 -20.047 1 49.78 610 ALA B CA 1
ATOM 12616 C C . ALA B 1 610 ? 32.062 -17.75 -18.547 1 49.78 610 ALA B C 1
ATOM 12618 O O . ALA B 1 610 ? 31.078 -17.234 -18.031 1 49.78 610 ALA B O 1
ATOM 12619 N N . ARG B 1 611 ? 32.844 -18.562 -17.641 1 57.75 611 ARG B N 1
ATOM 12620 C CA . ARG B 1 611 ? 32.812 -18.297 -16.219 1 57.75 611 ARG B CA 1
ATOM 12621 C C . ARG B 1 611 ? 33.875 -17.266 -15.805 1 57.75 611 ARG B C 1
ATOM 12623 O O . ARG B 1 611 ? 35.062 -17.562 -15.82 1 57.75 611 ARG B O 1
ATOM 12630 N N . SER B 1 612 ? 33.594 -15.922 -16.062 1 62.47 612 SER B N 1
ATOM 12631 C CA . SER B 1 612 ? 34.469 -14.859 -15.555 1 62.47 612 SER B CA 1
ATOM 12632 C C . SER B 1 612 ? 34.062 -14.445 -14.141 1 62.47 612 SER B C 1
ATOM 12634 O O . SER B 1 612 ? 32.906 -14.578 -13.766 1 62.47 612 SER B O 1
ATOM 12636 N N . PRO B 1 613 ? 35.094 -14.391 -13.25 1 64.75 613 PRO B N 1
ATOM 12637 C CA . PRO B 1 613 ? 34.781 -13.859 -11.93 1 64.75 613 PRO B CA 1
ATOM 12638 C C . PRO B 1 613 ? 33.812 -12.672 -11.984 1 64.75 613 PRO B C 1
ATOM 12640 O O . PRO B 1 613 ? 33.062 -12.43 -11.031 1 64.75 613 PRO B O 1
ATOM 12643 N N . GLU B 1 614 ? 33.812 -12.078 -13.031 1 82.62 614 GLU B N 1
ATOM 12644 C CA . GLU B 1 614 ? 32.938 -10.922 -13.172 1 82.62 614 GLU B CA 1
ATOM 12645 C C . GLU B 1 614 ? 31.469 -11.359 -13.258 1 82.62 614 GLU B C 1
ATOM 12647 O O . GLU B 1 614 ? 30.562 -10.602 -12.891 1 82.62 614 GLU B O 1
ATOM 12652 N N . LEU B 1 615 ? 31.375 -12.625 -13.594 1 87.25 615 LEU B N 1
ATOM 12653 C CA . LEU B 1 615 ? 30 -13.125 -13.742 1 87.25 615 LEU B CA 1
ATOM 12654 C C . LEU B 1 615 ? 29.328 -13.25 -12.383 1 87.25 615 LEU B C 1
ATOM 12656 O O . LEU B 1 615 ? 28.156 -12.883 -12.242 1 87.25 615 LEU B O 1
ATOM 12660 N N . LYS B 1 616 ? 30.109 -13.758 -11.445 1 91.56 616 LYS B N 1
ATOM 12661 C CA . LYS B 1 616 ? 29.516 -13.93 -10.117 1 91.56 616 LYS B CA 1
ATOM 12662 C C . LYS B 1 616 ? 29.109 -12.586 -9.523 1 91.56 616 LYS B C 1
ATOM 12664 O O . LYS B 1 616 ? 28.062 -12.477 -8.891 1 91.56 616 LYS B O 1
ATOM 12669 N N . ARG B 1 617 ? 29.953 -11.617 -9.789 1 91.56 617 ARG B N 1
ATOM 12670 C CA . ARG B 1 617 ? 29.641 -10.273 -9.328 1 91.56 617 ARG B CA 1
ATOM 12671 C C . ARG B 1 617 ? 28.344 -9.766 -9.969 1 91.56 617 ARG B C 1
ATOM 12673 O O . ARG B 1 617 ? 27.484 -9.219 -9.281 1 91.56 617 ARG B O 1
ATOM 12680 N N . ASN B 1 618 ? 28.25 -9.969 -11.242 1 92.81 618 ASN B N 1
ATOM 12681 C CA . ASN B 1 618 ? 27.078 -9.523 -11.969 1 92.81 618 ASN B CA 1
ATOM 12682 C C . ASN B 1 618 ? 25.812 -10.258 -11.508 1 92.81 618 ASN B C 1
ATOM 12684 O O . ASN B 1 618 ? 24.75 -9.664 -11.406 1 92.81 618 ASN B O 1
ATOM 12688 N N . LEU B 1 619 ? 25.969 -11.531 -11.25 1 95.31 619 LEU B N 1
ATOM 12689 C CA . LEU B 1 619 ? 24.844 -12.344 -10.828 1 95.31 619 LEU B CA 1
ATOM 12690 C C . LEU B 1 619 ? 24.312 -11.875 -9.477 1 95.31 619 LEU B C 1
ATOM 12692 O O . LEU B 1 619 ? 23.094 -11.766 -9.281 1 95.31 619 LEU B O 1
ATOM 12696 N N . ILE B 1 620 ? 25.219 -11.57 -8.578 1 96.12 620 ILE B N 1
ATOM 12697 C CA . ILE B 1 620 ? 24.812 -11.102 -7.258 1 96.12 620 ILE B CA 1
ATOM 12698 C C . ILE B 1 620 ? 24.062 -9.781 -7.379 1 96.12 620 ILE B C 1
ATOM 12700 O O . ILE B 1 620 ? 23.047 -9.578 -6.727 1 96.12 620 ILE B O 1
ATOM 12704 N N . ALA B 1 621 ? 24.562 -8.922 -8.242 1 95.19 621 ALA B N 1
ATOM 12705 C CA . ALA B 1 621 ? 23.906 -7.629 -8.453 1 95.19 621 ALA B CA 1
ATOM 12706 C C . ALA B 1 621 ? 22.5 -7.805 -9.008 1 95.19 621 ALA B C 1
ATOM 12708 O O . ALA B 1 621 ? 21.562 -7.129 -8.578 1 95.19 621 ALA B O 1
ATOM 12709 N N . VAL B 1 622 ? 22.344 -8.719 -9.953 1 96.5 622 VAL B N 1
ATOM 12710 C CA . VAL B 1 622 ? 21.031 -8.953 -10.57 1 96.5 622 VAL B CA 1
ATOM 12711 C C . VAL B 1 622 ? 20.094 -9.57 -9.547 1 96.5 622 VAL B C 1
ATOM 12713 O O . VAL B 1 622 ? 18.922 -9.188 -9.461 1 96.5 622 VAL B O 1
ATOM 12716 N N . LEU B 1 623 ? 20.594 -10.539 -8.789 1 97.44 623 LEU B N 1
ATOM 12717 C CA . LEU B 1 623 ? 19.781 -11.188 -7.758 1 97.44 623 LEU B CA 1
ATOM 12718 C C . LEU B 1 623 ? 19.266 -10.156 -6.754 1 97.44 623 LEU B C 1
ATOM 12720 O O . LEU B 1 623 ? 18.094 -10.195 -6.367 1 97.44 623 LEU B O 1
ATOM 12724 N N . LEU B 1 624 ? 20.109 -9.25 -6.395 1 96.12 624 LEU B N 1
ATOM 12725 C CA . LEU B 1 624 ? 19.734 -8.227 -5.426 1 96.12 624 LEU B CA 1
ATOM 12726 C C . LEU B 1 624 ? 18.781 -7.211 -6.051 1 96.12 624 LEU B C 1
ATOM 12728 O O . LEU B 1 624 ? 17.875 -6.707 -5.387 1 96.12 624 LEU B O 1
ATOM 12732 N N . ALA B 1 625 ? 19 -6.891 -7.312 1 95.81 625 ALA B N 1
ATOM 12733 C CA . ALA B 1 625 ? 18.141 -5.945 -8.008 1 95.81 625 ALA B CA 1
ATOM 12734 C C . ALA B 1 625 ? 16.688 -6.406 -7.961 1 95.81 625 ALA B C 1
ATOM 12736 O O . ALA B 1 625 ? 15.773 -5.605 -7.719 1 95.81 625 ALA B O 1
ATOM 12737 N N . TYR B 1 626 ? 16.5 -7.707 -8.164 1 96.25 626 TYR B N 1
ATOM 12738 C CA . TYR B 1 626 ? 15.148 -8.242 -8.227 1 96.25 626 TYR B CA 1
ATOM 12739 C C . TYR B 1 626 ? 14.609 -8.523 -6.832 1 96.25 626 TYR B C 1
ATOM 12741 O O . TYR B 1 626 ? 13.438 -8.266 -6.551 1 96.25 626 TYR B O 1
ATOM 12749 N N . SER B 1 627 ? 15.391 -9.031 -5.914 1 95.94 627 SER B N 1
ATOM 12750 C CA . SER B 1 627 ? 14.922 -9.391 -4.578 1 95.94 627 SER B CA 1
ATOM 12751 C C . SER B 1 627 ? 14.562 -8.148 -3.77 1 95.94 627 SER B C 1
ATOM 12753 O O . SER B 1 627 ? 13.688 -8.195 -2.902 1 95.94 627 SER B O 1
ATOM 12755 N N . THR B 1 628 ? 15.219 -7.016 -3.998 1 93.75 628 THR B N 1
ATOM 12756 C CA . THR B 1 628 ? 14.953 -5.785 -3.26 1 93.75 628 THR B CA 1
ATOM 12757 C C . THR B 1 628 ? 13.953 -4.91 -4.004 1 93.75 628 THR B C 1
ATOM 12759 O O . THR B 1 628 ? 13.523 -3.873 -3.492 1 93.75 628 THR B O 1
ATOM 12762 N N . ASN B 1 629 ? 13.633 -5.227 -5.242 1 93.06 629 ASN B N 1
ATOM 12763 C CA . ASN B 1 629 ? 12.703 -4.512 -6.102 1 93.06 629 ASN B CA 1
ATOM 12764 C C . ASN B 1 629 ? 13.297 -3.209 -6.621 1 93.06 629 ASN B C 1
ATOM 12766 O O . ASN B 1 629 ? 12.57 -2.334 -7.098 1 93.06 629 ASN B O 1
ATOM 12770 N N . LEU B 1 630 ? 14.602 -3.014 -6.547 1 91.12 630 LEU B N 1
ATOM 12771 C CA . LEU B 1 630 ? 15.281 -1.845 -7.09 1 91.12 630 LEU B CA 1
ATOM 12772 C C . LEU B 1 630 ? 15.203 -1.829 -8.617 1 91.12 630 LEU B C 1
ATOM 12774 O O . LEU B 1 630 ? 15.062 -0.765 -9.219 1 91.12 630 LEU B O 1
ATOM 12778 N N . GLY B 1 631 ? 15.281 -3.006 -9.203 1 91.12 631 GLY B N 1
ATOM 12779 C CA . GLY B 1 631 ? 15.383 -3.102 -10.648 1 91.12 631 GLY B CA 1
ATOM 12780 C C . GLY B 1 631 ? 16.797 -2.936 -11.164 1 91.12 631 GLY B C 1
ATOM 12781 O O . GLY B 1 631 ? 17.703 -2.602 -10.398 1 91.12 631 GLY B O 1
ATOM 12782 N N . LEU B 1 632 ? 16.969 -3.145 -12.375 1 92.38 632 LEU B N 1
ATOM 12783 C CA . LEU B 1 632 ? 18.312 -3.152 -12.961 1 92.38 632 LEU B CA 1
ATOM 12784 C C . LEU B 1 632 ? 18.844 -1.732 -13.102 1 92.38 632 LEU B C 1
ATOM 12786 O O . LEU B 1 632 ? 20.047 -1.496 -12.906 1 92.38 632 LEU B O 1
ATOM 12790 N N . THR B 1 633 ? 18 -0.787 -13.328 1 86.5 633 THR B N 1
ATOM 12791 C CA . THR B 1 633 ? 18.422 0.592 -13.539 1 86.5 633 THR B CA 1
ATOM 12792 C C . THR B 1 633 ? 19 1.181 -12.258 1 86.5 633 THR B C 1
ATOM 12794 O O . THR B 1 633 ? 20.125 1.697 -12.25 1 86.5 633 THR B O 1
ATOM 12797 N N . ARG B 1 634 ? 18.281 1.055 -11.188 1 87.62 634 ARG B N 1
ATOM 12798 C CA . ARG B 1 634 ? 18.734 1.614 -9.922 1 87.62 634 ARG B CA 1
ATOM 12799 C C . ARG B 1 634 ? 19.922 0.83 -9.359 1 87.62 634 ARG B C 1
ATOM 12801 O O . ARG B 1 634 ? 20.797 1.4 -8.711 1 87.62 634 ARG B O 1
ATOM 12808 N N . MET B 1 635 ? 19.922 -0.442 -9.609 1 91.25 635 MET B N 1
ATOM 12809 C CA . MET B 1 635 ? 21.047 -1.249 -9.156 1 91.25 635 MET B CA 1
ATOM 12810 C C . MET B 1 635 ? 22.328 -0.853 -9.883 1 91.25 635 MET B C 1
ATOM 12812 O O . MET B 1 635 ? 23.406 -0.845 -9.281 1 91.25 635 MET B O 1
ATOM 12816 N N . ALA B 1 636 ? 22.188 -0.579 -11.172 1 87.25 636 ALA B N 1
ATOM 12817 C CA . ALA B 1 636 ? 23.359 -0.123 -11.922 1 87.25 636 ALA B CA 1
ATOM 12818 C C . ALA B 1 636 ? 23.953 1.143 -11.305 1 87.25 636 ALA B C 1
ATOM 12820 O O . ALA B 1 636 ? 25.172 1.26 -11.156 1 87.25 636 ALA B O 1
ATOM 12821 N N . GLU B 1 637 ? 23.125 1.988 -10.859 1 81.25 637 GLU B N 1
ATOM 12822 C CA . GLU B 1 637 ? 23.547 3.234 -10.227 1 81.25 637 GLU B CA 1
ATOM 12823 C C . GLU B 1 637 ? 24.156 2.975 -8.852 1 81.25 637 GLU B C 1
ATOM 12825 O O . GLU B 1 637 ? 25.141 3.604 -8.477 1 81.25 637 GLU B O 1
ATOM 12830 N N . ALA B 1 638 ? 23.562 2.092 -8.164 1 85.56 638 ALA B N 1
ATOM 12831 C CA . ALA B 1 638 ? 23.984 1.816 -6.789 1 85.56 638 ALA B CA 1
ATOM 12832 C C . ALA B 1 638 ? 25.281 1.02 -6.762 1 85.56 638 ALA B C 1
ATOM 12834 O O . ALA B 1 638 ? 26.094 1.163 -5.836 1 85.56 638 ALA B O 1
ATOM 12835 N N . SER B 1 639 ? 25.531 0.154 -7.734 1 87 639 SER B N 1
ATOM 12836 C CA . SER B 1 639 ? 26.672 -0.757 -7.711 1 87 639 SER B CA 1
ATOM 12837 C C . SER B 1 639 ? 27.828 -0.214 -8.539 1 87 639 SER B C 1
ATOM 12839 O O . SER B 1 639 ? 28.969 -0.66 -8.391 1 87 639 SER B O 1
ATOM 12841 N N . GLY B 1 640 ? 27.547 0.687 -9.43 1 79.69 640 GLY B N 1
ATOM 12842 C CA . GLY B 1 640 ? 28.578 1.193 -10.32 1 79.69 640 GLY B CA 1
ATOM 12843 C C . GLY B 1 640 ? 28.766 0.342 -11.562 1 79.69 640 GLY B C 1
ATOM 12844 O O . GLY B 1 640 ? 29.578 0.666 -12.422 1 79.69 640 GLY B O 1
ATOM 12845 N N . LEU B 1 641 ? 27.938 -0.755 -11.68 1 86.75 641 LEU B N 1
ATOM 12846 C CA . LEU B 1 641 ? 27.969 -1.592 -12.875 1 86.75 641 LEU B CA 1
ATOM 12847 C C . LEU B 1 641 ? 27.078 -0.999 -13.961 1 86.75 641 LEU B C 1
ATOM 12849 O O . LEU B 1 641 ? 26.172 -0.209 -13.672 1 86.75 641 LEU B O 1
ATOM 12853 N N . SER B 1 642 ? 27.406 -1.317 -15.172 1 85.94 642 SER B N 1
ATOM 12854 C CA . SER B 1 642 ? 26.609 -0.783 -16.266 1 85.94 642 SER B CA 1
ATOM 12855 C C . SER B 1 642 ? 25.266 -1.509 -16.375 1 85.94 642 SER B C 1
ATOM 12857 O O . SER B 1 642 ? 25.172 -2.703 -16.094 1 85.94 642 SER B O 1
ATOM 12859 N N . TYR B 1 643 ? 24.297 -0.811 -16.797 1 87.5 643 TYR B N 1
ATOM 12860 C CA . TYR B 1 643 ? 22.953 -1.374 -17 1 87.5 643 TYR B CA 1
ATOM 12861 C C . TYR B 1 643 ? 22.984 -2.498 -18.016 1 87.5 643 TYR B C 1
ATOM 12863 O O . TYR B 1 643 ? 22.328 -3.529 -17.844 1 87.5 643 TYR B O 1
ATOM 12871 N N . ASP B 1 644 ? 23.75 -2.367 -19.047 1 84.88 644 ASP B N 1
ATOM 12872 C CA . ASP B 1 644 ? 23.766 -3.326 -20.156 1 84.88 644 ASP B CA 1
ATOM 12873 C C . ASP B 1 644 ? 24.297 -4.68 -19.688 1 84.88 644 ASP B C 1
ATOM 12875 O O . ASP B 1 644 ? 23.766 -5.727 -20.078 1 84.88 644 ASP B O 1
ATOM 12879 N N . ILE B 1 645 ? 25.266 -4.598 -18.875 1 87.94 645 ILE B N 1
ATOM 12880 C CA . ILE B 1 645 ? 25.844 -5.836 -18.375 1 87.94 645 ILE B CA 1
ATOM 12881 C C . ILE B 1 645 ? 24.844 -6.555 -17.469 1 87.94 645 ILE B C 1
ATOM 12883 O O . ILE B 1 645 ? 24.719 -7.777 -17.516 1 87.94 645 ILE B O 1
ATOM 12887 N N . LEU B 1 646 ? 24.188 -5.777 -16.656 1 92.19 646 LEU B N 1
ATOM 12888 C CA . LEU B 1 646 ? 23.219 -6.379 -15.758 1 92.19 646 LEU B CA 1
ATOM 12889 C C . LEU B 1 646 ? 22.031 -6.945 -16.531 1 92.19 646 LEU B C 1
ATOM 12891 O O . LEU B 1 646 ? 21.547 -8.039 -16.219 1 92.19 646 LEU B O 1
ATOM 12895 N N . ALA B 1 647 ? 21.609 -6.203 -17.562 1 90.5 647 ALA B N 1
ATOM 12896 C CA . ALA B 1 647 ? 20.5 -6.652 -18.391 1 90.5 647 ALA B CA 1
ATOM 12897 C C . ALA B 1 647 ? 20.859 -7.93 -19.141 1 90.5 647 ALA B C 1
ATOM 12899 O O . ALA B 1 647 ? 20.031 -8.844 -19.25 1 90.5 647 ALA B O 1
ATOM 12900 N N . TRP B 1 648 ? 22.047 -7.945 -19.578 1 85.62 648 TRP B N 1
ATOM 12901 C CA . TRP B 1 648 ? 22.547 -9.125 -20.281 1 85.62 648 TRP B CA 1
ATOM 12902 C C . TRP B 1 648 ? 22.625 -10.328 -19.359 1 85.62 648 TRP B C 1
ATOM 12904 O O . TRP B 1 648 ? 22.203 -11.43 -19.719 1 85.62 648 TRP B O 1
ATOM 12914 N N . THR B 1 649 ? 23.125 -10.141 -18.234 1 90.31 649 THR B N 1
ATOM 12915 C CA . THR B 1 649 ? 23.234 -11.211 -17.25 1 90.31 649 THR B CA 1
ATOM 12916 C C . THR B 1 649 ? 21.859 -11.727 -16.844 1 90.31 649 THR B C 1
ATOM 12918 O O . THR B 1 649 ? 21.641 -12.938 -16.75 1 90.31 649 THR B O 1
ATOM 12921 N N . SER B 1 650 ? 20.938 -10.844 -16.625 1 93.31 650 SER B N 1
ATOM 12922 C CA . SER B 1 650 ? 19.562 -11.203 -16.266 1 93.31 650 SER B CA 1
ATOM 12923 C C . SER B 1 650 ? 18.891 -12.008 -17.359 1 93.31 650 SER B C 1
ATOM 12925 O O . SER B 1 650 ? 18.25 -13.031 -17.094 1 93.31 650 SER B O 1
ATOM 12927 N N . GLU B 1 651 ? 19.062 -11.656 -18.578 1 86.31 651 GLU B N 1
ATOM 12928 C CA . GLU B 1 651 ? 18.375 -12.258 -19.719 1 86.31 651 GLU B CA 1
ATOM 12929 C C . GLU B 1 651 ? 18.906 -13.664 -20 1 86.31 651 GLU B C 1
ATOM 12931 O O . GLU B 1 651 ? 18.141 -14.57 -20.328 1 86.31 651 GLU B O 1
ATOM 12936 N N . TRP B 1 652 ? 20.188 -13.852 -19.75 1 84.19 652 TRP B N 1
ATOM 12937 C CA . TRP B 1 652 ? 20.781 -15.078 -20.266 1 84.19 652 TRP B CA 1
ATOM 12938 C C . TRP B 1 652 ? 21.047 -16.062 -19.125 1 84.19 652 TRP B C 1
ATOM 12940 O O . TRP B 1 652 ? 21.125 -17.281 -19.359 1 84.19 652 TRP B O 1
ATOM 12950 N N . TYR B 1 653 ? 21.141 -15.586 -17.922 1 89.19 653 TYR B N 1
ATOM 12951 C CA . TYR B 1 653 ? 21.562 -16.484 -16.859 1 89.19 653 TYR B CA 1
ATOM 12952 C C . TYR B 1 653 ? 20.469 -16.688 -15.836 1 89.19 653 TYR B C 1
ATOM 12954 O O . TYR B 1 653 ? 20.344 -17.75 -15.234 1 89.19 653 TYR B O 1
ATOM 12962 N N . VAL B 1 654 ? 19.672 -15.695 -15.609 1 93.88 654 VAL B N 1
ATOM 12963 C CA . VAL B 1 654 ? 18.688 -15.742 -14.539 1 93.88 654 VAL B CA 1
ATOM 12964 C C . VAL B 1 654 ? 17.344 -16.203 -15.086 1 93.88 654 VAL B C 1
ATOM 12966 O O . VAL B 1 654 ? 16.578 -15.391 -15.641 1 93.88 654 VAL B O 1
ATOM 12969 N N . ARG B 1 655 ? 17.031 -17.469 -14.875 1 91.81 655 ARG B N 1
ATOM 12970 C CA . ARG B 1 655 ? 15.805 -18.125 -15.32 1 91.81 655 ARG B CA 1
ATOM 12971 C C . ARG B 1 655 ? 15.203 -18.969 -14.203 1 91.81 655 ARG B C 1
ATOM 12973 O O . ARG B 1 655 ? 15.883 -19.297 -13.227 1 91.81 655 ARG B O 1
ATOM 12980 N N . GLU B 1 656 ? 13.992 -19.328 -14.328 1 89.94 656 GLU B N 1
ATOM 12981 C CA . GLU B 1 656 ? 13.32 -20.109 -13.297 1 89.94 656 GLU B CA 1
ATOM 12982 C C . GLU B 1 656 ? 14.078 -21.406 -13 1 89.94 656 GLU B C 1
ATOM 12984 O O . GLU B 1 656 ? 14.25 -21.781 -11.836 1 89.94 656 GLU B O 1
ATOM 12989 N N . GLU B 1 657 ? 14.562 -22.078 -14.039 1 84.94 657 GLU B N 1
ATOM 12990 C CA . GLU B 1 657 ? 15.258 -23.344 -13.883 1 84.94 657 GLU B CA 1
ATOM 12991 C C . GLU B 1 657 ? 16.547 -23.172 -13.078 1 84.94 657 GLU B C 1
ATOM 12993 O O . GLU B 1 657 ? 16.812 -23.953 -12.164 1 84.94 657 GLU B O 1
ATOM 12998 N N . THR B 1 658 ? 17.281 -22.125 -13.438 1 91.44 658 THR B N 1
ATOM 12999 C CA . THR B 1 658 ? 18.562 -21.891 -12.75 1 91.44 658 THR B CA 1
ATOM 13000 C C . THR B 1 658 ? 18.312 -21.406 -11.328 1 91.44 658 THR B C 1
ATOM 13002 O O . THR B 1 658 ? 19.062 -21.766 -10.406 1 91.44 658 THR B O 1
ATOM 13005 N N . LEU B 1 659 ? 17.344 -20.625 -11.141 1 95.44 659 LEU B N 1
ATOM 13006 C CA . LEU B 1 659 ? 17 -20.125 -9.812 1 95.44 659 LEU B CA 1
ATOM 13007 C C . LEU B 1 659 ? 16.562 -21.266 -8.898 1 95.44 659 LEU B C 1
ATOM 13009 O O . LEU B 1 659 ? 16.922 -21.297 -7.727 1 95.44 659 LEU B O 1
ATOM 13013 N N . ARG B 1 660 ? 15.766 -22.219 -9.461 1 91.44 660 ARG B N 1
ATOM 13014 C CA . ARG B 1 660 ? 15.336 -23.375 -8.695 1 91.44 660 ARG B CA 1
ATOM 13015 C C . ARG B 1 660 ? 16.531 -24.219 -8.266 1 91.44 660 ARG B C 1
ATOM 13017 O O . ARG B 1 660 ? 16.594 -24.688 -7.121 1 91.44 660 ARG B O 1
ATOM 13024 N N . ALA B 1 661 ? 17.406 -24.375 -9.203 1 89.94 661 ALA B N 1
ATOM 13025 C CA . ALA B 1 661 ? 18.609 -25.156 -8.906 1 89.94 661 ALA B CA 1
ATOM 13026 C C . ALA B 1 661 ? 19.438 -24.484 -7.816 1 89.94 661 ALA B C 1
ATOM 13028 O O . ALA B 1 661 ? 19.922 -25.156 -6.898 1 89.94 661 ALA B O 1
ATOM 13029 N N . ALA B 1 662 ? 19.609 -23.203 -7.953 1 95.5 662 ALA B N 1
ATOM 13030 C CA . ALA B 1 662 ? 20.359 -22.453 -6.953 1 95.5 662 ALA B CA 1
ATOM 13031 C C . ALA B 1 662 ? 19.688 -22.531 -5.586 1 95.5 662 ALA B C 1
ATOM 13033 O O . ALA B 1 662 ? 20.359 -22.688 -4.562 1 95.5 662 ALA B O 1
ATOM 13034 N N . ASN B 1 663 ? 18.422 -22.391 -5.543 1 95.06 663 ASN B N 1
ATOM 13035 C CA . ASN B 1 663 ? 17.641 -22.453 -4.309 1 95.06 663 ASN B CA 1
ATOM 13036 C C . ASN B 1 663 ? 17.797 -23.812 -3.625 1 95.06 663 ASN B C 1
ATOM 13038 O O . ASN B 1 663 ? 17.938 -23.891 -2.402 1 95.06 663 ASN B O 1
ATOM 13042 N N . LEU B 1 664 ? 17.781 -24.875 -4.41 1 91.5 664 LEU B N 1
ATOM 13043 C CA . LEU B 1 664 ? 17.922 -26.234 -3.879 1 91.5 664 LEU B CA 1
ATOM 13044 C C . LEU B 1 664 ? 19.297 -26.422 -3.25 1 91.5 664 LEU B C 1
ATOM 13046 O O . LEU B 1 664 ? 19.438 -27.078 -2.211 1 91.5 664 LEU B O 1
ATOM 13050 N N . THR B 1 665 ? 20.234 -25.828 -3.9 1 93.31 665 THR B N 1
ATOM 13051 C CA . THR B 1 665 ? 21.594 -25.922 -3.379 1 93.31 665 THR B CA 1
ATOM 13052 C C . THR B 1 665 ? 21.703 -25.266 -2 1 93.31 665 THR B C 1
ATOM 13054 O O . THR B 1 665 ? 22.344 -25.812 -1.099 1 93.31 665 THR B O 1
ATOM 13057 N N . ILE B 1 666 ? 21.078 -24.203 -1.803 1 95.75 666 ILE B N 1
ATOM 13058 C CA . ILE B 1 666 ? 21.109 -23.5 -0.526 1 95.75 666 ILE B CA 1
ATOM 13059 C C . ILE B 1 666 ? 20.312 -24.281 0.515 1 95.75 666 ILE B C 1
ATOM 13061 O O . ILE B 1 666 ? 20.734 -24.391 1.67 1 95.75 666 ILE B O 1
ATOM 13065 N N . ILE B 1 667 ? 19.188 -24.859 0.139 1 93.75 667 ILE B N 1
ATOM 13066 C CA . ILE B 1 667 ? 18.359 -25.625 1.054 1 93.75 667 ILE B CA 1
ATOM 13067 C C . ILE B 1 667 ? 19.109 -26.875 1.515 1 93.75 667 ILE B C 1
ATOM 13069 O O . ILE B 1 667 ? 19.062 -27.234 2.689 1 93.75 667 ILE B O 1
ATOM 13073 N N . ASP B 1 668 ? 19.812 -27.469 0.582 1 90.56 668 ASP B N 1
ATOM 13074 C CA . ASP B 1 668 ? 20.594 -28.656 0.916 1 90.56 668 ASP B CA 1
ATOM 13075 C C . ASP B 1 668 ? 21.672 -28.328 1.951 1 90.56 668 ASP B C 1
ATOM 13077 O O . ASP B 1 668 ? 21.906 -29.109 2.871 1 90.56 668 ASP B O 1
ATOM 13081 N N . TYR B 1 669 ? 22.297 -27.219 1.722 1 93.75 669 TYR B N 1
ATOM 13082 C CA . TYR B 1 669 ? 23.312 -26.781 2.689 1 93.75 669 TYR B CA 1
ATOM 13083 C C . TYR B 1 669 ? 22.672 -26.516 4.047 1 93.75 669 TYR B C 1
ATOM 13085 O O . TYR B 1 669 ? 23.203 -26.906 5.082 1 93.75 669 TYR B O 1
ATOM 13093 N N . HIS B 1 670 ? 21.547 -25.828 4.082 1 95.06 670 HIS B N 1
ATOM 13094 C CA . HIS B 1 670 ? 20.828 -25.5 5.305 1 95.06 670 HIS B CA 1
ATOM 13095 C C . HIS B 1 670 ? 20.469 -26.766 6.082 1 95.06 670 HIS B C 1
ATOM 13097 O O . HIS B 1 670 ? 20.547 -26.781 7.312 1 95.06 670 HIS B O 1
ATOM 13103 N N . GLN B 1 671 ? 20.141 -27.797 5.387 1 89.81 671 GLN B N 1
ATOM 13104 C CA . GLN B 1 671 ? 19.75 -29.062 6.008 1 89.81 671 GLN B CA 1
ATOM 13105 C C . GLN B 1 671 ? 20.922 -29.719 6.734 1 89.81 671 GLN B C 1
ATOM 13107 O O . GLN B 1 671 ? 20.719 -30.453 7.695 1 89.81 671 GLN B O 1
ATOM 13112 N N . ARG B 1 672 ? 22.047 -29.375 6.32 1 89.62 672 ARG B N 1
ATOM 13113 C CA . ARG B 1 672 ? 23.234 -30.016 6.879 1 89.62 672 ARG B CA 1
ATOM 13114 C C . ARG B 1 672 ? 23.75 -29.25 8.102 1 89.62 672 ARG B C 1
ATOM 13116 O O . ARG B 1 672 ? 24.594 -29.75 8.844 1 89.62 672 ARG B O 1
ATOM 13123 N N . LEU B 1 673 ? 23.188 -28.141 8.352 1 94.62 673 LEU B N 1
ATOM 13124 C CA . LEU B 1 673 ? 23.625 -27.344 9.5 1 94.62 673 LEU B CA 1
ATOM 13125 C C . LEU B 1 673 ? 23.156 -27.984 10.805 1 94.62 673 LEU B C 1
ATOM 13127 O O . LEU B 1 673 ? 22.062 -28.562 10.867 1 94.62 673 LEU B O 1
ATOM 13131 N N . PRO B 1 674 ? 23.891 -27.906 11.812 1 91.5 674 PRO B N 1
ATOM 13132 C CA . PRO B 1 674 ? 23.594 -28.578 13.078 1 91.5 674 PRO B CA 1
ATOM 13133 C C . PRO B 1 674 ? 22.312 -28.062 13.734 1 91.5 674 PRO B C 1
ATOM 13135 O O . PRO B 1 674 ? 21.625 -28.828 14.414 1 91.5 674 PRO B O 1
ATOM 13138 N N . LEU B 1 675 ? 22 -26.875 13.594 1 93.94 675 LEU B N 1
ATOM 13139 C CA . LEU B 1 675 ? 20.859 -26.281 14.273 1 93.94 675 LEU B CA 1
ATOM 13140 C C . LEU B 1 675 ? 19.562 -26.578 13.516 1 93.94 675 LEU B C 1
ATOM 13142 O O . LEU B 1 675 ? 18.469 -26.469 14.078 1 93.94 675 LEU B O 1
ATOM 13146 N N . THR B 1 676 ? 19.609 -26.984 12.266 1 93.81 676 THR B N 1
ATOM 13147 C CA . THR B 1 676 ? 18.453 -27.141 11.391 1 93.81 676 THR B CA 1
ATOM 13148 C C . THR B 1 676 ? 17.516 -28.219 11.914 1 93.81 676 THR B C 1
ATOM 13150 O O . THR B 1 676 ? 16.297 -28.031 11.984 1 93.81 676 THR B O 1
ATOM 13153 N N . PRO B 1 677 ? 18.078 -29.344 12.398 1 90.69 677 PRO B N 1
ATOM 13154 C CA . PRO B 1 677 ? 17.172 -30.391 12.891 1 90.69 677 PRO B CA 1
ATOM 13155 C C . PRO B 1 677 ? 16.453 -30 14.18 1 90.69 677 PRO B C 1
ATOM 13157 O O . PRO B 1 677 ? 15.445 -30.594 14.531 1 90.69 677 PRO B O 1
ATOM 13160 N N . VAL B 1 678 ? 16.969 -29.062 14.82 1 92.44 678 VAL B N 1
ATOM 13161 C CA . VAL B 1 678 ? 16.359 -28.594 16.062 1 92.44 678 VAL B CA 1
ATOM 13162 C C . VAL B 1 678 ? 15.047 -27.859 15.742 1 92.44 678 VAL B C 1
ATOM 13164 O O . VAL B 1 678 ? 14.094 -27.906 16.516 1 92.44 678 VAL B O 1
ATOM 13167 N N . PHE B 1 679 ? 15.031 -27.25 14.609 1 92 679 PHE B N 1
ATOM 13168 C CA . PHE B 1 679 ? 13.836 -26.516 14.219 1 92 679 PHE B CA 1
ATOM 13169 C C . PHE B 1 679 ? 12.703 -27.484 13.859 1 92 679 PHE B C 1
ATOM 13171 O O . PHE B 1 679 ? 11.531 -27.188 14.117 1 92 679 PHE B O 1
ATOM 13178 N N . GLY B 1 680 ? 13.031 -28.562 13.195 1 89.88 680 GLY B N 1
ATOM 13179 C CA . GLY B 1 680 ? 12.07 -29.547 12.727 1 89.88 680 GLY B CA 1
ATOM 13180 C C . GLY B 1 680 ? 12.703 -30.719 12.008 1 89.88 680 GLY B C 1
ATOM 13181 O O . GLY B 1 680 ? 13.875 -30.656 11.617 1 89.88 680 GLY B O 1
ATOM 13182 N N . ALA B 1 681 ? 11.906 -31.688 11.727 1 86.25 681 ALA B N 1
ATOM 13183 C CA . ALA B 1 681 ? 12.398 -32.906 11.109 1 86.25 681 ALA B CA 1
ATOM 13184 C C . ALA B 1 681 ? 12.43 -32.781 9.586 1 86.25 681 ALA B C 1
ATOM 13186 O O . ALA B 1 681 ? 13.078 -33.594 8.906 1 86.25 681 ALA B O 1
ATOM 13187 N N . GLY B 1 682 ? 11.82 -31.797 9.062 1 87.25 682 GLY B N 1
ATOM 13188 C CA . GLY B 1 682 ? 11.789 -31.625 7.621 1 87.25 682 GLY B CA 1
ATOM 13189 C C . GLY B 1 682 ? 10.664 -32.406 6.953 1 87.25 682 GLY B C 1
ATOM 13190 O O . GLY B 1 682 ? 10.609 -32.469 5.723 1 87.25 682 GLY B O 1
ATOM 13191 N N . THR B 1 683 ? 9.68 -32.938 7.668 1 89.38 683 THR B N 1
ATOM 13192 C CA . THR B 1 683 ? 8.609 -33.781 7.121 1 89.38 683 THR B CA 1
ATOM 13193 C C . THR B 1 683 ? 7.309 -32.969 7.031 1 89.38 683 THR B C 1
ATOM 13195 O O . THR B 1 683 ? 6.355 -33.406 6.379 1 89.38 683 THR B O 1
ATOM 13198 N N . LEU B 1 684 ? 7.305 -31.891 7.672 1 93.31 684 LEU B N 1
ATOM 13199 C CA . LEU B 1 684 ? 6.121 -31.031 7.691 1 93.31 684 LEU B CA 1
ATOM 13200 C C . LEU B 1 684 ? 6.355 -29.766 6.891 1 93.31 684 LEU B C 1
ATOM 13202 O O . LEU B 1 684 ? 7.445 -29.188 6.934 1 93.31 684 LEU B O 1
ATOM 13206 N N . SER B 1 685 ? 5.402 -29.406 6.117 1 94.12 685 SER B N 1
ATOM 13207 C CA . SER B 1 685 ? 5.488 -28.172 5.359 1 94.12 685 SER B CA 1
ATOM 13208 C C . SER B 1 685 ? 4.164 -27.406 5.391 1 94.12 685 SER B C 1
ATOM 13210 O O . SER B 1 685 ? 3.152 -27.938 5.859 1 94.12 685 SER B O 1
ATOM 13212 N N . SER B 1 686 ? 4.18 -26.234 5.035 1 95.88 686 SER B N 1
ATOM 13213 C CA . SER B 1 686 ? 2.984 -25.406 4.945 1 95.88 686 SER B CA 1
ATOM 13214 C C . SER B 1 686 ? 3.029 -24.5 3.713 1 95.88 686 SER B C 1
ATOM 13216 O O . SER B 1 686 ? 4.09 -24.312 3.119 1 95.88 686 SER B O 1
ATOM 13218 N N . SER B 1 687 ? 1.877 -24.125 3.225 1 94.62 687 SER B N 1
ATOM 13219 C CA . SER B 1 687 ? 1.8 -23.188 2.105 1 94.62 687 SER B CA 1
ATOM 13220 C C . SER B 1 687 ? 0.838 -22.047 2.406 1 94.62 687 SER B C 1
ATOM 13222 O O . SER B 1 687 ? -0.147 -22.219 3.125 1 94.62 687 SER B O 1
ATOM 13224 N N . ASP B 1 688 ? 1.187 -20.875 1.943 1 92.75 688 ASP B N 1
ATOM 13225 C CA . ASP B 1 688 ? 0.376 -19.672 2.137 1 92.75 688 ASP B CA 1
ATOM 13226 C C . ASP B 1 688 ? 0.667 -18.641 1.059 1 92.75 688 ASP B C 1
ATOM 13228 O O . ASP B 1 688 ? 1.774 -18.594 0.519 1 92.75 688 ASP B O 1
ATOM 13232 N N . GLY B 1 689 ? -0.387 -17.938 0.729 1 92.06 689 GLY B N 1
ATOM 13233 C CA . GLY B 1 689 ? -0.235 -16.891 -0.27 1 92.06 689 GLY B CA 1
ATOM 13234 C C . GLY B 1 689 ? 0.104 -15.539 0.329 1 92.06 689 GLY B C 1
ATOM 13235 O O . GLY B 1 689 ? -0.445 -15.156 1.364 1 92.06 689 GLY B O 1
ATOM 13236 N N . GLN B 1 690 ? 1.118 -14.914 -0.204 1 91.88 690 GLN B N 1
ATOM 13237 C CA . GLN B 1 690 ? 1.464 -13.539 0.159 1 91.88 690 GLN B CA 1
ATOM 13238 C C . GLN B 1 690 ? 1.11 -12.57 -0.962 1 91.88 690 GLN B C 1
ATOM 13240 O O . GLN B 1 690 ? 1.422 -12.812 -2.129 1 91.88 690 GLN B O 1
ATOM 13245 N N . ARG B 1 691 ? 0.467 -11.531 -0.64 1 90.25 691 ARG B N 1
ATOM 13246 C CA . ARG B 1 691 ? -0.034 -10.594 -1.642 1 90.25 691 ARG B CA 1
ATOM 13247 C C . ARG B 1 691 ? 0.901 -9.398 -1.789 1 90.25 691 ARG B C 1
ATOM 13249 O O . ARG B 1 691 ? 1.427 -8.891 -0.798 1 90.25 691 ARG B O 1
ATOM 13256 N N . PHE B 1 692 ? 1.21 -9 -3.01 1 90.44 692 PHE B N 1
ATOM 13257 C CA . PHE B 1 692 ? 2.029 -7.848 -3.355 1 90.44 692 PHE B CA 1
ATOM 13258 C C . PHE B 1 692 ? 1.294 -6.93 -4.324 1 90.44 692 PHE B C 1
ATOM 13260 O O . PHE B 1 692 ? 0.649 -7.402 -5.266 1 90.44 692 PHE B O 1
ATOM 13267 N N . PRO B 1 693 ? 1.335 -5.621 -4.164 1 88.75 693 PRO B N 1
ATOM 13268 C CA . PRO B 1 693 ? 0.756 -4.707 -5.152 1 88.75 693 PRO B CA 1
ATOM 13269 C C . PRO B 1 693 ? 1.535 -4.688 -6.469 1 88.75 693 PRO B C 1
ATOM 13271 O O . PRO B 1 693 ? 2.697 -5.098 -6.504 1 88.75 693 PRO B O 1
ATOM 13274 N N . THR B 1 694 ? 0.859 -4.383 -7.539 1 89.44 694 THR B N 1
ATOM 13275 C CA . THR B 1 694 ? 1.506 -4.285 -8.844 1 89.44 694 THR B CA 1
ATOM 13276 C C . THR B 1 694 ? 1.438 -2.854 -9.375 1 89.44 694 THR B C 1
ATOM 13278 O O . THR B 1 694 ? 0.49 -2.121 -9.078 1 89.44 694 THR B O 1
ATOM 13281 N N . ARG B 1 695 ? 2.484 -2.445 -9.977 1 86 695 ARG B N 1
ATOM 13282 C CA . ARG B 1 695 ? 2.482 -1.172 -10.695 1 86 695 ARG B CA 1
ATOM 13283 C C . ARG B 1 695 ? 2.391 -1.39 -12.203 1 86 695 ARG B C 1
ATOM 13285 O O . ARG B 1 695 ? 3.232 -2.074 -12.789 1 86 695 ARG B O 1
ATOM 13292 N N . GLY B 1 696 ? 1.36 -0.852 -12.781 1 81.94 696 GLY B N 1
ATOM 13293 C CA . GLY B 1 696 ? 1.122 -1.071 -14.195 1 81.94 696 GLY B CA 1
ATOM 13294 C C . GLY B 1 696 ? 0.102 -2.16 -14.469 1 81.94 696 GLY B C 1
ATOM 13295 O O . GLY B 1 696 ? -0.372 -2.82 -13.539 1 81.94 696 GLY B O 1
ATOM 13296 N N . LYS B 1 697 ? -0.154 -2.41 -15.711 1 86.44 697 LYS B N 1
ATOM 13297 C CA . LYS B 1 697 ? -1.158 -3.393 -16.109 1 86.44 697 LYS B CA 1
ATOM 13298 C C . LYS B 1 697 ? -0.534 -4.773 -16.297 1 86.44 697 LYS B C 1
ATOM 13300 O O . LYS B 1 697 ? 0.596 -4.891 -16.766 1 86.44 697 LYS B O 1
ATOM 13305 N N . SER B 1 698 ? -1.148 -5.742 -15.781 1 89.38 698 SER B N 1
ATOM 13306 C CA . SER B 1 698 ? -0.743 -7.133 -15.938 1 89.38 698 SER B CA 1
ATOM 13307 C C . SER B 1 698 ? -1.954 -8.062 -15.992 1 89.38 698 SER B C 1
ATOM 13309 O O . SER B 1 698 ? -2.945 -7.832 -15.289 1 89.38 698 SER B O 1
ATOM 13311 N N . VAL B 1 699 ? -1.831 -9.047 -16.734 1 88.62 699 VAL B N 1
ATOM 13312 C CA . VAL B 1 699 ? -2.922 -10.008 -16.859 1 88.62 699 VAL B CA 1
ATOM 13313 C C . VAL B 1 699 ? -3.033 -10.828 -15.578 1 88.62 699 VAL B C 1
ATOM 13315 O O . VAL B 1 699 ? -4.09 -11.391 -15.289 1 88.62 699 VAL B O 1
ATOM 13318 N N . THR B 1 700 ? -2.02 -10.852 -14.859 1 87.75 700 THR B N 1
ATOM 13319 C CA . THR B 1 700 ? -1.992 -11.656 -13.641 1 87.75 700 THR B CA 1
ATOM 13320 C C . THR B 1 700 ? -2.514 -10.859 -12.453 1 87.75 700 THR B C 1
ATOM 13322 O O . THR B 1 700 ? -2.82 -11.43 -11.406 1 87.75 700 THR B O 1
ATOM 13325 N N . ALA B 1 701 ? -2.621 -9.586 -12.555 1 87.31 701 ALA B N 1
ATOM 13326 C CA . ALA B 1 701 ? -3.012 -8.727 -11.445 1 87.31 701 ALA B CA 1
ATOM 13327 C C . ALA B 1 701 ? -4.527 -8.562 -11.383 1 87.31 701 ALA B C 1
ATOM 13329 O O . ALA B 1 701 ? -5.199 -8.539 -12.414 1 87.31 701 ALA B O 1
ATOM 13330 N N . ARG B 1 702 ? -5.055 -8.594 -10.133 1 84.88 702 ARG B N 1
ATOM 13331 C CA . ARG B 1 702 ? -6.484 -8.398 -9.914 1 84.88 702 ARG B CA 1
ATOM 13332 C C . ARG B 1 702 ? -6.73 -7.359 -8.82 1 84.88 702 ARG B C 1
ATOM 13334 O O . ARG B 1 702 ? -5.875 -7.145 -7.961 1 84.88 702 ARG B O 1
ATOM 13341 N N . ALA B 1 703 ? -7.891 -6.719 -8.922 1 77.88 703 ALA B N 1
ATOM 13342 C CA . ALA B 1 703 ? -8.289 -5.758 -7.898 1 77.88 703 ALA B CA 1
ATOM 13343 C C . ALA B 1 703 ? -8.891 -6.465 -6.684 1 77.88 703 ALA B C 1
ATOM 13345 O O . ALA B 1 703 ? -9.82 -7.262 -6.82 1 77.88 703 ALA B O 1
ATOM 13346 N N . LEU B 1 704 ? -8.242 -6.352 -5.523 1 74.69 704 LEU B N 1
ATOM 13347 C CA . LEU B 1 704 ? -8.758 -6.836 -4.246 1 74.69 704 LEU B CA 1
ATOM 13348 C C . LEU B 1 704 ? -8.812 -5.707 -3.223 1 74.69 704 LEU B C 1
ATOM 13350 O O . LEU B 1 704 ? -7.801 -5.379 -2.6 1 74.69 704 LEU B O 1
ATOM 13354 N N . SER B 1 705 ? -9.898 -5.105 -3.025 1 67.31 705 SER B N 1
ATOM 13355 C CA . SER B 1 705 ? -10.055 -3.885 -2.242 1 67.31 705 SER B CA 1
ATOM 13356 C C . SER B 1 705 ? -9.586 -4.09 -0.804 1 67.31 705 SER B C 1
ATOM 13358 O O . SER B 1 705 ? -9.164 -3.139 -0.141 1 67.31 705 SER B O 1
ATOM 13360 N N . ARG B 1 706 ? -9.656 -5.363 -0.37 1 66.44 706 ARG B N 1
ATOM 13361 C CA . ARG B 1 706 ? -9.258 -5.641 1.007 1 66.44 706 ARG B CA 1
ATOM 13362 C C . ARG B 1 706 ? -7.758 -5.473 1.191 1 66.44 706 ARG B C 1
ATOM 13364 O O . ARG B 1 706 ? -7.293 -5.113 2.275 1 66.44 706 ARG B O 1
ATOM 13371 N N . TYR B 1 707 ? -7.086 -5.676 0.101 1 67.81 707 TYR B N 1
ATOM 13372 C CA . TYR B 1 707 ? -5.641 -5.77 0.272 1 67.81 707 TYR B CA 1
ATOM 13373 C C . TYR B 1 707 ? -4.926 -4.66 -0.494 1 67.81 707 TYR B C 1
ATOM 13375 O O . TYR B 1 707 ? -3.824 -4.254 -0.124 1 67.81 707 TYR B O 1
ATOM 13383 N N . PHE B 1 708 ? -5.59 -4.277 -1.612 1 69.19 708 PHE B N 1
ATOM 13384 C CA . PHE B 1 708 ? -4.902 -3.326 -2.477 1 69.19 708 PHE B CA 1
ATOM 13385 C C . PHE B 1 708 ? -5.781 -2.111 -2.75 1 69.19 708 PHE B C 1
ATOM 13387 O O . PHE B 1 708 ? -7.008 -2.229 -2.824 1 69.19 708 PHE B O 1
ATOM 13394 N N . ALA B 1 709 ? -5.156 -1.012 -2.826 1 64.06 709 ALA B N 1
ATOM 13395 C CA . ALA B 1 709 ? -5.879 0.145 -3.348 1 64.06 709 ALA B CA 1
ATOM 13396 C C . ALA B 1 709 ? -6.16 -0.011 -4.84 1 64.06 709 ALA B C 1
ATOM 13398 O O . ALA B 1 709 ? -7.23 0.367 -5.32 1 64.06 709 ALA B O 1
ATOM 13399 N N . ASN B 1 710 ? -5.207 -0.608 -5.543 1 73.19 710 ASN B N 1
ATOM 13400 C CA . ASN B 1 710 ? -5.359 -0.85 -6.973 1 73.19 710 ASN B CA 1
ATOM 13401 C C . ASN B 1 710 ? -5.379 -2.342 -7.289 1 73.19 710 ASN B C 1
ATOM 13403 O O . ASN B 1 710 ? -6.293 -3.059 -6.883 1 73.19 710 ASN B O 1
ATOM 13407 N N . GLU B 1 711 ? -4.371 -2.857 -7.98 1 86.06 711 GLU B N 1
ATOM 13408 C CA . GLU B 1 711 ? -4.297 -4.277 -8.312 1 86.06 711 GLU B CA 1
ATOM 13409 C C . GLU B 1 711 ? -3.064 -4.926 -7.691 1 86.06 711 GLU B C 1
ATOM 13411 O O . GLU B 1 711 ? -2.15 -4.23 -7.238 1 86.06 711 GLU B O 1
ATOM 13416 N N . GLY B 1 712 ? -3.16 -6.18 -7.531 1 88.31 712 GLY B N 1
ATOM 13417 C CA . GLY B 1 712 ? -2.037 -6.91 -6.965 1 88.31 712 GLY B CA 1
ATOM 13418 C C . GLY B 1 712 ? -2.018 -8.375 -7.359 1 88.31 712 GLY B C 1
ATOM 13419 O O . GLY B 1 712 ? -2.906 -8.844 -8.078 1 88.31 712 GLY B O 1
ATOM 13420 N N . LEU B 1 713 ? -0.857 -9 -7.062 1 91.62 713 LEU B N 1
ATOM 13421 C CA . LEU B 1 713 ? -0.695 -10.43 -7.316 1 91.62 713 LEU B CA 1
ATOM 13422 C C . LEU B 1 713 ? -0.38 -11.18 -6.027 1 91.62 713 LEU B C 1
ATOM 13424 O O . LEU B 1 713 ? -0.132 -10.562 -4.992 1 91.62 713 LEU B O 1
ATOM 13428 N N . SER B 1 714 ? -0.541 -12.484 -6.039 1 91.44 714 SER B N 1
ATOM 13429 C CA . SER B 1 714 ? -0.243 -13.352 -4.902 1 91.44 714 SER B CA 1
ATOM 13430 C C . SER B 1 714 ? 0.901 -14.312 -5.223 1 91.44 714 SER B C 1
ATOM 13432 O O . SER B 1 714 ? 0.992 -14.828 -6.34 1 91.44 714 SER B O 1
ATOM 13434 N N . THR B 1 715 ? 1.813 -14.367 -4.355 1 93.69 715 THR B N 1
ATOM 13435 C CA . THR B 1 715 ? 2.859 -15.383 -4.43 1 93.69 715 THR B CA 1
ATOM 13436 C C . THR B 1 715 ? 2.596 -16.516 -3.436 1 93.69 715 THR B C 1
ATOM 13438 O O . THR B 1 715 ? 2.516 -16.266 -2.229 1 93.69 715 THR B O 1
ATOM 13441 N N . TYR B 1 716 ? 2.385 -17.656 -3.943 1 94.25 716 TYR B N 1
ATOM 13442 C CA . TYR B 1 716 ? 2.115 -18.828 -3.129 1 94.25 716 TYR B CA 1
ATOM 13443 C C . TYR B 1 716 ? 3.404 -19.578 -2.799 1 94.25 716 TYR B C 1
ATOM 13445 O O . TYR B 1 716 ? 4.102 -20.062 -3.697 1 94.25 716 TYR B O 1
ATOM 13453 N N . THR B 1 717 ? 3.766 -19.609 -1.525 1 95.19 717 THR B N 1
ATOM 13454 C CA . THR B 1 717 ? 5.043 -20.188 -1.126 1 95.19 717 THR B CA 1
ATOM 13455 C C . THR B 1 717 ? 4.828 -21.438 -0.289 1 95.19 717 THR B C 1
ATOM 13457 O O . THR B 1 717 ? 3.795 -21.594 0.368 1 95.19 717 THR B O 1
ATOM 13460 N N . HIS B 1 718 ? 5.715 -22.391 -0.35 1 94.88 718 HIS B N 1
ATOM 13461 C CA . HIS B 1 718 ? 5.777 -23.625 0.431 1 94.88 718 HIS B CA 1
ATOM 13462 C C . HIS B 1 718 ? 6.98 -23.625 1.367 1 94.88 718 HIS B C 1
ATOM 13464 O O . HIS B 1 718 ? 8.125 -23.516 0.917 1 94.88 718 HIS B O 1
ATOM 13470 N N . VAL B 1 719 ? 6.738 -23.734 2.627 1 95.5 719 VAL B N 1
ATOM 13471 C CA . VAL B 1 719 ? 7.773 -23.594 3.646 1 95.5 719 VAL B CA 1
ATOM 13472 C C . VAL B 1 719 ? 7.848 -24.859 4.492 1 95.5 719 VAL B C 1
ATOM 13474 O O . VAL B 1 719 ? 6.82 -25.406 4.902 1 95.5 719 VAL B O 1
ATOM 13477 N N . THR B 1 720 ? 9.016 -25.328 4.75 1 94.12 720 THR B N 1
ATOM 13478 C CA . THR B 1 720 ? 9.211 -26.5 5.586 1 94.12 720 THR B CA 1
ATOM 13479 C C . THR B 1 720 ? 9.234 -26.125 7.062 1 94.12 720 THR B C 1
ATOM 13481 O O . THR B 1 720 ? 9.305 -24.938 7.402 1 94.12 720 THR B O 1
ATOM 13484 N N . ASP B 1 721 ? 9.156 -27.109 7.918 1 93.88 721 ASP B N 1
ATOM 13485 C CA . ASP B 1 721 ? 9.203 -26.859 9.352 1 93.88 721 ASP B CA 1
ATOM 13486 C C . ASP B 1 721 ? 10.609 -26.453 9.797 1 93.88 721 ASP B C 1
ATOM 13488 O O . ASP B 1 721 ? 10.82 -26.094 10.953 1 93.88 721 ASP B O 1
ATOM 13492 N N . GLN B 1 722 ? 11.555 -26.453 8.836 1 94.19 722 GLN B N 1
ATOM 13493 C CA . GLN B 1 722 ? 12.906 -25.969 9.086 1 94.19 722 GLN B CA 1
ATOM 13494 C C . GLN B 1 722 ? 13.078 -24.531 8.617 1 94.19 722 GLN B C 1
ATOM 13496 O O . GLN B 1 722 ? 14.195 -24.016 8.555 1 94.19 722 GLN B O 1
ATOM 13501 N N . HIS B 1 723 ? 12.117 -23.906 8.172 1 94.81 723 HIS B N 1
ATOM 13502 C CA . HIS B 1 723 ? 12.039 -22.5 7.789 1 94.81 723 HIS B CA 1
ATOM 13503 C C . HIS B 1 723 ? 12.555 -22.297 6.367 1 94.81 723 HIS B C 1
ATOM 13505 O O . HIS B 1 723 ? 12.875 -21.172 5.977 1 94.81 723 HIS B O 1
ATOM 13511 N N . ALA B 1 724 ? 12.625 -23.344 5.59 1 94.06 724 ALA B N 1
ATOM 13512 C CA . ALA B 1 724 ? 13.109 -23.234 4.215 1 94.06 724 ALA B CA 1
ATOM 13513 C C . ALA B 1 724 ? 11.938 -23.172 3.23 1 94.06 724 ALA B C 1
ATOM 13515 O O . ALA B 1 724 ? 10.969 -23.922 3.365 1 94.06 724 ALA B O 1
ATOM 13516 N N . THR B 1 725 ? 11.992 -22.219 2.312 1 95.56 725 THR B N 1
ATOM 13517 C CA . THR B 1 725 ? 11 -22.141 1.248 1 95.56 725 THR B CA 1
ATOM 13518 C C . THR B 1 725 ? 11.445 -22.938 0.029 1 95.56 725 THR B C 1
ATOM 13520 O O . THR B 1 725 ? 12.398 -22.562 -0.657 1 95.56 725 THR B O 1
ATOM 13523 N N . TYR B 1 726 ? 10.773 -23.984 -0.286 1 92.88 726 TYR B N 1
ATOM 13524 C CA . TYR B 1 726 ? 11.234 -24.859 -1.366 1 92.88 726 TYR B CA 1
ATOM 13525 C C . TYR B 1 726 ? 10.398 -24.656 -2.623 1 92.88 726 TYR B C 1
ATOM 13527 O O . TYR B 1 726 ? 10.766 -25.109 -3.705 1 92.88 726 TYR B O 1
ATOM 13535 N N . GLY B 1 727 ? 9.359 -23.922 -2.48 1 92.88 727 GLY B N 1
ATOM 13536 C CA . GLY B 1 727 ? 8.523 -23.656 -3.637 1 92.88 727 GLY B CA 1
ATOM 13537 C C . GLY B 1 727 ? 7.918 -22.266 -3.629 1 92.88 727 GLY B C 1
ATOM 13538 O O . GLY B 1 727 ? 7.57 -21.734 -2.57 1 92.88 727 GLY B O 1
ATOM 13539 N N . THR B 1 728 ? 7.816 -21.656 -4.766 1 94.06 728 THR B N 1
ATOM 13540 C CA . THR B 1 728 ? 7.184 -20.359 -4.945 1 94.06 728 THR B CA 1
ATOM 13541 C C . THR B 1 728 ? 6.473 -20.281 -6.297 1 94.06 728 THR B C 1
ATOM 13543 O O . THR B 1 728 ? 6.988 -20.781 -7.301 1 94.06 728 THR B O 1
ATOM 13546 N N . LYS B 1 729 ? 5.25 -19.828 -6.27 1 93 729 LYS B N 1
ATOM 13547 C CA . LYS B 1 729 ? 4.469 -19.703 -7.492 1 93 729 LYS B CA 1
ATOM 13548 C C . LYS B 1 729 ? 3.648 -18.422 -7.488 1 93 729 LYS B C 1
ATOM 13550 O O . LYS B 1 729 ? 3.01 -18.078 -6.484 1 93 729 LYS B O 1
ATOM 13555 N N . VAL B 1 730 ? 3.732 -17.719 -8.609 1 93.81 730 VAL B N 1
ATOM 13556 C CA . VAL B 1 730 ? 2.904 -16.516 -8.75 1 93.81 730 VAL B CA 1
ATOM 13557 C C . VAL B 1 730 ? 1.507 -16.906 -9.219 1 93.81 730 VAL B C 1
ATOM 13559 O O . VAL B 1 730 ? 1.355 -17.594 -10.234 1 93.81 730 VAL B O 1
ATOM 13562 N N . ILE B 1 731 ? 0.499 -16.547 -8.477 1 91.06 731 ILE B N 1
ATOM 13563 C CA . ILE B 1 731 ? -0.867 -16.906 -8.836 1 91.06 731 ILE B CA 1
ATOM 13564 C C . ILE B 1 731 ? -1.739 -15.656 -8.883 1 91.06 731 ILE B C 1
ATOM 13566 O O . ILE B 1 731 ? -1.381 -14.625 -8.312 1 91.06 731 ILE B O 1
ATOM 13570 N N . VAL B 1 732 ? -2.838 -15.82 -9.617 1 85.94 732 VAL B N 1
ATOM 13571 C CA . VAL B 1 732 ? -3.816 -14.742 -9.68 1 85.94 732 VAL B CA 1
ATOM 13572 C C . VAL B 1 732 ? -4.531 -14.617 -8.336 1 85.94 732 VAL B C 1
ATOM 13574 O O . VAL B 1 732 ? -4.973 -15.609 -7.762 1 85.94 732 VAL B O 1
ATOM 13577 N N . ALA B 1 733 ? -4.668 -13.453 -7.832 1 79.12 733 ALA B N 1
ATOM 13578 C CA . ALA B 1 733 ? -5.113 -13.18 -6.465 1 79.12 733 ALA B CA 1
ATOM 13579 C C . ALA B 1 733 ? -6.547 -13.664 -6.25 1 79.12 733 ALA B C 1
ATOM 13581 O O . ALA B 1 733 ? -6.926 -14.023 -5.133 1 79.12 733 ALA B O 1
ATOM 13582 N N . THR B 1 734 ? -7.32 -13.703 -7.25 1 77.81 734 THR B N 1
ATOM 13583 C CA . THR B 1 734 ? -8.727 -14.062 -7.082 1 77.81 734 THR B CA 1
ATOM 13584 C C . THR B 1 734 ? -8.906 -15.578 -7.176 1 77.81 734 THR B C 1
ATOM 13586 O O . THR B 1 734 ? -9.961 -16.109 -6.812 1 77.81 734 THR B O 1
ATOM 13589 N N . ARG B 1 735 ? -7.906 -16.234 -7.668 1 80.81 735 ARG B N 1
ATOM 13590 C CA . ARG B 1 735 ? -7.996 -17.688 -7.758 1 80.81 735 ARG B CA 1
ATOM 13591 C C . ARG B 1 735 ? -7.82 -18.328 -6.387 1 80.81 735 ARG B C 1
ATOM 13593 O O . ARG B 1 735 ? -7.09 -17.812 -5.539 1 80.81 735 ARG B O 1
ATOM 13600 N N . ARG B 1 736 ? -8.453 -19.422 -6.242 1 83 736 ARG B N 1
ATOM 13601 C CA . ARG B 1 736 ? -8.367 -20.125 -4.969 1 83 736 ARG B CA 1
ATOM 13602 C C . ARG B 1 736 ? -6.973 -20.703 -4.754 1 83 736 ARG B C 1
ATOM 13604 O O . ARG B 1 736 ? -6.449 -21.406 -5.613 1 83 736 ARG B O 1
ATOM 13611 N N . GLU B 1 737 ? -6.414 -20.516 -3.73 1 88.81 737 GLU B N 1
ATOM 13612 C CA . GLU B 1 737 ? -5.086 -21.016 -3.373 1 88.81 737 GLU B CA 1
ATOM 13613 C C . GLU B 1 737 ? -5.051 -22.531 -3.318 1 88.81 737 GLU B C 1
ATOM 13615 O O . GLU B 1 737 ? -4.016 -23.156 -3.584 1 88.81 737 GLU B O 1
ATOM 13620 N N . ALA B 1 738 ? -6.195 -23.078 -3.094 1 90 738 ALA B N 1
ATOM 13621 C CA . ALA B 1 738 ? -6.316 -24.531 -2.945 1 90 738 ALA B CA 1
ATOM 13622 C C . ALA B 1 738 ? -5.879 -25.25 -4.215 1 90 738 ALA B C 1
ATOM 13624 O O . ALA B 1 738 ? -5.414 -26.391 -4.16 1 90 738 ALA B O 1
ATOM 13625 N N . HIS B 1 739 ? -5.988 -24.609 -5.309 1 89.81 739 HIS B N 1
ATOM 13626 C CA . HIS B 1 739 ? -5.641 -25.234 -6.582 1 89.81 739 HIS B CA 1
ATOM 13627 C C . HIS B 1 739 ? -4.137 -25.469 -6.695 1 89.81 739 HIS B C 1
ATOM 13629 O O . HIS B 1 739 ? -3.693 -26.344 -7.434 1 89.81 739 HIS B O 1
ATOM 13635 N N . TYR B 1 740 ? -3.4 -24.734 -5.922 1 91.19 740 TYR B N 1
ATOM 13636 C CA . TYR B 1 740 ? -1.966 -24.703 -6.176 1 91.19 740 TYR B CA 1
ATOM 13637 C C . TYR B 1 740 ? -1.197 -25.406 -5.059 1 91.19 740 TYR B C 1
ATOM 13639 O O . TYR B 1 740 ? 0.032 -25.484 -5.105 1 91.19 740 TYR B O 1
ATOM 13647 N N . VAL B 1 741 ? -1.819 -25.938 -4.109 1 92.06 741 VAL B N 1
ATOM 13648 C CA . VAL B 1 741 ? -1.187 -26.516 -2.922 1 92.06 741 VAL B CA 1
ATOM 13649 C C . VAL B 1 741 ? -0.279 -27.672 -3.322 1 92.06 741 VAL B C 1
ATOM 13651 O O . VAL B 1 741 ? 0.841 -27.797 -2.82 1 92.06 741 VAL B O 1
ATOM 13654 N N . LEU B 1 742 ? -0.687 -28.406 -4.262 1 90.44 742 LEU B N 1
ATOM 13655 C CA . LEU B 1 742 ? 0.016 -29.641 -4.578 1 90.44 742 LEU B CA 1
ATOM 13656 C C . LEU B 1 742 ? 1.121 -29.391 -5.602 1 90.44 742 LEU B C 1
ATOM 13658 O O . LEU B 1 742 ? 1.992 -30.25 -5.797 1 90.44 742 LEU B O 1
ATOM 13662 N N . ASP B 1 743 ? 1.127 -28.297 -6.285 1 87.44 743 ASP B N 1
ATOM 13663 C CA . ASP B 1 743 ? 2.049 -28.047 -7.387 1 87.44 743 ASP B CA 1
ATOM 13664 C C . ASP B 1 743 ? 3.498 -28.25 -6.945 1 87.44 743 ASP B C 1
ATOM 13666 O O . ASP B 1 743 ? 4.234 -29.047 -7.535 1 87.44 743 ASP B O 1
ATOM 13670 N N . GLU B 1 744 ? 3.895 -27.562 -5.926 1 84.94 744 GLU B N 1
ATOM 13671 C CA . GLU B 1 744 ? 5.305 -27.547 -5.543 1 84.94 744 GLU B CA 1
ATOM 13672 C C . GLU B 1 744 ? 5.645 -28.734 -4.645 1 84.94 744 GLU B C 1
ATOM 13674 O O . GLU B 1 744 ? 6.816 -29.078 -4.48 1 84.94 744 GLU B O 1
ATOM 13679 N N . ILE B 1 745 ? 4.641 -29.406 -4.105 1 85.38 745 ILE B N 1
ATOM 13680 C CA . ILE B 1 745 ? 4.875 -30.609 -3.318 1 85.38 745 ILE B CA 1
ATOM 13681 C C . ILE B 1 745 ? 5.27 -31.766 -4.242 1 85.38 745 ILE B C 1
ATOM 13683 O O . ILE B 1 745 ? 6.234 -32.469 -3.973 1 85.38 745 ILE B O 1
ATOM 13687 N N . LEU B 1 746 ? 4.539 -31.844 -5.309 1 77.69 746 LEU B N 1
ATOM 13688 C CA . LEU B 1 746 ? 4.793 -32.938 -6.258 1 77.69 746 LEU B CA 1
ATOM 13689 C C . LEU B 1 746 ? 6.027 -32.625 -7.105 1 77.69 746 LEU B C 1
ATOM 13691 O O . LEU B 1 746 ? 6.723 -33.562 -7.547 1 77.69 746 LEU B O 1
ATOM 13695 N N . GLY B 1 747 ? 6.277 -31.375 -7.324 1 67.25 747 GLY B N 1
ATOM 13696 C CA . GLY B 1 747 ? 7.449 -31.016 -8.102 1 67.25 747 GLY B CA 1
ATOM 13697 C C . GLY B 1 747 ? 8.695 -30.812 -7.254 1 67.25 747 GLY B C 1
ATOM 13698 O O . GLY B 1 747 ? 9.703 -30.297 -7.734 1 67.25 747 GLY B O 1
ATOM 13699 N N . ASN B 1 748 ? 8.555 -31.219 -6.039 1 58.53 748 ASN B N 1
ATOM 13700 C CA . ASN B 1 748 ? 9.641 -30.984 -5.094 1 58.53 748 ASN B CA 1
ATOM 13701 C C . ASN B 1 748 ? 10.836 -31.891 -5.363 1 58.53 748 ASN B C 1
ATOM 13703 O O . ASN B 1 748 ? 10.719 -33.125 -5.285 1 58.53 748 ASN B O 1
ATOM 13707 N N . ALA B 1 749 ? 11.82 -31.266 -5.852 1 55.59 749 ALA B N 1
ATOM 13708 C CA . ALA B 1 749 ? 13.031 -32.031 -6.168 1 55.59 749 ALA B CA 1
ATOM 13709 C C . ALA B 1 749 ? 13.984 -32.062 -4.977 1 55.59 749 ALA B C 1
ATOM 13711 O O . ALA B 1 749 ? 15.109 -32.562 -5.09 1 55.59 749 ALA B O 1
ATOM 13712 N N . THR B 1 750 ? 13.461 -31.547 -3.85 1 55.22 750 THR B N 1
ATOM 13713 C CA . THR B 1 750 ? 14.32 -31.531 -2.674 1 55.22 750 THR B CA 1
ATOM 13714 C C . THR B 1 750 ? 14.375 -32.906 -2.029 1 55.22 750 THR B C 1
ATOM 13716 O O . THR B 1 750 ? 13.531 -33.781 -2.314 1 55.22 750 THR B O 1
ATOM 13719 N N . ASP B 1 751 ? 15.336 -33.094 -1.34 1 58.22 751 ASP B N 1
ATOM 13720 C CA . ASP B 1 751 ? 15.469 -34.312 -0.56 1 58.22 751 ASP B CA 1
ATOM 13721 C C . ASP B 1 751 ? 14.578 -34.281 0.681 1 58.22 751 ASP B C 1
ATOM 13723 O O . ASP B 1 751 ? 14.656 -35.156 1.538 1 58.22 751 ASP B O 1
ATOM 13727 N N . LEU B 1 752 ? 13.742 -33.344 0.703 1 69.69 752 LEU B N 1
ATOM 13728 C CA . LEU B 1 752 ? 12.891 -33.219 1.877 1 69.69 752 LEU B CA 1
ATOM 13729 C C . LEU B 1 752 ? 11.688 -34.188 1.773 1 69.69 752 LEU B C 1
ATOM 13731 O O . LEU B 1 752 ? 10.906 -34.094 0.826 1 69.69 752 LEU B O 1
ATOM 13735 N N . PRO B 1 753 ? 11.656 -35.062 2.65 1 78.75 753 PRO B N 1
ATOM 13736 C CA . PRO B 1 753 ? 10.531 -36 2.627 1 78.75 753 PRO B CA 1
ATOM 13737 C C . PRO B 1 753 ? 9.266 -35.438 3.254 1 78.75 753 PRO B C 1
ATOM 13739 O O . PRO B 1 753 ? 8.922 -35.781 4.391 1 78.75 753 PRO B O 1
ATOM 13742 N N . ILE B 1 754 ? 8.492 -34.719 2.576 1 85.56 754 ILE B N 1
ATOM 13743 C CA . ILE B 1 754 ? 7.273 -34.094 3.084 1 85.56 754 ILE B CA 1
ATOM 13744 C C . ILE B 1 754 ? 6.164 -35.125 3.188 1 85.56 754 ILE B C 1
ATOM 13746 O O . ILE B 1 754 ? 5.852 -35.812 2.209 1 85.56 754 ILE B O 1
ATOM 13750 N N . THR B 1 755 ? 5.633 -35.312 4.34 1 88 755 THR B N 1
ATOM 13751 C CA . THR B 1 755 ? 4.562 -36.281 4.547 1 88 755 THR B CA 1
ATOM 13752 C C . THR B 1 755 ? 3.273 -35.594 4.969 1 88 755 THR B C 1
ATOM 13754 O O . THR B 1 755 ? 2.182 -36.125 4.785 1 88 755 THR B O 1
ATOM 13757 N N . GLU B 1 756 ? 3.467 -34.5 5.508 1 93.62 756 GLU B N 1
ATOM 13758 C CA . GLU B 1 756 ? 2.328 -33.719 6.016 1 93.62 756 GLU B CA 1
ATOM 13759 C C . GLU B 1 756 ? 2.41 -32.25 5.586 1 93.62 756 GLU B C 1
ATOM 13761 O O . GLU B 1 756 ? 3.5 -31.703 5.496 1 93.62 756 GLU B O 1
ATOM 13766 N N . HIS B 1 757 ? 1.244 -31.75 5.211 1 95 757 HIS B N 1
ATOM 13767 C CA . HIS B 1 757 ? 1.224 -30.375 4.715 1 95 757 HIS B CA 1
ATOM 13768 C C . HIS B 1 757 ? 0.106 -29.562 5.367 1 95 757 HIS B C 1
ATOM 13770 O O . HIS B 1 757 ? -1.037 -30.031 5.434 1 95 757 HIS B O 1
ATOM 13776 N N . ALA B 1 758 ? 0.453 -28.453 5.895 1 95.94 758 ALA B N 1
ATOM 13777 C CA . ALA B 1 758 ? -0.511 -27.578 6.555 1 95.94 758 ALA B CA 1
ATOM 13778 C C . ALA B 1 758 ? -0.866 -26.391 5.672 1 95.94 758 ALA B C 1
ATOM 13780 O O . ALA B 1 758 ? -0.028 -25.906 4.91 1 95.94 758 ALA B O 1
ATOM 13781 N N . THR B 1 759 ? -2.15 -25.953 5.691 1 94.44 759 THR B N 1
ATOM 13782 C CA . THR B 1 759 ? -2.613 -24.766 4.984 1 94.44 759 THR B CA 1
ATOM 13783 C C . THR B 1 759 ? -3.607 -23.984 5.836 1 94.44 759 THR B C 1
ATOM 13785 O O . THR B 1 759 ? -4.082 -24.484 6.859 1 94.44 759 THR B O 1
ATOM 13788 N N . ASP B 1 760 ? -3.885 -22.797 5.48 1 91 760 ASP B N 1
ATOM 13789 C CA . ASP B 1 760 ? -5 -22.047 6.062 1 91 760 ASP B CA 1
ATOM 13790 C C . ASP B 1 760 ? -6.316 -22.406 5.379 1 91 760 ASP B C 1
ATOM 13792 O O . ASP B 1 760 ? -6.363 -23.328 4.559 1 91 760 ASP B O 1
ATOM 13796 N N . THR B 1 761 ? -7.34 -21.703 5.68 1 88.12 761 THR B N 1
ATOM 13797 C CA . THR B 1 761 ? -8.672 -22.031 5.199 1 88.12 761 THR B CA 1
ATOM 13798 C C . THR B 1 761 ? -8.75 -21.891 3.68 1 88.12 761 THR B C 1
ATOM 13800 O O . THR B 1 761 ? -9.5 -22.625 3.023 1 88.12 761 THR B O 1
ATOM 13803 N N . HIS B 1 762 ? -7.953 -21.156 3.092 1 83.5 762 HIS B N 1
ATOM 13804 C CA . HIS B 1 762 ? -8.023 -20.875 1.663 1 83.5 762 HIS B CA 1
ATOM 13805 C C . HIS B 1 762 ? -7.441 -22.016 0.845 1 83.5 762 HIS B C 1
ATOM 13807 O O . HIS B 1 762 ? -7.672 -22.109 -0.363 1 83.5 762 HIS B O 1
ATOM 13813 N N . GLY B 1 763 ? -6.723 -22.828 1.479 1 83.31 763 GLY B N 1
ATOM 13814 C CA . GLY B 1 763 ? -6.145 -23.969 0.787 1 83.31 763 GLY B CA 1
ATOM 13815 C C . GLY B 1 763 ? -6.988 -25.219 0.893 1 83.31 763 GLY B C 1
ATOM 13816 O O . GLY B 1 763 ? -6.633 -26.266 0.338 1 83.31 763 GLY B O 1
ATOM 13817 N N . VAL B 1 764 ? -8.164 -25.016 1.449 1 87.56 764 VAL B N 1
ATOM 13818 C CA . VAL B 1 764 ? -8.93 -26.219 1.789 1 87.56 764 VAL B CA 1
ATOM 13819 C C . VAL B 1 764 ? -10.039 -26.422 0.766 1 87.56 764 VAL B C 1
ATOM 13821 O O . VAL B 1 764 ? -10.781 -25.5 0.444 1 87.56 764 VAL B O 1
ATOM 13824 N N . THR B 1 765 ? -10.055 -27.656 0.202 1 90.31 765 THR B N 1
ATOM 13825 C CA . THR B 1 765 ? -11.164 -28.172 -0.588 1 90.31 765 THR B CA 1
ATOM 13826 C C . THR B 1 765 ? -11.336 -29.672 -0.366 1 90.31 765 THR B C 1
ATOM 13828 O O . THR B 1 765 ? -10.406 -30.344 0.092 1 90.31 765 THR B O 1
ATOM 13831 N N . LEU B 1 766 ? -12.492 -30.172 -0.626 1 92.5 766 LEU B N 1
ATOM 13832 C CA . LEU B 1 766 ? -12.719 -31.609 -0.517 1 92.5 766 LEU B CA 1
ATOM 13833 C C . LEU B 1 766 ? -11.844 -32.375 -1.506 1 92.5 766 LEU B C 1
ATOM 13835 O O . LEU B 1 766 ? -11.336 -33.438 -1.191 1 92.5 766 LEU B O 1
ATOM 13839 N N . VAL B 1 767 ? -11.594 -31.781 -2.582 1 92.75 767 VAL B N 1
ATOM 13840 C CA . VAL B 1 767 ? -10.75 -32.375 -3.615 1 92.75 767 VAL B CA 1
ATOM 13841 C C . VAL B 1 767 ? -9.336 -32.562 -3.086 1 92.75 767 VAL B C 1
ATOM 13843 O O . VAL B 1 767 ? -8.734 -33.625 -3.258 1 92.75 767 VAL B O 1
ATOM 13846 N N . ASN B 1 768 ? -8.836 -31.578 -2.418 1 94.38 768 ASN B N 1
ATOM 13847 C CA . ASN B 1 768 ? -7.48 -31.656 -1.893 1 94.38 768 ASN B CA 1
ATOM 13848 C C . ASN B 1 768 ? -7.359 -32.719 -0.798 1 94.38 768 ASN B C 1
ATOM 13850 O O . ASN B 1 768 ? -6.352 -33.406 -0.713 1 94.38 768 ASN B O 1
ATOM 13854 N N . PHE B 1 769 ? -8.383 -32.781 0.031 1 95.44 769 PHE B N 1
ATOM 13855 C CA . PHE B 1 769 ? -8.352 -33.812 1.063 1 95.44 769 PHE B CA 1
ATOM 13856 C C . PHE B 1 769 ? -8.25 -35.219 0.441 1 95.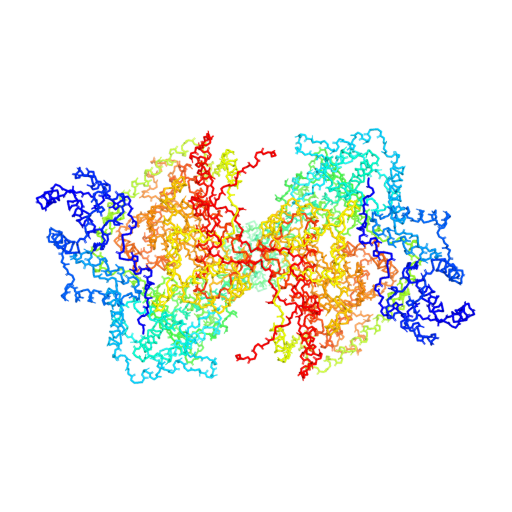44 769 PHE B C 1
ATOM 13858 O O . PHE B 1 769 ? -7.469 -36.062 0.895 1 95.44 769 PHE B O 1
ATOM 13865 N N . GLY B 1 770 ? -9.078 -35.406 -0.546 1 95.62 770 GLY B N 1
ATOM 13866 C CA . GLY B 1 770 ? -9.039 -36.688 -1.229 1 95.62 770 GLY B CA 1
ATOM 13867 C C . GLY B 1 770 ? -7.711 -36.969 -1.908 1 95.62 770 GLY B C 1
ATOM 13868 O O . GLY B 1 770 ? -7.137 -38.031 -1.742 1 95.62 770 GLY B O 1
ATOM 13869 N N . LEU B 1 771 ? -7.227 -36.031 -2.639 1 94.5 771 LEU B N 1
ATOM 13870 C CA . LEU B 1 771 ? -6.004 -36.188 -3.414 1 94.5 771 LEU B CA 1
ATOM 13871 C C . LEU B 1 771 ? -4.805 -36.406 -2.496 1 94.5 771 LEU B C 1
ATOM 13873 O O . LEU B 1 771 ? -3.92 -37.219 -2.787 1 94.5 771 LEU B O 1
ATOM 13877 N N . PHE B 1 772 ? -4.691 -35.625 -1.445 1 94.75 772 PHE B N 1
ATOM 13878 C CA . PHE B 1 772 ? -3.564 -35.781 -0.528 1 94.75 772 PHE B CA 1
ATOM 13879 C C . PHE B 1 772 ? -3.469 -37.188 0.014 1 94.75 772 PHE B C 1
ATOM 13881 O O . PHE B 1 772 ? -2.389 -37.781 0.022 1 94.75 772 PHE B O 1
ATOM 13888 N N . ASP B 1 773 ? -4.609 -37.656 0.422 1 95.12 773 ASP B N 1
ATOM 13889 C CA . ASP B 1 773 ? -4.594 -39 0.972 1 95.12 773 ASP B CA 1
ATOM 13890 C C . ASP B 1 773 ? -4.219 -40.031 -0.096 1 95.12 773 ASP B C 1
ATOM 13892 O O . ASP B 1 773 ? -3.424 -40.938 0.158 1 95.12 773 ASP B O 1
ATOM 13896 N N . LEU B 1 774 ? -4.848 -39.906 -1.255 1 95.12 774 LEU B N 1
ATOM 13897 C CA . LEU B 1 774 ? -4.598 -40.844 -2.344 1 95.12 774 LEU B CA 1
ATOM 13898 C C . LEU B 1 774 ? -3.139 -40.781 -2.789 1 95.12 774 LEU B C 1
ATOM 13900 O O . LEU B 1 774 ? -2.615 -41.75 -3.354 1 95.12 774 LEU B O 1
ATOM 13904 N N . LEU B 1 775 ? -2.496 -39.688 -2.568 1 92.56 775 LEU B N 1
ATOM 13905 C CA . LEU B 1 775 ? -1.095 -39.531 -2.934 1 92.56 775 LEU B CA 1
ATOM 13906 C C . LEU B 1 775 ? -0.178 -39.938 -1.786 1 92.56 775 LEU B C 1
ATOM 13908 O O . LEU B 1 775 ? 1.042 -39.781 -1.873 1 92.56 775 LEU B O 1
ATOM 13912 N N . GLY B 1 776 ? -0.732 -40.312 -0.732 1 90 776 GLY B N 1
ATOM 13913 C CA . GLY B 1 776 ? 0.045 -40.781 0.408 1 90 776 GLY B CA 1
ATOM 13914 C C . GLY B 1 776 ? 0.509 -39.656 1.307 1 90 776 GLY B C 1
ATOM 13915 O O . GLY B 1 776 ? 1.542 -39.75 1.971 1 90 776 GLY B O 1
ATOM 13916 N N . LEU B 1 777 ? -0.136 -38.562 1.29 1 92.5 777 LEU B N 1
ATOM 13917 C CA . LEU B 1 777 ? 0.2 -37.375 2.084 1 92.5 777 LEU B CA 1
ATOM 13918 C C . LEU B 1 777 ? -0.937 -37.031 3.035 1 92.5 777 LEU B C 1
ATOM 13920 O O . LEU B 1 777 ? -2.068 -37.469 2.855 1 92.5 777 LEU B O 1
ATOM 13924 N N . GLN B 1 778 ? -0.62 -36.281 4.016 1 93.94 778 GLN B N 1
ATOM 13925 C CA . GLN B 1 778 ? -1.631 -35.844 4.965 1 93.94 778 GLN B CA 1
ATOM 13926 C C . GLN B 1 778 ? -1.822 -34.312 4.887 1 93.94 778 GLN B C 1
ATOM 13928 O O . GLN B 1 778 ? -0.859 -33.562 5.004 1 93.94 778 GLN B O 1
ATOM 13933 N N . LEU B 1 779 ? -3.031 -33.938 4.594 1 95.38 779 LEU B N 1
ATOM 13934 C CA . LEU B 1 779 ? -3.375 -32.5 4.602 1 95.38 779 LEU B CA 1
ATOM 13935 C C . LEU B 1 779 ? -3.871 -32.062 5.98 1 95.38 779 LEU B C 1
ATOM 13937 O O . LEU B 1 779 ? -4.809 -32.656 6.52 1 95.38 779 LEU B O 1
ATOM 13941 N N . SER B 1 780 ? -3.262 -31.109 6.586 1 95.5 780 SER B N 1
ATOM 13942 C CA . SER B 1 780 ? -3.609 -30.625 7.922 1 95.5 780 SER B CA 1
ATOM 13943 C C . SER B 1 780 ? -3.889 -29.141 7.918 1 95.5 780 SER B C 1
ATOM 13945 O O . SER B 1 780 ? -3.074 -28.344 8.398 1 95.5 780 SER B O 1
ATOM 13947 N N . PRO B 1 781 ? -5.051 -28.75 7.523 1 94.94 781 PRO B N 1
ATOM 13948 C CA . PRO B 1 781 ? -5.371 -27.328 7.43 1 94.94 781 PRO B CA 1
ATOM 13949 C C . PRO B 1 781 ? -5.938 -26.766 8.734 1 94.94 781 PRO B C 1
ATOM 13951 O O . PRO B 1 781 ? -6.434 -27.516 9.57 1 94.94 781 PRO B O 1
ATOM 13954 N N . ARG B 1 782 ? -5.734 -25.484 8.977 1 92.69 782 ARG B N 1
ATOM 13955 C CA . ARG B 1 782 ? -6.473 -24.734 9.984 1 92.69 782 ARG B CA 1
ATOM 13956 C C . ARG B 1 782 ? -7.754 -24.141 9.406 1 92.69 782 ARG B C 1
ATOM 13958 O O . ARG B 1 782 ? -7.707 -23.172 8.648 1 92.69 782 ARG B O 1
ATOM 13965 N N . ILE B 1 783 ? -8.859 -24.703 9.703 1 90.81 783 ILE B N 1
ATOM 13966 C CA . ILE B 1 783 ? -10.133 -24.312 9.102 1 90.81 783 ILE B CA 1
ATOM 13967 C C . ILE B 1 783 ? -10.836 -23.297 9.984 1 90.81 783 ILE B C 1
ATOM 13969 O O . ILE B 1 783 ? -11.086 -23.547 11.164 1 90.81 783 ILE B O 1
ATOM 13973 N N . ARG B 1 784 ? -11.125 -22.141 9.336 1 84.88 784 ARG B N 1
ATOM 13974 C CA . ARG B 1 784 ? -11.906 -21.125 10.047 1 84.88 784 ARG B CA 1
ATOM 13975 C C . ARG B 1 784 ? -13.344 -21.609 10.25 1 84.88 784 ARG B C 1
ATOM 13977 O O . ARG B 1 784 ? -13.938 -22.219 9.359 1 84.88 784 ARG B O 1
ATOM 13984 N N . ASP B 1 785 ? -13.984 -21.438 11.297 1 81.69 785 ASP B N 1
ATOM 13985 C CA . ASP B 1 785 ? -15.359 -21.797 11.625 1 81.69 785 ASP B CA 1
ATOM 13986 C C . ASP B 1 785 ? -15.57 -23.312 11.5 1 81.69 785 ASP B C 1
ATOM 13988 O O . ASP B 1 785 ? -16.5 -23.766 10.844 1 81.69 785 ASP B O 1
ATOM 13992 N N . LEU B 1 786 ? -14.648 -24.062 11.984 1 84.88 786 LEU B N 1
ATOM 13993 C CA . LEU B 1 786 ? -14.664 -25.516 11.945 1 84.88 786 LEU B CA 1
ATOM 13994 C C . LEU B 1 786 ? -15.969 -26.062 12.523 1 84.88 786 LEU B C 1
ATOM 13996 O O . LEU B 1 786 ? -16.438 -27.141 12.125 1 84.88 786 LEU B O 1
ATOM 14000 N N . GLY B 1 787 ? -16.578 -25.266 13.375 1 77.5 787 GLY B N 1
ATOM 14001 C CA . GLY B 1 787 ? -17.828 -25.703 13.977 1 77.5 787 GLY B CA 1
ATOM 14002 C C . GLY B 1 787 ? -19 -25.703 12.992 1 77.5 787 GLY B C 1
ATOM 14003 O O . GLY B 1 787 ? -20 -26.391 13.219 1 77.5 787 GLY B O 1
ATOM 14004 N N . ARG B 1 788 ? -18.859 -25.188 11.852 1 80.38 788 ARG B N 1
ATOM 14005 C CA . ARG B 1 788 ? -19.969 -25.047 10.906 1 80.38 788 ARG B CA 1
ATOM 14006 C C . ARG B 1 788 ? -19.781 -25.984 9.711 1 80.38 788 ARG B C 1
ATOM 14008 O O . ARG B 1 788 ? -20.625 -26 8.805 1 80.38 788 ARG B O 1
ATOM 14015 N N . ILE B 1 789 ? -18.719 -26.781 9.727 1 86.75 789 ILE B N 1
ATOM 14016 C CA . ILE B 1 789 ? -18.516 -27.656 8.578 1 86.75 789 ILE B CA 1
ATOM 14017 C C . ILE B 1 789 ? -19.406 -28.891 8.688 1 86.75 789 ILE B C 1
ATOM 14019 O O . ILE B 1 789 ? -19.75 -29.312 9.797 1 86.75 789 ILE B O 1
ATOM 14023 N N . THR B 1 790 ? -19.766 -29.469 7.609 1 89.44 790 THR B N 1
ATOM 14024 C CA . THR B 1 790 ? -20.609 -30.656 7.562 1 89.44 790 THR B CA 1
ATOM 14025 C C . THR B 1 790 ? -19.766 -31.906 7.789 1 89.44 790 THR B C 1
ATOM 14027 O O . THR B 1 790 ? -18.781 -32.125 7.082 1 89.44 790 THR B O 1
ATOM 14030 N N . LEU B 1 791 ? -20.094 -32.656 8.742 1 92.75 791 LEU B N 1
ATOM 14031 C CA . LEU B 1 791 ? -19.438 -33.938 9.016 1 92.75 791 LEU B CA 1
ATOM 14032 C C . LEU B 1 791 ? -20.266 -35.094 8.492 1 92.75 791 LEU B C 1
ATOM 14034 O O . LEU B 1 791 ? -21.484 -35 8.414 1 92.75 791 LEU B O 1
ATOM 14038 N N . TYR B 1 792 ? -19.578 -36.125 8.102 1 95.31 792 TYR B N 1
ATOM 14039 C CA . TYR B 1 792 ? -20.234 -37.188 7.371 1 95.31 792 TYR B CA 1
ATOM 14040 C C . TYR B 1 792 ? -20.172 -38.5 8.164 1 95.31 792 TYR B C 1
ATOM 14042 O O . TYR B 1 792 ? -19.25 -38.719 8.938 1 95.31 792 TYR B O 1
ATOM 14050 N N . ARG B 1 793 ? -21.188 -39.375 7.973 1 94.5 793 ARG B N 1
ATOM 14051 C CA . ARG B 1 793 ? -21.234 -40.688 8.594 1 94.5 793 ARG B CA 1
ATOM 14052 C C . ARG B 1 793 ? -21.156 -41.781 7.543 1 94.5 793 ARG B C 1
ATOM 14054 O O . ARG B 1 793 ? -21.609 -41.625 6.414 1 94.5 793 ARG B O 1
ATOM 14061 N N . ALA B 1 794 ? -20.562 -42.906 7.895 1 93.44 794 ALA B N 1
ATOM 14062 C CA . ALA B 1 794 ? -20.422 -44.031 6.996 1 93.44 794 ALA B CA 1
ATOM 14063 C C . ALA B 1 794 ? -21.578 -45.031 7.176 1 93.44 794 ALA B C 1
ATOM 14065 O O . ALA B 1 794 ? -21.828 -45.875 6.312 1 93.44 794 ALA B O 1
ATOM 14066 N N . ALA B 1 795 ? -22.281 -44.906 8.305 1 91.56 795 ALA B N 1
ATOM 14067 C CA . ALA B 1 795 ? -23.375 -45.812 8.648 1 91.56 795 ALA B CA 1
ATOM 14068 C C . ALA B 1 795 ? -24.656 -45.031 8.906 1 91.56 795 ALA B C 1
ATOM 14070 O O . ALA B 1 795 ? -24.656 -43.812 8.953 1 91.56 795 ALA B O 1
ATOM 14071 N N . PRO B 1 796 ? -25.75 -45.75 9.008 1 92.62 796 PRO B N 1
ATOM 14072 C CA . PRO B 1 796 ? -27.016 -45.062 9.266 1 92.62 796 PRO B CA 1
ATOM 14073 C C . PRO B 1 796 ? -27.016 -44.281 10.586 1 92.62 796 PRO B C 1
ATOM 14075 O O . PRO B 1 796 ? -26.312 -44.688 11.523 1 92.62 796 PRO B O 1
ATOM 14078 N N . ARG B 1 797 ? -27.781 -43.281 10.656 1 92.56 797 ARG B N 1
ATOM 14079 C CA . ARG B 1 797 ? -27.797 -42.344 11.758 1 92.56 797 ARG B CA 1
ATOM 14080 C C . ARG B 1 797 ? -28.031 -43.031 13.094 1 92.56 797 ARG B C 1
ATOM 14082 O O . ARG B 1 797 ? -27.328 -42.781 14.07 1 92.56 797 ARG B O 1
ATOM 14089 N N . ALA B 1 798 ? -28.938 -43.969 13.172 1 92.19 798 ALA B N 1
ATOM 14090 C CA . ALA B 1 798 ? -29.297 -44.656 14.414 1 92.19 798 ALA B CA 1
ATOM 14091 C C . ALA B 1 798 ? -28.125 -45.438 14.969 1 92.19 798 ALA B C 1
ATOM 14093 O O . ALA B 1 798 ? -27.875 -45.469 16.172 1 92.19 798 ALA B O 1
ATOM 14094 N N . GLN B 1 799 ? -27.438 -46.031 14.141 1 92.88 799 GLN B N 1
ATOM 14095 C CA . GLN B 1 799 ? -26.297 -46.844 14.531 1 92.88 799 GLN B CA 1
ATOM 14096 C C . GLN B 1 799 ? -25.156 -45.969 15.062 1 92.88 799 GLN B C 1
ATOM 14098 O O . GLN B 1 799 ? -24.516 -46.312 16.062 1 92.88 799 GLN B O 1
ATOM 14103 N N . VAL B 1 800 ? -24.875 -44.875 14.344 1 93.44 800 VAL B N 1
ATOM 14104 C CA . VAL B 1 800 ? -23.766 -44 14.719 1 93.44 800 VAL B CA 1
ATOM 14105 C C . VAL B 1 800 ? -24.094 -43.312 16.031 1 93.44 800 VAL B C 1
ATOM 14107 O O . VAL B 1 800 ? -23.203 -43.125 16.875 1 93.44 800 VAL B O 1
ATOM 14110 N N . GLU B 1 801 ? -25.312 -42.906 16.25 1 93.19 801 GLU B N 1
ATOM 14111 C CA . GLU B 1 801 ? -25.719 -42.219 17.469 1 93.19 801 GLU B CA 1
ATOM 14112 C C . GLU B 1 801 ? -25.703 -43.156 18.672 1 93.19 801 GLU B C 1
ATOM 14114 O O . GLU B 1 801 ? -25.469 -42.719 19.797 1 93.19 801 GLU B O 1
ATOM 14119 N N . SER B 1 802 ? -25.969 -44.406 18.406 1 93.25 802 SER B N 1
ATOM 14120 C CA . SER B 1 802 ? -25.875 -45.375 19.484 1 93.25 802 SER B CA 1
ATOM 14121 C C . SER B 1 802 ? -24.422 -45.656 19.875 1 93.25 802 SER B C 1
ATOM 14123 O O . SER B 1 802 ? -24.109 -45.781 21.062 1 93.25 802 SER B O 1
ATOM 14125 N N . ALA B 1 803 ? -23.609 -45.688 18.875 1 93.19 803 ALA B N 1
ATOM 14126 C CA . ALA B 1 803 ? -22.188 -45.969 19.125 1 93.19 803 ALA B CA 1
ATOM 14127 C C . ALA B 1 803 ? -21.5 -44.75 19.734 1 93.19 803 ALA B C 1
ATOM 14129 O O . ALA B 1 803 ? -20.594 -44.906 20.562 1 93.19 803 ALA B O 1
ATOM 14130 N N . PHE B 1 804 ? -21.891 -43.594 19.25 1 95.31 804 PHE B N 1
ATOM 14131 C CA . PHE B 1 804 ? -21.297 -42.344 19.734 1 95.31 804 PHE B CA 1
ATOM 14132 C C . PHE B 1 804 ? -22.391 -41.344 20.141 1 95.31 804 PHE B C 1
ATOM 14134 O O . PHE B 1 804 ? -22.75 -40.469 19.359 1 95.31 804 PHE B O 1
ATOM 14141 N N . PRO B 1 805 ? -22.797 -41.375 21.328 1 92 805 PRO B N 1
ATOM 14142 C CA . PRO B 1 805 ? -23.938 -40.594 21.781 1 92 805 PRO B CA 1
ATOM 14143 C C . PRO B 1 805 ? -23.688 -39.094 21.688 1 92 805 PRO B C 1
ATOM 14145 O O . PRO B 1 805 ? -24.625 -38.312 21.484 1 92 805 PRO B O 1
ATOM 14148 N N . HIS B 1 806 ? -22.5 -38.719 21.922 1 92.62 806 HIS B N 1
ATOM 14149 C CA . HIS B 1 806 ? -22.219 -37.281 21.922 1 92.62 806 HIS B CA 1
ATOM 14150 C C . HIS B 1 806 ? -21.734 -36.812 20.547 1 92.62 806 HIS B C 1
ATOM 14152 O O . HIS B 1 806 ? -22.219 -35.781 20.047 1 92.62 806 HIS B O 1
ATOM 14158 N N . ALA B 1 807 ? -20.812 -37.531 19.938 1 93.31 807 ALA B N 1
ATOM 14159 C CA . ALA B 1 807 ? -20.219 -37.156 18.656 1 93.31 807 ALA B CA 1
ATOM 14160 C C . ALA B 1 807 ? -21.125 -37.531 17.484 1 93.31 807 ALA B C 1
ATOM 14162 O O . ALA B 1 807 ? -21.047 -36.938 16.422 1 93.31 807 ALA B O 1
ATOM 14163 N N . GLY B 1 808 ? -21.938 -38.438 17.625 1 92.31 808 GLY B N 1
ATOM 14164 C CA . GLY B 1 808 ? -22.766 -38.969 16.562 1 92.31 808 GLY B CA 1
ATOM 14165 C C . GLY B 1 808 ? -23.703 -37.938 15.953 1 92.31 808 GLY B C 1
ATOM 14166 O O . GLY B 1 808 ? -23.766 -37.812 14.727 1 92.31 808 GLY B O 1
ATOM 14167 N N . PRO B 1 809 ? -24.391 -37.188 16.766 1 91.19 809 PRO B N 1
ATOM 14168 C CA . PRO B 1 809 ? -25.328 -36.188 16.25 1 91.19 809 PRO B CA 1
ATOM 14169 C C . PRO B 1 809 ? -24.641 -35.125 15.406 1 91.19 809 PRO B C 1
ATOM 14171 O O . PRO B 1 809 ? -25.297 -34.406 14.633 1 91.19 809 PRO B O 1
ATOM 14174 N N . LEU B 1 810 ? -23.438 -35 15.57 1 91.88 810 LEU B N 1
ATOM 14175 C CA . LEU B 1 810 ? -22.719 -34 14.805 1 91.88 810 LEU B CA 1
ATOM 14176 C C . LEU B 1 810 ? -22.562 -34.406 13.352 1 91.88 810 LEU B C 1
ATOM 14178 O O . LEU B 1 810 ? -22.297 -33.562 12.484 1 91.88 810 LEU B O 1
ATOM 14182 N N . LEU B 1 811 ? -22.609 -35.719 13.07 1 94.25 811 LEU B N 1
ATOM 14183 C CA . LEU B 1 811 ? -22.484 -36.25 11.719 1 94.25 811 LEU B CA 1
ATOM 14184 C C . LEU B 1 811 ? -23.828 -36.188 10.984 1 94.25 811 LEU B C 1
ATOM 14186 O O . LEU B 1 811 ? -24.594 -37.156 10.992 1 94.25 811 LEU B O 1
ATOM 14190 N N . THR B 1 812 ? -24.031 -35.188 10.211 1 90.81 812 THR B N 1
ATOM 14191 C CA . THR B 1 812 ? -25.375 -34.875 9.703 1 90.81 812 THR B CA 1
ATOM 14192 C C . THR B 1 812 ? -25.578 -35.469 8.32 1 90.81 812 THR B C 1
ATOM 14194 O O . THR B 1 812 ? -26.703 -35.719 7.906 1 90.81 812 THR B O 1
ATOM 14197 N N . ARG B 1 813 ? -24.484 -35.719 7.535 1 94.06 813 ARG B N 1
ATOM 14198 C CA . ARG B 1 813 ? -24.656 -36.219 6.176 1 94.06 813 ARG B CA 1
ATOM 14199 C C . ARG B 1 813 ? -24.078 -37.625 6.027 1 94.06 813 ARG B C 1
ATOM 14201 O O . ARG B 1 813 ? -23.078 -37.969 6.676 1 94.06 813 ARG B O 1
ATOM 14208 N N . LYS B 1 814 ? -24.688 -38.406 5.156 1 95.06 814 LYS B N 1
ATOM 14209 C CA . LYS B 1 814 ? -24.219 -39.781 4.91 1 95.06 814 LYS B CA 1
ATOM 14210 C C . LYS B 1 814 ? -23.312 -39.844 3.682 1 95.06 814 LYS B C 1
ATOM 14212 O O . LYS B 1 814 ? -23.609 -39.219 2.658 1 95.06 814 LYS B O 1
ATOM 14217 N N . LEU B 1 815 ? -22.281 -40.594 3.777 1 95.5 815 LEU B N 1
ATOM 14218 C CA . LEU B 1 815 ? -21.328 -40.781 2.686 1 95.5 815 LEU B CA 1
ATOM 14219 C C . LEU B 1 815 ? -21.875 -41.75 1.646 1 95.5 815 LEU B C 1
ATOM 14221 O O . LEU B 1 815 ? -22.516 -42.75 1.994 1 95.5 815 LEU B O 1
ATOM 14225 N N . ASN B 1 816 ? -21.609 -41.469 0.388 1 95.06 816 ASN B N 1
ATOM 14226 C CA . ASN B 1 816 ? -21.922 -42.406 -0.688 1 95.06 816 ASN B CA 1
ATOM 14227 C C . ASN B 1 816 ? -20.734 -43.312 -0.984 1 95.06 816 ASN B C 1
ATOM 14229 O O . ASN B 1 816 ? -20.031 -43.125 -1.974 1 95.06 816 ASN B O 1
ATOM 14233 N N . LEU B 1 817 ? -20.625 -44.375 -0.244 1 95 817 LEU B N 1
ATOM 14234 C CA . LEU B 1 817 ? -19.484 -45.281 -0.336 1 95 817 LEU B CA 1
ATOM 14235 C C . LEU B 1 817 ? -19.516 -46.062 -1.646 1 95 817 LEU B C 1
ATOM 14237 O O . LEU B 1 817 ? -18.453 -46.438 -2.182 1 95 817 LEU B O 1
ATOM 14241 N N . ASP B 1 818 ? -20.672 -46.25 -2.182 1 94.44 818 ASP B N 1
ATOM 14242 C CA . ASP B 1 818 ? -20.812 -46.969 -3.438 1 94.44 818 ASP B CA 1
ATOM 14243 C C . ASP B 1 818 ? -20.219 -46.188 -4.602 1 94.44 818 ASP B C 1
ATOM 14245 O O . ASP B 1 818 ? -19.562 -46.75 -5.473 1 94.44 818 ASP B O 1
ATOM 14249 N N . LEU B 1 819 ? -20.516 -45 -4.559 1 94.75 819 LEU B N 1
ATOM 14250 C CA . LEU B 1 819 ? -19.969 -44.125 -5.598 1 94.75 819 LEU B CA 1
ATOM 14251 C C . LEU B 1 819 ? -18.438 -44.156 -5.562 1 94.75 819 LEU B C 1
ATOM 14253 O O . LEU B 1 819 ? -17.797 -44.188 -6.613 1 94.75 819 LEU B O 1
ATOM 14257 N N . ILE B 1 820 ? -17.859 -44.125 -4.414 1 96.56 820 ILE B N 1
ATOM 14258 C CA . ILE B 1 820 ? -16.406 -44.156 -4.262 1 96.56 820 ILE B CA 1
ATOM 14259 C C . ILE B 1 820 ? -15.859 -45.469 -4.77 1 96.56 820 ILE B C 1
ATOM 14261 O O . ILE B 1 820 ? -14.867 -45.5 -5.508 1 96.56 820 ILE B O 1
ATOM 14265 N N . ALA B 1 821 ? -16.531 -46.531 -4.418 1 96.12 821 ALA B N 1
ATOM 14266 C CA . ALA B 1 821 ? -16.062 -47.875 -4.793 1 96.12 821 ALA B CA 1
ATOM 14267 C C . ALA B 1 821 ? -16.109 -48.062 -6.309 1 96.12 821 ALA B C 1
ATOM 14269 O O . ALA B 1 821 ? -15.195 -48.625 -6.891 1 96.12 821 ALA B O 1
ATOM 14270 N N . GLU B 1 822 ? -17.125 -47.531 -6.887 1 94.81 822 GLU B N 1
ATOM 14271 C CA . GLU B 1 822 ? -17.328 -47.688 -8.328 1 94.81 822 GLU B CA 1
ATOM 14272 C C . GLU B 1 822 ? -16.234 -46.969 -9.109 1 94.81 822 GLU B C 1
ATOM 14274 O O . GLU B 1 822 ? -15.828 -47.406 -10.18 1 94.81 822 GLU B O 1
ATOM 14279 N N . HIS B 1 823 ? -15.773 -45.938 -8.586 1 95 823 HIS B N 1
ATOM 14280 C CA . HIS B 1 823 ? -14.828 -45.094 -9.336 1 95 823 HIS B CA 1
ATOM 14281 C C . HIS B 1 823 ? -13.453 -45.094 -8.672 1 95 823 HIS B C 1
ATOM 14283 O O . HIS B 1 823 ? -12.648 -44.188 -8.891 1 95 823 HIS B O 1
ATOM 14289 N N . TYR B 1 824 ? -13.164 -46.062 -7.82 1 95.94 824 TYR B N 1
ATOM 14290 C CA . TYR B 1 824 ? -11.938 -46.062 -7.035 1 95.94 824 TYR B CA 1
ATOM 14291 C C . TYR B 1 824 ? -10.719 -46.188 -7.934 1 95.94 824 TYR B C 1
ATOM 14293 O O . TYR B 1 824 ? -9.711 -45.5 -7.734 1 95.94 824 TYR B O 1
ATOM 14301 N N . ASP B 1 825 ? -10.836 -46.969 -8.945 1 94.69 825 ASP B N 1
ATOM 14302 C CA . ASP B 1 825 ? -9.711 -47.156 -9.852 1 94.69 825 ASP B CA 1
ATOM 14303 C C . ASP B 1 825 ? -9.43 -45.875 -10.633 1 94.69 825 ASP B C 1
ATOM 14305 O O . ASP B 1 825 ? -8.273 -45.531 -10.906 1 94.69 825 ASP B O 1
ATOM 14309 N N . ASP B 1 826 ? -10.406 -45.281 -10.984 1 93.5 826 ASP B N 1
ATOM 14310 C CA . ASP B 1 826 ? -10.258 -44 -11.672 1 93.5 826 ASP B CA 1
ATOM 14311 C C . ASP B 1 826 ? -9.617 -42.938 -10.758 1 93.5 826 ASP B C 1
ATOM 14313 O O . ASP B 1 826 ? -8.859 -42.094 -11.227 1 93.5 826 ASP B O 1
ATOM 14317 N N . LEU B 1 827 ? -9.969 -43.031 -9.547 1 95.75 827 LEU B N 1
ATOM 14318 C CA . LEU B 1 827 ? -9.367 -42.125 -8.578 1 95.75 827 LEU B CA 1
ATOM 14319 C C . LEU B 1 827 ? -7.871 -42.406 -8.438 1 95.75 827 LEU B C 1
ATOM 14321 O O . LEU B 1 827 ? -7.07 -41.469 -8.359 1 95.75 827 LEU B O 1
ATOM 14325 N N . LEU B 1 828 ? -7.562 -43.625 -8.453 1 95.56 828 LEU B N 1
ATOM 14326 C CA . LEU B 1 828 ? -6.152 -44 -8.391 1 95.56 828 LEU B CA 1
ATOM 14327 C C . LEU B 1 828 ? -5.422 -43.531 -9.656 1 95.56 828 LEU B C 1
ATOM 14329 O O . LEU B 1 828 ? -4.285 -43.062 -9.594 1 95.56 828 LEU B O 1
ATOM 14333 N N . ARG B 1 829 ? -6.07 -43.719 -10.758 1 94.06 829 ARG B N 1
ATOM 14334 C CA . ARG B 1 829 ? -5.496 -43.312 -12.031 1 94.06 829 ARG B CA 1
ATOM 14335 C C . ARG B 1 829 ? -5.254 -41.812 -12.07 1 94.06 829 ARG B C 1
ATOM 14337 O O . ARG B 1 829 ? -4.223 -41.344 -12.562 1 94.06 829 ARG B O 1
ATOM 14344 N N . LEU B 1 830 ? -6.172 -41.156 -11.578 1 92.75 830 LEU B N 1
ATOM 14345 C CA . LEU B 1 830 ? -6.043 -39.719 -11.477 1 92.75 830 LEU B CA 1
ATOM 14346 C C . LEU B 1 830 ? -4.848 -39.344 -10.609 1 92.75 830 LEU B C 1
ATOM 14348 O O . LEU B 1 830 ? -4.016 -38.5 -11.008 1 92.75 830 LEU B O 1
ATOM 14352 N N . SER B 1 831 ? -4.703 -39.844 -9.492 1 94 831 SER B N 1
ATOM 14353 C CA . SER B 1 831 ? -3.613 -39.562 -8.562 1 94 831 SER B CA 1
ATOM 14354 C C . SER B 1 831 ? -2.273 -40.031 -9.125 1 94 831 SER B C 1
ATOM 14356 O O . SER B 1 831 ? -1.255 -39.375 -8.945 1 94 831 SER B O 1
ATOM 14358 N N . GLY B 1 832 ? -2.318 -41.094 -9.75 1 90 832 GLY B N 1
ATOM 14359 C CA . GLY B 1 832 ? -1.111 -41.594 -10.406 1 90 832 GLY B CA 1
ATOM 14360 C C . GLY B 1 832 ? -0.623 -40.656 -11.508 1 90 832 GLY B C 1
ATOM 14361 O O . GLY B 1 832 ? 0.583 -40.469 -11.672 1 90 832 GLY B O 1
ATOM 14362 N N . SER B 1 833 ? -1.556 -40.125 -12.242 1 89.56 833 SER B N 1
ATOM 14363 C CA . SER B 1 833 ? -1.209 -39.188 -13.297 1 89.56 833 SER B CA 1
ATOM 14364 C C . SER B 1 833 ? -0.516 -37.969 -12.727 1 89.56 833 SER B C 1
ATOM 14366 O O . SER B 1 833 ? 0.374 -37.375 -13.359 1 89.56 833 SER B O 1
ATOM 14368 N N . LEU B 1 834 ? -0.899 -37.562 -11.57 1 87.44 834 LEU B N 1
ATOM 14369 C CA . LEU B 1 834 ? -0.283 -36.438 -10.906 1 87.44 834 LEU B CA 1
ATOM 14370 C C . LEU B 1 834 ? 1.094 -36.781 -10.359 1 87.44 834 LEU B C 1
ATOM 14372 O O . LEU B 1 834 ? 2.059 -36.031 -10.555 1 87.44 834 LEU B O 1
ATOM 14376 N N . LYS B 1 835 ? 1.17 -37.844 -9.75 1 84.56 835 LYS B N 1
ATOM 14377 C CA . LYS B 1 835 ? 2.402 -38.281 -9.102 1 84.56 835 LYS B CA 1
ATOM 14378 C C . LYS B 1 835 ? 3.512 -38.531 -10.125 1 84.56 835 LYS B C 1
ATOM 14380 O O . LYS B 1 835 ? 4.672 -38.188 -9.875 1 84.56 835 LYS B O 1
ATOM 14385 N N . PHE B 1 836 ? 3.115 -39 -11.266 1 79.88 836 PHE B N 1
ATOM 14386 C CA . PHE B 1 836 ? 4.113 -39.344 -12.273 1 79.88 836 PHE B CA 1
ATOM 14387 C C . PHE B 1 836 ? 4.348 -38.188 -13.219 1 79.88 836 PHE B C 1
ATOM 14389 O O . PHE B 1 836 ? 5.082 -38.312 -14.203 1 79.88 836 PHE B O 1
ATOM 14396 N N . GLY B 1 837 ? 3.746 -37.031 -12.977 1 76.5 837 GLY B N 1
ATOM 14397 C CA . GLY B 1 837 ? 4.07 -35.781 -13.656 1 76.5 837 GLY B CA 1
ATOM 14398 C C . GLY B 1 837 ? 3.379 -35.625 -14.992 1 76.5 837 GLY B C 1
ATOM 14399 O O . GLY B 1 837 ? 3.807 -34.844 -15.836 1 76.5 837 GLY B O 1
ATOM 14400 N N . HIS B 1 838 ? 2.43 -36.375 -15.25 1 74.81 838 HIS B N 1
ATOM 14401 C CA . HIS B 1 838 ? 1.705 -36.281 -16.516 1 74.81 838 HIS B CA 1
ATOM 14402 C C . HIS B 1 838 ? 0.919 -35 -16.609 1 74.81 838 HIS B C 1
ATOM 14404 O O . HIS B 1 838 ? 0.583 -34.562 -17.719 1 74.81 838 HIS B O 1
ATOM 14410 N N . ALA B 1 839 ? 0.514 -34.531 -15.492 1 78.62 839 ALA B N 1
ATOM 14411 C CA . ALA B 1 839 ? -0.255 -33.281 -15.469 1 78.62 839 ALA B CA 1
ATOM 14412 C C . ALA B 1 839 ? 0.14 -32.406 -14.281 1 78.62 839 ALA B C 1
ATOM 14414 O O . ALA B 1 839 ? 0.663 -32.906 -13.281 1 78.62 839 ALA B O 1
ATOM 14415 N N . THR B 1 840 ? -0.104 -31.141 -14.547 1 82.38 840 THR B N 1
ATOM 14416 C CA . THR B 1 840 ? 0.106 -30.234 -13.43 1 82.38 840 THR B CA 1
ATOM 14417 C C . THR B 1 840 ? -1.086 -30.266 -12.477 1 82.38 840 THR B C 1
ATOM 14419 O O . THR B 1 840 ? -2.236 -30.297 -12.914 1 82.38 840 THR B O 1
ATOM 14422 N N . ALA B 1 841 ? -0.865 -30.312 -11.227 1 85.62 841 ALA B N 1
ATOM 14423 C CA . ALA B 1 841 ? -1.899 -30.484 -10.211 1 85.62 841 ALA B CA 1
ATOM 14424 C C . ALA B 1 841 ? -2.895 -29.328 -10.234 1 85.62 841 ALA B C 1
ATOM 14426 O O . ALA B 1 841 ? -4.105 -29.547 -10.156 1 85.62 841 ALA B O 1
ATOM 14427 N N . SER B 1 842 ? -2.424 -28.125 -10.352 1 87.81 842 SER B N 1
ATOM 14428 C CA . SER B 1 842 ? -3.312 -26.969 -10.297 1 87.81 842 SER B CA 1
ATOM 14429 C C . SER B 1 842 ? -4.32 -26.984 -11.438 1 87.81 842 SER B C 1
ATOM 14431 O O . SER B 1 842 ? -5.48 -26.609 -11.258 1 87.81 842 SER B O 1
ATOM 14433 N N . LEU B 1 843 ? -3.881 -27.422 -12.562 1 85.5 843 LEU B N 1
ATOM 14434 C CA . LEU B 1 843 ? -4.762 -27.516 -13.719 1 85.5 843 LEU B CA 1
ATOM 14435 C C . LEU B 1 843 ? -5.879 -28.516 -13.484 1 85.5 843 LEU B C 1
ATOM 14437 O O . LEU B 1 843 ? -7.051 -28.234 -13.727 1 85.5 843 LEU B O 1
ATOM 14441 N N . LEU B 1 844 ? -5.531 -29.656 -12.992 1 85.88 844 LEU B N 1
ATOM 14442 C CA . LEU B 1 844 ? -6.504 -30.719 -12.773 1 85.88 844 LEU B CA 1
ATOM 14443 C C . LEU B 1 844 ? -7.43 -30.391 -11.617 1 85.88 844 LEU B C 1
ATOM 14445 O O . LEU B 1 844 ? -8.641 -30.594 -11.695 1 85.88 844 LEU B O 1
ATOM 14449 N N . VAL B 1 845 ? -6.879 -29.906 -10.523 1 87.56 845 VAL B N 1
ATOM 14450 C CA . VAL B 1 845 ? -7.68 -29.562 -9.352 1 87.56 845 VAL B CA 1
ATOM 14451 C C . VAL B 1 845 ? -8.641 -28.422 -9.711 1 87.56 845 VAL B C 1
ATOM 14453 O O . VAL B 1 845 ? -9.797 -28.422 -9.266 1 87.56 845 VAL B O 1
ATOM 14456 N N . GLY B 1 846 ? -8.148 -27.5 -10.484 1 86.12 846 GLY B N 1
ATOM 14457 C CA . GLY B 1 846 ? -9.016 -26.422 -10.914 1 86.12 846 GLY B CA 1
ATOM 14458 C C . GLY B 1 846 ? -10.219 -26.891 -11.719 1 86.12 846 GLY B C 1
ATOM 14459 O O . GLY B 1 846 ? -11.336 -26.438 -11.484 1 86.12 846 GLY B O 1
ATOM 14460 N N . LYS B 1 847 ? -10.023 -27.812 -12.625 1 85.75 847 LYS B N 1
ATOM 14461 C CA . LYS B 1 847 ? -11.094 -28.344 -13.461 1 85.75 847 LYS B CA 1
ATOM 14462 C C . LYS B 1 847 ? -12.07 -29.188 -12.641 1 85.75 847 LYS B C 1
ATOM 14464 O O . LYS B 1 847 ? -13.281 -29.109 -12.844 1 85.75 847 LYS B O 1
ATOM 14469 N N . LEU B 1 848 ? -11.531 -29.922 -11.727 1 85.38 848 LEU B N 1
ATOM 14470 C CA . LEU B 1 848 ? -12.359 -30.797 -10.906 1 85.38 848 LEU B CA 1
ATOM 14471 C C . LEU B 1 848 ? -13.203 -29.984 -9.922 1 85.38 848 LEU B C 1
ATOM 14473 O O . LEU B 1 848 ? -14.32 -30.375 -9.594 1 85.38 848 LEU B O 1
ATOM 14477 N N . SER B 1 849 ? -12.656 -28.891 -9.523 1 83.06 849 SER B N 1
ATOM 14478 C CA . SER B 1 849 ? -13.375 -28.047 -8.57 1 83.06 849 SER B CA 1
ATOM 14479 C C . SER B 1 849 ? -14.5 -27.281 -9.258 1 83.06 849 SER B C 1
ATOM 14481 O O . SER B 1 849 ? -15.523 -26.984 -8.641 1 83.06 849 SER B O 1
ATOM 14483 N N . ALA B 1 850 ? -14.289 -26.969 -10.469 1 78.31 850 ALA B N 1
ATOM 14484 C CA . ALA B 1 850 ? -15.281 -26.203 -11.227 1 78.31 850 ALA B CA 1
ATOM 14485 C C . ALA B 1 850 ? -16.344 -27.125 -11.82 1 78.31 850 ALA B C 1
ATOM 14487 O O . ALA B 1 850 ? -17.391 -26.656 -12.266 1 78.31 850 ALA B O 1
ATOM 14488 N N . SER B 1 851 ? -16.078 -28.391 -11.797 1 74.38 851 SER B N 1
ATOM 14489 C CA . SER B 1 851 ? -16.984 -29.359 -12.414 1 74.38 851 SER B CA 1
ATOM 14490 C C . SER B 1 851 ? -18.297 -29.469 -11.641 1 74.38 851 SER B C 1
ATOM 14492 O O . SER B 1 851 ? -18.312 -29.312 -10.422 1 74.38 851 SER B O 1
ATOM 14494 N N . GLY B 1 852 ? -19.297 -29.531 -12.375 1 68.25 852 GLY B N 1
ATOM 14495 C CA . GLY B 1 852 ? -20.609 -29.672 -11.781 1 68.25 852 GLY B CA 1
ATOM 14496 C C . GLY B 1 852 ? -20.844 -31.031 -11.156 1 68.25 852 GLY B C 1
ATOM 14497 O O . GLY B 1 852 ? -19.969 -31.891 -11.18 1 68.25 852 GLY B O 1
ATOM 14498 N N . ARG B 1 853 ? -21.938 -31.328 -10.75 1 60.47 853 ARG B N 1
ATOM 14499 C CA . ARG B 1 853 ? -22.344 -32.531 -10.031 1 60.47 853 ARG B CA 1
ATOM 14500 C C . ARG B 1 853 ? -22.438 -33.719 -10.977 1 60.47 853 ARG B C 1
ATOM 14502 O O . ARG B 1 853 ? -22.359 -34.875 -10.539 1 60.47 853 ARG B O 1
ATOM 14509 N N . GLN B 1 854 ? -22.391 -33.375 -12.148 1 63.47 854 GLN B N 1
ATOM 14510 C CA . GLN B 1 854 ? -22.641 -34.438 -13.117 1 63.47 854 GLN B CA 1
ATOM 14511 C C . GLN B 1 854 ? -21.344 -35.188 -13.445 1 63.47 854 GLN B C 1
ATOM 14513 O O . GLN B 1 854 ? -21.391 -36.312 -13.984 1 63.47 854 GLN B O 1
ATOM 14518 N N . ASN B 1 855 ? -20.281 -34.719 -13.133 1 81 855 ASN B N 1
ATOM 14519 C CA . ASN B 1 855 ? -19.031 -35.438 -13.312 1 81 855 ASN B CA 1
ATOM 14520 C C . ASN B 1 855 ? -18.812 -36.469 -12.211 1 81 855 ASN B C 1
ATOM 14522 O O . ASN B 1 855 ? -18.469 -36.125 -11.078 1 81 855 ASN B O 1
ATOM 14526 N N . ALA B 1 856 ? -18.953 -37.656 -12.562 1 84.19 856 ALA B N 1
ATOM 14527 C CA . ALA B 1 856 ? -18.938 -38.75 -11.594 1 84.19 856 ALA B CA 1
ATOM 14528 C C . ALA B 1 856 ? -17.578 -38.844 -10.891 1 84.19 856 ALA B C 1
ATOM 14530 O O . ALA B 1 856 ? -17.516 -39.156 -9.695 1 84.19 856 ALA B O 1
ATOM 14531 N N . LEU B 1 857 ? -16.594 -38.656 -11.672 1 88.19 857 LEU B N 1
ATOM 14532 C CA . LEU B 1 857 ? -15.258 -38.75 -11.078 1 88.19 857 LEU B CA 1
ATOM 14533 C C . LEU B 1 857 ? -15.062 -37.625 -10.047 1 88.19 857 LEU B C 1
ATOM 14535 O O . LEU B 1 857 ? -14.539 -37.906 -8.953 1 88.19 857 LEU B O 1
ATOM 14539 N N . ALA B 1 858 ? -15.43 -36.469 -10.383 1 90.12 858 ALA B N 1
ATOM 14540 C CA . ALA B 1 858 ? -15.32 -35.344 -9.453 1 90.12 858 ALA B CA 1
ATOM 14541 C C . ALA B 1 858 ? -16.172 -35.594 -8.211 1 90.12 858 ALA B C 1
ATOM 14543 O O . ALA B 1 858 ? -15.758 -35.281 -7.098 1 90.12 858 ALA B O 1
ATOM 14544 N N . ALA B 1 859 ? -17.312 -36.094 -8.406 1 91.94 859 ALA B N 1
ATOM 14545 C CA . ALA B 1 859 ? -18.219 -36.375 -7.293 1 91.94 859 ALA B CA 1
ATOM 14546 C C . ALA B 1 859 ? -17.625 -37.438 -6.367 1 91.94 859 ALA B C 1
ATOM 14548 O O . ALA B 1 859 ? -17.719 -37.312 -5.145 1 91.94 859 ALA B O 1
ATOM 14549 N N . ALA B 1 860 ? -17.094 -38.438 -6.988 1 94.5 860 ALA B N 1
ATOM 14550 C CA . ALA B 1 860 ? -16.469 -39.5 -6.195 1 94.5 860 ALA B CA 1
ATOM 14551 C C . ALA B 1 860 ? -15.305 -38.938 -5.375 1 94.5 860 ALA B C 1
ATOM 14553 O O . ALA B 1 860 ? -15.133 -39.312 -4.211 1 94.5 860 ALA B O 1
ATOM 14554 N N . LEU B 1 861 ? -14.562 -38.156 -6.004 1 94.5 861 LEU B N 1
ATOM 14555 C CA . LEU B 1 861 ? -13.422 -37.562 -5.312 1 94.5 861 LEU B CA 1
ATOM 14556 C C . LEU B 1 861 ? -13.891 -36.688 -4.16 1 94.5 861 LEU B C 1
ATOM 14558 O O . LEU B 1 861 ? -13.281 -36.688 -3.086 1 94.5 861 LEU B O 1
ATOM 14562 N N . LYS B 1 862 ? -14.883 -35.906 -4.332 1 94.19 862 LYS B N 1
ATOM 14563 C CA . LYS B 1 862 ? -15.43 -35.062 -3.289 1 94.19 862 LYS B CA 1
ATOM 14564 C C . LYS B 1 862 ? -15.984 -35.875 -2.131 1 94.19 862 LYS B C 1
ATOM 14566 O O . LYS B 1 862 ? -15.828 -35.5 -0.965 1 94.19 862 LYS B O 1
ATOM 14571 N N . GLU B 1 863 ? -16.625 -36.938 -2.469 1 94.88 863 GLU B N 1
ATOM 14572 C CA . GLU B 1 863 ? -17.125 -37.844 -1.431 1 94.88 863 GLU B CA 1
ATOM 14573 C C . GLU B 1 863 ? -15.984 -38.438 -0.61 1 94.88 863 GLU B C 1
ATOM 14575 O O . GLU B 1 863 ? -16.078 -38.531 0.616 1 94.88 863 GLU B O 1
ATOM 14580 N N . TYR B 1 864 ? -15.031 -38.906 -1.345 1 96.38 864 TYR B N 1
ATOM 14581 C CA . TYR B 1 864 ? -13.867 -39.438 -0.645 1 96.38 864 TYR B CA 1
ATOM 14582 C C . TYR B 1 864 ? -13.203 -38.344 0.198 1 96.38 864 TYR B C 1
ATOM 14584 O O . TYR B 1 864 ? -12.758 -38.594 1.318 1 96.38 864 TYR B O 1
ATOM 14592 N N . GLY B 1 865 ? -13.055 -37.188 -0.316 1 96.5 865 GLY B N 1
ATOM 14593 C CA . GLY B 1 865 ? -12.523 -36.031 0.42 1 96.5 865 GLY B CA 1
ATOM 14594 C C . GLY B 1 865 ? -13.328 -35.719 1.664 1 96.5 865 GLY B C 1
ATOM 14595 O O . GLY B 1 865 ? -12.766 -35.312 2.689 1 96.5 865 GLY B O 1
ATOM 14596 N N . ALA B 1 866 ? -14.617 -35.812 1.552 1 96.25 866 ALA B N 1
ATOM 14597 C CA . ALA B 1 866 ? -15.484 -35.594 2.701 1 96.25 866 ALA B CA 1
ATOM 14598 C C . ALA B 1 866 ? -15.188 -36.562 3.824 1 96.25 866 ALA B C 1
ATOM 14600 O O . ALA B 1 866 ? -15.211 -36.219 5.004 1 96.25 866 ALA B O 1
ATOM 14601 N N . LEU B 1 867 ? -15 -37.781 3.42 1 96.75 867 LEU B N 1
ATOM 14602 C CA . LEU B 1 867 ? -14.617 -38.812 4.387 1 96.75 867 LEU B CA 1
ATOM 14603 C C . LEU B 1 867 ? -13.32 -38.438 5.094 1 96.75 867 LEU B C 1
ATOM 14605 O O . LEU B 1 867 ? -13.25 -38.469 6.324 1 96.75 867 LEU B O 1
ATOM 14609 N N . ARG B 1 868 ? -12.383 -38.062 4.305 1 96.12 868 ARG B N 1
ATOM 14610 C CA . ARG B 1 868 ? -11.07 -37.75 4.852 1 96.12 868 ARG B CA 1
ATOM 14611 C C . ARG B 1 868 ? -11.133 -36.469 5.707 1 96.12 868 ARG B C 1
ATOM 14613 O O . ARG B 1 868 ? -10.453 -36.375 6.734 1 96.12 868 ARG B O 1
ATOM 14620 N N . ARG B 1 869 ? -11.836 -35.438 5.277 1 96.19 869 ARG B N 1
ATOM 14621 C CA . ARG B 1 869 ? -11.984 -34.219 6.062 1 96.19 869 ARG B CA 1
ATOM 14622 C C . ARG B 1 869 ? -12.641 -34.5 7.406 1 96.19 869 ARG B C 1
ATOM 14624 O O . ARG B 1 869 ? -12.305 -33.875 8.414 1 96.19 869 ARG B O 1
ATOM 14631 N N . THR B 1 870 ? -13.656 -35.375 7.438 1 96.38 870 THR B N 1
ATOM 14632 C CA . THR B 1 870 ? -14.328 -35.75 8.68 1 96.38 870 THR B CA 1
ATOM 14633 C C . THR B 1 870 ? -13.359 -36.406 9.648 1 96.38 870 THR B C 1
ATOM 14635 O O . THR B 1 870 ? -13.367 -36.094 10.844 1 96.38 870 THR B O 1
ATOM 14638 N N . ILE B 1 871 ? -12.547 -37.281 9.086 1 95.81 871 ILE B N 1
ATOM 14639 C CA . ILE B 1 871 ? -11.531 -37.938 9.906 1 95.81 871 ILE B CA 1
ATOM 14640 C C . ILE B 1 871 ? -10.586 -36.906 10.484 1 95.81 871 ILE B C 1
ATOM 14642 O O . ILE B 1 871 ? -10.281 -36.906 11.68 1 95.81 871 ILE B O 1
ATOM 14646 N N . TYR B 1 872 ? -10.07 -36.031 9.648 1 95.56 872 TYR B N 1
ATOM 14647 C CA . TYR B 1 872 ? -9.164 -34.969 10.062 1 95.56 872 TYR B CA 1
ATOM 14648 C C . TYR B 1 872 ? -9.805 -34.094 11.141 1 95.56 872 TYR B C 1
ATOM 14650 O O . TYR B 1 872 ? -9.18 -33.812 12.156 1 95.56 872 TYR B O 1
ATOM 14658 N N . ALA B 1 873 ? -11.055 -33.688 10.875 1 95.06 873 ALA B N 1
ATOM 14659 C CA . ALA B 1 873 ? -11.75 -32.812 11.812 1 95.06 873 ALA B CA 1
ATOM 14660 C C . ALA B 1 873 ? -11.891 -33.469 13.188 1 95.06 873 ALA B C 1
ATOM 14662 O O . ALA B 1 873 ? -11.695 -32.812 14.211 1 95.06 873 ALA B O 1
ATOM 14663 N N . ALA B 1 874 ? -12.25 -34.719 13.219 1 94.69 874 ALA B N 1
ATOM 14664 C CA . ALA B 1 874 ? -12.383 -35.438 14.469 1 94.69 874 ALA B CA 1
ATOM 14665 C C . ALA B 1 874 ? -11.062 -35.5 15.227 1 94.69 874 ALA B C 1
ATOM 14667 O O . ALA B 1 874 ? -11.016 -35.281 16.438 1 94.69 874 ALA B O 1
ATOM 14668 N N . ARG B 1 875 ? -10.016 -35.75 14.516 1 94.12 875 ARG B N 1
ATOM 14669 C CA . ARG B 1 875 ? -8.688 -35.812 15.125 1 94.12 875 ARG B CA 1
ATOM 14670 C C . ARG B 1 875 ? -8.25 -34.438 15.609 1 94.12 875 ARG B C 1
ATOM 14672 O O . ARG B 1 875 ? -7.684 -34.312 16.703 1 94.12 875 ARG B O 1
ATOM 14679 N N . TYR B 1 876 ? -8.461 -33.438 14.773 1 93.75 876 TYR B N 1
ATOM 14680 C CA . TYR B 1 876 ? -8.109 -32.062 15.078 1 93.75 876 TYR B CA 1
ATOM 14681 C C . TYR B 1 876 ? -8.805 -31.594 16.359 1 93.75 876 TYR B C 1
ATOM 14683 O O . TYR B 1 876 ? -8.188 -30.938 17.203 1 93.75 876 TYR B O 1
ATOM 14691 N N . LEU B 1 877 ? -9.977 -31.953 16.578 1 92.25 877 LEU B N 1
ATOM 14692 C CA . LEU B 1 877 ? -10.773 -31.531 17.734 1 92.25 877 LEU B CA 1
ATOM 14693 C C . LEU B 1 877 ? -10.391 -32.312 18.984 1 92.25 877 LEU B C 1
ATOM 14695 O O . LEU B 1 877 ? -10.492 -31.797 20.094 1 92.25 877 LEU B O 1
ATOM 14699 N N . SER B 1 878 ? -9.914 -33.531 18.812 1 91.88 878 SER B N 1
ATOM 14700 C CA . SER B 1 878 ? -9.641 -34.406 19.953 1 91.88 878 SER B CA 1
ATOM 14701 C C . SER B 1 878 ? -8.258 -34.125 20.531 1 91.88 878 SER B C 1
ATOM 14703 O O . SER B 1 878 ? -8.008 -34.406 21.703 1 91.88 878 SER B O 1
ATOM 14705 N N . ASP B 1 879 ? -7.359 -33.594 19.688 1 91.38 879 ASP B N 1
ATOM 14706 C CA . ASP B 1 879 ? -5.965 -33.5 20.109 1 91.38 879 ASP B CA 1
ATOM 14707 C C . ASP B 1 879 ? -5.477 -32.062 20.094 1 91.38 879 ASP B C 1
ATOM 14709 O O . ASP B 1 879 ? -5.082 -31.547 19.047 1 91.38 879 ASP B O 1
ATOM 14713 N N . PRO B 1 880 ? -5.312 -31.453 21.281 1 88.62 880 PRO B N 1
ATOM 14714 C CA . PRO B 1 880 ? -4.789 -30.078 21.344 1 88.62 880 PRO B CA 1
ATOM 14715 C C . PRO B 1 880 ? -3.344 -29.984 20.844 1 88.62 880 PRO B C 1
ATOM 14717 O O . PRO B 1 880 ? -2.938 -28.953 20.312 1 88.62 880 PRO B O 1
ATOM 14720 N N . GLY B 1 881 ? -2.562 -31 21.094 1 87.12 881 GLY B N 1
ATOM 14721 C CA . GLY B 1 881 ? -1.197 -31.016 20.594 1 87.12 881 GLY B CA 1
ATOM 14722 C C . GLY B 1 881 ? -1.115 -30.922 19.078 1 87.12 881 GLY B C 1
ATOM 14723 O O . GLY B 1 881 ? -0.242 -30.25 18.547 1 87.12 881 GLY B O 1
ATOM 14724 N N . TYR B 1 882 ? -2.064 -31.609 18.453 1 91.06 882 TYR B N 1
ATOM 14725 C CA . TYR B 1 882 ? -2.143 -31.578 17 1 91.06 882 TYR B CA 1
ATOM 14726 C C . TYR B 1 882 ? -2.486 -30.172 16.516 1 91.06 882 TYR B C 1
ATOM 14728 O O . TYR B 1 882 ? -1.893 -29.688 15.547 1 91.06 882 TYR B O 1
ATOM 14736 N N . ARG B 1 883 ? -3.316 -29.5 17.188 1 90.19 883 ARG B N 1
ATOM 14737 C CA . ARG B 1 883 ? -3.705 -28.141 16.844 1 90.19 883 ARG B CA 1
ATOM 14738 C C . ARG B 1 883 ? -2.527 -27.172 16.984 1 90.19 883 ARG B C 1
ATOM 14740 O O . ARG B 1 883 ? -2.318 -26.312 16.141 1 90.19 883 ARG B O 1
ATOM 14747 N N . ARG B 1 884 ? -1.783 -27.344 18.031 1 89 884 ARG B N 1
ATOM 14748 C CA . ARG B 1 884 ? -0.643 -26.469 18.281 1 89 884 ARG B CA 1
ATOM 14749 C C . ARG B 1 884 ? 0.457 -26.672 17.25 1 89 884 ARG B C 1
ATOM 14751 O O . ARG B 1 884 ? 1.142 -25.734 16.859 1 89 884 ARG B O 1
ATOM 14758 N N . LYS B 1 885 ? 0.579 -27.906 16.891 1 89.75 885 LYS B N 1
ATOM 14759 C CA . LYS B 1 885 ? 1.58 -28.234 15.883 1 89.75 885 LYS B CA 1
ATOM 14760 C C . LYS B 1 885 ? 1.289 -27.516 14.57 1 89.75 885 LYS B C 1
ATOM 14762 O O . LYS B 1 885 ? 2.189 -26.938 13.961 1 89.75 885 LYS B O 1
ATOM 14767 N N . ILE B 1 886 ? 0.089 -27.547 14.172 1 91.94 886 ILE B N 1
ATOM 14768 C CA . ILE B 1 886 ? -0.334 -26.922 12.93 1 91.94 886 ILE B CA 1
ATOM 14769 C C . ILE B 1 886 ? -0.161 -25.406 13.031 1 91.94 886 ILE B C 1
ATOM 14771 O O . ILE B 1 886 ? 0.343 -24.766 12.102 1 91.94 886 ILE B O 1
ATOM 14775 N N . SER B 1 887 ? -0.523 -24.844 14.102 1 90.19 887 SER B N 1
ATOM 14776 C CA . SER B 1 887 ? -0.421 -23.391 14.305 1 90.19 887 SER B CA 1
ATOM 14777 C C . SER B 1 887 ? 1.033 -22.938 14.281 1 90.19 887 SER B C 1
ATOM 14779 O O . SER B 1 887 ? 1.349 -21.891 13.727 1 90.19 887 SER B O 1
ATOM 14781 N N . ARG B 1 888 ? 1.88 -23.672 14.898 1 89.38 888 ARG B N 1
ATOM 14782 C CA . ARG B 1 888 ? 3.303 -23.344 14.914 1 89.38 888 ARG B CA 1
ATOM 14783 C C . ARG B 1 888 ? 3.871 -23.328 13.5 1 89.38 888 ARG B C 1
ATOM 14785 O O . ARG B 1 888 ? 4.68 -22.453 13.164 1 89.38 888 ARG B O 1
ATOM 14792 N N . GLN B 1 889 ? 3.475 -24.281 12.734 1 92.44 889 GLN B N 1
ATOM 14793 C CA . GLN B 1 889 ? 3.967 -24.359 11.367 1 92.44 889 GLN B CA 1
ATOM 14794 C C . GLN B 1 889 ? 3.477 -23.188 10.531 1 92.44 889 GLN B C 1
ATOM 14796 O O . GLN B 1 889 ? 4.242 -22.609 9.75 1 92.44 889 GLN B O 1
ATOM 14801 N N . LEU B 1 890 ? 2.238 -22.875 10.672 1 91.81 890 LEU B N 1
ATOM 14802 C CA . LEU B 1 890 ? 1.685 -21.75 9.914 1 91.81 890 LEU B CA 1
ATOM 14803 C C . LEU B 1 890 ? 2.332 -20.438 10.328 1 91.81 890 LEU B C 1
ATOM 14805 O O . LEU B 1 890 ? 2.523 -19.547 9.5 1 91.81 890 LEU B O 1
ATOM 14809 N N . ASN B 1 891 ? 2.711 -20.312 11.57 1 89.12 891 ASN B N 1
ATOM 14810 C CA . ASN B 1 891 ? 3.357 -19.094 12.07 1 89.12 891 ASN B CA 1
ATOM 14811 C C . ASN B 1 891 ? 4.754 -18.922 11.477 1 89.12 891 ASN B C 1
ATOM 14813 O O . ASN B 1 891 ? 5.227 -17.797 11.305 1 89.12 891 ASN B O 1
ATOM 14817 N N . LYS B 1 892 ? 5.402 -20 11.219 1 92.38 892 LYS B N 1
ATOM 14818 C CA . LYS B 1 892 ? 6.688 -19.922 10.539 1 92.38 892 LYS B CA 1
ATOM 14819 C C . LYS B 1 892 ? 6.551 -19.234 9.188 1 92.38 892 LYS B C 1
ATOM 14821 O O . LYS B 1 892 ? 7.402 -18.422 8.805 1 92.38 892 LYS B O 1
ATOM 14826 N N . GLY B 1 893 ? 5.5 -19.578 8.461 1 91.56 893 GLY B N 1
ATOM 14827 C CA . GLY B 1 893 ? 5.238 -18.922 7.191 1 91.56 893 GLY B CA 1
ATOM 14828 C C . GLY B 1 893 ? 5.031 -17.422 7.32 1 91.56 893 GLY B C 1
ATOM 14829 O O . GLY B 1 893 ? 5.5 -16.656 6.48 1 91.56 893 GLY B O 1
ATOM 14830 N N . GLU B 1 894 ? 4.414 -17.016 8.336 1 88.62 894 GLU B N 1
ATOM 14831 C CA . GLU B 1 894 ? 4.156 -15.594 8.562 1 88.62 894 GLU B CA 1
ATOM 14832 C C . GLU B 1 894 ? 5.449 -14.836 8.852 1 88.62 894 GLU B C 1
ATOM 14834 O O . GLU B 1 894 ? 5.613 -13.688 8.43 1 88.62 894 GLU B O 1
ATOM 14839 N N . SER B 1 895 ? 6.289 -15.477 9.609 1 91.25 895 SER B N 1
ATOM 14840 C CA . SER B 1 895 ? 7.59 -14.867 9.875 1 91.25 895 SER B CA 1
ATOM 14841 C C . SER B 1 895 ? 8.383 -14.656 8.594 1 91.25 895 SER B C 1
ATOM 14843 O O . SER B 1 895 ? 9.062 -13.633 8.438 1 91.25 895 SER B O 1
ATOM 14845 N N . LEU B 1 896 ? 8.289 -15.586 7.754 1 94.94 896 LEU B N 1
ATOM 14846 C CA . LEU B 1 896 ? 9 -15.469 6.484 1 94.94 896 LEU B CA 1
ATOM 14847 C C . LEU B 1 896 ? 8.359 -14.398 5.605 1 94.94 896 LEU B C 1
ATOM 14849 O O . LEU B 1 896 ? 9.055 -13.734 4.828 1 94.94 896 LEU B O 1
ATOM 14853 N N . HIS B 1 897 ? 7.055 -14.211 5.695 1 92.5 897 HIS B N 1
ATOM 14854 C CA . HIS B 1 897 ? 6.391 -13.125 4.988 1 92.5 897 HIS B CA 1
ATOM 14855 C C . HIS B 1 897 ? 6.957 -11.773 5.398 1 92.5 897 HIS B C 1
ATOM 14857 O O . HIS B 1 897 ? 7.188 -10.906 4.551 1 92.5 897 HIS B O 1
ATOM 14863 N N . ALA B 1 898 ? 7.184 -11.656 6.66 1 91.12 898 ALA B N 1
ATOM 14864 C CA . ALA B 1 898 ? 7.738 -10.406 7.168 1 91.12 898 ALA B CA 1
ATOM 14865 C C . ALA B 1 898 ? 9.141 -10.164 6.621 1 91.12 898 ALA B C 1
ATOM 14867 O O . ALA B 1 898 ? 9.484 -9.039 6.242 1 91.12 898 ALA B O 1
ATOM 14868 N N . LEU B 1 899 ? 9.922 -11.164 6.633 1 93.94 899 LEU B N 1
ATOM 14869 C CA . LEU B 1 899 ? 11.273 -11.055 6.105 1 93.94 899 LEU B CA 1
ATOM 14870 C C . LEU B 1 899 ? 11.258 -10.688 4.629 1 93.94 899 LEU B C 1
ATOM 14872 O O . LEU B 1 899 ? 12.047 -9.844 4.188 1 93.94 899 LEU B O 1
ATOM 14876 N N . ARG B 1 900 ? 10.406 -11.32 3.85 1 94.69 900 ARG B N 1
ATOM 14877 C CA . ARG B 1 900 ? 10.297 -11.023 2.424 1 94.69 900 ARG B CA 1
ATOM 14878 C C . ARG B 1 900 ? 9.875 -9.578 2.191 1 94.69 900 ARG B C 1
ATOM 14880 O O . ARG B 1 900 ? 10.336 -8.93 1.25 1 94.69 900 ARG B O 1
ATOM 14887 N N . ARG B 1 901 ? 9.047 -9.094 2.984 1 89.75 901 ARG B N 1
ATOM 14888 C CA . ARG B 1 901 ? 8.633 -7.695 2.883 1 89.75 901 ARG B CA 1
ATOM 14889 C C . ARG B 1 901 ? 9.797 -6.754 3.174 1 89.75 901 ARG B C 1
ATOM 14891 O O . ARG B 1 901 ? 9.906 -5.688 2.566 1 89.75 901 ARG B O 1
ATOM 14898 N N . ASP B 1 902 ? 10.562 -7.156 4.141 1 88.56 902 ASP B N 1
ATOM 14899 C CA . ASP B 1 902 ? 11.727 -6.352 4.477 1 88.56 902 ASP B CA 1
ATOM 14900 C C . ASP B 1 902 ? 12.734 -6.328 3.326 1 88.56 902 ASP B C 1
ATOM 14902 O O . ASP B 1 902 ? 13.391 -5.312 3.088 1 88.56 902 ASP B O 1
ATOM 14906 N N . LEU B 1 903 ? 12.828 -7.418 2.693 1 93.19 903 LEU B N 1
ATOM 14907 C CA . LEU B 1 903 ? 13.766 -7.535 1.583 1 93.19 903 LEU B CA 1
ATOM 14908 C C . LEU B 1 903 ? 13.273 -6.742 0.376 1 93.19 903 LEU B C 1
ATOM 14910 O O . LEU B 1 903 ? 14.062 -6.066 -0.287 1 93.19 903 LEU B O 1
ATOM 14914 N N . LEU B 1 904 ? 12.008 -6.859 0.106 1 93.44 904 LEU B N 1
ATOM 14915 C CA . LEU B 1 904 ? 11.406 -6.188 -1.043 1 93.44 904 LEU B CA 1
ATOM 14916 C C . LEU B 1 904 ? 11.062 -4.742 -0.706 1 93.44 904 LEU B C 1
ATOM 14918 O O . LEU B 1 904 ? 9.906 -4.328 -0.843 1 93.44 904 LEU B O 1
ATOM 14922 N N . TYR B 1 905 ? 12 -3.861 -0.44 1 87.94 905 TYR B N 1
ATOM 14923 C CA . TYR B 1 905 ? 11.734 -2.576 0.196 1 87.94 905 TYR B CA 1
ATOM 14924 C C . TYR B 1 905 ? 11.539 -1.481 -0.847 1 87.94 905 TYR B C 1
ATOM 14926 O O . TYR B 1 905 ? 10.883 -0.471 -0.581 1 87.94 905 TYR B O 1
ATOM 14934 N N . ALA B 1 906 ? 12.062 -1.656 -2.051 1 88.06 906 ALA B N 1
ATOM 14935 C CA . ALA B 1 906 ? 12.047 -0.551 -3.006 1 88.06 906 ALA B CA 1
ATOM 14936 C C . ALA B 1 906 ? 10.703 -0.451 -3.709 1 88.06 906 ALA B C 1
ATOM 14938 O O . ALA B 1 906 ? 9.961 -1.433 -3.783 1 88.06 906 ALA B O 1
ATOM 14939 N N . HIS B 1 907 ? 10.289 0.755 -4.172 1 87 907 HIS B N 1
ATOM 14940 C CA . HIS B 1 907 ? 9.086 1.067 -4.934 1 87 907 HIS B CA 1
ATOM 14941 C C . HIS B 1 907 ? 7.832 0.597 -4.199 1 87 907 HIS B C 1
ATOM 14943 O O . HIS B 1 907 ? 6.957 -0.032 -4.801 1 87 907 HIS B O 1
ATOM 14949 N N . GLU B 1 908 ? 7.84 0.754 -2.902 1 80.06 908 GLU B N 1
ATOM 14950 C CA . GLU B 1 908 ? 6.691 0.449 -2.051 1 80.06 908 GLU B CA 1
ATOM 14951 C C . GLU B 1 908 ? 6.324 -1.03 -2.131 1 80.06 908 GLU B C 1
ATOM 14953 O O . GLU B 1 908 ? 5.168 -1.399 -1.922 1 80.06 908 GLU B O 1
ATOM 14958 N N . GLY B 1 909 ? 7.293 -1.87 -2.596 1 87.06 909 GLY B N 1
ATOM 14959 C CA . GLY B 1 909 ? 7.043 -3.301 -2.676 1 87.06 909 GLY B CA 1
ATOM 14960 C C . GLY B 1 909 ? 6.141 -3.686 -3.832 1 87.06 909 GLY B C 1
ATOM 14961 O O . GLY B 1 909 ? 5.652 -4.816 -3.895 1 87.06 909 GLY B O 1
ATOM 14962 N N . ALA B 1 910 ? 5.875 -2.77 -4.762 1 89.31 910 ALA B N 1
ATOM 14963 C CA . ALA B 1 910 ? 5 -3.047 -5.898 1 89.31 910 ALA B CA 1
ATOM 14964 C C . ALA B 1 910 ? 5.77 -3.723 -7.031 1 89.31 910 ALA B C 1
ATOM 14966 O O . ALA B 1 910 ? 6.781 -3.201 -7.5 1 89.31 910 ALA B O 1
ATOM 14967 N N . VAL B 1 911 ? 5.262 -4.859 -7.43 1 91.56 911 VAL B N 1
ATOM 14968 C CA . VAL B 1 911 ? 5.883 -5.59 -8.523 1 91.56 911 VAL B CA 1
ATOM 14969 C C . VAL B 1 911 ? 5.707 -4.82 -9.828 1 91.56 911 VAL B C 1
ATOM 14971 O O . VAL B 1 911 ? 4.598 -4.395 -10.164 1 91.56 911 VAL B O 1
ATOM 14974 N N . ARG B 1 912 ? 6.75 -4.625 -10.578 1 89.81 912 ARG B N 1
ATOM 14975 C CA . ARG B 1 912 ? 6.707 -3.785 -11.773 1 89.81 912 ARG B CA 1
ATOM 14976 C C . ARG B 1 912 ? 6.75 -4.629 -13.039 1 89.81 912 ARG B C 1
ATOM 14978 O O . ARG B 1 912 ? 6.422 -4.148 -14.125 1 89.81 912 ARG B O 1
ATOM 14985 N N . ALA B 1 913 ? 7.176 -5.926 -12.852 1 90.69 913 ALA B N 1
ATOM 14986 C CA . ALA B 1 913 ? 7.148 -6.816 -14.008 1 90.69 913 ALA B CA 1
ATOM 14987 C C . ALA B 1 913 ? 5.727 -7 -14.523 1 90.69 913 ALA B C 1
ATOM 14989 O O . ALA B 1 913 ? 4.805 -7.27 -13.75 1 90.69 913 ALA B O 1
ATOM 14990 N N . ARG B 1 914 ? 5.547 -6.906 -15.797 1 88.06 914 ARG B N 1
ATOM 14991 C CA . ARG B 1 914 ? 4.211 -6.918 -16.375 1 88.06 914 ARG B CA 1
ATOM 14992 C C . ARG B 1 914 ? 3.807 -8.328 -16.797 1 88.06 914 ARG B C 1
ATOM 14994 O O . ARG B 1 914 ? 2.617 -8.641 -16.875 1 88.06 914 ARG B O 1
ATOM 15001 N N . HIS B 1 915 ? 4.801 -9.125 -17.109 1 90.56 915 HIS B N 1
ATOM 15002 C CA . HIS B 1 915 ? 4.508 -10.461 -17.609 1 90.56 915 HIS B CA 1
ATOM 15003 C C . HIS B 1 915 ? 4.812 -11.516 -16.547 1 90.56 915 HIS B C 1
ATOM 15005 O O . HIS B 1 915 ? 5.664 -11.305 -15.68 1 90.56 915 HIS B O 1
ATOM 15011 N N . LEU B 1 916 ? 4.172 -12.648 -16.656 1 90.94 916 LEU B N 1
ATOM 15012 C CA . LEU B 1 916 ? 4.273 -13.727 -15.68 1 90.94 916 LEU B CA 1
ATOM 15013 C C . LEU B 1 916 ? 5.711 -14.219 -15.562 1 90.94 916 LEU B C 1
ATOM 15015 O O . LEU B 1 916 ? 6.18 -14.523 -14.469 1 90.94 916 LEU B O 1
ATOM 15019 N N . GLU B 1 917 ? 6.395 -14.289 -16.656 1 89.75 917 GLU B N 1
ATOM 15020 C CA . GLU B 1 917 ? 7.77 -14.781 -16.641 1 89.75 917 GLU B CA 1
ATOM 15021 C C . GLU B 1 917 ? 8.656 -13.914 -15.758 1 89.75 917 GLU B C 1
ATOM 15023 O O . GLU B 1 917 ? 9.391 -14.422 -14.906 1 89.75 917 GLU B O 1
ATOM 15028 N N . GLY B 1 918 ? 8.586 -12.617 -15.992 1 92.19 918 GLY B N 1
ATOM 15029 C CA . GLY B 1 918 ? 9.352 -11.695 -15.172 1 92.19 918 GLY B CA 1
ATOM 15030 C C . GLY B 1 918 ? 8.945 -11.719 -13.711 1 92.19 918 GLY B C 1
ATOM 15031 O O . GLY B 1 918 ? 9.797 -11.617 -12.82 1 92.19 918 GLY B O 1
ATOM 15032 N N . GLN B 1 919 ? 7.688 -11.867 -13.469 1 94.56 919 GLN B N 1
ATOM 15033 C CA . GLN B 1 919 ? 7.188 -11.945 -12.102 1 94.56 919 GLN B CA 1
ATOM 15034 C C . GLN B 1 919 ? 7.695 -13.195 -11.398 1 94.56 919 GLN B C 1
ATOM 15036 O O . GLN B 1 919 ? 8.055 -13.148 -10.219 1 94.56 919 GLN B O 1
ATOM 15041 N N . THR B 1 920 ? 7.68 -14.281 -12.125 1 94.81 920 THR B N 1
ATOM 15042 C CA . THR B 1 920 ? 8.148 -15.547 -11.586 1 94.81 920 THR B CA 1
ATOM 15043 C C . THR B 1 920 ? 9.633 -15.477 -11.242 1 94.81 920 THR B C 1
ATOM 15045 O O . THR B 1 920 ? 10.062 -15.93 -10.18 1 94.81 920 THR B O 1
ATOM 15048 N N . GLU B 1 921 ? 10.398 -14.93 -12.156 1 95.5 921 GLU B N 1
ATOM 15049 C CA . GLU B 1 921 ? 11.828 -14.781 -11.898 1 95.5 921 GLU B CA 1
ATOM 15050 C C . GLU B 1 921 ? 12.086 -13.914 -10.672 1 95.5 921 GLU B C 1
ATOM 15052 O O . GLU B 1 921 ? 12.93 -14.242 -9.836 1 95.5 921 GLU B O 1
ATOM 15057 N N . GLN B 1 922 ? 11.398 -12.859 -10.57 1 96.31 922 GLN B N 1
ATOM 15058 C CA . GLN B 1 922 ? 11.555 -11.992 -9.414 1 96.31 922 GLN B CA 1
ATOM 15059 C C . GLN B 1 922 ? 11.164 -12.703 -8.125 1 96.31 922 GLN B C 1
ATOM 15061 O O . GLN B 1 922 ? 11.828 -12.555 -7.102 1 96.31 922 GLN B O 1
ATOM 15066 N N . ALA B 1 923 ? 10.062 -13.43 -8.148 1 96.44 923 ALA B N 1
ATOM 15067 C CA . ALA B 1 923 ? 9.609 -14.172 -6.98 1 96.44 923 ALA B CA 1
ATOM 15068 C C . ALA B 1 923 ? 10.664 -15.188 -6.535 1 96.44 923 ALA B C 1
ATOM 15070 O O . ALA B 1 923 ? 10.891 -15.367 -5.336 1 96.44 923 ALA B O 1
ATOM 15071 N N . TRP B 1 924 ? 11.25 -15.797 -7.488 1 97 924 TRP B N 1
ATOM 15072 C CA . TRP B 1 924 ? 12.281 -16.781 -7.16 1 97 924 TRP B CA 1
ATOM 15073 C C . TRP B 1 924 ? 13.539 -16.094 -6.629 1 97 924 TRP B C 1
ATOM 15075 O O . TRP B 1 924 ? 14.219 -16.641 -5.75 1 97 924 TRP B O 1
ATOM 15085 N N . CYS B 1 925 ? 13.906 -14.977 -7.207 1 97.75 925 CYS B N 1
ATOM 15086 C CA . CYS B 1 925 ? 15.023 -14.227 -6.648 1 97.75 925 CYS B CA 1
ATOM 15087 C C . CYS B 1 925 ? 14.766 -13.867 -5.191 1 97.75 925 CYS B C 1
ATOM 15089 O O . CYS B 1 925 ? 15.664 -13.977 -4.355 1 97.75 925 CYS B O 1
ATOM 15091 N N . LEU B 1 926 ? 13.586 -13.422 -4.934 1 97.25 926 LEU B N 1
ATOM 15092 C CA . LEU B 1 926 ? 13.195 -13.086 -3.566 1 97.25 926 LEU B CA 1
ATOM 15093 C C . LEU B 1 926 ? 13.258 -14.312 -2.666 1 97.25 926 LEU B C 1
ATOM 15095 O O . LEU B 1 926 ? 13.719 -14.227 -1.522 1 97.25 926 LEU B O 1
ATOM 15099 N N . THR B 1 927 ? 12.773 -15.445 -3.152 1 97.25 927 THR B N 1
ATOM 15100 C CA . THR B 1 927 ? 12.805 -16.688 -2.4 1 97.25 927 THR B CA 1
ATOM 15101 C C . THR B 1 927 ? 14.242 -17.125 -2.123 1 97.25 927 THR B C 1
ATOM 15103 O O . THR B 1 927 ? 14.578 -17.516 -1.007 1 97.25 927 THR B O 1
ATOM 15106 N N . LEU B 1 928 ? 15.062 -17 -3.164 1 97.88 928 LEU B N 1
ATOM 15107 C CA . LEU B 1 928 ? 16.469 -17.359 -3.016 1 97.88 928 LEU B CA 1
ATOM 15108 C C . LEU B 1 928 ? 17.141 -16.484 -1.96 1 97.88 928 LEU B C 1
ATOM 15110 O O . LEU B 1 928 ? 17.859 -16.984 -1.093 1 97.88 928 LEU B O 1
ATOM 15114 N N . ALA B 1 929 ? 16.938 -15.211 -2.039 1 97.44 929 ALA B N 1
ATOM 15115 C CA . ALA B 1 929 ? 17.5 -14.289 -1.058 1 97.44 929 ALA B CA 1
ATOM 15116 C C . ALA B 1 929 ? 16.984 -14.602 0.345 1 97.44 929 ALA B C 1
ATOM 15118 O O . ALA B 1 929 ? 17.734 -14.508 1.322 1 97.44 929 ALA B O 1
ATOM 15119 N N . THR B 1 930 ? 15.742 -14.914 0.494 1 97.31 930 THR B N 1
ATOM 15120 C CA . THR B 1 930 ? 15.148 -15.25 1.782 1 97.31 930 THR B CA 1
ATOM 15121 C C . THR B 1 930 ? 15.812 -16.484 2.379 1 97.31 930 THR B C 1
ATOM 15123 O O . THR B 1 930 ? 16.188 -16.484 3.553 1 97.31 930 THR B O 1
ATOM 15126 N N . ASN B 1 931 ? 15.891 -17.562 1.529 1 97.56 931 ASN B N 1
ATOM 15127 C CA . ASN B 1 931 ? 16.531 -18.781 2.004 1 97.56 931 ASN B CA 1
ATOM 15128 C C . ASN B 1 931 ? 18 -18.547 2.352 1 97.56 931 ASN B C 1
ATOM 15130 O O . ASN B 1 931 ? 18.531 -19.156 3.273 1 97.56 931 ASN B O 1
ATOM 15134 N N . ALA B 1 932 ? 18.625 -17.625 1.588 1 97.69 932 ALA B N 1
ATOM 15135 C CA . ALA B 1 932 ? 20 -17.266 1.892 1 97.69 932 ALA B CA 1
ATOM 15136 C C . ALA B 1 932 ? 20.125 -16.641 3.275 1 97.69 932 ALA B C 1
ATOM 15138 O O . ALA B 1 932 ? 21.031 -16.984 4.047 1 97.69 932 ALA B O 1
ATOM 15139 N N . VAL B 1 933 ? 19.25 -15.734 3.615 1 97.06 933 VAL B N 1
ATOM 15140 C CA . VAL B 1 933 ? 19.234 -15.086 4.922 1 97.06 933 VAL B CA 1
ATOM 15141 C C . VAL B 1 933 ? 19 -16.125 6.012 1 97.06 933 VAL B C 1
ATOM 15143 O O . VAL B 1 933 ? 19.672 -16.109 7.051 1 97.06 933 VAL B O 1
ATOM 15146 N N . ILE B 1 934 ? 18.078 -17.031 5.793 1 97.25 934 ILE B N 1
ATOM 15147 C CA . ILE B 1 934 ? 17.734 -18.062 6.77 1 97.25 934 ILE B CA 1
ATOM 15148 C C . ILE B 1 934 ? 18.938 -18.969 7.012 1 97.25 934 ILE B C 1
ATOM 15150 O O . ILE B 1 934 ? 19.266 -19.266 8.164 1 97.25 934 ILE B O 1
ATOM 15154 N N . ALA B 1 935 ? 19.547 -19.391 5.914 1 97.38 935 ALA B N 1
ATOM 15155 C CA . ALA B 1 935 ? 20.703 -20.297 6.031 1 97.38 935 ALA B CA 1
ATOM 15156 C C . ALA B 1 935 ? 21.844 -19.609 6.766 1 97.38 935 ALA B C 1
ATOM 15158 O O . ALA B 1 935 ? 22.469 -20.203 7.648 1 97.38 935 ALA B O 1
ATOM 15159 N N . TRP B 1 936 ? 22.125 -18.375 6.41 1 96.75 936 TRP B N 1
ATOM 15160 C CA . TRP B 1 936 ? 23.203 -17.625 7.035 1 96.75 936 TRP B CA 1
ATOM 15161 C C . TRP B 1 936 ? 22.938 -17.422 8.523 1 96.75 936 TRP B C 1
ATOM 15163 O O . TRP B 1 936 ? 23.828 -17.625 9.359 1 96.75 936 TRP B O 1
ATOM 15173 N N . THR B 1 937 ? 21.75 -17 8.883 1 96.31 937 THR B N 1
ATOM 15174 C CA . THR B 1 937 ? 21.375 -16.75 10.273 1 96.31 937 THR B CA 1
ATOM 15175 C C . THR B 1 937 ? 21.422 -18.047 11.086 1 96.31 937 THR B C 1
ATOM 15177 O O . THR B 1 937 ? 21.891 -18.047 12.227 1 96.31 937 THR B O 1
ATOM 15180 N N . THR B 1 938 ? 20.953 -19.141 10.5 1 96.75 938 THR B N 1
ATOM 15181 C CA . THR B 1 938 ? 21 -20.438 11.172 1 96.75 938 THR B CA 1
ATOM 15182 C C . THR B 1 938 ? 22.438 -20.844 11.445 1 96.75 938 THR B C 1
ATOM 15184 O O . THR B 1 938 ? 22.75 -21.375 12.523 1 96.75 938 THR B O 1
ATOM 15187 N N . GLU B 1 939 ? 23.25 -20.641 10.438 1 96.19 939 GLU B N 1
ATOM 15188 C CA . GLU B 1 939 ? 24.672 -20.953 10.578 1 96.19 939 GLU B CA 1
ATOM 15189 C C . GLU B 1 939 ? 25.297 -20.188 11.734 1 96.19 939 GLU B C 1
ATOM 15191 O O . GLU B 1 939 ? 25.953 -20.781 12.594 1 96.19 939 GLU B O 1
ATOM 15196 N N . TYR B 1 940 ? 25.094 -18.953 11.82 1 95.5 940 TYR B N 1
ATOM 15197 C CA . TYR B 1 940 ? 25.719 -18.109 12.844 1 95.5 940 TYR B CA 1
ATOM 15198 C C . TYR B 1 940 ? 25.047 -18.297 14.195 1 95.5 940 TYR B C 1
ATOM 15200 O O . TYR B 1 940 ? 25.703 -18.203 15.242 1 95.5 940 TYR B O 1
ATOM 15208 N N . TYR B 1 941 ? 23.75 -18.531 14.234 1 95.44 941 TYR B N 1
ATOM 15209 C CA . TYR B 1 941 ? 23.109 -18.938 15.477 1 95.44 941 TYR B CA 1
ATOM 15210 C C . TYR B 1 941 ? 23.766 -20.203 16.047 1 95.44 941 TYR B C 1
ATOM 15212 O O . TYR B 1 941 ? 23.969 -20.312 17.25 1 95.44 941 TYR B O 1
ATOM 15220 N N . GLY B 1 942 ? 24.016 -21.172 15.125 1 95 942 GLY B N 1
ATOM 15221 C CA . GLY B 1 942 ? 24.688 -22.391 15.547 1 95 942 GLY B CA 1
ATOM 15222 C C . GLY B 1 942 ? 26.062 -22.141 16.141 1 95 942 GLY B C 1
ATOM 15223 O O . GLY B 1 942 ? 26.406 -22.703 17.188 1 95 942 GLY B O 1
ATOM 15224 N N . LEU B 1 943 ? 26.859 -21.297 15.484 1 93.94 943 LEU B N 1
ATOM 15225 C CA . LEU B 1 943 ? 28.188 -20.953 15.961 1 93.94 943 LEU B CA 1
ATOM 15226 C C . LEU B 1 943 ? 28.125 -20.234 17.312 1 93.94 943 LEU B C 1
ATOM 15228 O O . LEU B 1 943 ? 28.906 -20.531 18.203 1 93.94 943 LEU B O 1
ATOM 15232 N N . ALA B 1 944 ? 27.172 -19.328 17.438 1 94.19 944 ALA B N 1
ATOM 15233 C CA . ALA B 1 944 ? 27.016 -18.578 18.688 1 94.19 944 ALA B CA 1
ATOM 15234 C C . ALA B 1 944 ? 26.594 -19.5 19.828 1 94.19 944 ALA B C 1
ATOM 15236 O O . ALA B 1 944 ? 27.078 -19.375 20.938 1 94.19 944 ALA B O 1
ATOM 15237 N N . THR B 1 945 ? 25.672 -20.406 19.547 1 94.94 945 THR B N 1
ATOM 15238 C CA . THR B 1 945 ? 25.203 -21.359 20.562 1 94.94 945 THR B CA 1
ATOM 15239 C C . THR B 1 945 ? 26.344 -22.266 21.016 1 94.94 945 THR B C 1
ATOM 15241 O O . THR B 1 945 ? 26.484 -22.531 22.203 1 94.94 945 THR B O 1
ATOM 15244 N N . GLU B 1 946 ? 27.125 -22.734 20.078 1 92.88 946 GLU B N 1
ATOM 15245 C CA . GLU B 1 946 ? 28.25 -23.578 20.422 1 92.88 946 GLU B CA 1
ATOM 15246 C C . GLU B 1 946 ? 29.266 -22.828 21.281 1 92.88 946 GLU B C 1
ATOM 15248 O O . GLU B 1 946 ? 29.859 -23.406 22.203 1 92.88 946 GLU B O 1
ATOM 15253 N N . GLN B 1 947 ? 29.453 -21.625 20.938 1 91.44 947 GLN B N 1
ATOM 15254 C CA . GLN B 1 947 ? 30.375 -20.797 21.734 1 91.44 947 GLN B CA 1
ATOM 15255 C C . GLN B 1 947 ? 29.844 -20.594 23.141 1 91.44 947 GLN B C 1
ATOM 15257 O O . GLN B 1 947 ? 30.609 -20.641 24.109 1 91.44 947 GLN B O 1
ATOM 15262 N N . MET B 1 948 ? 28.625 -20.359 23.281 1 93.19 948 MET B N 1
ATOM 15263 C CA . MET B 1 948 ? 28.016 -20.172 24.594 1 93.19 948 MET B CA 1
ATOM 15264 C C . MET B 1 948 ? 28.094 -21.469 25.406 1 93.19 948 MET B C 1
ATOM 15266 O O . MET B 1 948 ? 28.375 -21.438 26.609 1 93.19 948 MET B O 1
ATOM 15270 N N . ARG B 1 949 ? 27.844 -22.531 24.734 1 93.25 949 ARG B N 1
ATOM 15271 C CA . ARG B 1 949 ? 27.938 -23.828 25.406 1 93.25 949 ARG B CA 1
ATOM 15272 C C . ARG B 1 949 ? 29.375 -24.109 25.859 1 93.25 949 ARG B C 1
ATOM 15274 O O . ARG B 1 949 ? 29.578 -24.625 26.953 1 93.25 949 ARG B O 1
ATOM 15281 N N . ARG B 1 950 ? 30.297 -23.766 25.094 1 90.88 950 ARG B N 1
ATOM 15282 C CA . ARG B 1 950 ? 31.703 -23.938 25.453 1 90.88 950 ARG B CA 1
ATOM 15283 C C . ARG B 1 950 ? 32.094 -23.047 26.625 1 90.88 950 ARG B C 1
ATOM 15285 O O . ARG B 1 950 ? 32.938 -23.406 27.422 1 90.88 950 ARG B O 1
ATOM 15292 N N . ALA B 1 951 ? 31.453 -21.953 26.719 1 90.25 951 ALA B N 1
ATOM 15293 C CA . ALA B 1 951 ? 31.703 -21.016 27.812 1 90.25 951 ALA B CA 1
ATOM 15294 C C . ALA B 1 951 ? 30.984 -21.453 29.078 1 90.25 951 ALA B C 1
ATOM 15296 O O . ALA B 1 951 ? 31.094 -20.797 30.125 1 90.25 951 ALA B O 1
ATOM 15297 N N . GLY B 1 952 ? 30.125 -22.453 29.031 1 88 952 GLY B N 1
ATOM 15298 C CA . GLY B 1 952 ? 29.547 -23.031 30.234 1 88 952 GLY B CA 1
ATOM 15299 C C . GLY B 1 952 ? 28.047 -22.781 30.344 1 88 952 GLY B C 1
ATOM 15300 O O . GLY B 1 952 ? 27.406 -23.234 31.297 1 88 952 GLY B O 1
ATOM 15301 N N . ARG B 1 953 ? 27.484 -22.047 29.453 1 90.88 953 ARG B N 1
ATOM 15302 C CA . ARG B 1 953 ? 26.047 -21.766 29.5 1 90.88 953 ARG B CA 1
ATOM 15303 C C . ARG B 1 953 ? 25.234 -22.969 29.047 1 90.88 953 ARG B C 1
ATOM 15305 O O . ARG B 1 953 ? 25.516 -23.547 27.984 1 90.88 953 ARG B O 1
ATOM 15312 N N . ARG B 1 954 ? 24.375 -23.406 29.859 1 90.5 954 ARG B N 1
ATOM 15313 C CA . ARG B 1 954 ? 23.5 -24.516 29.484 1 90.5 954 ARG B CA 1
ATOM 15314 C C . ARG B 1 954 ? 22.344 -24.031 28.625 1 90.5 954 ARG B C 1
ATOM 15316 O O . ARG B 1 954 ? 21.547 -23.203 29.062 1 90.5 954 ARG B O 1
ATOM 15323 N N . ILE B 1 955 ? 22.297 -24.5 27.359 1 93.62 955 ILE B N 1
ATOM 15324 C CA . ILE B 1 955 ? 21.219 -24.172 26.438 1 93.62 955 ILE B CA 1
ATOM 15325 C C . ILE B 1 955 ? 20.516 -25.438 25.969 1 93.62 955 ILE B C 1
ATOM 15327 O O . ILE B 1 955 ? 21.109 -26.266 25.266 1 93.62 955 ILE B O 1
ATOM 15331 N N . ASP B 1 956 ? 19.312 -25.531 26.359 1 91.19 956 ASP B N 1
ATOM 15332 C CA . ASP B 1 956 ? 18.5 -26.688 25.953 1 91.19 956 ASP B CA 1
ATOM 15333 C C . ASP B 1 956 ? 18 -26.516 24.531 1 91.19 956 ASP B C 1
ATOM 15335 O O . ASP B 1 956 ? 17.594 -25.406 24.125 1 91.19 956 ASP B O 1
ATOM 15339 N N . ASP B 1 957 ? 17.984 -27.625 23.812 1 90.81 957 ASP B N 1
ATOM 15340 C CA . ASP B 1 957 ? 17.531 -27.609 22.438 1 90.81 957 ASP B CA 1
ATOM 15341 C C . ASP B 1 957 ? 16.062 -27.219 22.344 1 90.81 957 ASP B C 1
ATOM 15343 O O . ASP B 1 957 ? 15.625 -26.609 21.359 1 90.81 957 ASP B O 1
ATOM 15347 N N . GLU B 1 958 ? 15.328 -27.469 23.297 1 88.25 958 GLU B N 1
ATOM 15348 C CA . GLU B 1 958 ? 13.906 -27.141 23.312 1 88.25 958 GLU B CA 1
ATOM 15349 C C . GLU B 1 958 ? 13.688 -25.625 23.281 1 88.25 958 GLU B C 1
ATOM 15351 O O . GLU B 1 958 ? 12.711 -25.156 22.688 1 88.25 958 GLU B O 1
ATOM 15356 N N . VAL B 1 959 ? 14.562 -25 23.922 1 91.5 959 VAL B N 1
ATOM 15357 C CA . VAL B 1 959 ? 14.461 -23.547 23.938 1 91.5 959 VAL B CA 1
ATOM 15358 C C . VAL B 1 959 ? 14.797 -23 22.562 1 91.5 959 VAL B C 1
ATOM 15360 O O . VAL B 1 959 ? 14.172 -22.031 22.109 1 91.5 959 VAL B O 1
ATOM 15363 N N . LEU B 1 960 ? 15.695 -23.656 21.938 1 93.06 960 LEU B N 1
ATOM 15364 C CA . LEU B 1 960 ? 16.156 -23.203 20.641 1 93.06 960 LEU B CA 1
ATOM 15365 C C . LEU B 1 960 ? 15.07 -23.391 19.578 1 93.06 960 LEU B C 1
ATOM 15367 O O . LEU B 1 960 ? 15.07 -22.688 18.562 1 93.06 960 LEU B O 1
ATOM 15371 N N . THR B 1 961 ? 14.133 -24.25 19.797 1 88.88 961 THR B N 1
ATOM 15372 C CA . THR B 1 961 ? 13.055 -24.5 18.844 1 88.88 961 THR B CA 1
ATOM 15373 C C . THR B 1 961 ? 12.164 -23.266 18.688 1 88.88 961 THR B C 1
ATOM 15375 O O . THR B 1 961 ? 11.484 -23.109 17.672 1 88.88 961 THR B O 1
ATOM 15378 N N . HIS B 1 962 ? 12.258 -22.375 19.656 1 89.06 962 HIS B N 1
ATOM 15379 C CA . HIS B 1 962 ? 11.367 -21.203 19.672 1 89.06 962 HIS B CA 1
ATOM 15380 C C . HIS B 1 962 ? 12.031 -20 19.031 1 89.06 962 HIS B C 1
ATOM 15382 O O . HIS B 1 962 ? 11.406 -18.938 18.891 1 89.06 962 HIS B O 1
ATOM 15388 N N . ILE B 1 963 ? 13.188 -20.188 18.562 1 91.44 963 ILE B N 1
ATOM 15389 C CA . ILE B 1 963 ? 13.906 -19.078 17.953 1 91.44 963 ILE B CA 1
ATOM 15390 C C . ILE B 1 963 ? 13.852 -19.188 16.438 1 91.44 963 ILE B C 1
ATOM 15392 O O . ILE B 1 963 ? 14.336 -20.172 15.867 1 91.44 963 ILE B O 1
ATOM 15396 N N . SER B 1 964 ? 13.25 -18.203 15.797 1 92.12 964 SER B N 1
ATOM 15397 C CA . SER B 1 964 ? 13.125 -18.203 14.344 1 92.12 964 SER B CA 1
ATOM 15398 C C . SER B 1 964 ? 14.367 -17.625 13.68 1 92.12 964 SER B C 1
ATOM 15400 O O . SER B 1 964 ? 14.859 -16.578 14.078 1 92.12 964 SER B O 1
ATOM 15402 N N . PRO B 1 965 ? 14.859 -18.266 12.719 1 94.75 965 PRO B N 1
ATOM 15403 C CA . PRO B 1 965 ? 16 -17.734 11.977 1 94.75 965 PRO B CA 1
ATOM 15404 C C . PRO B 1 965 ? 15.617 -16.625 11 1 94.75 965 PRO B C 1
ATOM 15406 O O . PRO B 1 965 ? 16.484 -16.047 10.336 1 94.75 965 PRO B O 1
ATOM 15409 N N . ALA B 1 966 ? 14.312 -16.391 10.805 1 93.69 966 ALA B N 1
ATOM 15410 C CA . ALA B 1 966 ? 13.875 -15.25 10.008 1 93.69 966 ALA B CA 1
ATOM 15411 C C . ALA B 1 966 ? 14.188 -13.938 10.711 1 93.69 966 ALA B C 1
ATOM 15413 O O . ALA B 1 966 ? 13.297 -13.289 11.266 1 93.69 966 ALA B O 1
ATOM 15414 N N . HIS B 1 967 ? 15.438 -13.57 10.688 1 90.5 967 HIS B N 1
ATOM 15415 C CA . HIS B 1 967 ? 15.992 -12.453 11.445 1 90.5 967 HIS B CA 1
ATOM 15416 C C . HIS B 1 967 ? 16.625 -11.422 10.516 1 90.5 967 HIS B C 1
ATOM 15418 O O . HIS B 1 967 ? 17.469 -11.773 9.672 1 90.5 967 HIS B O 1
ATOM 15424 N N . SER B 1 968 ? 16.188 -10.195 10.633 1 87.88 968 SER B N 1
ATOM 15425 C CA . SER B 1 968 ? 16.688 -9.18 9.711 1 87.88 968 SER B CA 1
ATOM 15426 C C . SER B 1 968 ? 17.516 -8.133 10.438 1 87.88 968 SER B C 1
ATOM 15428 O O . SER B 1 968 ? 18.25 -7.367 9.812 1 87.88 968 SER B O 1
ATOM 15430 N N . GLU B 1 969 ? 17.562 -8.055 11.75 1 84.62 969 GLU B N 1
ATOM 15431 C CA . GLU B 1 969 ? 18.141 -6.961 12.523 1 84.62 969 GLU B CA 1
ATOM 15432 C C . GLU B 1 969 ? 19.641 -6.875 12.312 1 84.62 969 GLU B C 1
ATOM 15434 O O . GLU B 1 969 ? 20.234 -5.793 12.383 1 84.62 969 GLU B O 1
ATOM 15439 N N . ASN B 1 970 ? 20.375 -7.965 12.031 1 87.75 970 ASN B N 1
ATOM 15440 C CA . ASN B 1 970 ? 21.828 -7.969 11.898 1 87.75 970 ASN B CA 1
ATOM 15441 C C . ASN B 1 970 ? 22.25 -7.93 10.43 1 87.75 970 ASN B C 1
ATOM 15443 O O . ASN B 1 970 ? 23.438 -8.055 10.117 1 87.75 970 ASN B O 1
ATOM 15447 N N . ILE B 1 971 ? 21.312 -7.762 9.586 1 91.62 971 ILE B N 1
ATOM 15448 C CA . ILE B 1 971 ? 21.609 -7.77 8.156 1 91.62 971 ILE B CA 1
ATOM 15449 C C . ILE B 1 971 ? 21.188 -6.445 7.531 1 91.62 971 ILE B C 1
ATOM 15451 O O . ILE B 1 971 ? 20.016 -6.039 7.66 1 91.62 971 ILE B O 1
ATOM 15455 N N . ASN B 1 972 ? 22.109 -5.797 6.883 1 88.69 972 ASN B N 1
ATOM 15456 C CA . ASN B 1 972 ? 21.797 -4.551 6.195 1 88.69 972 ASN B CA 1
ATOM 15457 C C . ASN B 1 972 ? 21.281 -4.809 4.781 1 88.69 972 ASN B C 1
ATOM 15459 O O . ASN B 1 972 ? 22.062 -5.098 3.877 1 88.69 972 ASN B O 1
ATOM 15463 N N . PHE B 1 973 ? 20.047 -4.68 4.613 1 88.81 973 PHE B N 1
ATOM 15464 C CA . PHE B 1 973 ? 19.422 -4.902 3.312 1 88.81 973 PHE B CA 1
ATOM 15465 C C . PHE B 1 973 ? 19.594 -3.68 2.418 1 88.81 973 PHE B C 1
ATOM 15467 O O . PHE B 1 973 ? 19.422 -3.768 1.199 1 88.81 973 PHE B O 1
ATOM 15474 N N . PHE B 1 974 ? 20.094 -2.633 3.223 1 84.12 974 PHE B N 1
ATOM 15475 C CA . PHE B 1 974 ? 20.094 -1.35 2.531 1 84.12 974 PHE B CA 1
ATOM 15476 C C . PHE B 1 974 ? 21.516 -0.97 2.119 1 84.12 974 PHE B C 1
ATOM 15478 O O . PHE B 1 974 ? 22.484 -1.488 2.672 1 84.12 974 PHE B O 1
ATOM 15485 N N . GLY B 1 975 ? 21.828 -0.556 1.02 1 85.5 975 GLY B N 1
ATOM 15486 C CA . GLY B 1 975 ? 23.125 -0.083 0.578 1 85.5 975 GLY B CA 1
ATOM 15487 C C . GLY B 1 975 ? 23.828 0.774 1.611 1 85.5 975 GLY B C 1
ATOM 15488 O O . GLY B 1 975 ? 23.234 1.166 2.613 1 85.5 975 GLY B O 1
ATOM 15489 N N . ALA B 1 976 ? 25.062 0.958 1.526 1 87.44 976 ALA B N 1
ATOM 15490 C CA . ALA B 1 976 ? 25.859 1.82 2.406 1 87.44 976 ALA B CA 1
ATOM 15491 C C . ALA B 1 976 ? 25.609 3.293 2.086 1 87.44 976 ALA B C 1
ATOM 15493 O O . ALA B 1 976 ? 25.562 3.682 0.916 1 87.44 976 ALA B O 1
ATOM 15494 N N . ILE B 1 977 ? 25.328 4.082 3.117 1 86.88 977 ILE B N 1
ATOM 15495 C CA . ILE B 1 977 ? 25.141 5.52 2.982 1 86.88 977 ILE B CA 1
ATOM 15496 C C . ILE B 1 977 ? 26.234 6.258 3.748 1 86.88 977 ILE B C 1
ATOM 15498 O O . ILE B 1 977 ? 26.078 6.562 4.934 1 86.88 977 ILE B O 1
ATOM 15502 N N . GLU B 1 978 ? 27.25 6.551 3.098 1 84.31 978 GLU B N 1
ATOM 15503 C CA . GLU B 1 978 ? 28.391 7.219 3.73 1 84.31 978 GL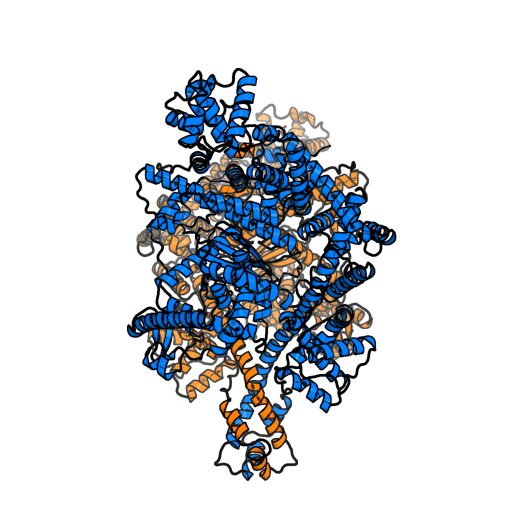U B CA 1
ATOM 15504 C C . GLU B 1 978 ? 28.297 8.734 3.584 1 84.31 978 GLU B C 1
ATOM 15506 O O . GLU B 1 978 ? 28.125 9.242 2.475 1 84.31 978 GLU B O 1
ATOM 15511 N N . VAL B 1 979 ? 28.359 9.422 4.734 1 87.88 979 VAL B N 1
ATOM 15512 C CA . VAL B 1 979 ? 28.344 10.883 4.723 1 87.88 979 VAL B CA 1
ATOM 15513 C C . VAL B 1 979 ? 29.766 11.422 4.895 1 87.88 979 VAL B C 1
ATOM 15515 O O . VAL B 1 979 ? 30.172 11.773 6.004 1 87.88 979 VAL B O 1
ATOM 15518 N N . ASP B 1 980 ? 30.469 11.477 3.811 1 85.31 980 ASP B N 1
ATOM 15519 C CA . ASP B 1 980 ? 31.812 12.047 3.803 1 85.31 980 ASP B CA 1
ATOM 15520 C C . ASP B 1 980 ? 31.812 13.438 3.172 1 85.31 980 ASP B C 1
ATOM 15522 O O . ASP B 1 980 ? 31.969 13.578 1.958 1 85.31 980 ASP B O 1
ATOM 15526 N N . ILE B 1 981 ? 31.75 14.438 4.027 1 88.06 981 ILE B N 1
ATOM 15527 C CA . ILE B 1 981 ? 31.578 15.812 3.57 1 88.06 981 ILE B CA 1
ATOM 15528 C C . ILE B 1 981 ? 32.781 16.25 2.76 1 88.06 981 ILE B C 1
ATOM 15530 O O . ILE B 1 981 ? 32.656 16.781 1.655 1 88.06 981 ILE B O 1
ATOM 15534 N N . ASP B 1 982 ? 33.969 15.875 3.227 1 81.75 982 ASP B N 1
ATOM 15535 C CA . ASP B 1 982 ? 35.188 16.312 2.572 1 81.75 982 ASP B CA 1
ATOM 15536 C C . ASP B 1 982 ? 35.375 15.633 1.215 1 81.75 982 ASP B C 1
ATOM 15538 O O . ASP B 1 982 ? 35.719 16.281 0.229 1 81.75 982 ASP B O 1
ATOM 15542 N N . ALA B 1 983 ? 35.094 14.406 1.205 1 83.5 983 ALA B N 1
ATOM 15543 C CA . ALA B 1 983 ? 35.219 13.656 -0.037 1 83.5 983 ALA B CA 1
ATOM 15544 C C . ALA B 1 983 ? 34.25 14.148 -1.098 1 83.5 983 ALA B C 1
ATOM 15546 O O . ALA B 1 983 ? 34.594 14.195 -2.285 1 83.5 983 ALA B O 1
ATOM 15547 N N . GLU B 1 984 ? 33.094 14.484 -0.693 1 87.69 984 GLU B N 1
ATOM 15548 C CA . GLU B 1 984 ? 32.062 14.93 -1.635 1 87.69 984 GLU B CA 1
ATOM 15549 C C . GLU B 1 984 ? 32.375 16.328 -2.152 1 87.69 984 GLU B C 1
ATOM 15551 O O . GLU B 1 984 ? 32.125 16.625 -3.326 1 87.69 984 GLU B O 1
ATOM 15556 N N . LEU B 1 985 ? 32.844 17.188 -1.297 1 88.19 985 LEU B N 1
ATOM 15557 C CA . LEU B 1 985 ? 33.156 18.562 -1.71 1 88.19 985 LEU B CA 1
ATOM 15558 C C . LEU B 1 985 ? 34.375 18.562 -2.65 1 88.19 985 LEU B C 1
ATOM 15560 O O . LEU B 1 985 ? 34.469 19.438 -3.518 1 88.19 985 LEU B O 1
ATOM 15564 N N . ALA B 1 986 ? 35.188 17.531 -2.523 1 83.44 986 ALA B N 1
ATOM 15565 C CA . ALA B 1 986 ? 36.375 17.422 -3.373 1 83.44 986 ALA B CA 1
ATOM 15566 C C . ALA B 1 986 ? 36 17.062 -4.805 1 83.44 986 ALA B C 1
ATOM 15568 O O . ALA B 1 986 ? 36.75 17.328 -5.742 1 83.44 986 ALA B O 1
ATOM 15569 N N . GLN B 1 987 ? 34.844 16.531 -5.012 1 85 987 GLN B N 1
ATOM 15570 C CA . GLN B 1 987 ? 34.375 16.125 -6.34 1 85 987 GLN B CA 1
ATOM 15571 C C . GLN B 1 987 ? 33.875 17.328 -7.141 1 85 987 GLN B C 1
ATOM 15573 O O . GLN B 1 987 ? 33.688 17.219 -8.352 1 85 987 GLN B O 1
ATOM 15578 N N . LEU B 1 988 ? 33.812 18.453 -6.41 1 88.56 988 LEU B N 1
ATOM 15579 C CA . LEU B 1 988 ? 33.375 19.656 -7.102 1 88.56 988 LEU B CA 1
ATOM 15580 C C . LEU B 1 988 ? 34.5 20.281 -7.902 1 88.56 988 LEU B C 1
ATOM 15582 O O . LEU B 1 988 ? 35.656 20.297 -7.445 1 88.56 988 LEU B O 1
ATOM 15586 N N . GLY B 1 989 ? 34.406 20.5 -9.148 1 77.12 989 GLY B N 1
ATOM 15587 C CA . GLY B 1 989 ? 35.375 21.125 -10.008 1 77.12 989 GLY B CA 1
ATOM 15588 C C . GLY B 1 989 ? 35.812 22.516 -9.547 1 77.12 989 GLY B C 1
ATOM 15589 O O . GLY B 1 989 ? 35.406 22.953 -8.469 1 77.12 989 GLY B O 1
ATOM 15590 N N . PRO B 1 990 ? 36.531 23.125 -10.328 1 74.81 990 PRO B N 1
ATOM 15591 C CA . PRO B 1 990 ? 37.031 24.469 -10 1 74.81 990 PRO B CA 1
ATOM 15592 C C . PRO B 1 990 ? 35.906 25.5 -9.938 1 74.81 990 PRO B C 1
ATOM 15594 O O . PRO B 1 990 ? 36.062 26.531 -9.258 1 74.81 990 PRO B O 1
ATOM 15597 N N . THR B 1 991 ? 34.844 25.172 -10.633 1 80.38 991 THR B N 1
ATOM 15598 C CA . THR B 1 991 ? 33.75 26.109 -10.641 1 80.38 991 THR B CA 1
ATOM 15599 C C . THR B 1 991 ? 32.844 25.906 -9.414 1 80.38 991 THR B C 1
ATOM 15601 O O . THR B 1 991 ? 31.953 26.703 -9.156 1 80.38 991 THR B O 1
ATOM 15604 N N . GLY B 1 992 ? 33.125 24.891 -8.695 1 84.81 992 GLY B N 1
ATOM 15605 C CA . GLY B 1 992 ? 32.312 24.594 -7.523 1 84.81 992 GLY B CA 1
ATOM 15606 C C . GLY B 1 992 ? 31.141 23.672 -7.82 1 84.81 992 GLY B C 1
ATOM 15607 O O . GLY B 1 992 ? 30.312 23.422 -6.945 1 84.81 992 GLY B O 1
ATOM 15608 N N . TYR B 1 993 ? 31.125 23.266 -9.102 1 90.38 993 TYR B N 1
ATOM 15609 C CA . TYR B 1 993 ? 30.031 22.359 -9.5 1 90.38 993 TYR B CA 1
ATOM 15610 C C . TYR B 1 993 ? 30.578 21.047 -10.016 1 90.38 993 TYR B C 1
ATOM 15612 O O . TYR B 1 993 ? 31.766 20.938 -10.352 1 90.38 993 TYR B O 1
ATOM 15620 N N . ARG B 1 994 ? 29.766 20.031 -9.945 1 90.5 994 ARG B N 1
ATOM 15621 C CA . ARG B 1 994 ? 30.125 18.766 -10.586 1 90.5 994 ARG B CA 1
ATOM 15622 C C . ARG B 1 994 ? 30.156 18.922 -12.102 1 90.5 994 ARG B C 1
ATOM 15624 O O . ARG B 1 994 ? 29.328 19.625 -12.68 1 90.5 994 ARG B O 1
ATOM 15631 N N . PRO B 1 995 ? 31.109 18.328 -12.711 1 87.44 995 PRO B N 1
ATOM 15632 C CA . PRO B 1 995 ? 31.156 18.438 -14.172 1 87.44 995 PRO B CA 1
ATOM 15633 C C . PRO B 1 995 ? 29.953 17.781 -14.852 1 87.44 995 PRO B C 1
ATOM 15635 O O . PRO B 1 995 ? 29.5 16.719 -14.414 1 87.44 995 PRO B O 1
ATOM 15638 N N . LEU B 1 996 ? 29.406 18.469 -15.844 1 90.56 996 LEU B N 1
ATOM 15639 C CA . LEU B 1 996 ? 28.328 17.906 -16.641 1 90.56 996 LEU B CA 1
ATOM 15640 C C . LEU B 1 996 ? 28.844 16.75 -17.5 1 90.56 996 LEU B C 1
ATOM 15642 O O . LEU B 1 996 ? 30.031 16.672 -17.812 1 90.56 996 LEU B O 1
ATOM 15646 N N . ARG B 1 997 ? 28 15.805 -17.703 1 84.75 997 ARG B N 1
ATOM 15647 C CA . ARG B 1 997 ? 28.359 14.656 -18.531 1 84.75 997 ARG B CA 1
ATOM 15648 C C . ARG B 1 997 ? 28.344 15.008 -20.016 1 84.75 997 ARG B C 1
ATOM 15650 O O . ARG B 1 997 ? 27.453 15.719 -20.469 1 84.75 997 ARG B O 1
ATOM 15657 N N . VAL B 1 998 ? 29.5 14.992 -20.641 1 71.25 998 VAL B N 1
ATOM 15658 C CA . VAL B 1 998 ? 29.594 15.281 -22.078 1 71.25 998 VAL B CA 1
ATOM 15659 C C . VAL B 1 998 ? 29.219 14.039 -22.875 1 71.25 998 VAL B C 1
ATOM 15661 O O . VAL B 1 998 ? 29.609 12.922 -22.531 1 71.25 998 VAL B O 1
ATOM 15664 N N . ARG B 1 999 ? 28.125 14.109 -23.688 1 54.94 999 ARG B N 1
ATOM 15665 C CA . ARG B 1 999 ? 27.734 13.031 -24.594 1 54.94 999 ARG B CA 1
ATOM 15666 C C . ARG B 1 999 ? 28.953 12.469 -25.328 1 54.94 999 ARG B C 1
ATOM 15668 O O . ARG B 1 999 ? 29.766 13.227 -25.859 1 54.94 999 ARG B O 1
ATOM 15675 N N . ASP B 1 1000 ? 29.438 11.336 -24.906 1 41.56 1000 ASP B N 1
ATOM 15676 C CA . ASP B 1 1000 ? 30.328 10.75 -25.891 1 41.56 1000 ASP B CA 1
ATOM 15677 C C . ASP B 1 1000 ? 29.672 10.688 -27.281 1 41.56 1000 ASP B C 1
ATOM 15679 O O . ASP B 1 1000 ? 28.656 10.031 -27.453 1 41.56 1000 ASP B O 1
ATOM 15683 N N . THR B 1 1001 ? 29.641 11.781 -27.953 1 33.75 1001 THR B N 1
ATOM 15684 C CA . THR B 1 1001 ? 29.25 11.719 -29.359 1 33.75 1001 THR B CA 1
ATOM 15685 C C . THR B 1 1001 ? 29.891 10.5 -30.047 1 33.75 1001 THR B C 1
ATOM 15687 O O . THR B 1 1001 ? 29.828 10.367 -31.266 1 33.75 1001 THR B O 1
ATOM 15690 N N . LEU B 1 1002 ? 30.781 9.797 -29.5 1 28.39 1002 LEU B N 1
ATOM 15691 C CA . LEU B 1 1002 ? 31.328 8.789 -30.406 1 28.39 1002 LEU B CA 1
ATOM 15692 C C . LEU B 1 1002 ? 30.281 7.73 -30.734 1 28.39 1002 LEU B C 1
ATOM 15694 O O . LEU B 1 1002 ? 30.484 6.898 -31.625 1 28.39 1002 LEU B O 1
ATOM 15698 N N . PHE B 1 1003 ? 29.391 7.129 -29.734 1 27.66 1003 PHE B N 1
ATOM 15699 C CA . PHE B 1 1003 ? 28.703 6.078 -30.469 1 27.66 1003 PHE B CA 1
ATOM 15700 C C . PHE B 1 1003 ? 27.484 6.641 -31.203 1 27.66 1003 PHE B C 1
ATOM 15702 O O . PHE B 1 1003 ? 26.812 7.543 -30.703 1 27.66 1003 PHE B O 1
#

Secondary structure (DSSP, 8-state):
----SS-HHHHHHTTSPPPPPHHHHHHHS---HHHHHHHHHH-SSHHHHHHHHHHHHHHHHHSS--S-GGGS-HHHHHHHHHHHT--GGGGGGTTSSHHHHHHHHHHHHHHHT-B---HHHHHHHHHHHHHHHTT---HHHHHHHHHHHHHHTTB----HHHHHHHHHHHHHHHHHHHHHHTGGG--HHHHHHHHHTTSEETTTTEEHHHHHH---SS--HHHHHHHHHHHHHHHHTTGGG---TTS-HHHHHHHHHHHHHS-HHHHHHS-HHHHHHHHHHHHHHHHHHHHHHHHHHHHHHHHHHHHHHHHHHHHHHHHHHHHTHHHHHHHHHHHHHHT-TTS-HHHHHHHHHTTSS-HHHHHHHHHHPPPPP-TTTTHHHHHGGGHHHHHTTHHHHHHHS--EE-GGGHHHHHHHHHHHHHHHHT--SPPTT---TTS-HHHHHHHHHHHHHT-HHHHHHHHHHHHHHHHHHHHHHTSEE-TT-STTS-GGGGSPPHHHHHHHHHHHHHHHT--S-HHHHHHHHHHHHHHHHHHHHHHHHH-SSSEEE-TTS-EEEPPPPP----HHHHHHHHHHHHHSPPEEHHHHHHHHHHHH-GGGG---TTS-----HHHHHHHHHHHHHHHTT-HHHHHHHHHS--HHHHHHHHHHH--HHHHHHHHHHHHHHHHHSTTHHHH--S-EEEEEEEEEEBSS--TT-EE-TTT-SSEEEEEEEEEETTS-EEEEEEE-TTS-GGGGTTHHHHT--SS----EEEE-GGG--HHHHHHHHHTT-EE----TTGGGSPEEESS-HHHHHHH-TTTGGGEEEE--HHHHHHTHHHHHHHHHHHHTTSS-HHHHHHHHHH--TT-HHHHHHHHHHHHHHHHHHHHHHH-HHHHHHHHHHHHHHHHHHHHHHHH--GGGG-B---SHHHHHHHHHHHHHHHHHHHHHHHHHHHHHHHHHHHTT----HHHHTT--S---TTEE-S-B----HHHHHHTS-TTSSPPP----TT-/----SS-HHHHHHTTS-----HHHHHHHS---HHHHHHHHHH-SSHHHHHHHHHHHHHHHHHSS--S-GGGS-HHHHHHHHHHHT--GGGGGGTTSSHHHHHHHHHHHHHHHT-B---HHHHHHHHHHHHHHHTT---HHHHHHHHHHHHHHTTB----HHHHHHHHHHHHHHHHHHHHHHTGGG--HHHHHHHHHTTSEETTTTEEHHHHHH---SS--HHHHHHHHHHHHHHHHTTGGG---TTS-HHHHHHHHHHHHHS-HHHHHHS-HHHHHHHHHHHHHHHHHHHHHHHHHHHHHHHHHHHHHHHHHHHHHHHHHHHHTHHHHHHHHHHHHHHT-TTS-HHHHHHHHHTTSS-HHHHHHHHHHPPPPPPTTTTHHHHHGGGHHHHHTTHHHHHHHS--EE-GGGHHHHHHHHHHHHHHHHT--SPPTT---TTS-HHHHHHHHHHHHHT-HHHHHHHHHHHHHHHHHHHHHHTSEE-TT-STTS-GGGGSPPHHHHHHHHHHHHHHHT--S-HHHHHHHHHHHHHHHHHHHHHHHHH-SSSEEE-TTS-EEEPPPPP----HHHHHHHHHHHHHSPPEEHHHHHHHHHHHH-GGGG---TTS-----HHHHHHHHHHHHHHHTT-HHHHHHHHH---HHHHHHHHHHH--HHHHHHHHHHHHHHHHHSTTHHHH--S-EEEEEEEEEEBSS--TT-EE-TTT-SSEEEEEEEEEETTS-EEEEEEE-TTS-GGGGTTHHHHT--SS----EEEE-GGG--HHHHHHHHHTT-EE----TTGGGSPPEESS-HHHHHHH-TTTGGG--EE--HHHHHHTHHHHHHHHHHHHTTSS-HHHHHHHHHH--TT-HHHHHHHHHHHHHHHHHHHHHHH-HHHHHHHHHHHHHHHHHHHHHHHH--GGGG-B---SHHHHHHHHHHHHHHHHHHHHHHHHHHHHHHHHHHHTT----HHHHTT--S---TTEE-S-B----HHHHHHTS-TTSSPPP----TT-

Sequence (2006 aa):
MATRVFADEELQRLREFPEISREELFRYFTLTPADLAFVAPQGRGPAVRLGLAVALCTLPWLGFVPDKVPSAPPVAVARLADQLNIDAAQLRSYGKRAQTRTEHVRLVAQYLGWRPAGAMELKELDEFLLARAMEHDSPTLLFRLACEYLISARVIRPGPETVVRRVAHARTRAQRETYDRLAREFTPQRCKELDALLVVDPSIEMSRLRWLSTGPVEASATAVKAEVEKLVFLRNLGADELDMSVLPAERRRFLATVGRRLTGQALERRDPQRRYPILLTVLAQSATDVLDEVVQLFDQAISARLSKAERRMRDELAERGKAGEDRQGLLDDLLAIVCDLQIPDEEIGGLIRGDRIGWERLRAAVAQAKPRLPRDHGHLAALDSSYSYLRQFTPQVLSTVRFAGGTAATELLIGVHMLRELNATGTRKVPDDAPTGFVPTKWRGYLDEARKAGNTTAYRHYWELCVLLGLRDGLRSGDVFVPGSRRYADPAAYLLTPQAWEPQRDEFCRLVGKSADPARALATATDELDAAMGELEKVLAGGDGPVRLDEAGDLVISPLSAEDVPAEATALKAELTEMLPFAPIVSLLIELDKRTGYLDCFTHAGGKQARSPELKRNLIAVLLAYSTNLGLTRMAEASGLSYDILAWTSEWYVREETLRAANLTIIDYHQRLPLTPVFGAGTLSSSDGQRFPTRGKSVTARALSRYFANEGLSTYTHVTDQHATYGTKVIVATRREAHYVLDEILGNATDLPITEHATDTHGVTLVNFGLFDLLGLQLSPRIRDLGRITLYRAAPRAQVESAFPHAGPLLTRKLNLDLIAEHYDDLLRLSGSLKFGHATASLLVGKLSASGRQNALAAALKEYGALRRTIYAARYLSDPGYRRKISRQLNKGESLHALRRDLLYAHEGAVRARHLEGQTEQAWCLTLATNAVIAWTTEYYGLATEQMRRAGRRIDDEVLTHISPAHSENINFFGAIEVDIDAELAQLGPTGYRPLRVRDTLFMATRVFADEELQRLREFPEISREELFRYFTLTPADLAFVAPQGRGPAVRLGLAVALCTLPWLGFVPDKVPSAPPVAVARLADQLNIDAAQLRSYGKRAQTRTEHVRLVAQYLGWRPAGAMELKELDEFLLARAMEHDSPTLLFRLACEYLISARVIRPGPETVVRRVAHARTRAQRETYDRLAREFTPQRCKELDALLVVDPSIEMSRLRWLSTGPVEASATAVKAEVEKLVFLRNLGADELDMSVLPAERRRFLATVGRRLTGQALERRDPQRRYPILLTVLAQSATDVLDEVVQLFDQAISARLSKAERRMRDELAERGKAGEDRQGLLDDLLAIVCDLQIPDEEIGGLIRGDRIGWERLRAAVAQAKPRLPRDHGHLAALDSSYSYLRQFTPQVLSTVRFAGGTAATELLIGVHMLRELNATGTRKVPDDAPTGFVPTKWRGYLDEARKAGNTTAYRHYWELCVLLGLRDGLRSGDVFVPGSRRYADPAAYLLTPQAWEPQRDEFCRLVGKSADPARALATATDELDAAMGELEKVLAGGDGPVRLDEAGDLVISPLSAEDVPAEATALKAELTEMLPFAPIVSLLIELDKRTGYLDCFTHAGGKQARSPELKRNLIAVLLAYSTNLGLTRMAEASGLSYDILAWTSEWYVREETLRAANLTIIDYHQRLPLTPVFGAGTLSSSDGQRFPTRGKSVTARALSRYFANEGLSTYTHVTDQHATYGTKVIVATRREAHYVLDEILGNATDLPITEHATDTHGVTLVNFGLFDLLGLQLSPRIRDLGRITLYRAAPRAQVESAFPHAGPLLTRKLNLDLIAEHYDDLLRLSGSLKFGHATASLLVGKLSASGRQNALAAALKEYGALRRTIYAARYLSDPGYRRKISRQLNKGESLHALRRDLLYAHEGAVRARHLEGQTEQAWCLTLATNAVIAWTTEYYGLATEQMRRAGRRIDDEVLTHISPAHSENINFFGAIEVDIDAELAQLGPTGYRPLRVRDTLF

InterPro domains:
  IPR002513 Tn3 transposase DDE domain [PF01526] (588-975)
  IPR025296 Domain of unknown function DUF4158 [PF13700] (6-170)
  IPR047653 Tn3-like transposase [NF033527] (21-976)

Solvent-accessible surface area (backbone atoms only — not comparable to full-atom values): 106551 Å² total; per-residue (Å²): 126,84,72,56,75,56,53,70,68,52,50,52,51,70,53,45,73,66,89,76,51,74,66,52,41,62,69,37,57,59,80,49,74,67,50,50,60,62,43,58,80,73,34,99,39,72,24,51,30,47,42,48,50,50,48,53,26,33,30,82,66,69,21,38,67,48,88,61,60,65,62,45,52,64,70,58,45,46,49,46,16,60,76,68,73,43,67,54,73,38,30,73,68,34,65,82,48,66,66,59,44,54,50,46,53,50,52,40,27,59,73,73,63,38,39,75,66,43,73,66,54,47,49,51,48,48,51,55,40,28,60,46,31,43,52,41,69,43,54,66,57,48,46,53,50,49,53,52,50,28,44,75,68,33,28,38,58,67,57,64,66,55,52,51,51,48,45,54,48,19,45,52,48,30,46,52,49,52,36,60,73,43,45,84,69,60,40,73,66,49,51,51,53,58,54,53,29,53,42,68,37,78,91,74,74,37,25,51,49,58,56,72,68,55,74,75,35,48,53,43,57,67,44,40,46,52,36,48,50,50,46,52,54,33,51,74,71,43,25,77,70,60,79,62,81,83,46,52,69,53,34,43,52,48,34,20,52,45,46,72,70,50,51,53,66,61,48,66,72,41,55,65,67,59,34,48,57,20,50,50,35,33,42,39,51,44,41,31,52,39,47,38,47,36,53,49,32,51,44,48,34,53,49,52,48,48,52,52,17,48,53,52,42,52,54,51,36,30,53,46,23,62,66,41,47,65,49,51,48,49,42,50,55,49,46,59,58,72,66,33,82,87,54,56,42,52,50,43,26,49,41,46,59,35,87,77,60,20,58,65,57,52,50,51,45,60,68,65,59,68,83,80,67,53,85,58,61,41,36,68,64,43,35,54,77,45,44,70,61,49,58,70,30,50,58,59,48,54,69,68,54,62,79,42,60,51,81,89,31,45,56,47,49,51,38,50,53,50,49,41,48,32,61,75,71,64,55,64,70,69,62,90,82,58,66,60,85,71,54,53,78,60,55,48,60,58,47,52,50,20,58,74,69,65,37,49,65,57,29,36,51,54,50,51,50,46,48,53,52,46,50,46,51,26,46,52,25,36,42,26,18,27,82,75,28,75,87,38,28,52,62,67,72,41,37,62,48,74,78,65,36,62,76,45,47,63,58,48,26,62,74,35,72,48,63,88,45,42,68,61,40,50,49,51,51,50,49,49,38,51,51,25,44,50,48,28,27,55,44,45,70,66,54,79,52,62,42,22,63,47,96,88,66,45,66,43,75,55,81,74,74,76,80,73,75,53,67,64,35,56,53,47,49,52,53,50,59,59,27,48,50,77,41,45,51,62,48,52,55,50,52,47,32,73,74,63,44,32,69,69,42,48,49,38,69,84,39,63,43,81,88,46,78,63,47,59,44,44,49,53,50,42,43,47,12,42,22,24,46,54,33,60,67,52,35,19,68,29,44,71,46,57,48,65,59,38,52,49,46,41,71,38,27,61,39,62,69,26,48,51,49,22,39,48,43,50,51,55,53,36,64,68,38,83,51,34,59,56,49,26,88,37,33,40,31,26,44,54,73,45,77,38,42,42,50,77,62,26,63,54,43,36,75,40,58,74,71,22,55,54,32,19,31,19,39,38,34,32,30,35,42,53,70,41,66,82,29,76,43,74,41,46,54,84,54,65,54,38,31,49,64,52,39,48,64,73,63,49,83,59,89,59,63,66,44,34,37,29,29,46,50,62,43,62,48,41,53,53,37,26,48,29,48,67,59,45,30,42,73,46,60,52,58,74,68,62,71,73,58,88,27,54,27,90,57,59,67,71,58,42,33,68,75,26,70,75,49,25,73,62,38,76,39,73,57,61,63,63,55,33,47,75,44,36,63,58,50,48,43,50,43,47,17,42,74,72,60,62,32,61,44,33,63,52,46,41,21,47,67,54,38,60,81,80,40,60,67,45,46,25,38,34,50,48,2,43,53,45,47,32,33,48,51,29,43,50,66,51,28,68,69,57,46,51,51,46,52,55,47,53,49,52,51,52,45,46,50,52,48,49,50,64,45,23,20,27,68,50,40,35,44,61,58,45,44,69,68,54,42,42,38,30,50,46,30,34,50,38,53,49,43,48,47,29,38,51,41,42,53,51,50,39,54,51,50,51,50,41,43,72,72,66,49,87,78,60,64,73,46,52,46,72,57,73,42,71,66,57,90,50,44,39,84,62,30,42,42,71,72,52,66,68,66,48,58,64,60,30,44,95,84,66,44,65,67,63,42,72,76,69,75,76,119,124,84,73,55,75,54,55,71,68,50,50,52,49,71,53,43,72,67,88,77,50,73,66,54,42,62,70,38,56,60,80,47,73,67,49,49,61,60,42,56,78,73,35,98,40,70,25,50,30,50,41,49,49,49,48,53,25,31,29,81,64,70,22,41,67,48,88,62,58,66,63,45,53,62,72,58,44,44,48,46,16,60,76,67,74,45,68,54,72,37,30,73,68,33,64,81,48,67,64,61,44,57,50,47,51,51,52,40,27,58,74,72,62,37,39,74,69,42,73,66,55,48,49,53,47,48,52,54,41,28,59,45,31,45,53,39,67,44,55,67,56,48,47,50,50,49,53,51,49,28,45,75,69,32,27,39,55,66,58,65,66,56,51,50,51,48,45,53,49,20,45,53,48,29,47,52,48,52,37,60,72,44,45,85,68,62,39,73,65,49,51,50,54,57,55,53,31,52,40,69,36,77,92,73,74,37,24,52,50,57,56,70,68,55,74,72,37,50,52,45,55,66,44,40,47,51,37,46,52,50,46,52,53,34,50,76,70,42,24,77,69,60,80,61,80,84,47,52,70,54,34,44,53,49,35,20,52,46,45,71,70,50,50,54,66,60,47,66,70,40,55,64,67,60,33,50,57,20,52,50,33,33,42,39,51,43,40,30,51,38,48,40,47,38,54,48,31,51,44,48,35,53,50,52,48,46,50,53,14,47,52,53,39,53,55,51,36,30,53,47,22,62,67,41,47,64,52,49,47,50,43,51,56,50,44,59,58,73,68,35,81,88,53,56,41,52,51,44,26,50,43,47,58,35,87,76,60,20,57,66,56,54,51,51,44,61,68,65,59,68,82,80,66,53,87,58,61,38,37,69,64,43,36,53,78,46,45,71,61,50,58,68,30,49,58,61,48,54,69,70,53,60,78,42,61,50,80,89,31,45,56,49,50,51,37,50,51,50,49,40,49,32,57,73,72,66,56,64,70,69,61,91,80,57,68,62,83,71,54,54,75,58,56,47,60,59,47,51,51,19,58,72,69,66,36,49,64,57,27,34,52,54,50,50,50,47,48,53,51,46,49,46,51,26,45,51,27,36,41,27,19,26,82,75,29,75,86,38,27,53,63,66,71,41,38,62,48,73,76,65,36,63,76,44,46,63,58,48,28,62,73,35,73,48,64,88,47,42,68,61,41,50,51,52,51,50,49,48,38,50,52,26,44,50,49,29,29,55,46,46,69,66,54,81,52,63,40,22,63,44,97,88,65,46,66,44,74,55,81,74,73,78,81,73,72,53,68,63,36,54,53,48,50,52,52,49,59,60,27,48,50,77,42,46,51,62,47,54,55,51,53,48,31,74,74,64,45,33,69,69,42,48,48,39,70,84,40,64,44,83,86,45,79,63,48,59,43,44,49,51,50,42,42,46,12,40,22,25,45,54,34,60,67,51,36,17,68,29,42,71,48,57,50,67,59,39,52,50,46,40,73,39,27,62,40,62,70,26,47,51,49,23,40,48,42,51,51,56,53,34,64,68,39,84,50,33,59,56,49,25,88,38,32,41,31,26,44,55,73,46,76,37,42,43,51,77,62,27,64,53,44,36,75,40,60,73,70,22,55,54,33,20,31,21,40,38,34,31,31,36,42,54,70,42,65,82,27,74,43,74,42,45,55,84,53,65,53,38,32,49,63,53,39,49,63,70,64,49,82,60,91,59,64,65,44,34,37,30,28,46,52,60,45,62,48,41,54,52,38,28,49,29,47,66,60,46,31,43,73,46,59,52,58,76,67,60,69,73,60,88,26,54,27,90,58,59,67,71,60,42,32,70,76,25,69,75,50,25,74,62,38,76,40,73,57,61,63,63,54,32,48,74,44,35,63,58,51,49,43,49,42,44,16,41,74,72,60,62,32,62,44,32,63,53,46,42,20,48,68,54,39,60,82,78,41,59,68,46,44,24,37,34,49,48,3,41,52,46,47,34,33,49,50,30,43,48,66,52,28,67,66,58,47,50,53,45,50,53,47,53,48,52,52,52,45,45,51,52,47,49,50,62,44,22,21,27,67,49,38,35,45,62,60,44,45,70,67,54,41,41,39,32,50,45,30,33,49,38,53,49,42,49,48,29,38,52,41,40,52,51,50,39,53,52,50,51,50,40,43,73,72,65,49,88,76,59,65,75,47,54,45,72,56,72,43,70,67,58,89,51,44,39,84,58,31,43,43,70,74,51,67,69,66,50,60,63,61,30,44,94,87,67,41,66,68,64,40,72,76,68,74,77,118

Nearest PDB structures (foldseek):
  7qd6-assembly1_A  TM=8.579E-01  e=1.473E-43  Bacillus thuringiensis
  7qd8-assembly1_B  TM=6.248E-01  e=9.325E-35  Bacillus thuringiensis
  7qd6-assembly1_A  TM=8.487E-01  e=2.482E-44  Bacillus thuringiensis
  7qd8-assembly1_B  TM=6.255E-01  e=8.784E-36  Bacillus thuringiensis
  7u32-assembly1_F  TM=3.285E-01  e=7.327E-01  Visna/maedi virus EV1 KV1772

Radius of gyration: 43.27 Å; Cα contacts (8 Å, |Δi|>4): 2854; chains: 2; bounding box: 126×130×99 Å

Organism: NCBI:txid1990687

pLDDT: mean 88.06, std 8.78, range [27.66, 97.88]